Protein 2KJ8 (pdb70)

Solvent-accessible surface area: 7941 Å² total; per-residue (Å²): 102,83,85,97,37,0,0,26,28,0,10,124,71,2,36,72,112,48,73,163,110,66,79,111,40,118,0,71,112,11,10,136,52,0,58,92,3,0,64,86,26,0,0,35,60,45,0,114,101,8,100,56,148,43,3,10,84,0,4,56,96,1,56,126,138,59,17,99,146,144,1,68,81,0,112,167,16,0,22,63,0,0,158,58,0,66,114,67,66,40,5,196,128,26,9,30,80,45,1,47,77,16,70,113,26,55,149,167,160,83,119,70,184,165,110,147,156,247

CATH classification: 1.10.150.130

Sequence (118 aa):
SSNNNSFSAIYKEWYEHKKQVWSVGYATELAKMFDDDILPIIGGLEIQDIEPMQLLEVIRRFEDRGAMERANKARRRCGEVFRYAIVTGRAKYNPAPDLADAMKGYRKKNLEHHHHHHSSNNNSFSAIYKEWYEHKKQVWSVGYATELAKMFDDDILPIIGGLEIQDIEPMQLLEVIRRFEDRGAMERANKARRRCGEVFRYAIVTGRAKYNPAPDLADAMKGYRKKNLEHHHHHHSSNNNSFSAIYKEWYEHKKQVWSVGYATELAKMFDDDILPIIGGLEIQDIEPMQLLEVIRRFEDRGAMERANKARRRCGEVFRYAIVTGRAKYNPAPDLADAMKGYRKKNLEHHHHHHSSNNNSFSAIYKEWYEHKKQVWSVGYATELAKMFDDDILPIIGGLEIQDIEPMQLLEVIRRFEDRGAMERANKARRRCGEVFRYAIVTGRAKYNPAPDLADAMKGYRKKNLEHHHHHHSSNNNSFSAIYKEWYEHKKQVWSVGYATELAKMFDDDILPIIGGLEIQDIEPMQLLEVIRRFEDRGAMERANKARRRCGEVFRYAIVTGRAKYNPAPDLADAMKGYRKKNLEHHHHHHSSNNNSFSAIYKEWYEHKKQVWSVGYATELAKMFDDDILPIIGGLEIQDIEPMQLLEVIRRFEDRGAMERANKARRRCGEVFRYAIVTGRAKYNPAPDLADAMKGYRKKNLEHHHHHHSSNNNSFSAIYKEWYEHKKQVWSVGYATELAKMFDDDILPIIGGLEIQDIEPMQLLEVIRRFEDRGAMERANKARRRCGEVFRYAIVTGRAKYNPAPDLADAMKGYRKKNLEHHHHHHSSNNNSFSAIYKEWYEHKKQVWSVGYATELAKMFDDDILPIIGGLEIQDIEPMQLLEVIRRFEDRGAMERANKARRRCGEVFRYAIVTGRAKYNPAPDLADAMKGYRKKNLEHHHHHHSSNNNSFSAIYKEWYEHKKQVWSVGYATELAKMFDDDILPIIGGLEIQDIEPMQLLEVIRRFEDRGAMERANKARRRCGEVFRYAIVTGRAKYNPAPDLADAMKGYRKKNLEHHHHHHSSNNNSFSAIYKEWYEHKKQVWSVGYATELAKMFDDDILPIIGGLEIQDIEPMQLLEVIRRFEDRGAMERANKARRRCGEVFRYAIVTGRAKYNPAPDLADAMKGYRKKNLEHHHHHHSSNNNSFSAIYKEWYEHKKQVWSVGYATELAKMFDDDILPIIGGLEIQDIEPMQLLEVIRRFEDRGAMERANKARRRCGEVFRYAIVTGRAKYNPAPDLADAMKGYRKKNLEHHHHHHSSNNNSFSAIYKEWYEHKKQVWSVGYATELAKMFDDDILPIIGGLEIQDIEPMQLLEVIRRFEDRGAMERANKARRRCGEVFRYAIVTGRAKYNPAPDLADAMKGYRKKNLEHHHHHHSSNNNSFSAIYKEWYEHKKQVWSVGYATELAKMFDDDILPIIGGLEIQDIEPMQLLEVIRRFEDRGAMERANKARRRCGEVFRYAIVTGRAKYNPAPDLADAMKGYRKKNLEHHHHHHSSNNNSFSAIYKEWYEHKKQVWSVGYATELAKMFDDDILPIIGGLEIQDIEPMQLLEVIRRFEDRGAMERANKARRRCGEVFRYAIVTGRAKYNPAPDLADAMKGYRKKNLEHHHHHHSSNNNSFSAIYKEWYEHKKQVWSVGYATELAKMFDDDILPIIGGLEIQDIEPMQLLEVIRRFEDRGAMERANKARRRCGEVFRYAIVTGRAKYNPAPDLADAMKGYRKKNLEHHHHHHSSNNNSFSAIYKEWYEHKKQVWSVGYATELAKMFDDDILPIIGGLEIQDIEPMQLLEVIRRFEDRGAMERANKARRRCGEVFRYAIVTGRAKYNPAPDLADAMKGYRKKNLEHHHHHHSSNNNSFSAIYKEWYEHKKQVWSVGYATELAKMFDDDILPIIGGLEIQDIEPMQLLEVIRRFEDRGAMERANKARRRCGEVFRYAIVTGRAKYNPAPDLADAMKGYRKKNLEHHHHHHSSNNNSFSAIYKEWYEHKKQVWSVGYATELAKMFDDDILPIIGGLEIQDIEPMQLLEVIRRFEDRGAMERANKARRRCGEVFRYAIVTGRAKYNPAPDLADAMKGYRKKNLEHHHHHHSSNNNSFSAIYKEWYEHKKQVWSVGYATELAKMFDDDILPIIGGLEIQDIEPMQLLEVIRRFEDRGAMERANKARRRCGEVFRYAIVTGRAKYNPAPDLADAMKGYRKKNLEHHHHHHSSNNNSFSAIYKEWYEHKKQVWSVGYATELAKMFDDDILPIIGGLEIQDIEPMQLLEVIRRFEDRGAMERANKARRRCGEVFRYAIVTGRAKYNPAPDLADAMKGYRKKNLEHHHHHH

Foldseek 3Di:
DDQCQALQNLVVVVLVVCPVVDDVVVSVVLVVLCVVQVCVQRRRPGQQRDDLLSLLVSLVSCVVVVNNVVSVVSLVVSVVSSVVCCVVPSHPDHCSVVNVVSNVVCVVDPDDDVDGDD

Radius of gyration: 15.37 Å; Cα contacts (8 Å, |Δi|>4): 117; chains: 1; bounding box: 25×53×34 Å

Organism: Escherichia coli (strain K12) (NCBI:txid83333)

Structure (mmCIF, N/CA/C/O backbone):
data_2KJ8
#
_entry.id   2KJ8
#
loop_
_atom_site.group_PDB
_atom_site.id
_atom_site.type_symbol
_atom_site.label_atom_id
_atom_site.label_alt_id
_atom_site.label_comp_id
_atom_site.label_asym_id
_atom_site.label_entity_id
_atom_site.label_seq_id
_atom_site.pdbx_PDB_ins_code
_atom_site.Cartn_x
_atom_site.Cartn_y
_atom_site.Cartn_z
_atom_site.occupancy
_atom_site.B_iso_or_equiv
_atom_site.auth_seq_id
_atom_site.auth_comp_id
_atom_site.auth_asym_id
_atom_site.auth_atom_id
_atom_site.pdbx_PDB_model_num
ATOM 1 N N . SER A 1 1 ? 7.402 -0.654 13.199 1.00 0.00 1 SER A N 1
ATOM 2 C CA . SER A 1 1 ? 6.079 -1.218 13.538 1.00 0.00 1 SER A CA 1
ATOM 3 C C . SER A 1 1 ? 5.767 -0.983 15.011 1.00 0.00 1 SER A C 1
ATOM 4 O O . SER A 1 1 ? 6.299 -1.670 15.886 1.00 0.00 1 SER A O 1
ATOM 14 N N . SER A 1 2 ? 4.915 -0.008 15.277 1.00 0.00 2 SER A N 1
ATOM 15 C CA . SER A 1 2 ? 4.580 0.372 16.638 1.00 0.00 2 SER A CA 1
ATOM 16 C C . SER A 1 2 ? 3.626 -0.636 17.275 1.00 0.00 2 SER A C 1
ATOM 17 O O . SER A 1 2 ? 3.895 -1.175 18.351 1.00 0.00 2 SER A O 1
ATOM 25 N N . ASN A 1 3 ? 2.527 -0.903 16.588 1.00 0.00 3 ASN A N 1
ATOM 26 C CA . ASN A 1 3 ? 1.482 -1.772 17.112 1.00 0.00 3 ASN A CA 1
ATOM 27 C C . ASN A 1 3 ? 1.231 -2.938 16.165 1.00 0.00 3 ASN A C 1
ATOM 28 O O . ASN A 1 3 ? 1.946 -3.110 15.177 1.00 0.00 3 ASN A O 1
ATOM 39 N N . ASN A 1 4 ? 0.227 -3.747 16.477 1.00 0.00 4 ASN A N 1
ATOM 40 C CA . ASN A 1 4 ? -0.175 -4.845 15.602 1.00 0.00 4 ASN A CA 1
ATOM 41 C C . ASN A 1 4 ? -0.987 -4.298 14.430 1.00 0.00 4 ASN A C 1
ATOM 42 O O . ASN A 1 4 ? -1.177 -4.964 13.413 1.00 0.00 4 ASN A O 1
ATOM 53 N N . ASN A 1 5 ? -1.442 -3.057 14.578 1.00 0.00 5 ASN A N 1
ATOM 54 C CA . ASN A 1 5 ? -2.197 -2.376 13.530 1.00 0.00 5 ASN A CA 1
ATOM 55 C C . ASN A 1 5 ? -1.272 -1.623 12.577 1.00 0.00 5 ASN A C 1
ATOM 56 O O . ASN A 1 5 ? -1.735 -0.872 11.719 1.00 0.00 5 ASN A O 1
ATOM 67 N N . SER A 1 6 ? 0.033 -1.820 12.729 1.00 0.00 6 SER A N 1
ATOM 68 C CA . SER A 1 6 ? 1.004 -1.191 11.844 1.00 0.00 6 SER A CA 1
ATOM 69 C C . SER A 1 6 ? 0.919 -1.792 10.445 1.00 0.00 6 SER A C 1
ATOM 70 O O . SER A 1 6 ? 0.679 -2.993 10.291 1.00 0.00 6 SER A O 1
ATOM 78 N N . PHE A 1 7 ? 1.116 -0.950 9.436 1.00 0.00 7 PHE A N 1
ATOM 79 C CA . PHE A 1 7 ? 0.924 -1.348 8.049 1.00 0.00 7 PHE A CA 1
ATOM 80 C C . PHE A 1 7 ? 1.818 -2.529 7.678 1.00 0.00 7 PHE A C 1
ATOM 81 O O . PHE A 1 7 ? 1.342 -3.506 7.102 1.00 0.00 7 PHE A O 1
ATOM 98 N N . SER A 1 8 ? 3.106 -2.443 8.015 1.00 0.00 8 SER A N 1
ATOM 99 C CA . SER A 1 8 ? 4.057 -3.515 7.713 1.00 0.00 8 SER A CA 1
ATOM 100 C C . SER A 1 8 ? 3.588 -4.866 8.261 1.00 0.00 8 SER A C 1
ATOM 101 O O . SER A 1 8 ? 3.714 -5.893 7.592 1.00 0.00 8 SER A O 1
ATOM 109 N N . ALA A 1 9 ? 3.033 -4.856 9.469 1.00 0.00 9 ALA A N 1
ATOM 110 C CA . ALA A 1 9 ? 2.574 -6.081 10.113 1.00 0.00 9 ALA A CA 1
ATOM 111 C C . ALA A 1 9 ? 1.458 -6.732 9.304 1.00 0.00 9 ALA A C 1
ATOM 112 O O . ALA A 1 9 ? 1.518 -7.922 8.977 1.00 0.00 9 ALA A O 1
ATOM 119 N N . ILE A 1 10 ? 0.454 -5.936 8.963 1.00 0.00 10 ILE A N 1
ATOM 120 C CA . ILE A 1 10 ? -0.687 -6.421 8.201 1.00 0.00 10 ILE A CA 1
ATOM 121 C C . ILE A 1 10 ? -0.263 -6.771 6.780 1.00 0.00 10 ILE A C 1
ATOM 122 O O . ILE A 1 10 ? -0.740 -7.746 6.196 1.00 0.00 10 ILE A O 1
ATOM 138 N N . TYR A 1 11 ? 0.650 -5.972 6.238 1.00 0.00 11 TYR A N 1
ATOM 139 C CA . TYR A 1 11 ? 1.180 -6.206 4.905 1.00 0.00 11 TYR A CA 1
ATOM 140 C C . TYR A 1 11 ? 1.856 -7.565 4.833 1.00 0.00 11 TYR A C 1
ATOM 141 O O . TYR A 1 11 ? 1.685 -8.285 3.862 1.00 0.00 11 TYR A O 1
ATOM 159 N N . LYS A 1 12 ? 2.619 -7.911 5.864 1.00 0.00 12 LYS A N 1
ATOM 160 C CA . LYS A 1 12 ? 3.315 -9.191 5.893 1.00 0.00 12 LYS A CA 1
ATOM 161 C C . LYS A 1 12 ? 2.323 -10.352 5.879 1.00 0.00 12 LYS A C 1
ATOM 162 O O . LYS A 1 12 ? 2.513 -11.324 5.148 1.00 0.00 12 LYS A O 1
ATOM 181 N N . GLU A 1 13 ? 1.262 -10.238 6.673 1.00 0.00 13 GLU A N 1
ATOM 182 C CA . GLU A 1 13 ? 0.228 -11.272 6.717 1.00 0.00 13 GLU A CA 1
ATOM 183 C C . GLU A 1 13 ? -0.409 -11.446 5.343 1.00 0.00 13 GLU A C 1
ATOM 184 O O . GLU A 1 13 ? -0.546 -12.562 4.837 1.00 0.00 13 GLU A O 1
ATOM 196 N N . TRP A 1 14 ? -0.780 -10.328 4.741 1.00 0.00 14 TRP A N 1
ATOM 197 C CA . TRP A 1 14 ? -1.363 -10.319 3.412 1.00 0.00 14 TRP A CA 1
ATOM 198 C C . TRP A 1 14 ? -0.355 -10.823 2.373 1.00 0.00 14 TRP A C 1
ATOM 199 O O . TRP A 1 14 ? -0.698 -11.611 1.489 1.00 0.00 14 TRP A O 1
ATOM 220 N N . TYR A 1 15 ? 0.887 -10.375 2.505 1.00 0.00 15 TYR A N 1
ATOM 221 C CA . TYR A 1 15 ? 1.967 -10.763 1.601 1.00 0.00 15 TYR A CA 1
ATOM 222 C C . TYR A 1 15 ? 2.196 -12.270 1.616 1.00 0.00 15 TYR A C 1
ATOM 223 O O . TYR A 1 15 ? 2.215 -12.904 0.567 1.00 0.00 15 TYR A O 1
ATOM 241 N N . GLU A 1 16 ? 2.362 -12.843 2.802 1.00 0.00 16 GLU A N 1
ATOM 242 C CA . GLU A 1 16 ? 2.633 -14.270 2.914 1.00 0.00 16 GLU A CA 1
ATOM 243 C C . GLU A 1 16 ? 1.423 -15.094 2.497 1.00 0.00 16 GLU A C 1
ATOM 244 O O . GLU A 1 16 ? 1.553 -16.252 2.102 1.00 0.00 16 GLU A O 1
ATOM 256 N N . HIS A 1 17 ? 0.252 -14.481 2.565 1.00 0.00 17 HIS A N 1
ATOM 257 C CA . HIS A 1 17 ? -0.971 -15.115 2.099 1.00 0.00 17 HIS A CA 1
ATOM 258 C C . HIS A 1 17 ? -0.977 -15.135 0.569 1.00 0.00 17 HIS A C 1
ATOM 259 O O . HIS A 1 17 ? -1.217 -16.168 -0.058 1.00 0.00 17 HIS A O 1
ATOM 274 N N . LYS A 1 18 ? -0.681 -13.982 -0.023 1.00 0.00 18 LYS A N 1
ATOM 275 C CA . LYS A 1 18 ? -0.625 -13.840 -1.477 1.00 0.00 18 LYS A CA 1
ATOM 276 C C . LYS A 1 18 ? 0.589 -14.562 -2.061 1.00 0.00 18 LYS A C 1
ATOM 277 O O . LYS A 1 18 ? 0.642 -14.842 -3.259 1.00 0.00 18 LYS A O 1
ATOM 296 N N . LYS A 1 19 ? 1.559 -14.858 -1.205 1.00 0.00 19 LYS A N 1
ATOM 297 C CA . LYS A 1 19 ? 2.770 -15.570 -1.606 1.00 0.00 19 LYS A CA 1
ATOM 298 C C . LYS A 1 19 ? 2.432 -16.967 -2.126 1.00 0.00 19 LYS A C 1
ATOM 299 O O . LYS A 1 19 ? 3.197 -17.569 -2.880 1.00 0.00 19 LYS A O 1
ATOM 318 N N . GLN A 1 20 ? 1.269 -17.472 -1.737 1.00 0.00 20 GLN A N 1
ATOM 319 C CA . GLN A 1 20 ? 0.830 -18.783 -2.185 1.00 0.00 20 GLN A CA 1
ATOM 320 C C . GLN A 1 20 ? 0.025 -18.669 -3.475 1.00 0.00 20 GLN A C 1
ATOM 321 O O . GLN A 1 20 ? -0.470 -19.665 -4.003 1.00 0.00 20 GLN A O 1
ATOM 335 N N . VAL A 1 21 ? -0.102 -17.448 -3.975 1.00 0.00 21 VAL A N 1
ATOM 336 C CA . VAL A 1 21 ? -0.826 -17.194 -5.211 1.00 0.00 21 VAL A CA 1
ATOM 337 C C . VAL A 1 21 ? 0.142 -16.773 -6.312 1.00 0.00 21 VAL A C 1
ATOM 338 O O . VAL A 1 21 ? 0.127 -17.320 -7.417 1.00 0.00 21 VAL A O 1
ATOM 351 N N . TRP A 1 22 ? 0.994 -15.812 -5.993 1.00 0.00 22 TRP A N 1
ATOM 352 C CA . TRP A 1 22 ? 1.978 -15.316 -6.946 1.00 0.00 22 TRP A CA 1
ATOM 353 C C . TRP A 1 22 ? 3.188 -16.236 -6.998 1.00 0.00 22 TRP A C 1
ATOM 354 O O . TRP A 1 22 ? 3.321 -17.154 -6.188 1.00 0.00 22 TRP A O 1
ATOM 375 N N . SER A 1 23 ? 4.066 -15.981 -7.953 1.00 0.00 23 SER A N 1
ATOM 376 C CA . SER A 1 23 ? 5.334 -16.678 -8.025 1.00 0.00 23 SER A CA 1
ATOM 377 C C . SER A 1 23 ? 6.262 -16.166 -6.930 1.00 0.00 23 SER A C 1
ATOM 378 O O . SER A 1 23 ? 6.254 -14.975 -6.619 1.00 0.00 23 SER A O 1
ATOM 386 N N . VAL A 1 24 ? 7.044 -17.064 -6.343 1.00 0.00 24 VAL A N 1
ATOM 387 C CA . VAL A 1 24 ? 7.913 -16.714 -5.221 1.00 0.00 24 VAL A CA 1
ATOM 388 C C . VAL A 1 24 ? 8.851 -15.547 -5.565 1.00 0.00 24 VAL A C 1
ATOM 389 O O . VAL A 1 24 ? 8.985 -14.610 -4.780 1.00 0.00 24 VAL A O 1
ATOM 402 N N . GLY A 1 25 ? 9.458 -15.585 -6.750 1.00 0.00 25 GLY A N 1
ATOM 403 C CA . GLY A 1 25 ? 10.368 -14.528 -7.150 1.00 0.00 25 GLY A CA 1
ATOM 404 C C . GLY A 1 25 ? 9.651 -13.207 -7.323 1.00 0.00 25 GLY A C 1
ATOM 405 O O . GLY A 1 25 ? 10.164 -12.150 -6.941 1.00 0.00 25 GLY A O 1
ATOM 409 N N . TYR A 1 26 ? 8.454 -13.277 -7.888 1.00 0.00 26 TYR A N 1
ATOM 410 C CA . TYR A 1 26 ? 7.621 -12.101 -8.071 1.00 0.00 26 TYR A CA 1
ATOM 411 C C . TYR A 1 26 ? 7.200 -11.535 -6.721 1.00 0.00 26 TYR A C 1
ATOM 412 O O . TYR A 1 26 ? 7.308 -10.336 -6.487 1.00 0.00 26 TYR A O 1
ATOM 430 N N . ALA A 1 27 ? 6.736 -12.413 -5.838 1.00 0.00 27 ALA A N 1
ATOM 431 C CA . ALA A 1 27 ? 6.261 -12.008 -4.522 1.00 0.00 27 ALA A CA 1
ATOM 432 C C . ALA A 1 27 ? 7.360 -11.319 -3.721 1.00 0.00 27 ALA A C 1
ATOM 433 O O . ALA A 1 27 ? 7.136 -10.257 -3.137 1.00 0.00 27 ALA A O 1
ATOM 440 N N . THR A 1 28 ? 8.548 -11.919 -3.704 1.00 0.00 28 THR A N 1
ATOM 441 C CA . THR A 1 28 ? 9.678 -11.360 -2.974 1.00 0.00 28 THR A CA 1
ATOM 442 C C . THR A 1 28 ? 9.993 -9.935 -3.429 1.00 0.00 28 THR A C 1
ATOM 443 O O . THR A 1 28 ? 10.082 -9.020 -2.608 1.00 0.00 28 THR A O 1
ATOM 454 N N . GLU A 1 29 ? 10.136 -9.740 -4.734 1.00 0.00 29 GLU A N 1
ATOM 455 C CA . GLU A 1 29 ? 10.516 -8.437 -5.256 1.00 0.00 29 GLU A CA 1
ATOM 456 C C . GLU A 1 29 ? 9.332 -7.474 -5.278 1.00 0.00 29 GLU A C 1
ATOM 457 O O . GLU A 1 29 ? 9.520 -6.257 -5.268 1.00 0.00 29 GLU A O 1
ATOM 469 N N . LEU A 1 30 ? 8.116 -8.014 -5.294 1.00 0.00 30 LEU A N 1
ATOM 470 C CA . LEU A 1 30 ? 6.919 -7.195 -5.147 1.00 0.00 30 LEU A CA 1
ATOM 471 C C . LEU A 1 30 ? 6.926 -6.526 -3.783 1.00 0.00 30 LEU A C 1
ATOM 472 O O . LEU A 1 30 ? 6.682 -5.324 -3.663 1.00 0.00 30 LEU A O 1
ATOM 488 N N . ALA A 1 31 ? 7.215 -7.315 -2.758 1.00 0.00 31 ALA A N 1
ATOM 489 C CA . ALA A 1 31 ? 7.333 -6.794 -1.412 1.00 0.00 31 ALA A CA 1
ATOM 490 C C . ALA A 1 31 ? 8.530 -5.856 -1.319 1.00 0.00 31 ALA A C 1
ATOM 491 O O . ALA A 1 31 ? 8.450 -4.801 -0.712 1.00 0.00 31 ALA A O 1
ATOM 498 N N . LYS A 1 32 ? 9.626 -6.238 -1.967 1.00 0.00 32 LYS A N 1
ATOM 499 C CA . LYS A 1 32 ? 10.860 -5.457 -1.938 1.00 0.00 32 LYS A CA 1
ATOM 500 C C . LYS A 1 32 ? 10.650 -4.027 -2.447 1.00 0.00 32 LYS A C 1
ATOM 501 O O . LYS A 1 32 ? 11.121 -3.072 -1.829 1.00 0.00 32 LYS A O 1
ATOM 520 N N . MET A 1 33 ? 9.957 -3.881 -3.574 1.00 0.00 33 MET A N 1
ATOM 521 C CA . MET A 1 33 ? 9.701 -2.555 -4.142 1.00 0.00 33 MET A CA 1
ATOM 522 C C . MET A 1 33 ? 8.667 -1.798 -3.311 1.00 0.00 33 MET A C 1
ATOM 523 O O . MET A 1 33 ? 8.730 -0.574 -3.188 1.00 0.00 33 MET A O 1
ATOM 537 N N . PHE A 1 34 ? 7.735 -2.535 -2.719 1.00 0.00 34 PHE A N 1
ATOM 538 C CA . PHE A 1 34 ? 6.751 -1.945 -1.825 1.00 0.00 34 PHE A CA 1
ATOM 539 C C . PHE A 1 34 ? 7.457 -1.430 -0.571 1.00 0.00 34 PHE A C 1
ATOM 540 O O . PHE A 1 34 ? 7.276 -0.286 -0.177 1.00 0.00 34 PHE A O 1
ATOM 557 N N . ASP A 1 35 ? 8.281 -2.280 0.033 1.00 0.00 35 ASP A N 1
ATOM 558 C CA . ASP A 1 35 ? 9.063 -1.895 1.208 1.00 0.00 35 ASP A CA 1
ATOM 559 C C . ASP A 1 35 ? 9.967 -0.712 0.896 1.00 0.00 35 ASP A C 1
ATOM 560 O O . ASP A 1 35 ? 10.076 0.221 1.685 1.00 0.00 35 ASP A O 1
ATOM 569 N N . ASP A 1 36 ? 10.599 -0.744 -0.267 1.00 0.00 36 ASP A N 1
ATOM 570 C CA . ASP A 1 36 ? 11.590 0.265 -0.630 1.00 0.00 36 ASP A CA 1
ATOM 571 C C . ASP A 1 36 ? 10.984 1.665 -0.692 1.00 0.00 36 ASP A C 1
ATOM 572 O O . ASP A 1 36 ? 11.598 2.632 -0.240 1.00 0.00 36 ASP A O 1
ATOM 581 N N . ASP A 1 37 ? 9.781 1.773 -1.241 1.00 0.00 37 ASP A N 1
ATOM 582 C CA . ASP A 1 37 ? 9.160 3.082 -1.424 1.00 0.00 37 ASP A CA 1
ATOM 583 C C . ASP A 1 37 ? 8.106 3.384 -0.356 1.00 0.00 37 ASP A C 1
ATOM 584 O O . ASP A 1 37 ? 8.025 4.507 0.137 1.00 0.00 37 ASP A O 1
ATOM 593 N N . ILE A 1 38 ? 7.312 2.385 0.016 1.00 0.00 38 ILE A N 1
ATOM 594 C CA . ILE A 1 38 ? 6.213 2.589 0.965 1.00 0.00 38 ILE A CA 1
ATOM 595 C C . ILE A 1 38 ? 6.721 2.752 2.398 1.00 0.00 38 ILE A C 1
ATOM 596 O O . ILE A 1 38 ? 6.234 3.610 3.136 1.00 0.00 38 ILE A O 1
ATOM 612 N N . LEU A 1 39 ? 7.698 1.938 2.788 1.00 0.00 39 LEU A N 1
ATOM 613 C CA . LEU A 1 39 ? 8.188 1.932 4.171 1.00 0.00 39 LEU A CA 1
ATOM 614 C C . LEU A 1 39 ? 8.671 3.310 4.635 1.00 0.00 39 LEU A C 1
ATOM 615 O O . LEU A 1 39 ? 8.274 3.759 5.710 1.00 0.00 39 LEU A O 1
ATOM 631 N N . PRO A 1 40 ? 9.523 4.009 3.850 1.00 0.00 40 PRO A N 1
ATOM 632 C CA . PRO A 1 40 ? 9.964 5.370 4.193 1.00 0.00 40 PRO A CA 1
ATOM 633 C C . PRO A 1 40 ? 8.801 6.353 4.332 1.00 0.00 40 PRO A C 1
ATOM 634 O O . PRO A 1 40 ? 8.943 7.412 4.944 1.00 0.00 40 PRO A O 1
ATOM 645 N N . ILE A 1 41 ? 7.650 6.001 3.770 1.00 0.00 41 ILE A N 1
ATOM 646 C CA . ILE A 1 41 ? 6.501 6.893 3.779 1.00 0.00 41 ILE A CA 1
ATOM 647 C C . ILE A 1 41 ? 5.514 6.533 4.894 1.00 0.00 41 ILE A C 1
ATOM 648 O O . ILE A 1 41 ? 5.252 7.347 5.779 1.00 0.00 41 ILE A O 1
ATOM 664 N N . ILE A 1 42 ? 4.972 5.315 4.856 1.00 0.00 42 ILE A N 1
ATOM 665 C CA . ILE A 1 42 ? 3.910 4.924 5.789 1.00 0.00 42 ILE A CA 1
ATOM 666 C C . ILE A 1 42 ? 4.118 3.533 6.385 1.00 0.00 42 ILE A C 1
ATOM 667 O O . ILE A 1 42 ? 3.238 3.026 7.077 1.00 0.00 42 ILE A O 1
ATOM 683 N N . GLY A 1 43 ? 5.267 2.922 6.127 1.00 0.00 43 GLY A N 1
ATOM 684 C CA . GLY A 1 43 ? 5.467 1.533 6.520 1.00 0.00 43 GLY A CA 1
ATOM 685 C C . GLY A 1 43 ? 5.289 1.296 8.007 1.00 0.00 43 GLY A C 1
ATOM 686 O O . GLY A 1 43 ? 4.545 0.404 8.420 1.00 0.00 43 GLY A O 1
ATOM 690 N N . GLY A 1 44 ? 5.951 2.114 8.813 1.00 0.00 44 GLY A N 1
ATOM 691 C CA . GLY A 1 44 ? 5.921 1.920 10.245 1.00 0.00 44 GLY A CA 1
ATOM 692 C C . GLY A 1 44 ? 4.723 2.574 10.901 1.00 0.00 44 GLY A C 1
ATOM 693 O O . GLY A 1 44 ? 4.615 2.586 12.128 1.00 0.00 44 GLY A O 1
ATOM 697 N N . LEU A 1 45 ? 3.820 3.114 10.093 1.00 0.00 45 LEU A N 1
ATOM 698 C CA . LEU A 1 45 ? 2.634 3.761 10.620 1.00 0.00 45 LEU A CA 1
ATOM 699 C C . LEU A 1 45 ? 1.526 2.740 10.830 1.00 0.00 45 LEU A C 1
ATOM 700 O O . LEU A 1 45 ? 1.604 1.612 10.339 1.00 0.00 45 LEU A O 1
ATOM 716 N N . GLU A 1 46 ? 0.505 3.128 11.572 1.00 0.00 46 GLU A N 1
ATOM 717 C CA . GLU A 1 46 ? -0.656 2.278 11.762 1.00 0.00 46 GLU A CA 1
ATOM 718 C C . GLU A 1 46 ? -1.605 2.442 10.590 1.00 0.00 46 GLU A C 1
ATOM 719 O O . GLU A 1 46 ? -1.843 3.556 10.134 1.00 0.00 46 GLU A O 1
ATOM 731 N N . ILE A 1 47 ? -2.150 1.334 10.113 1.00 0.00 47 ILE A N 1
ATOM 732 C CA . ILE A 1 47 ? -2.984 1.337 8.918 1.00 0.00 47 ILE A CA 1
ATOM 733 C C . ILE A 1 47 ? -4.232 2.206 9.112 1.00 0.00 47 ILE A C 1
ATOM 734 O O . ILE A 1 47 ? -4.817 2.702 8.150 1.00 0.00 47 ILE A O 1
ATOM 750 N N . GLN A 1 48 ? -4.620 2.399 10.364 1.00 0.00 48 GLN A N 1
ATOM 751 C CA . GLN A 1 48 ? -5.778 3.217 10.689 1.00 0.00 48 GLN A CA 1
ATOM 752 C C . GLN A 1 48 ? -5.359 4.668 10.926 1.00 0.00 48 GLN A C 1
ATOM 753 O O . GLN A 1 48 ? -6.192 5.575 10.950 1.00 0.00 48 GLN A O 1
ATOM 767 N N . ASP A 1 49 ? -4.056 4.880 11.061 1.00 0.00 49 ASP A N 1
ATOM 768 C CA . ASP A 1 49 ? -3.522 6.168 11.486 1.00 0.00 49 ASP A CA 1
ATOM 769 C C . ASP A 1 49 ? -2.697 6.806 10.367 1.00 0.00 49 ASP A C 1
ATOM 770 O O . ASP A 1 49 ? -1.886 7.703 10.603 1.00 0.00 49 ASP A O 1
ATOM 779 N N . ILE A 1 50 ? -2.909 6.332 9.148 1.00 0.00 50 ILE A N 1
ATOM 780 C CA . ILE A 1 50 ? -2.194 6.850 7.989 1.00 0.00 50 ILE A CA 1
ATOM 781 C C . ILE A 1 50 ? -2.895 8.082 7.430 1.00 0.00 50 ILE A C 1
ATOM 782 O O . ILE A 1 50 ? -4.107 8.073 7.207 1.00 0.00 50 ILE A O 1
ATOM 798 N N . GLU A 1 51 ? -2.125 9.138 7.210 1.00 0.00 51 GLU A N 1
ATOM 799 C CA . GLU A 1 51 ? -2.661 10.382 6.684 1.00 0.00 51 GLU A CA 1
ATOM 800 C C . GLU A 1 51 ? -2.970 10.246 5.195 1.00 0.00 51 GLU A C 1
ATOM 801 O O . GLU A 1 51 ? -2.226 9.590 4.462 1.00 0.00 51 GLU A O 1
ATOM 813 N N . PRO A 1 52 ? -4.067 10.871 4.732 1.00 0.00 52 PRO A N 1
ATOM 814 C CA . PRO A 1 52 ? -4.470 10.838 3.323 1.00 0.00 52 PRO A CA 1
ATOM 815 C C . PRO A 1 52 ? -3.352 11.291 2.385 1.00 0.00 52 PRO A C 1
ATOM 816 O O . PRO A 1 52 ? -3.122 10.682 1.339 1.00 0.00 52 PRO A O 1
ATOM 827 N N . MET A 1 53 ? -2.645 12.346 2.776 1.00 0.00 53 MET A N 1
ATOM 828 C CA . MET A 1 53 ? -1.574 12.895 1.949 1.00 0.00 53 MET A CA 1
ATOM 829 C C . MET A 1 53 ? -0.351 11.980 1.947 1.00 0.00 53 MET A C 1
ATOM 830 O O . MET A 1 53 ? 0.437 12.001 1.009 1.00 0.00 53 MET A O 1
ATOM 844 N N . GLN A 1 54 ? -0.210 11.165 2.986 1.00 0.00 54 GLN A N 1
ATOM 845 C CA . GLN A 1 54 ? 0.909 10.233 3.072 1.00 0.00 54 GLN A CA 1
ATOM 846 C C . GLN A 1 54 ? 0.714 9.067 2.122 1.00 0.00 54 GLN A C 1
ATOM 847 O O . GLN A 1 54 ? 1.661 8.601 1.494 1.00 0.00 54 GLN A O 1
ATOM 861 N N . LEU A 1 55 ? -0.518 8.601 2.008 1.00 0.00 55 LEU A N 1
ATOM 862 C CA . LEU A 1 55 ? -0.829 7.551 1.056 1.00 0.00 55 LEU A CA 1
ATOM 863 C C . LEU A 1 55 ? -0.631 8.086 -0.360 1.00 0.00 55 LEU A C 1
ATOM 864 O O . LEU A 1 55 ? -0.165 7.377 -1.254 1.00 0.00 55 LEU A O 1
ATOM 880 N N . LEU A 1 56 ? -0.960 9.361 -0.542 1.00 0.00 56 LEU A N 1
ATOM 881 C CA . LEU A 1 56 ? -0.746 10.039 -1.813 1.00 0.00 56 LEU A CA 1
ATOM 882 C C . LEU A 1 56 ? 0.751 10.246 -2.048 1.00 0.00 56 LEU A C 1
ATOM 883 O O . LEU A 1 56 ? 1.211 10.250 -3.186 1.00 0.00 56 LEU A O 1
ATOM 899 N N . GLU A 1 57 ? 1.507 10.396 -0.968 1.00 0.00 57 GLU A N 1
ATOM 900 C CA . GLU A 1 57 ? 2.954 10.556 -1.059 1.00 0.00 57 GLU A CA 1
ATOM 901 C C . GLU A 1 57 ? 3.597 9.265 -1.568 1.00 0.00 57 GLU A C 1
ATOM 902 O O . GLU A 1 57 ? 4.615 9.298 -2.259 1.00 0.00 57 GLU A O 1
ATOM 914 N N . VAL A 1 58 ? 2.987 8.132 -1.236 1.00 0.00 58 VAL A N 1
ATOM 915 C CA . VAL A 1 58 ? 3.411 6.848 -1.781 1.00 0.00 58 VAL A CA 1
ATOM 916 C C . VAL A 1 58 ? 3.206 6.830 -3.295 1.00 0.00 58 VAL A C 1
ATOM 917 O O . VAL A 1 58 ? 4.111 6.494 -4.062 1.00 0.00 58 VAL A O 1
ATOM 930 N N . ILE A 1 59 ? 2.009 7.216 -3.717 1.00 0.00 59 ILE A N 1
ATOM 931 C CA . ILE A 1 59 ? 1.701 7.328 -5.138 1.00 0.00 59 ILE A CA 1
ATOM 932 C C . ILE A 1 59 ? 2.619 8.368 -5.794 1.00 0.00 59 ILE A C 1
ATOM 933 O O . ILE A 1 59 ? 3.097 8.172 -6.910 1.00 0.00 59 ILE A O 1
ATOM 949 N N . ARG A 1 60 ? 2.874 9.460 -5.072 1.00 0.00 60 ARG A N 1
ATOM 950 C CA . ARG A 1 60 ? 3.786 10.508 -5.523 1.00 0.00 60 ARG A CA 1
ATOM 951 C C . ARG A 1 60 ? 5.160 9.918 -5.811 1.00 0.00 60 ARG A C 1
ATOM 952 O O . ARG A 1 60 ? 5.770 10.196 -6.844 1.00 0.00 60 ARG A O 1
ATOM 973 N N . ARG A 1 61 ? 5.614 9.093 -4.877 1.00 0.00 61 ARG A N 1
ATOM 974 C CA . ARG A 1 61 ? 6.899 8.412 -4.959 1.00 0.00 61 ARG A CA 1
ATOM 975 C C . ARG A 1 61 ? 7.059 7.680 -6.292 1.00 0.00 61 ARG A C 1
ATOM 976 O O . ARG A 1 61 ? 8.075 7.821 -6.972 1.00 0.00 61 ARG A O 1
ATOM 997 N N . PHE A 1 62 ? 6.050 6.903 -6.667 1.00 0.00 62 PHE A N 1
ATOM 998 C CA . PHE A 1 62 ? 6.110 6.137 -7.909 1.00 0.00 62 PHE A CA 1
ATOM 999 C C . PHE A 1 62 ? 5.836 7.010 -9.136 1.00 0.00 62 PHE A C 1
ATOM 1000 O O . PHE A 1 62 ? 6.540 6.905 -10.144 1.00 0.00 62 PHE A O 1
ATOM 1017 N N . GLU A 1 63 ? 4.826 7.876 -9.049 1.00 0.00 63 GLU A N 1
ATOM 1018 C CA . GLU A 1 63 ? 4.407 8.678 -10.199 1.00 0.00 63 GLU A CA 1
ATOM 1019 C C . GLU A 1 63 ? 5.518 9.606 -10.673 1.00 0.00 63 GLU A C 1
ATOM 1020 O O . GLU A 1 63 ? 5.729 9.765 -11.875 1.00 0.00 63 GLU A O 1
ATOM 1032 N N . ASP A 1 64 ? 6.241 10.200 -9.729 1.00 0.00 64 ASP A N 1
ATOM 1033 C CA . ASP A 1 64 ? 7.279 11.171 -10.067 1.00 0.00 64 ASP A CA 1
ATOM 1034 C C . ASP A 1 64 ? 8.416 10.514 -10.844 1.00 0.00 64 ASP A C 1
ATOM 1035 O O . ASP A 1 64 ? 9.131 11.177 -11.597 1.00 0.00 64 ASP A O 1
ATOM 1044 N N . ARG A 1 65 ? 8.567 9.204 -10.681 1.00 0.00 65 ARG A N 1
ATOM 1045 C CA . ARG A 1 65 ? 9.588 8.466 -11.415 1.00 0.00 65 ARG A CA 1
ATOM 1046 C C . ARG A 1 65 ? 9.070 8.063 -12.794 1.00 0.00 65 ARG A C 1
ATOM 1047 O O . ARG A 1 65 ? 9.830 7.585 -13.637 1.00 0.00 65 ARG A O 1
ATOM 1068 N N . GLY A 1 66 ? 7.777 8.264 -13.023 1.00 0.00 66 GLY A N 1
ATOM 1069 C CA . GLY A 1 66 ? 7.193 7.926 -14.304 1.00 0.00 66 GLY A CA 1
ATOM 1070 C C . GLY A 1 66 ? 6.483 6.593 -14.265 1.00 0.00 66 GLY A C 1
ATOM 1071 O O . GLY A 1 66 ? 5.845 6.186 -15.240 1.00 0.00 66 GLY A O 1
ATOM 1075 N N . ALA A 1 67 ? 6.580 5.918 -13.130 1.00 0.00 67 ALA A N 1
ATOM 1076 C CA . ALA A 1 67 ? 5.957 4.621 -12.959 1.00 0.00 67 ALA A CA 1
ATOM 1077 C C . ALA A 1 67 ? 4.467 4.779 -12.693 1.00 0.00 67 ALA A C 1
ATOM 1078 O O . ALA A 1 67 ? 4.018 4.748 -11.547 1.00 0.00 67 ALA A O 1
ATOM 1085 N N . MET A 1 68 ? 3.706 4.963 -13.761 1.00 0.00 68 MET A N 1
ATOM 1086 C CA . MET A 1 68 ? 2.275 5.214 -13.651 1.00 0.00 68 MET A CA 1
ATOM 1087 C C . MET A 1 68 ? 1.544 3.957 -13.201 1.00 0.00 68 MET A C 1
ATOM 1088 O O . MET A 1 68 ? 0.710 4.000 -12.295 1.00 0.00 68 MET A O 1
ATOM 1102 N N . GLU A 1 69 ? 1.880 2.838 -13.827 1.00 0.00 69 GLU A N 1
ATOM 1103 C CA . GLU A 1 69 ? 1.271 1.558 -13.495 1.00 0.00 69 GLU A CA 1
ATOM 1104 C C . GLU A 1 69 ? 1.593 1.180 -12.058 1.00 0.00 69 GLU A C 1
ATOM 1105 O O . GLU A 1 69 ? 0.736 0.690 -11.328 1.00 0.00 69 GLU A O 1
ATOM 1117 N N . ARG A 1 70 ? 2.835 1.423 -11.660 1.00 0.00 70 ARG A N 1
ATOM 1118 C CA . ARG A 1 70 ? 3.303 1.065 -10.329 1.00 0.00 70 ARG A CA 1
ATOM 1119 C C . ARG A 1 70 ? 2.714 1.992 -9.270 1.00 0.00 70 ARG A C 1
ATOM 1120 O O . ARG A 1 70 ? 2.444 1.564 -8.151 1.00 0.00 70 ARG A O 1
ATOM 1141 N N . ALA A 1 71 ? 2.502 3.257 -9.628 1.00 0.00 71 ALA A N 1
ATOM 1142 C CA . ALA A 1 71 ? 1.847 4.204 -8.730 1.00 0.00 71 ALA A CA 1
ATOM 1143 C C . ALA A 1 71 ? 0.419 3.760 -8.453 1.00 0.00 71 ALA A C 1
ATOM 1144 O O . ALA A 1 71 ? -0.034 3.746 -7.306 1.00 0.00 71 ALA A O 1
ATOM 1151 N N . ASN A 1 72 ? -0.280 3.379 -9.514 1.00 0.00 72 ASN A N 1
ATOM 1152 C CA . ASN A 1 72 ? -1.638 2.867 -9.391 1.00 0.00 72 ASN A CA 1
ATOM 1153 C C . ASN A 1 72 ? -1.633 1.515 -8.693 1.00 0.00 72 ASN A C 1
ATOM 1154 O O . ASN A 1 72 ? -2.552 1.189 -7.945 1.00 0.00 72 ASN A O 1
ATOM 1165 N N . LYS A 1 73 ? -0.579 0.739 -8.926 1.00 0.00 73 LYS A N 1
ATOM 1166 C CA . LYS A 1 73 ? -0.442 -0.572 -8.310 1.00 0.00 73 LYS A CA 1
ATOM 1167 C C . LYS A 1 73 ? -0.211 -0.422 -6.812 1.00 0.00 73 LYS A C 1
ATOM 1168 O O . LYS A 1 73 ? -0.659 -1.253 -6.021 1.00 0.00 73 LYS A O 1
ATOM 1187 N N . ALA A 1 74 ? 0.487 0.644 -6.428 1.00 0.00 74 ALA A N 1
ATOM 1188 C CA . ALA A 1 74 ? 0.671 0.966 -5.024 1.00 0.00 74 ALA A CA 1
ATOM 1189 C C . ALA A 1 74 ? -0.683 1.227 -4.380 1.00 0.00 74 ALA A C 1
ATOM 1190 O O . ALA A 1 74 ? -1.043 0.577 -3.403 1.00 0.00 74 ALA A O 1
ATOM 1197 N N . ARG A 1 75 ? -1.443 2.153 -4.968 1.00 0.00 75 ARG A N 1
ATOM 1198 C CA . ARG A 1 75 ? -2.797 2.449 -4.508 1.00 0.00 75 ARG A CA 1
ATOM 1199 C C . ARG A 1 75 ? -3.640 1.172 -4.441 1.00 0.00 75 ARG A C 1
ATOM 1200 O O . ARG A 1 75 ? -4.369 0.951 -3.472 1.00 0.00 75 ARG A O 1
ATOM 1221 N N . ARG A 1 76 ? -3.528 0.339 -5.476 1.00 0.00 76 ARG A N 1
ATOM 1222 C CA . ARG A 1 76 ? -4.245 -0.932 -5.527 1.00 0.00 76 ARG A CA 1
ATOM 1223 C C . ARG A 1 76 ? -3.932 -1.794 -4.314 1.00 0.00 76 ARG A C 1
ATOM 1224 O O . ARG A 1 76 ? -4.828 -2.170 -3.562 1.00 0.00 76 ARG A O 1
ATOM 1245 N N . ARG A 1 77 ? -2.654 -2.092 -4.119 1.00 0.00 77 ARG A N 1
ATOM 1246 C CA . ARG A 1 77 ? -2.245 -3.020 -3.078 1.00 0.00 77 ARG A CA 1
ATOM 1247 C C . ARG A 1 77 ? -2.437 -2.419 -1.692 1.00 0.00 77 ARG A C 1
ATOM 1248 O O . ARG A 1 77 ? -2.751 -3.134 -0.747 1.00 0.00 77 ARG A O 1
ATOM 1269 N N . CYS A 1 78 ? -2.259 -1.111 -1.570 1.00 0.00 78 CYS A N 1
ATOM 1270 C CA . CYS A 1 78 ? -2.528 -0.437 -0.311 1.00 0.00 78 CYS A CA 1
ATOM 1271 C C . CYS A 1 78 ? -3.996 -0.597 0.063 1.00 0.00 78 CYS A C 1
ATOM 1272 O O . CYS A 1 78 ? -4.315 -1.011 1.175 1.00 0.00 78 CYS A O 1
ATOM 1280 N N . GLY A 1 79 ? -4.887 -0.297 -0.881 1.00 0.00 79 GLY A N 1
ATOM 1281 C CA . GLY A 1 79 ? -6.310 -0.484 -0.654 1.00 0.00 79 GLY A CA 1
ATOM 1282 C C . GLY A 1 79 ? -6.654 -1.938 -0.395 1.00 0.00 79 GLY A C 1
ATOM 1283 O O . GLY A 1 79 ? -7.563 -2.247 0.377 1.00 0.00 79 GLY A O 1
ATOM 1287 N N . GLU A 1 80 ? -5.918 -2.825 -1.047 1.00 0.00 80 GLU A N 1
ATOM 1288 C CA . GLU A 1 80 ? -6.052 -4.261 -0.845 1.00 0.00 80 GLU A CA 1
ATOM 1289 C C . GLU A 1 80 ? -5.688 -4.644 0.595 1.00 0.00 80 GLU A C 1
ATOM 1290 O O . GLU A 1 80 ? -6.367 -5.462 1.219 1.00 0.00 80 GLU A O 1
ATOM 1302 N N . VAL A 1 81 ? -4.625 -4.037 1.122 1.00 0.00 81 VAL A N 1
ATOM 1303 C CA . VAL A 1 81 ? -4.223 -4.260 2.510 1.00 0.00 81 VAL A CA 1
ATOM 1304 C C . VAL A 1 81 ? -5.224 -3.609 3.467 1.00 0.00 81 VAL A C 1
ATOM 1305 O O . VAL A 1 81 ? -5.568 -4.182 4.501 1.00 0.00 81 VAL A O 1
ATOM 1318 N N . PHE A 1 82 ? -5.699 -2.415 3.112 1.00 0.00 82 PHE A N 1
ATOM 1319 C CA . PHE A 1 82 ? -6.749 -1.751 3.882 1.00 0.00 82 PHE A CA 1
ATOM 1320 C C . PHE A 1 82 ? -7.971 -2.653 3.993 1.00 0.00 82 PHE A C 1
ATOM 1321 O O . PHE A 1 82 ? -8.556 -2.797 5.065 1.00 0.00 82 PHE A O 1
ATOM 1338 N N . ARG A 1 83 ? -8.339 -3.271 2.874 1.00 0.00 83 ARG A N 1
ATOM 1339 C CA . ARG A 1 83 ? -9.452 -4.209 2.838 1.00 0.00 83 ARG A CA 1
ATOM 1340 C C . ARG A 1 83 ? -9.195 -5.375 3.786 1.00 0.00 83 ARG A C 1
ATOM 1341 O O . ARG A 1 83 ? -10.077 -5.782 4.542 1.00 0.00 83 ARG A O 1
ATOM 1362 N N . TYR A 1 84 ? -7.972 -5.889 3.747 1.00 0.00 84 TYR A N 1
ATOM 1363 C CA . TYR A 1 84 ? -7.579 -7.026 4.571 1.00 0.00 84 TYR A CA 1
ATOM 1364 C C . TYR A 1 84 ? -7.688 -6.671 6.055 1.00 0.00 84 TYR A C 1
ATOM 1365 O O . TYR A 1 84 ? -8.117 -7.487 6.872 1.00 0.00 84 TYR A O 1
ATOM 1383 N N . ALA A 1 85 ? -7.322 -5.436 6.388 1.00 0.00 85 ALA A N 1
ATOM 1384 C CA . ALA A 1 85 ? -7.384 -4.956 7.763 1.00 0.00 85 ALA A CA 1
ATOM 1385 C C . ALA A 1 85 ? -8.826 -4.829 8.246 1.00 0.00 85 ALA A C 1
ATOM 1386 O O . ALA A 1 85 ? -9.111 -5.024 9.428 1.00 0.00 85 ALA A O 1
ATOM 1393 N N . ILE A 1 86 ? -9.729 -4.499 7.332 1.00 0.00 86 ILE A N 1
ATOM 1394 C CA . ILE A 1 86 ? -11.146 -4.399 7.663 1.00 0.00 86 ILE A CA 1
ATOM 1395 C C . ILE A 1 86 ? -11.737 -5.789 7.897 1.00 0.00 86 ILE A C 1
ATOM 1396 O O . ILE A 1 86 ? -12.593 -5.977 8.763 1.00 0.00 86 ILE A O 1
ATOM 1412 N N . VAL A 1 87 ? -11.253 -6.762 7.135 1.00 0.00 87 VAL A N 1
ATOM 1413 C CA . VAL A 1 87 ? -11.722 -8.138 7.257 1.00 0.00 87 VAL A CA 1
ATOM 1414 C C . VAL A 1 87 ? -11.240 -8.771 8.561 1.00 0.00 87 VAL A C 1
ATOM 1415 O O . VAL A 1 87 ? -11.988 -9.484 9.230 1.00 0.00 87 VAL A O 1
ATOM 1428 N N . THR A 1 88 ? -9.996 -8.497 8.927 1.00 0.00 88 THR A N 1
ATOM 1429 C CA . THR A 1 88 ? -9.425 -9.054 10.145 1.00 0.00 88 THR A CA 1
ATOM 1430 C C . THR A 1 88 ? -9.901 -8.277 11.378 1.00 0.00 88 THR A C 1
ATOM 1431 O O . THR A 1 88 ? -9.649 -8.681 12.512 1.00 0.00 88 THR A O 1
ATOM 1442 N N . GLY A 1 89 ? -10.594 -7.166 11.148 1.00 0.00 89 GLY A N 1
ATOM 1443 C CA . GLY A 1 89 ? -11.140 -6.389 12.246 1.00 0.00 89 GLY A CA 1
ATOM 1444 C C . GLY A 1 89 ? -10.104 -5.517 12.931 1.00 0.00 89 GLY A C 1
ATOM 1445 O O . GLY A 1 89 ? -10.078 -5.417 14.157 1.00 0.00 89 GLY A O 1
ATOM 1449 N N . ARG A 1 90 ? -9.234 -4.901 12.145 1.00 0.00 90 ARG A N 1
ATOM 1450 C CA . ARG A 1 90 ? -8.248 -3.971 12.683 1.00 0.00 90 ARG A CA 1
ATOM 1451 C C . ARG A 1 90 ? -8.668 -2.536 12.404 1.00 0.00 90 ARG A C 1
ATOM 1452 O O . ARG A 1 90 ? -8.485 -1.647 13.234 1.00 0.00 90 ARG A O 1
ATOM 1473 N N . ALA A 1 91 ? -9.234 -2.321 11.228 1.00 0.00 91 ALA A N 1
ATOM 1474 C CA . ALA A 1 91 ? -9.685 -1.000 10.825 1.00 0.00 91 ALA A CA 1
ATOM 1475 C C . ALA A 1 91 ? -11.148 -1.049 10.410 1.00 0.00 91 ALA A C 1
ATOM 1476 O O . ALA A 1 91 ? -11.572 -1.978 9.726 1.00 0.00 91 ALA A O 1
ATOM 1483 N N . LYS A 1 92 ? -11.914 -0.062 10.844 1.00 0.00 92 LYS A N 1
ATOM 1484 C CA . LYS A 1 92 ? -13.314 0.036 10.463 1.00 0.00 92 LYS A CA 1
ATOM 1485 C C . LYS A 1 92 ? -13.442 0.958 9.258 1.00 0.00 92 LYS A C 1
ATOM 1486 O O . LYS A 1 92 ? -14.266 0.739 8.367 1.00 0.00 92 LYS A O 1
ATOM 1505 N N . TYR A 1 93 ? -12.602 1.985 9.240 1.00 0.00 93 TYR A N 1
ATOM 1506 C CA . TYR A 1 93 ? -12.567 2.939 8.146 1.00 0.00 93 TYR A CA 1
ATOM 1507 C C . TYR A 1 93 ? -11.157 3.036 7.583 1.00 0.00 93 TYR A C 1
ATOM 1508 O O . TYR A 1 93 ? -10.177 3.081 8.332 1.00 0.00 93 TYR A O 1
ATOM 1526 N N . ASN A 1 94 ? -11.064 3.060 6.266 1.00 0.00 94 ASN A N 1
ATOM 1527 C CA . ASN A 1 94 ? -9.787 3.196 5.587 1.00 0.00 94 ASN A CA 1
ATOM 1528 C C . ASN A 1 94 ? -9.776 4.468 4.744 1.00 0.00 94 ASN A C 1
ATOM 1529 O O . ASN A 1 94 ? -10.759 4.784 4.076 1.00 0.00 94 ASN A O 1
ATOM 1540 N N . PRO A 1 95 ? -8.670 5.223 4.770 1.00 0.00 95 PRO A N 1
ATOM 1541 C CA . PRO A 1 95 ? -8.549 6.485 4.029 1.00 0.00 95 PRO A CA 1
ATOM 1542 C C . PRO A 1 95 ? -8.336 6.281 2.526 1.00 0.00 95 PRO A C 1
ATOM 1543 O O . PRO A 1 95 ? -7.675 7.083 1.865 1.00 0.00 95 PRO A O 1
ATOM 1554 N N . ALA A 1 96 ? -8.921 5.218 1.986 1.00 0.00 96 ALA A N 1
ATOM 1555 C CA . ALA A 1 96 ? -8.832 4.933 0.557 1.00 0.00 96 ALA A CA 1
ATOM 1556 C C . ALA A 1 96 ? -9.545 6.011 -0.279 1.00 0.00 96 ALA A C 1
ATOM 1557 O O . ALA A 1 96 ? -8.993 6.475 -1.277 1.00 0.00 96 ALA A O 1
ATOM 1564 N N . PRO A 1 97 ? -10.782 6.422 0.095 1.00 0.00 97 PRO A N 1
ATOM 1565 C CA . PRO A 1 97 ? -11.460 7.549 -0.564 1.00 0.00 97 PRO A CA 1
ATOM 1566 C C . PRO A 1 97 ? -10.694 8.861 -0.392 1.00 0.00 97 PRO A C 1
ATOM 1567 O O . PRO A 1 97 ? -10.683 9.711 -1.284 1.00 0.00 97 PRO A O 1
ATOM 1578 N N . ASP A 1 98 ? -10.037 9.009 0.757 1.00 0.00 98 ASP A N 1
ATOM 1579 C CA . ASP A 1 98 ? -9.259 10.210 1.050 1.00 0.00 98 ASP A CA 1
ATOM 1580 C C . ASP A 1 98 ? -8.061 10.306 0.118 1.00 0.00 98 ASP A C 1
ATOM 1581 O O . ASP A 1 98 ? -7.641 11.398 -0.258 1.00 0.00 98 ASP A O 1
ATOM 1590 N N . LEU A 1 99 ? -7.521 9.150 -0.249 1.00 0.00 99 LEU A N 1
ATOM 1591 C CA . LEU A 1 99 ? -6.436 9.074 -1.221 1.00 0.00 99 LEU A CA 1
ATOM 1592 C C . LEU A 1 99 ? -6.857 9.753 -2.522 1.00 0.00 99 LEU A C 1
ATOM 1593 O O . LEU A 1 99 ? -6.110 10.552 -3.091 1.00 0.00 99 LEU A O 1
ATOM 1609 N N . ALA A 1 100 ? -8.063 9.437 -2.977 1.00 0.00 100 ALA A N 1
ATOM 1610 C CA . ALA A 1 100 ? -8.588 10.004 -4.209 1.00 0.00 100 ALA A CA 1
ATOM 1611 C C . ALA A 1 100 ? -8.786 11.506 -4.067 1.00 0.00 100 ALA A C 1
ATOM 1612 O O . ALA A 1 100 ? -8.476 12.275 -4.979 1.00 0.00 100 ALA A O 1
ATOM 1619 N N . ASP A 1 101 ? -9.283 11.921 -2.910 1.00 0.00 101 ASP A N 1
ATOM 1620 C CA . ASP A 1 101 ? -9.528 13.334 -2.645 1.00 0.00 101 ASP A CA 1
ATOM 1621 C C . ASP A 1 101 ? -8.217 14.110 -2.583 1.00 0.00 101 ASP A C 1
ATOM 1622 O O . ASP A 1 101 ? -8.120 15.227 -3.094 1.00 0.00 101 ASP A O 1
ATOM 1631 N N . ALA A 1 102 ? -7.211 13.510 -1.965 1.00 0.00 102 ALA A N 1
ATOM 1632 C CA . ALA A 1 102 ? -5.895 14.130 -1.851 1.00 0.00 102 ALA A CA 1
ATOM 1633 C C . ALA A 1 102 ? -5.227 14.246 -3.215 1.00 0.00 102 ALA A C 1
ATOM 1634 O O . ALA A 1 102 ? -4.627 15.270 -3.535 1.00 0.00 102 ALA A O 1
ATOM 1641 N N . MET A 1 103 ? -5.346 13.201 -4.024 1.00 0.00 103 MET A N 1
ATOM 1642 C CA . MET A 1 103 ? -4.773 13.201 -5.368 1.00 0.00 103 MET A CA 1
ATOM 1643 C C . MET A 1 103 ? -5.462 14.252 -6.240 1.00 0.00 103 MET A C 1
ATOM 1644 O O . MET A 1 103 ? -4.826 14.913 -7.062 1.00 0.00 103 MET A O 1
ATOM 1658 N N . LYS A 1 104 ? -6.763 14.395 -6.041 1.00 0.00 104 LYS A N 1
ATOM 1659 C CA . LYS A 1 104 ? -7.564 15.384 -6.753 1.00 0.00 104 LYS A CA 1
ATOM 1660 C C . LYS A 1 104 ? -7.223 16.801 -6.299 1.00 0.00 104 LYS A C 1
ATOM 1661 O O . LYS A 1 104 ? -7.045 17.711 -7.114 1.00 0.00 104 LYS A O 1
ATOM 1680 N N . GLY A 1 105 ? -7.133 16.978 -4.990 1.00 0.00 105 GLY A N 1
ATOM 1681 C CA . GLY A 1 105 ? -6.885 18.290 -4.423 1.00 0.00 105 GLY A CA 1
ATOM 1682 C C . GLY A 1 105 ? -5.440 18.726 -4.556 1.00 0.00 105 GLY A C 1
ATOM 1683 O O . GLY A 1 105 ? -5.120 19.897 -4.360 1.00 0.00 105 GLY A O 1
ATOM 1687 N N . TYR A 1 106 ? -4.567 17.786 -4.904 1.00 0.00 106 TYR A N 1
ATOM 1688 C CA . TYR A 1 106 ? -3.147 18.075 -5.057 1.00 0.00 106 TYR A CA 1
ATOM 1689 C C . TYR A 1 106 ? -2.909 19.052 -6.211 1.00 0.00 106 TYR A C 1
ATOM 1690 O O . TYR A 1 106 ? -1.890 19.746 -6.253 1.00 0.00 106 TYR A O 1
ATOM 1708 N N . ARG A 1 107 ? -3.868 19.130 -7.131 1.00 0.00 107 ARG A N 1
ATOM 1709 C CA . ARG A 1 107 ? -3.767 20.041 -8.267 1.00 0.00 107 ARG A CA 1
ATOM 1710 C C . ARG A 1 107 ? -3.942 21.497 -7.834 1.00 0.00 107 ARG A C 1
ATOM 1711 O O . ARG A 1 107 ? -3.884 22.409 -8.655 1.00 0.00 107 ARG A O 1
ATOM 1732 N N . LYS A 1 108 ? -4.163 21.709 -6.542 1.00 0.00 108 LYS A N 1
ATOM 1733 C CA . LYS A 1 108 ? -4.221 23.055 -5.994 1.00 0.00 108 LYS A CA 1
ATOM 1734 C C . LYS A 1 108 ? -2.846 23.480 -5.486 1.00 0.00 108 LYS A C 1
ATOM 1735 O O . LYS A 1 108 ? -2.637 24.636 -5.116 1.00 0.00 108 LYS A O 1
ATOM 1754 N N . LYS A 1 109 ? -1.913 22.534 -5.466 1.00 0.00 109 LYS A N 1
ATOM 1755 C CA . LYS A 1 109 ? -0.525 22.834 -5.152 1.00 0.00 109 LYS A CA 1
ATOM 1756 C C . LYS A 1 109 ? 0.276 22.901 -6.445 1.00 0.00 109 LYS A C 1
ATOM 1757 O O . LYS A 1 109 ? 1.005 23.862 -6.692 1.00 0.00 109 LYS A O 1
ATOM 1776 N N . ASN A 1 110 ? 0.136 21.869 -7.266 1.00 0.00 110 ASN A N 1
ATOM 1777 C CA . ASN A 1 110 ? 0.721 21.873 -8.600 1.00 0.00 110 ASN A CA 1
ATOM 1778 C C . ASN A 1 110 ? -0.214 22.597 -9.551 1.00 0.00 110 ASN A C 1
ATOM 1779 O O . ASN A 1 110 ? -1.097 21.987 -10.156 1.00 0.00 110 ASN A O 1
ATOM 1790 N N . LEU A 1 111 ? -0.030 23.905 -9.644 1.00 0.00 111 LEU A N 1
ATOM 1791 C CA . LEU A 1 111 ? -0.944 24.763 -10.383 1.00 0.00 111 LEU A CA 1
ATOM 1792 C C . LEU A 1 111 ? -0.851 24.550 -11.886 1.00 0.00 111 LEU A C 1
ATOM 1793 O O . LEU A 1 111 ? 0.099 23.951 -12.394 1.00 0.00 111 LEU A O 1
ATOM 1809 N N . GLU A 1 112 ? -1.853 25.056 -12.585 1.00 0.00 112 GLU A N 1
ATOM 1810 C CA . GLU A 1 112 ? -1.905 24.993 -14.035 1.00 0.00 112 GLU A CA 1
ATOM 1811 C C . GLU A 1 112 ? -1.219 26.224 -14.623 1.00 0.00 112 GLU A C 1
ATOM 1812 O O . GLU A 1 112 ? -0.628 27.018 -13.891 1.00 0.00 112 GLU A O 1
ATOM 1824 N N . HIS A 1 113 ? -1.303 26.388 -15.932 1.00 0.00 113 HIS A N 1
ATOM 1825 C CA . HIS A 1 113 ? -0.757 27.570 -16.588 1.00 0.00 113 HIS A CA 1
ATOM 1826 C C . HIS A 1 113 ? -1.894 28.501 -16.982 1.00 0.00 113 HIS A C 1
ATOM 1827 O O . HIS A 1 113 ? -1.706 29.703 -17.182 1.00 0.00 113 HIS A O 1
ATOM 1842 N N . HIS A 1 114 ? -3.074 27.914 -17.101 1.00 0.00 114 HIS A N 1
ATOM 1843 C CA . HIS A 1 114 ? -4.318 28.649 -17.265 1.00 0.00 114 HIS A CA 1
ATOM 1844 C C . HIS A 1 114 ? -5.393 27.950 -16.457 1.00 0.00 114 HIS A C 1
ATOM 1845 O O . HIS A 1 114 ? -5.362 26.730 -16.316 1.00 0.00 114 HIS A O 1
ATOM 1860 N N . HIS A 1 115 ? -6.332 28.705 -15.923 1.00 0.00 115 HIS A N 1
ATOM 1861 C CA . HIS A 1 115 ? -7.348 28.123 -15.064 1.00 0.00 115 HIS A CA 1
ATOM 1862 C C . HIS A 1 115 ? -8.687 28.025 -15.773 1.00 0.00 115 HIS A C 1
ATOM 1863 O O . HIS A 1 115 ? -8.851 28.487 -16.901 1.00 0.00 115 HIS A O 1
ATOM 1878 N N . HIS A 1 116 ? -9.646 27.428 -15.086 1.00 0.00 116 HIS A N 1
ATOM 1879 C CA . HIS A 1 116 ? -10.959 27.175 -15.656 1.00 0.00 116 HIS A CA 1
ATOM 1880 C C . HIS A 1 116 ? -11.920 28.281 -15.243 1.00 0.00 116 HIS A C 1
ATOM 1881 O O . HIS A 1 116 ? -13.083 28.297 -15.647 1.00 0.00 116 HIS A O 1
ATOM 1896 N N . HIS A 1 117 ? -11.417 29.201 -14.427 1.00 0.00 117 HIS A N 1
ATOM 1897 C CA . HIS A 1 117 ? -12.193 30.350 -13.969 1.00 0.00 117 HIS A CA 1
ATOM 1898 C C . HIS A 1 117 ? -11.489 31.638 -14.373 1.00 0.00 117 HIS A C 1
ATOM 1899 O O . HIS A 1 117 ? -10.344 31.606 -14.827 1.00 0.00 117 HIS A O 1
ATOM 1914 N N . HIS A 1 118 ? -12.172 32.761 -14.214 1.00 0.00 118 HIS A N 1
ATOM 1915 C CA . HIS A 1 118 ? -11.594 34.065 -14.518 1.00 0.00 118 HIS A CA 1
ATOM 1916 C C . HIS A 1 118 ? -11.808 35.018 -13.354 1.00 0.00 118 HIS A C 1
ATOM 1917 O O . HIS A 1 118 ? -10.858 35.232 -12.570 1.00 0.00 118 HIS A O 1
ATOM 1933 N N . SER A 1 1 ? 0.969 -4.406 24.360 1.00 0.00 1 SER A N 2
ATOM 1934 C CA . SER A 1 1 ? 0.931 -3.935 22.962 1.00 0.00 1 SER A CA 2
ATOM 1935 C C . SER A 1 1 ? 1.168 -5.082 21.988 1.00 0.00 1 SER A C 2
ATOM 1936 O O . SER A 1 1 ? 2.163 -5.798 22.088 1.00 0.00 1 SER A O 2
ATOM 1946 N N . SER A 1 2 ? 0.238 -5.269 21.064 1.00 0.00 2 SER A N 2
ATOM 1947 C CA . SER A 1 2 ? 0.414 -6.228 19.988 1.00 0.00 2 SER A CA 2
ATOM 1948 C C . SER A 1 2 ? 0.832 -5.494 18.717 1.00 0.00 2 SER A C 2
ATOM 1949 O O . SER A 1 2 ? 1.624 -6.003 17.926 1.00 0.00 2 SER A O 2
ATOM 1957 N N . ASN A 1 3 ? 0.281 -4.288 18.542 1.00 0.00 3 ASN A N 2
ATOM 1958 C CA . ASN A 1 3 ? 0.655 -3.396 17.437 1.00 0.00 3 ASN A CA 2
ATOM 1959 C C . ASN A 1 3 ? 0.303 -4.004 16.080 1.00 0.00 3 ASN A C 2
ATOM 1960 O O . ASN A 1 3 ? 0.902 -3.660 15.059 1.00 0.00 3 ASN A O 2
ATOM 1971 N N . ASN A 1 4 ? -0.703 -4.870 16.063 1.00 0.00 4 ASN A N 2
ATOM 1972 C CA . ASN A 1 4 ? -1.121 -5.536 14.831 1.00 0.00 4 ASN A CA 2
ATOM 1973 C C . ASN A 1 4 ? -2.070 -4.652 14.020 1.00 0.00 4 ASN A C 2
ATOM 1974 O O . ASN A 1 4 ? -2.660 -5.097 13.038 1.00 0.00 4 ASN A O 2
ATOM 1985 N N . ASN A 1 5 ? -2.211 -3.398 14.438 1.00 0.00 5 ASN A N 2
ATOM 1986 C CA . ASN A 1 5 ? -3.003 -2.421 13.692 1.00 0.00 5 ASN A CA 2
ATOM 1987 C C . ASN A 1 5 ? -2.084 -1.593 12.802 1.00 0.00 5 ASN A C 2
ATOM 1988 O O . ASN A 1 5 ? -2.537 -0.749 12.027 1.00 0.00 5 ASN A O 2
ATOM 1999 N N . SER A 1 6 ? -0.786 -1.839 12.930 1.00 0.00 6 SER A N 2
ATOM 2000 C CA . SER A 1 6 ? 0.216 -1.118 12.162 1.00 0.00 6 SER A CA 2
ATOM 2001 C C . SER A 1 6 ? 0.245 -1.619 10.722 1.00 0.00 6 SER A C 2
ATOM 2002 O O . SER A 1 6 ? 0.077 -2.816 10.471 1.00 0.00 6 SER A O 2
ATOM 2010 N N . PHE A 1 7 ? 0.466 -0.709 9.780 1.00 0.00 7 PHE A N 2
ATOM 2011 C CA . PHE A 1 7 ? 0.452 -1.061 8.368 1.00 0.00 7 PHE A CA 2
ATOM 2012 C C . PHE A 1 7 ? 1.569 -2.049 8.050 1.00 0.00 7 PHE A C 2
ATOM 2013 O O . PHE A 1 7 ? 1.352 -3.020 7.329 1.00 0.00 7 PHE A O 2
ATOM 2030 N N . SER A 1 8 ? 2.755 -1.800 8.598 1.00 0.00 8 SER A N 2
ATOM 2031 C CA . SER A 1 8 ? 3.897 -2.687 8.407 1.00 0.00 8 SER A CA 2
ATOM 2032 C C . SER A 1 8 ? 3.556 -4.130 8.783 1.00 0.00 8 SER A C 2
ATOM 2033 O O . SER A 1 8 ? 3.833 -5.066 8.023 1.00 0.00 8 SER A O 2
ATOM 2041 N N . ALA A 1 9 ? 2.938 -4.296 9.947 1.00 0.00 9 ALA A N 2
ATOM 2042 C CA . ALA A 1 9 ? 2.585 -5.616 10.456 1.00 0.00 9 ALA A CA 2
ATOM 2043 C C . ALA A 1 9 ? 1.568 -6.309 9.553 1.00 0.00 9 ALA A C 2
ATOM 2044 O O . ALA A 1 9 ? 1.756 -7.465 9.162 1.00 0.00 9 ALA A O 2
ATOM 2051 N N . ILE A 1 10 ? 0.499 -5.594 9.217 1.00 0.00 10 ILE A N 2
ATOM 2052 C CA . ILE A 1 10 ? -0.566 -6.152 8.391 1.00 0.00 10 ILE A CA 2
ATOM 2053 C C . ILE A 1 10 ? -0.060 -6.446 6.982 1.00 0.00 10 ILE A C 2
ATOM 2054 O O . ILE A 1 10 ? -0.391 -7.477 6.398 1.00 0.00 10 ILE A O 2
ATOM 2070 N N . TYR A 1 11 ? 0.758 -5.543 6.453 1.00 0.00 11 TYR A N 2
ATOM 2071 C CA . TYR A 1 11 ? 1.359 -5.722 5.137 1.00 0.00 11 TYR A CA 2
ATOM 2072 C C . TYR A 1 11 ? 2.191 -7.001 5.081 1.00 0.00 11 TYR A C 2
ATOM 2073 O O . TYR A 1 11 ? 2.050 -7.798 4.153 1.00 0.00 11 TYR A O 2
ATOM 2091 N N . LYS A 1 12 ? 3.054 -7.196 6.074 1.00 0.00 12 LYS A N 2
ATOM 2092 C CA . LYS A 1 12 ? 3.927 -8.363 6.094 1.00 0.00 12 LYS A CA 2
ATOM 2093 C C . LYS A 1 12 ? 3.108 -9.648 6.154 1.00 0.00 12 LYS A C 2
ATOM 2094 O O . LYS A 1 12 ? 3.441 -10.636 5.497 1.00 0.00 12 LYS A O 2
ATOM 2113 N N . GLU A 1 13 ? 2.031 -9.628 6.928 1.00 0.00 13 GLU A N 2
ATOM 2114 C CA . GLU A 1 13 ? 1.163 -10.790 7.036 1.00 0.00 13 GLU A CA 2
ATOM 2115 C C . GLU A 1 13 ? 0.445 -11.029 5.713 1.00 0.00 13 GLU A C 2
ATOM 2116 O O . GLU A 1 13 ? 0.453 -12.142 5.184 1.00 0.00 13 GLU A O 2
ATOM 2128 N N . TRP A 1 14 ? -0.160 -9.970 5.183 1.00 0.00 14 TRP A N 2
ATOM 2129 C CA . TRP A 1 14 ? -0.854 -10.027 3.902 1.00 0.00 14 TRP A CA 2
ATOM 2130 C C . TRP A 1 14 ? 0.046 -10.622 2.824 1.00 0.00 14 TRP A C 2
ATOM 2131 O O . TRP A 1 14 ? -0.362 -11.525 2.087 1.00 0.00 14 TRP A O 2
ATOM 2152 N N . TYR A 1 15 ? 1.276 -10.126 2.759 1.00 0.00 15 TYR A N 2
ATOM 2153 C CA . TYR A 1 15 ? 2.251 -10.611 1.798 1.00 0.00 15 TYR A CA 2
ATOM 2154 C C . TYR A 1 15 ? 2.486 -12.109 1.958 1.00 0.00 15 TYR A C 2
ATOM 2155 O O . TYR A 1 15 ? 2.429 -12.848 0.986 1.00 0.00 15 TYR A O 2
ATOM 2173 N N . GLU A 1 16 ? 2.727 -12.552 3.186 1.00 0.00 16 GLU A N 2
ATOM 2174 C CA . GLU A 1 16 ? 3.044 -13.953 3.446 1.00 0.00 16 GLU A CA 2
ATOM 2175 C C . GLU A 1 16 ? 1.862 -14.874 3.144 1.00 0.00 16 GLU A C 2
ATOM 2176 O O . GLU A 1 16 ? 2.054 -16.047 2.821 1.00 0.00 16 GLU A O 2
ATOM 2188 N N . HIS A 1 17 ? 0.647 -14.347 3.237 1.00 0.00 17 HIS A N 2
ATOM 2189 C CA . HIS A 1 17 ? -0.538 -15.122 2.880 1.00 0.00 17 HIS A CA 2
ATOM 2190 C C . HIS A 1 17 ? -0.663 -15.237 1.364 1.00 0.00 17 HIS A C 2
ATOM 2191 O O . HIS A 1 17 ? -0.732 -16.339 0.814 1.00 0.00 17 HIS A O 2
ATOM 2206 N N . LYS A 1 18 ? -0.652 -14.093 0.688 1.00 0.00 18 LYS A N 2
ATOM 2207 C CA . LYS A 1 18 ? -0.831 -14.055 -0.760 1.00 0.00 18 LYS A CA 2
ATOM 2208 C C . LYS A 1 18 ? 0.432 -14.558 -1.462 1.00 0.00 18 LYS A C 2
ATOM 2209 O O . LYS A 1 18 ? 0.442 -14.784 -2.674 1.00 0.00 18 LYS A O 2
ATOM 2228 N N . LYS A 1 19 ? 1.487 -14.735 -0.670 1.00 0.00 19 LYS A N 2
ATOM 2229 C CA . LYS A 1 19 ? 2.770 -15.260 -1.134 1.00 0.00 19 LYS A CA 2
ATOM 2230 C C . LYS A 1 19 ? 2.591 -16.633 -1.771 1.00 0.00 19 LYS A C 2
ATOM 2231 O O . LYS A 1 19 ? 3.354 -17.030 -2.649 1.00 0.00 19 LYS A O 2
ATOM 2250 N N . GLN A 1 20 ? 1.575 -17.354 -1.313 1.00 0.00 20 GLN A N 2
ATOM 2251 C CA . GLN A 1 20 ? 1.305 -18.698 -1.800 1.00 0.00 20 GLN A CA 2
ATOM 2252 C C . GLN A 1 20 ? 0.625 -18.660 -3.167 1.00 0.00 20 GLN A C 2
ATOM 2253 O O . GLN A 1 20 ? 0.613 -19.651 -3.896 1.00 0.00 20 GLN A O 2
ATOM 2267 N N . VAL A 1 21 ? 0.068 -17.509 -3.513 1.00 0.00 21 VAL A N 2
ATOM 2268 C CA . VAL A 1 21 ? -0.648 -17.361 -4.768 1.00 0.00 21 VAL A CA 2
ATOM 2269 C C . VAL A 1 21 ? 0.295 -16.922 -5.879 1.00 0.00 21 VAL A C 2
ATOM 2270 O O . VAL A 1 21 ? 0.303 -17.502 -6.967 1.00 0.00 21 VAL A O 2
ATOM 2283 N N . TRP A 1 22 ? 1.095 -15.910 -5.595 1.00 0.00 22 TRP A N 2
ATOM 2284 C CA . TRP A 1 22 ? 2.017 -15.369 -6.582 1.00 0.00 22 TRP A CA 2
ATOM 2285 C C . TRP A 1 22 ? 3.278 -16.214 -6.643 1.00 0.00 22 TRP A C 2
ATOM 2286 O O . TRP A 1 22 ? 3.628 -16.883 -5.672 1.00 0.00 22 TRP A O 2
ATOM 2307 N N . SER A 1 23 ? 3.945 -16.194 -7.785 1.00 0.00 23 SER A N 2
ATOM 2308 C CA . SER A 1 23 ? 5.224 -16.864 -7.924 1.00 0.00 23 SER A CA 2
ATOM 2309 C C . SER A 1 23 ? 6.251 -16.186 -7.023 1.00 0.00 23 SER A C 2
ATOM 2310 O O . SER A 1 23 ? 6.277 -14.956 -6.935 1.00 0.00 23 SER A O 2
ATOM 2318 N N . VAL A 1 24 ? 7.083 -16.982 -6.351 1.00 0.00 24 VAL A N 2
ATOM 2319 C CA . VAL A 1 24 ? 8.019 -16.456 -5.360 1.00 0.00 24 VAL A CA 2
ATOM 2320 C C . VAL A 1 24 ? 8.894 -15.345 -5.942 1.00 0.00 24 VAL A C 2
ATOM 2321 O O . VAL A 1 24 ? 9.158 -14.351 -5.271 1.00 0.00 24 VAL A O 2
ATOM 2334 N N . GLY A 1 25 ? 9.303 -15.497 -7.198 1.00 0.00 25 GLY A N 2
ATOM 2335 C CA . GLY A 1 25 ? 10.137 -14.491 -7.830 1.00 0.00 25 GLY A CA 2
ATOM 2336 C C . GLY A 1 25 ? 9.449 -13.142 -7.902 1.00 0.00 25 GLY A C 2
ATOM 2337 O O . GLY A 1 25 ? 10.022 -12.113 -7.526 1.00 0.00 25 GLY A O 2
ATOM 2341 N N . TYR A 1 26 ? 8.210 -13.150 -8.371 1.00 0.00 26 TYR A N 2
ATOM 2342 C CA . TYR A 1 26 ? 7.431 -11.928 -8.485 1.00 0.00 26 TYR A CA 2
ATOM 2343 C C . TYR A 1 26 ? 6.991 -11.442 -7.110 1.00 0.00 26 TYR A C 2
ATOM 2344 O O . TYR A 1 26 ? 6.950 -10.240 -6.856 1.00 0.00 26 TYR A O 2
ATOM 2362 N N . ALA A 1 27 ? 6.672 -12.380 -6.227 1.00 0.00 27 ALA A N 2
ATOM 2363 C CA . ALA A 1 27 ? 6.256 -12.048 -4.872 1.00 0.00 27 ALA A CA 2
ATOM 2364 C C . ALA A 1 27 ? 7.343 -11.262 -4.152 1.00 0.00 27 ALA A C 2
ATOM 2365 O O . ALA A 1 27 ? 7.067 -10.236 -3.532 1.00 0.00 27 ALA A O 2
ATOM 2372 N N . THR A 1 28 ? 8.582 -11.739 -4.242 1.00 0.00 28 THR A N 2
ATOM 2373 C CA . THR A 1 28 ? 9.714 -11.042 -3.648 1.00 0.00 28 THR A CA 2
ATOM 2374 C C . THR A 1 28 ? 9.854 -9.639 -4.238 1.00 0.00 28 THR A C 2
ATOM 2375 O O . THR A 1 28 ? 10.045 -8.664 -3.511 1.00 0.00 28 THR A O 2
ATOM 2386 N N . GLU A 1 29 ? 9.732 -9.544 -5.557 1.00 0.00 29 GLU A N 2
ATOM 2387 C CA . GLU A 1 29 ? 9.883 -8.270 -6.250 1.00 0.00 29 GLU A CA 2
ATOM 2388 C C . GLU A 1 29 ? 8.764 -7.297 -5.879 1.00 0.00 29 GLU A C 2
ATOM 2389 O O . GLU A 1 29 ? 9.027 -6.139 -5.555 1.00 0.00 29 GLU A O 2
ATOM 2401 N N . LEU A 1 30 ? 7.525 -7.777 -5.917 1.00 0.00 30 LEU A N 2
ATOM 2402 C CA . LEU A 1 30 ? 6.368 -6.958 -5.567 1.00 0.00 30 LEU A CA 2
ATOM 2403 C C . LEU A 1 30 ? 6.507 -6.441 -4.142 1.00 0.00 30 LEU A C 2
ATOM 2404 O O . LEU A 1 30 ? 6.257 -5.263 -3.869 1.00 0.00 30 LEU A O 2
ATOM 2420 N N . ALA A 1 31 ? 6.916 -7.328 -3.245 1.00 0.00 31 ALA A N 2
ATOM 2421 C CA . ALA A 1 31 ? 7.095 -6.976 -1.847 1.00 0.00 31 ALA A CA 2
ATOM 2422 C C . ALA A 1 31 ? 8.230 -5.981 -1.675 1.00 0.00 31 ALA A C 2
ATOM 2423 O O . ALA A 1 31 ? 8.076 -4.968 -1.006 1.00 0.00 31 ALA A O 2
ATOM 2430 N N . LYS A 1 32 ? 9.367 -6.260 -2.293 1.00 0.00 32 LYS A N 2
ATOM 2431 C CA . LYS A 1 32 ? 10.530 -5.402 -2.143 1.00 0.00 32 LYS A CA 2
ATOM 2432 C C . LYS A 1 32 ? 10.268 -4.022 -2.739 1.00 0.00 32 LYS A C 2
ATOM 2433 O O . LYS A 1 32 ? 10.713 -3.017 -2.197 1.00 0.00 32 LYS A O 2
ATOM 2452 N N . MET A 1 33 ? 9.536 -3.974 -3.847 1.00 0.00 33 MET A N 2
ATOM 2453 C CA . MET A 1 33 ? 9.155 -2.698 -4.442 1.00 0.00 33 MET A CA 2
ATOM 2454 C C . MET A 1 33 ? 8.258 -1.926 -3.480 1.00 0.00 33 MET A C 2
ATOM 2455 O O . MET A 1 33 ? 8.432 -0.723 -3.266 1.00 0.00 33 MET A O 2
ATOM 2469 N N . PHE A 1 34 ? 7.308 -2.641 -2.889 1.00 0.00 34 PHE A N 2
ATOM 2470 C CA . PHE A 1 34 ? 6.400 -2.061 -1.913 1.00 0.00 34 PHE A CA 2
ATOM 2471 C C . PHE A 1 34 ? 7.193 -1.571 -0.703 1.00 0.00 34 PHE A C 2
ATOM 2472 O O . PHE A 1 34 ? 7.049 -0.437 -0.275 1.00 0.00 34 PHE A O 2
ATOM 2489 N N . ASP A 1 35 ? 8.050 -2.428 -0.181 1.00 0.00 35 ASP A N 2
ATOM 2490 C CA . ASP A 1 35 ? 8.817 -2.112 1.015 1.00 0.00 35 ASP A CA 2
ATOM 2491 C C . ASP A 1 35 ? 9.816 -0.978 0.764 1.00 0.00 35 ASP A C 2
ATOM 2492 O O . ASP A 1 35 ? 9.805 0.025 1.466 1.00 0.00 35 ASP A O 2
ATOM 2501 N N . ASP A 1 36 ? 10.647 -1.116 -0.259 1.00 0.00 36 ASP A N 2
ATOM 2502 C CA . ASP A 1 36 ? 11.714 -0.142 -0.513 1.00 0.00 36 ASP A CA 2
ATOM 2503 C C . ASP A 1 36 ? 11.180 1.266 -0.779 1.00 0.00 36 ASP A C 2
ATOM 2504 O O . ASP A 1 36 ? 11.847 2.252 -0.455 1.00 0.00 36 ASP A O 2
ATOM 2513 N N . ASP A 1 37 ? 9.993 1.377 -1.368 1.00 0.00 37 ASP A N 2
ATOM 2514 C CA . ASP A 1 37 ? 9.437 2.694 -1.677 1.00 0.00 37 ASP A CA 2
ATOM 2515 C C . ASP A 1 37 ? 8.351 3.123 -0.688 1.00 0.00 37 ASP A C 2
ATOM 2516 O O . ASP A 1 37 ? 8.332 4.267 -0.245 1.00 0.00 37 ASP A O 2
ATOM 2525 N N . ILE A 1 38 ? 7.460 2.206 -0.336 1.00 0.00 38 ILE A N 2
ATOM 2526 C CA . ILE A 1 38 ? 6.261 2.549 0.428 1.00 0.00 38 ILE A CA 2
ATOM 2527 C C . ILE A 1 38 ? 6.488 2.454 1.938 1.00 0.00 38 ILE A C 2
ATOM 2528 O O . ILE A 1 38 ? 5.929 3.241 2.710 1.00 0.00 38 ILE A O 2
ATOM 2544 N N . LEU A 1 39 ? 7.318 1.506 2.357 1.00 0.00 39 LEU A N 2
ATOM 2545 C CA . LEU A 1 39 ? 7.542 1.253 3.782 1.00 0.00 39 LEU A CA 2
ATOM 2546 C C . LEU A 1 39 ? 8.131 2.486 4.496 1.00 0.00 39 LEU A C 2
ATOM 2547 O O . LEU A 1 39 ? 7.642 2.862 5.557 1.00 0.00 39 LEU A O 2
ATOM 2563 N N . PRO A 1 40 ? 9.170 3.154 3.937 1.00 0.00 40 PRO A N 2
ATOM 2564 C CA . PRO A 1 40 ? 9.738 4.364 4.552 1.00 0.00 40 PRO A CA 2
ATOM 2565 C C . PRO A 1 40 ? 8.776 5.556 4.528 1.00 0.00 40 PRO A C 2
ATOM 2566 O O . PRO A 1 40 ? 9.076 6.616 5.082 1.00 0.00 40 PRO A O 2
ATOM 2577 N N . ILE A 1 41 ? 7.629 5.388 3.883 1.00 0.00 41 ILE A N 2
ATOM 2578 C CA . ILE A 1 41 ? 6.640 6.453 3.797 1.00 0.00 41 ILE A CA 2
ATOM 2579 C C . ILE A 1 41 ? 5.522 6.246 4.814 1.00 0.00 41 ILE A C 2
ATOM 2580 O O . ILE A 1 41 ? 5.283 7.104 5.665 1.00 0.00 41 ILE A O 2
ATOM 2596 N N . ILE A 1 42 ? 4.838 5.108 4.732 1.00 0.00 42 ILE A N 2
ATOM 2597 C CA . ILE A 1 42 ? 3.692 4.857 5.603 1.00 0.00 42 ILE A CA 2
ATOM 2598 C C . ILE A 1 42 ? 3.823 3.548 6.371 1.00 0.00 42 ILE A C 2
ATOM 2599 O O . ILE A 1 42 ? 2.880 3.124 7.038 1.00 0.00 42 ILE A O 2
ATOM 2615 N N . GLY A 1 43 ? 4.985 2.917 6.289 1.00 0.00 43 GLY A N 2
ATOM 2616 C CA . GLY A 1 43 ? 5.170 1.623 6.921 1.00 0.00 43 GLY A CA 2
ATOM 2617 C C . GLY A 1 43 ? 4.985 1.681 8.421 1.00 0.00 43 GLY A C 2
ATOM 2618 O O . GLY A 1 43 ? 4.353 0.804 9.015 1.00 0.00 43 GLY A O 2
ATOM 2622 N N . GLY A 1 44 ? 5.521 2.729 9.029 1.00 0.00 44 GLY A N 2
ATOM 2623 C CA . GLY A 1 44 ? 5.422 2.890 10.463 1.00 0.00 44 GLY A CA 2
ATOM 2624 C C . GLY A 1 44 ? 4.097 3.480 10.901 1.00 0.00 44 GLY A C 2
ATOM 2625 O O . GLY A 1 44 ? 3.882 3.706 12.094 1.00 0.00 44 GLY A O 2
ATOM 2629 N N . LEU A 1 45 ? 3.204 3.728 9.952 1.00 0.00 45 LEU A N 2
ATOM 2630 C CA . LEU A 1 45 ? 1.908 4.294 10.272 1.00 0.00 45 LEU A CA 2
ATOM 2631 C C . LEU A 1 45 ? 0.909 3.182 10.556 1.00 0.00 45 LEU A C 2
ATOM 2632 O O . LEU A 1 45 ? 1.039 2.069 10.041 1.00 0.00 45 LEU A O 2
ATOM 2648 N N . GLU A 1 46 ? -0.078 3.471 11.384 1.00 0.00 46 GLU A N 2
ATOM 2649 C CA . GLU A 1 46 ? -1.118 2.504 11.673 1.00 0.00 46 GLU A CA 2
ATOM 2650 C C . GLU A 1 46 ? -2.170 2.565 10.585 1.00 0.00 46 GLU A C 2
ATOM 2651 O O . GLU A 1 46 ? -2.463 3.637 10.063 1.00 0.00 46 GLU A O 2
ATOM 2663 N N . ILE A 1 47 ? -2.742 1.422 10.252 1.00 0.00 47 ILE A N 2
ATOM 2664 C CA . ILE A 1 47 ? -3.649 1.322 9.117 1.00 0.00 47 ILE A CA 2
ATOM 2665 C C . ILE A 1 47 ? -4.918 2.148 9.343 1.00 0.00 47 ILE A C 2
ATOM 2666 O O . ILE A 1 47 ? -5.635 2.484 8.403 1.00 0.00 47 ILE A O 2
ATOM 2682 N N . GLN A 1 48 ? -5.169 2.492 10.598 1.00 0.00 48 GLN A N 2
ATOM 2683 C CA . GLN A 1 48 ? -6.323 3.302 10.959 1.00 0.00 48 GLN A CA 2
ATOM 2684 C C . GLN A 1 48 ? -5.915 4.758 11.169 1.00 0.00 48 GLN A C 2
ATOM 2685 O O . GLN A 1 48 ? -6.732 5.584 11.568 1.00 0.00 48 GLN A O 2
ATOM 2699 N N . ASP A 1 49 ? -4.652 5.068 10.898 1.00 0.00 49 ASP A N 2
ATOM 2700 C CA . ASP A 1 49 ? -4.097 6.369 11.259 1.00 0.00 49 ASP A CA 2
ATOM 2701 C C . ASP A 1 49 ? -3.234 6.951 10.132 1.00 0.00 49 ASP A C 2
ATOM 2702 O O . ASP A 1 49 ? -2.604 7.994 10.293 1.00 0.00 49 ASP A O 2
ATOM 2711 N N . ILE A 1 50 ? -3.220 6.284 8.984 1.00 0.00 50 ILE A N 2
ATOM 2712 C CA . ILE A 1 50 ? -2.383 6.712 7.865 1.00 0.00 50 ILE A CA 2
ATOM 2713 C C . ILE A 1 50 ? -2.845 8.050 7.299 1.00 0.00 50 ILE A C 2
ATOM 2714 O O . ILE A 1 50 ? -4.023 8.243 6.999 1.00 0.00 50 ILE A O 2
ATOM 2730 N N . GLU A 1 51 ? -1.894 8.964 7.166 1.00 0.00 51 GLU A N 2
ATOM 2731 C CA . GLU A 1 51 ? -2.159 10.305 6.670 1.00 0.00 51 GLU A CA 2
ATOM 2732 C C . GLU A 1 51 ? -2.382 10.267 5.154 1.00 0.00 51 GLU A C 2
ATOM 2733 O O . GLU A 1 51 ? -1.557 9.728 4.412 1.00 0.00 51 GLU A O 2
ATOM 2745 N N . PRO A 1 52 ? -3.518 10.822 4.687 1.00 0.00 52 PRO A N 2
ATOM 2746 C CA . PRO A 1 52 ? -3.903 10.822 3.266 1.00 0.00 52 PRO A CA 2
ATOM 2747 C C . PRO A 1 52 ? -2.794 11.282 2.316 1.00 0.00 52 PRO A C 2
ATOM 2748 O O . PRO A 1 52 ? -2.535 10.633 1.302 1.00 0.00 52 PRO A O 2
ATOM 2759 N N . MET A 1 53 ? -2.131 12.386 2.641 1.00 0.00 53 MET A N 2
ATOM 2760 C CA . MET A 1 53 ? -1.104 12.936 1.760 1.00 0.00 53 MET A CA 2
ATOM 2761 C C . MET A 1 53 ? 0.182 12.122 1.839 1.00 0.00 53 MET A C 2
ATOM 2762 O O . MET A 1 53 ? 1.019 12.189 0.941 1.00 0.00 53 MET A O 2
ATOM 2776 N N . GLN A 1 54 ? 0.342 11.356 2.909 1.00 0.00 54 GLN A N 2
ATOM 2777 C CA . GLN A 1 54 ? 1.455 10.424 3.010 1.00 0.00 54 GLN A CA 2
ATOM 2778 C C . GLN A 1 54 ? 1.190 9.193 2.159 1.00 0.00 54 GLN A C 2
ATOM 2779 O O . GLN A 1 54 ? 2.100 8.645 1.543 1.00 0.00 54 GLN A O 2
ATOM 2793 N N . LEU A 1 55 ? -0.064 8.771 2.108 1.00 0.00 55 LEU A N 2
ATOM 2794 C CA . LEU A 1 55 ? -0.455 7.678 1.230 1.00 0.00 55 LEU A CA 2
ATOM 2795 C C . LEU A 1 55 ? -0.332 8.132 -0.225 1.00 0.00 55 LEU A C 2
ATOM 2796 O O . LEU A 1 55 ? 0.026 7.355 -1.109 1.00 0.00 55 LEU A O 2
ATOM 2812 N N . LEU A 1 56 ? -0.605 9.414 -0.456 1.00 0.00 56 LEU A N 2
ATOM 2813 C CA . LEU A 1 56 ? -0.437 10.010 -1.774 1.00 0.00 56 LEU A CA 2
ATOM 2814 C C . LEU A 1 56 ? 1.053 10.200 -2.070 1.00 0.00 56 LEU A C 2
ATOM 2815 O O . LEU A 1 56 ? 1.480 10.144 -3.221 1.00 0.00 56 LEU A O 2
ATOM 2831 N N . GLU A 1 57 ? 1.842 10.404 -1.020 1.00 0.00 57 GLU A N 2
ATOM 2832 C CA . GLU A 1 57 ? 3.290 10.523 -1.155 1.00 0.00 57 GLU A CA 2
ATOM 2833 C C . GLU A 1 57 ? 3.874 9.205 -1.650 1.00 0.00 57 GLU A C 2
ATOM 2834 O O . GLU A 1 57 ? 4.903 9.182 -2.320 1.00 0.00 57 GLU A O 2
ATOM 2846 N N . VAL A 1 58 ? 3.201 8.113 -1.307 1.00 0.00 58 VAL A N 2
ATOM 2847 C CA . VAL A 1 58 ? 3.530 6.798 -1.838 1.00 0.00 58 VAL A CA 2
ATOM 2848 C C . VAL A 1 58 ? 3.214 6.741 -3.330 1.00 0.00 58 VAL A C 2
ATOM 2849 O O . VAL A 1 58 ? 4.036 6.316 -4.150 1.00 0.00 58 VAL A O 2
ATOM 2862 N N . ILE A 1 59 ? 2.018 7.185 -3.670 1.00 0.00 59 ILE A N 2
ATOM 2863 C CA . ILE A 1 59 ? 1.594 7.264 -5.058 1.00 0.00 59 ILE A CA 2
ATOM 2864 C C . ILE A 1 59 ? 2.599 8.082 -5.869 1.00 0.00 59 ILE A C 2
ATOM 2865 O O . ILE A 1 59 ? 3.072 7.646 -6.919 1.00 0.00 59 ILE A O 2
ATOM 2881 N N . ARG A 1 60 ? 2.958 9.254 -5.349 1.00 0.00 60 ARG A N 2
ATOM 2882 C CA . ARG A 1 60 ? 3.911 10.124 -6.026 1.00 0.00 60 ARG A CA 2
ATOM 2883 C C . ARG A 1 60 ? 5.347 9.658 -5.827 1.00 0.00 60 ARG A C 2
ATOM 2884 O O . ARG A 1 60 ? 6.268 10.192 -6.441 1.00 0.00 60 ARG A O 2
ATOM 2905 N N . ARG A 1 61 ? 5.537 8.662 -4.977 1.00 0.00 61 ARG A N 2
ATOM 2906 C CA . ARG A 1 61 ? 6.831 8.009 -4.854 1.00 0.00 61 ARG A CA 2
ATOM 2907 C C . ARG A 1 61 ? 7.102 7.245 -6.138 1.00 0.00 61 ARG A C 2
ATOM 2908 O O . ARG A 1 61 ? 8.233 7.173 -6.614 1.00 0.00 61 ARG A O 2
ATOM 2929 N N . PHE A 1 62 ? 6.041 6.685 -6.702 1.00 0.00 62 PHE A N 2
ATOM 2930 C CA . PHE A 1 62 ? 6.135 6.018 -7.992 1.00 0.00 62 PHE A CA 2
ATOM 2931 C C . PHE A 1 62 ? 6.013 7.016 -9.147 1.00 0.00 62 PHE A C 2
ATOM 2932 O O . PHE A 1 62 ? 6.613 6.817 -10.207 1.00 0.00 62 PHE A O 2
ATOM 2949 N N . GLU A 1 63 ? 5.249 8.094 -8.948 1.00 0.00 63 GLU A N 2
ATOM 2950 C CA . GLU A 1 63 ? 5.160 9.150 -9.962 1.00 0.00 63 GLU A CA 2
ATOM 2951 C C . GLU A 1 63 ? 6.506 9.840 -10.132 1.00 0.00 63 GLU A C 2
ATOM 2952 O O . GLU A 1 63 ? 6.793 10.410 -11.185 1.00 0.00 63 GLU A O 2
ATOM 2964 N N . ASP A 1 64 ? 7.316 9.789 -9.082 1.00 0.00 64 ASP A N 2
ATOM 2965 C CA . ASP A 1 64 ? 8.680 10.305 -9.120 1.00 0.00 64 ASP A CA 2
ATOM 2966 C C . ASP A 1 64 ? 9.451 9.713 -10.293 1.00 0.00 64 ASP A C 2
ATOM 2967 O O . ASP A 1 64 ? 10.154 10.424 -11.011 1.00 0.00 64 ASP A O 2
ATOM 2976 N N . ARG A 1 65 ? 9.285 8.416 -10.506 1.00 0.00 65 ARG A N 2
ATOM 2977 C CA . ARG A 1 65 ? 10.001 7.724 -11.565 1.00 0.00 65 ARG A CA 2
ATOM 2978 C C . ARG A 1 65 ? 9.147 7.613 -12.824 1.00 0.00 65 ARG A C 2
ATOM 2979 O O . ARG A 1 65 ? 9.549 6.987 -13.806 1.00 0.00 65 ARG A O 2
ATOM 3000 N N . GLY A 1 66 ? 7.969 8.231 -12.791 1.00 0.00 66 GLY A N 2
ATOM 3001 C CA . GLY A 1 66 ? 7.110 8.267 -13.960 1.00 0.00 66 GLY A CA 2
ATOM 3002 C C . GLY A 1 66 ? 6.330 6.984 -14.154 1.00 0.00 66 GLY A C 2
ATOM 3003 O O . GLY A 1 66 ? 5.822 6.714 -15.242 1.00 0.00 66 GLY A O 2
ATOM 3007 N N . ALA A 1 67 ? 6.223 6.193 -13.100 1.00 0.00 67 ALA A N 2
ATOM 3008 C CA . ALA A 1 67 ? 5.520 4.927 -13.179 1.00 0.00 67 ALA A CA 2
ATOM 3009 C C . ALA A 1 67 ? 4.052 5.105 -12.818 1.00 0.00 67 ALA A C 2
ATOM 3010 O O . ALA A 1 67 ? 3.665 4.941 -11.663 1.00 0.00 67 ALA A O 2
ATOM 3017 N N . MET A 1 68 ? 3.245 5.458 -13.812 1.00 0.00 68 MET A N 2
ATOM 3018 C CA . MET A 1 68 ? 1.814 5.671 -13.610 1.00 0.00 68 MET A CA 2
ATOM 3019 C C . MET A 1 68 ? 1.135 4.378 -13.181 1.00 0.00 68 MET A C 2
ATOM 3020 O O . MET A 1 68 ? 0.263 4.377 -12.307 1.00 0.00 68 MET A O 2
ATOM 3034 N N . GLU A 1 69 ? 1.552 3.278 -13.793 1.00 0.00 69 GLU A N 2
ATOM 3035 C CA . GLU A 1 69 ? 0.979 1.978 -13.494 1.00 0.00 69 GLU A CA 2
ATOM 3036 C C . GLU A 1 69 ? 1.355 1.542 -12.086 1.00 0.00 69 GLU A C 2
ATOM 3037 O O . GLU A 1 69 ? 0.508 1.082 -11.324 1.00 0.00 69 GLU A O 2
ATOM 3049 N N . ARG A 1 70 ? 2.623 1.719 -11.730 1.00 0.00 70 ARG A N 2
ATOM 3050 C CA . ARG A 1 70 ? 3.103 1.304 -10.419 1.00 0.00 70 ARG A CA 2
ATOM 3051 C C . ARG A 1 70 ? 2.611 2.259 -9.333 1.00 0.00 70 ARG A C 2
ATOM 3052 O O . ARG A 1 70 ? 2.537 1.889 -8.160 1.00 0.00 70 ARG A O 2
ATOM 3073 N N . ALA A 1 71 ? 2.267 3.482 -9.728 1.00 0.00 71 ALA A N 2
ATOM 3074 C CA . ALA A 1 71 ? 1.650 4.432 -8.810 1.00 0.00 71 ALA A CA 2
ATOM 3075 C C . ALA A 1 71 ? 0.273 3.930 -8.397 1.00 0.00 71 ALA A C 2
ATOM 3076 O O . ALA A 1 71 ? -0.056 3.877 -7.213 1.00 0.00 71 ALA A O 2
ATOM 3083 N N . ASN A 1 72 ? -0.521 3.533 -9.382 1.00 0.00 72 ASN A N 2
ATOM 3084 C CA . ASN A 1 72 ? -1.830 2.955 -9.112 1.00 0.00 72 ASN A CA 2
ATOM 3085 C C . ASN A 1 72 ? -1.679 1.568 -8.501 1.00 0.00 72 ASN A C 2
ATOM 3086 O O . ASN A 1 72 ? -2.550 1.103 -7.765 1.00 0.00 72 ASN A O 2
ATOM 3097 N N . LYS A 1 73 ? -0.562 0.915 -8.807 1.00 0.00 73 LYS A N 2
ATOM 3098 C CA . LYS A 1 73 ? -0.227 -0.364 -8.203 1.00 0.00 73 LYS A CA 2
ATOM 3099 C C . LYS A 1 73 ? -0.056 -0.189 -6.696 1.00 0.00 73 LYS A C 2
ATOM 3100 O O . LYS A 1 73 ? -0.483 -1.031 -5.911 1.00 0.00 73 LYS A O 2
ATOM 3119 N N . ALA A 1 74 ? 0.578 0.912 -6.299 1.00 0.00 74 ALA A N 2
ATOM 3120 C CA . ALA A 1 74 ? 0.689 1.266 -4.890 1.00 0.00 74 ALA A CA 2
ATOM 3121 C C . ALA A 1 74 ? -0.696 1.481 -4.297 1.00 0.00 74 ALA A C 2
ATOM 3122 O O . ALA A 1 74 ? -1.023 0.942 -3.242 1.00 0.00 74 ALA A O 2
ATOM 3129 N N . ARG A 1 75 ? -1.504 2.252 -5.015 1.00 0.00 75 ARG A N 2
ATOM 3130 C CA . ARG A 1 75 ? -2.860 2.591 -4.594 1.00 0.00 75 ARG A CA 2
ATOM 3131 C C . ARG A 1 75 ? -3.699 1.339 -4.334 1.00 0.00 75 ARG A C 2
ATOM 3132 O O . ARG A 1 75 ? -4.259 1.170 -3.249 1.00 0.00 75 ARG A O 2
ATOM 3153 N N . ARG A 1 76 ? -3.772 0.460 -5.326 1.00 0.00 76 ARG A N 2
ATOM 3154 C CA . ARG A 1 76 ? -4.607 -0.732 -5.229 1.00 0.00 76 ARG A CA 2
ATOM 3155 C C . ARG A 1 76 ? -4.093 -1.705 -4.174 1.00 0.00 76 ARG A C 2
ATOM 3156 O O . ARG A 1 76 ? -4.882 -2.288 -3.435 1.00 0.00 76 ARG A O 2
ATOM 3177 N N . ARG A 1 77 ? -2.777 -1.875 -4.093 1.00 0.00 77 ARG A N 2
ATOM 3178 C CA . ARG A 1 77 ? -2.197 -2.797 -3.120 1.00 0.00 77 ARG A CA 2
ATOM 3179 C C . ARG A 1 77 ? -2.431 -2.308 -1.697 1.00 0.00 77 ARG A C 2
ATOM 3180 O O . ARG A 1 77 ? -2.719 -3.103 -0.804 1.00 0.00 77 ARG A O 2
ATOM 3201 N N . CYS A 1 78 ? -2.318 -1.001 -1.484 1.00 0.00 78 CYS A N 2
ATOM 3202 C CA . CYS A 1 78 ? -2.619 -0.426 -0.181 1.00 0.00 78 CYS A CA 2
ATOM 3203 C C . CYS A 1 78 ? -4.091 -0.639 0.150 1.00 0.00 78 CYS A C 2
ATOM 3204 O O . CYS A 1 78 ? -4.433 -1.018 1.267 1.00 0.00 78 CYS A O 2
ATOM 3212 N N . GLY A 1 79 ? -4.956 -0.411 -0.838 1.00 0.00 79 GLY A N 2
ATOM 3213 C CA . GLY A 1 79 ? -6.374 -0.674 -0.670 1.00 0.00 79 GLY A CA 2
ATOM 3214 C C . GLY A 1 79 ? -6.651 -2.126 -0.337 1.00 0.00 79 GLY A C 2
ATOM 3215 O O . GLY A 1 79 ? -7.560 -2.431 0.434 1.00 0.00 79 GLY A O 2
ATOM 3219 N N . GLU A 1 80 ? -5.857 -3.019 -0.914 1.00 0.00 80 GLU A N 2
ATOM 3220 C CA . GLU A 1 80 ? -5.976 -4.446 -0.650 1.00 0.00 80 GLU A CA 2
ATOM 3221 C C . GLU A 1 80 ? -5.574 -4.760 0.789 1.00 0.00 80 GLU A C 2
ATOM 3222 O O . GLU A 1 80 ? -6.249 -5.529 1.476 1.00 0.00 80 GLU A O 2
ATOM 3234 N N . VAL A 1 81 ? -4.477 -4.158 1.242 1.00 0.00 81 VAL A N 2
ATOM 3235 C CA . VAL A 1 81 ? -4.051 -4.291 2.630 1.00 0.00 81 VAL A CA 2
ATOM 3236 C C . VAL A 1 81 ? -5.129 -3.736 3.558 1.00 0.00 81 VAL A C 2
ATOM 3237 O O . VAL A 1 81 ? -5.455 -4.340 4.582 1.00 0.00 81 VAL A O 2
ATOM 3250 N N . PHE A 1 82 ? -5.688 -2.588 3.177 1.00 0.00 82 PHE A N 2
ATOM 3251 C CA . PHE A 1 82 ? -6.795 -1.989 3.912 1.00 0.00 82 PHE A CA 2
ATOM 3252 C C . PHE A 1 82 ? -7.961 -2.967 3.999 1.00 0.00 82 PHE A C 2
ATOM 3253 O O . PHE A 1 82 ? -8.477 -3.234 5.081 1.00 0.00 82 PHE A O 2
ATOM 3270 N N . ARG A 1 83 ? -8.356 -3.504 2.849 1.00 0.00 83 ARG A N 2
ATOM 3271 C CA . ARG A 1 83 ? -9.460 -4.454 2.775 1.00 0.00 83 ARG A CA 2
ATOM 3272 C C . ARG A 1 83 ? -9.202 -5.649 3.683 1.00 0.00 83 ARG A C 2
ATOM 3273 O O . ARG A 1 83 ? -10.050 -6.015 4.496 1.00 0.00 83 ARG A O 2
ATOM 3294 N N . TYR A 1 84 ? -8.018 -6.236 3.546 1.00 0.00 84 TYR A N 2
ATOM 3295 C CA . TYR A 1 84 ? -7.623 -7.396 4.336 1.00 0.00 84 TYR A CA 2
ATOM 3296 C C . TYR A 1 84 ? -7.753 -7.107 5.829 1.00 0.00 84 TYR A C 2
ATOM 3297 O O . TYR A 1 84 ? -8.286 -7.920 6.587 1.00 0.00 84 TYR A O 2
ATOM 3315 N N . ALA A 1 85 ? -7.285 -5.934 6.239 1.00 0.00 85 ALA A N 2
ATOM 3316 C CA . ALA A 1 85 ? -7.340 -5.537 7.637 1.00 0.00 85 ALA A CA 2
ATOM 3317 C C . ALA A 1 85 ? -8.770 -5.270 8.088 1.00 0.00 85 ALA A C 2
ATOM 3318 O O . ALA A 1 85 ? -9.129 -5.568 9.224 1.00 0.00 85 ALA A O 2
ATOM 3325 N N . ILE A 1 86 ? -9.585 -4.707 7.207 1.00 0.00 86 ILE A N 2
ATOM 3326 C CA . ILE A 1 86 ? -10.987 -4.463 7.526 1.00 0.00 86 ILE A CA 2
ATOM 3327 C C . ILE A 1 86 ? -11.720 -5.782 7.762 1.00 0.00 86 ILE A C 2
ATOM 3328 O O . ILE A 1 86 ? -12.490 -5.912 8.714 1.00 0.00 86 ILE A O 2
ATOM 3344 N N . VAL A 1 87 ? -11.451 -6.768 6.914 1.00 0.00 87 VAL A N 2
ATOM 3345 C CA . VAL A 1 87 ? -12.096 -8.075 7.021 1.00 0.00 87 VAL A CA 2
ATOM 3346 C C . VAL A 1 87 ? -11.731 -8.772 8.334 1.00 0.00 87 VAL A C 2
ATOM 3347 O O . VAL A 1 87 ? -12.579 -9.400 8.971 1.00 0.00 87 VAL A O 2
ATOM 3360 N N . THR A 1 88 ? -10.473 -8.659 8.743 1.00 0.00 88 THR A N 2
ATOM 3361 C CA . THR A 1 88 ? -10.028 -9.274 9.989 1.00 0.00 88 THR A CA 2
ATOM 3362 C C . THR A 1 88 ? -10.378 -8.390 11.192 1.00 0.00 88 THR A C 2
ATOM 3363 O O . THR A 1 88 ? -10.271 -8.813 12.340 1.00 0.00 88 THR A O 2
ATOM 3374 N N . GLY A 1 89 ? -10.810 -7.164 10.918 1.00 0.00 89 GLY A N 2
ATOM 3375 C CA . GLY A 1 89 ? -11.233 -6.270 11.981 1.00 0.00 89 GLY A CA 2
ATOM 3376 C C . GLY A 1 89 ? -10.084 -5.510 12.616 1.00 0.00 89 GLY A C 2
ATOM 3377 O O . GLY A 1 89 ? -10.178 -5.078 13.764 1.00 0.00 89 GLY A O 2
ATOM 3381 N N . ARG A 1 90 ? -8.997 -5.345 11.876 1.00 0.00 90 ARG A N 2
ATOM 3382 C CA . ARG A 1 90 ? -7.854 -4.576 12.358 1.00 0.00 90 ARG A CA 2
ATOM 3383 C C . ARG A 1 90 ? -7.901 -3.163 11.790 1.00 0.00 90 ARG A C 2
ATOM 3384 O O . ARG A 1 90 ? -7.113 -2.296 12.162 1.00 0.00 90 ARG A O 2
ATOM 3405 N N . ALA A 1 91 ? -8.837 -2.954 10.879 1.00 0.00 91 ALA A N 2
ATOM 3406 C CA . ALA A 1 91 ? -9.111 -1.641 10.327 1.00 0.00 91 ALA A CA 2
ATOM 3407 C C . ALA A 1 91 ? -10.614 -1.422 10.310 1.00 0.00 91 ALA A C 2
ATOM 3408 O O . ALA A 1 91 ? -11.367 -2.343 9.996 1.00 0.00 91 ALA A O 2
ATOM 3415 N N . LYS A 1 92 ? -11.052 -0.223 10.659 1.00 0.00 92 LYS A N 2
ATOM 3416 C CA . LYS A 1 92 ? -12.478 0.055 10.752 1.00 0.00 92 LYS A CA 2
ATOM 3417 C C . LYS A 1 92 ? -12.978 0.625 9.434 1.00 0.00 92 LYS A C 2
ATOM 3418 O O . LYS A 1 92 ? -14.018 0.219 8.917 1.00 0.00 92 LYS A O 2
ATOM 3437 N N . TYR A 1 93 ? -12.223 1.572 8.899 1.00 0.00 93 TYR A N 2
ATOM 3438 C CA . TYR A 1 93 ? -12.500 2.130 7.590 1.00 0.00 93 TYR A CA 2
ATOM 3439 C C . TYR A 1 93 ? -11.180 2.504 6.928 1.00 0.00 93 TYR A C 2
ATOM 3440 O O . TYR A 1 93 ? -10.211 2.833 7.615 1.00 0.00 93 TYR A O 2
ATOM 3458 N N . ASN A 1 94 ? -11.130 2.438 5.610 1.00 0.00 94 ASN A N 2
ATOM 3459 C CA . ASN A 1 94 ? -9.893 2.712 4.896 1.00 0.00 94 ASN A CA 2
ATOM 3460 C C . ASN A 1 94 ? -9.952 4.064 4.191 1.00 0.00 94 ASN A C 2
ATOM 3461 O O . ASN A 1 94 ? -10.959 4.417 3.581 1.00 0.00 94 ASN A O 2
ATOM 3472 N N . PRO A 1 95 ? -8.859 4.841 4.277 1.00 0.00 95 PRO A N 2
ATOM 3473 C CA . PRO A 1 95 ? -8.766 6.180 3.681 1.00 0.00 95 PRO A CA 2
ATOM 3474 C C . PRO A 1 95 ? -8.553 6.141 2.165 1.00 0.00 95 PRO A C 2
ATOM 3475 O O . PRO A 1 95 ? -7.888 7.008 1.598 1.00 0.00 95 PRO A O 2
ATOM 3486 N N . ALA A 1 96 ? -9.141 5.146 1.512 1.00 0.00 96 ALA A N 2
ATOM 3487 C CA . ALA A 1 96 ? -9.039 5.010 0.064 1.00 0.00 96 ALA A CA 2
ATOM 3488 C C . ALA A 1 96 ? -9.771 6.148 -0.660 1.00 0.00 96 ALA A C 2
ATOM 3489 O O . ALA A 1 96 ? -9.227 6.715 -1.609 1.00 0.00 96 ALA A O 2
ATOM 3496 N N . PRO A 1 97 ? -11.011 6.509 -0.247 1.00 0.00 97 PRO A N 2
ATOM 3497 C CA . PRO A 1 97 ? -11.701 7.682 -0.802 1.00 0.00 97 PRO A CA 2
ATOM 3498 C C . PRO A 1 97 ? -10.898 8.963 -0.582 1.00 0.00 97 PRO A C 2
ATOM 3499 O O . PRO A 1 97 ? -10.799 9.812 -1.472 1.00 0.00 97 PRO A O 2
ATOM 3510 N N . ASP A 1 98 ? -10.314 9.081 0.609 1.00 0.00 98 ASP A N 2
ATOM 3511 C CA . ASP A 1 98 ? -9.474 10.224 0.954 1.00 0.00 98 ASP A CA 2
ATOM 3512 C C . ASP A 1 98 ? -8.277 10.309 0.019 1.00 0.00 98 ASP A C 2
ATOM 3513 O O . ASP A 1 98 ? -7.901 11.393 -0.414 1.00 0.00 98 ASP A O 2
ATOM 3522 N N . LEU A 1 99 ? -7.690 9.156 -0.287 1.00 0.00 99 LEU A N 2
ATOM 3523 C CA . LEU A 1 99 ? -6.542 9.078 -1.186 1.00 0.00 99 LEU A CA 2
ATOM 3524 C C . LEU A 1 99 ? -6.860 9.749 -2.522 1.00 0.00 99 LEU A C 2
ATOM 3525 O O . LEU A 1 99 ? -6.088 10.572 -3.017 1.00 0.00 99 LEU A O 2
ATOM 3541 N N . ALA A 1 100 ? -8.010 9.405 -3.087 1.00 0.00 100 ALA A N 2
ATOM 3542 C CA . ALA A 1 100 ? -8.415 9.932 -4.383 1.00 0.00 100 ALA A CA 2
ATOM 3543 C C . ALA A 1 100 ? -8.706 11.427 -4.306 1.00 0.00 100 ALA A C 2
ATOM 3544 O O . ALA A 1 100 ? -8.317 12.194 -5.187 1.00 0.00 100 ALA A O 2
ATOM 3551 N N . ASP A 1 101 ? -9.381 11.839 -3.242 1.00 0.00 101 ASP A N 2
ATOM 3552 C CA . ASP A 1 101 ? -9.765 13.237 -3.080 1.00 0.00 101 ASP A CA 2
ATOM 3553 C C . ASP A 1 101 ? -8.535 14.099 -2.805 1.00 0.00 101 ASP A C 2
ATOM 3554 O O . ASP A 1 101 ? -8.415 15.217 -3.312 1.00 0.00 101 ASP A O 2
ATOM 3563 N N . ALA A 1 102 ? -7.612 13.559 -2.018 1.00 0.00 102 ALA A N 2
ATOM 3564 C CA . ALA A 1 102 ? -6.362 14.245 -1.711 1.00 0.00 102 ALA A CA 2
ATOM 3565 C C . ALA A 1 102 ? -5.504 14.389 -2.962 1.00 0.00 102 ALA A C 2
ATOM 3566 O O . ALA A 1 102 ? -4.811 15.389 -3.134 1.00 0.00 102 ALA A O 2
ATOM 3573 N N . MET A 1 103 ? -5.553 13.381 -3.829 1.00 0.00 103 MET A N 2
ATOM 3574 C CA . MET A 1 103 ? -4.856 13.430 -5.112 1.00 0.00 103 MET A CA 2
ATOM 3575 C C . MET A 1 103 ? -5.328 14.631 -5.927 1.00 0.00 103 MET A C 2
ATOM 3576 O O . MET A 1 103 ? -4.524 15.357 -6.515 1.00 0.00 103 MET A O 2
ATOM 3590 N N . LYS A 1 104 ? -6.637 14.847 -5.934 1.00 0.00 104 LYS A N 2
ATOM 3591 C CA . LYS A 1 104 ? -7.223 15.987 -6.630 1.00 0.00 104 LYS A CA 2
ATOM 3592 C C . LYS A 1 104 ? -6.800 17.290 -5.965 1.00 0.00 104 LYS A C 2
ATOM 3593 O O . LYS A 1 104 ? -6.404 18.246 -6.634 1.00 0.00 104 LYS A O 2
ATOM 3612 N N . GLY A 1 105 ? -6.877 17.311 -4.641 1.00 0.00 105 GLY A N 2
ATOM 3613 C CA . GLY A 1 105 ? -6.511 18.494 -3.884 1.00 0.00 105 GLY A CA 2
ATOM 3614 C C . GLY A 1 105 ? -5.041 18.836 -4.024 1.00 0.00 105 GLY A C 2
ATOM 3615 O O . GLY A 1 105 ? -4.656 20.002 -3.952 1.00 0.00 105 GLY A O 2
ATOM 3619 N N . TYR A 1 106 ? -4.219 17.816 -4.229 1.00 0.00 106 TYR A N 2
ATOM 3620 C CA . TYR A 1 106 ? -2.785 18.008 -4.393 1.00 0.00 106 TYR A CA 2
ATOM 3621 C C . TYR A 1 106 ? -2.496 18.726 -5.708 1.00 0.00 106 TYR A C 2
ATOM 3622 O O . TYR A 1 106 ? -1.668 19.631 -5.765 1.00 0.00 106 TYR A O 2
ATOM 3640 N N . ARG A 1 107 ? -3.201 18.326 -6.761 1.00 0.00 107 ARG A N 2
ATOM 3641 C CA . ARG A 1 107 ? -3.009 18.922 -8.079 1.00 0.00 107 ARG A CA 2
ATOM 3642 C C . ARG A 1 107 ? -3.689 20.292 -8.140 1.00 0.00 107 ARG A C 2
ATOM 3643 O O . ARG A 1 107 ? -3.399 21.106 -9.015 1.00 0.00 107 ARG A O 2
ATOM 3664 N N . LYS A 1 108 ? -4.571 20.544 -7.180 1.00 0.00 108 LYS A N 2
ATOM 3665 C CA . LYS A 1 108 ? -5.289 21.815 -7.085 1.00 0.00 108 LYS A CA 2
ATOM 3666 C C . LYS A 1 108 ? -4.333 22.952 -6.707 1.00 0.00 108 LYS A C 2
ATOM 3667 O O . LYS A 1 108 ? -4.659 24.132 -6.845 1.00 0.00 108 LYS A O 2
ATOM 3686 N N . LYS A 1 109 ? -3.150 22.585 -6.237 1.00 0.00 109 LYS A N 2
ATOM 3687 C CA . LYS A 1 109 ? -2.145 23.555 -5.828 1.00 0.00 109 LYS A CA 2
ATOM 3688 C C . LYS A 1 109 ? -0.843 23.322 -6.593 1.00 0.00 109 LYS A C 2
ATOM 3689 O O . LYS A 1 109 ? -0.272 22.232 -6.545 1.00 0.00 109 LYS A O 2
ATOM 3708 N N . ASN A 1 110 ? -0.391 24.339 -7.319 1.00 0.00 110 ASN A N 2
ATOM 3709 C CA . ASN A 1 110 ? 0.813 24.217 -8.140 1.00 0.00 110 ASN A CA 2
ATOM 3710 C C . ASN A 1 110 ? 2.052 24.616 -7.348 1.00 0.00 110 ASN A C 2
ATOM 3711 O O . ASN A 1 110 ? 2.039 25.610 -6.619 1.00 0.00 110 ASN A O 2
ATOM 3722 N N . LEU A 1 111 ? 3.116 23.842 -7.499 1.00 0.00 111 LEU A N 2
ATOM 3723 C CA . LEU A 1 111 ? 4.360 24.097 -6.787 1.00 0.00 111 LEU A CA 2
ATOM 3724 C C . LEU A 1 111 ? 5.115 25.263 -7.413 1.00 0.00 111 LEU A C 2
ATOM 3725 O O . LEU A 1 111 ? 5.280 25.330 -8.632 1.00 0.00 111 LEU A O 2
ATOM 3741 N N . GLU A 1 112 ? 5.568 26.176 -6.569 1.00 0.00 112 GLU A N 2
ATOM 3742 C CA . GLU A 1 112 ? 6.304 27.349 -7.020 1.00 0.00 112 GLU A CA 2
ATOM 3743 C C . GLU A 1 112 ? 7.780 27.012 -7.209 1.00 0.00 112 GLU A C 2
ATOM 3744 O O . GLU A 1 112 ? 8.339 26.199 -6.469 1.00 0.00 112 GLU A O 2
ATOM 3756 N N . HIS A 1 113 ? 8.406 27.624 -8.206 1.00 0.00 113 HIS A N 2
ATOM 3757 C CA . HIS A 1 113 ? 9.836 27.453 -8.416 1.00 0.00 113 HIS A CA 2
ATOM 3758 C C . HIS A 1 113 ? 10.587 28.672 -7.903 1.00 0.00 113 HIS A C 2
ATOM 3759 O O . HIS A 1 113 ? 10.017 29.760 -7.783 1.00 0.00 113 HIS A O 2
ATOM 3774 N N . HIS A 1 114 ? 11.864 28.487 -7.605 1.00 0.00 114 HIS A N 2
ATOM 3775 C CA . HIS A 1 114 ? 12.682 29.559 -7.052 1.00 0.00 114 HIS A CA 2
ATOM 3776 C C . HIS A 1 114 ? 12.909 30.643 -8.094 1.00 0.00 114 HIS A C 2
ATOM 3777 O O . HIS A 1 114 ? 12.902 31.833 -7.776 1.00 0.00 114 HIS A O 2
ATOM 3792 N N . HIS A 1 115 ? 13.086 30.225 -9.344 1.00 0.00 115 HIS A N 2
ATOM 3793 C CA . HIS A 1 115 ? 13.270 31.161 -10.445 1.00 0.00 115 HIS A CA 2
ATOM 3794 C C . HIS A 1 115 ? 11.930 31.783 -10.824 1.00 0.00 115 HIS A C 2
ATOM 3795 O O . HIS A 1 115 ? 11.323 31.429 -11.834 1.00 0.00 115 HIS A O 2
ATOM 3810 N N . HIS A 1 116 ? 11.463 32.683 -9.974 1.00 0.00 116 HIS A N 2
ATOM 3811 C CA . HIS A 1 116 ? 10.175 33.335 -10.156 1.00 0.00 116 HIS A CA 2
ATOM 3812 C C . HIS A 1 116 ? 10.076 34.557 -9.243 1.00 0.00 116 HIS A C 2
ATOM 3813 O O . HIS A 1 116 ? 9.075 35.270 -9.238 1.00 0.00 116 HIS A O 2
ATOM 3828 N N . HIS A 1 117 ? 11.139 34.807 -8.485 1.00 0.00 117 HIS A N 2
ATOM 3829 C CA . HIS A 1 117 ? 11.161 35.908 -7.526 1.00 0.00 117 HIS A CA 2
ATOM 3830 C C . HIS A 1 117 ? 12.112 36.995 -7.997 1.00 0.00 117 HIS A C 2
ATOM 3831 O O . HIS A 1 117 ? 12.651 37.746 -7.186 1.00 0.00 117 HIS A O 2
ATOM 3846 N N . HIS A 1 118 ? 12.288 37.079 -9.314 1.00 0.00 118 HIS A N 2
ATOM 3847 C CA . HIS A 1 118 ? 13.247 37.993 -9.926 1.00 0.00 118 HIS A CA 2
ATOM 3848 C C . HIS A 1 118 ? 14.660 37.596 -9.513 1.00 0.00 118 HIS A C 2
ATOM 3849 O O . HIS A 1 118 ? 15.193 36.643 -10.113 1.00 0.00 118 HIS A O 2
ATOM 3865 N N . SER A 1 1 ? 5.030 -5.598 18.275 1.00 0.00 1 SER A N 3
ATOM 3866 C CA . SER A 1 1 ? 4.561 -5.522 16.873 1.00 0.00 1 SER A CA 3
ATOM 3867 C C . SER A 1 1 ? 3.665 -6.710 16.515 1.00 0.00 1 SER A C 3
ATOM 3868 O O . SER A 1 1 ? 3.274 -6.877 15.358 1.00 0.00 1 SER A O 3
ATOM 3878 N N . SER A 1 2 ? 3.317 -7.523 17.505 1.00 0.00 2 SER A N 3
ATOM 3879 C CA . SER A 1 2 ? 2.525 -8.720 17.260 1.00 0.00 2 SER A CA 3
ATOM 3880 C C . SER A 1 2 ? 1.043 -8.373 17.116 1.00 0.00 2 SER A C 3
ATOM 3881 O O . SER A 1 2 ? 0.406 -7.933 18.071 1.00 0.00 2 SER A O 3
ATOM 3889 N N . ASN A 1 3 ? 0.525 -8.553 15.898 1.00 0.00 3 ASN A N 3
ATOM 3890 C CA . ASN A 1 3 ? -0.882 -8.285 15.576 1.00 0.00 3 ASN A CA 3
ATOM 3891 C C . ASN A 1 3 ? -1.208 -6.802 15.767 1.00 0.00 3 ASN A C 3
ATOM 3892 O O . ASN A 1 3 ? -2.358 -6.424 15.991 1.00 0.00 3 ASN A O 3
ATOM 3903 N N . ASN A 1 4 ? -0.185 -5.963 15.667 1.00 0.00 4 ASN A N 3
ATOM 3904 C CA . ASN A 1 4 ? -0.368 -4.520 15.769 1.00 0.00 4 ASN A CA 3
ATOM 3905 C C . ASN A 1 4 ? -1.103 -3.993 14.549 1.00 0.00 4 ASN A C 3
ATOM 3906 O O . ASN A 1 4 ? -1.212 -4.680 13.531 1.00 0.00 4 ASN A O 3
ATOM 3917 N N . ASN A 1 5 ? -1.599 -2.770 14.642 1.00 0.00 5 ASN A N 3
ATOM 3918 C CA . ASN A 1 5 ? -2.318 -2.166 13.531 1.00 0.00 5 ASN A CA 3
ATOM 3919 C C . ASN A 1 5 ? -1.357 -1.424 12.615 1.00 0.00 5 ASN A C 3
ATOM 3920 O O . ASN A 1 5 ? -1.779 -0.738 11.688 1.00 0.00 5 ASN A O 3
ATOM 3931 N N . SER A 1 6 ? -0.065 -1.563 12.884 1.00 0.00 6 SER A N 3
ATOM 3932 C CA . SER A 1 6 ? 0.966 -0.970 12.044 1.00 0.00 6 SER A CA 3
ATOM 3933 C C . SER A 1 6 ? 0.909 -1.556 10.633 1.00 0.00 6 SER A C 3
ATOM 3934 O O . SER A 1 6 ? 0.704 -2.761 10.459 1.00 0.00 6 SER A O 3
ATOM 3942 N N . PHE A 1 7 ? 1.088 -0.700 9.636 1.00 0.00 7 PHE A N 3
ATOM 3943 C CA . PHE A 1 7 ? 0.955 -1.097 8.241 1.00 0.00 7 PHE A CA 3
ATOM 3944 C C . PHE A 1 7 ? 1.942 -2.206 7.885 1.00 0.00 7 PHE A C 3
ATOM 3945 O O . PHE A 1 7 ? 1.565 -3.191 7.253 1.00 0.00 7 PHE A O 3
ATOM 3962 N N . SER A 1 8 ? 3.198 -2.050 8.295 1.00 0.00 8 SER A N 3
ATOM 3963 C CA . SER A 1 8 ? 4.229 -3.035 7.982 1.00 0.00 8 SER A CA 3
ATOM 3964 C C . SER A 1 8 ? 3.898 -4.401 8.587 1.00 0.00 8 SER A C 3
ATOM 3965 O O . SER A 1 8 ? 4.171 -5.435 7.977 1.00 0.00 8 SER A O 3
ATOM 3973 N N . ALA A 1 9 ? 3.311 -4.397 9.779 1.00 0.00 9 ALA A N 3
ATOM 3974 C CA . ALA A 1 9 ? 2.929 -5.633 10.449 1.00 0.00 9 ALA A CA 3
ATOM 3975 C C . ALA A 1 9 ? 1.870 -6.375 9.644 1.00 0.00 9 ALA A C 3
ATOM 3976 O O . ALA A 1 9 ? 1.999 -7.572 9.374 1.00 0.00 9 ALA A O 3
ATOM 3983 N N . ILE A 1 10 ? 0.832 -5.652 9.245 1.00 0.00 10 ILE A N 3
ATOM 3984 C CA . ILE A 1 10 ? -0.240 -6.235 8.458 1.00 0.00 10 ILE A CA 3
ATOM 3985 C C . ILE A 1 10 ? 0.267 -6.612 7.070 1.00 0.00 10 ILE A C 3
ATOM 3986 O O . ILE A 1 10 ? -0.111 -7.646 6.522 1.00 0.00 10 ILE A O 3
ATOM 4002 N N . TYR A 1 11 ? 1.143 -5.772 6.519 1.00 0.00 11 TYR A N 3
ATOM 4003 C CA . TYR A 1 11 ? 1.795 -6.055 5.242 1.00 0.00 11 TYR A CA 3
ATOM 4004 C C . TYR A 1 11 ? 2.530 -7.391 5.289 1.00 0.00 11 TYR A C 3
ATOM 4005 O O . TYR A 1 11 ? 2.457 -8.175 4.347 1.00 0.00 11 TYR A O 3
ATOM 4023 N N . LYS A 1 12 ? 3.237 -7.642 6.386 1.00 0.00 12 LYS A N 3
ATOM 4024 C CA . LYS A 1 12 ? 3.992 -8.880 6.541 1.00 0.00 12 LYS A CA 3
ATOM 4025 C C . LYS A 1 12 ? 3.062 -10.089 6.466 1.00 0.00 12 LYS A C 3
ATOM 4026 O O . LYS A 1 12 ? 3.337 -11.051 5.745 1.00 0.00 12 LYS A O 3
ATOM 4045 N N . GLU A 1 13 ? 1.957 -10.029 7.206 1.00 0.00 13 GLU A N 3
ATOM 4046 C CA . GLU A 1 13 ? 0.981 -11.113 7.208 1.00 0.00 13 GLU A CA 3
ATOM 4047 C C . GLU A 1 13 ? 0.307 -11.230 5.837 1.00 0.00 13 GLU A C 3
ATOM 4048 O O . GLU A 1 13 ? 0.172 -12.327 5.292 1.00 0.00 13 GLU A O 3
ATOM 4060 N N . TRP A 1 14 ? -0.094 -10.087 5.288 1.00 0.00 14 TRP A N 3
ATOM 4061 C CA . TRP A 1 14 ? -0.735 -10.023 3.974 1.00 0.00 14 TRP A CA 3
ATOM 4062 C C . TRP A 1 14 ? 0.164 -10.625 2.899 1.00 0.00 14 TRP A C 3
ATOM 4063 O O . TRP A 1 14 ? -0.249 -11.529 2.171 1.00 0.00 14 TRP A O 3
ATOM 4084 N N . TYR A 1 15 ? 1.393 -10.123 2.813 1.00 0.00 15 TYR A N 3
ATOM 4085 C CA . TYR A 1 15 ? 2.334 -10.574 1.798 1.00 0.00 15 TYR A CA 3
ATOM 4086 C C . TYR A 1 15 ? 2.567 -12.074 1.879 1.00 0.00 15 TYR A C 3
ATOM 4087 O O . TYR A 1 15 ? 2.408 -12.776 0.889 1.00 0.00 15 TYR A O 3
ATOM 4105 N N . GLU A 1 16 ? 2.929 -12.560 3.057 1.00 0.00 16 GLU A N 3
ATOM 4106 C CA . GLU A 1 16 ? 3.282 -13.965 3.223 1.00 0.00 16 GLU A CA 3
ATOM 4107 C C . GLU A 1 16 ? 2.111 -14.872 2.854 1.00 0.00 16 GLU A C 3
ATOM 4108 O O . GLU A 1 16 ? 2.303 -15.978 2.343 1.00 0.00 16 GLU A O 3
ATOM 4120 N N . HIS A 1 17 ? 0.900 -14.394 3.093 1.00 0.00 17 HIS A N 3
ATOM 4121 C CA . HIS A 1 17 ? -0.294 -15.156 2.772 1.00 0.00 17 HIS A CA 3
ATOM 4122 C C . HIS A 1 17 ? -0.601 -15.079 1.278 1.00 0.00 17 HIS A C 3
ATOM 4123 O O . HIS A 1 17 ? -0.934 -16.081 0.650 1.00 0.00 17 HIS A O 3
ATOM 4138 N N . LYS A 1 18 ? -0.483 -13.888 0.710 1.00 0.00 18 LYS A N 3
ATOM 4139 C CA . LYS A 1 18 ? -0.806 -13.680 -0.696 1.00 0.00 18 LYS A CA 3
ATOM 4140 C C . LYS A 1 18 ? 0.324 -14.206 -1.583 1.00 0.00 18 LYS A C 3
ATOM 4141 O O . LYS A 1 18 ? 0.147 -14.423 -2.784 1.00 0.00 18 LYS A O 3
ATOM 4160 N N . LYS A 1 19 ? 1.481 -14.428 -0.968 1.00 0.00 19 LYS A N 3
ATOM 4161 C CA . LYS A 1 19 ? 2.636 -15.012 -1.642 1.00 0.00 19 LYS A CA 3
ATOM 4162 C C . LYS A 1 19 ? 2.352 -16.459 -2.035 1.00 0.00 19 LYS A C 3
ATOM 4163 O O . LYS A 1 19 ? 3.032 -17.032 -2.886 1.00 0.00 19 LYS A O 3
ATOM 4182 N N . GLN A 1 20 ? 1.335 -17.042 -1.415 1.00 0.00 20 GLN A N 3
ATOM 4183 C CA . GLN A 1 20 ? 0.918 -18.399 -1.736 1.00 0.00 20 GLN A CA 3
ATOM 4184 C C . GLN A 1 20 ? 0.159 -18.422 -3.061 1.00 0.00 20 GLN A C 3
ATOM 4185 O O . GLN A 1 20 ? -0.106 -19.485 -3.620 1.00 0.00 20 GLN A O 3
ATOM 4199 N N . VAL A 1 21 ? -0.180 -17.238 -3.558 1.00 0.00 21 VAL A N 3
ATOM 4200 C CA . VAL A 1 21 ? -0.900 -17.110 -4.818 1.00 0.00 21 VAL A CA 3
ATOM 4201 C C . VAL A 1 21 ? 0.058 -16.760 -5.955 1.00 0.00 21 VAL A C 3
ATOM 4202 O O . VAL A 1 21 ? -0.057 -17.284 -7.064 1.00 0.00 21 VAL A O 3
ATOM 4215 N N . TRP A 1 22 ? 1.005 -15.877 -5.669 1.00 0.00 22 TRP A N 3
ATOM 4216 C CA . TRP A 1 22 ? 1.961 -15.425 -6.677 1.00 0.00 22 TRP A CA 3
ATOM 4217 C C . TRP A 1 22 ? 3.213 -16.296 -6.673 1.00 0.00 22 TRP A C 3
ATOM 4218 O O . TRP A 1 22 ? 3.471 -17.027 -5.717 1.00 0.00 22 TRP A O 3
ATOM 4239 N N . SER A 1 23 ? 3.985 -16.217 -7.745 1.00 0.00 23 SER A N 3
ATOM 4240 C CA . SER A 1 23 ? 5.258 -16.914 -7.817 1.00 0.00 23 SER A CA 3
ATOM 4241 C C . SER A 1 23 ? 6.306 -16.154 -7.009 1.00 0.00 23 SER A C 3
ATOM 4242 O O . SER A 1 23 ? 6.189 -14.941 -6.833 1.00 0.00 23 SER A O 3
ATOM 4250 N N . VAL A 1 24 ? 7.322 -16.865 -6.525 1.00 0.00 24 VAL A N 3
ATOM 4251 C CA . VAL A 1 24 ? 8.333 -16.274 -5.650 1.00 0.00 24 VAL A CA 3
ATOM 4252 C C . VAL A 1 24 ? 8.994 -15.043 -6.282 1.00 0.00 24 VAL A C 3
ATOM 4253 O O . VAL A 1 24 ? 9.255 -14.055 -5.593 1.00 0.00 24 VAL A O 3
ATOM 4266 N N . GLY A 1 25 ? 9.243 -15.096 -7.589 1.00 0.00 25 GLY A N 3
ATOM 4267 C CA . GLY A 1 25 ? 9.871 -13.978 -8.271 1.00 0.00 25 GLY A CA 3
ATOM 4268 C C . GLY A 1 25 ? 9.032 -12.718 -8.200 1.00 0.00 25 GLY A C 3
ATOM 4269 O O . GLY A 1 25 ? 9.460 -11.707 -7.634 1.00 0.00 25 GLY A O 3
ATOM 4273 N N . TYR A 1 26 ? 7.829 -12.785 -8.757 1.00 0.00 26 TYR A N 3
ATOM 4274 C CA . TYR A 1 26 ? 6.907 -11.659 -8.752 1.00 0.00 26 TYR A CA 3
ATOM 4275 C C . TYR A 1 26 ? 6.585 -11.224 -7.324 1.00 0.00 26 TYR A C 3
ATOM 4276 O O . TYR A 1 26 ? 6.494 -10.030 -7.037 1.00 0.00 26 TYR A O 3
ATOM 4294 N N . ALA A 1 27 ? 6.434 -12.197 -6.429 1.00 0.00 27 ALA A N 3
ATOM 4295 C CA . ALA A 1 27 ? 6.115 -11.910 -5.038 1.00 0.00 27 ALA A CA 3
ATOM 4296 C C . ALA A 1 27 ? 7.219 -11.091 -4.384 1.00 0.00 27 ALA A C 3
ATOM 4297 O O . ALA A 1 27 ? 6.944 -10.134 -3.667 1.00 0.00 27 ALA A O 3
ATOM 4304 N N . THR A 1 28 ? 8.466 -11.457 -4.650 1.00 0.00 28 THR A N 3
ATOM 4305 C CA . THR A 1 28 ? 9.608 -10.753 -4.086 1.00 0.00 28 THR A CA 3
ATOM 4306 C C . THR A 1 28 ? 9.661 -9.304 -4.570 1.00 0.00 28 THR A C 3
ATOM 4307 O O . THR A 1 28 ? 9.832 -8.380 -3.773 1.00 0.00 28 THR A O 3
ATOM 4318 N N . GLU A 1 29 ? 9.489 -9.110 -5.872 1.00 0.00 29 GLU A N 3
ATOM 4319 C CA . GLU A 1 29 ? 9.550 -7.775 -6.452 1.00 0.00 29 GLU A CA 3
ATOM 4320 C C . GLU A 1 29 ? 8.383 -6.914 -5.978 1.00 0.00 29 GLU A C 3
ATOM 4321 O O . GLU A 1 29 ? 8.556 -5.728 -5.695 1.00 0.00 29 GLU A O 3
ATOM 4333 N N . LEU A 1 30 ? 7.203 -7.513 -5.870 1.00 0.00 30 LEU A N 3
ATOM 4334 C CA . LEU A 1 30 ? 6.032 -6.802 -5.367 1.00 0.00 30 LEU A CA 3
ATOM 4335 C C . LEU A 1 30 ? 6.226 -6.461 -3.891 1.00 0.00 30 LEU A C 3
ATOM 4336 O O . LEU A 1 30 ? 5.917 -5.351 -3.452 1.00 0.00 30 LEU A O 3
ATOM 4352 N N . ALA A 1 31 ? 6.754 -7.417 -3.138 1.00 0.00 31 ALA A N 3
ATOM 4353 C CA . ALA A 1 31 ? 7.014 -7.218 -1.721 1.00 0.00 31 ALA A CA 3
ATOM 4354 C C . ALA A 1 31 ? 7.996 -6.081 -1.504 1.00 0.00 31 ALA A C 3
ATOM 4355 O O . ALA A 1 31 ? 7.752 -5.188 -0.694 1.00 0.00 31 ALA A O 3
ATOM 4362 N N . LYS A 1 32 ? 9.101 -6.094 -2.240 1.00 0.00 32 LYS A N 3
ATOM 4363 C CA . LYS A 1 32 ? 10.108 -5.074 -2.047 1.00 0.00 32 LYS A CA 3
ATOM 4364 C C . LYS A 1 32 ? 9.641 -3.738 -2.615 1.00 0.00 32 LYS A C 3
ATOM 4365 O O . LYS A 1 32 ? 10.170 -2.688 -2.260 1.00 0.00 32 LYS A O 3
ATOM 4384 N N . MET A 1 33 ? 8.641 -3.773 -3.485 1.00 0.00 33 MET A N 3
ATOM 4385 C CA . MET A 1 33 ? 8.021 -2.545 -3.957 1.00 0.00 33 MET A CA 3
ATOM 4386 C C . MET A 1 33 ? 7.382 -1.831 -2.770 1.00 0.00 33 MET A C 3
ATOM 4387 O O . MET A 1 33 ? 7.524 -0.620 -2.602 1.00 0.00 33 MET A O 3
ATOM 4401 N N . PHE A 1 34 ? 6.706 -2.605 -1.928 1.00 0.00 34 PHE A N 3
ATOM 4402 C CA . PHE A 1 34 ? 6.154 -2.079 -0.690 1.00 0.00 34 PHE A CA 3
ATOM 4403 C C . PHE A 1 34 ? 7.264 -1.731 0.290 1.00 0.00 34 PHE A C 3
ATOM 4404 O O . PHE A 1 34 ? 7.188 -0.737 0.997 1.00 0.00 34 PHE A O 3
ATOM 4421 N N . ASP A 1 35 ? 8.296 -2.554 0.324 1.00 0.00 35 ASP A N 3
ATOM 4422 C CA . ASP A 1 35 ? 9.442 -2.307 1.191 1.00 0.00 35 ASP A CA 3
ATOM 4423 C C . ASP A 1 35 ? 10.109 -0.976 0.860 1.00 0.00 35 ASP A C 3
ATOM 4424 O O . ASP A 1 35 ? 10.043 -0.027 1.641 1.00 0.00 35 ASP A O 3
ATOM 4433 N N . ASP A 1 36 ? 10.695 -0.904 -0.328 1.00 0.00 36 ASP A N 3
ATOM 4434 C CA . ASP A 1 36 ? 11.586 0.193 -0.695 1.00 0.00 36 ASP A CA 3
ATOM 4435 C C . ASP A 1 36 ? 10.836 1.506 -0.921 1.00 0.00 36 ASP A C 3
ATOM 4436 O O . ASP A 1 36 ? 11.394 2.584 -0.714 1.00 0.00 36 ASP A O 3
ATOM 4445 N N . ASP A 1 37 ? 9.577 1.428 -1.340 1.00 0.00 37 ASP A N 3
ATOM 4446 C CA . ASP A 1 37 ? 8.820 2.642 -1.648 1.00 0.00 37 ASP A CA 3
ATOM 4447 C C . ASP A 1 37 ? 7.750 2.940 -0.599 1.00 0.00 37 ASP A C 3
ATOM 4448 O O . ASP A 1 37 ? 7.598 4.084 -0.177 1.00 0.00 37 ASP A O 3
ATOM 4457 N N . ILE A 1 38 ? 7.018 1.920 -0.168 1.00 0.00 38 ILE A N 3
ATOM 4458 C CA . ILE A 1 38 ? 5.912 2.116 0.767 1.00 0.00 38 ILE A CA 3
ATOM 4459 C C . ILE A 1 38 ? 6.404 2.266 2.213 1.00 0.00 38 ILE A C 3
ATOM 4460 O O . ILE A 1 38 ? 5.939 3.151 2.939 1.00 0.00 38 ILE A O 3
ATOM 4476 N N . LEU A 1 39 ? 7.360 1.432 2.629 1.00 0.00 39 LEU A N 3
ATOM 4477 C CA . LEU A 1 39 ? 7.752 1.380 4.037 1.00 0.00 39 LEU A CA 3
ATOM 4478 C C . LEU A 1 39 ? 8.415 2.672 4.535 1.00 0.00 39 LEU A C 3
ATOM 4479 O O . LEU A 1 39 ? 8.107 3.117 5.639 1.00 0.00 39 LEU A O 3
ATOM 4495 N N . PRO A 1 40 ? 9.329 3.306 3.767 1.00 0.00 40 PRO A N 3
ATOM 4496 C CA . PRO A 1 40 ? 9.951 4.569 4.187 1.00 0.00 40 PRO A CA 3
ATOM 4497 C C . PRO A 1 40 ? 8.937 5.707 4.308 1.00 0.00 40 PRO A C 3
ATOM 4498 O O . PRO A 1 40 ? 9.237 6.760 4.874 1.00 0.00 40 PRO A O 3
ATOM 4509 N N . ILE A 1 41 ? 7.739 5.492 3.779 1.00 0.00 41 ILE A N 3
ATOM 4510 C CA . ILE A 1 41 ? 6.689 6.498 3.838 1.00 0.00 41 ILE A CA 3
ATOM 4511 C C . ILE A 1 41 ? 5.719 6.192 4.979 1.00 0.00 41 ILE A C 3
ATOM 4512 O O . ILE A 1 41 ? 5.680 6.911 5.977 1.00 0.00 41 ILE A O 3
ATOM 4528 N N . ILE A 1 42 ? 4.965 5.106 4.847 1.00 0.00 42 ILE A N 3
ATOM 4529 C CA . ILE A 1 42 ? 3.920 4.786 5.818 1.00 0.00 42 ILE A CA 3
ATOM 4530 C C . ILE A 1 42 ? 4.144 3.428 6.472 1.00 0.00 42 ILE A C 3
ATOM 4531 O O . ILE A 1 42 ? 3.266 2.923 7.172 1.00 0.00 42 ILE A O 3
ATOM 4547 N N . GLY A 1 43 ? 5.313 2.847 6.257 1.00 0.00 43 GLY A N 3
ATOM 4548 C CA . GLY A 1 43 ? 5.584 1.517 6.773 1.00 0.00 43 GLY A CA 3
ATOM 4549 C C . GLY A 1 43 ? 5.496 1.449 8.281 1.00 0.00 43 GLY A C 3
ATOM 4550 O O . GLY A 1 43 ? 5.022 0.457 8.841 1.00 0.00 43 GLY A O 3
ATOM 4554 N N . GLY A 1 44 ? 5.931 2.515 8.938 1.00 0.00 44 GLY A N 3
ATOM 4555 C CA . GLY A 1 44 ? 5.916 2.551 10.382 1.00 0.00 44 GLY A CA 3
ATOM 4556 C C . GLY A 1 44 ? 4.708 3.279 10.934 1.00 0.00 44 GLY A C 3
ATOM 4557 O O . GLY A 1 44 ? 4.722 3.735 12.076 1.00 0.00 44 GLY A O 3
ATOM 4561 N N . LEU A 1 45 ? 3.663 3.409 10.121 1.00 0.00 45 LEU A N 3
ATOM 4562 C CA . LEU A 1 45 ? 2.438 4.049 10.571 1.00 0.00 45 LEU A CA 3
ATOM 4563 C C . LEU A 1 45 ? 1.348 3.007 10.775 1.00 0.00 45 LEU A C 3
ATOM 4564 O O . LEU A 1 45 ? 1.422 1.908 10.222 1.00 0.00 45 LEU A O 3
ATOM 4580 N N . GLU A 1 46 ? 0.348 3.343 11.574 1.00 0.00 46 GLU A N 3
ATOM 4581 C CA . GLU A 1 46 ? -0.775 2.448 11.794 1.00 0.00 46 GLU A CA 3
ATOM 4582 C C . GLU A 1 46 ? -1.752 2.552 10.639 1.00 0.00 46 GLU A C 3
ATOM 4583 O O . GLU A 1 46 ? -2.011 3.641 10.137 1.00 0.00 46 GLU A O 3
ATOM 4595 N N . ILE A 1 47 ? -2.297 1.418 10.235 1.00 0.00 47 ILE A N 3
ATOM 4596 C CA . ILE A 1 47 ? -3.181 1.342 9.079 1.00 0.00 47 ILE A CA 3
ATOM 4597 C C . ILE A 1 47 ? -4.466 2.149 9.307 1.00 0.00 47 ILE A C 3
ATOM 4598 O O . ILE A 1 47 ? -5.142 2.545 8.361 1.00 0.00 47 ILE A O 3
ATOM 4614 N N . GLN A 1 48 ? -4.779 2.401 10.573 1.00 0.00 48 GLN A N 3
ATOM 4615 C CA . GLN A 1 48 ? -5.944 3.202 10.937 1.00 0.00 48 GLN A CA 3
ATOM 4616 C C . GLN A 1 48 ? -5.583 4.682 11.015 1.00 0.00 48 GLN A C 3
ATOM 4617 O O . GLN A 1 48 ? -6.459 5.546 11.066 1.00 0.00 48 GLN A O 3
ATOM 4631 N N . ASP A 1 49 ? -4.288 4.968 11.015 1.00 0.00 49 ASP A N 3
ATOM 4632 C CA . ASP A 1 49 ? -3.804 6.310 11.303 1.00 0.00 49 ASP A CA 3
ATOM 4633 C C . ASP A 1 49 ? -2.800 6.769 10.248 1.00 0.00 49 ASP A C 3
ATOM 4634 O O . ASP A 1 49 ? -1.695 7.218 10.562 1.00 0.00 49 ASP A O 3
ATOM 4643 N N . ILE A 1 50 ? -3.191 6.650 8.993 1.00 0.00 50 ILE A N 3
ATOM 4644 C CA . ILE A 1 50 ? -2.363 7.118 7.894 1.00 0.00 50 ILE A CA 3
ATOM 4645 C C . ILE A 1 50 ? -2.979 8.359 7.274 1.00 0.00 50 ILE A C 3
ATOM 4646 O O . ILE A 1 50 ? -4.164 8.371 6.943 1.00 0.00 50 ILE A O 3
ATOM 4662 N N . GLU A 1 51 ? -2.173 9.401 7.127 1.00 0.00 51 GLU A N 3
ATOM 4663 C CA . GLU A 1 51 ? -2.651 10.639 6.539 1.00 0.00 51 GLU A CA 3
ATOM 4664 C C . GLU A 1 51 ? -2.820 10.472 5.039 1.00 0.00 51 GLU A C 3
ATOM 4665 O O . GLU A 1 51 ? -2.026 9.783 4.394 1.00 0.00 51 GLU A O 3
ATOM 4677 N N . PRO A 1 52 ? -3.854 11.099 4.463 1.00 0.00 52 PRO A N 3
ATOM 4678 C CA . PRO A 1 52 ? -4.082 11.076 3.019 1.00 0.00 52 PRO A CA 3
ATOM 4679 C C . PRO A 1 52 ? -2.865 11.581 2.258 1.00 0.00 52 PRO A C 3
ATOM 4680 O O . PRO A 1 52 ? -2.542 11.082 1.187 1.00 0.00 52 PRO A O 3
ATOM 4691 N N . MET A 1 53 ? -2.174 12.552 2.849 1.00 0.00 53 MET A N 3
ATOM 4692 C CA . MET A 1 53 ? -0.975 13.122 2.244 1.00 0.00 53 MET A CA 3
ATOM 4693 C C . MET A 1 53 ? 0.143 12.090 2.166 1.00 0.00 53 MET A C 3
ATOM 4694 O O . MET A 1 53 ? 0.940 12.103 1.233 1.00 0.00 53 MET A O 3
ATOM 4708 N N . GLN A 1 54 ? 0.189 11.195 3.145 1.00 0.00 54 GLN A N 3
ATOM 4709 C CA . GLN A 1 54 ? 1.241 10.188 3.216 1.00 0.00 54 GLN A CA 3
ATOM 4710 C C . GLN A 1 54 ? 0.961 9.030 2.274 1.00 0.00 54 GLN A C 3
ATOM 4711 O O . GLN A 1 54 ? 1.855 8.566 1.571 1.00 0.00 54 GLN A O 3
ATOM 4725 N N . LEU A 1 55 ? -0.280 8.573 2.249 1.00 0.00 55 LEU A N 3
ATOM 4726 C CA . LEU A 1 55 ? -0.669 7.523 1.321 1.00 0.00 55 LEU A CA 3
ATOM 4727 C C . LEU A 1 55 ? -0.527 8.039 -0.109 1.00 0.00 55 LEU A C 3
ATOM 4728 O O . LEU A 1 55 ? -0.113 7.315 -1.018 1.00 0.00 55 LEU A O 3
ATOM 4744 N N . LEU A 1 56 ? -0.843 9.312 -0.287 1.00 0.00 56 LEU A N 3
ATOM 4745 C CA . LEU A 1 56 ? -0.696 9.973 -1.573 1.00 0.00 56 LEU A CA 3
ATOM 4746 C C . LEU A 1 56 ? 0.787 10.192 -1.884 1.00 0.00 56 LEU A C 3
ATOM 4747 O O . LEU A 1 56 ? 1.187 10.215 -3.048 1.00 0.00 56 LEU A O 3
ATOM 4763 N N . GLU A 1 57 ? 1.603 10.337 -0.842 1.00 0.00 57 GLU A N 3
ATOM 4764 C CA . GLU A 1 57 ? 3.039 10.496 -1.026 1.00 0.00 57 GLU A CA 3
ATOM 4765 C C . GLU A 1 57 ? 3.648 9.186 -1.500 1.00 0.00 57 GLU A C 3
ATOM 4766 O O . GLU A 1 57 ? 4.603 9.189 -2.263 1.00 0.00 57 GLU A O 3
ATOM 4778 N N . VAL A 1 58 ? 3.087 8.076 -1.045 1.00 0.00 58 VAL A N 3
ATOM 4779 C CA . VAL A 1 58 ? 3.475 6.761 -1.542 1.00 0.00 58 VAL A CA 3
ATOM 4780 C C . VAL A 1 58 ? 3.245 6.682 -3.052 1.00 0.00 58 VAL A C 3
ATOM 4781 O O . VAL A 1 58 ? 4.137 6.318 -3.823 1.00 0.00 58 VAL A O 3
ATOM 4794 N N . ILE A 1 59 ? 2.047 7.053 -3.464 1.00 0.00 59 ILE A N 3
ATOM 4795 C CA . ILE A 1 59 ? 1.696 7.077 -4.876 1.00 0.00 59 ILE A CA 3
ATOM 4796 C C . ILE A 1 59 ? 2.599 8.055 -5.644 1.00 0.00 59 ILE A C 3
ATOM 4797 O O . ILE A 1 59 ? 3.063 7.756 -6.745 1.00 0.00 59 ILE A O 3
ATOM 4813 N N . ARG A 1 60 ? 2.876 9.208 -5.039 1.00 0.00 60 ARG A N 3
ATOM 4814 C CA . ARG A 1 60 ? 3.756 10.203 -5.650 1.00 0.00 60 ARG A CA 3
ATOM 4815 C C . ARG A 1 60 ? 5.220 9.764 -5.577 1.00 0.00 60 ARG A C 3
ATOM 4816 O O . ARG A 1 60 ? 6.068 10.283 -6.295 1.00 0.00 60 ARG A O 3
ATOM 4837 N N . ARG A 1 61 ? 5.502 8.810 -4.701 1.00 0.00 61 ARG A N 3
ATOM 4838 C CA . ARG A 1 61 ? 6.823 8.199 -4.612 1.00 0.00 61 ARG A CA 3
ATOM 4839 C C . ARG A 1 61 ? 7.124 7.453 -5.904 1.00 0.00 61 ARG A C 3
ATOM 4840 O O . ARG A 1 61 ? 8.240 7.503 -6.426 1.00 0.00 61 ARG A O 3
ATOM 4861 N N . PHE A 1 62 ? 6.114 6.767 -6.420 1.00 0.00 62 PHE A N 3
ATOM 4862 C CA . PHE A 1 62 ? 6.225 6.122 -7.724 1.00 0.00 62 PHE A CA 3
ATOM 4863 C C . PHE A 1 62 ? 6.220 7.165 -8.838 1.00 0.00 62 PHE A C 3
ATOM 4864 O O . PHE A 1 62 ? 6.858 6.986 -9.878 1.00 0.00 62 PHE A O 3
ATOM 4881 N N . GLU A 1 63 ? 5.513 8.263 -8.600 1.00 0.00 63 GLU A N 3
ATOM 4882 C CA . GLU A 1 63 ? 5.414 9.349 -9.567 1.00 0.00 63 GLU A CA 3
ATOM 4883 C C . GLU A 1 63 ? 6.774 10.014 -9.787 1.00 0.00 63 GLU A C 3
ATOM 4884 O O . GLU A 1 63 ? 7.063 10.497 -10.879 1.00 0.00 63 GLU A O 3
ATOM 4896 N N . ASP A 1 64 ? 7.609 10.024 -8.746 1.00 0.00 64 ASP A N 3
ATOM 4897 C CA . ASP A 1 64 ? 8.970 10.560 -8.853 1.00 0.00 64 ASP A CA 3
ATOM 4898 C C . ASP A 1 64 ? 9.749 9.867 -9.968 1.00 0.00 64 ASP A C 3
ATOM 4899 O O . ASP A 1 64 ? 10.658 10.450 -10.554 1.00 0.00 64 ASP A O 3
ATOM 4908 N N . ARG A 1 65 ? 9.395 8.621 -10.252 1.00 0.00 65 ARG A N 3
ATOM 4909 C CA . ARG A 1 65 ? 10.073 7.857 -11.290 1.00 0.00 65 ARG A CA 3
ATOM 4910 C C . ARG A 1 65 ? 9.201 7.743 -12.536 1.00 0.00 65 ARG A C 3
ATOM 4911 O O . ARG A 1 65 ? 9.522 7.003 -13.465 1.00 0.00 65 ARG A O 3
ATOM 4932 N N . GLY A 1 66 ? 8.102 8.487 -12.553 1.00 0.00 66 GLY A N 3
ATOM 4933 C CA . GLY A 1 66 ? 7.204 8.473 -13.692 1.00 0.00 66 GLY A CA 3
ATOM 4934 C C . GLY A 1 66 ? 6.426 7.178 -13.809 1.00 0.00 66 GLY A C 3
ATOM 4935 O O . GLY A 1 66 ? 5.999 6.801 -14.898 1.00 0.00 66 GLY A O 3
ATOM 4939 N N . ALA A 1 67 ? 6.238 6.496 -12.688 1.00 0.00 67 ALA A N 3
ATOM 4940 C CA . ALA A 1 67 ? 5.532 5.222 -12.683 1.00 0.00 67 ALA A CA 3
ATOM 4941 C C . ALA A 1 67 ? 4.040 5.425 -12.442 1.00 0.00 67 ALA A C 3
ATOM 4942 O O . ALA A 1 67 ? 3.600 5.579 -11.305 1.00 0.00 67 ALA A O 3
ATOM 4949 N N . MET A 1 68 ? 3.270 5.426 -13.522 1.00 0.00 68 MET A N 3
ATOM 4950 C CA . MET A 1 68 ? 1.836 5.686 -13.447 1.00 0.00 68 MET A CA 3
ATOM 4951 C C . MET A 1 68 ? 1.070 4.445 -13.006 1.00 0.00 68 MET A C 3
ATOM 4952 O O . MET A 1 68 ? 0.307 4.487 -12.037 1.00 0.00 68 MET A O 3
ATOM 4966 N N . GLU A 1 69 ? 1.267 3.340 -13.719 1.00 0.00 69 GLU A N 3
ATOM 4967 C CA . GLU A 1 69 ? 0.593 2.094 -13.378 1.00 0.00 69 GLU A CA 3
ATOM 4968 C C . GLU A 1 69 ? 1.037 1.606 -12.010 1.00 0.00 69 GLU A C 3
ATOM 4969 O O . GLU A 1 69 ? 0.240 1.065 -11.254 1.00 0.00 69 GLU A O 3
ATOM 4981 N N . ARG A 1 70 ? 2.306 1.817 -11.691 1.00 0.00 70 ARG A N 3
ATOM 4982 C CA . ARG A 1 70 ? 2.853 1.371 -10.417 1.00 0.00 70 ARG A CA 3
ATOM 4983 C C . ARG A 1 70 ? 2.284 2.199 -9.268 1.00 0.00 70 ARG A C 3
ATOM 4984 O O . ARG A 1 70 ? 2.136 1.707 -8.151 1.00 0.00 70 ARG A O 3
ATOM 5005 N N . ALA A 1 71 ? 1.951 3.452 -9.555 1.00 0.00 71 ALA A N 3
ATOM 5006 C CA . ALA A 1 71 ? 1.329 4.320 -8.568 1.00 0.00 71 ALA A CA 3
ATOM 5007 C C . ALA A 1 71 ? -0.065 3.811 -8.232 1.00 0.00 71 ALA A C 3
ATOM 5008 O O . ALA A 1 71 ? -0.439 3.701 -7.065 1.00 0.00 71 ALA A O 3
ATOM 5015 N N . ASN A 1 72 ? -0.823 3.474 -9.266 1.00 0.00 72 ASN A N 3
ATOM 5016 C CA . ASN A 1 72 ? -2.163 2.933 -9.082 1.00 0.00 72 ASN A CA 3
ATOM 5017 C C . ASN A 1 72 ? -2.091 1.481 -8.629 1.00 0.00 72 ASN A C 3
ATOM 5018 O O . ASN A 1 72 ? -3.049 0.941 -8.075 1.00 0.00 72 ASN A O 3
ATOM 5029 N N . LYS A 1 73 ? -0.945 0.860 -8.875 1.00 0.00 73 LYS A N 3
ATOM 5030 C CA . LYS A 1 73 ? -0.669 -0.484 -8.393 1.00 0.00 73 LYS A CA 3
ATOM 5031 C C . LYS A 1 73 ? -0.595 -0.458 -6.874 1.00 0.00 73 LYS A C 3
ATOM 5032 O O . LYS A 1 73 ? -1.288 -1.216 -6.194 1.00 0.00 73 LYS A O 3
ATOM 5051 N N . ALA A 1 74 ? 0.240 0.441 -6.353 1.00 0.00 74 ALA A N 3
ATOM 5052 C CA . ALA A 1 74 ? 0.340 0.660 -4.916 1.00 0.00 74 ALA A CA 3
ATOM 5053 C C . ALA A 1 74 ? -1.016 1.060 -4.361 1.00 0.00 74 ALA A C 3
ATOM 5054 O O . ALA A 1 74 ? -1.486 0.492 -3.385 1.00 0.00 74 ALA A O 3
ATOM 5061 N N . ARG A 1 75 ? -1.641 2.019 -5.029 1.00 0.00 75 ARG A N 3
ATOM 5062 C CA . ARG A 1 75 ? -2.970 2.505 -4.667 1.00 0.00 75 ARG A CA 3
ATOM 5063 C C . ARG A 1 75 ? -3.954 1.355 -4.431 1.00 0.00 75 ARG A C 3
ATOM 5064 O O . ARG A 1 75 ? -4.634 1.307 -3.406 1.00 0.00 75 ARG A O 3
ATOM 5085 N N . ARG A 1 76 ? -4.012 0.424 -5.372 1.00 0.00 76 ARG A N 3
ATOM 5086 C CA . ARG A 1 76 ? -4.999 -0.646 -5.315 1.00 0.00 76 ARG A CA 3
ATOM 5087 C C . ARG A 1 76 ? -4.547 -1.773 -4.387 1.00 0.00 76 ARG A C 3
ATOM 5088 O O . ARG A 1 76 ? -5.373 -2.446 -3.768 1.00 0.00 76 ARG A O 3
ATOM 5109 N N . ARG A 1 77 ? -3.240 -1.980 -4.284 1.00 0.00 77 ARG A N 3
ATOM 5110 C CA . ARG A 1 77 ? -2.709 -3.015 -3.405 1.00 0.00 77 ARG A CA 3
ATOM 5111 C C . ARG A 1 77 ? -2.762 -2.573 -1.947 1.00 0.00 77 ARG A C 3
ATOM 5112 O O . ARG A 1 77 ? -3.054 -3.376 -1.065 1.00 0.00 77 ARG A O 3
ATOM 5133 N N . CYS A 1 78 ? -2.490 -1.296 -1.691 1.00 0.00 78 CYS A N 3
ATOM 5134 C CA . CYS A 1 78 ? -2.637 -0.753 -0.348 1.00 0.00 78 CYS A CA 3
ATOM 5135 C C . CYS A 1 78 ? -4.100 -0.811 0.071 1.00 0.00 78 CYS A C 3
ATOM 5136 O O . CYS A 1 78 ? -4.410 -1.190 1.198 1.00 0.00 78 CYS A O 3
ATOM 5144 N N . GLY A 1 79 ? -4.994 -0.450 -0.854 1.00 0.00 79 GLY A N 3
ATOM 5145 C CA . GLY A 1 79 ? -6.419 -0.590 -0.612 1.00 0.00 79 GLY A CA 3
ATOM 5146 C C . GLY A 1 79 ? -6.792 -2.010 -0.237 1.00 0.00 79 GLY A C 3
ATOM 5147 O O . GLY A 1 79 ? -7.678 -2.231 0.591 1.00 0.00 79 GLY A O 3
ATOM 5151 N N . GLU A 1 80 ? -6.104 -2.974 -0.841 1.00 0.00 80 GLU A N 3
ATOM 5152 C CA . GLU A 1 80 ? -6.309 -4.378 -0.521 1.00 0.00 80 GLU A CA 3
ATOM 5153 C C . GLU A 1 80 ? -5.866 -4.665 0.910 1.00 0.00 80 GLU A C 3
ATOM 5154 O O . GLU A 1 80 ? -6.540 -5.383 1.640 1.00 0.00 80 GLU A O 3
ATOM 5166 N N . VAL A 1 81 ? -4.735 -4.089 1.303 1.00 0.00 81 VAL A N 3
ATOM 5167 C CA . VAL A 1 81 ? -4.236 -4.234 2.667 1.00 0.00 81 VAL A CA 3
ATOM 5168 C C . VAL A 1 81 ? -5.218 -3.625 3.668 1.00 0.00 81 VAL A C 3
ATOM 5169 O O . VAL A 1 81 ? -5.499 -4.215 4.713 1.00 0.00 81 VAL A O 3
ATOM 5182 N N . PHE A 1 82 ? -5.748 -2.450 3.334 1.00 0.00 82 PHE A N 3
ATOM 5183 C CA . PHE A 1 82 ? -6.777 -1.817 4.155 1.00 0.00 82 PHE A CA 3
ATOM 5184 C C . PHE A 1 82 ? -7.991 -2.731 4.279 1.00 0.00 82 PHE A C 3
ATOM 5185 O O . PHE A 1 82 ? -8.509 -2.950 5.371 1.00 0.00 82 PHE A O 3
ATOM 5202 N N . ARG A 1 83 ? -8.422 -3.274 3.145 1.00 0.00 83 ARG A N 3
ATOM 5203 C CA . ARG A 1 83 ? -9.566 -4.178 3.102 1.00 0.00 83 ARG A CA 3
ATOM 5204 C C . ARG A 1 83 ? -9.270 -5.450 3.896 1.00 0.00 83 ARG A C 3
ATOM 5205 O O . ARG A 1 83 ? -10.134 -5.973 4.600 1.00 0.00 83 ARG A O 3
ATOM 5226 N N . TYR A 1 84 ? -8.038 -5.928 3.779 1.00 0.00 84 TYR A N 3
ATOM 5227 C CA . TYR A 1 84 ? -7.573 -7.090 4.524 1.00 0.00 84 TYR A CA 3
ATOM 5228 C C . TYR A 1 84 ? -7.717 -6.839 6.019 1.00 0.00 84 TYR A C 3
ATOM 5229 O O . TYR A 1 84 ? -8.167 -7.709 6.763 1.00 0.00 84 TYR A O 3
ATOM 5247 N N . ALA A 1 85 ? -7.348 -5.639 6.447 1.00 0.00 85 ALA A N 3
ATOM 5248 C CA . ALA A 1 85 ? -7.449 -5.256 7.847 1.00 0.00 85 ALA A CA 3
ATOM 5249 C C . ALA A 1 85 ? -8.907 -5.192 8.294 1.00 0.00 85 ALA A C 3
ATOM 5250 O O . ALA A 1 85 ? -9.228 -5.512 9.434 1.00 0.00 85 ALA A O 3
ATOM 5257 N N . ILE A 1 86 ? -9.785 -4.787 7.388 1.00 0.00 86 ILE A N 3
ATOM 5258 C CA . ILE A 1 86 ? -11.216 -4.742 7.673 1.00 0.00 86 ILE A CA 3
ATOM 5259 C C . ILE A 1 86 ? -11.755 -6.152 7.917 1.00 0.00 86 ILE A C 3
ATOM 5260 O O . ILE A 1 86 ? -12.549 -6.383 8.831 1.00 0.00 86 ILE A O 3
ATOM 5276 N N . VAL A 1 87 ? -11.298 -7.097 7.105 1.00 0.00 87 VAL A N 3
ATOM 5277 C CA . VAL A 1 87 ? -11.729 -8.485 7.222 1.00 0.00 87 VAL A CA 3
ATOM 5278 C C . VAL A 1 87 ? -11.089 -9.156 8.437 1.00 0.00 87 VAL A C 3
ATOM 5279 O O . VAL A 1 87 ? -11.689 -10.020 9.070 1.00 0.00 87 VAL A O 3
ATOM 5292 N N . THR A 1 88 ? -9.876 -8.742 8.772 1.00 0.00 88 THR A N 3
ATOM 5293 C CA . THR A 1 88 ? -9.159 -9.329 9.897 1.00 0.00 88 THR A CA 3
ATOM 5294 C C . THR A 1 88 ? -9.494 -8.617 11.208 1.00 0.00 88 THR A C 3
ATOM 5295 O O . THR A 1 88 ? -8.951 -8.950 12.263 1.00 0.00 88 THR A O 3
ATOM 5306 N N . GLY A 1 89 ? -10.397 -7.644 11.135 1.00 0.00 89 GLY A N 3
ATOM 5307 C CA . GLY A 1 89 ? -10.824 -6.928 12.325 1.00 0.00 89 GLY A CA 3
ATOM 5308 C C . GLY A 1 89 ? -9.717 -6.085 12.929 1.00 0.00 89 GLY A C 3
ATOM 5309 O O . GLY A 1 89 ? -9.582 -6.000 14.149 1.00 0.00 89 GLY A O 3
ATOM 5313 N N . ARG A 1 90 ? -8.916 -5.480 12.070 1.00 0.00 90 ARG A N 3
ATOM 5314 C CA . ARG A 1 90 ? -7.836 -4.608 12.507 1.00 0.00 90 ARG A CA 3
ATOM 5315 C C . ARG A 1 90 ? -8.123 -3.166 12.112 1.00 0.00 90 ARG A C 3
ATOM 5316 O O . ARG A 1 90 ? -7.502 -2.236 12.624 1.00 0.00 90 ARG A O 3
ATOM 5337 N N . ALA A 1 91 ? -9.071 -2.994 11.200 1.00 0.00 91 ALA A N 3
ATOM 5338 C CA . ALA A 1 91 ? -9.451 -1.680 10.710 1.00 0.00 91 ALA A CA 3
ATOM 5339 C C . ALA A 1 91 ? -10.876 -1.714 10.178 1.00 0.00 91 ALA A C 3
ATOM 5340 O O . ALA A 1 91 ? -11.461 -2.788 10.029 1.00 0.00 91 ALA A O 3
ATOM 5347 N N . LYS A 1 92 ? -11.427 -0.544 9.904 1.00 0.00 92 LYS A N 3
ATOM 5348 C CA . LYS A 1 92 ? -12.758 -0.435 9.327 1.00 0.00 92 LYS A CA 3
ATOM 5349 C C . LYS A 1 92 ? -12.763 0.605 8.215 1.00 0.00 92 LYS A C 3
ATOM 5350 O O . LYS A 1 92 ? -12.985 0.281 7.051 1.00 0.00 92 LYS A O 3
ATOM 5369 N N . TYR A 1 93 ? -12.521 1.854 8.581 1.00 0.00 93 TYR A N 3
ATOM 5370 C CA . TYR A 1 93 ? -12.473 2.925 7.606 1.00 0.00 93 TYR A CA 3
ATOM 5371 C C . TYR A 1 93 ? -11.058 3.090 7.080 1.00 0.00 93 TYR A C 3
ATOM 5372 O O . TYR A 1 93 ? -10.096 3.114 7.848 1.00 0.00 93 TYR A O 3
ATOM 5390 N N . ASN A 1 94 ? -10.942 3.194 5.770 1.00 0.00 94 ASN A N 3
ATOM 5391 C CA . ASN A 1 94 ? -9.656 3.381 5.130 1.00 0.00 94 ASN A CA 3
ATOM 5392 C C . ASN A 1 94 ? -9.595 4.746 4.459 1.00 0.00 94 ASN A C 3
ATOM 5393 O O . ASN A 1 94 ? -10.615 5.274 4.020 1.00 0.00 94 ASN A O 3
ATOM 5404 N N . PRO A 1 95 ? -8.402 5.353 4.391 1.00 0.00 95 PRO A N 3
ATOM 5405 C CA . PRO A 1 95 ? -8.197 6.638 3.721 1.00 0.00 95 PRO A CA 3
ATOM 5406 C C . PRO A 1 95 ? -8.138 6.495 2.200 1.00 0.00 95 PRO A C 3
ATOM 5407 O O . PRO A 1 95 ? -7.503 7.295 1.521 1.00 0.00 95 PRO A O 3
ATOM 5418 N N . ALA A 1 96 ? -8.818 5.484 1.668 1.00 0.00 96 ALA A N 3
ATOM 5419 C CA . ALA A 1 96 ? -8.824 5.240 0.229 1.00 0.00 96 ALA A CA 3
ATOM 5420 C C . ALA A 1 96 ? -9.607 6.325 -0.526 1.00 0.00 96 ALA A C 3
ATOM 5421 O O . ALA A 1 96 ? -9.111 6.856 -1.521 1.00 0.00 96 ALA A O 3
ATOM 5428 N N . PRO A 1 97 ? -10.838 6.687 -0.083 1.00 0.00 97 PRO A N 3
ATOM 5429 C CA . PRO A 1 97 ? -11.575 7.807 -0.681 1.00 0.00 97 PRO A CA 3
ATOM 5430 C C . PRO A 1 97 ? -10.810 9.122 -0.538 1.00 0.00 97 PRO A C 3
ATOM 5431 O O . PRO A 1 97 ? -10.871 9.994 -1.409 1.00 0.00 97 PRO A O 3
ATOM 5442 N N . ASP A 1 98 ? -10.074 9.245 0.561 1.00 0.00 98 ASP A N 3
ATOM 5443 C CA . ASP A 1 98 ? -9.251 10.423 0.810 1.00 0.00 98 ASP A CA 3
ATOM 5444 C C . ASP A 1 98 ? -8.041 10.426 -0.117 1.00 0.00 98 ASP A C 3
ATOM 5445 O O . ASP A 1 98 ? -7.607 11.475 -0.584 1.00 0.00 98 ASP A O 3
ATOM 5454 N N . LEU A 1 99 ? -7.507 9.238 -0.374 1.00 0.00 99 LEU A N 3
ATOM 5455 C CA . LEU A 1 99 ? -6.390 9.060 -1.299 1.00 0.00 99 LEU A CA 3
ATOM 5456 C C . LEU A 1 99 ? -6.774 9.570 -2.685 1.00 0.00 99 LEU A C 3
ATOM 5457 O O . LEU A 1 99 ? -6.004 10.273 -3.333 1.00 0.00 99 LEU A O 3
ATOM 5473 N N . ALA A 1 100 ? -7.974 9.218 -3.126 1.00 0.00 100 ALA A N 3
ATOM 5474 C CA . ALA A 1 100 ? -8.460 9.644 -4.431 1.00 0.00 100 ALA A CA 3
ATOM 5475 C C . ALA A 1 100 ? -8.608 11.161 -4.483 1.00 0.00 100 ALA A C 3
ATOM 5476 O O . ALA A 1 100 ? -8.248 11.798 -5.478 1.00 0.00 100 ALA A O 3
ATOM 5483 N N . ASP A 1 101 ? -9.117 11.740 -3.400 1.00 0.00 101 ASP A N 3
ATOM 5484 C CA . ASP A 1 101 ? -9.298 13.185 -3.319 1.00 0.00 101 ASP A CA 3
ATOM 5485 C C . ASP A 1 101 ? -7.951 13.893 -3.266 1.00 0.00 101 ASP A C 3
ATOM 5486 O O . ASP A 1 101 ? -7.747 14.905 -3.926 1.00 0.00 101 ASP A O 3
ATOM 5495 N N . ALA A 1 102 ? -7.025 13.334 -2.500 1.00 0.00 102 ALA A N 3
ATOM 5496 C CA . ALA A 1 102 ? -5.687 13.902 -2.369 1.00 0.00 102 ALA A CA 3
ATOM 5497 C C . ALA A 1 102 ? -4.886 13.722 -3.654 1.00 0.00 102 ALA A C 3
ATOM 5498 O O . ALA A 1 102 ? -3.876 14.389 -3.870 1.00 0.00 102 ALA A O 3
ATOM 5505 N N . MET A 1 103 ? -5.333 12.809 -4.503 1.00 0.00 103 MET A N 3
ATOM 5506 C CA . MET A 1 103 ? -4.695 12.586 -5.791 1.00 0.00 103 MET A CA 3
ATOM 5507 C C . MET A 1 103 ? -5.151 13.629 -6.802 1.00 0.00 103 MET A C 3
ATOM 5508 O O . MET A 1 103 ? -4.332 14.276 -7.458 1.00 0.00 103 MET A O 3
ATOM 5522 N N . LYS A 1 104 ? -6.456 13.802 -6.909 1.00 0.00 104 LYS A N 3
ATOM 5523 C CA . LYS A 1 104 ? -7.028 14.711 -7.894 1.00 0.00 104 LYS A CA 3
ATOM 5524 C C . LYS A 1 104 ? -7.015 16.156 -7.396 1.00 0.00 104 LYS A C 3
ATOM 5525 O O . LYS A 1 104 ? -6.789 17.090 -8.169 1.00 0.00 104 LYS A O 3
ATOM 5544 N N . GLY A 1 105 ? -7.238 16.335 -6.104 1.00 0.00 105 GLY A N 3
ATOM 5545 C CA . GLY A 1 105 ? -7.268 17.666 -5.523 1.00 0.00 105 GLY A CA 3
ATOM 5546 C C . GLY A 1 105 ? -5.883 18.266 -5.390 1.00 0.00 105 GLY A C 3
ATOM 5547 O O . GLY A 1 105 ? -5.734 19.464 -5.164 1.00 0.00 105 GLY A O 3
ATOM 5551 N N . TYR A 1 106 ? -4.864 17.430 -5.539 1.00 0.00 106 TYR A N 3
ATOM 5552 C CA . TYR A 1 106 ? -3.483 17.888 -5.471 1.00 0.00 106 TYR A CA 3
ATOM 5553 C C . TYR A 1 106 ? -3.083 18.551 -6.786 1.00 0.00 106 TYR A C 3
ATOM 5554 O O . TYR A 1 106 ? -2.057 19.227 -6.866 1.00 0.00 106 TYR A O 3
ATOM 5572 N N . ARG A 1 107 ? -3.915 18.376 -7.809 1.00 0.00 107 ARG A N 3
ATOM 5573 C CA . ARG A 1 107 ? -3.616 18.901 -9.135 1.00 0.00 107 ARG A CA 3
ATOM 5574 C C . ARG A 1 107 ? -3.686 20.427 -9.148 1.00 0.00 107 ARG A C 3
ATOM 5575 O O . ARG A 1 107 ? -3.259 21.071 -10.106 1.00 0.00 107 ARG A O 3
ATOM 5596 N N . LYS A 1 108 ? -4.230 20.997 -8.076 1.00 0.00 108 LYS A N 3
ATOM 5597 C CA . LYS A 1 108 ? -4.226 22.444 -7.893 1.00 0.00 108 LYS A CA 3
ATOM 5598 C C . LYS A 1 108 ? -2.791 22.959 -7.893 1.00 0.00 108 LYS A C 3
ATOM 5599 O O . LYS A 1 108 ? -2.515 24.067 -8.359 1.00 0.00 108 LYS A O 3
ATOM 5618 N N . LYS A 1 109 ? -1.889 22.117 -7.383 1.00 0.00 109 LYS A N 3
ATOM 5619 C CA . LYS A 1 109 ? -0.474 22.442 -7.260 1.00 0.00 109 LYS A CA 3
ATOM 5620 C C . LYS A 1 109 ? -0.285 23.686 -6.397 1.00 0.00 109 LYS A C 3
ATOM 5621 O O . LYS A 1 109 ? -0.147 24.803 -6.900 1.00 0.00 109 LYS A O 3
ATOM 5640 N N . ASN A 1 110 ? -0.304 23.474 -5.087 1.00 0.00 110 ASN A N 3
ATOM 5641 C CA . ASN A 1 110 ? -0.205 24.563 -4.124 1.00 0.00 110 ASN A CA 3
ATOM 5642 C C . ASN A 1 110 ? 1.123 25.292 -4.267 1.00 0.00 110 ASN A C 3
ATOM 5643 O O . ASN A 1 110 ? 2.152 24.679 -4.558 1.00 0.00 110 ASN A O 3
ATOM 5654 N N . LEU A 1 111 ? 1.086 26.601 -4.074 1.00 0.00 111 LEU A N 3
ATOM 5655 C CA . LEU A 1 111 ? 2.248 27.449 -4.305 1.00 0.00 111 LEU A CA 3
ATOM 5656 C C . LEU A 1 111 ? 3.315 27.235 -3.240 1.00 0.00 111 LEU A C 3
ATOM 5657 O O . LEU A 1 111 ? 4.506 27.148 -3.548 1.00 0.00 111 LEU A O 3
ATOM 5673 N N . GLU A 1 112 ? 2.891 27.146 -1.989 1.00 0.00 112 GLU A N 3
ATOM 5674 C CA . GLU A 1 112 ? 3.828 27.010 -0.888 1.00 0.00 112 GLU A CA 3
ATOM 5675 C C . GLU A 1 112 ? 4.058 25.544 -0.539 1.00 0.00 112 GLU A C 3
ATOM 5676 O O . GLU A 1 112 ? 3.124 24.813 -0.195 1.00 0.00 112 GLU A O 3
ATOM 5688 N N . HIS A 1 113 ? 5.311 25.124 -0.635 1.00 0.00 113 HIS A N 3
ATOM 5689 C CA . HIS A 1 113 ? 5.695 23.762 -0.297 1.00 0.00 113 HIS A CA 3
ATOM 5690 C C . HIS A 1 113 ? 6.125 23.697 1.164 1.00 0.00 113 HIS A C 3
ATOM 5691 O O . HIS A 1 113 ? 7.046 24.398 1.583 1.00 0.00 113 HIS A O 3
ATOM 5706 N N . HIS A 1 114 ? 5.441 22.870 1.935 1.00 0.00 114 HIS A N 3
ATOM 5707 C CA . HIS A 1 114 ? 5.735 22.723 3.355 1.00 0.00 114 HIS A CA 3
ATOM 5708 C C . HIS A 1 114 ? 6.637 21.521 3.592 1.00 0.00 114 HIS A C 3
ATOM 5709 O O . HIS A 1 114 ? 7.000 20.821 2.649 1.00 0.00 114 HIS A O 3
ATOM 5724 N N . HIS A 1 115 ? 7.002 21.278 4.845 1.00 0.00 115 HIS A N 3
ATOM 5725 C CA . HIS A 1 115 ? 7.931 20.196 5.155 1.00 0.00 115 HIS A CA 3
ATOM 5726 C C . HIS A 1 115 ? 7.221 19.025 5.829 1.00 0.00 115 HIS A C 3
ATOM 5727 O O . HIS A 1 115 ? 7.831 17.986 6.080 1.00 0.00 115 HIS A O 3
ATOM 5742 N N . HIS A 1 116 ? 5.937 19.201 6.141 1.00 0.00 116 HIS A N 3
ATOM 5743 C CA . HIS A 1 116 ? 5.121 18.087 6.623 1.00 0.00 116 HIS A CA 3
ATOM 5744 C C . HIS A 1 116 ? 5.015 17.054 5.513 1.00 0.00 116 HIS A C 3
ATOM 5745 O O . HIS A 1 116 ? 5.122 15.850 5.746 1.00 0.00 116 HIS A O 3
ATOM 5760 N N . HIS A 1 117 ? 4.794 17.546 4.306 1.00 0.00 117 HIS A N 3
ATOM 5761 C CA . HIS A 1 117 ? 4.882 16.728 3.115 1.00 0.00 117 HIS A CA 3
ATOM 5762 C C . HIS A 1 117 ? 6.013 17.251 2.253 1.00 0.00 117 HIS A C 3
ATOM 5763 O O . HIS A 1 117 ? 5.888 18.305 1.630 1.00 0.00 117 HIS A O 3
ATOM 5778 N N . HIS A 1 118 ? 7.108 16.518 2.225 1.00 0.00 118 HIS A N 3
ATOM 5779 C CA . HIS A 1 118 ? 8.283 16.927 1.466 1.00 0.00 118 HIS A CA 3
ATOM 5780 C C . HIS A 1 118 ? 8.114 16.613 -0.019 1.00 0.00 118 HIS A C 3
ATOM 5781 O O . HIS A 1 118 ? 7.098 17.049 -0.605 1.00 0.00 118 HIS A O 3
ATOM 5797 N N . SER A 1 1 ? -5.472 -4.254 20.662 1.00 0.00 1 SER A N 4
ATOM 5798 C CA . SER A 1 1 ? -4.560 -3.240 21.225 1.00 0.00 1 SER A CA 4
ATOM 5799 C C . SER A 1 1 ? -3.131 -3.769 21.267 1.00 0.00 1 SER A C 4
ATOM 5800 O O . SER A 1 1 ? -2.726 -4.422 22.232 1.00 0.00 1 SER A O 4
ATOM 5810 N N . SER A 1 2 ? -2.378 -3.486 20.214 1.00 0.00 2 SER A N 4
ATOM 5811 C CA . SER A 1 2 ? -1.020 -3.987 20.071 1.00 0.00 2 SER A CA 4
ATOM 5812 C C . SER A 1 2 ? -0.331 -3.311 18.888 1.00 0.00 2 SER A C 4
ATOM 5813 O O . SER A 1 2 ? -0.989 -2.678 18.063 1.00 0.00 2 SER A O 4
ATOM 5821 N N . ASN A 1 3 ? 0.989 -3.461 18.799 1.00 0.00 3 ASN A N 4
ATOM 5822 C CA . ASN A 1 3 ? 1.778 -2.769 17.778 1.00 0.00 3 ASN A CA 4
ATOM 5823 C C . ASN A 1 3 ? 1.699 -3.475 16.424 1.00 0.00 3 ASN A C 4
ATOM 5824 O O . ASN A 1 3 ? 2.488 -3.197 15.519 1.00 0.00 3 ASN A O 4
ATOM 5835 N N . ASN A 1 4 ? 0.735 -4.370 16.280 1.00 0.00 4 ASN A N 4
ATOM 5836 C CA . ASN A 1 4 ? 0.540 -5.098 15.032 1.00 0.00 4 ASN A CA 4
ATOM 5837 C C . ASN A 1 4 ? -0.438 -4.352 14.131 1.00 0.00 4 ASN A C 4
ATOM 5838 O O . ASN A 1 4 ? -0.802 -4.832 13.057 1.00 0.00 4 ASN A O 4
ATOM 5849 N N . ASN A 1 5 ? -0.868 -3.176 14.579 1.00 0.00 5 ASN A N 4
ATOM 5850 C CA . ASN A 1 5 ? -1.768 -2.343 13.789 1.00 0.00 5 ASN A CA 4
ATOM 5851 C C . ASN A 1 5 ? -0.979 -1.504 12.796 1.00 0.00 5 ASN A C 4
ATOM 5852 O O . ASN A 1 5 ? -1.552 -0.881 11.901 1.00 0.00 5 ASN A O 4
ATOM 5863 N N . SER A 1 6 ? 0.337 -1.481 12.969 1.00 0.00 6 SER A N 4
ATOM 5864 C CA . SER A 1 6 ? 1.220 -0.780 12.052 1.00 0.00 6 SER A CA 4
ATOM 5865 C C . SER A 1 6 ? 1.127 -1.398 10.659 1.00 0.00 6 SER A C 4
ATOM 5866 O O . SER A 1 6 ? 1.017 -2.624 10.518 1.00 0.00 6 SER A O 4
ATOM 5874 N N . PHE A 1 7 ? 1.165 -0.550 9.638 1.00 0.00 7 PHE A N 4
ATOM 5875 C CA . PHE A 1 7 ? 0.979 -0.993 8.264 1.00 0.00 7 PHE A CA 4
ATOM 5876 C C . PHE A 1 7 ? 1.991 -2.074 7.893 1.00 0.00 7 PHE A C 4
ATOM 5877 O O . PHE A 1 7 ? 1.625 -3.085 7.304 1.00 0.00 7 PHE A O 4
ATOM 5894 N N . SER A 1 8 ? 3.256 -1.864 8.260 1.00 0.00 8 SER A N 4
ATOM 5895 C CA . SER A 1 8 ? 4.320 -2.821 7.952 1.00 0.00 8 SER A CA 4
ATOM 5896 C C . SER A 1 8 ? 4.024 -4.214 8.517 1.00 0.00 8 SER A C 4
ATOM 5897 O O . SER A 1 8 ? 4.357 -5.225 7.897 1.00 0.00 8 SER A O 4
ATOM 5905 N N . ALA A 1 9 ? 3.388 -4.264 9.681 1.00 0.00 9 ALA A N 4
ATOM 5906 C CA . ALA A 1 9 ? 3.084 -5.535 10.327 1.00 0.00 9 ALA A CA 4
ATOM 5907 C C . ALA A 1 9 ? 2.055 -6.316 9.519 1.00 0.00 9 ALA A C 4
ATOM 5908 O O . ALA A 1 9 ? 2.290 -7.464 9.124 1.00 0.00 9 ALA A O 4
ATOM 5915 N N . ILE A 1 10 ? 0.923 -5.674 9.254 1.00 0.00 10 ILE A N 4
ATOM 5916 C CA . ILE A 1 10 ? -0.145 -6.300 8.486 1.00 0.00 10 ILE A CA 4
ATOM 5917 C C . ILE A 1 10 ? 0.308 -6.540 7.049 1.00 0.00 10 ILE A C 4
ATOM 5918 O O . ILE A 1 10 ? -0.100 -7.512 6.413 1.00 0.00 10 ILE A O 4
ATOM 5934 N N . TYR A 1 11 ? 1.169 -5.654 6.557 1.00 0.00 11 TYR A N 4
ATOM 5935 C CA . TYR A 1 11 ? 1.763 -5.795 5.233 1.00 0.00 11 TYR A CA 4
ATOM 5936 C C . TYR A 1 11 ? 2.482 -7.132 5.092 1.00 0.00 11 TYR A C 4
ATOM 5937 O O . TYR A 1 11 ? 2.281 -7.841 4.110 1.00 0.00 11 TYR A O 4
ATOM 5955 N N . LYS A 1 12 ? 3.309 -7.482 6.072 1.00 0.00 12 LYS A N 4
ATOM 5956 C CA . LYS A 1 12 ? 4.052 -8.736 6.008 1.00 0.00 12 LYS A CA 4
ATOM 5957 C C . LYS A 1 12 ? 3.097 -9.923 6.018 1.00 0.00 12 LYS A C 4
ATOM 5958 O O . LYS A 1 12 ? 3.287 -10.888 5.277 1.00 0.00 12 LYS A O 4
ATOM 5977 N N . GLU A 1 13 ? 2.067 -9.842 6.853 1.00 0.00 13 GLU A N 4
ATOM 5978 C CA . GLU A 1 13 ? 1.069 -10.902 6.931 1.00 0.00 13 GLU A CA 4
ATOM 5979 C C . GLU A 1 13 ? 0.339 -11.036 5.596 1.00 0.00 13 GLU A C 4
ATOM 5980 O O . GLU A 1 13 ? 0.219 -12.134 5.046 1.00 0.00 13 GLU A O 4
ATOM 5992 N N . TRP A 1 14 ? -0.125 -9.905 5.074 1.00 0.00 14 TRP A N 4
ATOM 5993 C CA . TRP A 1 14 ? -0.786 -9.851 3.773 1.00 0.00 14 TRP A CA 4
ATOM 5994 C C . TRP A 1 14 ? 0.132 -10.397 2.682 1.00 0.00 14 TRP A C 4
ATOM 5995 O O . TRP A 1 14 ? -0.276 -11.241 1.881 1.00 0.00 14 TRP A O 4
ATOM 6016 N N . TYR A 1 15 ? 1.375 -9.926 2.679 1.00 0.00 15 TYR A N 4
ATOM 6017 C CA . TYR A 1 15 ? 2.379 -10.370 1.721 1.00 0.00 15 TYR A CA 4
ATOM 6018 C C . TYR A 1 15 ? 2.548 -11.882 1.761 1.00 0.00 15 TYR A C 4
ATOM 6019 O O . TYR A 1 15 ? 2.457 -12.544 0.731 1.00 0.00 15 TYR A O 4
ATOM 6037 N N . GLU A 1 16 ? 2.778 -12.426 2.949 1.00 0.00 16 GLU A N 4
ATOM 6038 C CA . GLU A 1 16 ? 3.038 -13.851 3.093 1.00 0.00 16 GLU A CA 4
ATOM 6039 C C . GLU A 1 16 ? 1.838 -14.668 2.619 1.00 0.00 16 GLU A C 4
ATOM 6040 O O . GLU A 1 16 ? 1.992 -15.749 2.053 1.00 0.00 16 GLU A O 4
ATOM 6052 N N . HIS A 1 17 ? 0.644 -14.133 2.847 1.00 0.00 17 HIS A N 4
ATOM 6053 C CA . HIS A 1 17 ? -0.589 -14.798 2.434 1.00 0.00 17 HIS A CA 4
ATOM 6054 C C . HIS A 1 17 ? -0.740 -14.761 0.916 1.00 0.00 17 HIS A C 4
ATOM 6055 O O . HIS A 1 17 ? -1.011 -15.784 0.282 1.00 0.00 17 HIS A O 4
ATOM 6070 N N . LYS A 1 18 ? -0.540 -13.586 0.330 1.00 0.00 18 LYS A N 4
ATOM 6071 C CA . LYS A 1 18 ? -0.693 -13.414 -1.112 1.00 0.00 18 LYS A CA 4
ATOM 6072 C C . LYS A 1 18 ? 0.494 -14.010 -1.866 1.00 0.00 18 LYS A C 4
ATOM 6073 O O . LYS A 1 18 ? 0.432 -14.213 -3.078 1.00 0.00 18 LYS A O 4
ATOM 6092 N N . LYS A 1 19 ? 1.564 -14.304 -1.136 1.00 0.00 19 LYS A N 4
ATOM 6093 C CA . LYS A 1 19 ? 2.755 -14.923 -1.712 1.00 0.00 19 LYS A CA 4
ATOM 6094 C C . LYS A 1 19 ? 2.446 -16.349 -2.166 1.00 0.00 19 LYS A C 4
ATOM 6095 O O . LYS A 1 19 ? 3.184 -16.948 -2.951 1.00 0.00 19 LYS A O 4
ATOM 6114 N N . GLN A 1 20 ? 1.349 -16.892 -1.657 1.00 0.00 20 GLN A N 4
ATOM 6115 C CA . GLN A 1 20 ? 0.898 -18.218 -2.047 1.00 0.00 20 GLN A CA 4
ATOM 6116 C C . GLN A 1 20 ? -0.011 -18.131 -3.271 1.00 0.00 20 GLN A C 4
ATOM 6117 O O . GLN A 1 20 ? -0.342 -19.142 -3.891 1.00 0.00 20 GLN A O 4
ATOM 6131 N N . VAL A 1 21 ? -0.395 -16.910 -3.621 1.00 0.00 21 VAL A N 4
ATOM 6132 C CA . VAL A 1 21 ? -1.297 -16.675 -4.741 1.00 0.00 21 VAL A CA 4
ATOM 6133 C C . VAL A 1 21 ? -0.519 -16.239 -5.979 1.00 0.00 21 VAL A C 4
ATOM 6134 O O . VAL A 1 21 ? -0.805 -16.674 -7.097 1.00 0.00 21 VAL A O 4
ATOM 6147 N N . TRP A 1 22 ? 0.470 -15.384 -5.776 1.00 0.00 22 TRP A N 4
ATOM 6148 C CA . TRP A 1 22 ? 1.289 -14.897 -6.876 1.00 0.00 22 TRP A CA 4
ATOM 6149 C C . TRP A 1 22 ? 2.521 -15.770 -7.049 1.00 0.00 22 TRP A C 4
ATOM 6150 O O . TRP A 1 22 ? 2.856 -16.563 -6.169 1.00 0.00 22 TRP A O 4
ATOM 6171 N N . SER A 1 23 ? 3.187 -15.625 -8.182 1.00 0.00 23 SER A N 4
ATOM 6172 C CA . SER A 1 23 ? 4.451 -16.301 -8.403 1.00 0.00 23 SER A CA 4
ATOM 6173 C C . SER A 1 23 ? 5.511 -15.707 -7.482 1.00 0.00 23 SER A C 4
ATOM 6174 O O . SER A 1 23 ? 5.580 -14.490 -7.318 1.00 0.00 23 SER A O 4
ATOM 6182 N N . VAL A 1 24 ? 6.317 -16.566 -6.872 1.00 0.00 24 VAL A N 4
ATOM 6183 C CA . VAL A 1 24 ? 7.321 -16.134 -5.901 1.00 0.00 24 VAL A CA 4
ATOM 6184 C C . VAL A 1 24 ? 8.266 -15.086 -6.486 1.00 0.00 24 VAL A C 4
ATOM 6185 O O . VAL A 1 24 ? 8.641 -14.132 -5.798 1.00 0.00 24 VAL A O 4
ATOM 6198 N N . GLY A 1 25 ? 8.634 -15.255 -7.750 1.00 0.00 25 GLY A N 4
ATOM 6199 C CA . GLY A 1 25 ? 9.489 -14.283 -8.408 1.00 0.00 25 GLY A CA 4
ATOM 6200 C C . GLY A 1 25 ? 8.866 -12.901 -8.415 1.00 0.00 25 GLY A C 4
ATOM 6201 O O . GLY A 1 25 ? 9.497 -11.921 -8.010 1.00 0.00 25 GLY A O 4
ATOM 6205 N N . TYR A 1 26 ? 7.613 -12.829 -8.845 1.00 0.00 26 TYR A N 4
ATOM 6206 C CA . TYR A 1 26 ? 6.893 -11.567 -8.891 1.00 0.00 26 TYR A CA 4
ATOM 6207 C C . TYR A 1 26 ? 6.572 -11.074 -7.483 1.00 0.00 26 TYR A C 4
ATOM 6208 O O . TYR A 1 26 ? 6.669 -9.881 -7.202 1.00 0.00 26 TYR A O 4
ATOM 6226 N N . ALA A 1 27 ? 6.209 -12.000 -6.597 1.00 0.00 27 ALA A N 4
ATOM 6227 C CA . ALA A 1 27 ? 5.855 -11.649 -5.227 1.00 0.00 27 ALA A CA 4
ATOM 6228 C C . ALA A 1 27 ? 7.027 -10.990 -4.511 1.00 0.00 27 ALA A C 4
ATOM 6229 O O . ALA A 1 27 ? 6.850 -10.029 -3.766 1.00 0.00 27 ALA A O 4
ATOM 6236 N N . THR A 1 28 ? 8.226 -11.503 -4.750 1.00 0.00 28 THR A N 4
ATOM 6237 C CA . THR A 1 28 ? 9.425 -10.965 -4.129 1.00 0.00 28 THR A CA 4
ATOM 6238 C C . THR A 1 28 ? 9.730 -9.558 -4.650 1.00 0.00 28 THR A C 4
ATOM 6239 O O . THR A 1 28 ? 10.026 -8.651 -3.869 1.00 0.00 28 THR A O 4
ATOM 6250 N N . GLU A 1 29 ? 9.635 -9.372 -5.965 1.00 0.00 29 GLU A N 4
ATOM 6251 C CA . GLU A 1 29 ? 9.858 -8.057 -6.560 1.00 0.00 29 GLU A CA 4
ATOM 6252 C C . GLU A 1 29 ? 8.784 -7.073 -6.112 1.00 0.00 29 GLU A C 4
ATOM 6253 O O . GLU A 1 29 ? 9.087 -5.935 -5.752 1.00 0.00 29 GLU A O 4
ATOM 6265 N N . LEU A 1 30 ? 7.533 -7.523 -6.128 1.00 0.00 30 LEU A N 4
ATOM 6266 C CA . LEU A 1 30 ? 6.411 -6.708 -5.680 1.00 0.00 30 LEU A CA 4
ATOM 6267 C C . LEU A 1 30 ? 6.623 -6.263 -4.238 1.00 0.00 30 LEU A C 4
ATOM 6268 O O . LEU A 1 30 ? 6.345 -5.114 -3.885 1.00 0.00 30 LEU A O 4
ATOM 6284 N N . ALA A 1 31 ? 7.126 -7.179 -3.417 1.00 0.00 31 ALA A N 4
ATOM 6285 C CA . ALA A 1 31 ? 7.376 -6.895 -2.014 1.00 0.00 31 ALA A CA 4
ATOM 6286 C C . ALA A 1 31 ? 8.477 -5.859 -1.844 1.00 0.00 31 ALA A C 4
ATOM 6287 O O . ALA A 1 31 ? 8.260 -4.826 -1.231 1.00 0.00 31 ALA A O 4
ATOM 6294 N N . LYS A 1 32 ? 9.650 -6.116 -2.412 1.00 0.00 32 LYS A N 4
ATOM 6295 C CA . LYS A 1 32 ? 10.784 -5.216 -2.217 1.00 0.00 32 LYS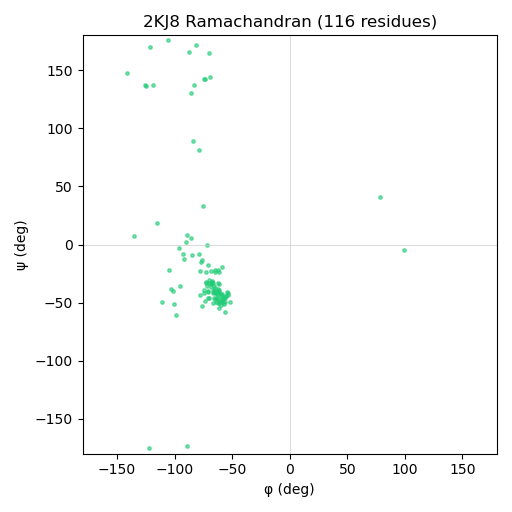 A CA 4
ATOM 6296 C C . LYS A 1 32 ? 10.501 -3.842 -2.829 1.00 0.00 32 LYS A C 4
ATOM 6297 O O . LYS A 1 32 ? 11.023 -2.823 -2.368 1.00 0.00 32 LYS A O 4
ATOM 6316 N N . MET A 1 33 ? 9.668 -3.817 -3.863 1.00 0.00 33 MET A N 4
ATOM 6317 C CA . MET A 1 33 ? 9.230 -2.564 -4.458 1.00 0.00 33 MET A CA 4
ATOM 6318 C C . MET A 1 33 ? 8.336 -1.809 -3.475 1.00 0.00 33 MET A C 4
ATOM 6319 O O . MET A 1 33 ? 8.506 -0.609 -3.253 1.00 0.00 33 MET A O 4
ATOM 6333 N N . PHE A 1 34 ? 7.404 -2.536 -2.868 1.00 0.00 34 PHE A N 4
ATOM 6334 C CA . PHE A 1 34 ? 6.539 -1.989 -1.826 1.00 0.00 34 PHE A CA 4
ATOM 6335 C C . PHE A 1 34 ? 7.402 -1.527 -0.650 1.00 0.00 34 PHE A C 4
ATOM 6336 O O . PHE A 1 34 ? 7.206 -0.447 -0.097 1.00 0.00 34 PHE A O 4
ATOM 6353 N N . ASP A 1 35 ? 8.363 -2.370 -0.297 1.00 0.00 35 ASP A N 4
ATOM 6354 C CA . ASP A 1 35 ? 9.312 -2.102 0.777 1.00 0.00 35 ASP A CA 4
ATOM 6355 C C . ASP A 1 35 ? 9.977 -0.738 0.634 1.00 0.00 35 ASP A C 4
ATOM 6356 O O . ASP A 1 35 ? 9.749 0.164 1.438 1.00 0.00 35 ASP A O 4
ATOM 6365 N N . ASP A 1 36 ? 10.785 -0.591 -0.406 1.00 0.00 36 ASP A N 4
ATOM 6366 C CA . ASP A 1 36 ? 11.679 0.558 -0.529 1.00 0.00 36 ASP A CA 4
ATOM 6367 C C . ASP A 1 36 ? 10.940 1.851 -0.874 1.00 0.00 36 ASP A C 4
ATOM 6368 O O . ASP A 1 36 ? 11.407 2.938 -0.547 1.00 0.00 36 ASP A O 4
ATOM 6377 N N . ASP A 1 37 ? 9.788 1.743 -1.514 1.00 0.00 37 ASP A N 4
ATOM 6378 C CA . ASP A 1 37 ? 9.063 2.935 -1.952 1.00 0.00 37 ASP A CA 4
ATOM 6379 C C . ASP A 1 37 ? 7.924 3.303 -1.006 1.00 0.00 37 ASP A C 4
ATOM 6380 O O . ASP A 1 37 ? 7.694 4.481 -0.735 1.00 0.00 37 ASP A O 4
ATOM 6389 N N . ILE A 1 38 ? 7.224 2.307 -0.485 1.00 0.00 38 ILE A N 4
ATOM 6390 C CA . ILE A 1 38 ? 6.007 2.560 0.278 1.00 0.00 38 ILE A CA 4
ATOM 6391 C C . ILE A 1 38 ? 6.258 2.570 1.787 1.00 0.00 38 ILE A C 4
ATOM 6392 O O . ILE A 1 38 ? 5.695 3.401 2.509 1.00 0.00 38 ILE A O 4
ATOM 6408 N N . LEU A 1 39 ? 7.112 1.671 2.266 1.00 0.00 39 LEU A N 4
ATOM 6409 C CA . LEU A 1 39 ? 7.337 1.532 3.707 1.00 0.00 39 LEU A CA 4
ATOM 6410 C C . LEU A 1 39 ? 7.945 2.790 4.352 1.00 0.00 39 LEU A C 4
ATOM 6411 O O . LEU A 1 39 ? 7.534 3.160 5.450 1.00 0.00 39 LEU A O 4
ATOM 6427 N N . PRO A 1 40 ? 8.924 3.479 3.717 1.00 0.00 40 PRO A N 4
ATOM 6428 C CA . PRO A 1 40 ? 9.479 4.724 4.275 1.00 0.00 40 PRO A CA 4
ATOM 6429 C C . PRO A 1 40 ? 8.449 5.852 4.332 1.00 0.00 40 PRO A C 4
ATOM 6430 O O . PRO A 1 40 ? 8.695 6.903 4.923 1.00 0.00 40 PRO A O 4
ATOM 6441 N N . ILE A 1 41 ? 7.297 5.631 3.713 1.00 0.00 41 ILE A N 4
ATOM 6442 C CA . ILE A 1 41 ? 6.255 6.641 3.666 1.00 0.00 41 ILE A CA 4
ATOM 6443 C C . ILE A 1 41 ? 5.170 6.364 4.703 1.00 0.00 41 ILE A C 4
ATOM 6444 O O . ILE A 1 41 ? 4.943 7.177 5.597 1.00 0.00 41 ILE A O 4
ATOM 6460 N N . ILE A 1 42 ? 4.507 5.216 4.596 1.00 0.00 42 ILE A N 4
ATOM 6461 C CA . ILE A 1 42 ? 3.399 4.905 5.499 1.00 0.00 42 ILE A CA 4
ATOM 6462 C C . ILE A 1 42 ? 3.646 3.630 6.296 1.00 0.00 42 ILE A C 4
ATOM 6463 O O . ILE A 1 42 ? 2.761 3.158 7.009 1.00 0.00 42 ILE A O 4
ATOM 6479 N N . GLY A 1 43 ? 4.846 3.084 6.192 1.00 0.00 43 GLY A N 4
ATOM 6480 C CA . GLY A 1 43 ? 5.146 1.826 6.852 1.00 0.00 43 GLY A CA 4
ATOM 6481 C C . GLY A 1 43 ? 5.040 1.921 8.361 1.00 0.00 43 GLY A C 4
ATOM 6482 O O . GLY A 1 43 ? 4.645 0.957 9.026 1.00 0.00 43 GLY A O 4
ATOM 6486 N N . GLY A 1 44 ? 5.376 3.086 8.898 1.00 0.00 44 GLY A N 4
ATOM 6487 C CA . GLY A 1 44 ? 5.334 3.282 10.332 1.00 0.00 44 GLY A CA 4
ATOM 6488 C C . GLY A 1 44 ? 4.017 3.866 10.798 1.00 0.00 44 GLY A C 4
ATOM 6489 O O . GLY A 1 44 ? 3.880 4.253 11.961 1.00 0.00 44 GLY A O 4
ATOM 6493 N N . LEU A 1 45 ? 3.048 3.940 9.894 1.00 0.00 45 LEU A N 4
ATOM 6494 C CA . LEU A 1 45 ? 1.735 4.453 10.238 1.00 0.00 45 LEU A CA 4
ATOM 6495 C C . LEU A 1 45 ? 0.791 3.300 10.546 1.00 0.00 45 LEU A C 4
ATOM 6496 O O . LEU A 1 45 ? 0.838 2.259 9.888 1.00 0.00 45 LEU A O 4
ATOM 6512 N N . GLU A 1 46 ? -0.037 3.471 11.563 1.00 0.00 46 GLU A N 4
ATOM 6513 C CA . GLU A 1 46 ? -1.062 2.489 11.876 1.00 0.00 46 GLU A CA 4
ATOM 6514 C C . GLU A 1 46 ? -2.091 2.471 10.765 1.00 0.00 46 GLU A C 4
ATOM 6515 O O . GLU A 1 46 ? -2.559 3.519 10.335 1.00 0.00 46 GLU A O 4
ATOM 6527 N N . ILE A 1 47 ? -2.450 1.278 10.323 1.00 0.00 47 ILE A N 4
ATOM 6528 C CA . ILE A 1 47 ? -3.296 1.102 9.149 1.00 0.00 47 ILE A CA 4
ATOM 6529 C C . ILE A 1 47 ? -4.658 1.794 9.303 1.00 0.00 47 ILE A C 4
ATOM 6530 O O . ILE A 1 47 ? -5.308 2.138 8.315 1.00 0.00 47 ILE A O 4
ATOM 6546 N N . GLN A 1 48 ? -5.070 2.013 10.541 1.00 0.00 48 GLN A N 4
ATOM 6547 C CA . GLN A 1 48 ? -6.360 2.627 10.818 1.00 0.00 48 GLN A CA 4
ATOM 6548 C C . GLN A 1 48 ? -6.233 4.148 10.928 1.00 0.00 48 GLN A C 4
ATOM 6549 O O . GLN A 1 48 ? -7.221 4.881 10.816 1.00 0.00 48 GLN A O 4
ATOM 6563 N N . ASP A 1 49 ? -5.009 4.618 11.120 1.00 0.00 49 ASP A N 4
ATOM 6564 C CA . ASP A 1 49 ? -4.748 6.044 11.290 1.00 0.00 49 ASP A CA 4
ATOM 6565 C C . ASP A 1 49 ? -3.614 6.487 10.379 1.00 0.00 49 ASP A C 4
ATOM 6566 O O . ASP A 1 49 ? -2.476 6.669 10.820 1.00 0.00 49 ASP A O 4
ATOM 6575 N N . ILE A 1 50 ? -3.922 6.638 9.101 1.00 0.00 50 ILE A N 4
ATOM 6576 C CA . ILE A 1 50 ? -2.930 7.031 8.115 1.00 0.00 50 ILE A CA 4
ATOM 6577 C C . ILE A 1 50 ? -3.285 8.373 7.492 1.00 0.00 50 ILE A C 4
ATOM 6578 O O . ILE A 1 50 ? -4.442 8.635 7.168 1.00 0.00 50 ILE A O 4
ATOM 6594 N N . GLU A 1 51 ? -2.274 9.218 7.350 1.00 0.00 51 GLU A N 4
ATOM 6595 C CA . GLU A 1 51 ? -2.417 10.515 6.709 1.00 0.00 51 GLU A CA 4
ATOM 6596 C C . GLU A 1 51 ? -2.742 10.340 5.222 1.00 0.00 51 GLU A C 4
ATOM 6597 O O . GLU A 1 51 ? -1.966 9.743 4.474 1.00 0.00 51 GLU A O 4
ATOM 6609 N N . PRO A 1 52 ? -3.917 10.830 4.785 1.00 0.00 52 PRO A N 4
ATOM 6610 C CA . PRO A 1 52 ? -4.374 10.714 3.396 1.00 0.00 52 PRO A CA 4
ATOM 6611 C C . PRO A 1 52 ? -3.356 11.242 2.381 1.00 0.00 52 PRO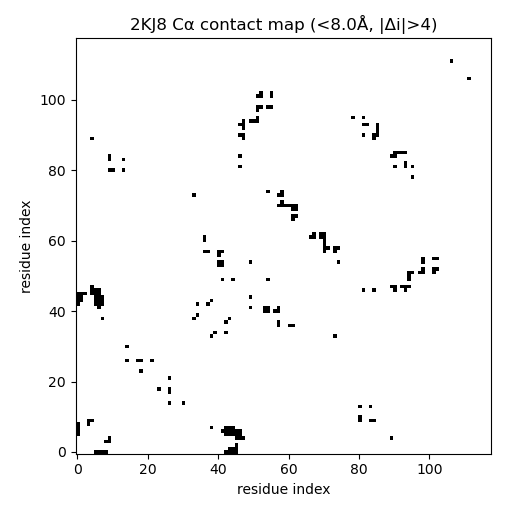 A C 4
ATOM 6612 O O . PRO A 1 52 ? -3.135 10.626 1.339 1.00 0.00 52 PRO A O 4
ATOM 6623 N N . MET A 1 53 ? -2.721 12.368 2.697 1.00 0.00 53 MET A N 4
ATOM 6624 C CA . MET A 1 53 ? -1.742 12.959 1.784 1.00 0.00 53 MET A CA 4
ATOM 6625 C C . MET A 1 53 ? -0.434 12.177 1.820 1.00 0.00 53 MET A C 4
ATOM 6626 O O . MET A 1 53 ? 0.408 12.306 0.930 1.00 0.00 53 MET A O 4
ATOM 6640 N N . GLN A 1 54 ? -0.285 11.347 2.843 1.00 0.00 54 GLN A N 4
ATOM 6641 C CA . GLN A 1 54 ? 0.900 10.518 2.994 1.00 0.00 54 GLN A CA 4
ATOM 6642 C C . GLN A 1 54 ? 0.766 9.296 2.099 1.00 0.00 54 GLN A C 4
ATOM 6643 O O . GLN A 1 54 ? 1.731 8.834 1.494 1.00 0.00 54 GLN A O 4
ATOM 6657 N N . LEU A 1 55 ? -0.455 8.787 2.005 1.00 0.00 55 LEU A N 4
ATOM 6658 C CA . LEU A 1 55 ? -0.750 7.679 1.113 1.00 0.00 55 LEU A CA 4
ATOM 6659 C C . LEU A 1 55 ? -0.570 8.129 -0.335 1.00 0.00 55 LEU A C 4
ATOM 6660 O O . LEU A 1 55 ? -0.104 7.372 -1.186 1.00 0.00 55 LEU A O 4
ATOM 6676 N N . LEU A 1 56 ? -0.920 9.386 -0.598 1.00 0.00 56 LEU A N 4
ATOM 6677 C CA . LEU A 1 56 ? -0.705 9.981 -1.910 1.00 0.00 56 LEU A CA 4
ATOM 6678 C C . LEU A 1 56 ? 0.793 10.127 -2.168 1.00 0.00 56 LEU A C 4
ATOM 6679 O O . LEU A 1 56 ? 1.251 10.015 -3.303 1.00 0.00 56 LEU A O 4
ATOM 6695 N N . GLU A 1 57 ? 1.553 10.348 -1.103 1.00 0.00 57 GLU A N 4
ATOM 6696 C CA . GLU A 1 57 ? 3.002 10.452 -1.208 1.00 0.00 57 GLU A CA 4
ATOM 6697 C C . GLU A 1 57 ? 3.597 9.110 -1.634 1.00 0.00 57 GLU A C 4
ATOM 6698 O O . GLU A 1 57 ? 4.651 9.065 -2.260 1.00 0.00 57 GLU A O 4
ATOM 6710 N N . VAL A 1 58 ? 2.909 8.021 -1.302 1.00 0.00 58 VAL A N 4
ATOM 6711 C CA . VAL A 1 58 ? 3.271 6.699 -1.812 1.00 0.00 58 VAL A CA 4
ATOM 6712 C C . VAL A 1 58 ? 3.072 6.642 -3.329 1.00 0.00 58 VAL A C 4
ATOM 6713 O O . VAL A 1 58 ? 3.981 6.275 -4.082 1.00 0.00 58 VAL A O 4
ATOM 6726 N N . ILE A 1 59 ? 1.879 7.017 -3.771 1.00 0.00 59 ILE A N 4
ATOM 6727 C CA . ILE A 1 59 ? 1.576 7.074 -5.196 1.00 0.00 59 ILE A CA 4
ATOM 6728 C C . ILE A 1 59 ? 2.579 7.983 -5.911 1.00 0.00 59 ILE A C 4
ATOM 6729 O O . ILE A 1 59 ? 3.075 7.656 -6.992 1.00 0.00 59 ILE A O 4
ATOM 6745 N N . ARG A 1 60 ? 2.901 9.108 -5.282 1.00 0.00 60 ARG A N 4
ATOM 6746 C CA . ARG A 1 60 ? 3.818 10.072 -5.871 1.00 0.00 60 ARG A CA 4
ATOM 6747 C C . ARG A 1 60 ? 5.266 9.595 -5.746 1.00 0.00 60 ARG A C 4
ATOM 6748 O O . ARG A 1 60 ? 6.140 10.047 -6.483 1.00 0.00 60 ARG A O 4
ATOM 6769 N N . ARG A 1 61 ? 5.508 8.679 -4.813 1.00 0.00 61 ARG A N 4
ATOM 6770 C CA . ARG A 1 61 ? 6.805 8.022 -4.695 1.00 0.00 61 ARG A CA 4
ATOM 6771 C C . ARG A 1 61 ? 7.130 7.322 -6.006 1.00 0.00 61 ARG A C 4
ATOM 6772 O O . ARG A 1 61 ? 8.248 7.406 -6.517 1.00 0.00 61 ARG A O 4
ATOM 6793 N N . PHE A 1 62 ? 6.129 6.648 -6.553 1.00 0.00 62 PHE A N 4
ATOM 6794 C CA . PHE A 1 62 ? 6.279 5.972 -7.833 1.00 0.00 62 PHE A CA 4
ATOM 6795 C C . PHE A 1 62 ? 6.210 6.956 -8.996 1.00 0.00 62 PHE A C 4
ATOM 6796 O O . PHE A 1 62 ? 6.661 6.648 -10.101 1.00 0.00 62 PHE A O 4
ATOM 6813 N N . GLU A 1 63 ? 5.657 8.137 -8.750 1.00 0.00 63 GLU A N 4
ATOM 6814 C CA . GLU A 1 63 ? 5.601 9.173 -9.773 1.00 0.00 63 GLU A CA 4
ATOM 6815 C C . GLU A 1 63 ? 7.005 9.706 -10.044 1.00 0.00 63 GLU A C 4
ATOM 6816 O O . GLU A 1 63 ? 7.373 9.947 -11.193 1.00 0.00 63 GLU A O 4
ATOM 6828 N N . ASP A 1 64 ? 7.798 9.852 -8.979 1.00 0.00 64 ASP A N 4
ATOM 6829 C CA . ASP A 1 64 ? 9.208 10.231 -9.119 1.00 0.00 64 ASP A CA 4
ATOM 6830 C C . ASP A 1 64 ? 9.940 9.225 -9.995 1.00 0.00 64 ASP A C 4
ATOM 6831 O O . ASP A 1 64 ? 10.845 9.578 -10.751 1.00 0.00 64 ASP A O 4
ATOM 6840 N N . ARG A 1 65 ? 9.532 7.967 -9.889 1.00 0.00 65 ARG A N 4
ATOM 6841 C CA . ARG A 1 65 ? 10.186 6.880 -10.608 1.00 0.00 65 ARG A CA 4
ATOM 6842 C C . ARG A 1 65 ? 9.611 6.727 -12.012 1.00 0.00 65 ARG A C 4
ATOM 6843 O O . ARG A 1 65 ? 10.053 5.875 -12.784 1.00 0.00 65 ARG A O 4
ATOM 6864 N N . GLY A 1 66 ? 8.629 7.562 -12.337 1.00 0.00 66 GLY A N 4
ATOM 6865 C CA . GLY A 1 66 ? 7.990 7.495 -13.634 1.00 0.00 66 GLY A CA 4
ATOM 6866 C C . GLY A 1 66 ? 7.251 6.191 -13.837 1.00 0.00 66 GLY A C 4
ATOM 6867 O O . GLY A 1 66 ? 7.306 5.599 -14.914 1.00 0.00 66 GLY A O 4
ATOM 6871 N N . ALA A 1 67 ? 6.573 5.732 -12.795 1.00 0.00 67 ALA A N 4
ATOM 6872 C CA . ALA A 1 67 ? 5.819 4.496 -12.867 1.00 0.00 67 ALA A CA 4
ATOM 6873 C C . ALA A 1 67 ? 4.386 4.705 -12.401 1.00 0.00 67 ALA A C 4
ATOM 6874 O O . ALA A 1 67 ? 4.079 4.551 -11.220 1.00 0.00 67 ALA A O 4
ATOM 6881 N N . MET A 1 68 ? 3.511 5.063 -13.332 1.00 0.00 68 MET A N 4
ATOM 6882 C CA . MET A 1 68 ? 2.104 5.270 -13.010 1.00 0.00 68 MET A CA 4
ATOM 6883 C C . MET A 1 68 ? 1.425 3.933 -12.773 1.00 0.00 68 MET A C 4
ATOM 6884 O O . MET A 1 68 ? 0.532 3.814 -11.936 1.00 0.00 68 MET A O 4
ATOM 6898 N N . GLU A 1 69 ? 1.874 2.925 -13.510 1.00 0.00 69 GLU A N 4
ATOM 6899 C CA . GLU A 1 69 ? 1.367 1.570 -13.352 1.00 0.00 69 GLU A CA 4
ATOM 6900 C C . GLU A 1 69 ? 1.623 1.075 -11.934 1.00 0.00 69 GLU A C 4
ATOM 6901 O O . GLU A 1 69 ? 0.714 0.604 -11.251 1.00 0.00 69 GLU A O 4
ATOM 6913 N N . ARG A 1 70 ? 2.867 1.211 -11.488 1.00 0.00 70 ARG A N 4
ATOM 6914 C CA . ARG A 1 70 ? 3.252 0.771 -10.153 1.00 0.00 70 ARG A CA 4
ATOM 6915 C C . ARG A 1 70 ? 2.606 1.652 -9.091 1.00 0.00 70 ARG A C 4
ATOM 6916 O O . ARG A 1 70 ? 2.379 1.210 -7.966 1.00 0.00 70 ARG A O 4
ATOM 6937 N N . ALA A 1 71 ? 2.305 2.894 -9.457 1.00 0.00 71 ALA A N 4
ATOM 6938 C CA . ALA A 1 71 ? 1.612 3.808 -8.559 1.00 0.00 71 ALA A CA 4
ATOM 6939 C C . ALA A 1 71 ? 0.172 3.352 -8.352 1.00 0.00 71 ALA A C 4
ATOM 6940 O O . ALA A 1 71 ? -0.351 3.381 -7.236 1.00 0.00 71 ALA A O 4
ATOM 6947 N N . ASN A 1 72 ? -0.460 2.918 -9.437 1.00 0.00 72 ASN A N 4
ATOM 6948 C CA . ASN A 1 72 ? -1.802 2.354 -9.365 1.00 0.00 72 ASN A CA 4
ATOM 6949 C C . ASN A 1 72 ? -1.789 1.072 -8.543 1.00 0.00 72 ASN A C 4
ATOM 6950 O O . ASN A 1 72 ? -2.671 0.848 -7.710 1.00 0.00 72 ASN A O 4
ATOM 6961 N N . LYS A 1 73 ? -0.776 0.238 -8.773 1.00 0.00 73 LYS A N 4
ATOM 6962 C CA . LYS A 1 73 ? -0.605 -0.986 -7.997 1.00 0.00 73 LYS A CA 4
ATOM 6963 C C . LYS A 1 73 ? -0.328 -0.662 -6.532 1.00 0.00 73 LYS A C 4
ATOM 6964 O O . LYS A 1 73 ? -0.724 -1.410 -5.642 1.00 0.00 73 LYS A O 4
ATOM 6983 N N . ALA A 1 74 ? 0.367 0.445 -6.283 1.00 0.00 74 ALA A N 4
ATOM 6984 C CA . ALA A 1 74 ? 0.603 0.906 -4.919 1.00 0.00 74 ALA A CA 4
ATOM 6985 C C . ALA A 1 74 ? -0.718 1.191 -4.223 1.00 0.00 74 ALA A C 4
ATOM 6986 O O . ALA A 1 74 ? -0.985 0.655 -3.146 1.00 0.00 74 ALA A O 4
ATOM 6993 N N . ARG A 1 75 ? -1.542 2.021 -4.857 1.00 0.00 75 ARG A N 4
ATOM 6994 C CA . ARG A 1 75 ? -2.872 2.338 -4.342 1.00 0.00 75 ARG A CA 4
ATOM 6995 C C . ARG A 1 75 ? -3.675 1.063 -4.094 1.00 0.00 75 ARG A C 4
ATOM 6996 O O . ARG A 1 75 ? -4.284 0.894 -3.036 1.00 0.00 75 ARG A O 4
ATOM 7017 N N . ARG A 1 76 ? -3.664 0.168 -5.080 1.00 0.00 76 ARG A N 4
ATOM 7018 C CA . ARG A 1 76 ? -4.404 -1.087 -4.989 1.00 0.00 76 ARG A CA 4
ATOM 7019 C C . ARG A 1 76 ? -3.948 -1.917 -3.793 1.00 0.00 76 ARG A C 4
ATOM 7020 O O . ARG A 1 76 ? -4.763 -2.319 -2.968 1.00 0.00 76 ARG A O 4
ATOM 7041 N N . ARG A 1 77 ? -2.645 -2.163 -3.707 1.00 0.00 77 ARG A N 4
ATOM 7042 C CA . ARG A 1 77 ? -2.087 -2.994 -2.647 1.00 0.00 77 ARG A CA 4
ATOM 7043 C C . ARG A 1 77 ? -2.404 -2.425 -1.274 1.00 0.00 77 ARG A C 4
ATOM 7044 O O . ARG A 1 77 ? -2.711 -3.170 -0.347 1.00 0.00 77 ARG A O 4
ATOM 7065 N N . CYS A 1 78 ? -2.342 -1.105 -1.147 1.00 0.00 78 CYS A N 4
ATOM 7066 C CA . CYS A 1 78 ? -2.716 -0.457 0.099 1.00 0.00 78 CYS A CA 4
ATOM 7067 C C . CYS A 1 78 ? -4.173 -0.768 0.422 1.00 0.00 78 CYS A C 4
ATOM 7068 O O . CYS A 1 78 ? -4.489 -1.193 1.532 1.00 0.00 78 CYS A O 4
ATOM 7076 N N . GLY A 1 79 ? -5.050 -0.585 -0.567 1.00 0.00 79 GLY A N 4
ATOM 7077 C CA . GLY A 1 79 ? -6.458 -0.907 -0.396 1.00 0.00 79 GLY A CA 4
ATOM 7078 C C . GLY A 1 79 ? -6.680 -2.366 -0.034 1.00 0.00 79 GLY A C 4
ATOM 7079 O O . GLY A 1 79 ? -7.565 -2.681 0.764 1.00 0.00 79 GLY A O 4
ATOM 7083 N N . GLU A 1 80 ? -5.882 -3.257 -0.622 1.00 0.00 80 GLU A N 4
ATOM 7084 C CA . GLU A 1 80 ? -5.940 -4.676 -0.288 1.00 0.00 80 GLU A CA 4
ATOM 7085 C C . GLU A 1 80 ? -5.605 -4.892 1.183 1.00 0.00 80 GLU A C 4
ATOM 7086 O O . GLU A 1 80 ? -6.348 -5.560 1.902 1.00 0.00 80 GLU A O 4
ATOM 7098 N N . VAL A 1 81 ? -4.492 -4.313 1.625 1.00 0.00 81 VAL A N 4
ATOM 7099 C CA . VAL A 1 81 ? -4.071 -4.424 3.018 1.00 0.00 81 VAL A CA 4
ATOM 7100 C C . VAL A 1 81 ? -5.123 -3.811 3.944 1.00 0.00 81 VAL A C 4
ATOM 7101 O O . VAL A 1 81 ? -5.461 -4.391 4.979 1.00 0.00 81 VAL A O 4
ATOM 7114 N N . PHE A 1 82 ? -5.644 -2.647 3.556 1.00 0.00 82 PHE A N 4
ATOM 7115 C CA . PHE A 1 82 ? -6.711 -1.992 4.311 1.00 0.00 82 PHE A CA 4
ATOM 7116 C C . PHE A 1 82 ? -7.906 -2.925 4.480 1.00 0.00 82 PHE A C 4
ATOM 7117 O O . PHE A 1 82 ? -8.368 -3.159 5.595 1.00 0.00 82 PHE A O 4
ATOM 7134 N N . ARG A 1 83 ? -8.387 -3.467 3.366 1.00 0.00 83 ARG A N 4
ATOM 7135 C CA . ARG A 1 83 ? -9.547 -4.351 3.378 1.00 0.00 83 ARG A CA 4
ATOM 7136 C C . ARG A 1 83 ? -9.257 -5.609 4.191 1.00 0.00 83 ARG A C 4
ATOM 7137 O O . ARG A 1 83 ? -10.102 -6.069 4.959 1.00 0.00 83 ARG A O 4
ATOM 7158 N N . TYR A 1 84 ? -8.054 -6.146 4.024 1.00 0.00 84 TYR A N 4
ATOM 7159 C CA . TYR A 1 84 ? -7.616 -7.318 4.772 1.00 0.00 84 TYR A CA 4
ATOM 7160 C C . TYR A 1 84 ? -7.698 -7.048 6.272 1.00 0.00 84 TYR A C 4
ATOM 7161 O O . TYR A 1 84 ? -8.185 -7.879 7.040 1.00 0.00 84 TYR A O 4
ATOM 7179 N N . ALA A 1 85 ? -7.246 -5.867 6.674 1.00 0.00 85 ALA A N 4
ATOM 7180 C CA . ALA A 1 85 ? -7.278 -5.470 8.072 1.00 0.00 85 ALA A CA 4
ATOM 7181 C C . ALA A 1 85 ? -8.707 -5.237 8.548 1.00 0.00 85 ALA A C 4
ATOM 7182 O O . ALA A 1 85 ? -9.026 -5.494 9.705 1.00 0.00 85 ALA A O 4
ATOM 7189 N N . ILE A 1 86 ? -9.564 -4.749 7.660 1.00 0.00 86 ILE A N 4
ATOM 7190 C CA . ILE A 1 86 ? -10.968 -4.539 7.995 1.00 0.00 86 ILE A CA 4
ATOM 7191 C C . ILE A 1 86 ? -11.640 -5.866 8.342 1.00 0.00 86 ILE A C 4
ATOM 7192 O O . ILE A 1 86 ? -12.347 -5.971 9.345 1.00 0.00 86 ILE A O 4
ATOM 7208 N N . VAL A 1 87 ? -11.382 -6.883 7.528 1.00 0.00 87 VAL A N 4
ATOM 7209 C CA . VAL A 1 87 ? -11.981 -8.199 7.729 1.00 0.00 87 VAL A CA 4
ATOM 7210 C C . VAL A 1 87 ? -11.517 -8.826 9.042 1.00 0.00 87 VAL A C 4
ATOM 7211 O O . VAL A 1 87 ? -12.313 -9.413 9.773 1.00 0.00 87 VAL A O 4
ATOM 7224 N N . THR A 1 88 ? -10.233 -8.682 9.348 1.00 0.00 88 THR A N 4
ATOM 7225 C CA . THR A 1 88 ? -9.671 -9.257 10.566 1.00 0.00 88 THR A CA 4
ATOM 7226 C C . THR A 1 88 ? -9.956 -8.367 11.787 1.00 0.00 88 THR A C 4
ATOM 7227 O O . THR A 1 88 ? -9.726 -8.767 12.930 1.00 0.00 88 THR A O 4
ATOM 7238 N N . GLY A 1 89 ? -10.467 -7.165 11.541 1.00 0.00 89 GLY A N 4
ATOM 7239 C CA . GLY A 1 89 ? -10.863 -6.289 12.634 1.00 0.00 89 GLY A CA 4
ATOM 7240 C C . GLY A 1 89 ? -9.728 -5.425 13.158 1.00 0.00 89 GLY A C 4
ATOM 7241 O O . GLY A 1 89 ? -9.754 -4.987 14.310 1.00 0.00 89 GLY A O 4
ATOM 7245 N N . ARG A 1 90 ? -8.734 -5.173 12.319 1.00 0.00 90 ARG A N 4
ATOM 7246 C CA . ARG A 1 90 ? -7.616 -4.313 12.697 1.00 0.00 90 ARG A CA 4
ATOM 7247 C C . ARG A 1 90 ? -7.781 -2.939 12.058 1.00 0.00 90 ARG A C 4
ATOM 7248 O O . ARG A 1 90 ? -7.012 -2.016 12.316 1.00 0.00 90 ARG A O 4
ATOM 7269 N N . ALA A 1 91 ? -8.798 -2.828 11.216 1.00 0.00 91 ALA A N 4
ATOM 7270 C CA . ALA A 1 91 ? -9.169 -1.571 10.587 1.00 0.00 91 ALA A CA 4
ATOM 7271 C C . ALA A 1 91 ? -10.666 -1.578 10.326 1.00 0.00 91 ALA A C 4
ATOM 7272 O O . ALA A 1 91 ? -11.294 -2.638 10.381 1.00 0.00 91 ALA A O 4
ATOM 7279 N N . LYS A 1 92 ? -11.247 -0.416 10.062 1.00 0.00 92 LYS A N 4
ATOM 7280 C CA . LYS A 1 92 ? -12.686 -0.328 9.837 1.00 0.00 92 LYS A CA 4
ATOM 7281 C C . LYS A 1 92 ? -12.997 0.571 8.644 1.00 0.00 92 LYS A C 4
ATOM 7282 O O . LYS A 1 92 ? -13.813 0.225 7.792 1.00 0.00 92 LYS A O 4
ATOM 7301 N N . TYR A 1 93 ? -12.347 1.722 8.587 1.00 0.00 93 TYR A N 4
ATOM 7302 C CA . TYR A 1 93 ? -12.485 2.617 7.446 1.00 0.00 93 TYR A CA 4
ATOM 7303 C C . TYR A 1 93 ? -11.142 2.788 6.753 1.00 0.00 93 TYR A C 4
ATOM 7304 O O . TYR A 1 93 ? -10.140 3.100 7.396 1.00 0.00 93 TYR A O 4
ATOM 7322 N N . ASN A 1 94 ? -11.119 2.566 5.446 1.00 0.00 94 ASN A N 4
ATOM 7323 C CA . ASN A 1 94 ? -9.895 2.725 4.677 1.00 0.00 94 ASN A CA 4
ATOM 7324 C C . ASN A 1 94 ? -9.881 4.060 3.937 1.00 0.00 94 ASN A C 4
ATOM 7325 O O . ASN A 1 94 ? -10.878 4.456 3.332 1.00 0.00 94 ASN A O 4
ATOM 7336 N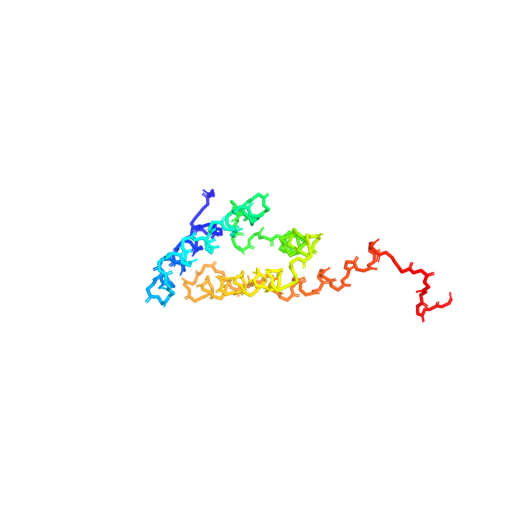 N . PRO A 1 95 ? -8.750 4.780 3.993 1.00 0.00 95 PRO A N 4
ATOM 7337 C CA . PRO A 1 95 ? -8.590 6.089 3.344 1.00 0.00 95 PRO A CA 4
ATOM 7338 C C . PRO A 1 95 ? -8.422 5.985 1.825 1.00 0.00 95 PRO A C 4
ATOM 7339 O O . PRO A 1 95 ? -7.684 6.759 1.218 1.00 0.00 95 PRO A O 4
ATOM 7350 N N . ALA A 1 96 ? -9.127 5.043 1.215 1.00 0.00 96 ALA A N 4
ATOM 7351 C CA . ALA A 1 96 ? -9.067 4.856 -0.231 1.00 0.00 96 ALA A CA 4
ATOM 7352 C C . ALA A 1 96 ? -9.718 6.031 -0.976 1.00 0.00 96 ALA A C 4
ATOM 7353 O O . ALA A 1 96 ? -9.116 6.581 -1.898 1.00 0.00 96 ALA A O 4
ATOM 7360 N N . PRO A 1 97 ? -10.954 6.446 -0.604 1.00 0.00 97 PRO A N 4
ATOM 7361 C CA . PRO A 1 97 ? -11.579 7.634 -1.195 1.00 0.00 97 PRO A CA 4
ATOM 7362 C C . PRO A 1 97 ? -10.828 8.910 -0.824 1.00 0.00 97 PRO A C 4
ATOM 7363 O O . PRO A 1 97 ? -10.810 9.881 -1.585 1.00 0.00 97 PRO A O 4
ATOM 7374 N N . ASP A 1 98 ? -10.204 8.895 0.348 1.00 0.00 98 ASP A N 4
ATOM 7375 C CA . ASP A 1 98 ? -9.399 10.018 0.815 1.00 0.00 98 ASP A CA 4
ATOM 7376 C C . ASP A 1 98 ? -8.166 10.168 -0.058 1.00 0.00 98 ASP A C 4
ATOM 7377 O O . ASP A 1 98 ? -7.758 11.279 -0.387 1.00 0.00 98 ASP A O 4
ATOM 7386 N N . LEU A 1 99 ? -7.581 9.034 -0.426 1.00 0.00 99 LEU A N 4
ATOM 7387 C CA . LEU A 1 99 ? -6.455 8.995 -1.351 1.00 0.00 99 LEU A CA 4
ATOM 7388 C C . LEU A 1 99 ? -6.820 9.721 -2.643 1.00 0.00 99 LEU A C 4
ATOM 7389 O O . LEU A 1 99 ? -6.054 10.545 -3.145 1.00 0.00 99 LEU A O 4
ATOM 7405 N N . ALA A 1 100 ? -8.007 9.425 -3.158 1.00 0.00 100 ALA A N 4
ATOM 7406 C CA . ALA A 1 100 ? -8.476 10.024 -4.398 1.00 0.00 100 ALA A CA 4
ATOM 7407 C C . ALA A 1 100 ? -8.676 11.529 -4.249 1.00 0.00 100 ALA A C 4
ATOM 7408 O O . ALA A 1 100 ? -8.282 12.299 -5.121 1.00 0.00 100 ALA A O 4
ATOM 7415 N N . ASP A 1 101 ? -9.271 11.950 -3.136 1.00 0.00 101 ASP A N 4
ATOM 7416 C CA . ASP A 1 101 ? -9.547 13.369 -2.920 1.00 0.00 101 ASP A CA 4
ATOM 7417 C C . ASP A 1 101 ? -8.255 14.135 -2.662 1.00 0.00 101 ASP A C 4
ATOM 7418 O O . ASP A 1 101 ? -8.091 15.271 -3.115 1.00 0.00 101 ASP A O 4
ATOM 7427 N N . ALA A 1 102 ? -7.336 13.500 -1.944 1.00 0.00 102 ALA A N 4
ATOM 7428 C CA . ALA A 1 102 ? -6.029 14.086 -1.682 1.00 0.00 102 ALA A CA 4
ATOM 7429 C C . ALA A 1 102 ? -5.255 14.253 -2.982 1.00 0.00 102 ALA A C 4
ATOM 7430 O O . ALA A 1 102 ? -4.615 15.277 -3.202 1.00 0.00 102 ALA A O 4
ATOM 7437 N N . MET A 1 103 ? -5.332 13.240 -3.841 1.00 0.00 103 MET A N 4
ATOM 7438 C CA . MET A 1 103 ? -4.698 13.286 -5.154 1.00 0.00 103 MET A CA 4
ATOM 7439 C C . MET A 1 103 ? -5.242 14.460 -5.969 1.00 0.00 103 MET A C 4
ATOM 7440 O O . MET A 1 103 ? -4.502 15.119 -6.697 1.00 0.00 103 MET A O 4
ATOM 7454 N N . LYS A 1 104 ? -6.537 14.718 -5.824 1.00 0.00 104 LYS A N 4
ATOM 7455 C CA . LYS A 1 104 ? -7.186 15.842 -6.493 1.00 0.00 104 LYS A CA 4
ATOM 7456 C C . LYS A 1 104 ? -6.667 17.171 -5.959 1.00 0.00 104 LYS A C 4
ATOM 7457 O O . LYS A 1 104 ? -6.164 18.009 -6.711 1.00 0.00 104 LYS A O 4
ATOM 7476 N N . GLY A 1 105 ? -6.788 17.349 -4.651 1.00 0.00 105 GLY A N 4
ATOM 7477 C CA . GLY A 1 105 ? -6.402 18.600 -4.019 1.00 0.00 105 GLY A CA 4
ATOM 7478 C C . GLY A 1 105 ? -4.919 18.891 -4.150 1.00 0.00 105 GLY A C 4
ATOM 7479 O O . GLY A 1 105 ? -4.508 20.049 -4.235 1.00 0.00 105 GLY A O 4
ATOM 7483 N N . TYR A 1 106 ? -4.122 17.834 -4.181 1.00 0.00 106 TYR A N 4
ATOM 7484 C CA . TYR A 1 106 ? -2.674 17.955 -4.305 1.00 0.00 106 TYR A CA 4
ATOM 7485 C C . TYR A 1 106 ? -2.306 18.580 -5.648 1.00 0.00 106 TYR A C 4
ATOM 7486 O O . TYR A 1 106 ? -1.309 19.293 -5.763 1.00 0.00 106 TYR A O 4
ATOM 7504 N N . ARG A 1 107 ? -3.132 18.324 -6.656 1.00 0.00 107 ARG A N 4
ATOM 7505 C CA . ARG A 1 107 ? -2.857 18.800 -8.003 1.00 0.00 107 ARG A CA 4
ATOM 7506 C C . ARG A 1 107 ? -3.543 20.136 -8.267 1.00 0.00 107 ARG A C 4
ATOM 7507 O O . ARG A 1 107 ? -3.434 20.702 -9.357 1.00 0.00 107 ARG A O 4
ATOM 7528 N N . LYS A 1 108 ? -4.260 20.636 -7.269 1.00 0.00 108 LYS A N 4
ATOM 7529 C CA . LYS A 1 108 ? -4.817 21.980 -7.329 1.00 0.00 108 LYS A CA 4
ATOM 7530 C C . LYS A 1 108 ? -3.763 22.976 -6.867 1.00 0.00 108 LYS A C 4
ATOM 7531 O O . LYS A 1 108 ? -3.853 24.178 -7.136 1.00 0.00 108 LYS A O 4
ATOM 7550 N N . LYS A 1 109 ? -2.763 22.432 -6.179 1.00 0.00 109 LYS A N 4
ATOM 7551 C CA . LYS A 1 109 ? -1.635 23.192 -5.657 1.00 0.00 109 LYS A CA 4
ATOM 7552 C C . LYS A 1 109 ? -2.087 24.353 -4.777 1.00 0.00 109 LYS A C 4
ATOM 7553 O O . LYS A 1 109 ? -2.008 25.521 -5.163 1.00 0.00 109 LYS A O 4
ATOM 7572 N N . ASN A 1 110 ? -2.602 24.015 -3.607 1.00 0.00 110 ASN A N 4
ATOM 7573 C CA . ASN A 1 110 ? -2.832 25.001 -2.564 1.00 0.00 110 ASN A CA 4
ATOM 7574 C C . ASN A 1 110 ? -1.652 24.968 -1.610 1.00 0.00 110 ASN A C 4
ATOM 7575 O O . ASN A 1 110 ? -0.964 25.975 -1.422 1.00 0.00 110 ASN A O 4
ATOM 7586 N N . LEU A 1 111 ? -1.413 23.778 -1.044 1.00 0.00 111 LEU A N 4
ATOM 7587 C CA . LEU A 1 111 ? -0.261 23.510 -0.177 1.00 0.00 111 LEU A CA 4
ATOM 7588 C C . LEU A 1 111 ? -0.386 24.232 1.160 1.00 0.00 111 LEU A C 4
ATOM 7589 O O . LEU A 1 111 ? -0.589 23.607 2.200 1.00 0.00 111 LEU A O 4
ATOM 7605 N N . GLU A 1 112 ? -0.284 25.547 1.120 1.00 0.00 112 GLU A N 4
ATOM 7606 C CA . GLU A 1 112 ? -0.333 26.356 2.318 1.00 0.00 112 GLU A CA 4
ATOM 7607 C C . GLU A 1 112 ? -1.660 27.106 2.346 1.00 0.00 112 GLU A C 4
ATOM 7608 O O . GLU A 1 112 ? -2.223 27.415 1.298 1.00 0.00 112 GLU A O 4
ATOM 7620 N N . HIS A 1 113 ? -2.155 27.400 3.536 1.00 0.00 113 HIS A N 4
ATOM 7621 C CA . HIS A 1 113 ? -3.507 27.925 3.692 1.00 0.00 113 HIS A CA 4
ATOM 7622 C C . HIS A 1 113 ? -3.577 29.407 3.343 1.00 0.00 113 HIS A C 4
ATOM 7623 O O . HIS A 1 113 ? -4.658 29.942 3.102 1.00 0.00 113 HIS A O 4
ATOM 7638 N N . HIS A 1 114 ? -2.426 30.068 3.311 1.00 0.00 114 HIS A N 4
ATOM 7639 C CA . HIS A 1 114 ? -2.359 31.441 2.814 1.00 0.00 114 HIS A CA 4
ATOM 7640 C C . HIS A 1 114 ? -2.499 31.456 1.296 1.00 0.00 114 HIS A C 4
ATOM 7641 O O . HIS A 1 114 ? -2.811 32.486 0.695 1.00 0.00 114 HIS A O 4
ATOM 7656 N N . HIS A 1 115 ? -2.274 30.300 0.682 1.00 0.00 115 HIS A N 4
ATOM 7657 C CA . HIS A 1 115 ? -2.366 30.169 -0.763 1.00 0.00 115 HIS A CA 4
ATOM 7658 C C . HIS A 1 115 ? -3.627 29.398 -1.141 1.00 0.00 115 HIS A C 4
ATOM 7659 O O . HIS A 1 115 ? -3.568 28.246 -1.569 1.00 0.00 115 HIS A O 4
ATOM 7674 N N . HIS A 1 116 ? -4.769 30.030 -0.945 1.00 0.00 116 HIS A N 4
ATOM 7675 C CA . HIS A 1 116 ? -6.035 29.451 -1.354 1.00 0.00 116 HIS A CA 4
ATOM 7676 C C . HIS A 1 116 ? -6.269 29.784 -2.822 1.00 0.00 116 HIS A C 4
ATOM 7677 O O . HIS A 1 116 ? -6.428 30.954 -3.170 1.00 0.00 116 HIS A O 4
ATOM 7692 N N . HIS A 1 117 ? -6.257 28.748 -3.664 1.00 0.00 117 HIS A N 4
ATOM 7693 C CA . HIS A 1 117 ? -6.299 28.900 -5.125 1.00 0.00 117 HIS A CA 4
ATOM 7694 C C . HIS A 1 117 ? -7.323 29.945 -5.565 1.00 0.00 117 HIS A C 4
ATOM 7695 O O . HIS A 1 117 ? -6.983 30.896 -6.267 1.00 0.00 117 HIS A O 4
ATOM 7710 N N . HIS A 1 118 ? -8.567 29.760 -5.166 1.00 0.00 118 HIS A N 4
ATOM 7711 C CA . HIS A 1 118 ? -9.613 30.719 -5.476 1.00 0.00 118 HIS A CA 4
ATOM 7712 C C . HIS A 1 118 ? -10.548 30.858 -4.284 1.00 0.00 118 HIS A C 4
ATOM 7713 O O . HIS A 1 118 ? -10.341 31.782 -3.478 1.00 0.00 118 HIS A O 4
ATOM 7729 N N . SER A 1 1 ? 8.014 1.844 19.811 1.00 0.00 1 SER A N 5
ATOM 7730 C CA . SER A 1 1 ? 7.482 0.469 19.733 1.00 0.00 1 SER A CA 5
ATOM 7731 C C . SER A 1 1 ? 6.483 0.356 18.589 1.00 0.00 1 SER A C 5
ATOM 7732 O O . SER A 1 1 ? 5.969 1.364 18.103 1.00 0.00 1 SER A O 5
ATOM 7742 N N . SER A 1 2 ? 6.214 -0.867 18.160 1.00 0.00 2 SER A N 5
ATOM 7743 C CA . SER A 1 2 ? 5.318 -1.105 17.043 1.00 0.00 2 SER A CA 5
ATOM 7744 C C . SER A 1 2 ? 3.947 -1.548 17.538 1.00 0.00 2 SER A C 5
ATOM 7745 O O . SER A 1 2 ? 3.813 -2.029 18.664 1.00 0.00 2 SER A O 5
ATOM 7753 N N . ASN A 1 3 ? 2.934 -1.370 16.704 1.00 0.00 3 ASN A N 5
ATOM 7754 C CA . ASN A 1 3 ? 1.594 -1.854 17.006 1.00 0.00 3 ASN A CA 5
ATOM 7755 C C . ASN A 1 3 ? 1.344 -3.120 16.195 1.00 0.00 3 ASN A C 5
ATOM 7756 O O . ASN A 1 3 ? 1.828 -3.243 15.068 1.00 0.00 3 ASN A O 5
ATOM 7767 N N . ASN A 1 4 ? 0.595 -4.057 16.763 1.00 0.00 4 ASN A N 5
ATOM 7768 C CA . ASN A 1 4 ? 0.237 -5.287 16.063 1.00 0.00 4 ASN A CA 5
ATOM 7769 C C . ASN A 1 4 ? -0.568 -4.972 14.805 1.00 0.00 4 ASN A C 5
ATOM 7770 O O . ASN A 1 4 ? -0.666 -5.790 13.891 1.00 0.00 4 ASN A O 5
ATOM 7781 N N . ASN A 1 5 ? -1.144 -3.774 14.768 1.00 0.00 5 ASN A N 5
ATOM 7782 C CA . ASN A 1 5 ? -1.966 -3.350 13.641 1.00 0.00 5 ASN A CA 5
ATOM 7783 C C . ASN A 1 5 ? -1.283 -2.244 12.837 1.00 0.00 5 ASN A C 5
ATOM 7784 O O . ASN A 1 5 ? -1.942 -1.484 12.123 1.00 0.00 5 ASN A O 5
ATOM 7795 N N . SER A 1 6 ? 0.039 -2.152 12.944 1.00 0.00 6 SER A N 5
ATOM 7796 C CA . SER A 1 6 ? 0.800 -1.227 12.112 1.00 0.00 6 SER A CA 5
ATOM 7797 C C . SER A 1 6 ? 0.824 -1.725 10.670 1.00 0.00 6 SER A C 5
ATOM 7798 O O . SER A 1 6 ? 0.653 -2.921 10.421 1.00 0.00 6 SER A O 5
ATOM 7806 N N . PHE A 1 7 ? 1.037 -0.812 9.728 1.00 0.00 7 PHE A N 5
ATOM 7807 C CA . PHE A 1 7 ? 0.928 -1.138 8.310 1.00 0.00 7 PHE A CA 5
ATOM 7808 C C . PHE A 1 7 ? 1.894 -2.248 7.909 1.00 0.00 7 PHE A C 5
ATOM 7809 O O . PHE A 1 7 ? 1.479 -3.222 7.293 1.00 0.00 7 PHE A O 5
ATOM 7826 N N . SER A 1 8 ? 3.170 -2.110 8.267 1.00 0.00 8 SER A N 5
ATOM 7827 C CA . SER A 1 8 ? 4.177 -3.118 7.919 1.00 0.00 8 SER A CA 5
ATOM 7828 C C . SER A 1 8 ? 3.779 -4.514 8.405 1.00 0.00 8 SER A C 5
ATOM 7829 O O . SER A 1 8 ? 3.966 -5.500 7.694 1.00 0.00 8 SER A O 5
ATOM 7837 N N . ALA A 1 9 ? 3.215 -4.587 9.607 1.00 0.00 9 ALA A N 5
ATOM 7838 C CA . ALA A 1 9 ? 2.835 -5.865 10.196 1.00 0.00 9 ALA A CA 5
ATOM 7839 C C . ALA A 1 9 ? 1.715 -6.523 9.398 1.00 0.00 9 ALA A C 5
ATOM 7840 O O . ALA A 1 9 ? 1.814 -7.688 9.007 1.00 0.00 9 ALA A O 5
ATOM 7847 N N . ILE A 1 10 ? 0.664 -5.760 9.139 1.00 0.00 10 ILE A N 5
ATOM 7848 C CA . ILE A 1 10 ? -0.486 -6.267 8.401 1.00 0.00 10 ILE A CA 5
ATOM 7849 C C . ILE A 1 10 ? -0.128 -6.494 6.938 1.00 0.00 10 ILE A C 5
ATOM 7850 O O . ILE A 1 10 ? -0.565 -7.470 6.326 1.00 0.00 10 ILE A O 5
ATOM 7866 N N . TYR A 1 11 ? 0.682 -5.595 6.389 1.00 0.00 11 TYR A N 5
ATOM 7867 C CA . TYR A 1 11 ? 1.187 -5.742 5.031 1.00 0.00 11 TYR A CA 5
ATOM 7868 C C . TYR A 1 11 ? 1.924 -7.063 4.880 1.00 0.00 11 TYR A C 5
ATOM 7869 O O . TYR A 1 11 ? 1.755 -7.759 3.889 1.00 0.00 11 TYR A O 5
ATOM 7887 N N . LYS A 1 12 ? 2.742 -7.404 5.865 1.00 0.00 12 LYS A N 5
ATOM 7888 C CA . LYS A 1 12 ? 3.529 -8.622 5.795 1.00 0.00 12 LYS A CA 5
ATOM 7889 C C . LYS A 1 12 ? 2.636 -9.852 5.927 1.00 0.00 12 LYS A C 5
ATOM 7890 O O . LYS A 1 12 ? 2.873 -10.864 5.269 1.00 0.00 12 LYS A O 5
ATOM 7909 N N . GLU A 1 13 ? 1.603 -9.759 6.762 1.00 0.00 13 GLU A N 5
ATOM 7910 C CA . GLU A 1 13 ? 0.639 -10.847 6.897 1.00 0.00 13 GLU A CA 5
ATOM 7911 C C . GLU A 1 13 ? -0.098 -11.044 5.571 1.00 0.00 13 GLU A C 5
ATOM 7912 O O . GLU A 1 13 ? -0.301 -12.173 5.116 1.00 0.00 13 GLU A O 5
ATOM 7924 N N . TRP A 1 14 ? -0.478 -9.931 4.955 1.00 0.00 14 TRP A N 5
ATOM 7925 C CA . TRP A 1 14 ? -1.109 -9.941 3.641 1.00 0.00 14 TRP A CA 5
ATOM 7926 C C . TRP A 1 14 ? -0.137 -10.462 2.577 1.00 0.00 14 TRP A C 5
ATOM 7927 O O . TRP A 1 14 ? -0.478 -11.352 1.796 1.00 0.00 14 TRP A O 5
ATOM 7948 N N . TYR A 1 15 ? 1.072 -9.908 2.571 1.00 0.00 15 TYR A N 5
ATOM 7949 C CA . TYR A 1 15 ? 2.127 -10.313 1.642 1.00 0.00 15 TYR A CA 5
ATOM 7950 C C . TYR A 1 15 ? 2.406 -11.809 1.740 1.00 0.00 15 TYR A C 5
ATOM 7951 O O . TYR A 1 15 ? 2.465 -12.505 0.730 1.00 0.00 15 TYR A O 5
ATOM 7969 N N . GLU A 1 16 ? 2.569 -12.296 2.961 1.00 0.00 16 GLU A N 5
ATOM 7970 C CA . GLU A 1 16 ? 2.901 -13.691 3.196 1.00 0.00 16 GLU A CA 5
ATOM 7971 C C . GLU A 1 16 ? 1.758 -14.599 2.745 1.00 0.00 16 GLU A C 5
ATOM 7972 O O . GLU A 1 16 ? 1.983 -15.703 2.249 1.00 0.00 16 GLU A O 5
ATOM 7984 N N . HIS A 1 17 ? 0.536 -14.104 2.893 1.00 0.00 17 HIS A N 5
ATOM 7985 C CA . HIS A 1 17 ? -0.650 -14.844 2.482 1.00 0.00 17 HIS A CA 5
ATOM 7986 C C . HIS A 1 17 ? -0.783 -14.836 0.959 1.00 0.00 17 HIS A C 5
ATOM 7987 O O . HIS A 1 17 ? -1.137 -15.845 0.349 1.00 0.00 17 HIS A O 5
ATOM 8002 N N . LYS A 1 18 ? -0.494 -13.694 0.353 1.00 0.00 18 LYS A N 5
ATOM 8003 C CA . LYS A 1 18 ? -0.538 -13.568 -1.098 1.00 0.00 18 LYS A CA 5
ATOM 8004 C C . LYS A 1 18 ? 0.623 -14.307 -1.749 1.00 0.00 18 LYS A C 5
ATOM 8005 O O . LYS A 1 18 ? 0.510 -14.785 -2.877 1.00 0.00 18 LYS A O 5
ATOM 8024 N N . LYS A 1 19 ? 1.734 -14.419 -1.031 1.00 0.00 19 LYS A N 5
ATOM 8025 C CA . LYS A 1 19 ? 2.890 -15.161 -1.518 1.00 0.00 19 LYS A CA 5
ATOM 8026 C C . LYS A 1 19 ? 2.571 -16.655 -1.605 1.00 0.00 19 LYS A C 5
ATOM 8027 O O . LYS A 1 19 ? 3.277 -17.418 -2.261 1.00 0.00 19 LYS A O 5
ATOM 8046 N N . GLN A 1 20 ? 1.485 -17.059 -0.957 1.00 0.00 20 GLN A N 5
ATOM 8047 C CA . GLN A 1 20 ? 1.020 -18.437 -1.034 1.00 0.00 20 GLN A CA 5
ATOM 8048 C C . GLN A 1 20 ? 0.282 -18.665 -2.354 1.00 0.00 20 GLN A C 5
ATOM 8049 O O . GLN A 1 20 ? -0.061 -19.794 -2.705 1.00 0.00 20 GLN A O 5
ATOM 8063 N N . VAL A 1 21 ? 0.042 -17.577 -3.079 1.00 0.00 21 VAL A N 5
ATOM 8064 C CA . VAL A 1 21 ? -0.643 -17.636 -4.367 1.00 0.00 21 VAL A CA 5
ATOM 8065 C C . VAL A 1 21 ? 0.300 -17.235 -5.498 1.00 0.00 21 VAL A C 5
ATOM 8066 O O . VAL A 1 21 ? 0.317 -17.858 -6.562 1.00 0.00 21 VAL A O 5
ATOM 8079 N N . TRP A 1 22 ? 1.086 -16.197 -5.258 1.00 0.00 22 TRP A N 5
ATOM 8080 C CA . TRP A 1 22 ? 2.023 -15.696 -6.255 1.00 0.00 22 TRP A CA 5
ATOM 8081 C C . TRP A 1 22 ? 3.276 -16.562 -6.321 1.00 0.00 22 TRP A C 5
ATOM 8082 O O . TRP A 1 22 ? 3.507 -17.420 -5.463 1.00 0.00 22 TRP A O 5
ATOM 8103 N N . SER A 1 23 ? 4.076 -16.335 -7.350 1.00 0.00 23 SER A N 5
ATOM 8104 C CA . SER A 1 23 ? 5.385 -16.953 -7.449 1.00 0.00 23 SER A CA 5
ATOM 8105 C C . SER A 1 23 ? 6.353 -16.224 -6.520 1.00 0.00 23 SER A C 5
ATOM 8106 O O . SER A 1 23 ? 6.179 -15.031 -6.256 1.00 0.00 23 SER A O 5
ATOM 8114 N N . VAL A 1 24 ? 7.362 -16.931 -6.029 1.00 0.00 24 VAL A N 5
ATOM 8115 C CA . VAL A 1 24 ? 8.295 -16.361 -5.062 1.00 0.00 24 VAL A CA 5
ATOM 8116 C C . VAL A 1 24 ? 9.016 -15.145 -5.641 1.00 0.00 24 VAL A C 5
ATOM 8117 O O . VAL A 1 24 ? 9.238 -14.156 -4.940 1.00 0.00 24 VAL A O 5
ATOM 8130 N N . GLY A 1 25 ? 9.344 -15.205 -6.927 1.00 0.00 25 GLY A N 5
ATOM 8131 C CA . GLY A 1 25 ? 10.017 -14.100 -7.575 1.00 0.00 25 GLY A CA 5
ATOM 8132 C C . GLY A 1 25 ? 9.130 -12.877 -7.665 1.00 0.00 25 GLY A C 5
ATOM 8133 O O . GLY A 1 25 ? 9.560 -11.764 -7.362 1.00 0.00 25 GLY A O 5
ATOM 8137 N N . TYR A 1 26 ? 7.877 -13.092 -8.056 1.00 0.00 26 TYR A N 5
ATOM 8138 C CA . TYR A 1 26 ? 6.917 -12.005 -8.177 1.00 0.00 26 TYR A CA 5
ATOM 8139 C C . TYR A 1 26 ? 6.592 -11.424 -6.805 1.00 0.00 26 TYR A C 5
ATOM 8140 O O . TYR A 1 26 ? 6.514 -10.207 -6.642 1.00 0.00 26 TYR A O 5
ATOM 8158 N N . ALA A 1 27 ? 6.427 -12.298 -5.821 1.00 0.00 27 ALA A N 5
ATOM 8159 C CA . ALA A 1 27 ? 6.099 -11.868 -4.469 1.00 0.00 27 ALA A CA 5
ATOM 8160 C C . ALA A 1 27 ? 7.235 -11.046 -3.872 1.00 0.00 27 ALA A C 5
ATOM 8161 O O . ALA A 1 27 ? 7.004 -10.004 -3.259 1.00 0.00 27 ALA A O 5
ATOM 8168 N N . THR A 1 28 ? 8.460 -11.514 -4.065 1.00 0.00 28 THR A N 5
ATOM 8169 C CA . THR A 1 28 ? 9.630 -10.814 -3.560 1.00 0.00 28 THR A CA 5
ATOM 8170 C C . THR A 1 28 ? 9.814 -9.478 -4.275 1.00 0.00 28 THR A C 5
ATOM 8171 O O . THR A 1 28 ? 10.033 -8.455 -3.633 1.00 0.00 28 THR A O 5
ATOM 8182 N N . GLU A 1 29 ? 9.694 -9.488 -5.597 1.00 0.00 29 GLU A N 5
ATOM 8183 C CA . GLU A 1 29 ? 9.865 -8.279 -6.395 1.00 0.00 29 GLU A CA 5
ATOM 8184 C C . GLU A 1 29 ? 8.798 -7.245 -6.037 1.00 0.00 29 GLU A C 5
ATOM 8185 O O . GLU A 1 29 ? 9.061 -6.038 -6.026 1.00 0.00 29 GLU A O 5
ATOM 8197 N N . LEU A 1 30 ? 7.601 -7.726 -5.738 1.00 0.00 30 LEU A N 5
ATOM 8198 C CA . LEU A 1 30 ? 6.501 -6.865 -5.329 1.00 0.00 30 LEU A CA 5
ATOM 8199 C C . LEU A 1 30 ? 6.788 -6.255 -3.963 1.00 0.00 30 LEU A C 5
ATOM 8200 O O . LEU A 1 30 ? 6.704 -5.040 -3.788 1.00 0.00 30 LEU A O 5
ATOM 8216 N N . ALA A 1 31 ? 7.135 -7.107 -3.003 1.00 0.00 31 ALA A N 5
ATOM 8217 C CA . ALA A 1 31 ? 7.427 -6.656 -1.650 1.00 0.00 31 ALA A CA 5
ATOM 8218 C C . ALA A 1 31 ? 8.643 -5.737 -1.643 1.00 0.00 31 ALA A C 5
ATOM 8219 O O . ALA A 1 31 ? 8.718 -4.802 -0.856 1.00 0.00 31 ALA A O 5
ATOM 8226 N N . LYS A 1 32 ? 9.584 -6.017 -2.532 1.00 0.00 32 LYS A N 5
ATOM 8227 C CA . LYS A 1 32 ? 10.756 -5.172 -2.723 1.00 0.00 32 LYS A CA 5
ATOM 8228 C C . LYS A 1 32 ? 10.337 -3.781 -3.195 1.00 0.00 32 LYS A C 5
ATOM 8229 O O . LYS A 1 32 ? 10.721 -2.769 -2.607 1.00 0.00 32 LYS A O 5
ATOM 8248 N N . MET A 1 33 ? 9.529 -3.749 -4.250 1.00 0.00 33 MET A N 5
ATOM 8249 C CA . MET A 1 33 ? 8.999 -2.501 -4.792 1.00 0.00 33 MET A CA 5
ATOM 8250 C C . MET A 1 33 ? 8.253 -1.719 -3.716 1.00 0.00 33 MET A C 5
ATOM 8251 O O . MET A 1 33 ? 8.505 -0.529 -3.501 1.00 0.00 33 MET A O 5
ATOM 8265 N N . PHE A 1 34 ? 7.351 -2.414 -3.040 1.00 0.00 34 PHE A N 5
ATOM 8266 C CA . PHE A 1 34 ? 6.529 -1.831 -1.989 1.00 0.00 34 PHE A CA 5
ATOM 8267 C C . PHE A 1 34 ? 7.410 -1.289 -0.863 1.00 0.00 34 PHE A C 5
ATOM 8268 O O . PHE A 1 34 ? 7.220 -0.175 -0.392 1.00 0.00 34 PHE A O 5
ATOM 8285 N N . ASP A 1 35 ? 8.385 -2.079 -0.449 1.00 0.00 35 ASP A N 5
ATOM 8286 C CA . ASP A 1 35 ? 9.260 -1.697 0.653 1.00 0.00 35 ASP A CA 5
ATOM 8287 C C . ASP A 1 35 ? 10.098 -0.464 0.311 1.00 0.00 35 ASP A C 5
ATOM 8288 O O . ASP A 1 35 ? 10.115 0.503 1.065 1.00 0.00 35 ASP A O 5
ATOM 8297 N N . ASP A 1 36 ? 10.760 -0.485 -0.837 1.00 0.00 36 ASP A N 5
ATOM 8298 C CA . ASP A 1 36 ? 11.690 0.588 -1.197 1.00 0.00 36 ASP A CA 5
ATOM 8299 C C . ASP A 1 36 ? 11.010 1.948 -1.337 1.00 0.00 36 ASP A C 5
ATOM 8300 O O . ASP A 1 36 ? 11.577 2.968 -0.939 1.00 0.00 36 ASP A O 5
ATOM 8309 N N . ASP A 1 37 ? 9.809 1.978 -1.902 1.00 0.00 37 ASP A N 5
ATOM 8310 C CA . ASP A 1 37 ? 9.162 3.255 -2.208 1.00 0.00 37 ASP A CA 5
ATOM 8311 C C . ASP A 1 37 ? 8.000 3.582 -1.271 1.00 0.00 37 ASP A C 5
ATOM 8312 O O . ASP A 1 37 ? 7.595 4.737 -1.174 1.00 0.00 37 ASP A O 5
ATOM 8321 N N . ILE A 1 38 ? 7.466 2.587 -0.576 1.00 0.00 38 ILE A N 5
ATOM 8322 C CA . ILE A 1 38 ? 6.274 2.801 0.247 1.00 0.00 38 ILE A CA 5
ATOM 8323 C C . ILE A 1 38 ? 6.590 2.720 1.743 1.00 0.00 38 ILE A C 5
ATOM 8324 O O . ILE A 1 38 ? 6.044 3.485 2.545 1.00 0.00 38 ILE A O 5
ATOM 8340 N N . LEU A 1 39 ? 7.484 1.809 2.113 1.00 0.00 39 LEU A N 5
ATOM 8341 C CA . LEU A 1 39 ? 7.780 1.542 3.522 1.00 0.00 39 LEU A CA 5
ATOM 8342 C C . LEU A 1 39 ? 8.296 2.790 4.260 1.00 0.00 39 LEU A C 5
ATOM 8343 O O . LEU A 1 39 ? 7.801 3.100 5.341 1.00 0.00 39 LEU A O 5
ATOM 8359 N N . PRO A 1 40 ? 9.275 3.543 3.704 1.00 0.00 40 PRO A N 5
ATOM 8360 C CA . PRO A 1 40 ? 9.793 4.757 4.359 1.00 0.00 40 PRO A CA 5
ATOM 8361 C C . PRO A 1 40 ? 8.746 5.867 4.488 1.00 0.00 40 PRO A C 5
ATOM 8362 O O . PRO A 1 40 ? 8.983 6.880 5.150 1.00 0.00 40 PRO A O 5
ATOM 8373 N N . ILE A 1 41 ? 7.591 5.674 3.860 1.00 0.00 41 ILE A N 5
ATOM 8374 C CA . ILE A 1 41 ? 6.549 6.692 3.864 1.00 0.00 41 ILE A CA 5
ATOM 8375 C C . ILE A 1 41 ? 5.444 6.361 4.864 1.00 0.00 41 ILE A C 5
ATOM 8376 O O . ILE A 1 41 ? 5.132 7.173 5.736 1.00 0.00 41 ILE A O 5
ATOM 8392 N N . ILE A 1 42 ? 4.848 5.177 4.754 1.00 0.00 42 ILE A N 5
ATOM 8393 C CA . ILE A 1 42 ? 3.744 4.816 5.643 1.00 0.00 42 ILE A CA 5
ATOM 8394 C C . ILE A 1 42 ? 3.966 3.475 6.332 1.00 0.00 42 ILE A C 5
ATOM 8395 O O . ILE A 1 42 ? 3.102 3.004 7.070 1.00 0.00 42 ILE A O 5
ATOM 8411 N N . GLY A 1 43 ? 5.117 2.864 6.099 1.00 0.00 43 GLY A N 5
ATOM 8412 C CA . GLY A 1 43 ? 5.376 1.545 6.647 1.00 0.00 43 GLY A CA 5
ATOM 8413 C C . GLY A 1 43 ? 5.312 1.525 8.158 1.00 0.00 43 GLY A C 5
ATOM 8414 O O . GLY A 1 43 ? 4.753 0.600 8.755 1.00 0.00 43 GLY A O 5
ATOM 8418 N N . GLY A 1 44 ? 5.871 2.555 8.775 1.00 0.00 44 GLY A N 5
ATOM 8419 C CA . GLY A 1 44 ? 5.882 2.637 10.219 1.00 0.00 44 GLY A CA 5
ATOM 8420 C C . GLY A 1 44 ? 4.614 3.244 10.790 1.00 0.00 44 GLY A C 5
ATOM 8421 O O . GLY A 1 44 ? 4.542 3.506 11.990 1.00 0.00 44 GLY A O 5
ATOM 8425 N N . LEU A 1 45 ? 3.611 3.469 9.947 1.00 0.00 45 LEU A N 5
ATOM 8426 C CA . LEU A 1 45 ? 2.360 4.041 10.416 1.00 0.00 45 LEU A CA 5
ATOM 8427 C C . LEU A 1 45 ? 1.370 2.937 10.759 1.00 0.00 45 LEU A C 5
ATOM 8428 O O . LEU A 1 45 ? 1.600 1.763 10.455 1.00 0.00 45 LEU A O 5
ATOM 8444 N N . GLU A 1 46 ? 0.279 3.309 11.405 1.00 0.00 46 GLU A N 5
ATOM 8445 C CA . GLU A 1 46 ? -0.767 2.361 11.744 1.00 0.00 46 GLU A CA 5
ATOM 8446 C C . GLU A 1 46 ? -1.799 2.336 10.634 1.00 0.00 46 GLU A C 5
ATOM 8447 O O . GLU A 1 46 ? -2.117 3.372 10.061 1.00 0.00 46 GLU A O 5
ATOM 8459 N N . ILE A 1 47 ? -2.328 1.160 10.337 1.00 0.00 47 ILE A N 5
ATOM 8460 C CA . ILE A 1 47 ? -3.269 1.018 9.231 1.00 0.00 47 ILE A CA 5
ATOM 8461 C C . ILE A 1 47 ? -4.597 1.709 9.556 1.00 0.00 47 ILE A C 5
ATOM 8462 O O . ILE A 1 47 ? -5.420 1.954 8.676 1.00 0.00 47 ILE A O 5
ATOM 8478 N N . GLN A 1 48 ? -4.789 2.026 10.832 1.00 0.00 48 GLN A N 5
ATOM 8479 C CA . GLN A 1 48 ? -5.985 2.731 11.274 1.00 0.00 48 GLN A CA 5
ATOM 8480 C C . GLN A 1 48 ? -5.730 4.234 11.283 1.00 0.00 48 GLN A C 5
ATOM 8481 O O . GLN A 1 48 ? -6.649 5.031 11.471 1.00 0.00 48 GLN A O 5
ATOM 8495 N N . ASP A 1 49 ? -4.477 4.619 11.082 1.00 0.00 49 ASP A N 5
ATOM 8496 C CA . ASP A 1 49 ? -4.088 6.014 11.198 1.00 0.00 49 ASP A CA 5
ATOM 8497 C C . ASP A 1 49 ? -3.124 6.401 10.085 1.00 0.00 49 ASP A C 5
ATOM 8498 O O . ASP A 1 49 ? -1.908 6.441 10.279 1.00 0.00 49 ASP A O 5
ATOM 8507 N N . ILE A 1 50 ? -3.675 6.641 8.904 1.00 0.00 50 ILE A N 5
ATOM 8508 C CA . ILE A 1 50 ? -2.889 7.099 7.775 1.00 0.00 50 ILE A CA 5
ATOM 8509 C C . ILE A 1 50 ? -3.562 8.292 7.123 1.00 0.00 50 ILE A C 5
ATOM 8510 O O . ILE A 1 50 ? -4.690 8.204 6.636 1.00 0.00 50 ILE A O 5
ATOM 8526 N N . GLU A 1 51 ? -2.866 9.408 7.136 1.00 0.00 51 GLU A N 5
ATOM 8527 C CA . GLU A 1 51 ? -3.372 10.637 6.556 1.00 0.00 51 GLU A CA 5
ATOM 8528 C C . GLU A 1 51 ? -3.298 10.576 5.032 1.00 0.00 51 GLU A C 5
ATOM 8529 O O . GLU A 1 51 ? -2.333 10.049 4.472 1.00 0.00 51 GLU A O 5
ATOM 8541 N N . PRO A 1 52 ? -4.330 11.099 4.348 1.00 0.00 52 PRO A N 5
ATOM 8542 C CA . PRO A 1 52 ? -4.437 11.041 2.887 1.00 0.00 52 PRO A CA 5
ATOM 8543 C C . PRO A 1 52 ? -3.190 11.566 2.174 1.00 0.00 52 PRO A C 5
ATOM 8544 O O . PRO A 1 52 ? -2.748 10.987 1.182 1.00 0.00 52 PRO A O 5
ATOM 8555 N N . MET A 1 53 ? -2.620 12.648 2.693 1.00 0.00 53 MET A N 5
ATOM 8556 C CA . MET A 1 53 ? -1.430 13.250 2.096 1.00 0.00 53 MET A CA 5
ATOM 8557 C C . MET A 1 53 ? -0.240 12.301 2.156 1.00 0.00 53 MET A C 5
ATOM 8558 O O . MET A 1 53 ? 0.609 12.302 1.268 1.00 0.00 53 MET A O 5
ATOM 8572 N N . GLN A 1 54 ? -0.189 11.484 3.197 1.00 0.00 54 GLN A N 5
ATOM 8573 C CA . GLN A 1 54 ? 0.917 10.557 3.387 1.00 0.00 54 GLN A CA 5
ATOM 8574 C C . GLN A 1 54 ? 0.746 9.356 2.460 1.00 0.00 54 GLN A C 5
ATOM 8575 O O . GLN A 1 54 ? 1.708 8.856 1.872 1.00 0.00 54 GLN A O 5
ATOM 8589 N N . LEU A 1 55 ? -0.495 8.911 2.318 1.00 0.00 55 LEU A N 5
ATOM 8590 C CA . LEU A 1 55 ? -0.809 7.792 1.442 1.00 0.00 55 LEU A CA 5
ATOM 8591 C C . LEU A 1 55 ? -0.614 8.199 -0.019 1.00 0.00 55 LEU A C 5
ATOM 8592 O O . LEU A 1 55 ? -0.119 7.420 -0.834 1.00 0.00 55 LEU A O 5
ATOM 8608 N N . LEU A 1 56 ? -0.986 9.433 -0.341 1.00 0.00 56 LEU A N 5
ATOM 8609 C CA . LEU A 1 56 ? -0.765 9.961 -1.678 1.00 0.00 56 LEU A CA 5
ATOM 8610 C C . LEU A 1 56 ? 0.723 10.207 -1.896 1.00 0.00 56 LEU A C 5
ATOM 8611 O O . LEU A 1 56 ? 1.210 10.129 -3.017 1.00 0.00 56 LEU A O 5
ATOM 8627 N N . GLU A 1 57 ? 1.445 10.482 -0.817 1.00 0.00 57 GLU A N 5
ATOM 8628 C CA . GLU A 1 57 ? 2.887 10.660 -0.903 1.00 0.00 57 GLU A CA 5
ATOM 8629 C C . GLU A 1 57 ? 3.522 9.393 -1.467 1.00 0.00 57 GLU A C 5
ATOM 8630 O O . GLU A 1 57 ? 4.445 9.458 -2.271 1.00 0.00 57 GLU A O 5
ATOM 8642 N N . VAL A 1 58 ? 3.000 8.245 -1.041 1.00 0.00 58 VAL A N 5
ATOM 8643 C CA . VAL A 1 58 ? 3.398 6.954 -1.602 1.00 0.00 58 VAL A CA 5
ATOM 8644 C C . VAL A 1 58 ? 3.103 6.890 -3.102 1.00 0.00 58 VAL A C 5
ATOM 8645 O O . VAL A 1 58 ? 3.987 6.620 -3.923 1.00 0.00 58 VAL A O 5
ATOM 8658 N N . ILE A 1 59 ? 1.850 7.140 -3.446 1.00 0.00 59 ILE A N 5
ATOM 8659 C CA . ILE A 1 59 ? 1.402 7.075 -4.832 1.00 0.00 59 ILE A CA 5
ATOM 8660 C C . ILE A 1 59 ? 2.205 8.031 -5.709 1.00 0.00 59 ILE A C 5
ATOM 8661 O O . ILE A 1 59 ? 2.710 7.654 -6.767 1.00 0.00 59 ILE A O 5
ATOM 8677 N N . ARG A 1 60 ? 2.337 9.263 -5.238 1.00 0.00 60 ARG A N 5
ATOM 8678 C CA . ARG A 1 60 ? 3.046 10.301 -5.966 1.00 0.00 60 ARG A CA 5
ATOM 8679 C C . ARG A 1 60 ? 4.535 9.989 -6.027 1.00 0.00 60 ARG A C 5
ATOM 8680 O O . ARG A 1 60 ? 5.218 10.378 -6.965 1.00 0.00 60 ARG A O 5
ATOM 8701 N N . ARG A 1 61 ? 5.028 9.284 -5.014 1.00 0.00 61 ARG A N 5
ATOM 8702 C CA . ARG A 1 61 ? 6.404 8.802 -5.003 1.00 0.00 61 ARG A CA 5
ATOM 8703 C C . ARG A 1 61 ? 6.688 8.016 -6.277 1.00 0.00 61 ARG A C 5
ATOM 8704 O O . ARG A 1 61 ? 7.716 8.212 -6.921 1.00 0.00 61 ARG A O 5
ATOM 8725 N N . PHE A 1 62 ? 5.764 7.138 -6.643 1.00 0.00 62 PHE A N 5
ATOM 8726 C CA . PHE A 1 62 ? 5.896 6.378 -7.882 1.00 0.00 62 PHE A CA 5
ATOM 8727 C C . PHE A 1 62 ? 5.741 7.278 -9.108 1.00 0.00 62 PHE A C 5
ATOM 8728 O O . PHE A 1 62 ? 6.376 7.046 -10.140 1.00 0.00 62 PHE A O 5
ATOM 8745 N N . GLU A 1 63 ? 4.907 8.307 -8.992 1.00 0.00 63 GLU A N 5
ATOM 8746 C CA . GLU A 1 63 ? 4.695 9.252 -10.087 1.00 0.00 63 GLU A CA 5
ATOM 8747 C C . GLU A 1 63 ? 5.942 10.096 -10.328 1.00 0.00 63 GLU A C 5
ATOM 8748 O O . GLU A 1 63 ? 6.297 10.372 -11.471 1.00 0.00 63 GLU A O 5
ATOM 8760 N N . ASP A 1 64 ? 6.606 10.491 -9.243 1.00 0.00 64 ASP A N 5
ATOM 8761 C CA . ASP A 1 64 ? 7.886 11.196 -9.333 1.00 0.00 64 ASP A CA 5
ATOM 8762 C C . ASP A 1 64 ? 8.914 10.343 -10.060 1.00 0.00 64 ASP A C 5
ATOM 8763 O O . ASP A 1 64 ? 9.803 10.861 -10.735 1.00 0.00 64 ASP A O 5
ATOM 8772 N N . ARG A 1 65 ? 8.782 9.029 -9.912 1.00 0.00 65 ARG A N 5
ATOM 8773 C CA . ARG A 1 65 ? 9.670 8.087 -10.578 1.00 0.00 65 ARG A CA 5
ATOM 8774 C C . ARG A 1 65 ? 9.311 7.973 -12.055 1.00 0.00 65 ARG A C 5
ATOM 8775 O O . ARG A 1 65 ? 10.153 7.627 -12.882 1.00 0.00 65 ARG A O 5
ATOM 8796 N N . GLY A 1 66 ? 8.054 8.259 -12.378 1.00 0.00 66 GLY A N 5
ATOM 8797 C CA . GLY A 1 66 ? 7.574 8.071 -13.730 1.00 0.00 66 GLY A CA 5
ATOM 8798 C C . GLY A 1 66 ? 6.993 6.689 -13.911 1.00 0.00 66 GLY A C 5
ATOM 8799 O O . GLY A 1 66 ? 6.667 6.275 -15.023 1.00 0.00 66 GLY A O 5
ATOM 8803 N N . ALA A 1 67 ? 6.864 5.975 -12.803 1.00 0.00 67 ALA A N 5
ATOM 8804 C CA . ALA A 1 67 ? 6.337 4.626 -12.819 1.00 0.00 67 ALA A CA 5
ATOM 8805 C C . ALA A 1 67 ? 4.827 4.648 -12.643 1.00 0.00 67 ALA A C 5
ATOM 8806 O O . ALA A 1 67 ? 4.315 4.482 -11.534 1.00 0.00 67 ALA A O 5
ATOM 8813 N N . MET A 1 68 ? 4.119 4.869 -13.742 1.00 0.00 68 MET A N 5
ATOM 8814 C CA . MET A 1 68 ? 2.675 5.042 -13.698 1.00 0.00 68 MET A CA 5
ATOM 8815 C C . MET A 1 68 ? 1.985 3.730 -13.352 1.00 0.00 68 MET A C 5
ATOM 8816 O O . MET A 1 68 ? 0.945 3.720 -12.688 1.00 0.00 68 MET A O 5
ATOM 8830 N N . GLU A 1 69 ? 2.574 2.623 -13.796 1.00 0.00 69 GLU A N 5
ATOM 8831 C CA . GLU A 1 69 ? 2.048 1.301 -13.484 1.00 0.00 69 GLU A CA 5
ATOM 8832 C C . GLU A 1 69 ? 2.110 1.063 -11.985 1.00 0.00 69 GLU A C 5
ATOM 8833 O O . GLU A 1 69 ? 1.131 0.654 -11.364 1.00 0.00 69 GLU A O 5
ATOM 8845 N N . ARG A 1 70 ? 3.269 1.349 -11.411 1.00 0.00 70 ARG A N 5
ATOM 8846 C CA . ARG A 1 70 ? 3.522 1.082 -10.002 1.00 0.00 70 ARG A CA 5
ATOM 8847 C C . ARG A 1 70 ? 2.721 2.033 -9.121 1.00 0.00 70 ARG A C 5
ATOM 8848 O O . ARG A 1 70 ? 2.298 1.662 -8.029 1.00 0.00 70 ARG A O 5
ATOM 8869 N N . ALA A 1 71 ? 2.504 3.252 -9.607 1.00 0.00 71 ALA A N 5
ATOM 8870 C CA . ALA A 1 71 ? 1.685 4.223 -8.892 1.00 0.00 71 ALA A CA 5
ATOM 8871 C C . ALA A 1 71 ? 0.256 3.711 -8.742 1.00 0.00 71 ALA A C 5
ATOM 8872 O O . ALA A 1 71 ? -0.340 3.794 -7.667 1.00 0.00 71 ALA A O 5
ATOM 8879 N N . ASN A 1 72 ? -0.284 3.169 -9.825 1.00 0.00 72 ASN A N 5
ATOM 8880 C CA . ASN A 1 72 ? -1.631 2.607 -9.808 1.00 0.00 72 ASN A CA 5
ATOM 8881 C C . ASN A 1 72 ? -1.659 1.293 -9.036 1.00 0.00 72 ASN A C 5
ATOM 8882 O O . ASN A 1 72 ? -2.609 1.018 -8.301 1.00 0.00 72 ASN A O 5
ATOM 8893 N N . LYS A 1 73 ? -0.611 0.487 -9.202 1.00 0.00 73 LYS A N 5
ATOM 8894 C CA . LYS A 1 73 ? -0.492 -0.774 -8.474 1.00 0.00 73 LYS A CA 5
ATOM 8895 C C . LYS A 1 73 ? -0.470 -0.530 -6.971 1.00 0.00 73 LYS A C 5
ATOM 8896 O O . LYS A 1 73 ? -1.092 -1.274 -6.205 1.00 0.00 73 LYS A O 5
ATOM 8915 N N . ALA A 1 74 ? 0.242 0.515 -6.556 1.00 0.00 74 ALA A N 5
ATOM 8916 C CA . ALA A 1 74 ? 0.287 0.901 -5.155 1.00 0.00 74 ALA A CA 5
ATOM 8917 C C . ALA A 1 74 ? -1.117 1.186 -4.646 1.00 0.00 74 ALA A C 5
ATOM 8918 O O . ALA A 1 74 ? -1.547 0.619 -3.648 1.00 0.00 74 ALA A O 5
ATOM 8925 N N . ARG A 1 75 ? -1.834 2.036 -5.373 1.00 0.00 75 ARG A N 5
ATOM 8926 C CA . ARG A 1 75 ? -3.185 2.437 -4.993 1.00 0.00 75 ARG A CA 5
ATOM 8927 C C . ARG A 1 75 ? -4.092 1.221 -4.833 1.00 0.00 75 ARG A C 5
ATOM 8928 O O . ARG A 1 75 ? -4.781 1.077 -3.823 1.00 0.00 75 ARG A O 5
ATOM 8949 N N . ARG A 1 76 ? -4.072 0.348 -5.836 1.00 0.00 76 ARG A N 5
ATOM 8950 C CA . ARG A 1 76 ? -4.940 -0.823 -5.854 1.00 0.00 76 ARG A CA 5
ATOM 8951 C C . ARG A 1 76 ? -4.666 -1.746 -4.669 1.00 0.00 76 ARG A C 5
ATOM 8952 O O . ARG A 1 76 ? -5.581 -2.109 -3.928 1.00 0.00 76 ARG A O 5
ATOM 8973 N N . ARG A 1 77 ? -3.405 -2.113 -4.480 1.00 0.00 77 ARG A N 5
ATOM 8974 C CA . ARG A 1 77 ? -3.072 -3.129 -3.494 1.00 0.00 77 ARG A CA 5
ATOM 8975 C C . ARG A 1 77 ? -2.939 -2.563 -2.085 1.00 0.00 77 ARG A C 5
ATOM 8976 O O . ARG A 1 77 ? -3.059 -3.307 -1.117 1.00 0.00 77 ARG A O 5
ATOM 8997 N N . CYS A 1 78 ? -2.722 -1.259 -1.951 1.00 0.00 78 CYS A N 5
ATOM 8998 C CA . CYS A 1 78 ? -2.800 -0.638 -0.633 1.00 0.00 78 CYS A CA 5
ATOM 8999 C C . CYS A 1 78 ? -4.238 -0.697 -0.140 1.00 0.00 78 CYS A C 5
ATOM 9000 O O . CYS A 1 78 ? -4.499 -1.062 1.008 1.00 0.00 78 CYS A O 5
ATOM 9008 N N . GLY A 1 79 ? -5.172 -0.371 -1.032 1.00 0.00 79 GLY A N 5
ATOM 9009 C CA . GLY A 1 79 ? -6.579 -0.482 -0.714 1.00 0.00 79 GLY A CA 5
ATOM 9010 C C . GLY A 1 79 ? -6.973 -1.903 -0.359 1.00 0.00 79 GLY A C 5
ATOM 9011 O O . GLY A 1 79 ? -7.853 -2.119 0.476 1.00 0.00 79 GLY A O 5
ATOM 9015 N N . GLU A 1 80 ? -6.313 -2.874 -0.987 1.00 0.00 80 GLU A N 5
ATOM 9016 C CA . GLU A 1 80 ? -6.563 -4.274 -0.681 1.00 0.00 80 GLU A CA 5
ATOM 9017 C C . GLU A 1 80 ? -6.058 -4.612 0.720 1.00 0.00 80 GLU A C 5
ATOM 9018 O O . GLU A 1 80 ? -6.721 -5.334 1.460 1.00 0.00 80 GLU A O 5
ATOM 9030 N N . VAL A 1 81 ? -4.888 -4.084 1.080 1.00 0.00 81 VAL A N 5
ATOM 9031 C CA . VAL A 1 81 ? -4.341 -4.271 2.423 1.00 0.00 81 VAL A CA 5
ATOM 9032 C C . VAL A 1 81 ? -5.295 -3.691 3.465 1.00 0.00 81 VAL A C 5
ATOM 9033 O O . VAL A 1 81 ? -5.594 -4.330 4.475 1.00 0.00 81 VAL A O 5
ATOM 9046 N N . PHE A 1 82 ? -5.783 -2.481 3.202 1.00 0.00 82 PHE A N 5
ATOM 9047 C CA . PHE A 1 82 ? -6.759 -1.843 4.076 1.00 0.00 82 PHE A CA 5
ATOM 9048 C C . PHE A 1 82 ? -8.006 -2.712 4.220 1.00 0.00 82 PHE A C 5
ATOM 9049 O O . PHE A 1 82 ? -8.513 -2.911 5.323 1.00 0.00 82 PHE A O 5
ATOM 9066 N N . ARG A 1 83 ? -8.486 -3.236 3.098 1.00 0.00 83 ARG A N 5
ATOM 9067 C CA . ARG A 1 83 ? -9.676 -4.079 3.094 1.00 0.00 83 ARG A CA 5
ATOM 9068 C C . ARG A 1 83 ? -9.397 -5.406 3.794 1.00 0.00 83 ARG A C 5
ATOM 9069 O O . ARG A 1 83 ? -10.240 -5.917 4.533 1.00 0.00 83 ARG A O 5
ATOM 9090 N N . TYR A 1 84 ? -8.207 -5.952 3.561 1.00 0.00 84 TYR A N 5
ATOM 9091 C CA . TYR A 1 84 ? -7.769 -7.167 4.236 1.00 0.00 84 TYR A CA 5
ATOM 9092 C C . TYR A 1 84 ? -7.831 -6.973 5.739 1.00 0.00 84 TYR A C 5
ATOM 9093 O O . TYR A 1 84 ? -8.315 -7.836 6.468 1.00 0.00 84 TYR A O 5
ATOM 9111 N N . ALA A 1 85 ? -7.346 -5.826 6.192 1.00 0.00 85 ALA A N 5
ATOM 9112 C CA . ALA A 1 85 ? -7.351 -5.494 7.604 1.00 0.00 85 ALA A CA 5
ATOM 9113 C C . ALA A 1 85 ? -8.774 -5.401 8.141 1.00 0.00 85 ALA A C 5
ATOM 9114 O O . ALA A 1 85 ? -9.045 -5.829 9.254 1.00 0.00 85 ALA A O 5
ATOM 9121 N N . ILE A 1 86 ? -9.684 -4.853 7.351 1.00 0.00 86 ILE A N 5
ATOM 9122 C CA . ILE A 1 86 ? -11.083 -4.768 7.760 1.00 0.00 86 ILE A CA 5
ATOM 9123 C C . ILE A 1 86 ? -11.670 -6.169 7.959 1.00 0.00 86 ILE A C 5
ATOM 9124 O O . ILE A 1 86 ? -12.348 -6.438 8.955 1.00 0.00 86 ILE A O 5
ATOM 9140 N N . VAL A 1 87 ? -11.372 -7.066 7.024 1.00 0.00 87 VAL A N 5
ATOM 9141 C CA . VAL A 1 87 ? -11.854 -8.444 7.089 1.00 0.00 87 VAL A CA 5
ATOM 9142 C C . VAL A 1 87 ? -11.188 -9.212 8.236 1.00 0.00 87 VAL A C 5
ATOM 9143 O O . VAL A 1 87 ? -11.800 -10.084 8.854 1.00 0.00 87 VAL A O 5
ATOM 9156 N N . THR A 1 88 ? -9.937 -8.880 8.524 1.00 0.00 88 THR A N 5
ATOM 9157 C CA . THR A 1 88 ? -9.197 -9.545 9.590 1.00 0.00 88 THR A CA 5
ATOM 9158 C C . THR A 1 88 ? -9.447 -8.875 10.939 1.00 0.00 88 THR A C 5
ATOM 9159 O O . THR A 1 88 ? -8.871 -9.259 11.956 1.00 0.00 88 THR A O 5
ATOM 9170 N N . GLY A 1 89 ? -10.321 -7.872 10.938 1.00 0.00 89 GLY A N 5
ATOM 9171 C CA . GLY A 1 89 ? -10.669 -7.180 12.163 1.00 0.00 89 GLY A CA 5
ATOM 9172 C C . GLY A 1 89 ? -9.520 -6.365 12.715 1.00 0.00 89 GLY A C 5
ATOM 9173 O O . GLY A 1 89 ? -9.384 -6.202 13.928 1.00 0.00 89 GLY A O 5
ATOM 9177 N N . ARG A 1 90 ? -8.689 -5.861 11.820 1.00 0.00 90 ARG A N 5
ATOM 9178 C CA . ARG A 1 90 ? -7.538 -5.058 12.196 1.00 0.00 90 ARG A CA 5
ATOM 9179 C C . ARG A 1 90 ? -7.791 -3.578 11.917 1.00 0.00 90 ARG A C 5
ATOM 9180 O O . ARG A 1 90 ? -7.178 -2.707 12.533 1.00 0.00 90 ARG A O 5
ATOM 9201 N N . ALA A 1 91 ? -8.696 -3.292 10.991 1.00 0.00 91 ALA A N 5
ATOM 9202 C CA . ALA A 1 91 ? -8.985 -1.914 10.616 1.00 0.00 91 ALA A CA 5
ATOM 9203 C C . ALA A 1 91 ? -10.483 -1.664 10.569 1.00 0.00 91 ALA A C 5
ATOM 9204 O O . ALA A 1 91 ? -11.273 -2.589 10.386 1.00 0.00 91 ALA A O 5
ATOM 9211 N N . LYS A 1 92 ? -10.859 -0.405 10.737 1.00 0.00 92 LYS A N 5
ATOM 9212 C CA . LYS A 1 92 ? -12.262 -0.010 10.732 1.00 0.00 92 LYS A CA 5
ATOM 9213 C C . LYS A 1 92 ? -12.572 0.783 9.467 1.00 0.00 92 LYS A C 5
ATOM 9214 O O . LYS A 1 92 ? -13.345 0.348 8.612 1.00 0.00 92 LYS A O 5
ATOM 9233 N N . TYR A 1 93 ? -11.947 1.944 9.359 1.00 0.00 93 TYR A N 5
ATOM 9234 C CA . TYR A 1 93 ? -12.134 2.823 8.220 1.00 0.00 93 TYR A CA 5
ATOM 9235 C C . TYR A 1 93 ? -10.830 2.932 7.446 1.00 0.00 93 TYR A C 5
ATOM 9236 O O . TYR A 1 93 ? -9.775 3.165 8.031 1.00 0.00 93 TYR A O 5
ATOM 9254 N N . ASN A 1 94 ? -10.900 2.743 6.141 1.00 0.00 94 ASN A N 5
ATOM 9255 C CA . ASN A 1 94 ? -9.722 2.845 5.299 1.00 0.00 94 ASN A CA 5
ATOM 9256 C C . ASN A 1 94 ? -9.717 4.176 4.555 1.00 0.00 94 ASN A C 5
ATOM 9257 O O . ASN A 1 94 ? -10.721 4.568 3.960 1.00 0.00 94 ASN A O 5
ATOM 9268 N N . PRO A 1 95 ? -8.582 4.894 4.586 1.00 0.00 95 PRO A N 5
ATOM 9269 C CA . PRO A 1 95 ? -8.448 6.217 3.965 1.00 0.00 95 PRO A CA 5
ATOM 9270 C C . PRO A 1 95 ? -8.365 6.160 2.439 1.00 0.00 95 PRO A C 5
ATOM 9271 O O . PRO A 1 95 ? -7.768 7.033 1.810 1.00 0.00 95 PRO A O 5
ATOM 9282 N N . ALA A 1 96 ? -8.984 5.150 1.847 1.00 0.00 96 ALA A N 5
ATOM 9283 C CA . ALA A 1 96 ? -9.001 5.006 0.398 1.00 0.00 96 ALA A CA 5
ATOM 9284 C C . ALA A 1 96 ? -9.731 6.180 -0.274 1.00 0.00 96 ALA A C 5
ATOM 9285 O O . ALA A 1 96 ? -9.208 6.762 -1.226 1.00 0.00 96 ALA A O 5
ATOM 9292 N N . PRO A 1 97 ? -10.944 6.559 0.201 1.00 0.00 97 PRO A N 5
ATOM 9293 C CA . PRO A 1 97 ? -11.646 7.742 -0.317 1.00 0.00 97 PRO A CA 5
ATOM 9294 C C . PRO A 1 97 ? -10.819 9.020 -0.167 1.00 0.00 97 PRO A C 5
ATOM 9295 O O . PRO A 1 97 ? -10.808 9.876 -1.055 1.00 0.00 97 PRO A O 5
ATOM 9306 N N . ASP A 1 98 ? -10.123 9.140 0.960 1.00 0.00 98 ASP A N 5
ATOM 9307 C CA . ASP A 1 98 ? -9.266 10.294 1.213 1.00 0.00 98 ASP A CA 5
ATOM 9308 C C . ASP A 1 98 ? -8.091 10.310 0.254 1.00 0.00 98 ASP A C 5
ATOM 9309 O O . ASP A 1 98 ? -7.708 11.364 -0.248 1.00 0.00 98 ASP A O 5
ATOM 9318 N N . LEU A 1 99 ? -7.533 9.133 -0.000 1.00 0.00 99 LEU A N 5
ATOM 9319 C CA . LEU A 1 99 ? -6.440 8.978 -0.952 1.00 0.00 99 LEU A CA 5
ATOM 9320 C C . LEU A 1 99 ? -6.839 9.555 -2.309 1.00 0.00 99 LEU A C 5
ATOM 9321 O O . LEU A 1 99 ? -6.103 10.350 -2.895 1.00 0.00 99 LEU A O 5
ATOM 9337 N N . ALA A 1 100 ? -8.015 9.168 -2.785 1.00 0.00 100 ALA A N 5
ATOM 9338 C CA . ALA A 1 100 ? -8.503 9.617 -4.080 1.00 0.00 100 ALA A CA 5
ATOM 9339 C C . ALA A 1 100 ? -8.733 11.124 -4.092 1.00 0.00 100 ALA A C 5
ATOM 9340 O O . ALA A 1 100 ? -8.364 11.811 -5.048 1.00 0.00 100 ALA A O 5
ATOM 9347 N N . ASP A 1 101 ? -9.318 11.639 -3.017 1.00 0.00 101 ASP A N 5
ATOM 9348 C CA . ASP A 1 101 ? -9.678 13.051 -2.953 1.00 0.00 101 ASP A CA 5
ATOM 9349 C C . ASP A 1 101 ? -8.439 13.929 -2.831 1.00 0.00 101 ASP A C 5
ATOM 9350 O O . ASP A 1 101 ? -8.305 14.934 -3.533 1.00 0.00 101 ASP A O 5
ATOM 9359 N N . ALA A 1 102 ? -7.530 13.534 -1.949 1.00 0.00 102 ALA A N 5
ATOM 9360 C CA . ALA A 1 102 ? -6.296 14.280 -1.732 1.00 0.00 102 ALA A CA 5
ATOM 9361 C C . ALA A 1 102 ? -5.444 14.287 -2.993 1.00 0.00 102 ALA A C 5
ATOM 9362 O O . ALA A 1 102 ? -4.821 15.292 -3.325 1.00 0.00 102 ALA A O 5
ATOM 9369 N N . MET A 1 103 ? -5.432 13.160 -3.694 1.00 0.00 103 MET A N 5
ATOM 9370 C CA . MET A 1 103 ? -4.700 13.042 -4.949 1.00 0.00 103 MET A CA 5
ATOM 9371 C C . MET A 1 103 ? -5.196 14.075 -5.953 1.00 0.00 103 MET A C 5
ATOM 9372 O O . MET A 1 103 ? -4.409 14.726 -6.639 1.00 0.00 103 MET A O 5
ATOM 9386 N N . LYS A 1 104 ? -6.511 14.221 -6.021 1.00 0.00 104 LYS A N 5
ATOM 9387 C CA . LYS A 1 104 ? -7.141 15.155 -6.942 1.00 0.00 104 LYS A CA 5
ATOM 9388 C C . LYS A 1 104 ? -6.871 16.597 -6.521 1.00 0.00 104 LYS A C 5
ATOM 9389 O O . LYS A 1 104 ? -6.563 17.451 -7.353 1.00 0.00 104 LYS A O 5
ATOM 9408 N N . GLY A 1 105 ? -6.972 16.849 -5.223 1.00 0.00 105 GLY A N 5
ATOM 9409 C CA . GLY A 1 105 ? -6.818 18.195 -4.705 1.00 0.00 105 GLY A CA 5
ATOM 9410 C C . GLY A 1 105 ? -5.383 18.684 -4.734 1.00 0.00 105 GLY A C 5
ATOM 9411 O O . GLY A 1 105 ? -5.125 19.849 -5.043 1.00 0.00 105 GLY A O 5
ATOM 9415 N N . TYR A 1 106 ? -4.450 17.793 -4.423 1.00 0.00 106 TYR A N 5
ATOM 9416 C CA . TYR A 1 106 ? -3.036 18.142 -4.346 1.00 0.00 106 TYR A CA 5
ATOM 9417 C C . TYR A 1 106 ? -2.522 18.726 -5.659 1.00 0.00 106 TYR A C 5
ATOM 9418 O O . TYR A 1 106 ? -1.763 19.698 -5.664 1.00 0.00 106 TYR A O 5
ATOM 9436 N N . ARG A 1 107 ? -2.953 18.143 -6.772 1.00 0.00 107 ARG A N 5
ATOM 9437 C CA . ARG A 1 107 ? -2.429 18.519 -8.083 1.00 0.00 107 ARG A CA 5
ATOM 9438 C C . ARG A 1 107 ? -2.848 19.935 -8.474 1.00 0.00 107 ARG A C 5
ATOM 9439 O O . ARG A 1 107 ? -2.286 20.514 -9.402 1.00 0.00 107 ARG A O 5
ATOM 9460 N N . LYS A 1 108 ? -3.818 20.498 -7.759 1.00 0.00 108 LYS A N 5
ATOM 9461 C CA . LYS A 1 108 ? -4.311 21.833 -8.076 1.00 0.00 108 LYS A CA 5
ATOM 9462 C C . LYS A 1 108 ? -3.330 22.903 -7.610 1.00 0.00 108 LYS A C 5
ATOM 9463 O O . LYS A 1 108 ? -3.396 24.050 -8.045 1.00 0.00 108 LYS A O 5
ATOM 9482 N N . LYS A 1 109 ? -2.420 22.528 -6.717 1.00 0.00 109 LYS A N 5
ATOM 9483 C CA . LYS A 1 109 ? -1.432 23.472 -6.210 1.00 0.00 109 LYS A CA 5
ATOM 9484 C C . LYS A 1 109 ? -0.213 23.506 -7.129 1.00 0.00 109 LYS A C 5
ATOM 9485 O O . LYS A 1 109 ? 0.743 24.248 -6.900 1.00 0.00 109 LYS A O 5
ATOM 9504 N N . ASN A 1 110 ? -0.251 22.697 -8.174 1.00 0.00 110 ASN A N 5
ATOM 9505 C CA . ASN A 1 110 ? 0.793 22.717 -9.182 1.00 0.00 110 ASN A CA 5
ATOM 9506 C C . ASN A 1 110 ? 0.228 23.272 -10.482 1.00 0.00 110 ASN A C 5
ATOM 9507 O O . ASN A 1 110 ? -0.551 22.608 -11.167 1.00 0.00 110 ASN A O 5
ATOM 9518 N N . LEU A 1 111 ? 0.595 24.501 -10.796 1.00 0.00 111 LEU A N 5
ATOM 9519 C CA . LEU A 1 111 ? 0.070 25.178 -11.974 1.00 0.00 111 LEU A CA 5
ATOM 9520 C C . LEU A 1 111 ? 0.697 24.624 -13.247 1.00 0.00 111 LEU A C 5
ATOM 9521 O O . LEU A 1 111 ? -0.005 24.293 -14.205 1.00 0.00 111 LEU A O 5
ATOM 9537 N N . GLU A 1 112 ? 2.014 24.519 -13.248 1.00 0.00 112 GLU A N 5
ATOM 9538 C CA . GLU A 1 112 ? 2.738 24.055 -14.418 1.00 0.00 112 GLU A CA 5
ATOM 9539 C C . GLU A 1 112 ? 3.161 22.604 -14.221 1.00 0.00 112 GLU A C 5
ATOM 9540 O O . GLU A 1 112 ? 3.776 22.265 -13.213 1.00 0.00 112 GLU A O 5
ATOM 9552 N N . HIS A 1 113 ? 2.830 21.750 -15.186 1.00 0.00 113 HIS A N 5
ATOM 9553 C CA . HIS A 1 113 ? 3.108 20.317 -15.071 1.00 0.00 113 HIS A CA 5
ATOM 9554 C C . HIS A 1 113 ? 4.607 20.070 -15.028 1.00 0.00 113 HIS A C 5
ATOM 9555 O O . HIS A 1 113 ? 5.074 19.084 -14.460 1.00 0.00 113 HIS A O 5
ATOM 9570 N N . HIS A 1 114 ? 5.356 20.971 -15.638 1.00 0.00 114 HIS A N 5
ATOM 9571 C CA . HIS A 1 114 ? 6.798 20.991 -15.484 1.00 0.00 114 HIS A CA 5
ATOM 9572 C C . HIS A 1 114 ? 7.179 22.192 -14.646 1.00 0.00 114 HIS A C 5
ATOM 9573 O O . HIS A 1 114 ? 7.213 23.319 -15.136 1.00 0.00 114 HIS A O 5
ATOM 9588 N N . HIS A 1 115 ? 7.426 21.940 -13.370 1.00 0.00 115 HIS A N 5
ATOM 9589 C CA . HIS A 1 115 ? 7.729 22.996 -12.419 1.00 0.00 115 HIS A CA 5
ATOM 9590 C C . HIS A 1 115 ? 9.009 23.709 -12.836 1.00 0.00 115 HIS A C 5
ATOM 9591 O O . HIS A 1 115 ? 9.134 24.926 -12.698 1.00 0.00 115 HIS A O 5
ATOM 9606 N N . HIS A 1 116 ? 9.955 22.939 -13.353 1.00 0.00 116 HIS A N 5
ATOM 9607 C CA . HIS A 1 116 ? 11.171 23.502 -13.904 1.00 0.00 116 HIS A CA 5
ATOM 9608 C C . HIS A 1 116 ? 10.908 23.986 -15.324 1.00 0.00 116 HIS A C 5
ATOM 9609 O O . HIS A 1 116 ? 10.373 23.249 -16.153 1.00 0.00 116 HIS A O 5
ATOM 9624 N N . HIS A 1 117 ? 11.290 25.221 -15.601 1.00 0.00 117 HIS A N 5
ATOM 9625 C CA . HIS A 1 117 ? 11.033 25.825 -16.899 1.00 0.00 117 HIS A CA 5
ATOM 9626 C C . HIS A 1 117 ? 12.081 25.396 -17.914 1.00 0.00 117 HIS A C 5
ATOM 9627 O O . HIS A 1 117 ? 13.209 25.052 -17.556 1.00 0.00 117 HIS A O 5
ATOM 9642 N N . HIS A 1 118 ? 11.701 25.409 -19.178 1.00 0.00 118 HIS A N 5
ATOM 9643 C CA . HIS A 1 118 ? 12.585 24.963 -20.242 1.00 0.00 118 HIS A CA 5
ATOM 9644 C C . HIS A 1 118 ? 13.349 26.147 -20.808 1.00 0.00 118 HIS A C 5
ATOM 9645 O O . HIS A 1 118 ? 14.431 26.461 -20.278 1.00 0.00 118 HIS A O 5
ATOM 9661 N N . SER A 1 1 ? 0.478 -14.674 10.797 1.00 0.00 1 SER A N 6
ATOM 9662 C CA . SER A 1 1 ? -0.186 -14.195 12.023 1.00 0.00 1 SER A CA 6
ATOM 9663 C C . SER A 1 1 ? 0.321 -12.805 12.408 1.00 0.00 1 SER A C 6
ATOM 9664 O O . SER A 1 1 ? 1.413 -12.656 12.960 1.00 0.00 1 SER A O 6
ATOM 9674 N N . SER A 1 2 ? -0.465 -11.787 12.083 1.00 0.00 2 SER A N 6
ATOM 9675 C CA . SER A 1 2 ? -0.129 -10.416 12.432 1.00 0.00 2 SER A CA 6
ATOM 9676 C C . SER A 1 2 ? -0.828 -10.014 13.727 1.00 0.00 2 SER A C 6
ATOM 9677 O O . SER A 1 2 ? -2.059 -10.000 13.799 1.00 0.00 2 SER A O 6
ATOM 9685 N N . ASN A 1 3 ? -0.045 -9.701 14.748 1.00 0.00 3 ASN A N 6
ATOM 9686 C CA . ASN A 1 3 ? -0.596 -9.318 16.043 1.00 0.00 3 ASN A CA 6
ATOM 9687 C C . ASN A 1 3 ? -0.443 -7.818 16.269 1.00 0.00 3 ASN A C 6
ATOM 9688 O O . ASN A 1 3 ? -0.975 -7.265 17.228 1.00 0.00 3 ASN A O 6
ATOM 9699 N N . ASN A 1 4 ? 0.291 -7.164 15.375 1.00 0.00 4 ASN A N 6
ATOM 9700 C CA . ASN A 1 4 ? 0.458 -5.714 15.432 1.00 0.00 4 ASN A CA 6
ATOM 9701 C C . ASN A 1 4 ? -0.622 -5.028 14.606 1.00 0.00 4 ASN A C 6
ATOM 9702 O O . ASN A 1 4 ? -1.302 -5.668 13.803 1.00 0.00 4 ASN A O 6
ATOM 9713 N N . ASN A 1 5 ? -0.783 -3.725 14.802 1.00 0.00 5 ASN A N 6
ATOM 9714 C CA . ASN A 1 5 ? -1.749 -2.951 14.026 1.00 0.00 5 ASN A CA 6
ATOM 9715 C C . ASN A 1 5 ? -1.022 -2.034 13.049 1.00 0.00 5 ASN A C 6
ATOM 9716 O O . ASN A 1 5 ? -1.634 -1.192 12.388 1.00 0.00 5 ASN A O 6
ATOM 9727 N N . SER A 1 6 ? 0.288 -2.207 12.966 1.00 0.00 6 SER A N 6
ATOM 9728 C CA . SER A 1 6 ? 1.119 -1.399 12.088 1.00 0.00 6 SER A CA 6
ATOM 9729 C C . SER A 1 6 ? 0.973 -1.865 10.640 1.00 0.00 6 SER A C 6
ATOM 9730 O O . SER A 1 6 ? 0.663 -3.034 10.383 1.00 0.00 6 SER A O 6
ATOM 9738 N N . PHE A 1 7 ? 1.197 -0.951 9.702 1.00 0.00 7 PHE A N 6
ATOM 9739 C CA . PHE A 1 7 ? 1.007 -1.237 8.287 1.00 0.00 7 PHE A CA 6
ATOM 9740 C C . PHE A 1 7 ? 1.911 -2.379 7.829 1.00 0.00 7 PHE A C 6
ATOM 9741 O O . PHE A 1 7 ? 1.451 -3.304 7.165 1.00 0.00 7 PHE A O 6
ATOM 9758 N N . SER A 1 8 ? 3.187 -2.320 8.204 1.00 0.00 8 SER A N 6
ATOM 9759 C CA . SER A 1 8 ? 4.156 -3.337 7.796 1.00 0.00 8 SER A CA 6
ATOM 9760 C C . SER A 1 8 ? 3.752 -4.728 8.285 1.00 0.00 8 SER A C 6
ATOM 9761 O O . SER A 1 8 ? 3.975 -5.719 7.596 1.00 0.00 8 SER A O 6
ATOM 9769 N N . ALA A 1 9 ? 3.153 -4.794 9.467 1.00 0.00 9 ALA A N 6
ATOM 9770 C CA . ALA A 1 9 ? 2.729 -6.065 10.041 1.00 0.00 9 ALA A CA 6
ATOM 9771 C C . ALA A 1 9 ? 1.648 -6.714 9.190 1.00 0.00 9 ALA A C 6
ATOM 9772 O O . ALA A 1 9 ? 1.753 -7.882 8.820 1.00 0.00 9 ALA A O 6
ATOM 9779 N N . ILE A 1 10 ? 0.618 -5.943 8.867 1.00 0.00 10 ILE A N 6
ATOM 9780 C CA . ILE A 1 10 ? -0.487 -6.452 8.070 1.00 0.00 10 ILE A CA 6
ATOM 9781 C C . ILE A 1 10 ? -0.059 -6.625 6.614 1.00 0.00 10 ILE A C 6
ATOM 9782 O O . ILE A 1 10 ? -0.529 -7.525 5.921 1.00 0.00 10 ILE A O 6
ATOM 9798 N N . TYR A 1 11 ? 0.856 -5.771 6.167 1.00 0.00 11 TYR A N 6
ATOM 9799 C CA . TYR A 1 11 ? 1.462 -5.904 4.844 1.00 0.00 11 TYR A CA 6
ATOM 9800 C C . TYR A 1 11 ? 2.228 -7.221 4.748 1.00 0.00 11 TYR A C 6
ATOM 9801 O O . TYR A 1 11 ? 2.192 -7.900 3.724 1.00 0.00 11 TYR A O 6
ATOM 9819 N N . LYS A 1 12 ? 2.904 -7.578 5.831 1.00 0.00 12 LYS A N 6
ATOM 9820 C CA . LYS A 1 12 ? 3.660 -8.818 5.895 1.00 0.00 12 LYS A CA 6
ATOM 9821 C C . LYS A 1 12 ? 2.708 -10.012 5.917 1.00 0.00 12 LYS A C 6
ATOM 9822 O O . LYS A 1 12 ? 2.941 -11.015 5.246 1.00 0.00 12 LYS A O 6
ATOM 9841 N N . GLU A 1 13 ? 1.633 -9.884 6.688 1.00 0.00 13 GLU A N 6
ATOM 9842 C CA . GLU A 1 13 ? 0.583 -10.898 6.736 1.00 0.00 13 GLU A CA 6
ATOM 9843 C C . GLU A 1 13 ? -0.019 -11.094 5.343 1.00 0.00 13 GLU A C 6
ATOM 9844 O O . GLU A 1 13 ? -0.208 -12.223 4.876 1.00 0.00 13 GLU A O 6
ATOM 9856 N N . TRP A 1 14 ? -0.308 -9.974 4.695 1.00 0.00 14 TRP A N 6
ATOM 9857 C CA . TRP A 1 14 ? -0.834 -9.958 3.339 1.00 0.00 14 TRP A CA 6
ATOM 9858 C C . TRP A 1 14 ? 0.148 -10.621 2.376 1.00 0.00 14 TRP A C 6
ATOM 9859 O O . TRP A 1 14 ? -0.212 -11.564 1.673 1.00 0.00 14 TRP A O 6
ATOM 9880 N N . TYR A 1 15 ? 1.390 -10.144 2.379 1.00 0.00 15 TYR A N 6
ATOM 9881 C CA . TYR A 1 15 ? 2.440 -10.690 1.524 1.00 0.00 15 TYR A CA 6
ATOM 9882 C C . TYR A 1 15 ? 2.611 -12.191 1.745 1.00 0.00 15 TYR A C 6
ATOM 9883 O O . TYR A 1 15 ? 2.673 -12.959 0.787 1.00 0.00 15 TYR A O 6
ATOM 9901 N N . GLU A 1 16 ? 2.672 -12.596 3.009 1.00 0.00 16 GLU A N 6
ATOM 9902 C CA . GLU A 1 16 ? 2.896 -13.992 3.376 1.00 0.00 16 GLU A CA 6
ATOM 9903 C C . GLU A 1 16 ? 1.878 -14.901 2.689 1.00 0.00 16 GLU A C 6
ATOM 9904 O O . GLU A 1 16 ? 2.235 -15.914 2.086 1.00 0.00 16 GLU A O 6
ATOM 9916 N N . HIS A 1 17 ? 0.615 -14.520 2.763 1.00 0.00 17 HIS A N 6
ATOM 9917 C CA . HIS A 1 17 ? -0.456 -15.353 2.236 1.00 0.00 17 HIS A CA 6
ATOM 9918 C C . HIS A 1 17 ? -0.628 -15.142 0.733 1.00 0.00 17 HIS A C 6
ATOM 9919 O O . HIS A 1 17 ? -0.849 -16.092 -0.015 1.00 0.00 17 HIS A O 6
ATOM 9934 N N . LYS A 1 18 ? -0.497 -13.898 0.292 1.00 0.00 18 LYS A N 6
ATOM 9935 C CA . LYS A 1 18 ? -0.740 -13.546 -1.104 1.00 0.00 18 LYS A CA 6
ATOM 9936 C C . LYS A 1 18 ? 0.372 -14.074 -2.011 1.00 0.00 18 LYS A C 6
ATOM 9937 O O . LYS A 1 18 ? 0.171 -14.250 -3.216 1.00 0.00 18 LYS A O 6
ATOM 9956 N N . LYS A 1 19 ? 1.539 -14.340 -1.428 1.00 0.00 19 LYS A N 6
ATOM 9957 C CA . LYS A 1 19 ? 2.686 -14.834 -2.189 1.00 0.00 19 LYS A CA 6
ATOM 9958 C C . LYS A 1 19 ? 2.435 -16.260 -2.680 1.00 0.00 19 LYS A C 6
ATOM 9959 O O . LYS A 1 19 ? 3.176 -16.778 -3.513 1.00 0.00 19 LYS A O 6
ATOM 9978 N N . GLN A 1 20 ? 1.391 -16.890 -2.152 1.00 0.00 20 GLN A N 6
ATOM 9979 C CA . GLN A 1 20 ? 1.005 -18.226 -2.584 1.00 0.00 20 GLN A CA 6
ATOM 9980 C C . GLN A 1 20 ? 0.260 -18.157 -3.911 1.00 0.00 20 GLN A C 6
ATOM 9981 O O . GLN A 1 20 ? 0.263 -19.109 -4.688 1.00 0.00 20 GLN A O 6
ATOM 9995 N N . VAL A 1 21 ? -0.366 -17.015 -4.166 1.00 0.00 21 VAL A N 6
ATOM 9996 C CA . VAL A 1 21 ? -1.096 -16.804 -5.407 1.00 0.00 21 VAL A CA 6
ATOM 9997 C C . VAL A 1 21 ? -0.152 -16.282 -6.486 1.00 0.00 21 VAL A C 6
ATOM 9998 O O . VAL A 1 21 ? -0.345 -16.522 -7.678 1.00 0.00 21 VAL A O 6
ATOM 10011 N N . TRP A 1 22 ? 0.875 -15.567 -6.056 1.00 0.00 22 TRP A N 6
ATOM 10012 C CA . TRP A 1 22 ? 1.882 -15.059 -6.970 1.00 0.00 22 TRP A CA 6
ATOM 10013 C C . TRP A 1 22 ? 3.064 -16.015 -7.042 1.00 0.00 22 TRP A C 6
ATOM 10014 O O . TRP A 1 22 ? 3.088 -17.047 -6.369 1.00 0.00 22 TRP A O 6
ATOM 10035 N N . SER A 1 23 ? 4.032 -15.672 -7.868 1.00 0.00 23 SER A N 6
ATOM 10036 C CA . SER A 1 23 ? 5.299 -16.371 -7.880 1.00 0.00 23 SER A CA 6
ATOM 10037 C C . SER A 1 23 ? 6.224 -15.719 -6.861 1.00 0.00 23 SER A C 6
ATOM 10038 O O . SER A 1 23 ? 6.194 -14.500 -6.692 1.00 0.00 23 SER A O 6
ATOM 10046 N N . VAL A 1 24 ? 7.040 -16.524 -6.192 1.00 0.00 24 VAL A N 6
ATOM 10047 C CA . VAL A 1 24 ? 7.863 -16.040 -5.086 1.00 0.00 24 VAL A CA 6
ATOM 10048 C C . VAL A 1 24 ? 8.793 -14.908 -5.532 1.00 0.00 24 VAL A C 6
ATOM 10049 O O . VAL A 1 24 ? 9.063 -13.980 -4.766 1.00 0.00 24 VAL A O 6
ATOM 10062 N N . GLY A 1 25 ? 9.254 -14.974 -6.776 1.00 0.00 25 GLY A N 6
ATOM 10063 C CA . GLY A 1 25 ? 10.112 -13.932 -7.305 1.00 0.00 25 GLY A CA 6
ATOM 10064 C C . GLY A 1 25 ? 9.415 -12.587 -7.342 1.00 0.00 25 GLY A C 6
ATOM 10065 O O . GLY A 1 25 ? 9.900 -11.613 -6.759 1.00 0.00 25 GLY A O 6
ATOM 10069 N N . TYR A 1 26 ? 8.262 -12.538 -8.001 1.00 0.00 26 TYR A N 6
ATOM 10070 C CA . TYR A 1 26 ? 7.498 -11.301 -8.103 1.00 0.00 26 TYR A CA 6
ATOM 10071 C C . TYR A 1 26 ? 6.922 -10.904 -6.749 1.00 0.00 26 TYR A C 6
ATOM 10072 O O . TYR A 1 26 ? 6.806 -9.722 -6.443 1.00 0.00 26 TYR A O 6
ATOM 10090 N N . ALA A 1 27 ? 6.560 -11.894 -5.944 1.00 0.00 27 ALA A N 6
ATOM 10091 C CA . ALA A 1 27 ? 6.035 -11.634 -4.612 1.00 0.00 27 ALA A CA 6
ATOM 10092 C C . ALA A 1 27 ? 7.045 -10.852 -3.783 1.00 0.00 27 ALA A C 6
ATOM 10093 O O . ALA A 1 27 ? 6.713 -9.830 -3.184 1.00 0.00 27 ALA A O 6
ATOM 10100 N N . THR A 1 28 ? 8.282 -11.327 -3.770 1.00 0.00 28 THR A N 6
ATOM 10101 C CA . THR A 1 28 ? 9.342 -10.660 -3.032 1.00 0.00 28 THR A CA 6
ATOM 10102 C C . THR A 1 28 ? 9.725 -9.343 -3.707 1.00 0.00 28 THR A C 6
ATOM 10103 O O . THR A 1 28 ? 10.107 -8.383 -3.041 1.00 0.00 28 THR A O 6
ATOM 10114 N N . GLU A 1 29 ? 9.596 -9.298 -5.029 1.00 0.00 29 GLU A N 6
ATOM 10115 C CA . GLU A 1 29 ? 9.862 -8.082 -5.786 1.00 0.00 29 GLU A CA 6
ATOM 10116 C C . GLU A 1 29 ? 8.847 -7.003 -5.425 1.00 0.00 29 GLU A C 6
ATOM 10117 O O . GLU A 1 29 ? 9.206 -5.857 -5.157 1.00 0.00 29 GLU A O 6
ATOM 10129 N N . LEU A 1 30 ? 7.578 -7.390 -5.404 1.00 0.00 30 LEU A N 6
ATOM 10130 C CA . LEU A 1 30 ? 6.502 -6.494 -5.011 1.00 0.00 30 LEU A CA 6
ATOM 10131 C C . LEU A 1 30 ? 6.672 -6.096 -3.549 1.00 0.00 30 LEU A C 6
ATOM 10132 O O . LEU A 1 30 ? 6.430 -4.947 -3.175 1.00 0.00 30 LEU A O 6
ATOM 10148 N N . ALA A 1 31 ? 7.109 -7.049 -2.734 1.00 0.00 31 ALA A N 6
ATOM 10149 C CA . ALA A 1 31 ? 7.382 -6.789 -1.330 1.00 0.00 31 ALA A CA 6
ATOM 10150 C C . ALA A 1 31 ? 8.503 -5.767 -1.181 1.00 0.00 31 ALA A C 6
ATOM 10151 O O . ALA A 1 31 ? 8.404 -4.845 -0.377 1.00 0.00 31 ALA A O 6
ATOM 10158 N N . LYS A 1 32 ? 9.561 -5.932 -1.968 1.00 0.00 32 LYS A N 6
ATOM 10159 C CA . LYS A 1 32 ? 10.693 -5.014 -1.942 1.00 0.00 32 LYS A CA 6
ATOM 10160 C C . LYS A 1 32 ? 10.288 -3.646 -2.489 1.00 0.00 32 LYS A C 6
ATOM 10161 O O . LYS A 1 32 ? 10.820 -2.615 -2.071 1.00 0.00 32 LYS A O 6
ATOM 10180 N N . MET A 1 33 ? 9.348 -3.646 -3.424 1.00 0.00 33 MET A N 6
ATOM 10181 C CA . MET A 1 33 ? 8.788 -2.410 -3.956 1.00 0.00 33 MET A CA 6
ATOM 10182 C C . MET A 1 33 ? 8.042 -1.657 -2.856 1.00 0.00 33 MET A C 6
ATOM 10183 O O . MET A 1 33 ? 8.318 -0.479 -2.599 1.00 0.00 33 MET A O 6
ATOM 10197 N N . PHE A 1 34 ? 7.124 -2.356 -2.188 1.00 0.00 34 PHE A N 6
ATOM 10198 C CA . PHE A 1 34 ? 6.427 -1.807 -1.026 1.00 0.00 34 PHE A CA 6
ATOM 10199 C C . PHE A 1 34 ? 7.432 -1.374 0.034 1.00 0.00 34 PHE A C 6
ATOM 10200 O O . PHE A 1 34 ? 7.272 -0.342 0.678 1.00 0.00 34 PHE A O 6
ATOM 10217 N N . ASP A 1 35 ? 8.467 -2.184 0.196 1.00 0.00 35 ASP A N 6
ATOM 10218 C CA . ASP A 1 35 ? 9.514 -1.933 1.175 1.00 0.00 35 ASP A CA 6
ATOM 10219 C C . ASP A 1 35 ? 10.217 -0.608 0.909 1.00 0.00 35 ASP A C 6
ATOM 10220 O O . ASP A 1 35 ? 10.071 0.350 1.668 1.00 0.00 35 ASP A O 6
ATOM 10229 N N . ASP A 1 36 ? 10.932 -0.554 -0.205 1.00 0.00 36 ASP A N 6
ATOM 10230 C CA . ASP A 1 36 ? 11.870 0.528 -0.473 1.00 0.00 36 ASP A CA 6
ATOM 10231 C C . ASP A 1 36 ? 11.184 1.885 -0.567 1.00 0.00 36 ASP A C 6
ATOM 10232 O O . ASP A 1 36 ? 11.735 2.896 -0.127 1.00 0.00 36 ASP A O 6
ATOM 10241 N N . ASP A 1 37 ? 9.984 1.915 -1.125 1.00 0.00 37 ASP A N 6
ATOM 10242 C CA . ASP A 1 37 ? 9.295 3.181 -1.343 1.00 0.00 37 ASP A CA 6
ATOM 10243 C C . ASP A 1 37 ? 8.234 3.441 -0.283 1.00 0.00 37 ASP A C 6
ATOM 10244 O O . ASP A 1 37 ? 8.234 4.488 0.360 1.00 0.00 37 ASP A O 6
ATOM 10253 N N . ILE A 1 38 ? 7.350 2.479 -0.086 1.00 0.00 38 ILE A N 6
ATOM 10254 C CA . ILE A 1 38 ? 6.161 2.687 0.728 1.00 0.00 38 ILE A CA 6
ATOM 10255 C C . ILE A 1 38 ? 6.459 2.625 2.229 1.00 0.00 38 ILE A C 6
ATOM 10256 O O . ILE A 1 38 ? 5.858 3.367 3.013 1.00 0.00 38 ILE A O 6
ATOM 10272 N N . LEU A 1 39 ? 7.392 1.768 2.636 1.00 0.00 39 LEU A N 6
ATOM 10273 C CA . LEU A 1 39 ? 7.641 1.559 4.062 1.00 0.00 39 LEU A CA 6
ATOM 10274 C C . LEU A 1 39 ? 8.180 2.810 4.767 1.00 0.00 39 LEU A C 6
ATOM 10275 O O . LEU A 1 39 ? 7.677 3.164 5.833 1.00 0.00 39 LEU A O 6
ATOM 10291 N N . PRO A 1 40 ? 9.194 3.513 4.211 1.00 0.00 40 PRO A N 6
ATOM 10292 C CA . PRO A 1 40 ? 9.694 4.754 4.818 1.00 0.00 40 PRO A CA 6
ATOM 10293 C C . PRO A 1 40 ? 8.636 5.860 4.849 1.00 0.00 40 PRO A C 6
ATOM 10294 O O . PRO A 1 40 ? 8.775 6.845 5.576 1.00 0.00 40 PRO A O 6
ATOM 10305 N N . ILE A 1 41 ? 7.573 5.686 4.072 1.00 0.00 41 ILE A N 6
ATOM 10306 C CA . ILE A 1 41 ? 6.511 6.680 4.006 1.00 0.00 41 ILE A CA 6
ATOM 10307 C C . ILE A 1 41 ? 5.423 6.385 5.036 1.00 0.00 41 ILE A C 6
ATOM 10308 O O . ILE A 1 41 ? 5.185 7.192 5.936 1.00 0.00 41 ILE A O 6
ATOM 10324 N N . ILE A 1 42 ? 4.776 5.225 4.921 1.00 0.00 42 ILE A N 6
ATOM 10325 C CA . ILE A 1 42 ? 3.678 4.884 5.827 1.00 0.00 42 ILE A CA 6
ATOM 10326 C C . ILE A 1 42 ? 3.823 3.491 6.429 1.00 0.00 42 ILE A C 6
ATOM 10327 O O . ILE A 1 42 ? 3.003 3.085 7.250 1.00 0.00 42 ILE A O 6
ATOM 10343 N N . GLY A 1 43 ? 4.851 2.758 6.026 1.00 0.00 43 GLY A N 6
ATOM 10344 C CA . GLY A 1 43 ? 5.010 1.393 6.499 1.00 0.00 43 GLY A CA 6
ATOM 10345 C C . GLY A 1 43 ? 5.156 1.314 8.002 1.00 0.00 43 GLY A C 6
ATOM 10346 O O . GLY A 1 43 ? 4.679 0.369 8.635 1.00 0.00 43 GLY A O 6
ATOM 10350 N N . GLY A 1 44 ? 5.808 2.313 8.573 1.00 0.00 44 GLY A N 6
ATOM 10351 C CA . GLY A 1 44 ? 6.002 2.343 10.005 1.00 0.00 44 GLY A CA 6
ATOM 10352 C C . GLY A 1 44 ? 4.827 2.954 10.739 1.00 0.00 44 GLY A C 6
ATOM 10353 O O . GLY A 1 44 ? 4.876 3.131 11.958 1.00 0.00 44 GLY A O 6
ATOM 10357 N N . LEU A 1 45 ? 3.767 3.282 10.011 1.00 0.00 45 LEU A N 6
ATOM 10358 C CA . LEU A 1 45 ? 2.594 3.874 10.622 1.00 0.00 45 LEU A CA 6
ATOM 10359 C C . LEU A 1 45 ? 1.564 2.801 10.945 1.00 0.00 45 LEU A C 6
ATOM 10360 O O . LEU A 1 45 ? 1.697 1.645 10.528 1.00 0.00 45 LEU A O 6
ATOM 10376 N N . GLU A 1 46 ? 0.550 3.183 11.698 1.00 0.00 46 GLU A N 6
ATOM 10377 C CA . GLU A 1 46 ? -0.529 2.279 12.045 1.00 0.00 46 GLU A CA 6
ATOM 10378 C C . GLU A 1 46 ? -1.591 2.322 10.956 1.00 0.00 46 GLU A C 6
ATOM 10379 O O . GLU A 1 46 ? -1.927 3.394 10.462 1.00 0.00 46 GLU A O 6
ATOM 10391 N N . ILE A 1 47 ? -2.121 1.161 10.595 1.00 0.00 47 ILE A N 6
ATOM 10392 C CA . ILE A 1 47 ? -3.048 1.054 9.473 1.00 0.00 47 ILE A CA 6
ATOM 10393 C C . ILE A 1 47 ? -4.344 1.832 9.741 1.00 0.00 47 ILE A C 6
ATOM 10394 O O . ILE A 1 47 ? -5.068 2.199 8.817 1.00 0.00 47 ILE A O 6
ATOM 10410 N N . GLN A 1 48 ? -4.617 2.090 11.013 1.00 0.00 48 GLN A N 6
ATOM 10411 C CA . GLN A 1 48 ? -5.808 2.830 11.411 1.00 0.00 48 GLN A CA 6
ATOM 10412 C C . GLN A 1 48 ? -5.568 4.340 11.363 1.00 0.00 48 GLN A C 6
ATOM 10413 O O . GLN A 1 48 ? -6.520 5.124 11.375 1.00 0.00 48 GLN A O 6
ATOM 10427 N N . ASP A 1 49 ? -4.303 4.747 11.308 1.00 0.00 49 ASP A N 6
ATOM 10428 C CA . ASP A 1 49 ? -3.962 6.166 11.362 1.00 0.00 49 ASP A CA 6
ATOM 10429 C C . ASP A 1 49 ? -2.899 6.510 10.327 1.00 0.00 49 ASP A C 6
ATOM 10430 O O . ASP A 1 49 ? -1.701 6.508 10.619 1.00 0.00 49 ASP A O 6
ATOM 10439 N N . ILE A 1 50 ? -3.345 6.759 9.109 1.00 0.00 50 ILE A N 6
ATOM 10440 C CA . ILE A 1 50 ? -2.460 7.178 8.033 1.00 0.00 50 ILE A CA 6
ATOM 10441 C C . ILE A 1 50 ? -3.037 8.405 7.341 1.00 0.00 50 ILE A C 6
ATOM 10442 O O . ILE A 1 50 ? -4.226 8.440 7.023 1.00 0.00 50 ILE A O 6
ATOM 10458 N N . GLU A 1 51 ? -2.204 9.416 7.129 1.00 0.00 51 GLU A N 6
ATOM 10459 C CA . GLU A 1 51 ? -2.654 10.642 6.484 1.00 0.00 51 GLU A CA 6
ATOM 10460 C C . GLU A 1 51 ? -2.918 10.402 5.004 1.00 0.00 51 GLU A C 6
ATOM 10461 O O . GLU A 1 51 ? -2.159 9.693 4.340 1.00 0.00 51 GLU A O 6
ATOM 10473 N N . PRO A 1 52 ? -3.992 10.996 4.463 1.00 0.00 52 PRO A N 6
ATOM 10474 C CA . PRO A 1 52 ? -4.284 10.938 3.028 1.00 0.00 52 PRO A CA 6
ATOM 10475 C C . PRO A 1 52 ? -3.124 11.491 2.207 1.00 0.00 52 PRO A C 6
ATOM 10476 O O . PRO A 1 52 ? -2.826 11.003 1.119 1.00 0.00 52 PRO A O 6
ATOM 10487 N N . MET A 1 53 ? -2.462 12.503 2.759 1.00 0.00 53 MET A N 6
ATOM 10488 C CA . MET A 1 53 ? -1.310 13.118 2.113 1.00 0.00 53 MET A CA 6
ATOM 10489 C C . MET A 1 53 ? -0.148 12.135 2.039 1.00 0.00 53 MET A C 6
ATOM 10490 O O . MET A 1 53 ? 0.592 12.113 1.065 1.00 0.00 53 MET A O 6
ATOM 10504 N N . GLN A 1 54 ? -0.008 11.313 3.071 1.00 0.00 54 GLN A N 6
ATOM 10505 C CA . GLN A 1 54 ? 1.079 10.345 3.131 1.00 0.00 54 GLN A CA 6
ATOM 10506 C C . GLN A 1 54 ? 0.819 9.169 2.205 1.00 0.00 54 GLN A C 6
ATOM 10507 O O . GLN A 1 54 ? 1.735 8.668 1.556 1.00 0.00 54 GLN A O 6
ATOM 10521 N N . LEU A 1 55 ? -0.426 8.727 2.138 1.00 0.00 55 LEU A N 6
ATOM 10522 C CA . LEU A 1 55 ? -0.785 7.657 1.221 1.00 0.00 55 LEU A CA 6
ATOM 10523 C C . LEU A 1 55 ? -0.631 8.151 -0.214 1.00 0.00 55 LEU A C 6
ATOM 10524 O O . LEU A 1 55 ? -0.248 7.397 -1.110 1.00 0.00 55 LEU A O 6
ATOM 10540 N N . LEU A 1 56 ? -0.912 9.435 -0.418 1.00 0.00 56 LEU A N 6
ATOM 10541 C CA . LEU A 1 56 ? -0.702 10.068 -1.711 1.00 0.00 56 LEU A CA 6
ATOM 10542 C C . LEU A 1 56 ? 0.792 10.207 -1.981 1.00 0.00 56 LEU A C 6
ATOM 10543 O O . LEU A 1 56 ? 1.237 10.050 -3.113 1.00 0.00 56 LEU A O 6
ATOM 10559 N N . GLU A 1 57 ? 1.561 10.479 -0.933 1.00 0.00 57 GLU A N 6
ATOM 10560 C CA . GLU A 1 57 ? 3.007 10.590 -1.057 1.00 0.00 57 GLU A CA 6
ATOM 10561 C C . GLU A 1 57 ? 3.591 9.266 -1.538 1.00 0.00 57 GLU A C 6
ATOM 10562 O O . GLU A 1 57 ? 4.563 9.240 -2.284 1.00 0.00 57 GLU A O 6
ATOM 10574 N N . VAL A 1 58 ? 2.979 8.167 -1.108 1.00 0.00 58 VAL A N 6
ATOM 10575 C CA . VAL A 1 58 ? 3.344 6.840 -1.591 1.00 0.00 58 VAL A CA 6
ATOM 10576 C C . VAL A 1 58 ? 3.134 6.748 -3.102 1.00 0.00 58 VAL A C 6
ATOM 10577 O O . VAL A 1 58 ? 4.055 6.435 -3.864 1.00 0.00 58 VAL A O 6
ATOM 10590 N N . ILE A 1 59 ? 1.917 7.048 -3.525 1.00 0.00 59 ILE A N 6
ATOM 10591 C CA . ILE A 1 59 ? 1.563 7.031 -4.942 1.00 0.00 59 ILE A CA 6
ATOM 10592 C C . ILE A 1 59 ? 2.465 7.983 -5.732 1.00 0.00 59 ILE A C 6
ATOM 10593 O O . ILE A 1 59 ? 3.007 7.622 -6.778 1.00 0.00 59 ILE A O 6
ATOM 10609 N N . ARG A 1 60 ? 2.656 9.181 -5.193 1.00 0.00 60 ARG A N 6
ATOM 10610 C CA . ARG A 1 60 ? 3.452 10.206 -5.850 1.00 0.00 60 ARG A CA 6
ATOM 10611 C C . ARG A 1 60 ? 4.932 9.827 -5.847 1.00 0.00 60 ARG A C 6
ATOM 10612 O O . ARG A 1 60 ? 5.699 10.272 -6.703 1.00 0.00 60 ARG A O 6
ATOM 10633 N N . ARG A 1 61 ? 5.321 9.001 -4.882 1.00 0.00 61 ARG A N 6
ATOM 10634 C CA . ARG A 1 61 ? 6.676 8.466 -4.814 1.00 0.00 61 ARG A CA 6
ATOM 10635 C C . ARG A 1 61 ? 6.971 7.660 -6.072 1.00 0.00 61 ARG A C 6
ATOM 10636 O O . ARG A 1 61 ? 8.048 7.770 -6.661 1.00 0.00 61 ARG A O 6
ATOM 10657 N N . PHE A 1 62 ? 5.999 6.860 -6.486 1.00 0.00 62 PHE A N 6
ATOM 10658 C CA . PHE A 1 62 ? 6.126 6.094 -7.720 1.00 0.00 62 PHE A CA 6
ATOM 10659 C C . PHE A 1 62 ? 5.984 6.998 -8.942 1.00 0.00 62 PHE A C 6
ATOM 10660 O O . PHE A 1 62 ? 6.613 6.761 -9.978 1.00 0.00 62 PHE A O 6
ATOM 10677 N N . GLU A 1 63 ? 5.173 8.043 -8.815 1.00 0.00 63 GLU A N 6
ATOM 10678 C CA . GLU A 1 63 ? 4.966 8.992 -9.907 1.00 0.00 63 GLU A CA 6
ATOM 10679 C C . GLU A 1 63 ? 6.221 9.818 -10.173 1.00 0.00 63 GLU A C 6
ATOM 10680 O O . GLU A 1 63 ? 6.378 10.389 -11.252 1.00 0.00 63 GLU A O 6
ATOM 10692 N N . ASP A 1 64 ? 7.108 9.890 -9.187 1.00 0.00 64 ASP A N 6
ATOM 10693 C CA . ASP A 1 64 ? 8.378 10.593 -9.354 1.00 0.00 64 ASP A CA 6
ATOM 10694 C C . ASP A 1 64 ? 9.226 9.916 -10.419 1.00 0.00 64 ASP A C 6
ATOM 10695 O O . ASP A 1 64 ? 9.859 10.576 -11.243 1.00 0.00 64 ASP A O 6
ATOM 10704 N N . ARG A 1 65 ? 9.226 8.591 -10.402 1.00 0.00 65 ARG A N 6
ATOM 10705 C CA . ARG A 1 65 ? 9.981 7.823 -11.377 1.00 0.00 65 ARG A CA 6
ATOM 10706 C C . ARG A 1 65 ? 9.141 7.586 -12.628 1.00 0.00 65 ARG A C 6
ATOM 10707 O O . ARG A 1 65 ? 9.665 7.235 -13.685 1.00 0.00 65 ARG A O 6
ATOM 10728 N N . GLY A 1 66 ? 7.837 7.797 -12.503 1.00 0.00 66 GLY A N 6
ATOM 10729 C CA . GLY A 1 66 ? 6.946 7.662 -13.641 1.00 0.00 66 GLY A CA 6
ATOM 10730 C C . GLY A 1 66 ? 6.349 6.276 -13.748 1.00 0.00 66 GLY A C 6
ATOM 10731 O O . GLY A 1 66 ? 5.869 5.879 -14.810 1.00 0.00 66 GLY A O 6
ATOM 10735 N N . ALA A 1 67 ? 6.367 5.539 -12.645 1.00 0.00 67 ALA A N 6
ATOM 10736 C CA . ALA A 1 67 ? 5.829 4.188 -12.627 1.00 0.00 67 ALA A CA 6
ATOM 10737 C C . ALA A 1 67 ? 4.320 4.216 -12.432 1.00 0.00 67 ALA A C 6
ATOM 10738 O O . ALA A 1 67 ? 3.821 3.975 -11.335 1.00 0.00 67 ALA A O 6
ATOM 10745 N N . MET A 1 68 ? 3.601 4.530 -13.502 1.00 0.00 68 MET A N 6
ATOM 10746 C CA . MET A 1 68 ? 2.147 4.654 -13.456 1.00 0.00 68 MET A CA 6
ATOM 10747 C C . MET A 1 68 ? 1.492 3.348 -13.029 1.00 0.00 68 MET A C 6
ATOM 10748 O O . MET A 1 68 ? 0.566 3.343 -12.215 1.00 0.00 68 MET A O 6
ATOM 10762 N N . GLU A 1 69 ? 1.994 2.245 -13.564 1.00 0.00 69 GLU A N 6
ATOM 10763 C CA . GLU A 1 69 ? 1.435 0.931 -13.279 1.00 0.00 69 GLU A CA 6
ATOM 10764 C C . GLU A 1 69 ? 1.585 0.600 -11.802 1.00 0.00 69 GLU A C 6
ATOM 10765 O O . GLU A 1 69 ? 0.639 0.157 -11.153 1.00 0.00 69 GLU A O 6
ATOM 10777 N N . ARG A 1 70 ? 2.777 0.840 -11.274 1.00 0.00 70 ARG A N 6
ATOM 10778 C CA . ARG A 1 70 ? 3.075 0.500 -9.893 1.00 0.00 70 ARG A CA 6
ATOM 10779 C C . ARG A 1 70 ? 2.469 1.515 -8.930 1.00 0.00 70 ARG A C 6
ATOM 10780 O O . ARG A 1 70 ? 2.171 1.182 -7.789 1.00 0.00 70 ARG A O 6
ATOM 10801 N N . ALA A 1 71 ? 2.274 2.745 -9.393 1.00 0.00 71 ALA A N 6
ATOM 10802 C CA . ALA A 1 71 ? 1.629 3.769 -8.577 1.00 0.00 71 ALA A CA 6
ATOM 10803 C C . ALA A 1 71 ? 0.166 3.416 -8.342 1.00 0.00 71 ALA A C 6
ATOM 10804 O O . ALA A 1 71 ? -0.324 3.456 -7.212 1.00 0.00 71 ALA A O 6
ATOM 10811 N N . ASN A 1 72 ? -0.523 3.052 -9.415 1.00 0.00 72 ASN A N 6
ATOM 10812 C CA . ASN A 1 72 ? -1.922 2.660 -9.322 1.00 0.00 72 ASN A CA 6
ATOM 10813 C C . ASN A 1 72 ? -2.059 1.326 -8.602 1.00 0.00 72 ASN A C 6
ATOM 10814 O O . ASN A 1 72 ? -3.050 1.079 -7.913 1.00 0.00 72 ASN A O 6
ATOM 10825 N N . LYS A 1 73 ? -1.052 0.469 -8.748 1.00 0.00 73 LYS A N 6
ATOM 10826 C CA . LYS A 1 73 ? -1.065 -0.820 -8.078 1.00 0.00 73 LYS A CA 6
ATOM 10827 C C . LYS A 1 73 ? -0.768 -0.642 -6.595 1.00 0.00 73 LYS A C 6
ATOM 10828 O O . LYS A 1 73 ? -1.293 -1.381 -5.762 1.00 0.00 73 LYS A O 6
ATOM 10847 N N . ALA A 1 74 ? 0.064 0.346 -6.269 1.00 0.00 74 ALA A N 6
ATOM 10848 C CA . ALA A 1 74 ? 0.325 0.691 -4.879 1.00 0.00 74 ALA A CA 6
ATOM 10849 C C . ALA A 1 74 ? -0.974 1.084 -4.197 1.00 0.00 74 ALA A C 6
ATOM 10850 O O . ALA A 1 74 ? -1.290 0.586 -3.121 1.00 0.00 74 ALA A O 6
ATOM 10857 N N . ARG A 1 75 ? -1.734 1.960 -4.854 1.00 0.00 75 ARG A N 6
ATOM 10858 C CA . ARG A 1 75 ? -3.045 2.370 -4.361 1.00 0.00 75 ARG A CA 6
ATOM 10859 C C . ARG A 1 75 ? -3.935 1.155 -4.115 1.00 0.00 75 ARG A C 6
ATOM 10860 O O . ARG A 1 75 ? -4.508 1.000 -3.033 1.00 0.00 75 ARG A O 6
ATOM 10881 N N . ARG A 1 76 ? -4.041 0.297 -5.125 1.00 0.00 76 ARG A N 6
ATOM 10882 C CA . ARG A 1 76 ? -4.875 -0.896 -5.033 1.00 0.00 76 ARG A CA 6
ATOM 10883 C C . ARG A 1 76 ? -4.437 -1.809 -3.896 1.00 0.00 76 ARG A C 6
ATOM 10884 O O . ARG A 1 76 ? -5.241 -2.170 -3.037 1.00 0.00 76 ARG A O 6
ATOM 10905 N N . ARG A 1 77 ? -3.164 -2.174 -3.890 1.00 0.00 77 ARG A N 6
ATOM 10906 C CA . ARG A 1 77 ? -2.667 -3.170 -2.952 1.00 0.00 77 ARG A CA 6
ATOM 10907 C C . ARG A 1 77 ? -2.603 -2.629 -1.530 1.00 0.00 77 ARG A C 6
ATOM 10908 O O . ARG A 1 77 ? -2.817 -3.374 -0.580 1.00 0.00 77 ARG A O 6
ATOM 10929 N N . CYS A 1 78 ? -2.333 -1.337 -1.373 1.00 0.00 78 CYS A N 6
ATOM 10930 C CA . CYS A 1 78 ? -2.421 -0.723 -0.056 1.00 0.00 78 CYS A CA 6
ATOM 10931 C C . CYS A 1 78 ? -3.861 -0.784 0.430 1.00 0.00 78 CYS A C 6
ATOM 10932 O O . CYS A 1 78 ? -4.127 -1.174 1.566 1.00 0.00 78 CYS A O 6
ATOM 10940 N N . GLY A 1 79 ? -4.791 -0.420 -0.450 1.00 0.00 79 GLY A N 6
ATOM 10941 C CA . GLY A 1 79 ? -6.200 -0.528 -0.132 1.00 0.00 79 GLY A CA 6
ATOM 10942 C C . GLY A 1 79 ? -6.605 -1.959 0.155 1.00 0.00 79 GLY A C 6
ATOM 10943 O O . GLY A 1 79 ? -7.551 -2.204 0.898 1.00 0.00 79 GLY A O 6
ATOM 10947 N N . GLU A 1 80 ? -5.883 -2.905 -0.436 1.00 0.00 80 GLU A N 6
ATOM 10948 C CA . GLU A 1 80 ? -6.127 -4.319 -0.199 1.00 0.00 80 GLU A CA 6
ATOM 10949 C C . GLU A 1 80 ? -5.625 -4.716 1.184 1.00 0.00 80 GLU A C 6
ATOM 10950 O O . GLU A 1 80 ? -6.257 -5.513 1.873 1.00 0.00 80 GLU A O 6
ATOM 10962 N N . VAL A 1 81 ? -4.495 -4.143 1.591 1.00 0.00 81 VAL A N 6
ATOM 10963 C CA . VAL A 1 81 ? -3.994 -4.322 2.948 1.00 0.00 81 VAL A CA 6
ATOM 10964 C C . VAL A 1 81 ? -5.006 -3.759 3.946 1.00 0.00 81 VAL A C 6
ATOM 10965 O O . VAL A 1 81 ? -5.335 -4.401 4.946 1.00 0.00 81 VAL A O 6
ATOM 10978 N N . PHE A 1 82 ? -5.510 -2.562 3.651 1.00 0.00 82 PHE A N 6
ATOM 10979 C CA . PHE A 1 82 ? -6.571 -1.959 4.451 1.00 0.00 82 PHE A CA 6
ATOM 10980 C C . PHE A 1 82 ? -7.797 -2.869 4.482 1.00 0.00 82 PHE A C 6
ATOM 10981 O O . PHE A 1 82 ? -8.331 -3.167 5.547 1.00 0.00 82 PHE A O 6
ATOM 10998 N N . ARG A 1 83 ? -8.224 -3.312 3.301 1.00 0.00 83 ARG A N 6
ATOM 10999 C CA . ARG A 1 83 ? -9.378 -4.200 3.167 1.00 0.00 83 ARG A CA 6
ATOM 11000 C C . ARG A 1 83 ? -9.177 -5.492 3.955 1.00 0.00 83 ARG A C 6
ATOM 11001 O O . ARG A 1 83 ? -10.099 -5.971 4.615 1.00 0.00 83 ARG A O 6
ATOM 11022 N N . TYR A 1 84 ? -7.971 -6.040 3.902 1.00 0.00 84 TYR A N 6
ATOM 11023 C CA . TYR A 1 84 ? -7.647 -7.259 4.633 1.00 0.00 84 TYR A CA 6
ATOM 11024 C C . TYR A 1 84 ? -7.812 -7.032 6.135 1.00 0.00 84 TYR A C 6
ATOM 11025 O O . TYR A 1 84 ? -8.329 -7.889 6.856 1.00 0.00 84 TYR A O 6
ATOM 11043 N N . ALA A 1 85 ? -7.389 -5.860 6.593 1.00 0.00 85 ALA A N 6
ATOM 11044 C CA . ALA A 1 85 ? -7.515 -5.495 7.996 1.00 0.00 85 ALA A CA 6
ATOM 11045 C C . ALA A 1 85 ? -8.973 -5.222 8.360 1.00 0.00 85 ALA A C 6
ATOM 11046 O O . ALA A 1 85 ? -9.386 -5.422 9.504 1.00 0.00 85 ALA A O 6
ATOM 11053 N N . ILE A 1 86 ? -9.748 -4.758 7.388 1.00 0.00 86 ILE A N 6
ATOM 11054 C CA . ILE A 1 86 ? -11.182 -4.573 7.578 1.00 0.00 86 ILE A CA 6
ATOM 11055 C C . ILE A 1 86 ? -11.863 -5.928 7.758 1.00 0.00 86 ILE A C 6
ATOM 11056 O O . ILE A 1 86 ? -12.716 -6.099 8.630 1.00 0.00 86 ILE A O 6
ATOM 11072 N N . VAL A 1 87 ? -11.465 -6.890 6.933 1.00 0.00 87 VAL A N 6
ATOM 11073 C CA . VAL A 1 87 ? -12.013 -8.241 6.999 1.00 0.00 87 VAL A CA 6
ATOM 11074 C C . VAL A 1 87 ? -11.680 -8.903 8.332 1.00 0.00 87 VAL A C 6
ATOM 11075 O O . VAL A 1 87 ? -12.533 -9.539 8.947 1.00 0.00 87 VAL A O 6
ATOM 11088 N N . THR A 1 88 ? -10.443 -8.736 8.781 1.00 0.00 88 THR A N 6
ATOM 11089 C CA . THR A 1 88 ? -10.011 -9.322 10.041 1.00 0.00 88 THR A CA 6
ATOM 11090 C C . THR A 1 88 ? -10.624 -8.559 11.226 1.00 0.00 88 THR A C 6
ATOM 11091 O O . THR A 1 88 ? -10.624 -9.040 12.361 1.00 0.00 88 THR A O 6
ATOM 11102 N N . GLY A 1 89 ? -11.160 -7.373 10.945 1.00 0.00 89 GLY A N 6
ATOM 11103 C CA . GLY A 1 89 ? -11.864 -6.610 11.962 1.00 0.00 89 GLY A CA 6
ATOM 11104 C C . GLY A 1 89 ? -10.950 -5.738 12.800 1.00 0.00 89 GLY A C 6
ATOM 11105 O O . GLY A 1 89 ? -11.255 -5.445 13.957 1.00 0.00 89 GLY A O 6
ATOM 11109 N N . ARG A 1 90 ? -9.830 -5.319 12.229 1.00 0.00 90 ARG A N 6
ATOM 11110 C CA . ARG A 1 90 ? -8.895 -4.459 12.942 1.00 0.00 90 ARG A CA 6
ATOM 11111 C C . ARG A 1 90 ? -8.690 -3.141 12.207 1.00 0.00 90 ARG A C 6
ATOM 11112 O O . ARG A 1 90 ? -7.830 -2.341 12.569 1.00 0.00 90 ARG A O 6
ATOM 11133 N N . ALA A 1 91 ? -9.486 -2.924 11.173 1.00 0.00 91 ALA A N 6
ATOM 11134 C CA . ALA A 1 91 ? -9.545 -1.637 10.501 1.00 0.00 91 ALA A CA 6
ATOM 11135 C C . ALA A 1 91 ? -10.988 -1.324 10.145 1.00 0.00 91 ALA A C 6
ATOM 11136 O O . ALA A 1 91 ? -11.715 -2.193 9.667 1.00 0.00 91 ALA A O 6
ATOM 11143 N N . LYS A 1 92 ? -11.410 -0.096 10.405 1.00 0.00 92 LYS A N 6
ATOM 11144 C CA . LYS A 1 92 ? -12.800 0.287 10.197 1.00 0.00 92 LYS A CA 6
ATOM 11145 C C . LYS A 1 92 ? -13.017 0.848 8.799 1.00 0.00 92 LYS A C 6
ATOM 11146 O O . LYS A 1 92 ? -13.958 0.459 8.104 1.00 0.00 92 LYS A O 6
ATOM 11165 N N . TYR A 1 93 ? -12.146 1.753 8.385 1.00 0.00 93 TYR A N 6
ATOM 11166 C CA . TYR A 1 93 ? -12.268 2.369 7.076 1.00 0.00 93 TYR A CA 6
ATOM 11167 C C . TYR A 1 93 ? -10.898 2.491 6.430 1.00 0.00 93 TYR A C 6
ATOM 11168 O O . TYR A 1 93 ? -9.873 2.394 7.107 1.00 0.00 93 TYR A O 6
ATOM 11186 N N . ASN A 1 94 ? -10.885 2.697 5.126 1.00 0.00 94 ASN A N 6
ATOM 11187 C CA . ASN A 1 94 ? -9.645 2.890 4.400 1.00 0.00 94 ASN A CA 6
ATOM 11188 C C . ASN A 1 94 ? -9.640 4.261 3.736 1.00 0.00 94 ASN A C 6
ATOM 11189 O O . ASN A 1 94 ? -10.637 4.679 3.151 1.00 0.00 94 ASN A O 6
ATOM 11200 N N . PRO A 1 95 ? -8.519 4.989 3.825 1.00 0.00 95 PRO A N 6
ATOM 11201 C CA . PRO A 1 95 ? -8.403 6.343 3.266 1.00 0.00 95 PRO A CA 6
ATOM 11202 C C . PRO A 1 95 ? -8.245 6.352 1.744 1.00 0.00 95 PRO A C 6
ATOM 11203 O O . PRO A 1 95 ? -7.595 7.232 1.185 1.00 0.00 95 PRO A O 6
ATOM 11214 N N . ALA A 1 96 ? -8.868 5.388 1.079 1.00 0.00 96 ALA A N 6
ATOM 11215 C CA . ALA A 1 96 ? -8.810 5.292 -0.376 1.00 0.00 96 ALA A CA 6
ATOM 11216 C C . ALA A 1 96 ? -9.524 6.469 -1.056 1.00 0.00 96 ALA A C 6
ATOM 11217 O O . ALA A 1 96 ? -8.995 7.029 -2.019 1.00 0.00 96 ALA A O 6
ATOM 11224 N N . PRO A 1 97 ? -10.738 6.865 -0.597 1.00 0.00 97 PRO A N 6
ATOM 11225 C CA . PRO A 1 97 ? -11.421 8.053 -1.124 1.00 0.00 97 PRO A CA 6
ATOM 11226 C C . PRO A 1 97 ? -10.583 9.320 -0.959 1.00 0.00 97 PRO A C 6
ATOM 11227 O O . PRO A 1 97 ? -10.481 10.128 -1.880 1.00 0.00 97 PRO A O 6
ATOM 11238 N N . ASP A 1 98 ? -9.974 9.478 0.212 1.00 0.00 98 ASP A N 6
ATOM 11239 C CA . ASP A 1 98 ? -9.125 10.637 0.483 1.00 0.00 98 ASP A CA 6
ATOM 11240 C C . ASP A 1 98 ? -7.836 10.572 -0.321 1.00 0.00 98 ASP A C 6
ATOM 11241 O O . ASP A 1 98 ? -7.287 11.601 -0.702 1.00 0.00 98 ASP A O 6
ATOM 11250 N N . LEU A 1 99 ? -7.353 9.359 -0.565 1.00 0.00 99 LEU A N 6
ATOM 11251 C CA . LEU A 1 99 ? -6.210 9.148 -1.444 1.00 0.00 99 LEU A CA 6
ATOM 11252 C C . LEU A 1 99 ? -6.525 9.719 -2.822 1.00 0.00 99 LEU A C 6
ATOM 11253 O O . LEU A 1 99 ? -5.751 10.497 -3.381 1.00 0.00 99 LEU A O 6
ATOM 11269 N N . ALA A 1 100 ? -7.677 9.332 -3.352 1.00 0.00 100 ALA A N 6
ATOM 11270 C CA . ALA A 1 100 ? -8.118 9.811 -4.650 1.00 0.00 100 ALA A CA 6
ATOM 11271 C C . ALA A 1 100 ? -8.345 11.315 -4.620 1.00 0.00 100 ALA A C 6
ATOM 11272 O O . ALA A 1 100 ? -7.951 12.027 -5.537 1.00 0.00 100 ALA A O 6
ATOM 11279 N N . ASP A 1 101 ? -8.963 11.791 -3.548 1.00 0.00 101 ASP A N 6
ATOM 11280 C CA . ASP A 1 101 ? -9.276 13.209 -3.409 1.00 0.00 101 ASP A CA 6
ATOM 11281 C C . ASP A 1 101 ? -8.003 14.040 -3.329 1.00 0.00 101 ASP A C 6
ATOM 11282 O O . ASP A 1 101 ? -7.919 15.119 -3.912 1.00 0.00 101 ASP A O 6
ATOM 11291 N N . ALA A 1 102 ? -7.015 13.530 -2.609 1.00 0.00 102 ALA A N 6
ATOM 11292 C CA . ALA A 1 102 ? -5.727 14.201 -2.490 1.00 0.00 102 ALA A CA 6
ATOM 11293 C C . ALA A 1 102 ? -5.020 14.237 -3.838 1.00 0.00 102 ALA A C 6
ATOM 11294 O O . ALA A 1 102 ? -4.376 15.219 -4.185 1.00 0.00 102 ALA A O 6
ATOM 11301 N N . MET A 1 103 ? -5.165 13.164 -4.598 1.00 0.00 103 MET A N 6
ATOM 11302 C CA . MET A 1 103 ? -4.588 13.079 -5.933 1.00 0.00 103 MET A CA 6
ATOM 11303 C C . MET A 1 103 ? -5.221 14.126 -6.856 1.00 0.00 103 MET A C 6
ATOM 11304 O O . MET A 1 103 ? -4.544 14.741 -7.681 1.00 0.00 103 MET A O 6
ATOM 11318 N N . LYS A 1 104 ? -6.524 14.337 -6.690 1.00 0.00 104 LYS A N 6
ATOM 11319 C CA . LYS A 1 104 ? -7.259 15.321 -7.487 1.00 0.00 104 LYS A CA 6
ATOM 11320 C C . LYS A 1 104 ? -7.022 16.734 -6.958 1.00 0.00 104 LYS A C 6
ATOM 11321 O O . LYS A 1 104 ? -7.121 17.714 -7.697 1.00 0.00 104 LYS A O 6
ATOM 11340 N N . GLY A 1 105 ? -6.726 16.831 -5.672 1.00 0.00 105 GLY A N 6
ATOM 11341 C CA . GLY A 1 105 ? -6.597 18.124 -5.037 1.00 0.00 105 GLY A CA 6
ATOM 11342 C C . GLY A 1 105 ? -5.171 18.626 -5.003 1.00 0.00 105 GLY A C 6
ATOM 11343 O O . GLY A 1 105 ? -4.936 19.812 -4.784 1.00 0.00 105 GLY A O 6
ATOM 11347 N N . TYR A 1 106 ? -4.215 17.739 -5.228 1.00 0.00 106 TYR A N 6
ATOM 11348 C CA . TYR A 1 106 ? -2.814 18.131 -5.188 1.00 0.00 106 TYR A CA 6
ATOM 11349 C C . TYR A 1 106 ? -2.474 18.998 -6.394 1.00 0.00 106 TYR A C 6
ATOM 11350 O O . TYR A 1 106 ? -1.517 19.768 -6.366 1.00 0.00 106 TYR A O 6
ATOM 11368 N N . ARG A 1 107 ? -3.272 18.885 -7.450 1.00 0.00 107 ARG A N 6
ATOM 11369 C CA . ARG A 1 107 ? -3.092 19.733 -8.620 1.00 0.00 107 ARG A CA 6
ATOM 11370 C C . ARG A 1 107 ? -3.708 21.109 -8.368 1.00 0.00 107 ARG A C 6
ATOM 11371 O O . ARG A 1 107 ? -3.412 22.075 -9.073 1.00 0.00 107 ARG A O 6
ATOM 11392 N N . LYS A 1 108 ? -4.563 21.192 -7.350 1.00 0.00 108 LYS A N 6
ATOM 11393 C CA . LYS A 1 108 ? -5.079 22.474 -6.882 1.00 0.00 108 LYS A CA 6
ATOM 11394 C C . LYS A 1 108 ? -4.021 23.127 -6.012 1.00 0.00 108 LYS A C 6
ATOM 11395 O O . LYS A 1 108 ? -3.810 24.339 -6.063 1.00 0.00 108 LYS A O 6
ATOM 11414 N N . LYS A 1 109 ? -3.362 22.275 -5.228 1.00 0.00 109 LYS A N 6
ATOM 11415 C CA . LYS A 1 109 ? -2.388 22.688 -4.225 1.00 0.00 109 LYS A CA 6
ATOM 11416 C C . LYS A 1 109 ? -3.054 23.500 -3.127 1.00 0.00 109 LYS A C 6
ATOM 11417 O O . LYS A 1 109 ? -2.995 24.731 -3.113 1.00 0.00 109 LYS A O 6
ATOM 11436 N N . ASN A 1 110 ? -3.727 22.796 -2.228 1.00 0.00 110 ASN A N 6
ATOM 11437 C CA . ASN A 1 110 ? -4.335 23.422 -1.066 1.00 0.00 110 ASN A CA 6
ATOM 11438 C C . ASN A 1 110 ? -3.240 23.832 -0.101 1.00 0.00 110 ASN A C 6
ATOM 11439 O O . ASN A 1 110 ? -3.184 24.982 0.335 1.00 0.00 110 ASN A O 6
ATOM 11450 N N . LEU A 1 111 ? -2.358 22.874 0.200 1.00 0.00 111 LEU A N 6
ATOM 11451 C CA . LEU A 1 111 ? -1.174 23.121 1.021 1.00 0.00 111 LEU A CA 6
ATOM 11452 C C . LEU A 1 111 ? -1.559 23.738 2.362 1.00 0.00 111 LEU A C 6
ATOM 11453 O O . LEU A 1 111 ? -0.924 24.676 2.836 1.00 0.00 111 LEU A O 6
ATOM 11469 N N . GLU A 1 112 ? -2.580 23.167 2.984 1.00 0.00 112 GLU A N 6
ATOM 11470 C CA . GLU A 1 112 ? -3.142 23.704 4.218 1.00 0.00 112 GLU A CA 6
ATOM 11471 C C . GLU A 1 112 ? -2.204 23.467 5.400 1.00 0.00 112 GLU A C 6
ATOM 11472 O O . GLU A 1 112 ? -2.380 24.040 6.475 1.00 0.00 112 GLU A O 6
ATOM 11484 N N . HIS A 1 113 ? -1.205 22.617 5.189 1.00 0.00 113 HIS A N 6
ATOM 11485 C CA . HIS A 1 113 ? -0.176 22.377 6.194 1.00 0.00 113 HIS A CA 6
ATOM 11486 C C . HIS A 1 113 ? 0.910 23.449 6.110 1.00 0.00 113 HIS A C 6
ATOM 11487 O O . HIS A 1 113 ? 1.926 23.377 6.798 1.00 0.00 113 HIS A O 6
ATOM 11502 N N . HIS A 1 114 ? 0.688 24.428 5.241 1.00 0.00 114 HIS A N 6
ATOM 11503 C CA . HIS A 1 114 ? 1.561 25.590 5.130 1.00 0.00 114 HIS A CA 6
ATOM 11504 C C . HIS A 1 114 ? 0.734 26.839 4.881 1.00 0.00 114 HIS A C 6
ATOM 11505 O O . HIS A 1 114 ? 0.184 27.020 3.797 1.00 0.00 114 HIS A O 6
ATOM 11520 N N . HIS A 1 115 ? 0.640 27.698 5.881 1.00 0.00 115 HIS A N 6
ATOM 11521 C CA . HIS A 1 115 ? -0.150 28.912 5.756 1.00 0.00 115 HIS A CA 6
ATOM 11522 C C . HIS A 1 115 ? 0.574 29.917 4.880 1.00 0.00 115 HIS A C 6
ATOM 11523 O O . HIS A 1 115 ? 1.572 30.513 5.284 1.00 0.00 115 HIS A O 6
ATOM 11538 N N . HIS A 1 116 ? 0.063 30.098 3.676 1.00 0.00 116 HIS A N 6
ATOM 11539 C CA . HIS A 1 116 ? 0.741 30.896 2.674 1.00 0.00 116 HIS A CA 6
ATOM 11540 C C . HIS A 1 116 ? 0.327 32.355 2.779 1.00 0.00 116 HIS A C 6
ATOM 11541 O O . HIS A 1 116 ? -0.860 32.671 2.860 1.00 0.00 116 HIS A O 6
ATOM 11556 N N . HIS A 1 117 ? 1.314 33.233 2.797 1.00 0.00 117 HIS A N 6
ATOM 11557 C CA . HIS A 1 117 ? 1.077 34.667 2.858 1.00 0.00 117 HIS A CA 6
ATOM 11558 C C . HIS A 1 117 ? 1.928 35.377 1.821 1.00 0.00 117 HIS A C 6
ATOM 11559 O O . HIS A 1 117 ? 2.928 34.832 1.355 1.00 0.00 117 HIS A O 6
ATOM 11574 N N . HIS A 1 118 ? 1.527 36.581 1.453 1.00 0.00 118 HIS A N 6
ATOM 11575 C CA . HIS A 1 118 ? 2.313 37.396 0.539 1.00 0.00 118 HIS A CA 6
ATOM 11576 C C . HIS A 1 118 ? 2.976 38.525 1.309 1.00 0.00 118 HIS A C 6
ATOM 11577 O O . HIS A 1 118 ? 4.154 38.375 1.686 1.00 0.00 118 HIS A O 6
ATOM 11593 N N . SER A 1 1 ? 3.540 -13.572 20.507 1.00 0.00 1 SER A N 7
ATOM 11594 C CA . SER A 1 1 ? 2.410 -13.332 19.586 1.00 0.00 1 SER A CA 7
ATOM 11595 C C . SER A 1 1 ? 2.151 -11.836 19.448 1.00 0.00 1 SER A C 7
ATOM 11596 O O . SER A 1 1 ? 1.166 -11.308 19.968 1.00 0.00 1 SER A O 7
ATOM 11606 N N . SER A 1 2 ? 3.061 -11.156 18.765 1.00 0.00 2 SER A N 7
ATOM 11607 C CA . SER A 1 2 ? 2.965 -9.722 18.570 1.00 0.00 2 SER A CA 7
ATOM 11608 C C . SER A 1 2 ? 1.937 -9.396 17.494 1.00 0.00 2 SER A C 7
ATOM 11609 O O . SER A 1 2 ? 2.190 -9.587 16.303 1.00 0.00 2 SER A O 7
ATOM 11617 N N . ASN A 1 3 ? 0.776 -8.924 17.916 1.00 0.00 3 ASN A N 7
ATOM 11618 C CA . ASN A 1 3 ? -0.279 -8.564 16.982 1.00 0.00 3 ASN A CA 7
ATOM 11619 C C . ASN A 1 3 ? -0.455 -7.057 16.959 1.00 0.00 3 ASN A C 7
ATOM 11620 O O . ASN A 1 3 ? -1.265 -6.499 17.700 1.00 0.00 3 ASN A O 7
ATOM 11631 N N . ASN A 1 4 ? 0.335 -6.403 16.124 1.00 0.00 4 ASN A N 7
ATOM 11632 C CA . ASN A 1 4 ? 0.333 -4.950 16.039 1.00 0.00 4 ASN A CA 7
ATOM 11633 C C . ASN A 1 4 ? -0.567 -4.477 14.908 1.00 0.00 4 ASN A C 7
ATOM 11634 O O . ASN A 1 4 ? -0.980 -5.265 14.056 1.00 0.00 4 ASN A O 7
ATOM 11645 N N . ASN A 1 5 ? -0.870 -3.187 14.902 1.00 0.00 5 ASN A N 7
ATOM 11646 C CA . ASN A 1 5 ? -1.745 -2.615 13.888 1.00 0.00 5 ASN A CA 7
ATOM 11647 C C . ASN A 1 5 ? -0.951 -1.748 12.920 1.00 0.00 5 ASN A C 7
ATOM 11648 O O . ASN A 1 5 ? -1.521 -0.939 12.183 1.00 0.00 5 ASN A O 7
ATOM 11659 N N . SER A 1 6 ? 0.361 -1.926 12.919 1.00 0.00 6 SER A N 7
ATOM 11660 C CA . SER A 1 6 ? 1.228 -1.201 12.007 1.00 0.00 6 SER A CA 7
ATOM 11661 C C . SER A 1 6 ? 1.030 -1.707 10.581 1.00 0.00 6 SER A C 7
ATOM 11662 O O . SER A 1 6 ? 0.735 -2.886 10.364 1.00 0.00 6 SER A O 7
ATOM 11670 N N . PHE A 1 7 ? 1.176 -0.811 9.615 1.00 0.00 7 PHE A N 7
ATOM 11671 C CA . PHE A 1 7 ? 0.921 -1.144 8.224 1.00 0.00 7 PHE A CA 7
ATOM 11672 C C . PHE A 1 7 ? 1.905 -2.200 7.735 1.00 0.00 7 PHE A C 7
ATOM 11673 O O . PHE A 1 7 ? 1.523 -3.121 7.018 1.00 0.00 7 PHE A O 7
ATOM 11690 N N . SER A 1 8 ? 3.165 -2.065 8.138 1.00 0.00 8 SER A N 7
ATOM 11691 C CA . SER A 1 8 ? 4.201 -3.018 7.758 1.00 0.00 8 SER A CA 7
ATOM 11692 C C . SER A 1 8 ? 3.838 -4.437 8.196 1.00 0.00 8 SER A C 7
ATOM 11693 O O . SER A 1 8 ? 3.953 -5.385 7.416 1.00 0.00 8 SER A O 7
ATOM 11701 N N . ALA A 1 9 ? 3.379 -4.568 9.437 1.00 0.00 9 ALA A N 7
ATOM 11702 C CA . ALA A 1 9 ? 3.032 -5.869 10.002 1.00 0.00 9 ALA A CA 7
ATOM 11703 C C . ALA A 1 9 ? 1.879 -6.517 9.244 1.00 0.00 9 ALA A C 7
ATOM 11704 O O . ALA A 1 9 ? 1.962 -7.676 8.836 1.00 0.00 9 ALA A O 7
ATOM 11711 N N . ILE A 1 10 ? 0.806 -5.761 9.048 1.00 0.00 10 ILE A N 7
ATOM 11712 C CA . ILE A 1 10 ? -0.377 -6.282 8.376 1.00 0.00 10 ILE A CA 7
ATOM 11713 C C . ILE A 1 10 ? -0.090 -6.548 6.900 1.00 0.00 10 ILE A C 7
ATOM 11714 O O . ILE A 1 10 ? -0.567 -7.538 6.336 1.00 0.00 10 ILE A O 7
ATOM 11730 N N . TYR A 1 11 ? 0.707 -5.679 6.283 1.00 0.00 11 TYR A N 7
ATOM 11731 C CA . TYR A 1 11 ? 1.145 -5.892 4.908 1.00 0.00 11 TYR A CA 7
ATOM 11732 C C . TYR A 1 11 ? 1.900 -7.208 4.796 1.00 0.00 11 TYR A C 7
ATOM 11733 O O . TYR A 1 11 ? 1.747 -7.930 3.821 1.00 0.00 11 TYR A O 7
ATOM 11751 N N . LYS A 1 12 ? 2.704 -7.520 5.806 1.00 0.00 12 LYS A N 7
ATOM 11752 C CA . LYS A 1 12 ? 3.501 -8.738 5.792 1.00 0.00 12 LYS A CA 7
ATOM 11753 C C . LYS A 1 12 ? 2.609 -9.972 5.878 1.00 0.00 12 LYS A C 7
ATOM 11754 O O . LYS A 1 12 ? 2.850 -10.966 5.196 1.00 0.00 12 LYS A O 7
ATOM 11773 N N . GLU A 1 13 ? 1.573 -9.904 6.708 1.00 0.00 13 GLU A N 7
ATOM 11774 C CA . GLU A 1 13 ? 0.623 -11.004 6.820 1.00 0.00 13 GLU A CA 7
ATOM 11775 C C . GLU A 1 13 ? -0.105 -11.194 5.495 1.00 0.00 13 GLU A C 7
ATOM 11776 O O . GLU A 1 13 ? -0.165 -12.300 4.955 1.00 0.00 13 GLU A O 7
ATOM 11788 N N . TRP A 1 14 ? -0.636 -10.097 4.973 1.00 0.00 14 TRP A N 7
ATOM 11789 C CA . TRP A 1 14 ? -1.306 -10.095 3.680 1.00 0.00 14 TRP A CA 7
ATOM 11790 C C . TRP A 1 14 ? -0.360 -10.604 2.592 1.00 0.00 14 TRP A C 7
ATOM 11791 O O . TRP A 1 14 ? -0.739 -11.431 1.762 1.00 0.00 14 TRP A O 7
ATOM 11812 N N . TYR A 1 15 ? 0.878 -10.123 2.631 1.00 0.00 15 TYR A N 7
ATOM 11813 C CA . TYR A 1 15 ? 1.905 -10.540 1.686 1.00 0.00 15 TYR A CA 7
ATOM 11814 C C . TYR A 1 15 ? 2.188 -12.032 1.793 1.00 0.00 15 TYR A C 7
ATOM 11815 O O . TYR A 1 15 ? 2.258 -12.715 0.782 1.00 0.00 15 TYR A O 7
ATOM 11833 N N . GLU A 1 16 ? 2.357 -12.530 3.014 1.00 0.00 16 GLU A N 7
ATOM 11834 C CA . GLU A 1 16 ? 2.698 -13.933 3.220 1.00 0.00 16 GLU A CA 7
ATOM 11835 C C . GLU A 1 16 ? 1.622 -14.841 2.630 1.00 0.00 16 GLU A C 7
ATOM 11836 O O . GLU A 1 16 ? 1.927 -15.850 1.996 1.00 0.00 16 GLU A O 7
ATOM 11848 N N . HIS A 1 17 ? 0.365 -14.462 2.826 1.00 0.00 17 HIS A N 7
ATOM 11849 C CA . HIS A 1 17 ? -0.749 -15.222 2.273 1.00 0.00 17 HIS A CA 7
ATOM 11850 C C . HIS A 1 17 ? -0.759 -15.129 0.747 1.00 0.00 17 HIS A C 7
ATOM 11851 O O . HIS A 1 17 ? -0.973 -16.124 0.056 1.00 0.00 17 HIS A O 7
ATOM 11866 N N . LYS A 1 18 ? -0.510 -13.933 0.225 1.00 0.00 18 LYS A N 7
ATOM 11867 C CA . LYS A 1 18 ? -0.456 -13.720 -1.219 1.00 0.00 18 LYS A CA 7
ATOM 11868 C C . LYS A 1 18 ? 0.767 -14.397 -1.828 1.00 0.00 18 LYS A C 7
ATOM 11869 O O . LYS A 1 18 ? 0.760 -14.782 -2.994 1.00 0.00 18 LYS A O 7
ATOM 11888 N N . LYS A 1 19 ? 1.810 -14.544 -1.025 1.00 0.00 19 LYS A N 7
ATOM 11889 C CA . LYS A 1 19 ? 3.042 -15.193 -1.452 1.00 0.00 19 LYS A CA 7
ATOM 11890 C C . LYS A 1 19 ? 2.790 -16.665 -1.759 1.00 0.00 19 LYS A C 7
ATOM 11891 O O . LYS A 1 19 ? 3.522 -17.288 -2.525 1.00 0.00 19 LYS A O 7
ATOM 11910 N N . GLN A 1 20 ? 1.738 -17.208 -1.166 1.00 0.00 20 GLN A N 7
ATOM 11911 C CA . GLN A 1 20 ? 1.359 -18.591 -1.406 1.00 0.00 20 GLN A CA 7
ATOM 11912 C C . GLN A 1 20 ? 0.583 -18.702 -2.713 1.00 0.00 20 GLN A C 7
ATOM 11913 O O . GLN A 1 20 ? 0.448 -19.787 -3.282 1.00 0.00 20 GLN A O 7
ATOM 11927 N N . VAL A 1 21 ? 0.088 -17.563 -3.185 1.00 0.00 21 VAL A N 7
ATOM 11928 C CA . VAL A 1 21 ? -0.690 -17.504 -4.412 1.00 0.00 21 VAL A CA 7
ATOM 11929 C C . VAL A 1 21 ? 0.205 -17.179 -5.601 1.00 0.00 21 VAL A C 7
ATOM 11930 O O . VAL A 1 21 ? 0.191 -17.873 -6.617 1.00 0.00 21 VAL A O 7
ATOM 11943 N N . TRP A 1 22 ? 0.985 -16.121 -5.463 1.00 0.00 22 TRP A N 7
ATOM 11944 C CA . TRP A 1 22 ? 1.861 -15.675 -6.536 1.00 0.00 22 TRP A CA 7
ATOM 11945 C C . TRP A 1 22 ? 3.148 -16.488 -6.549 1.00 0.00 22 TRP A C 7
ATOM 11946 O O . TRP A 1 22 ? 3.407 -17.279 -5.642 1.00 0.00 22 TRP A O 7
ATOM 11967 N N . SER A 1 23 ? 3.947 -16.289 -7.584 1.00 0.00 23 SER A N 7
ATOM 11968 C CA . SER A 1 23 ? 5.269 -16.887 -7.653 1.00 0.00 23 SER A CA 7
ATOM 11969 C C . SER A 1 23 ? 6.224 -16.125 -6.735 1.00 0.00 23 SER A C 7
ATOM 11970 O O . SER A 1 23 ? 6.127 -14.903 -6.619 1.00 0.00 23 SER A O 7
ATOM 11978 N N . VAL A 1 24 ? 7.135 -16.842 -6.081 1.00 0.00 24 VAL A N 7
ATOM 11979 C CA . VAL A 1 24 ? 8.042 -16.232 -5.111 1.00 0.00 24 VAL A CA 7
ATOM 11980 C C . VAL A 1 24 ? 8.862 -15.096 -5.736 1.00 0.00 24 VAL A C 7
ATOM 11981 O O . VAL A 1 24 ? 9.103 -14.074 -5.093 1.00 0.00 24 VAL A O 7
ATOM 11994 N N . GLY A 1 25 ? 9.257 -15.261 -6.995 1.00 0.00 25 GLY A N 7
ATOM 11995 C CA . GLY A 1 25 ? 10.017 -14.230 -7.676 1.00 0.00 25 GLY A CA 7
ATOM 11996 C C . GLY A 1 25 ? 9.217 -12.953 -7.846 1.00 0.00 25 GLY A C 7
ATOM 11997 O O . GLY A 1 25 ? 9.724 -11.851 -7.618 1.00 0.00 25 GLY A O 7
ATOM 12001 N N . TYR A 1 26 ? 7.957 -13.105 -8.231 1.00 0.00 26 TYR A N 7
ATOM 12002 C CA . TYR A 1 26 ? 7.068 -11.966 -8.406 1.00 0.00 26 TYR A CA 7
ATOM 12003 C C . TYR A 1 26 ? 6.706 -11.375 -7.049 1.00 0.00 26 TYR A C 7
ATOM 12004 O O . TYR A 1 26 ? 6.656 -10.156 -6.881 1.00 0.00 26 TYR A O 7
ATOM 12022 N N . ALA A 1 27 ? 6.472 -12.253 -6.081 1.00 0.00 27 ALA A N 7
ATOM 12023 C CA . ALA A 1 27 ? 6.116 -11.838 -4.733 1.00 0.00 27 ALA A CA 7
ATOM 12024 C C . ALA A 1 27 ? 7.218 -10.986 -4.109 1.00 0.00 27 ALA A C 7
ATOM 12025 O O . ALA A 1 27 ? 6.942 -9.931 -3.535 1.00 0.00 27 ALA A O 7
ATOM 12032 N N . THR A 1 28 ? 8.461 -11.439 -4.227 1.00 0.00 28 THR A N 7
ATOM 12033 C CA . THR A 1 28 ? 9.599 -10.697 -3.702 1.00 0.00 28 THR A CA 7
ATOM 12034 C C . THR A 1 28 ? 9.701 -9.314 -4.346 1.00 0.00 28 THR A C 7
ATOM 12035 O O . THR A 1 28 ? 9.895 -8.315 -3.652 1.00 0.00 28 THR A O 7
ATOM 12046 N N . GLU A 1 29 ? 9.541 -9.256 -5.665 1.00 0.00 29 GLU A N 7
ATOM 12047 C CA . GLU A 1 29 ? 9.626 -7.989 -6.387 1.00 0.00 29 GLU A CA 7
ATOM 12048 C C . GLU A 1 29 ? 8.534 -7.033 -5.920 1.00 0.00 29 GLU A C 7
ATOM 12049 O O . GLU A 1 29 ? 8.789 -5.851 -5.676 1.00 0.00 29 GLU A O 7
ATOM 12061 N N . LEU A 1 30 ? 7.324 -7.561 -5.791 1.00 0.00 30 LEU A N 7
ATOM 12062 C CA . LEU A 1 30 ? 6.174 -6.773 -5.372 1.00 0.00 30 LEU A CA 7
ATOM 12063 C C . LEU A 1 30 ? 6.374 -6.237 -3.956 1.00 0.00 30 LEU A C 7
ATOM 12064 O O . LEU A 1 30 ? 6.127 -5.056 -3.688 1.00 0.00 30 LEU A O 7
ATOM 12080 N N . ALA A 1 31 ? 6.837 -7.104 -3.064 1.00 0.00 31 ALA A N 7
ATOM 12081 C CA . ALA A 1 31 ? 7.044 -6.732 -1.671 1.00 0.00 31 ALA A CA 7
ATOM 12082 C C . ALA A 1 31 ? 8.200 -5.747 -1.526 1.00 0.00 31 ALA A C 7
ATOM 12083 O O . ALA A 1 31 ? 8.065 -4.728 -0.856 1.00 0.00 31 ALA A O 7
ATOM 12090 N N . LYS A 1 32 ? 9.325 -6.043 -2.169 1.00 0.00 32 LYS A N 7
ATOM 12091 C CA . LYS A 1 32 ? 10.499 -5.176 -2.091 1.00 0.00 32 LYS A CA 7
ATOM 12092 C C . LYS A 1 32 ? 10.178 -3.783 -2.624 1.00 0.00 32 LYS A C 7
ATOM 12093 O O . LYS A 1 32 ? 10.618 -2.780 -2.072 1.00 0.00 32 LYS A O 7
ATOM 12112 N N . MET A 1 33 ? 9.399 -3.735 -3.698 1.00 0.00 33 MET A N 7
ATOM 12113 C CA . MET A 1 33 ? 8.956 -2.470 -4.274 1.00 0.00 33 MET A CA 7
ATOM 12114 C C . MET A 1 33 ? 8.148 -1.678 -3.251 1.00 0.00 33 MET A C 7
ATOM 12115 O O . MET A 1 33 ? 8.277 -0.458 -3.142 1.00 0.00 33 MET A O 7
ATOM 12129 N N . PHE A 1 34 ? 7.325 -2.389 -2.491 1.00 0.00 34 PHE A N 7
ATOM 12130 C CA . PHE A 1 34 ? 6.522 -1.774 -1.448 1.00 0.00 34 PHE A CA 7
ATOM 12131 C C . PHE A 1 34 ? 7.430 -1.263 -0.337 1.00 0.00 34 PHE A C 7
ATOM 12132 O O . PHE A 1 34 ? 7.290 -0.133 0.123 1.00 0.00 34 PHE A O 7
ATOM 12149 N N . ASP A 1 35 ? 8.366 -2.102 0.082 1.00 0.00 35 ASP A N 7
ATOM 12150 C CA . ASP A 1 35 ? 9.337 -1.719 1.098 1.00 0.00 35 ASP A CA 7
ATOM 12151 C C . ASP A 1 35 ? 10.118 -0.486 0.668 1.00 0.00 35 ASP A C 7
ATOM 12152 O O . ASP A 1 35 ? 10.167 0.510 1.386 1.00 0.00 35 ASP A O 7
ATOM 12161 N N . ASP A 1 36 ? 10.719 -0.558 -0.512 1.00 0.00 36 ASP A N 7
ATOM 12162 C CA . ASP A 1 36 ? 11.613 0.493 -0.990 1.00 0.00 36 ASP A CA 7
ATOM 12163 C C . ASP A 1 36 ? 10.964 1.871 -0.963 1.00 0.00 36 ASP A C 7
ATOM 12164 O O . ASP A 1 36 ? 11.442 2.768 -0.271 1.00 0.00 36 ASP A O 7
ATOM 12173 N N . ASP A 1 37 ? 9.873 2.038 -1.692 1.00 0.00 37 ASP A N 7
ATOM 12174 C CA . ASP A 1 37 ? 9.277 3.362 -1.847 1.00 0.00 37 ASP A CA 7
ATOM 12175 C C . ASP A 1 37 ? 8.246 3.654 -0.767 1.00 0.00 37 ASP A C 7
ATOM 12176 O O . ASP A 1 37 ? 8.192 4.759 -0.235 1.00 0.00 37 ASP A O 7
ATOM 12185 N N . ILE A 1 38 ? 7.444 2.659 -0.431 1.00 0.00 38 ILE A N 7
ATOM 12186 C CA . ILE A 1 38 ? 6.255 2.884 0.377 1.00 0.00 38 ILE A CA 7
ATOM 12187 C C . ILE A 1 38 ? 6.539 2.803 1.877 1.00 0.00 38 ILE A C 7
ATOM 12188 O O . ILE A 1 38 ? 5.906 3.508 2.668 1.00 0.00 38 ILE A O 7
ATOM 12204 N N . LEU A 1 39 ? 7.493 1.966 2.273 1.00 0.00 39 LEU A N 7
ATOM 12205 C CA . LEU A 1 39 ? 7.761 1.749 3.695 1.00 0.00 39 LEU A CA 7
ATOM 12206 C C . LEU A 1 39 ? 8.183 3.049 4.401 1.00 0.00 39 LEU A C 7
ATOM 12207 O O . LEU A 1 39 ? 7.620 3.384 5.441 1.00 0.00 39 LEU A O 7
ATOM 12223 N N . PRO A 1 40 ? 9.154 3.818 3.857 1.00 0.00 40 PRO A N 7
ATOM 12224 C CA . PRO A 1 40 ? 9.571 5.088 4.470 1.00 0.00 40 PRO A CA 7
ATOM 12225 C C . PRO A 1 40 ? 8.489 6.169 4.396 1.00 0.00 40 PRO A C 7
ATOM 12226 O O . PRO A 1 40 ? 8.675 7.281 4.889 1.00 0.00 40 PRO A O 7
ATOM 12237 N N . ILE A 1 41 ? 7.359 5.843 3.782 1.00 0.00 41 ILE A N 7
ATOM 12238 C CA . ILE A 1 41 ? 6.261 6.790 3.671 1.00 0.00 41 ILE A CA 7
ATOM 12239 C C . ILE A 1 41 ? 5.164 6.470 4.683 1.00 0.00 41 ILE A C 7
ATOM 12240 O O . ILE A 1 41 ? 4.839 7.299 5.533 1.00 0.00 41 ILE A O 7
ATOM 12256 N N . ILE A 1 42 ? 4.595 5.270 4.595 1.00 0.00 42 ILE A N 7
ATOM 12257 C CA . ILE A 1 42 ? 3.506 4.879 5.492 1.00 0.00 42 ILE A CA 7
ATOM 12258 C C . ILE A 1 42 ? 3.768 3.532 6.158 1.00 0.00 42 ILE A C 7
ATOM 12259 O O . ILE A 1 42 ? 2.960 3.070 6.959 1.00 0.00 42 ILE A O 7
ATOM 12275 N N . GLY A 1 43 ? 4.890 2.909 5.830 1.00 0.00 43 GLY A N 7
ATOM 12276 C CA . GLY A 1 43 ? 5.164 1.569 6.319 1.00 0.00 43 GLY A CA 7
ATOM 12277 C C . GLY A 1 43 ? 5.251 1.504 7.829 1.00 0.00 43 GLY A C 7
ATOM 12278 O O . GLY A 1 43 ? 4.831 0.520 8.441 1.00 0.00 43 GLY A O 7
ATOM 12282 N N . GLY A 1 44 ? 5.785 2.559 8.425 1.00 0.00 44 GLY A N 7
ATOM 12283 C CA . GLY A 1 44 ? 5.925 2.602 9.865 1.00 0.00 44 GLY A CA 7
ATOM 12284 C C . GLY A 1 44 ? 4.696 3.158 10.556 1.00 0.00 44 GLY A C 7
ATOM 12285 O O . GLY A 1 44 ? 4.659 3.244 11.783 1.00 0.00 44 GLY A O 7
ATOM 12289 N N . LEU A 1 45 ? 3.687 3.528 9.777 1.00 0.00 45 LEU A N 7
ATOM 12290 C CA . LEU A 1 45 ? 2.468 4.084 10.340 1.00 0.00 45 LEU A CA 7
ATOM 12291 C C . LEU A 1 45 ? 1.496 2.962 10.672 1.00 0.00 45 LEU A C 7
ATOM 12292 O O . LEU A 1 45 ? 1.668 1.827 10.220 1.00 0.00 45 LEU A O 7
ATOM 12308 N N . GLU A 1 46 ? 0.487 3.269 11.468 1.00 0.00 46 GLU A N 7
ATOM 12309 C CA . GLU A 1 46 ? -0.526 2.285 11.794 1.00 0.00 46 GLU A CA 7
ATOM 12310 C C . GLU A 1 46 ? -1.641 2.341 10.767 1.00 0.00 46 GLU A C 7
ATOM 12311 O O . GLU A 1 46 ? -2.047 3.420 10.341 1.00 0.00 46 GLU A O 7
ATOM 12323 N N . ILE A 1 47 ? -2.140 1.177 10.388 1.00 0.00 47 ILE A N 7
ATOM 12324 C CA . ILE A 1 47 ? -3.112 1.062 9.306 1.00 0.00 47 ILE A CA 7
ATOM 12325 C C . ILE A 1 47 ? -4.427 1.764 9.656 1.00 0.00 47 ILE A C 7
ATOM 12326 O O . ILE A 1 47 ? -5.231 2.085 8.782 1.00 0.00 47 ILE A O 7
ATOM 12342 N N . GLN A 1 48 ? -4.628 2.015 10.941 1.00 0.00 48 GLN A N 7
ATOM 12343 C CA . GLN A 1 48 ? -5.850 2.646 11.412 1.00 0.00 48 GLN A CA 7
ATOM 12344 C C . GLN A 1 48 ? -5.742 4.163 11.335 1.00 0.00 48 GLN A C 7
ATOM 12345 O O . GLN A 1 48 ? -6.753 4.866 11.295 1.00 0.00 48 GLN A O 7
ATOM 12359 N N . ASP A 1 49 ? -4.515 4.661 11.289 1.00 0.00 49 ASP A N 7
ATOM 12360 C CA . ASP A 1 49 ? -4.280 6.094 11.325 1.00 0.00 49 ASP A CA 7
ATOM 12361 C C . ASP A 1 49 ? -3.289 6.502 10.244 1.00 0.00 49 ASP A C 7
ATOM 12362 O O . ASP A 1 49 ? -2.082 6.583 10.483 1.00 0.00 49 ASP A O 7
ATOM 12371 N N . ILE A 1 50 ? -3.802 6.701 9.043 1.00 0.00 50 ILE A N 7
ATOM 12372 C CA . ILE A 1 50 ? -2.997 7.181 7.935 1.00 0.00 50 ILE A CA 7
ATOM 12373 C C . ILE A 1 50 ? -3.709 8.325 7.235 1.00 0.00 50 ILE A C 7
ATOM 12374 O O . ILE A 1 50 ? -4.860 8.191 6.810 1.00 0.00 50 ILE A O 7
ATOM 12390 N N . GLU A 1 51 ? -3.029 9.454 7.141 1.00 0.00 51 GLU A N 7
ATOM 12391 C CA . GLU A 1 51 ? -3.568 10.614 6.455 1.00 0.00 51 GLU A CA 7
ATOM 12392 C C . GLU A 1 51 ? -3.541 10.393 4.944 1.00 0.00 51 GLU A C 7
ATOM 12393 O O . GLU A 1 51 ? -2.574 9.847 4.404 1.00 0.00 51 GLU A O 7
ATOM 12405 N N . PRO A 1 52 ? -4.613 10.804 4.246 1.00 0.00 52 PRO A N 7
ATOM 12406 C CA . PRO A 1 52 ? -4.755 10.595 2.800 1.00 0.00 52 PRO A CA 7
ATOM 12407 C C . PRO A 1 52 ? -3.589 11.163 1.998 1.00 0.00 52 PRO A C 7
ATOM 12408 O O . PRO A 1 52 ? -3.178 10.584 0.996 1.00 0.00 52 PRO A O 7
ATOM 12419 N N . MET A 1 53 ? -3.046 12.285 2.454 1.00 0.00 53 MET A N 7
ATOM 12420 C CA . MET A 1 53 ? -1.955 12.946 1.748 1.00 0.00 53 MET A CA 7
ATOM 12421 C C . MET A 1 53 ? -0.661 12.147 1.870 1.00 0.00 53 MET A C 7
ATOM 12422 O O . MET A 1 53 ? 0.190 12.192 0.984 1.00 0.00 53 MET A O 7
ATOM 12436 N N . GLN A 1 54 ? -0.532 11.393 2.954 1.00 0.00 54 GLN A N 7
ATOM 12437 C CA . GLN A 1 54 ? 0.639 10.550 3.166 1.00 0.00 54 GLN A CA 7
ATOM 12438 C C . GLN A 1 54 ? 0.550 9.320 2.268 1.00 0.00 54 GLN A C 7
ATOM 12439 O O . GLN A 1 54 ? 1.536 8.901 1.661 1.00 0.00 54 GLN A O 7
ATOM 12453 N N . LEU A 1 55 ? -0.647 8.753 2.180 1.00 0.00 55 LEU A N 7
ATOM 12454 C CA . LEU A 1 55 ? -0.896 7.633 1.281 1.00 0.00 55 LEU A CA 7
ATOM 12455 C C . LEU A 1 55 ? -0.720 8.093 -0.165 1.00 0.00 55 LEU A C 7
ATOM 12456 O O . LEU A 1 55 ? -0.209 7.361 -1.016 1.00 0.00 55 LEU A O 7
ATOM 12472 N N . LEU A 1 56 ? -1.129 9.328 -0.424 1.00 0.00 56 LEU A N 7
ATOM 12473 C CA . LEU A 1 56 ? -0.970 9.933 -1.735 1.00 0.00 56 LEU A CA 7
ATOM 12474 C C . LEU A 1 56 ? 0.510 10.165 -2.034 1.00 0.00 56 LEU A C 7
ATOM 12475 O O . LEU A 1 56 ? 0.938 10.081 -3.187 1.00 0.00 56 LEU A O 7
ATOM 12491 N N . GLU A 1 57 ? 1.291 10.444 -0.994 1.00 0.00 57 GLU A N 7
ATOM 12492 C CA . GLU A 1 57 ? 2.725 10.617 -1.158 1.00 0.00 57 GLU A CA 7
ATOM 12493 C C . GLU A 1 57 ? 3.356 9.307 -1.620 1.00 0.00 57 GLU A C 7
ATOM 12494 O O . GLU A 1 57 ? 4.335 9.312 -2.359 1.00 0.00 57 GLU A O 7
ATOM 12506 N N . VAL A 1 58 ? 2.780 8.186 -1.188 1.00 0.00 58 VAL A N 7
ATOM 12507 C CA . VAL A 1 58 ? 3.172 6.874 -1.700 1.00 0.00 58 VAL A CA 7
ATOM 12508 C C . VAL A 1 58 ? 2.972 6.816 -3.213 1.00 0.00 58 VAL A C 7
ATOM 12509 O O . VAL A 1 58 ? 3.899 6.508 -3.970 1.00 0.00 58 VAL A O 7
ATOM 12522 N N . ILE A 1 59 ? 1.755 7.129 -3.643 1.00 0.00 59 ILE A N 7
ATOM 12523 C CA . ILE A 1 59 ? 1.418 7.146 -5.062 1.00 0.00 59 ILE A CA 7
ATOM 12524 C C . ILE A 1 59 ? 2.368 8.061 -5.837 1.00 0.00 59 ILE A C 7
ATOM 12525 O O . ILE A 1 59 ? 2.885 7.686 -6.890 1.00 0.00 59 ILE A O 7
ATOM 12541 N N . ARG A 1 60 ? 2.626 9.247 -5.299 1.00 0.00 60 ARG A N 7
ATOM 12542 C CA . ARG A 1 60 ? 3.480 10.205 -5.982 1.00 0.00 60 ARG A CA 7
ATOM 12543 C C . ARG A 1 60 ? 4.957 9.902 -5.779 1.00 0.00 60 ARG A C 7
ATOM 12544 O O . ARG A 1 60 ? 5.809 10.501 -6.433 1.00 0.00 60 ARG A O 7
ATOM 12565 N N . ARG A 1 61 ? 5.260 8.975 -4.883 1.00 0.00 61 ARG A N 7
ATOM 12566 C CA . ARG A 1 61 ? 6.621 8.485 -4.739 1.00 0.00 61 ARG A CA 7
ATOM 12567 C C . ARG A 1 61 ? 6.979 7.671 -5.971 1.00 0.00 61 ARG A C 7
ATOM 12568 O O . ARG A 1 61 ? 8.090 7.754 -6.491 1.00 0.00 61 ARG A O 7
ATOM 12589 N N . PHE A 1 62 ? 6.016 6.896 -6.447 1.00 0.00 62 PHE A N 7
ATOM 12590 C CA . PHE A 1 62 ? 6.173 6.189 -7.709 1.00 0.00 62 PHE A CA 7
ATOM 12591 C C . PHE A 1 62 ? 6.112 7.169 -8.874 1.00 0.00 62 PHE A C 7
ATOM 12592 O O . PHE A 1 62 ? 6.785 6.984 -9.888 1.00 0.00 62 PHE A O 7
ATOM 12609 N N . GLU A 1 63 ? 5.310 8.217 -8.713 1.00 0.00 63 GLU A N 7
ATOM 12610 C CA . GLU A 1 63 ? 5.185 9.261 -9.726 1.00 0.00 63 GLU A CA 7
ATOM 12611 C C . GLU A 1 63 ? 6.541 9.907 -10.007 1.00 0.00 63 GLU A C 7
ATOM 12612 O O . GLU A 1 63 ? 6.982 9.960 -11.155 1.00 0.00 63 GLU A O 7
ATOM 12624 N N . ASP A 1 64 ? 7.210 10.382 -8.954 1.00 0.00 64 ASP A N 7
ATOM 12625 C CA . ASP A 1 64 ? 8.518 11.021 -9.117 1.00 0.00 64 ASP A CA 7
ATOM 12626 C C . ASP A 1 64 ? 9.582 9.996 -9.510 1.00 0.00 64 ASP A C 7
ATOM 12627 O O . ASP A 1 64 ? 10.628 10.355 -10.050 1.00 0.00 64 ASP A O 7
ATOM 12636 N N . ARG A 1 65 ? 9.310 8.724 -9.240 1.00 0.00 65 ARG A N 7
ATOM 12637 C CA . ARG A 1 65 ? 10.210 7.648 -9.647 1.00 0.00 65 ARG A CA 7
ATOM 12638 C C . ARG A 1 65 ? 10.053 7.372 -11.143 1.00 0.00 65 ARG A C 7
ATOM 12639 O O . ARG A 1 65 ? 10.953 6.834 -11.791 1.00 0.00 65 ARG A O 7
ATOM 12660 N N . GLY A 1 66 ? 8.904 7.756 -11.683 1.00 0.00 66 GLY A N 7
ATOM 12661 C CA . GLY A 1 66 ? 8.653 7.594 -13.099 1.00 0.00 66 GLY A CA 7
ATOM 12662 C C . GLY A 1 66 ? 7.709 6.445 -13.395 1.00 0.00 66 GLY A C 7
ATOM 12663 O O . GLY A 1 66 ? 7.262 6.278 -14.531 1.00 0.00 66 GLY A O 7
ATOM 12667 N N . ALA A 1 67 ? 7.391 5.668 -12.368 1.00 0.00 67 ALA A N 7
ATOM 12668 C CA . ALA A 1 67 ? 6.554 4.488 -12.530 1.00 0.00 67 ALA A CA 7
ATOM 12669 C C . ALA A 1 67 ? 5.080 4.840 -12.372 1.00 0.00 67 ALA A C 7
ATOM 12670 O O . ALA A 1 67 ? 4.611 5.110 -11.269 1.00 0.00 67 ALA A O 7
ATOM 12677 N N . MET A 1 68 ? 4.354 4.839 -13.483 1.00 0.00 68 MET A N 7
ATOM 12678 C CA . MET A 1 68 ? 2.941 5.200 -13.476 1.00 0.00 68 MET A CA 7
ATOM 12679 C C . MET A 1 68 ? 2.075 3.992 -13.139 1.00 0.00 68 MET A C 7
ATOM 12680 O O . MET A 1 68 ? 1.190 4.066 -12.286 1.00 0.00 68 MET A O 7
ATOM 12694 N N . GLU A 1 69 ? 2.347 2.876 -13.804 1.00 0.00 69 GLU A N 7
ATOM 12695 C CA . GLU A 1 69 ? 1.587 1.651 -13.582 1.00 0.00 69 GLU A CA 7
ATOM 12696 C C . GLU A 1 69 ? 1.755 1.174 -12.147 1.00 0.00 69 GLU A C 7
ATOM 12697 O O . GLU A 1 69 ? 0.786 0.813 -11.477 1.00 0.00 69 GLU A O 7
ATOM 12709 N N . ARG A 1 70 ? 2.993 1.187 -11.676 1.00 0.00 70 ARG A N 7
ATOM 12710 C CA . ARG A 1 70 ? 3.296 0.709 -10.339 1.00 0.00 70 ARG A CA 7
ATOM 12711 C C . ARG A 1 70 ? 2.824 1.699 -9.279 1.00 0.00 70 ARG A C 7
ATOM 12712 O O . ARG A 1 70 ? 2.721 1.355 -8.101 1.00 0.00 70 ARG A O 7
ATOM 12733 N N . ALA A 1 71 ? 2.508 2.920 -9.706 1.00 0.00 71 ALA A N 7
ATOM 12734 C CA . ALA A 1 71 ? 1.886 3.896 -8.821 1.00 0.00 71 ALA A CA 7
ATOM 12735 C C . ALA A 1 71 ? 0.455 3.470 -8.523 1.00 0.00 71 ALA A C 7
ATOM 12736 O O . ALA A 1 71 ? -0.006 3.533 -7.381 1.00 0.00 71 ALA A O 7
ATOM 12743 N N . ASN A 1 72 ? -0.244 3.021 -9.563 1.00 0.00 72 ASN A N 7
ATOM 12744 C CA . ASN A 1 72 ? -1.586 2.470 -9.396 1.00 0.00 72 ASN A CA 7
ATOM 12745 C C . ASN A 1 72 ? -1.519 1.171 -8.602 1.00 0.00 72 ASN A C 7
ATOM 12746 O O . ASN A 1 72 ? -2.396 0.881 -7.788 1.00 0.00 72 ASN A O 7
ATOM 12757 N N . LYS A 1 73 ? -0.459 0.397 -8.832 1.00 0.00 73 LYS A N 7
ATOM 12758 C CA . LYS A 1 73 ? -0.231 -0.834 -8.080 1.00 0.00 73 LYS A CA 7
ATOM 12759 C C . LYS A 1 73 ? -0.113 -0.554 -6.584 1.00 0.00 73 LYS A C 7
ATOM 12760 O O . LYS A 1 73 ? -0.565 -1.351 -5.765 1.00 0.00 73 LYS A O 7
ATOM 12779 N N . ALA A 1 74 ? 0.508 0.563 -6.231 1.00 0.00 74 ALA A N 7
ATOM 12780 C CA . ALA A 1 74 ? 0.609 0.968 -4.836 1.00 0.00 74 ALA A CA 7
ATOM 12781 C C . ALA A 1 74 ? -0.779 1.234 -4.269 1.00 0.00 74 ALA A C 7
ATOM 12782 O O . ALA A 1 74 ? -1.189 0.620 -3.285 1.00 0.00 74 ALA A O 7
ATOM 12789 N N . ARG A 1 75 ? -1.495 2.127 -4.939 1.00 0.00 75 ARG A N 7
ATOM 12790 C CA . ARG A 1 75 ? -2.856 2.505 -4.568 1.00 0.00 75 ARG A CA 7
ATOM 12791 C C . ARG A 1 75 ? -3.747 1.276 -4.373 1.00 0.00 75 ARG A C 7
ATOM 12792 O O . ARG A 1 75 ? -4.416 1.132 -3.347 1.00 0.00 75 ARG A O 7
ATOM 12813 N N . ARG A 1 76 ? -3.738 0.395 -5.364 1.00 0.00 76 ARG A N 7
ATOM 12814 C CA . ARG A 1 76 ? -4.573 -0.801 -5.352 1.00 0.00 76 ARG A CA 7
ATOM 12815 C C . ARG A 1 76 ? -4.209 -1.738 -4.200 1.00 0.00 76 ARG A C 7
ATOM 12816 O O . ARG A 1 76 ? -5.085 -2.186 -3.460 1.00 0.00 76 ARG A O 7
ATOM 12837 N N . ARG A 1 77 ? -2.919 -2.027 -4.045 1.00 0.00 77 ARG A N 7
ATOM 12838 C CA . ARG A 1 77 ? -2.469 -2.952 -3.006 1.00 0.00 77 ARG A CA 7
ATOM 12839 C C . ARG A 1 77 ? -2.779 -2.420 -1.619 1.00 0.00 77 ARG A C 7
ATOM 12840 O O . ARG A 1 77 ? -3.337 -3.140 -0.795 1.00 0.00 77 ARG A O 7
ATOM 12861 N N . CYS A 1 78 ? -2.423 -1.163 -1.363 1.00 0.00 78 CYS A N 7
ATOM 12862 C CA . CYS A 1 78 ? -2.690 -0.548 -0.070 1.00 0.00 78 CYS A CA 7
ATOM 12863 C C . CYS A 1 78 ? -4.175 -0.634 0.258 1.00 0.00 78 CYS A C 7
ATOM 12864 O O . CYS A 1 78 ? -4.553 -0.963 1.382 1.00 0.00 78 CYS A O 7
ATOM 12872 N N . GLY A 1 79 ? -5.010 -0.369 -0.745 1.00 0.00 79 GLY A N 7
ATOM 12873 C CA . GLY A 1 79 ? -6.445 -0.467 -0.578 1.00 0.00 79 GLY A CA 7
ATOM 12874 C C . GLY A 1 79 ? -6.887 -1.849 -0.136 1.00 0.00 79 GLY A C 7
ATOM 12875 O O . GLY A 1 79 ? -7.774 -1.978 0.710 1.00 0.00 79 GLY A O 7
ATOM 12879 N N . GLU A 1 80 ? -6.267 -2.885 -0.691 1.00 0.00 80 GLU A N 7
ATOM 12880 C CA . GLU A 1 80 ? -6.615 -4.249 -0.322 1.00 0.00 80 GLU A CA 7
ATOM 12881 C C . GLU A 1 80 ? -6.021 -4.609 1.036 1.00 0.00 80 GLU A C 7
ATOM 12882 O O . GLU A 1 80 ? -6.596 -5.401 1.774 1.00 0.00 80 GLU A O 7
ATOM 12894 N N . VAL A 1 81 ? -4.874 -4.027 1.368 1.00 0.00 81 VAL A N 7
ATOM 12895 C CA . VAL A 1 81 ? -4.297 -4.203 2.699 1.00 0.00 81 VAL A CA 7
ATOM 12896 C C . VAL A 1 81 ? -5.247 -3.633 3.750 1.00 0.00 81 VAL A C 7
ATOM 12897 O O . VAL A 1 81 ? -5.499 -4.258 4.784 1.00 0.00 81 VAL A O 7
ATOM 12910 N N . PHE A 1 82 ? -5.785 -2.449 3.464 1.00 0.00 82 PHE A N 7
ATOM 12911 C CA . PHE A 1 82 ? -6.824 -1.854 4.298 1.00 0.00 82 PHE A CA 7
ATOM 12912 C C . PHE A 1 82 ? -8.033 -2.784 4.366 1.00 0.00 82 PHE A C 7
ATOM 12913 O O . PHE A 1 82 ? -8.550 -3.069 5.444 1.00 0.00 82 PHE A O 7
ATOM 12930 N N . ARG A 1 83 ? -8.457 -3.259 3.199 1.00 0.00 83 ARG A N 7
ATOM 12931 C CA . ARG A 1 83 ? -9.567 -4.201 3.084 1.00 0.00 83 ARG A CA 7
ATOM 12932 C C . ARG A 1 83 ? -9.328 -5.434 3.957 1.00 0.00 83 ARG A C 7
ATOM 12933 O O . ARG A 1 83 ? -10.178 -5.814 4.762 1.00 0.00 83 ARG A O 7
ATOM 12954 N N . TYR A 1 84 ? -8.154 -6.035 3.798 1.00 0.00 84 TYR A N 7
ATOM 12955 C CA . TYR A 1 84 ? -7.753 -7.209 4.565 1.00 0.00 84 TYR A CA 7
ATOM 12956 C C . TYR A 1 84 ? -7.863 -6.932 6.060 1.00 0.00 84 TYR A C 7
ATOM 12957 O O . TYR A 1 84 ? -8.367 -7.759 6.822 1.00 0.00 84 TYR A O 7
ATOM 12975 N N . ALA A 1 85 ? -7.405 -5.758 6.470 1.00 0.00 85 ALA A N 7
ATOM 12976 C CA . ALA A 1 85 ? -7.453 -5.360 7.869 1.00 0.00 85 ALA A CA 7
ATOM 12977 C C . ALA A 1 85 ? -8.892 -5.179 8.346 1.00 0.00 85 ALA A C 7
ATOM 12978 O O . ALA A 1 85 ? -9.226 -5.561 9.462 1.00 0.00 85 ALA A O 7
ATOM 12985 N N . ILE A 1 86 ? -9.740 -4.606 7.500 1.00 0.00 86 ILE A N 7
ATOM 12986 C CA . ILE A 1 86 ? -11.146 -4.412 7.847 1.00 0.00 86 ILE A CA 7
ATOM 12987 C C . ILE A 1 86 ? -11.840 -5.757 8.045 1.00 0.00 86 ILE A C 7
ATOM 12988 O O . ILE A 1 86 ? -12.647 -5.928 8.958 1.00 0.00 86 ILE A O 7
ATOM 13004 N N . VAL A 1 87 ? -11.506 -6.714 7.190 1.00 0.00 87 VAL A N 7
ATOM 13005 C CA . VAL A 1 87 ? -12.070 -8.056 7.277 1.00 0.00 87 VAL A CA 7
ATOM 13006 C C . VAL A 1 87 ? -11.542 -8.795 8.504 1.00 0.00 87 VAL A C 7
ATOM 13007 O O . VAL A 1 87 ? -12.271 -9.538 9.160 1.00 0.00 87 VAL A O 7
ATOM 13020 N N . THR A 1 88 ? -10.274 -8.574 8.822 1.00 0.00 88 THR A N 7
ATOM 13021 C CA . THR A 1 88 ? -9.646 -9.252 9.948 1.00 0.00 88 THR A CA 7
ATOM 13022 C C . THR A 1 88 ? -9.937 -8.535 11.269 1.00 0.00 88 THR A C 7
ATOM 13023 O O . THR A 1 88 ? -9.611 -9.038 12.345 1.00 0.00 88 THR A O 7
ATOM 13034 N N . GLY A 1 89 ? -10.564 -7.366 11.183 1.00 0.00 89 GLY A N 7
ATOM 13035 C CA . GLY A 1 89 ? -10.951 -6.639 12.382 1.00 0.00 89 GLY A CA 7
ATOM 13036 C C . GLY A 1 89 ? -9.840 -5.767 12.942 1.00 0.00 89 GLY A C 7
ATOM 13037 O O . GLY A 1 89 ? -9.821 -5.455 14.136 1.00 0.00 89 GLY A O 7
ATOM 13041 N N . ARG A 1 90 ? -8.913 -5.373 12.085 1.00 0.00 90 ARG A N 7
ATOM 13042 C CA . ARG A 1 90 ? -7.814 -4.510 12.491 1.00 0.00 90 ARG A CA 7
ATOM 13043 C C . ARG A 1 90 ? -7.979 -3.112 11.904 1.00 0.00 90 ARG A C 7
ATOM 13044 O O . ARG A 1 90 ? -7.198 -2.209 12.192 1.00 0.00 90 ARG A O 7
ATOM 13065 N N . ALA A 1 91 ? -9.006 -2.952 11.080 1.00 0.00 91 ALA A N 7
ATOM 13066 C CA . ALA A 1 91 ? -9.370 -1.655 10.527 1.00 0.00 91 ALA A CA 7
ATOM 13067 C C . ALA A 1 91 ? -10.873 -1.617 10.299 1.00 0.00 91 ALA A C 7
ATOM 13068 O O . ALA A 1 91 ? -11.525 -2.661 10.330 1.00 0.00 91 ALA A O 7
ATOM 13075 N N . LYS A 1 92 ? -11.429 -0.431 10.089 1.00 0.00 92 LYS A N 7
ATOM 13076 C CA . LYS A 1 92 ? -12.872 -0.304 9.905 1.00 0.00 92 LYS A CA 7
ATOM 13077 C C . LYS A 1 92 ? -13.233 0.557 8.695 1.00 0.00 92 LYS A C 7
ATOM 13078 O O . LYS A 1 92 ? -14.390 0.569 8.268 1.00 0.00 92 LYS A O 7
ATOM 13097 N N . TYR A 1 93 ? -12.268 1.275 8.139 1.00 0.00 93 TYR A N 7
ATOM 13098 C CA . TYR A 1 93 ? -12.535 2.101 6.966 1.00 0.00 93 TYR A CA 7
ATOM 13099 C C . TYR A 1 93 ? -11.316 2.145 6.055 1.00 0.00 93 TYR A C 7
ATOM 13100 O O . TYR A 1 93 ? -10.211 1.799 6.470 1.00 0.00 93 TYR A O 7
ATOM 13118 N N . ASN A 1 94 ? -11.519 2.565 4.815 1.00 0.00 94 ASN A N 7
ATOM 13119 C CA . ASN A 1 94 ? -10.414 2.739 3.884 1.00 0.00 94 ASN A CA 7
ATOM 13120 C C . ASN A 1 94 ? -10.174 4.222 3.653 1.00 0.00 94 ASN A C 7
ATOM 13121 O O . ASN A 1 94 ? -11.120 4.984 3.458 1.00 0.00 94 ASN A O 7
ATOM 13132 N N . PRO A 1 95 ? -8.914 4.661 3.686 1.00 0.00 95 PRO A N 7
ATOM 13133 C CA . PRO A 1 95 ? -8.537 6.011 3.270 1.00 0.00 95 PRO A CA 7
ATOM 13134 C C . PRO A 1 95 ? -8.497 6.134 1.747 1.00 0.00 95 PRO A C 7
ATOM 13135 O O . PRO A 1 95 ? -8.004 7.119 1.206 1.00 0.00 95 PRO A O 7
ATOM 13146 N N . ALA A 1 96 ? -9.032 5.120 1.066 1.00 0.00 96 ALA A N 7
ATOM 13147 C CA . ALA A 1 96 ? -9.046 5.071 -0.394 1.00 0.00 96 ALA A CA 7
ATOM 13148 C C . ALA A 1 96 ? -9.839 6.234 -1.014 1.00 0.00 96 ALA A C 7
ATOM 13149 O O . ALA A 1 96 ? -9.355 6.863 -1.958 1.00 0.00 96 ALA A O 7
ATOM 13156 N N . PRO A 1 97 ? -11.069 6.533 -0.526 1.00 0.00 97 PRO A N 7
ATOM 13157 C CA . PRO A 1 97 ? -11.836 7.694 -0.993 1.00 0.00 97 PRO A CA 7
ATOM 13158 C C . PRO A 1 97 ? -11.033 8.986 -0.883 1.00 0.00 97 PRO A C 7
ATOM 13159 O O . PRO A 1 97 ? -10.924 9.757 -1.841 1.00 0.00 97 PRO A O 7
ATOM 13170 N N . ASP A 1 98 ? -10.451 9.198 0.290 1.00 0.00 98 ASP A N 7
ATOM 13171 C CA . ASP A 1 98 ? -9.663 10.393 0.561 1.00 0.00 98 ASP A CA 7
ATOM 13172 C C . ASP A 1 98 ? -8.373 10.389 -0.243 1.00 0.00 98 ASP A C 7
ATOM 13173 O O . ASP A 1 98 ? -7.844 11.442 -0.572 1.00 0.00 98 ASP A O 7
ATOM 13182 N N . LEU A 1 99 ? -7.872 9.201 -0.554 1.00 0.00 99 LEU A N 7
ATOM 13183 C CA . LEU A 1 99 ? -6.685 9.053 -1.393 1.00 0.00 99 LEU A CA 7
ATOM 13184 C C . LEU A 1 99 ? -6.925 9.707 -2.753 1.00 0.00 99 LEU A C 7
ATOM 13185 O O . LEU A 1 99 ? -6.085 10.458 -3.253 1.00 0.00 99 LEU A O 7
ATOM 13201 N N . ALA A 1 100 ? -8.087 9.430 -3.330 1.00 0.00 100 ALA A N 7
ATOM 13202 C CA . ALA A 1 100 ? -8.452 9.991 -4.622 1.00 0.00 100 ALA A CA 7
ATOM 13203 C C . ALA A 1 100 ? -8.625 11.503 -4.524 1.00 0.00 100 ALA A C 7
ATOM 13204 O O . ALA A 1 100 ? -8.229 12.248 -5.426 1.00 0.00 100 ALA A O 7
ATOM 13211 N N . ASP A 1 101 ? -9.207 11.952 -3.417 1.00 0.00 101 ASP A N 7
ATOM 13212 C CA . ASP A 1 101 ? -9.414 13.378 -3.191 1.00 0.00 101 ASP A CA 7
ATOM 13213 C C . ASP A 1 101 ? -8.088 14.086 -2.959 1.00 0.00 101 ASP A C 7
ATOM 13214 O O . ASP A 1 101 ? -7.863 15.178 -3.470 1.00 0.00 101 ASP A O 7
ATOM 13223 N N . ALA A 1 102 ? -7.209 13.447 -2.200 1.00 0.00 102 ALA A N 7
ATOM 13224 C CA . ALA A 1 102 ? -5.887 13.992 -1.918 1.00 0.00 102 ALA A CA 7
ATOM 13225 C C . ALA A 1 102 ? -5.057 14.075 -3.192 1.00 0.00 102 ALA A C 7
ATOM 13226 O O . ALA A 1 102 ? -4.267 14.998 -3.366 1.00 0.00 102 ALA A O 7
ATOM 13233 N N . MET A 1 103 ? -5.237 13.103 -4.078 1.00 0.00 103 MET A N 7
ATOM 13234 C CA . MET A 1 103 ? -4.569 13.119 -5.375 1.00 0.00 103 MET A CA 7
ATOM 13235 C C . MET A 1 103 ? -4.986 14.361 -6.155 1.00 0.00 103 MET A C 7
ATOM 13236 O O . MET A 1 103 ? -4.171 14.998 -6.827 1.00 0.00 103 MET A O 7
ATOM 13250 N N . LYS A 1 104 ? -6.262 14.698 -6.032 1.00 0.00 104 LYS A N 7
ATOM 13251 C CA . LYS A 1 104 ? -6.828 15.884 -6.657 1.00 0.00 104 LYS A CA 7
ATOM 13252 C C . LYS A 1 104 ? -6.368 17.153 -5.936 1.00 0.00 104 LYS A C 7
ATOM 13253 O O . LYS A 1 104 ? -5.928 18.114 -6.565 1.00 0.00 104 LYS A O 7
ATOM 13272 N N . GLY A 1 105 ? -6.459 17.134 -4.616 1.00 0.00 105 GLY A N 7
ATOM 13273 C CA . GLY A 1 105 ? -6.113 18.295 -3.813 1.00 0.00 105 GLY A CA 7
ATOM 13274 C C . GLY A 1 105 ? -4.634 18.629 -3.852 1.00 0.00 105 GLY A C 7
ATOM 13275 O O . GLY A 1 105 ? -4.251 19.790 -3.732 1.00 0.00 105 GLY A O 7
ATOM 13279 N N . TYR A 1 106 ? -3.798 17.614 -4.030 1.00 0.00 106 TYR A N 7
ATOM 13280 C CA . TYR A 1 106 ? -2.354 17.815 -4.079 1.00 0.00 106 TYR A CA 7
ATOM 13281 C C . TYR A 1 106 ? -1.961 18.547 -5.361 1.00 0.00 106 TYR A C 7
ATOM 13282 O O . TYR A 1 106 ? -0.863 19.088 -5.470 1.00 0.00 106 TYR A O 7
ATOM 13300 N N . ARG A 1 107 ? -2.878 18.572 -6.324 1.00 0.00 107 ARG A N 7
ATOM 13301 C CA . ARG A 1 107 ? -2.649 19.247 -7.597 1.00 0.00 107 ARG A CA 7
ATOM 13302 C C . ARG A 1 107 ? -2.745 20.767 -7.424 1.00 0.00 107 ARG A C 7
ATOM 13303 O O . ARG A 1 107 ? -2.402 21.534 -8.325 1.00 0.00 107 ARG A O 7
ATOM 13324 N N . LYS A 1 108 ? -3.213 21.194 -6.255 1.00 0.00 108 LYS A N 7
ATOM 13325 C CA . LYS A 1 108 ? -3.287 22.615 -5.930 1.00 0.00 108 LYS A CA 7
ATOM 13326 C C . LYS A 1 108 ? -1.889 23.169 -5.684 1.00 0.00 108 LYS A C 7
ATOM 13327 O O . LYS A 1 108 ? -1.650 24.370 -5.813 1.00 0.00 108 LYS A O 7
ATOM 13346 N N . LYS A 1 109 ? -0.967 22.280 -5.347 1.00 0.00 109 LYS A N 7
ATOM 13347 C CA . LYS A 1 109 ? 0.408 22.666 -5.079 1.00 0.00 109 LYS A CA 7
ATOM 13348 C C . LYS A 1 109 ? 1.213 22.712 -6.372 1.00 0.00 109 LYS A C 7
ATOM 13349 O O . LYS A 1 109 ? 1.042 21.868 -7.254 1.00 0.00 109 LYS A O 7
ATOM 13368 N N . ASN A 1 110 ? 2.076 23.703 -6.485 1.00 0.00 110 ASN A N 7
ATOM 13369 C CA . ASN A 1 110 ? 2.972 23.804 -7.623 1.00 0.00 110 ASN A CA 7
ATOM 13370 C C . ASN A 1 110 ? 4.406 23.629 -7.155 1.00 0.00 110 ASN A C 7
ATOM 13371 O O . ASN A 1 110 ? 4.851 24.310 -6.232 1.00 0.00 110 ASN A O 7
ATOM 13382 N N . LEU A 1 111 ? 5.117 22.706 -7.785 1.00 0.00 111 LEU A N 7
ATOM 13383 C CA . LEU A 1 111 ? 6.494 22.405 -7.415 1.00 0.00 111 LEU A CA 7
ATOM 13384 C C . LEU A 1 111 ? 7.391 23.616 -7.635 1.00 0.00 111 LEU A C 7
ATOM 13385 O O . LEU A 1 111 ? 8.223 23.953 -6.790 1.00 0.00 111 LEU A O 7
ATOM 13401 N N . GLU A 1 112 ? 7.217 24.275 -8.771 1.00 0.00 112 GLU A N 7
ATOM 13402 C CA . GLU A 1 112 ? 8.024 25.434 -9.096 1.00 0.00 112 GLU A CA 7
ATOM 13403 C C . GLU A 1 112 ? 7.516 26.672 -8.374 1.00 0.00 112 GLU A C 7
ATOM 13404 O O . GLU A 1 112 ? 6.615 27.367 -8.853 1.00 0.00 112 GLU A O 7
ATOM 13416 N N . HIS A 1 113 ? 8.074 26.928 -7.203 1.00 0.00 113 HIS A N 7
ATOM 13417 C CA . HIS A 1 113 ? 7.772 28.145 -6.471 1.00 0.00 113 HIS A CA 7
ATOM 13418 C C . HIS A 1 113 ? 8.647 29.271 -6.996 1.00 0.00 113 HIS A C 7
ATOM 13419 O O . HIS A 1 113 ? 9.827 29.059 -7.280 1.00 0.00 113 HIS A O 7
ATOM 13434 N N . HIS A 1 114 ? 8.058 30.457 -7.121 1.00 0.00 114 HIS A N 7
ATOM 13435 C CA . HIS A 1 114 ? 8.711 31.602 -7.760 1.00 0.00 114 HIS A CA 7
ATOM 13436 C C . HIS A 1 114 ? 8.964 31.307 -9.233 1.00 0.00 114 HIS A C 7
ATOM 13437 O O . HIS A 1 114 ? 10.108 31.171 -9.667 1.00 0.00 114 HIS A O 7
ATOM 13452 N N . HIS A 1 115 ? 7.880 31.177 -9.992 1.00 0.00 115 HIS A N 7
ATOM 13453 C CA . HIS A 1 115 ? 7.974 30.894 -11.420 1.00 0.00 115 HIS A CA 7
ATOM 13454 C C . HIS A 1 115 ? 8.612 32.056 -12.165 1.00 0.00 115 HIS A C 7
ATOM 13455 O O . HIS A 1 115 ? 9.432 31.856 -13.057 1.00 0.00 115 HIS A O 7
ATOM 13470 N N . HIS A 1 116 ? 8.218 33.266 -11.802 1.00 0.00 116 HIS A N 7
ATOM 13471 C CA . HIS A 1 116 ? 8.757 34.463 -12.428 1.00 0.00 116 HIS A CA 7
ATOM 13472 C C . HIS A 1 116 ? 9.481 35.309 -11.396 1.00 0.00 116 HIS A C 7
ATOM 13473 O O . HIS A 1 116 ? 9.321 35.100 -10.190 1.00 0.00 116 HIS A O 7
ATOM 13488 N N . HIS A 1 117 ? 10.274 36.261 -11.862 1.00 0.00 117 HIS A N 7
ATOM 13489 C CA . HIS A 1 117 ? 10.947 37.189 -10.964 1.00 0.00 117 HIS A CA 7
ATOM 13490 C C . HIS A 1 117 ? 9.964 38.254 -10.512 1.00 0.00 117 HIS A C 7
ATOM 13491 O O . HIS A 1 117 ? 9.917 38.623 -9.339 1.00 0.00 117 HIS A O 7
ATOM 13506 N N . HIS A 1 118 ? 9.162 38.721 -11.452 1.00 0.00 118 HIS A N 7
ATOM 13507 C CA . HIS A 1 118 ? 8.097 39.662 -11.164 1.00 0.00 118 HIS A CA 7
ATOM 13508 C C . HIS A 1 118 ? 6.777 39.091 -11.660 1.00 0.00 118 HIS A C 7
ATOM 13509 O O . HIS A 1 118 ? 6.472 39.257 -12.859 1.00 0.00 118 HIS A O 7
ATOM 13525 N N . SER A 1 1 ? 2.100 -7.504 20.312 1.00 0.00 1 SER A N 8
ATOM 13526 C CA . SER A 1 1 ? 3.380 -6.789 20.132 1.00 0.00 1 SER A CA 8
ATOM 13527 C C . SER A 1 1 ? 3.144 -5.283 20.132 1.00 0.00 1 SER A C 8
ATOM 13528 O O . SER A 1 1 ? 1.998 -4.830 20.100 1.00 0.00 1 SER A O 8
ATOM 13538 N N . SER A 1 2 ? 4.225 -4.514 20.164 1.00 0.00 2 SER A N 8
ATOM 13539 C CA . SER A 1 2 ? 4.132 -3.063 20.155 1.00 0.00 2 SER A CA 8
ATOM 13540 C C . SER A 1 2 ? 3.585 -2.579 18.815 1.00 0.00 2 SER A C 8
ATOM 13541 O O . SER A 1 2 ? 4.240 -2.731 17.781 1.00 0.00 2 SER A O 8
ATOM 13549 N N . ASN A 1 3 ? 2.375 -2.018 18.852 1.00 0.00 3 ASN A N 8
ATOM 13550 C CA . ASN A 1 3 ? 1.709 -1.494 17.658 1.00 0.00 3 ASN A CA 8
ATOM 13551 C C . ASN A 1 3 ? 1.424 -2.616 16.665 1.00 0.00 3 ASN A C 8
ATOM 13552 O O . ASN A 1 3 ? 2.246 -2.934 15.808 1.00 0.00 3 ASN A O 8
ATOM 13563 N N . ASN A 1 4 ? 0.260 -3.232 16.794 1.00 0.00 4 ASN A N 8
ATOM 13564 C CA . ASN A 1 4 ? -0.096 -4.358 15.942 1.00 0.00 4 ASN A CA 8
ATOM 13565 C C . ASN A 1 4 ? -0.985 -3.926 14.786 1.00 0.00 4 ASN A C 8
ATOM 13566 O O . ASN A 1 4 ? -1.335 -4.731 13.929 1.00 0.00 4 ASN A O 8
ATOM 13577 N N . ASN A 1 5 ? -1.330 -2.645 14.754 1.00 0.00 5 ASN A N 8
ATOM 13578 C CA . ASN A 1 5 ? -2.118 -2.101 13.655 1.00 0.00 5 ASN A CA 8
ATOM 13579 C C . ASN A 1 5 ? -1.220 -1.368 12.671 1.00 0.00 5 ASN A C 8
ATOM 13580 O O . ASN A 1 5 ? -1.700 -0.669 11.779 1.00 0.00 5 ASN A O 8
ATOM 13591 N N . SER A 1 6 ? 0.086 -1.534 12.840 1.00 0.00 6 SER A N 8
ATOM 13592 C CA . SER A 1 6 ? 1.064 -0.935 11.944 1.00 0.00 6 SER A CA 8
ATOM 13593 C C . SER A 1 6 ? 0.882 -1.462 10.525 1.00 0.00 6 SER A C 8
ATOM 13594 O O . SER A 1 6 ? 0.598 -2.648 10.330 1.00 0.00 6 SER A O 8
ATOM 13602 N N . PHE A 1 7 ? 1.034 -0.583 9.540 1.00 0.00 7 PHE A N 8
ATOM 13603 C CA . PHE A 1 7 ? 0.905 -0.978 8.146 1.00 0.00 7 PHE A CA 8
ATOM 13604 C C . PHE A 1 7 ? 1.908 -2.077 7.828 1.00 0.00 7 PHE A C 8
ATOM 13605 O O . PHE A 1 7 ? 1.556 -3.080 7.221 1.00 0.00 7 PHE A O 8
ATOM 13622 N N . SER A 1 8 ? 3.150 -1.888 8.266 1.00 0.00 8 SER A N 8
ATOM 13623 C CA . SER A 1 8 ? 4.195 -2.892 8.086 1.00 0.00 8 SER A CA 8
ATOM 13624 C C . SER A 1 8 ? 3.777 -4.247 8.658 1.00 0.00 8 SER A C 8
ATOM 13625 O O . SER A 1 8 ? 4.024 -5.288 8.050 1.00 0.00 8 SER A O 8
ATOM 13633 N N . ALA A 1 9 ? 3.128 -4.225 9.817 1.00 0.00 9 ALA A N 8
ATOM 13634 C CA . ALA A 1 9 ? 2.691 -5.449 10.478 1.00 0.00 9 ALA A CA 8
ATOM 13635 C C . ALA A 1 9 ? 1.635 -6.175 9.648 1.00 0.00 9 ALA A C 8
ATOM 13636 O O . ALA A 1 9 ? 1.771 -7.365 9.359 1.00 0.00 9 ALA A O 8
ATOM 13643 N N . ILE A 1 10 ? 0.589 -5.454 9.254 1.00 0.00 10 ILE A N 8
ATOM 13644 C CA . ILE A 1 10 ? -0.479 -6.043 8.461 1.00 0.00 10 ILE A CA 8
ATOM 13645 C C . ILE A 1 10 ? 0.028 -6.402 7.066 1.00 0.00 10 ILE A C 8
ATOM 13646 O O . ILE A 1 10 ? -0.347 -7.429 6.504 1.00 0.00 10 ILE A O 8
ATOM 13662 N N . TYR A 1 11 ? 0.904 -5.561 6.527 1.00 0.00 11 TYR A N 8
ATOM 13663 C CA . TYR A 1 11 ? 1.528 -5.823 5.238 1.00 0.00 11 TYR A CA 8
ATOM 13664 C C . TYR A 1 11 ? 2.348 -7.110 5.284 1.00 0.00 11 TYR A C 8
ATOM 13665 O O . TYR A 1 11 ? 2.291 -7.914 4.361 1.00 0.00 11 TYR A O 8
ATOM 13683 N N . LYS A 1 12 ? 3.110 -7.301 6.357 1.00 0.00 12 LYS A N 8
ATOM 13684 C CA . LYS A 1 12 ? 3.911 -8.509 6.523 1.00 0.00 12 LYS A CA 8
ATOM 13685 C C . LYS A 1 12 ? 3.018 -9.745 6.489 1.00 0.00 12 LYS A C 8
ATOM 13686 O O . LYS A 1 12 ? 3.332 -10.740 5.828 1.00 0.00 12 LYS A O 8
ATOM 13705 N N . GLU A 1 13 ? 1.899 -9.666 7.197 1.00 0.00 13 GLU A N 8
ATOM 13706 C CA . GLU A 1 13 ? 0.928 -10.751 7.233 1.00 0.00 13 GLU A CA 8
ATOM 13707 C C . GLU A 1 13 ? 0.327 -10.969 5.848 1.00 0.00 13 GLU A C 8
ATOM 13708 O O . GLU A 1 13 ? 0.311 -12.087 5.333 1.00 0.00 13 GLU A O 8
ATOM 13720 N N . TRP A 1 14 ? -0.142 -9.882 5.250 1.00 0.00 14 TRP A N 8
ATOM 13721 C CA . TRP A 1 14 ? -0.740 -9.916 3.920 1.00 0.00 14 TRP A CA 8
ATOM 13722 C C . TRP A 1 14 ? 0.246 -10.458 2.884 1.00 0.00 14 TRP A C 8
ATOM 13723 O O . TRP A 1 14 ? -0.116 -11.293 2.050 1.00 0.00 14 TRP A O 8
ATOM 13744 N N . TYR A 1 15 ? 1.491 -9.995 2.956 1.00 0.00 15 TYR A N 8
ATOM 13745 C CA . TYR A 1 15 ? 2.533 -10.416 2.029 1.00 0.00 15 TYR A CA 8
ATOM 13746 C C . TYR A 1 15 ? 2.704 -11.929 2.036 1.00 0.00 15 TYR A C 8
ATOM 13747 O O . TYR A 1 15 ? 2.516 -12.574 1.011 1.00 0.00 15 TYR A O 8
ATOM 13765 N N . GLU A 1 16 ? 3.047 -12.494 3.189 1.00 0.00 16 GLU A N 8
ATOM 13766 C CA . GLU A 1 16 ? 3.338 -13.922 3.272 1.00 0.00 16 GLU A CA 8
ATOM 13767 C C . GLU A 1 16 ? 2.090 -14.759 2.996 1.00 0.00 16 GLU A C 8
ATOM 13768 O O . GLU A 1 16 ? 2.190 -15.902 2.553 1.00 0.00 16 GLU A O 8
ATOM 13780 N N . HIS A 1 17 ? 0.922 -14.176 3.242 1.00 0.00 17 HIS A N 8
ATOM 13781 C CA . HIS A 1 17 ? -0.342 -14.836 2.932 1.00 0.00 17 HIS A CA 8
ATOM 13782 C C . HIS A 1 17 ? -0.542 -14.912 1.417 1.00 0.00 17 HIS A C 8
ATOM 13783 O O . HIS A 1 17 ? -0.822 -15.977 0.870 1.00 0.00 17 HIS A O 8
ATOM 13798 N N . LYS A 1 18 ? -0.379 -13.781 0.737 1.00 0.00 18 LYS A N 8
ATOM 13799 C CA . LYS A 1 18 ? -0.549 -13.733 -0.714 1.00 0.00 18 LYS A CA 8
ATOM 13800 C C . LYS A 1 18 ? 0.636 -14.387 -1.418 1.00 0.00 18 LYS A C 8
ATOM 13801 O O . LYS A 1 18 ? 0.534 -14.802 -2.570 1.00 0.00 18 LYS A O 8
ATOM 13820 N N . LYS A 1 19 ? 1.755 -14.474 -0.712 1.00 0.00 19 LYS A N 8
ATOM 13821 C CA . LYS A 1 19 ? 2.953 -15.133 -1.219 1.00 0.00 19 LYS A CA 8
ATOM 13822 C C . LYS A 1 19 ? 2.706 -16.631 -1.406 1.00 0.00 19 LYS A C 8
ATOM 13823 O O . LYS A 1 19 ? 3.389 -17.295 -2.186 1.00 0.00 19 LYS A O 8
ATOM 13842 N N . GLN A 1 20 ? 1.714 -17.152 -0.695 1.00 0.00 20 GLN A N 8
ATOM 13843 C CA . GLN A 1 20 ? 1.339 -18.554 -0.820 1.00 0.00 20 GLN A CA 8
ATOM 13844 C C . GLN A 1 20 ? 0.302 -18.724 -1.927 1.00 0.00 20 GLN A C 8
ATOM 13845 O O . GLN A 1 20 ? -0.236 -19.813 -2.140 1.00 0.00 20 GLN A O 8
ATOM 13859 N N . VAL A 1 21 ? 0.025 -17.627 -2.621 1.00 0.00 21 VAL A N 8
ATOM 13860 C CA . VAL A 1 21 ? -0.906 -17.626 -3.741 1.00 0.00 21 VAL A CA 8
ATOM 13861 C C . VAL A 1 21 ? -0.175 -17.247 -5.025 1.00 0.00 21 VAL A C 8
ATOM 13862 O O . VAL A 1 21 ? -0.395 -17.842 -6.082 1.00 0.00 21 VAL A O 8
ATOM 13875 N N . TRP A 1 22 ? 0.705 -16.259 -4.920 1.00 0.00 22 TRP A N 8
ATOM 13876 C CA . TRP A 1 22 ? 1.501 -15.804 -6.053 1.00 0.00 22 TRP A CA 8
ATOM 13877 C C . TRP A 1 22 ? 2.724 -16.694 -6.247 1.00 0.00 22 TRP A C 8
ATOM 13878 O O . TRP A 1 22 ? 2.870 -17.726 -5.592 1.00 0.00 22 TRP A O 8
ATOM 13899 N N . SER A 1 23 ? 3.591 -16.291 -7.162 1.00 0.00 23 SER A N 8
ATOM 13900 C CA . SER A 1 23 ? 4.862 -16.964 -7.364 1.00 0.00 23 SER A CA 8
ATOM 13901 C C . SER A 1 23 ? 5.948 -16.221 -6.588 1.00 0.00 23 SER A C 8
ATOM 13902 O O . SER A 1 23 ? 5.778 -15.043 -6.262 1.00 0.00 23 SER A O 8
ATOM 13910 N N . VAL A 1 24 ? 7.059 -16.892 -6.303 1.00 0.00 24 VAL A N 8
ATOM 13911 C CA . VAL A 1 24 ? 8.082 -16.330 -5.426 1.00 0.00 24 VAL A CA 8
ATOM 13912 C C . VAL A 1 24 ? 8.708 -15.061 -6.016 1.00 0.00 24 VAL A C 8
ATOM 13913 O O . VAL A 1 24 ? 8.849 -14.058 -5.316 1.00 0.00 24 VAL A O 8
ATOM 13926 N N . GLY A 1 25 ? 9.057 -15.092 -7.301 1.00 0.00 25 GLY A N 8
ATOM 13927 C CA . GLY A 1 25 ? 9.672 -13.936 -7.932 1.00 0.00 25 GLY A CA 8
ATOM 13928 C C . GLY A 1 25 ? 8.739 -12.747 -7.972 1.00 0.00 25 GLY A C 8
ATOM 13929 O O . GLY A 1 25 ? 9.111 -11.638 -7.581 1.00 0.00 25 GLY A O 8
ATOM 13933 N N . TYR A 1 26 ? 7.518 -12.989 -8.430 1.00 0.00 26 TYR A N 8
ATOM 13934 C CA . TYR A 1 26 ? 6.490 -11.959 -8.495 1.00 0.00 26 TYR A CA 8
ATOM 13935 C C . TYR A 1 26 ? 6.242 -11.355 -7.115 1.00 0.00 26 TYR A C 8
ATOM 13936 O O . TYR A 1 26 ? 6.154 -10.134 -6.967 1.00 0.00 26 TYR A O 8
ATOM 13954 N N . ALA A 1 27 ? 6.144 -12.212 -6.105 1.00 0.00 27 ALA A N 8
ATOM 13955 C CA . ALA A 1 27 ? 5.898 -11.760 -4.743 1.00 0.00 27 ALA A CA 8
ATOM 13956 C C . ALA A 1 27 ? 7.069 -10.933 -4.225 1.00 0.00 27 ALA A C 8
ATOM 13957 O O . ALA A 1 27 ? 6.874 -9.900 -3.588 1.00 0.00 27 ALA A O 8
ATOM 13964 N N . THR A 1 28 ? 8.283 -11.383 -4.517 1.00 0.00 28 THR A N 8
ATOM 13965 C CA . THR A 1 28 ? 9.484 -10.690 -4.074 1.00 0.00 28 THR A CA 8
ATOM 13966 C C . THR A 1 28 ? 9.586 -9.303 -4.713 1.00 0.00 28 THR A C 8
ATOM 13967 O O . THR A 1 28 ? 9.891 -8.320 -4.034 1.00 0.00 28 THR A O 8
ATOM 13978 N N . GLU A 1 29 ? 9.311 -9.223 -6.014 1.00 0.00 29 GLU A N 8
ATOM 13979 C CA . GLU A 1 29 ? 9.357 -7.950 -6.726 1.00 0.00 29 GLU A CA 8
ATOM 13980 C C . GLU A 1 29 ? 8.322 -6.979 -6.175 1.00 0.00 29 GLU A C 8
ATOM 13981 O O . GLU A 1 29 ? 8.626 -5.811 -5.922 1.00 0.00 29 GLU A O 8
ATOM 13993 N N . LEU A 1 30 ? 7.105 -7.473 -5.980 1.00 0.00 30 LEU A N 8
ATOM 13994 C CA . LEU A 1 30 ? 6.022 -6.661 -5.438 1.00 0.00 30 LEU A CA 8
ATOM 13995 C C . LEU A 1 30 ? 6.364 -6.191 -4.027 1.00 0.00 30 LEU A C 8
ATOM 13996 O O . LEU A 1 30 ? 6.110 -5.042 -3.663 1.00 0.00 30 LEU A O 8
ATOM 14012 N N . ALA A 1 31 ? 6.954 -7.087 -3.246 1.00 0.00 31 ALA A N 8
ATOM 14013 C CA . ALA A 1 31 ? 7.315 -6.782 -1.872 1.00 0.00 31 ALA A CA 8
ATOM 14014 C C . ALA A 1 31 ? 8.364 -5.682 -1.799 1.00 0.00 31 ALA A C 8
ATOM 14015 O O . ALA A 1 31 ? 8.223 -4.734 -1.025 1.00 0.00 31 ALA A O 8
ATOM 14022 N N . LYS A 1 32 ? 9.408 -5.797 -2.608 1.00 0.00 32 LYS A N 8
ATOM 14023 C CA . LYS A 1 32 ? 10.474 -4.807 -2.604 1.00 0.00 32 LYS A CA 8
ATOM 14024 C C . LYS A 1 32 ? 9.967 -3.465 -3.122 1.00 0.00 32 LYS A C 8
ATOM 14025 O O . LYS A 1 32 ? 10.450 -2.409 -2.715 1.00 0.00 32 LYS A O 8
ATOM 14044 N N . MET A 1 33 ? 8.981 -3.514 -4.011 1.00 0.00 33 MET A N 8
ATOM 14045 C CA . MET A 1 33 ? 8.328 -2.306 -4.493 1.00 0.00 33 MET A CA 8
ATOM 14046 C C . MET A 1 33 ? 7.712 -1.550 -3.318 1.00 0.00 33 MET A C 8
ATOM 14047 O O . MET A 1 33 ? 7.855 -0.330 -3.201 1.00 0.00 33 MET A O 8
ATOM 14061 N N . PHE A 1 34 ? 7.051 -2.292 -2.438 1.00 0.00 34 PHE A N 8
ATOM 14062 C CA . PHE A 1 34 ? 6.482 -1.719 -1.229 1.00 0.00 34 PHE A CA 8
ATOM 14063 C C . PHE A 1 34 ? 7.579 -1.247 -0.282 1.00 0.00 34 PHE A C 8
ATOM 14064 O O . PHE A 1 34 ? 7.444 -0.207 0.353 1.00 0.00 34 PHE A O 8
ATOM 14081 N N . ASP A 1 35 ? 8.666 -2.007 -0.190 1.00 0.00 35 ASP A N 8
ATOM 14082 C CA . ASP A 1 35 ? 9.783 -1.623 0.671 1.00 0.00 35 ASP A CA 8
ATOM 14083 C C . ASP A 1 35 ? 10.367 -0.281 0.247 1.00 0.00 35 ASP A C 8
ATOM 14084 O O . ASP A 1 35 ? 10.296 0.695 0.986 1.00 0.00 35 ASP A O 8
ATOM 14093 N N . ASP A 1 36 ? 10.911 -0.233 -0.960 1.00 0.00 36 ASP A N 8
ATOM 14094 C CA . ASP A 1 36 ? 11.670 0.926 -1.424 1.00 0.00 36 ASP A CA 8
ATOM 14095 C C . ASP A 1 36 ? 10.841 2.206 -1.473 1.00 0.00 36 ASP A C 8
ATOM 14096 O O . ASP A 1 36 ? 11.259 3.236 -0.944 1.00 0.00 36 ASP A O 8
ATOM 14105 N N . ASP A 1 37 ? 9.674 2.155 -2.096 1.00 0.00 37 ASP A N 8
ATOM 14106 C CA . ASP A 1 37 ? 8.910 3.377 -2.345 1.00 0.00 37 ASP A CA 8
ATOM 14107 C C . ASP A 1 37 ? 7.892 3.667 -1.248 1.00 0.00 37 ASP A C 8
ATOM 14108 O O . ASP A 1 37 ? 7.559 4.824 -0.999 1.00 0.00 37 ASP A O 8
ATOM 14117 N N . ILE A 1 38 ? 7.405 2.630 -0.582 1.00 0.00 38 ILE A N 8
ATOM 14118 C CA . ILE A 1 38 ? 6.265 2.782 0.315 1.00 0.00 38 ILE A CA 8
ATOM 14119 C C . ILE A 1 38 ? 6.662 2.716 1.792 1.00 0.00 38 ILE A C 8
ATOM 14120 O O . ILE A 1 38 ? 6.125 3.459 2.621 1.00 0.00 38 ILE A O 8
ATOM 14136 N N . LEU A 1 39 ? 7.612 1.846 2.120 1.00 0.00 39 LEU A N 8
ATOM 14137 C CA . LEU A 1 39 ? 7.967 1.583 3.514 1.00 0.00 39 LEU A CA 8
ATOM 14138 C C . LEU A 1 39 ? 8.518 2.834 4.225 1.00 0.00 39 LEU A C 8
ATOM 14139 O O . LEU A 1 39 ? 8.078 3.144 5.331 1.00 0.00 39 LEU A O 8
ATOM 14155 N N . PRO A 1 40 ? 9.473 3.585 3.627 1.00 0.00 40 PRO A N 8
ATOM 14156 C CA . PRO A 1 40 ? 10.016 4.795 4.262 1.00 0.00 40 PRO A CA 8
ATOM 14157 C C . PRO A 1 40 ? 8.984 5.920 4.366 1.00 0.00 40 PRO A C 8
ATOM 14158 O O . PRO A 1 40 ? 9.238 6.950 4.995 1.00 0.00 40 PRO A O 8
ATOM 14169 N N . ILE A 1 41 ? 7.828 5.716 3.749 1.00 0.00 41 ILE A N 8
ATOM 14170 C CA . ILE A 1 41 ? 6.764 6.708 3.770 1.00 0.00 41 ILE A CA 8
ATOM 14171 C C . ILE A 1 41 ? 5.739 6.377 4.855 1.00 0.00 41 ILE A C 8
ATOM 14172 O O . ILE A 1 41 ? 5.622 7.095 5.848 1.00 0.00 41 ILE A O 8
ATOM 14188 N N . ILE A 1 42 ? 5.020 5.269 4.683 1.00 0.00 42 ILE A N 8
ATOM 14189 C CA . ILE A 1 42 ? 3.935 4.920 5.601 1.00 0.00 42 ILE A CA 8
ATOM 14190 C C . ILE A 1 42 ? 4.181 3.596 6.318 1.00 0.00 42 ILE A C 8
ATOM 14191 O O . ILE A 1 42 ? 3.328 3.133 7.073 1.00 0.00 42 ILE A O 8
ATOM 14207 N N . GLY A 1 43 ? 5.340 2.994 6.086 1.00 0.00 43 GLY A N 8
ATOM 14208 C CA . GLY A 1 43 ? 5.620 1.680 6.643 1.00 0.00 43 GLY A CA 8
ATOM 14209 C C . GLY A 1 43 ? 5.503 1.640 8.154 1.00 0.00 43 GLY A C 8
ATOM 14210 O O . GLY A 1 43 ? 4.997 0.666 8.720 1.00 0.00 43 GLY A O 8
ATOM 14214 N N . GLY A 1 44 ? 5.944 2.709 8.803 1.00 0.00 44 GLY A N 8
ATOM 14215 C CA . GLY A 1 44 ? 5.925 2.758 10.249 1.00 0.00 44 GLY A CA 8
ATOM 14216 C C . GLY A 1 44 ? 4.658 3.384 10.797 1.00 0.00 44 GLY A C 8
ATOM 14217 O O . GLY A 1 44 ? 4.569 3.669 11.992 1.00 0.00 44 GLY A O 8
ATOM 14221 N N . LEU A 1 45 ? 3.676 3.598 9.933 1.00 0.00 45 LEU A N 8
ATOM 14222 C CA . LEU A 1 45 ? 2.415 4.184 10.350 1.00 0.00 45 LEU A CA 8
ATOM 14223 C C . LEU A 1 45 ? 1.382 3.095 10.574 1.00 0.00 45 LEU A C 8
ATOM 14224 O O . LEU A 1 45 ? 1.441 2.040 9.945 1.00 0.00 45 LEU A O 8
ATOM 14240 N N . GLU A 1 46 ? 0.450 3.340 11.475 1.00 0.00 46 GLU A N 8
ATOM 14241 C CA . GLU A 1 46 ? -0.613 2.386 11.722 1.00 0.00 46 GLU A CA 8
ATOM 14242 C C . GLU A 1 46 ? -1.763 2.610 10.755 1.00 0.00 46 GLU A C 8
ATOM 14243 O O . GLU A 1 46 ? -2.066 3.741 10.382 1.00 0.00 46 GLU A O 8
ATOM 14255 N N . ILE A 1 47 ? -2.396 1.516 10.368 1.00 0.00 47 ILE A N 8
ATOM 14256 C CA . ILE A 1 47 ? -3.344 1.496 9.262 1.00 0.00 47 ILE A CA 8
ATOM 14257 C C . ILE A 1 47 ? -4.541 2.430 9.491 1.00 0.00 47 ILE A C 8
ATOM 14258 O O . ILE A 1 47 ? -5.174 2.882 8.539 1.00 0.00 47 ILE A O 8
ATOM 14274 N N . GLN A 1 48 ? -4.838 2.732 10.750 1.00 0.00 48 GLN A N 8
ATOM 14275 C CA . GLN A 1 48 ? -5.942 3.635 11.073 1.00 0.00 48 GLN A CA 8
ATOM 14276 C C . GLN A 1 48 ? -5.466 5.085 11.103 1.00 0.00 48 GLN A C 8
ATOM 14277 O O . GLN A 1 48 ? -6.266 6.016 11.007 1.00 0.00 48 GLN A O 8
ATOM 14291 N N . ASP A 1 49 ? -4.158 5.265 11.222 1.00 0.00 49 ASP A N 8
ATOM 14292 C CA . ASP A 1 49 ? -3.582 6.575 11.509 1.00 0.00 49 ASP A CA 8
ATOM 14293 C C . ASP A 1 49 ? -3.026 7.237 10.250 1.00 0.00 49 ASP A C 8
ATOM 14294 O O . ASP A 1 49 ? -2.841 8.454 10.215 1.00 0.00 49 ASP A O 8
ATOM 14303 N N . ILE A 1 50 ? -2.779 6.433 9.221 1.00 0.00 50 ILE A N 8
ATOM 14304 C CA . ILE A 1 50 ? -2.197 6.921 7.970 1.00 0.00 50 ILE A CA 8
ATOM 14305 C C . ILE A 1 50 ? -3.031 8.049 7.360 1.00 0.00 50 ILE A C 8
ATOM 14306 O O . ILE A 1 50 ? -4.252 7.936 7.224 1.00 0.00 50 ILE A O 8
ATOM 14322 N N . GLU A 1 51 ? -2.358 9.134 7.005 1.00 0.00 51 GLU A N 8
ATOM 14323 C CA . GLU A 1 51 ? -3.010 10.281 6.391 1.00 0.00 51 GLU A CA 8
ATOM 14324 C C . GLU A 1 51 ? -3.104 10.102 4.882 1.00 0.00 51 GLU A C 8
ATOM 14325 O O . GLU A 1 51 ? -2.268 9.423 4.277 1.00 0.00 51 GLU A O 8
ATOM 14337 N N . PRO A 1 52 ? -4.113 10.720 4.245 1.00 0.00 52 PRO A N 8
ATOM 14338 C CA . PRO A 1 52 ? -4.260 10.694 2.789 1.00 0.00 52 PRO A CA 8
ATOM 14339 C C . PRO A 1 52 ? -3.047 11.306 2.095 1.00 0.00 52 PRO A C 8
ATOM 14340 O O . PRO A 1 52 ? -2.664 10.884 1.005 1.00 0.00 52 PRO A O 8
ATOM 14351 N N . MET A 1 53 ? -2.433 12.290 2.751 1.00 0.00 53 MET A N 8
ATOM 14352 C CA . MET A 1 53 ? -1.239 12.943 2.223 1.00 0.00 53 MET A CA 8
ATOM 14353 C C . MET A 1 53 ? -0.094 11.950 2.087 1.00 0.00 53 MET A C 8
ATOM 14354 O O . MET A 1 53 ? 0.624 11.955 1.094 1.00 0.00 53 MET A O 8
ATOM 14368 N N . GLN A 1 54 ? 0.051 11.091 3.086 1.00 0.00 54 GLN A N 8
ATOM 14369 C CA . GLN A 1 54 ? 1.145 10.129 3.124 1.00 0.00 54 GLN A CA 8
ATOM 14370 C C . GLN A 1 54 ? 0.923 9.000 2.133 1.00 0.00 54 GLN A C 8
ATOM 14371 O O . GLN A 1 54 ? 1.856 8.548 1.476 1.00 0.00 54 GLN A O 8
ATOM 14385 N N . LEU A 1 55 ? -0.314 8.550 2.019 1.00 0.00 55 LEU A N 8
ATOM 14386 C CA . LEU A 1 55 ? -0.637 7.488 1.082 1.00 0.00 55 LEU A CA 8
ATOM 14387 C C . LEU A 1 55 ? -0.463 7.991 -0.352 1.00 0.00 55 LEU A C 8
ATOM 14388 O O . LEU A 1 55 ? -0.025 7.256 -1.237 1.00 0.00 55 LEU A O 8
ATOM 14404 N N . LEU A 1 56 ? -0.781 9.263 -0.567 1.00 0.00 56 LEU A N 8
ATOM 14405 C CA . LEU A 1 56 ? -0.595 9.888 -1.870 1.00 0.00 56 LEU A CA 8
ATOM 14406 C C . LEU A 1 56 ? 0.888 10.179 -2.091 1.00 0.00 56 LEU A C 8
ATOM 14407 O O . LEU A 1 56 ? 1.384 10.119 -3.214 1.00 0.00 56 LEU A O 8
ATOM 14423 N N . GLU A 1 57 ? 1.585 10.483 -1.004 1.00 0.00 57 GLU A N 8
ATOM 14424 C CA . GLU A 1 57 ? 3.032 10.664 -1.029 1.00 0.00 57 GLU A CA 8
ATOM 14425 C C . GLU A 1 57 ? 3.703 9.396 -1.544 1.00 0.00 57 GLU A C 8
ATOM 14426 O O . GLU A 1 57 ? 4.658 9.452 -2.317 1.00 0.00 57 GLU A O 8
ATOM 14438 N N . VAL A 1 58 ? 3.175 8.257 -1.114 1.00 0.00 58 VAL A N 8
ATOM 14439 C CA . VAL A 1 58 ? 3.601 6.959 -1.615 1.00 0.00 58 VAL A CA 8
ATOM 14440 C C . VAL A 1 58 ? 3.447 6.889 -3.134 1.00 0.00 58 VAL A C 8
ATOM 14441 O O . VAL A 1 58 ? 4.402 6.601 -3.860 1.00 0.00 58 VAL A O 8
ATOM 14454 N N . ILE A 1 59 ? 2.241 7.171 -3.610 1.00 0.00 59 ILE A N 8
ATOM 14455 C CA . ILE A 1 59 ? 1.958 7.149 -5.044 1.00 0.00 59 ILE A CA 8
ATOM 14456 C C . ILE A 1 59 ? 2.854 8.145 -5.795 1.00 0.00 59 ILE A C 8
ATOM 14457 O O . ILE A 1 59 ? 3.358 7.841 -6.877 1.00 0.00 59 ILE A O 8
ATOM 14473 N N . ARG A 1 60 ? 3.081 9.319 -5.205 1.00 0.00 60 ARG A N 8
ATOM 14474 C CA . ARG A 1 60 ? 3.972 10.310 -5.808 1.00 0.00 60 ARG A CA 8
ATOM 14475 C C . ARG A 1 60 ? 5.411 9.831 -5.813 1.00 0.00 60 ARG A C 8
ATOM 14476 O O . ARG A 1 60 ? 6.186 10.207 -6.687 1.00 0.00 60 ARG A O 8
ATOM 14497 N N . ARG A 1 61 ? 5.772 9.011 -4.835 1.00 0.00 61 ARG A N 8
ATOM 14498 C CA . ARG A 1 61 ? 7.108 8.439 -4.787 1.00 0.00 61 ARG A CA 8
ATOM 14499 C C . ARG A 1 61 ? 7.349 7.614 -6.046 1.00 0.00 61 ARG A C 8
ATOM 14500 O O . ARG A 1 61 ? 8.444 7.627 -6.616 1.00 0.00 61 ARG A O 8
ATOM 14521 N N . PHE A 1 62 ? 6.305 6.922 -6.489 1.00 0.00 62 PHE A N 8
ATOM 14522 C CA . PHE A 1 62 ? 6.352 6.202 -7.756 1.00 0.00 62 PHE A CA 8
ATOM 14523 C C . PHE A 1 62 ? 6.426 7.176 -8.931 1.00 0.00 62 PHE A C 8
ATOM 14524 O O . PHE A 1 62 ? 7.153 6.936 -9.897 1.00 0.00 62 PHE A O 8
ATOM 14541 N N . GLU A 1 63 ? 5.677 8.274 -8.841 1.00 0.00 63 GLU A N 8
ATOM 14542 C CA . GLU A 1 63 ? 5.682 9.295 -9.888 1.00 0.00 63 GLU A CA 8
ATOM 14543 C C . GLU A 1 63 ? 7.061 9.924 -10.032 1.00 0.00 63 GLU A C 8
ATOM 14544 O O . GLU A 1 63 ? 7.532 10.149 -11.146 1.00 0.00 63 GLU A O 8
ATOM 14556 N N . ASP A 1 64 ? 7.689 10.220 -8.895 1.00 0.00 64 ASP A N 8
ATOM 14557 C CA . ASP A 1 64 ? 9.069 10.711 -8.871 1.00 0.00 64 ASP A CA 8
ATOM 14558 C C . ASP A 1 64 ? 9.979 9.857 -9.744 1.00 0.00 64 ASP A C 8
ATOM 14559 O O . ASP A 1 64 ? 10.816 10.381 -10.479 1.00 0.00 64 ASP A O 8
ATOM 14568 N N . ARG A 1 65 ? 9.812 8.543 -9.663 1.00 0.00 65 ARG A N 8
ATOM 14569 C CA . ARG A 1 65 ? 10.625 7.629 -10.454 1.00 0.00 65 ARG A CA 8
ATOM 14570 C C . ARG A 1 65 ? 10.096 7.507 -11.878 1.00 0.00 65 ARG A C 8
ATOM 14571 O O . ARG A 1 65 ? 10.862 7.261 -12.810 1.00 0.00 65 ARG A O 8
ATOM 14592 N N . GLY A 1 66 ? 8.789 7.683 -12.040 1.00 0.00 66 GLY A N 8
ATOM 14593 C CA . GLY A 1 66 ? 8.188 7.621 -13.359 1.00 0.00 66 GLY A CA 8
ATOM 14594 C C . GLY A 1 66 ? 7.363 6.367 -13.569 1.00 0.00 66 GLY A C 8
ATOM 14595 O O . GLY A 1 66 ? 7.124 5.956 -14.703 1.00 0.00 66 GLY A O 8
ATOM 14599 N N . ALA A 1 67 ? 6.923 5.752 -12.481 1.00 0.00 67 ALA A N 8
ATOM 14600 C CA . ALA A 1 67 ? 6.106 4.551 -12.564 1.00 0.00 67 ALA A CA 8
ATOM 14601 C C . ALA A 1 67 ? 4.630 4.902 -12.443 1.00 0.00 67 ALA A C 8
ATOM 14602 O O . ALA A 1 67 ? 4.135 5.143 -11.346 1.00 0.00 67 ALA A O 8
ATOM 14609 N N . MET A 1 68 ? 3.933 4.946 -13.572 1.00 0.00 68 MET A N 8
ATOM 14610 C CA . MET A 1 68 ? 2.522 5.320 -13.582 1.00 0.00 68 MET A CA 8
ATOM 14611 C C . MET A 1 68 ? 1.633 4.146 -13.201 1.00 0.00 68 MET A C 8
ATOM 14612 O O . MET A 1 68 ? 0.863 4.228 -12.245 1.00 0.00 68 MET A O 8
ATOM 14626 N N . GLU A 1 69 ? 1.745 3.057 -13.946 1.00 0.00 69 GLU A N 8
ATOM 14627 C CA . GLU A 1 69 ? 0.919 1.884 -13.707 1.00 0.00 69 GLU A CA 8
ATOM 14628 C C . GLU A 1 69 ? 1.153 1.330 -12.306 1.00 0.00 69 GLU A C 8
ATOM 14629 O O . GLU A 1 69 ? 0.206 0.963 -11.608 1.00 0.00 69 GLU A O 8
ATOM 14641 N N . ARG A 1 70 ? 2.414 1.281 -11.889 1.00 0.00 70 ARG A N 8
ATOM 14642 C CA . ARG A 1 70 ? 2.743 0.745 -10.577 1.00 0.00 70 ARG A CA 8
ATOM 14643 C C . ARG A 1 70 ? 2.379 1.717 -9.460 1.00 0.00 70 ARG A C 8
ATOM 14644 O O . ARG A 1 70 ? 2.302 1.323 -8.298 1.00 0.00 70 ARG A O 8
ATOM 14665 N N . ALA A 1 71 ? 2.140 2.978 -9.807 1.00 0.00 71 ALA A N 8
ATOM 14666 C CA . ALA A 1 71 ? 1.618 3.930 -8.838 1.00 0.00 71 ALA A CA 8
ATOM 14667 C C . ALA A 1 71 ? 0.172 3.585 -8.520 1.00 0.00 71 ALA A C 8
ATOM 14668 O O . ALA A 1 71 ? -0.262 3.644 -7.368 1.00 0.00 71 ALA A O 8
ATOM 14675 N N . ASN A 1 72 ? -0.566 3.193 -9.552 1.00 0.00 72 ASN A N 8
ATOM 14676 C CA . ASN A 1 72 ? -1.947 2.756 -9.381 1.00 0.00 72 ASN A CA 8
ATOM 14677 C C . ASN A 1 72 ? -1.978 1.376 -8.726 1.00 0.00 72 ASN A C 8
ATOM 14678 O O . ASN A 1 72 ? -2.838 1.093 -7.893 1.00 0.00 72 ASN A O 8
ATOM 14689 N N . LYS A 1 73 ? -1.023 0.522 -9.100 1.00 0.00 73 LYS A N 8
ATOM 14690 C CA . LYS A 1 73 ? -0.879 -0.787 -8.465 1.00 0.00 73 LYS A CA 8
ATOM 14691 C C . LYS A 1 73 ? -0.646 -0.636 -6.968 1.00 0.00 73 LYS A C 8
ATOM 14692 O O . LYS A 1 73 ? -1.193 -1.402 -6.176 1.00 0.00 73 LYS A O 8
ATOM 14711 N N . ALA A 1 74 ? 0.170 0.346 -6.585 1.00 0.00 74 ALA A N 8
ATOM 14712 C CA . ALA A 1 74 ? 0.415 0.626 -5.175 1.00 0.00 74 ALA A CA 8
ATOM 14713 C C . ALA A 1 74 ? -0.896 0.905 -4.460 1.00 0.00 74 ALA A C 8
ATOM 14714 O O . ALA A 1 74 ? -1.217 0.257 -3.468 1.00 0.00 74 ALA A O 8
ATOM 14721 N N . ARG A 1 75 ? -1.655 1.859 -4.990 1.00 0.00 75 ARG A N 8
ATOM 14722 C CA . ARG A 1 75 ? -2.971 2.193 -4.454 1.00 0.00 75 ARG A CA 8
ATOM 14723 C C . ARG A 1 75 ? -3.863 0.953 -4.370 1.00 0.00 75 ARG A C 8
ATOM 14724 O O . ARG A 1 75 ? -4.470 0.682 -3.335 1.00 0.00 75 ARG A O 8
ATOM 14745 N N . ARG A 1 76 ? -3.919 0.207 -5.466 1.00 0.00 76 ARG A N 8
ATOM 14746 C CA . ARG A 1 76 ? -4.780 -0.967 -5.571 1.00 0.00 76 ARG A CA 8
ATOM 14747 C C . ARG A 1 76 ? -4.412 -2.023 -4.529 1.00 0.00 76 ARG A C 8
ATOM 14748 O O . ARG A 1 76 ? -5.277 -2.548 -3.828 1.00 0.00 76 ARG A O 8
ATOM 14769 N N . ARG A 1 77 ? -3.123 -2.325 -4.428 1.00 0.00 77 ARG A N 8
ATOM 14770 C CA . ARG A 1 77 ? -2.646 -3.337 -3.492 1.00 0.00 77 ARG A CA 8
ATOM 14771 C C . ARG A 1 77 ? -2.802 -2.864 -2.050 1.00 0.00 77 ARG A C 8
ATOM 14772 O O . ARG A 1 77 ? -3.149 -3.651 -1.173 1.00 0.00 77 ARG A O 8
ATOM 14793 N N . CYS A 1 78 ? -2.550 -1.579 -1.804 1.00 0.00 78 CYS A N 8
ATOM 14794 C CA . CYS A 1 78 ? -2.743 -1.011 -0.473 1.00 0.00 78 CYS A CA 8
ATOM 14795 C C . CYS A 1 78 ? -4.215 -1.071 -0.090 1.00 0.00 78 CYS A C 8
ATOM 14796 O O . CYS A 1 78 ? -4.555 -1.375 1.053 1.00 0.00 78 CYS A O 8
ATOM 14804 N N . GLY A 1 79 ? -5.084 -0.791 -1.058 1.00 0.00 79 GLY A N 8
ATOM 14805 C CA . GLY A 1 79 ? -6.512 -0.917 -0.845 1.00 0.00 79 GLY A CA 8
ATOM 14806 C C . GLY A 1 79 ? -6.897 -2.321 -0.423 1.00 0.00 79 GLY A C 8
ATOM 14807 O O . GLY A 1 79 ? -7.814 -2.505 0.378 1.00 0.00 79 GLY A O 8
ATOM 14811 N N . GLU A 1 80 ? -6.184 -3.311 -0.952 1.00 0.00 80 GLU A N 8
ATOM 14812 C CA . GLU A 1 80 ? -6.404 -4.698 -0.574 1.00 0.00 80 GLU A CA 8
ATOM 14813 C C . GLU A 1 80 ? -5.921 -4.934 0.853 1.00 0.00 80 GLU A C 8
ATOM 14814 O O . GLU A 1 80 ? -6.546 -5.669 1.609 1.00 0.00 80 GLU A O 8
ATOM 14826 N N . VAL A 1 81 ? -4.808 -4.301 1.214 1.00 0.00 81 VAL A N 8
ATOM 14827 C CA . VAL A 1 81 ? -4.300 -4.366 2.581 1.00 0.00 81 VAL A CA 8
ATOM 14828 C C . VAL A 1 81 ? -5.329 -3.786 3.547 1.00 0.00 81 VAL A C 8
ATOM 14829 O O . VAL A 1 81 ? -5.623 -4.376 4.588 1.00 0.00 81 VAL A O 8
ATOM 14842 N N . PHE A 1 82 ? -5.889 -2.634 3.182 1.00 0.00 82 PHE A N 8
ATOM 14843 C CA . PHE A 1 82 ? -6.968 -2.028 3.955 1.00 0.00 82 PHE A CA 8
ATOM 14844 C C . PHE A 1 82 ? -8.164 -2.972 4.018 1.00 0.00 82 PHE A C 8
ATOM 14845 O O . PHE A 1 82 ? -8.746 -3.181 5.078 1.00 0.00 82 PHE A O 8
ATOM 14862 N N . ARG A 1 83 ? -8.512 -3.544 2.871 1.00 0.00 83 ARG A N 8
ATOM 14863 C CA . ARG A 1 83 ? -9.616 -4.495 2.774 1.00 0.00 83 ARG A CA 8
ATOM 14864 C C . ARG A 1 83 ? -9.369 -5.707 3.671 1.00 0.00 83 ARG A C 8
ATOM 14865 O O . ARG A 1 83 ? -10.261 -6.149 4.392 1.00 0.00 83 ARG A O 8
ATOM 14886 N N . TYR A 1 84 ? -8.148 -6.227 3.622 1.00 0.00 84 TYR A N 8
ATOM 14887 C CA . TYR A 1 84 ? -7.745 -7.357 4.452 1.00 0.00 84 TYR A CA 8
ATOM 14888 C C . TYR A 1 84 ? -7.913 -7.004 5.923 1.00 0.00 84 TYR A C 8
ATOM 14889 O O . TYR A 1 84 ? -8.342 -7.828 6.731 1.00 0.00 84 TYR A O 8
ATOM 14907 N N . ALA A 1 85 ? -7.587 -5.763 6.259 1.00 0.00 85 ALA A N 8
ATOM 14908 C CA . ALA A 1 85 ? -7.729 -5.273 7.619 1.00 0.00 85 ALA A CA 8
ATOM 14909 C C . ALA A 1 85 ? -9.200 -5.132 7.999 1.00 0.00 85 ALA A C 8
ATOM 14910 O O . ALA A 1 85 ? -9.569 -5.345 9.148 1.00 0.00 85 ALA A O 8
ATOM 14917 N N . ILE A 1 86 ? -10.036 -4.768 7.037 1.00 0.00 86 ILE A N 8
ATOM 14918 C CA . ILE A 1 86 ? -11.476 -4.693 7.267 1.00 0.00 86 ILE A CA 8
ATOM 14919 C C . ILE A 1 86 ? -12.038 -6.092 7.522 1.00 0.00 86 ILE A C 8
ATOM 14920 O O . ILE A 1 86 ? -12.833 -6.298 8.440 1.00 0.00 86 ILE A O 8
ATOM 14936 N N . VAL A 1 87 ? -11.593 -7.049 6.713 1.00 0.00 87 VAL A N 8
ATOM 14937 C CA . VAL A 1 87 ? -11.996 -8.445 6.864 1.00 0.00 87 VAL A CA 8
ATOM 14938 C C . VAL A 1 87 ? -11.552 -8.990 8.217 1.00 0.00 87 VAL A C 8
ATOM 14939 O O . VAL A 1 87 ? -12.344 -9.586 8.948 1.00 0.00 87 VAL A O 8
ATOM 14952 N N . THR A 1 88 ? -10.287 -8.768 8.551 1.00 0.00 88 THR A N 8
ATOM 14953 C CA . THR A 1 88 ? -9.738 -9.229 9.818 1.00 0.00 88 THR A CA 8
ATOM 14954 C C . THR A 1 88 ? -10.330 -8.449 10.992 1.00 0.00 88 THR A C 8
ATOM 14955 O O . THR A 1 88 ? -10.305 -8.909 12.132 1.00 0.00 88 THR A O 8
ATOM 14966 N N . GLY A 1 89 ? -10.872 -7.271 10.705 1.00 0.00 89 GLY A N 8
ATOM 14967 C CA . GLY A 1 89 ? -11.524 -6.479 11.732 1.00 0.00 89 GLY A CA 8
ATOM 14968 C C . GLY A 1 89 ? -10.573 -5.544 12.454 1.00 0.00 89 GLY A C 8
ATOM 14969 O O . GLY A 1 89 ? -10.801 -5.189 13.607 1.00 0.00 89 GLY A O 8
ATOM 14973 N N . ARG A 1 90 ? -9.510 -5.143 11.778 1.00 0.00 90 ARG A N 8
ATOM 14974 C CA . ARG A 1 90 ? -8.531 -4.232 12.361 1.00 0.00 90 ARG A CA 8
ATOM 14975 C C . ARG A 1 90 ? -8.787 -2.802 11.900 1.00 0.00 90 ARG A C 8
ATOM 14976 O O . ARG A 1 90 ? -8.488 -1.842 12.611 1.00 0.00 90 ARG A O 8
ATOM 14997 N N . ALA A 1 91 ? -9.352 -2.661 10.714 1.00 0.00 91 ALA A N 8
ATOM 14998 C CA . ALA A 1 91 ? -9.651 -1.348 10.167 1.00 0.00 91 ALA A CA 8
ATOM 14999 C C . ALA A 1 91 ? -11.141 -1.210 9.903 1.00 0.00 91 ALA A C 8
ATOM 15000 O O . ALA A 1 91 ? -11.704 -1.929 9.080 1.00 0.00 91 ALA A O 8
ATOM 15007 N N . LYS A 1 92 ? -11.776 -0.295 10.618 1.00 0.00 92 LYS A N 8
ATOM 15008 C CA . LYS A 1 92 ? -13.206 -0.065 10.468 1.00 0.00 92 LYS A CA 8
ATOM 15009 C C . LYS A 1 92 ? -13.461 0.874 9.294 1.00 0.00 92 LYS A C 8
ATOM 15010 O O . LYS A 1 92 ? -14.550 0.899 8.722 1.00 0.00 92 LYS A O 8
ATOM 15029 N N . TYR A 1 93 ? -12.436 1.635 8.940 1.00 0.00 93 TYR A N 8
ATOM 15030 C CA . TYR A 1 93 ? -12.508 2.572 7.833 1.00 0.00 93 TYR A CA 8
ATOM 15031 C C . TYR A 1 93 ? -11.147 2.670 7.159 1.00 0.00 93 TYR A C 8
ATOM 15032 O O . TYR A 1 93 ? -10.114 2.618 7.828 1.00 0.00 93 TYR A O 8
ATOM 15050 N N . ASN A 1 94 ? -11.150 2.789 5.842 1.00 0.00 94 ASN A N 8
ATOM 15051 C CA . ASN A 1 94 ? -9.918 2.932 5.088 1.00 0.00 94 ASN A CA 8
ATOM 15052 C C . ASN A 1 94 ? -9.925 4.245 4.313 1.00 0.00 94 ASN A C 8
ATOM 15053 O O . ASN A 1 94 ? -10.905 4.582 3.653 1.00 0.00 94 ASN A O 8
ATOM 15064 N N . PRO A 1 95 ? -8.827 5.011 4.390 1.00 0.00 95 PRO A N 8
ATOM 15065 C CA . PRO A 1 95 ? -8.710 6.305 3.707 1.00 0.00 95 PRO A CA 8
ATOM 15066 C C . PRO A 1 95 ? -8.447 6.162 2.205 1.00 0.00 95 PRO A C 8
ATOM 15067 O O . PRO A 1 95 ? -7.772 6.992 1.601 1.00 0.00 95 PRO A O 8
ATOM 15078 N N . ALA A 1 96 ? -9.006 5.118 1.606 1.00 0.00 96 ALA A N 8
ATOM 15079 C CA . ALA A 1 96 ? -8.842 4.867 0.178 1.00 0.00 96 ALA A CA 8
ATOM 15080 C C . ALA A 1 96 ? -9.542 5.938 -0.674 1.00 0.00 96 ALA A C 8
ATOM 15081 O O . ALA A 1 96 ? -8.947 6.455 -1.623 1.00 0.00 96 ALA A O 8
ATOM 15088 N N . PRO A 1 97 ? -10.815 6.293 -0.372 1.00 0.00 97 PRO A N 8
ATOM 15089 C CA . PRO A 1 97 ? -11.501 7.388 -1.070 1.00 0.00 97 PRO A CA 8
ATOM 15090 C C . PRO A 1 97 ? -10.825 8.735 -0.817 1.00 0.00 97 PRO A C 8
ATOM 15091 O O . PRO A 1 97 ? -10.794 9.601 -1.691 1.00 0.00 97 PRO A O 8
ATOM 15102 N N . ASP A 1 98 ? -10.271 8.892 0.378 1.00 0.00 98 ASP A N 8
ATOM 15103 C CA . ASP A 1 98 ? -9.562 10.113 0.751 1.00 0.00 98 ASP A CA 8
ATOM 15104 C C . ASP A 1 98 ? -8.271 10.227 -0.045 1.00 0.00 98 ASP A C 8
ATOM 15105 O O . ASP A 1 98 ? -7.882 11.315 -0.478 1.00 0.00 98 ASP A O 8
ATOM 15114 N N . LEU A 1 99 ? -7.614 9.086 -0.230 1.00 0.00 99 LEU A N 8
ATOM 15115 C CA . LEU A 1 99 ? -6.445 8.988 -1.093 1.00 0.00 99 LEU A CA 8
ATOM 15116 C C . LEU A 1 99 ? -6.812 9.434 -2.503 1.00 0.00 99 LEU A C 8
ATOM 15117 O O . LEU A 1 99 ? -6.073 10.181 -3.146 1.00 0.00 99 LEU A O 8
ATOM 15133 N N . ALA A 1 100 ? -7.964 8.974 -2.971 1.00 0.00 100 ALA A N 8
ATOM 15134 C CA . ALA A 1 100 ? -8.451 9.343 -4.289 1.00 0.00 100 ALA A CA 8
ATOM 15135 C C . ALA A 1 100 ? -8.613 10.853 -4.400 1.00 0.00 100 ALA A C 8
ATOM 15136 O O . ALA A 1 100 ? -8.210 11.453 -5.391 1.00 0.00 100 ALA A O 8
ATOM 15143 N N . ASP A 1 101 ? -9.189 11.461 -3.369 1.00 0.00 101 ASP A N 8
ATOM 15144 C CA . ASP A 1 101 ? -9.402 12.906 -3.345 1.00 0.00 101 ASP A CA 8
ATOM 15145 C C . ASP A 1 101 ? -8.085 13.671 -3.350 1.00 0.00 101 ASP A C 8
ATOM 15146 O O . ASP A 1 101 ? -7.993 14.759 -3.923 1.00 0.00 101 ASP A O 8
ATOM 15155 N N . ALA A 1 102 ? -7.068 13.102 -2.722 1.00 0.00 102 ALA A N 8
ATOM 15156 C CA . ALA A 1 102 ? -5.744 13.709 -2.725 1.00 0.00 102 ALA A CA 8
ATOM 15157 C C . ALA A 1 102 ? -5.131 13.634 -4.120 1.00 0.00 102 ALA A C 8
ATOM 15158 O O . ALA A 1 102 ? -4.359 14.498 -4.523 1.00 0.00 102 ALA A O 8
ATOM 15165 N N . MET A 1 103 ? -5.498 12.594 -4.853 1.00 0.00 103 MET A N 8
ATOM 15166 C CA . MET A 1 103 ? -5.038 12.414 -6.223 1.00 0.00 103 MET A CA 8
ATOM 15167 C C . MET A 1 103 ? -5.826 13.320 -7.174 1.00 0.00 103 MET A C 8
ATOM 15168 O O . MET A 1 103 ? -5.357 13.654 -8.259 1.00 0.00 103 MET A O 8
ATOM 15182 N N . LYS A 1 104 ? -7.024 13.712 -6.755 1.00 0.00 104 LYS A N 8
ATOM 15183 C CA . LYS A 1 104 ? -7.856 14.619 -7.541 1.00 0.00 104 LYS A CA 8
ATOM 15184 C C . LYS A 1 104 ? -7.365 16.052 -7.390 1.00 0.00 104 LYS A C 8
ATOM 15185 O O . LYS A 1 104 ? -7.191 16.775 -8.370 1.00 0.00 104 LYS A O 8
ATOM 15204 N N . GLY A 1 105 ? -7.158 16.453 -6.150 1.00 0.00 105 GLY A N 8
ATOM 15205 C CA . GLY A 1 105 ? -6.693 17.791 -5.864 1.00 0.00 105 GLY A CA 8
ATOM 15206 C C . GLY A 1 105 ? -5.501 17.779 -4.940 1.00 0.00 105 GLY A C 8
ATOM 15207 O O . GLY A 1 105 ? -5.639 18.044 -3.746 1.00 0.00 105 GLY A O 8
ATOM 15211 N N . TYR A 1 106 ? -4.336 17.463 -5.505 1.00 0.00 106 TYR A N 8
ATOM 15212 C CA . TYR A 1 106 ? -3.090 17.343 -4.744 1.00 0.00 106 TYR A CA 8
ATOM 15213 C C . TYR A 1 106 ? -2.847 18.558 -3.852 1.00 0.00 106 TYR A C 8
ATOM 15214 O O . TYR A 1 106 ? -2.971 18.490 -2.631 1.00 0.00 106 TYR A O 8
ATOM 15232 N N . ARG A 1 107 ? -2.501 19.674 -4.478 1.00 0.00 107 ARG A N 8
ATOM 15233 C CA . ARG A 1 107 ? -2.139 20.879 -3.745 1.00 0.00 107 ARG A CA 8
ATOM 15234 C C . ARG A 1 107 ? -3.251 21.913 -3.831 1.00 0.00 107 ARG A C 8
ATOM 15235 O O . ARG A 1 107 ? -3.031 23.101 -3.597 1.00 0.00 107 ARG A O 8
ATOM 15256 N N . LYS A 1 108 ? -4.450 21.451 -4.154 1.00 0.00 108 LYS A N 8
ATOM 15257 C CA . LYS A 1 108 ? -5.598 22.338 -4.274 1.00 0.00 108 LYS A CA 8
ATOM 15258 C C . LYS A 1 108 ? -6.228 22.579 -2.911 1.00 0.00 108 LYS A C 8
ATOM 15259 O O . LYS A 1 108 ? -6.983 23.532 -2.725 1.00 0.00 108 LYS A O 8
ATOM 15278 N N . LYS A 1 109 ? -5.909 21.715 -1.959 1.00 0.00 109 LYS A N 8
ATOM 15279 C CA . LYS A 1 109 ? -6.482 21.814 -0.630 1.00 0.00 109 LYS A CA 8
ATOM 15280 C C . LYS A 1 109 ? -5.384 21.959 0.414 1.00 0.00 109 LYS A C 8
ATOM 15281 O O . LYS A 1 109 ? -4.423 21.191 0.427 1.00 0.00 109 LYS A O 8
ATOM 15300 N N . ASN A 1 110 ? -5.531 22.947 1.279 1.00 0.00 110 ASN A N 8
ATOM 15301 C CA . ASN A 1 110 ? -4.613 23.133 2.390 1.00 0.00 110 ASN A CA 8
ATOM 15302 C C . ASN A 1 110 ? -5.144 22.382 3.598 1.00 0.00 110 ASN A C 8
ATOM 15303 O O . ASN A 1 110 ? -6.039 22.861 4.295 1.00 0.00 110 ASN A O 8
ATOM 15314 N N . LEU A 1 111 ? -4.602 21.193 3.825 1.00 0.00 111 LEU A N 8
ATOM 15315 C CA . LEU A 1 111 ? -5.133 20.280 4.832 1.00 0.00 111 LEU A CA 8
ATOM 15316 C C . LEU A 1 111 ? -4.671 20.644 6.241 1.00 0.00 111 LEU A C 8
ATOM 15317 O O . LEU A 1 111 ? -4.092 19.826 6.953 1.00 0.00 111 LEU A O 8
ATOM 15333 N N . GLU A 1 112 ? -4.951 21.885 6.615 1.00 0.00 112 GLU A N 8
ATOM 15334 C CA . GLU A 1 112 ? -4.743 22.397 7.970 1.00 0.00 112 GLU A CA 8
ATOM 15335 C C . GLU A 1 112 ? -3.269 22.429 8.381 1.00 0.00 112 GLU A C 8
ATOM 15336 O O . GLU A 1 112 ? -2.577 23.420 8.144 1.00 0.00 112 GLU A O 8
ATOM 15348 N N . HIS A 1 113 ? -2.789 21.354 8.991 1.00 0.00 113 HIS A N 8
ATOM 15349 C CA . HIS A 1 113 ? -1.450 21.337 9.563 1.00 0.00 113 HIS A CA 8
ATOM 15350 C C . HIS A 1 113 ? -0.473 20.596 8.656 1.00 0.00 113 HIS A C 8
ATOM 15351 O O . HIS A 1 113 ? -0.765 19.512 8.157 1.00 0.00 113 HIS A O 8
ATOM 15366 N N . HIS A 1 114 ? 0.696 21.186 8.465 1.00 0.00 114 HIS A N 8
ATOM 15367 C CA . HIS A 1 114 ? 1.723 20.606 7.611 1.00 0.00 114 HIS A CA 8
ATOM 15368 C C . HIS A 1 114 ? 2.527 19.554 8.369 1.00 0.00 114 HIS A C 8
ATOM 15369 O O . HIS A 1 114 ? 3.420 19.887 9.146 1.00 0.00 114 HIS A O 8
ATOM 15384 N N . HIS A 1 115 ? 2.195 18.290 8.164 1.00 0.00 115 HIS A N 8
ATOM 15385 C CA . HIS A 1 115 ? 2.978 17.205 8.743 1.00 0.00 115 HIS A CA 8
ATOM 15386 C C . HIS A 1 115 ? 4.225 16.969 7.906 1.00 0.00 115 HIS A C 8
ATOM 15387 O O . HIS A 1 115 ? 4.145 16.775 6.694 1.00 0.00 115 HIS A O 8
ATOM 15402 N N . HIS A 1 116 ? 5.377 17.006 8.552 1.00 0.00 116 HIS A N 8
ATOM 15403 C CA . HIS A 1 116 ? 6.647 16.923 7.851 1.00 0.00 116 HIS A CA 8
ATOM 15404 C C . HIS A 1 116 ? 7.362 15.614 8.162 1.00 0.00 116 HIS A C 8
ATOM 15405 O O . HIS A 1 116 ? 7.209 15.049 9.243 1.00 0.00 116 HIS A O 8
ATOM 15420 N N . HIS A 1 117 ? 8.141 15.136 7.197 1.00 0.00 117 HIS A N 8
ATOM 15421 C CA . HIS A 1 117 ? 9.084 14.046 7.440 1.00 0.00 117 HIS A CA 8
ATOM 15422 C C . HIS A 1 117 ? 10.435 14.649 7.806 1.00 0.00 117 HIS A C 8
ATOM 15423 O O . HIS A 1 117 ? 11.432 13.949 7.981 1.00 0.00 117 HIS A O 8
ATOM 15438 N N . HIS A 1 118 ? 10.433 15.967 7.911 1.00 0.00 118 HIS A N 8
ATOM 15439 C CA . HIS A 1 118 ? 11.616 16.743 8.229 1.00 0.00 118 HIS A CA 8
ATOM 15440 C C . HIS A 1 118 ? 11.281 17.693 9.369 1.00 0.00 118 HIS A C 8
ATOM 15441 O O . HIS A 1 118 ? 10.689 18.751 9.095 1.00 0.00 118 HIS A O 8
ATOM 15457 N N . SER A 1 1 ? 0.549 -10.924 14.254 1.00 0.00 1 SER A N 9
ATOM 15458 C CA . SER A 1 1 ? 0.492 -9.563 13.686 1.00 0.00 1 SER A CA 9
ATOM 15459 C C . SER A 1 1 ? 0.633 -8.523 14.792 1.00 0.00 1 SER A C 9
ATOM 15460 O O . SER A 1 1 ? 0.089 -8.692 15.882 1.00 0.00 1 SER A O 9
ATOM 15470 N N . SER A 1 2 ? 1.385 -7.462 14.509 1.00 0.00 2 SER A N 9
ATOM 15471 C CA . SER A 1 2 ? 1.601 -6.392 15.476 1.00 0.00 2 SER A CA 9
ATOM 15472 C C . SER A 1 2 ? 0.277 -5.759 15.907 1.00 0.00 2 SER A C 9
ATOM 15473 O O . SER A 1 2 ? -0.583 -5.456 15.077 1.00 0.00 2 SER A O 9
ATOM 15481 N N . ASN A 1 3 ? 0.137 -5.553 17.209 1.00 0.00 3 ASN A N 9
ATOM 15482 C CA . ASN A 1 3 ? -1.113 -5.085 17.797 1.00 0.00 3 ASN A CA 9
ATOM 15483 C C . ASN A 1 3 ? -1.314 -3.596 17.555 1.00 0.00 3 ASN A C 9
ATOM 15484 O O . ASN A 1 3 ? -2.425 -3.080 17.695 1.00 0.00 3 ASN A O 9
ATOM 15495 N N . ASN A 1 4 ? -0.239 -2.906 17.196 1.00 0.00 4 ASN A N 9
ATOM 15496 C CA . ASN A 1 4 ? -0.309 -1.476 16.897 1.00 0.00 4 ASN A CA 9
ATOM 15497 C C . ASN A 1 4 ? -1.019 -1.223 15.574 1.00 0.00 4 ASN A C 9
ATOM 15498 O O . ASN A 1 4 ? -1.264 -0.076 15.209 1.00 0.00 4 ASN A O 9
ATOM 15509 N N . ASN A 1 5 ? -1.349 -2.303 14.864 1.00 0.00 5 ASN A N 9
ATOM 15510 C CA . ASN A 1 5 ? -2.048 -2.213 13.580 1.00 0.00 5 ASN A CA 9
ATOM 15511 C C . ASN A 1 5 ? -1.184 -1.482 12.562 1.00 0.00 5 ASN A C 9
ATOM 15512 O O . ASN A 1 5 ? -1.689 -0.843 11.640 1.00 0.00 5 ASN A O 9
ATOM 15523 N N . SER A 1 6 ? 0.124 -1.589 12.742 1.00 0.00 6 SER A N 9
ATOM 15524 C CA . SER A 1 6 ? 1.086 -0.977 11.844 1.00 0.00 6 SER A CA 9
ATOM 15525 C C . SER A 1 6 ? 0.889 -1.490 10.422 1.00 0.00 6 SER A C 9
ATOM 15526 O O . SER A 1 6 ? 0.616 -2.679 10.220 1.00 0.00 6 SER A O 9
ATOM 15534 N N . PHE A 1 7 ? 1.019 -0.598 9.447 1.00 0.00 7 PHE A N 9
ATOM 15535 C CA . PHE A 1 7 ? 0.833 -0.960 8.048 1.00 0.00 7 PHE A CA 9
ATOM 15536 C C . PHE A 1 7 ? 1.711 -2.152 7.678 1.00 0.00 7 PHE A C 9
ATOM 15537 O O . PHE A 1 7 ? 1.226 -3.124 7.108 1.00 0.00 7 PHE A O 9
ATOM 15554 N N . SER A 1 8 ? 2.993 -2.081 8.035 1.00 0.00 8 SER A N 9
ATOM 15555 C CA . SER A 1 8 ? 3.943 -3.151 7.725 1.00 0.00 8 SER A CA 9
ATOM 15556 C C . SER A 1 8 ? 3.497 -4.498 8.296 1.00 0.00 8 SER A C 9
ATOM 15557 O O . SER A 1 8 ? 3.748 -5.539 7.699 1.00 0.00 8 SER A O 9
ATOM 15565 N N . ALA A 1 9 ? 2.822 -4.472 9.438 1.00 0.00 9 ALA A N 9
ATOM 15566 C CA . ALA A 1 9 ? 2.408 -5.699 10.107 1.00 0.00 9 ALA A CA 9
ATOM 15567 C C . ALA A 1 9 ? 1.316 -6.414 9.322 1.00 0.00 9 ALA A C 9
ATOM 15568 O O . ALA A 1 9 ? 1.408 -7.611 9.041 1.00 0.00 9 ALA A O 9
ATOM 15575 N N . ILE A 1 10 ? 0.286 -5.667 8.964 1.00 0.00 10 ILE A N 9
ATOM 15576 C CA . ILE A 1 10 ? -0.843 -6.219 8.232 1.00 0.00 10 ILE A CA 9
ATOM 15577 C C . ILE A 1 10 ? -0.457 -6.465 6.777 1.00 0.00 10 ILE A C 9
ATOM 15578 O O . ILE A 1 10 ? -0.881 -7.446 6.167 1.00 0.00 10 ILE A O 9
ATOM 15594 N N . TYR A 1 11 ? 0.375 -5.579 6.241 1.00 0.00 11 TYR A N 9
ATOM 15595 C CA . TYR A 1 11 ? 0.959 -5.771 4.919 1.00 0.00 11 TYR A CA 9
ATOM 15596 C C . TYR A 1 11 ? 1.761 -7.070 4.877 1.00 0.00 11 TYR A C 9
ATOM 15597 O O . TYR A 1 11 ? 1.686 -7.819 3.909 1.00 0.00 11 TYR A O 9
ATOM 15615 N N . LYS A 1 12 ? 2.522 -7.327 5.937 1.00 0.00 12 LYS A N 9
ATOM 15616 C CA . LYS A 1 12 ? 3.289 -8.565 6.061 1.00 0.00 12 LYS A CA 9
ATOM 15617 C C . LYS A 1 12 ? 2.374 -9.776 5.920 1.00 0.00 12 LYS A C 9
ATOM 15618 O O . LYS A 1 12 ? 2.663 -10.700 5.161 1.00 0.00 12 LYS A O 9
ATOM 15637 N N . GLU A 1 13 ? 1.260 -9.745 6.638 1.00 0.00 13 GLU A N 9
ATOM 15638 C CA . GLU A 1 13 ? 0.317 -10.854 6.641 1.00 0.00 13 GLU A CA 9
ATOM 15639 C C . GLU A 1 13 ? -0.335 -11.005 5.266 1.00 0.00 13 GLU A C 9
ATOM 15640 O O . GLU A 1 13 ? -0.489 -12.115 4.752 1.00 0.00 13 GLU A O 9
ATOM 15652 N N . TRP A 1 14 ? -0.704 -9.873 4.679 1.00 0.00 14 TRP A N 9
ATOM 15653 C CA . TRP A 1 14 ? -1.291 -9.837 3.347 1.00 0.00 14 TRP A CA 9
ATOM 15654 C C . TRP A 1 14 ? -0.297 -10.353 2.304 1.00 0.00 14 TRP A C 9
ATOM 15655 O O . TRP A 1 14 ? -0.638 -11.205 1.480 1.00 0.00 14 TRP A O 9
ATOM 15676 N N . TYR A 1 15 ? 0.937 -9.854 2.361 1.00 0.00 15 TYR A N 9
ATOM 15677 C CA . TYR A 1 15 ? 1.986 -10.289 1.446 1.00 0.00 15 TYR A CA 9
ATOM 15678 C C . TYR A 1 15 ? 2.261 -11.777 1.598 1.00 0.00 15 TYR A C 9
ATOM 15679 O O . TYR A 1 15 ? 2.330 -12.500 0.613 1.00 0.00 15 TYR A O 9
ATOM 15697 N N . GLU A 1 16 ? 2.412 -12.226 2.837 1.00 0.00 16 GLU A N 9
ATOM 15698 C CA . GLU A 1 16 ? 2.762 -13.613 3.113 1.00 0.00 16 GLU A CA 9
ATOM 15699 C C . GLU A 1 16 ? 1.690 -14.564 2.577 1.00 0.00 16 GLU A C 9
ATOM 15700 O O . GLU A 1 16 ? 1.983 -15.701 2.209 1.00 0.00 16 GLU A O 9
ATOM 15712 N N . HIS A 1 17 ? 0.451 -14.087 2.516 1.00 0.00 17 HIS A N 9
ATOM 15713 C CA . HIS A 1 17 ? -0.636 -14.872 1.944 1.00 0.00 17 HIS A CA 9
ATOM 15714 C C . HIS A 1 17 ? -0.588 -14.813 0.418 1.00 0.00 17 HIS A C 9
ATOM 15715 O O . HIS A 1 17 ? -0.715 -15.832 -0.256 1.00 0.00 17 HIS A O 9
ATOM 15730 N N . LYS A 1 18 ? -0.401 -13.614 -0.118 1.00 0.00 18 LYS A N 9
ATOM 15731 C CA . LYS A 1 18 ? -0.338 -13.416 -1.564 1.00 0.00 18 LYS A CA 9
ATOM 15732 C C . LYS A 1 18 ? 0.897 -14.080 -2.162 1.00 0.00 18 LYS A C 9
ATOM 15733 O O . LYS A 1 18 ? 0.911 -14.445 -3.337 1.00 0.00 18 LYS A O 9
ATOM 15752 N N . LYS A 1 19 ? 1.921 -14.235 -1.338 1.00 0.00 19 LYS A N 9
ATOM 15753 C CA . LYS A 1 19 ? 3.169 -14.873 -1.742 1.00 0.00 19 LYS A CA 9
ATOM 15754 C C . LYS A 1 19 ? 2.926 -16.316 -2.188 1.00 0.00 19 LYS A C 9
ATOM 15755 O O . LYS A 1 19 ? 3.697 -16.877 -2.967 1.00 0.00 19 LYS A O 9
ATOM 15774 N N . GLN A 1 20 ? 1.845 -16.908 -1.693 1.00 0.00 20 GLN A N 9
ATOM 15775 C CA . GLN A 1 20 ? 1.478 -18.269 -2.063 1.00 0.00 20 GLN A CA 9
ATOM 15776 C C . GLN A 1 20 ? 0.921 -18.309 -3.483 1.00 0.00 20 GLN A C 9
ATOM 15777 O O . GLN A 1 20 ? 0.973 -19.342 -4.152 1.00 0.00 20 GLN A O 9
ATOM 15791 N N . VAL A 1 21 ? 0.399 -17.178 -3.940 1.00 0.00 21 VAL A N 9
ATOM 15792 C CA . VAL A 1 21 ? -0.251 -17.106 -5.241 1.00 0.00 21 VAL A CA 9
ATOM 15793 C C . VAL A 1 21 ? 0.690 -16.530 -6.294 1.00 0.00 21 VAL A C 9
ATOM 15794 O O . VAL A 1 21 ? 0.752 -17.020 -7.422 1.00 0.00 21 VAL A O 9
ATOM 15807 N N . TRP A 1 22 ? 1.424 -15.495 -5.918 1.00 0.00 22 TRP A N 9
ATOM 15808 C CA . TRP A 1 22 ? 2.322 -14.819 -6.847 1.00 0.00 22 TRP A CA 9
ATOM 15809 C C . TRP A 1 22 ? 3.583 -15.635 -7.084 1.00 0.00 22 TRP A C 9
ATOM 15810 O O . TRP A 1 22 ? 3.969 -16.461 -6.255 1.00 0.00 22 TRP A O 9
ATOM 15831 N N . SER A 1 23 ? 4.215 -15.406 -8.225 1.00 0.00 23 SER A N 9
ATOM 15832 C CA . SER A 1 23 ? 5.512 -15.992 -8.512 1.00 0.00 23 SER A CA 9
ATOM 15833 C C . SER A 1 23 ? 6.559 -15.348 -7.606 1.00 0.00 23 SER A C 9
ATOM 15834 O O . SER A 1 23 ? 6.455 -14.166 -7.292 1.00 0.00 23 SER A O 9
ATOM 15842 N N . VAL A 1 24 ? 7.557 -16.118 -7.193 1.00 0.00 24 VAL A N 9
ATOM 15843 C CA . VAL A 1 24 ? 8.527 -15.662 -6.195 1.00 0.00 24 VAL A CA 9
ATOM 15844 C C . VAL A 1 24 ? 9.238 -14.383 -6.625 1.00 0.00 24 VAL A C 9
ATOM 15845 O O . VAL A 1 24 ? 9.376 -13.451 -5.827 1.00 0.00 24 VAL A O 9
ATOM 15858 N N . GLY A 1 25 ? 9.684 -14.339 -7.874 1.00 0.00 25 GLY A N 9
ATOM 15859 C CA . GLY A 1 25 ? 10.333 -13.148 -8.386 1.00 0.00 25 GLY A CA 9
ATOM 15860 C C . GLY A 1 25 ? 9.431 -11.931 -8.309 1.00 0.00 25 GLY A C 9
ATOM 15861 O O . GLY A 1 25 ? 9.829 -10.883 -7.794 1.00 0.00 25 GLY A O 9
ATOM 15865 N N . TYR A 1 26 ? 8.213 -12.083 -8.811 1.00 0.00 26 TYR A N 9
ATOM 15866 C CA . TYR A 1 26 ? 7.215 -11.021 -8.773 1.00 0.00 26 TYR A CA 9
ATOM 15867 C C . TYR A 1 26 ? 6.850 -10.661 -7.333 1.00 0.00 26 TYR A C 9
ATOM 15868 O O . TYR A 1 26 ? 6.744 -9.483 -6.991 1.00 0.00 26 TYR A O 9
ATOM 15886 N N . ALA A 1 27 ? 6.675 -11.676 -6.489 1.00 0.00 27 ALA A N 9
ATOM 15887 C CA . ALA A 1 27 ? 6.264 -11.456 -5.109 1.00 0.00 27 ALA A CA 9
ATOM 15888 C C . ALA A 1 27 ? 7.312 -10.655 -4.347 1.00 0.00 27 ALA A C 9
ATOM 15889 O O . ALA A 1 27 ? 6.993 -9.670 -3.685 1.00 0.00 27 ALA A O 9
ATOM 15896 N N . THR A 1 28 ? 8.563 -11.072 -4.457 1.00 0.00 28 THR A N 9
ATOM 15897 C CA . THR A 1 28 ? 9.650 -10.416 -3.748 1.00 0.00 28 THR A CA 9
ATOM 15898 C C . THR A 1 28 ? 9.862 -8.993 -4.271 1.00 0.00 28 THR A C 9
ATOM 15899 O O . THR A 1 28 ? 10.143 -8.074 -3.502 1.00 0.00 28 THR A O 9
ATOM 15910 N N . GLU A 1 29 ? 9.689 -8.812 -5.575 1.00 0.00 29 GLU A N 9
ATOM 15911 C CA . GLU A 1 29 ? 9.849 -7.501 -6.190 1.00 0.00 29 GLU A CA 9
ATOM 15912 C C . GLU A 1 29 ? 8.729 -6.565 -5.750 1.00 0.00 29 GLU A C 9
ATOM 15913 O O . GLU A 1 29 ? 8.976 -5.420 -5.366 1.00 0.00 29 GLU A O 9
ATOM 15925 N N . LEU A 1 30 ? 7.500 -7.063 -5.800 1.00 0.00 30 LEU A N 9
ATOM 15926 C CA . LEU A 1 30 ? 6.345 -6.293 -5.362 1.00 0.00 30 LEU A CA 9
ATOM 15927 C C . LEU A 1 30 ? 6.505 -5.918 -3.894 1.00 0.00 30 LEU A C 9
ATOM 15928 O O . LEU A 1 30 ? 6.229 -4.790 -3.492 1.00 0.00 30 LEU A O 9
ATOM 15944 N N . ALA A 1 31 ? 6.982 -6.865 -3.105 1.00 0.00 31 ALA A N 9
ATOM 15945 C CA . ALA A 1 31 ? 7.171 -6.638 -1.685 1.00 0.00 31 ALA A CA 9
ATOM 15946 C C . ALA A 1 31 ? 8.266 -5.609 -1.423 1.00 0.00 31 ALA A C 9
ATOM 15947 O O . ALA A 1 31 ? 8.164 -4.811 -0.493 1.00 0.00 31 ALA A O 9
ATOM 15954 N N . LYS A 1 32 ? 9.308 -5.602 -2.241 1.00 0.00 32 LYS A N 9
ATOM 15955 C CA . LYS A 1 32 ? 10.413 -4.701 -1.984 1.00 0.00 32 LYS A CA 9
ATOM 15956 C C . LYS A 1 32 ? 10.174 -3.319 -2.587 1.00 0.00 32 LYS A C 9
ATOM 15957 O O . LYS A 1 32 ? 10.870 -2.361 -2.246 1.00 0.00 32 LYS A O 9
ATOM 15976 N N . MET A 1 33 ? 9.198 -3.196 -3.479 1.00 0.00 33 MET A N 9
ATOM 15977 C CA . MET A 1 33 ? 8.803 -1.873 -3.940 1.00 0.00 33 MET A CA 9
ATOM 15978 C C . MET A 1 33 ? 7.969 -1.214 -2.847 1.00 0.00 33 MET A C 9
ATOM 15979 O O . MET A 1 33 ? 8.011 -0.000 -2.658 1.00 0.00 33 MET A O 9
ATOM 15993 N N . PHE A 1 34 ? 7.239 -2.040 -2.099 1.00 0.00 34 PHE A N 9
ATOM 15994 C CA . PHE A 1 34 ? 6.586 -1.587 -0.880 1.00 0.00 34 PHE A CA 9
ATOM 15995 C C . PHE A 1 34 ? 7.644 -1.225 0.152 1.00 0.00 34 PHE A C 9
ATOM 15996 O O . PHE A 1 34 ? 7.532 -0.227 0.853 1.00 0.00 34 PHE A O 9
ATOM 16013 N N . ASP A 1 35 ? 8.674 -2.056 0.223 1.00 0.00 35 ASP A N 9
ATOM 16014 C CA . ASP A 1 35 ? 9.796 -1.832 1.125 1.00 0.00 35 ASP A CA 9
ATOM 16015 C C . ASP A 1 35 ? 10.468 -0.486 0.852 1.00 0.00 35 ASP A C 9
ATOM 16016 O O . ASP A 1 35 ? 10.286 0.467 1.608 1.00 0.00 35 ASP A O 9
ATOM 16025 N N . ASP A 1 36 ? 11.190 -0.407 -0.260 1.00 0.00 36 ASP A N 9
ATOM 16026 C CA . ASP A 1 36 ? 12.036 0.752 -0.562 1.00 0.00 36 ASP A CA 9
ATOM 16027 C C . ASP A 1 36 ? 11.250 2.048 -0.732 1.00 0.00 36 ASP A C 9
ATOM 16028 O O . ASP A 1 36 ? 11.757 3.123 -0.413 1.00 0.00 36 ASP A O 9
ATOM 16037 N N . ASP A 1 37 ? 10.029 1.961 -1.238 1.00 0.00 37 ASP A N 9
ATOM 16038 C CA . ASP A 1 37 ? 9.275 3.167 -1.568 1.00 0.00 37 ASP A CA 9
ATOM 16039 C C . ASP A 1 37 ? 8.217 3.490 -0.520 1.00 0.00 37 ASP A C 9
ATOM 16040 O O . ASP A 1 37 ? 8.088 4.637 -0.101 1.00 0.00 37 ASP A O 9
ATOM 16049 N N . ILE A 1 38 ? 7.475 2.484 -0.081 1.00 0.00 38 ILE A N 9
ATOM 16050 C CA . ILE A 1 38 ? 6.304 2.714 0.761 1.00 0.00 38 ILE A CA 9
ATOM 16051 C C . ILE A 1 38 ? 6.643 2.721 2.252 1.00 0.00 38 ILE A C 9
ATOM 16052 O O . ILE A 1 38 ? 6.049 3.483 3.019 1.00 0.00 38 ILE A O 9
ATOM 16068 N N . LEU A 1 39 ? 7.602 1.899 2.670 1.00 0.00 39 LEU A N 9
ATOM 16069 C CA . LEU A 1 39 ? 7.912 1.775 4.094 1.00 0.00 39 LEU A CA 9
ATOM 16070 C C . LEU A 1 39 ? 8.465 3.075 4.694 1.00 0.00 39 LEU A C 9
ATOM 16071 O O . LEU A 1 39 ? 8.043 3.470 5.780 1.00 0.00 39 LEU A O 9
ATOM 16087 N N . PRO A 1 40 ? 9.407 3.773 4.018 1.00 0.00 40 PRO A N 9
ATOM 16088 C CA . PRO A 1 40 ? 9.894 5.080 4.487 1.00 0.00 40 PRO A CA 9
ATOM 16089 C C . PRO A 1 40 ? 8.787 6.136 4.532 1.00 0.00 40 PRO A C 9
ATOM 16090 O O . PRO A 1 40 ? 8.949 7.189 5.148 1.00 0.00 40 PRO A O 9
ATOM 16101 N N . ILE A 1 41 ? 7.665 5.848 3.883 1.00 0.00 41 ILE A N 9
ATOM 16102 C CA . ILE A 1 41 ? 6.557 6.791 3.817 1.00 0.00 41 ILE A CA 9
ATOM 16103 C C . ILE A 1 41 ? 5.525 6.513 4.909 1.00 0.00 41 ILE A C 9
ATOM 16104 O O . ILE A 1 41 ? 5.332 7.334 5.807 1.00 0.00 41 ILE A O 9
ATOM 16120 N N . ILE A 1 42 ? 4.868 5.358 4.839 1.00 0.00 42 ILE A N 9
ATOM 16121 C CA . ILE A 1 42 ? 3.801 5.031 5.786 1.00 0.00 42 ILE A CA 9
ATOM 16122 C C . ILE A 1 42 ? 4.009 3.662 6.419 1.00 0.00 42 ILE A C 9
ATOM 16123 O O . ILE A 1 42 ? 3.129 3.159 7.116 1.00 0.00 42 ILE A O 9
ATOM 16139 N N . GLY A 1 43 ? 5.173 3.070 6.189 1.00 0.00 43 GLY A N 9
ATOM 16140 C CA . GLY A 1 43 ? 5.422 1.717 6.651 1.00 0.00 43 GLY A CA 9
ATOM 16141 C C . GLY A 1 43 ? 5.253 1.569 8.149 1.00 0.00 43 GLY A C 9
ATOM 16142 O O . GLY A 1 43 ? 4.705 0.570 8.629 1.00 0.00 43 GLY A O 9
ATOM 16146 N N . GLY A 1 44 ? 5.697 2.572 8.889 1.00 0.00 44 GLY A N 9
ATOM 16147 C CA . GLY A 1 44 ? 5.638 2.503 10.331 1.00 0.00 44 GLY A CA 9
ATOM 16148 C C . GLY A 1 44 ? 4.436 3.226 10.904 1.00 0.00 44 GLY A C 9
ATOM 16149 O O . GLY A 1 44 ? 4.399 3.521 12.099 1.00 0.00 44 GLY A O 9
ATOM 16153 N N . LEU A 1 45 ? 3.455 3.520 10.061 1.00 0.00 45 LEU A N 9
ATOM 16154 C CA . LEU A 1 45 ? 2.247 4.189 10.515 1.00 0.00 45 LEU A CA 9
ATOM 16155 C C . LEU A 1 45 ? 1.143 3.176 10.795 1.00 0.00 45 LEU A C 9
ATOM 16156 O O . LEU A 1 45 ? 1.098 2.105 10.182 1.00 0.00 45 LEU A O 9
ATOM 16172 N N . GLU A 1 46 ? 0.278 3.508 11.741 1.00 0.00 46 GLU A N 9
ATOM 16173 C CA . GLU A 1 46 ? -0.855 2.662 12.083 1.00 0.00 46 GLU A CA 9
ATOM 16174 C C . GLU A 1 46 ? -1.907 2.741 10.987 1.00 0.00 46 GLU A C 9
ATOM 16175 O O . GLU A 1 46 ? -2.319 3.831 10.597 1.00 0.00 46 GLU A O 9
ATOM 16187 N N . ILE A 1 47 ? -2.345 1.585 10.507 1.00 0.00 47 ILE A N 9
ATOM 16188 C CA . ILE A 1 47 ? -3.245 1.502 9.359 1.00 0.00 47 ILE A CA 9
ATOM 16189 C C . ILE A 1 47 ? -4.579 2.214 9.618 1.00 0.00 47 ILE A C 9
ATOM 16190 O O . ILE A 1 47 ? -5.288 2.588 8.686 1.00 0.00 47 ILE A O 9
ATOM 16206 N N . GLN A 1 48 ? -4.904 2.414 10.889 1.00 0.00 48 GLN A N 9
ATOM 16207 C CA . GLN A 1 48 ? -6.152 3.071 11.259 1.00 0.00 48 GLN A CA 9
ATOM 16208 C C . GLN A 1 48 ? -6.025 4.584 11.146 1.00 0.00 48 GLN A C 9
ATOM 16209 O O . GLN A 1 48 ? -7.021 5.288 10.971 1.00 0.00 48 GLN A O 9
ATOM 16223 N N . ASP A 1 49 ? -4.803 5.081 11.257 1.00 0.00 49 ASP A N 9
ATOM 16224 C CA . ASP A 1 49 ? -4.568 6.516 11.262 1.00 0.00 49 ASP A CA 9
ATOM 16225 C C . ASP A 1 49 ? -3.428 6.877 10.323 1.00 0.00 49 ASP A C 9
ATOM 16226 O O . ASP A 1 49 ? -2.289 7.089 10.744 1.00 0.00 49 ASP A O 9
ATOM 16235 N N . ILE A 1 50 ? -3.740 6.896 9.040 1.00 0.00 50 ILE A N 9
ATOM 16236 C CA . ILE A 1 50 ? -2.791 7.293 8.019 1.00 0.00 50 ILE A CA 9
ATOM 16237 C C . ILE A 1 50 ? -3.333 8.503 7.276 1.00 0.00 50 ILE A C 9
ATOM 16238 O O . ILE A 1 50 ? -4.511 8.535 6.913 1.00 0.00 50 ILE A O 9
ATOM 16254 N N . GLU A 1 51 ? -2.485 9.499 7.065 1.00 0.00 51 GLU A N 9
ATOM 16255 C CA . GLU A 1 51 ? -2.890 10.687 6.339 1.00 0.00 51 GLU A CA 9
ATOM 16256 C C . GLU A 1 51 ? -3.185 10.337 4.888 1.00 0.00 51 GLU A C 9
ATOM 16257 O O . GLU A 1 51 ? -2.377 9.695 4.221 1.00 0.00 51 GLU A O 9
ATOM 16269 N N . PRO A 1 52 ? -4.359 10.748 4.385 1.00 0.00 52 PRO A N 9
ATOM 16270 C CA . PRO A 1 52 ? -4.748 10.513 2.989 1.00 0.00 52 PRO A CA 9
ATOM 16271 C C . PRO A 1 52 ? -3.720 11.088 2.025 1.00 0.00 52 PRO A C 9
ATOM 16272 O O . PRO A 1 52 ? -3.485 10.549 0.944 1.00 0.00 52 PRO A O 9
ATOM 16283 N N . MET A 1 53 ? -3.087 12.172 2.447 1.00 0.00 53 MET A N 9
ATOM 16284 C CA . MET A 1 53 ? -2.077 12.836 1.643 1.00 0.00 53 MET A CA 9
ATOM 16285 C C . MET A 1 53 ? -0.744 12.092 1.743 1.00 0.00 53 MET A C 9
ATOM 16286 O O . MET A 1 53 ? 0.081 12.156 0.837 1.00 0.00 53 MET A O 9
ATOM 16300 N N . GLN A 1 54 ? -0.554 11.364 2.841 1.00 0.00 54 GLN A N 9
ATOM 16301 C CA . GLN A 1 54 ? 0.632 10.528 3.008 1.00 0.00 54 GLN A CA 9
ATOM 16302 C C . GLN A 1 54 ? 0.484 9.240 2.212 1.00 0.00 54 GLN A C 9
ATOM 16303 O O . GLN A 1 54 ? 1.457 8.707 1.686 1.00 0.00 54 GLN A O 9
ATOM 16317 N N . LEU A 1 55 ? -0.741 8.745 2.126 1.00 0.00 55 LEU A N 9
ATOM 16318 C CA . LEU A 1 55 ? -1.037 7.608 1.268 1.00 0.00 55 LEU A CA 9
ATOM 16319 C C . LEU A 1 55 ? -0.857 8.030 -0.188 1.00 0.00 55 LEU A C 9
ATOM 16320 O O . LEU A 1 55 ? -0.406 7.255 -1.034 1.00 0.00 55 LEU A O 9
ATOM 16336 N N . LEU A 1 56 ? -1.197 9.286 -0.459 1.00 0.00 56 LEU A N 9
ATOM 16337 C CA . LEU A 1 56 ? -0.970 9.880 -1.765 1.00 0.00 56 LEU A CA 9
ATOM 16338 C C . LEU A 1 56 ? 0.529 10.044 -1.999 1.00 0.00 56 LEU A C 9
ATOM 16339 O O . LEU A 1 56 ? 0.996 9.935 -3.124 1.00 0.00 56 LEU A O 9
ATOM 16355 N N . GLU A 1 57 ? 1.275 10.285 -0.924 1.00 0.00 57 GLU A N 9
ATOM 16356 C CA . GLU A 1 57 ? 2.728 10.404 -1.007 1.00 0.00 57 GLU A CA 9
ATOM 16357 C C . GLU A 1 57 ? 3.340 9.076 -1.452 1.00 0.00 57 GLU A C 9
ATOM 16358 O O . GLU A 1 57 ? 4.334 9.055 -2.174 1.00 0.00 57 GLU A O 9
ATOM 16370 N N . VAL A 1 58 ? 2.727 7.973 -1.030 1.00 0.00 58 VAL A N 9
ATOM 16371 C CA . VAL A 1 58 ? 3.122 6.642 -1.487 1.00 0.00 58 VAL A CA 9
ATOM 16372 C C . VAL A 1 58 ? 2.952 6.523 -3.000 1.00 0.00 58 VAL A C 9
ATOM 16373 O O . VAL A 1 58 ? 3.889 6.176 -3.722 1.00 0.00 58 VAL A O 9
ATOM 16386 N N . ILE A 1 59 ? 1.753 6.827 -3.474 1.00 0.00 59 ILE A N 9
ATOM 16387 C CA . ILE A 1 59 ? 1.466 6.809 -4.903 1.00 0.00 59 ILE A CA 9
ATOM 16388 C C . ILE A 1 59 ? 2.342 7.830 -5.632 1.00 0.00 59 ILE A C 9
ATOM 16389 O O . ILE A 1 59 ? 2.850 7.570 -6.725 1.00 0.00 59 ILE A O 9
ATOM 16405 N N . ARG A 1 60 ? 2.538 8.978 -4.993 1.00 0.00 60 ARG A N 9
ATOM 16406 C CA . ARG A 1 60 ? 3.377 10.039 -5.532 1.00 0.00 60 ARG A CA 9
ATOM 16407 C C . ARG A 1 60 ? 4.802 9.534 -5.703 1.00 0.00 60 ARG A C 9
ATOM 16408 O O . ARG A 1 60 ? 5.465 9.857 -6.676 1.00 0.00 60 ARG A O 9
ATOM 16429 N N . ARG A 1 61 ? 5.249 8.736 -4.738 1.00 0.00 61 ARG A N 9
ATOM 16430 C CA . ARG A 1 61 ? 6.575 8.126 -4.762 1.00 0.00 61 ARG A CA 9
ATOM 16431 C C . ARG A 1 61 ? 6.778 7.302 -6.032 1.00 0.00 61 ARG A C 9
ATOM 16432 O O . ARG A 1 61 ? 7.792 7.443 -6.718 1.00 0.00 61 ARG A O 9
ATOM 16453 N N . PHE A 1 62 ? 5.810 6.451 -6.347 1.00 0.00 62 PHE A N 9
ATOM 16454 C CA . PHE A 1 62 ? 5.889 5.621 -7.545 1.00 0.00 62 PHE A CA 9
ATOM 16455 C C . PHE A 1 62 ? 5.819 6.465 -8.812 1.00 0.00 62 PHE A C 9
ATOM 16456 O O . PHE A 1 62 ? 6.629 6.290 -9.725 1.00 0.00 62 PHE A O 9
ATOM 16473 N N . GLU A 1 63 ? 4.867 7.390 -8.862 1.00 0.00 63 GLU A N 9
ATOM 16474 C CA . GLU A 1 63 ? 4.711 8.263 -10.021 1.00 0.00 63 GLU A CA 9
ATOM 16475 C C . GLU A 1 63 ? 5.915 9.184 -10.188 1.00 0.00 63 GLU A C 9
ATOM 16476 O O . GLU A 1 63 ? 6.251 9.586 -11.302 1.00 0.00 63 GLU A O 9
ATOM 16488 N N . ASP A 1 64 ? 6.556 9.516 -9.077 1.00 0.00 64 ASP A N 9
ATOM 16489 C CA . ASP A 1 64 ? 7.742 10.362 -9.094 1.00 0.00 64 ASP A CA 9
ATOM 16490 C C . ASP A 1 64 ? 8.902 9.626 -9.749 1.00 0.00 64 ASP A C 9
ATOM 16491 O O . ASP A 1 64 ? 9.738 10.231 -10.421 1.00 0.00 64 ASP A O 9
ATOM 16500 N N . ARG A 1 65 ? 8.937 8.312 -9.559 1.00 0.00 65 ARG A N 9
ATOM 16501 C CA . ARG A 1 65 ? 9.947 7.481 -10.195 1.00 0.00 65 ARG A CA 9
ATOM 16502 C C . ARG A 1 65 ? 9.544 7.127 -11.625 1.00 0.00 65 ARG A C 9
ATOM 16503 O O . ARG A 1 65 ? 10.359 6.634 -12.405 1.00 0.00 65 ARG A O 9
ATOM 16524 N N . GLY A 1 66 ? 8.284 7.380 -11.972 1.00 0.00 66 GLY A N 9
ATOM 16525 C CA . GLY A 1 66 ? 7.827 7.119 -13.321 1.00 0.00 66 GLY A CA 9
ATOM 16526 C C . GLY A 1 66 ? 7.137 5.778 -13.442 1.00 0.00 66 GLY A C 9
ATOM 16527 O O . GLY A 1 66 ? 6.781 5.349 -14.540 1.00 0.00 66 GLY A O 9
ATOM 16531 N N . ALA A 1 67 ? 6.957 5.109 -12.315 1.00 0.00 67 ALA A N 9
ATOM 16532 C CA . ALA A 1 67 ? 6.260 3.837 -12.290 1.00 0.00 67 ALA A CA 9
ATOM 16533 C C . ALA A 1 67 ? 4.761 4.080 -12.226 1.00 0.00 67 ALA A C 9
ATOM 16534 O O . ALA A 1 67 ? 4.154 4.035 -11.157 1.00 0.00 67 ALA A O 9
ATOM 16541 N N . MET A 1 68 ? 4.178 4.369 -13.380 1.00 0.00 68 MET A N 9
ATOM 16542 C CA . MET A 1 68 ? 2.776 4.759 -13.455 1.00 0.00 68 MET A CA 9
ATOM 16543 C C . MET A 1 68 ? 1.869 3.565 -13.197 1.00 0.00 68 MET A C 9
ATOM 16544 O O . MET A 1 68 ? 0.844 3.677 -12.524 1.00 0.00 68 MET A O 9
ATOM 16558 N N . GLU A 1 69 ? 2.268 2.418 -13.718 1.00 0.00 69 GLU A N 9
ATOM 16559 C CA . GLU A 1 69 ? 1.495 1.197 -13.562 1.00 0.00 69 GLU A CA 9
ATOM 16560 C C . GLU A 1 69 ? 1.655 0.646 -12.151 1.00 0.00 69 GLU A C 9
ATOM 16561 O O . GLU A 1 69 ? 0.717 0.088 -11.581 1.00 0.00 69 GLU A O 9
ATOM 16573 N N . ARG A 1 70 ? 2.840 0.828 -11.583 1.00 0.00 70 ARG A N 9
ATOM 16574 C CA . ARG A 1 70 ? 3.099 0.404 -10.217 1.00 0.00 70 ARG A CA 9
ATOM 16575 C C . ARG A 1 70 ? 2.466 1.366 -9.216 1.00 0.00 70 ARG A C 9
ATOM 16576 O O . ARG A 1 70 ? 2.223 1.003 -8.066 1.00 0.00 70 ARG A O 9
ATOM 16597 N N . ALA A 1 71 ? 2.197 2.588 -9.658 1.00 0.00 71 ALA A N 9
ATOM 16598 C CA . ALA A 1 71 ? 1.500 3.564 -8.829 1.00 0.00 71 ALA A CA 9
ATOM 16599 C C . ALA A 1 71 ? 0.056 3.133 -8.617 1.00 0.00 71 ALA A C 9
ATOM 16600 O O . ALA A 1 71 ? -0.420 3.049 -7.481 1.00 0.00 71 ALA A O 9
ATOM 16607 N N . ASN A 1 72 ? -0.638 2.854 -9.720 1.00 0.00 72 ASN A N 9
ATOM 16608 C CA . ASN A 1 72 ? -1.991 2.299 -9.652 1.00 0.00 72 ASN A CA 9
ATOM 16609 C C . ASN A 1 72 ? -1.987 0.990 -8.875 1.00 0.00 72 ASN A C 9
ATOM 16610 O O . ASN A 1 72 ? -2.918 0.694 -8.123 1.00 0.00 72 ASN A O 9
ATOM 16621 N N . LYS A 1 73 ? -0.925 0.210 -9.059 1.00 0.00 73 LYS A N 9
ATOM 16622 C CA . LYS A 1 73 ? -0.748 -1.033 -8.323 1.00 0.00 73 LYS A CA 9
ATOM 16623 C C . LYS A 1 73 ? -0.717 -0.765 -6.826 1.00 0.00 73 LYS A C 9
ATOM 16624 O O . LYS A 1 73 ? -1.533 -1.307 -6.089 1.00 0.00 73 LYS A O 9
ATOM 16643 N N . ALA A 1 74 ? 0.216 0.082 -6.391 1.00 0.00 74 ALA A N 9
ATOM 16644 C CA . ALA A 1 74 ? 0.365 0.416 -4.974 1.00 0.00 74 ALA A CA 9
ATOM 16645 C C . ALA A 1 74 ? -0.968 0.834 -4.371 1.00 0.00 74 ALA A C 9
ATOM 16646 O O . ALA A 1 74 ? -1.359 0.350 -3.311 1.00 0.00 74 ALA A O 9
ATOM 16653 N N . ARG A 1 75 ? -1.661 1.712 -5.078 1.00 0.00 75 ARG A N 9
ATOM 16654 C CA . ARG A 1 75 ? -2.962 2.212 -4.656 1.00 0.00 75 ARG A CA 9
ATOM 16655 C C . ARG A 1 75 ? -3.946 1.067 -4.404 1.00 0.00 75 ARG A C 9
ATOM 16656 O O . ARG A 1 75 ? -4.564 0.984 -3.339 1.00 0.00 75 ARG A O 9
ATOM 16677 N N . ARG A 1 76 ? -4.068 0.177 -5.378 1.00 0.00 76 ARG A N 9
ATOM 16678 C CA . ARG A 1 76 ? -5.021 -0.924 -5.291 1.00 0.00 76 ARG A CA 9
ATOM 16679 C C . ARG A 1 76 ? -4.564 -1.970 -4.273 1.00 0.00 76 ARG A C 9
ATOM 16680 O O . ARG A 1 76 ? -5.371 -2.511 -3.518 1.00 0.00 76 ARG A O 9
ATOM 16701 N N . ARG A 1 77 ? -3.264 -2.245 -4.256 1.00 0.00 77 ARG A N 9
ATOM 16702 C CA . ARG A 1 77 ? -2.696 -3.236 -3.345 1.00 0.00 77 ARG A CA 9
ATOM 16703 C C . ARG A 1 77 ? -2.899 -2.810 -1.893 1.00 0.00 77 ARG A C 9
ATOM 16704 O O . ARG A 1 77 ? -3.217 -3.635 -1.039 1.00 0.00 77 ARG A O 9
ATOM 16725 N N . CYS A 1 78 ? -2.716 -1.518 -1.619 1.00 0.00 78 CYS A N 9
ATOM 16726 C CA . CYS A 1 78 ? -2.929 -0.985 -0.279 1.00 0.00 78 CYS A CA 9
ATOM 16727 C C . CYS A 1 78 ? -4.393 -1.116 0.121 1.00 0.00 78 CYS A C 9
ATOM 16728 O O . CYS A 1 78 ? -4.700 -1.386 1.282 1.00 0.00 78 CYS A O 9
ATOM 16736 N N . GLY A 1 79 ? -5.291 -0.927 -0.846 1.00 0.00 79 GLY A N 9
ATOM 16737 C CA . GLY A 1 79 ? -6.706 -1.141 -0.605 1.00 0.00 79 GLY A CA 9
ATOM 16738 C C . GLY A 1 79 ? -6.984 -2.537 -0.079 1.00 0.00 79 GLY A C 9
ATOM 16739 O O . GLY A 1 79 ? -7.817 -2.720 0.810 1.00 0.00 79 GLY A O 9
ATOM 16743 N N . GLU A 1 80 ? -6.272 -3.519 -0.623 1.00 0.00 80 GLU A N 9
ATOM 16744 C CA . GLU A 1 80 ? -6.370 -4.890 -0.138 1.00 0.00 80 GLU A CA 9
ATOM 16745 C C . GLU A 1 80 ? -5.856 -4.999 1.291 1.00 0.00 80 GLU A C 9
ATOM 16746 O O . GLU A 1 80 ? -6.456 -5.678 2.118 1.00 0.00 80 GLU A O 9
ATOM 16758 N N . VAL A 1 81 ? -4.745 -4.326 1.573 1.00 0.00 81 VAL A N 9
ATOM 16759 C CA . VAL A 1 81 ? -4.175 -4.322 2.917 1.00 0.00 81 VAL A CA 9
ATOM 16760 C C . VAL A 1 81 ? -5.173 -3.739 3.912 1.00 0.00 81 VAL A C 9
ATOM 16761 O O . VAL A 1 81 ? -5.368 -4.277 5.003 1.00 0.00 81 VAL A O 9
ATOM 16774 N N . PHE A 1 82 ? -5.814 -2.645 3.514 1.00 0.00 82 PHE A N 9
ATOM 16775 C CA . PHE A 1 82 ? -6.841 -2.016 4.335 1.00 0.00 82 PHE A CA 9
ATOM 16776 C C . PHE A 1 82 ? -7.987 -2.987 4.601 1.00 0.00 82 PHE A C 9
ATOM 16777 O O . PHE A 1 82 ? -8.419 -3.156 5.739 1.00 0.00 82 PHE A O 9
ATOM 16794 N N . ARG A 1 83 ? -8.465 -3.635 3.544 1.00 0.00 83 ARG A N 9
ATOM 16795 C CA . ARG A 1 83 ? -9.554 -4.600 3.663 1.00 0.00 83 ARG A CA 9
ATOM 16796 C C . ARG A 1 83 ? -9.126 -5.801 4.501 1.00 0.00 83 ARG A C 9
ATOM 16797 O O . ARG A 1 83 ? -9.894 -6.298 5.323 1.00 0.00 83 ARG A O 9
ATOM 16818 N N . TYR A 1 84 ? -7.894 -6.250 4.292 1.00 0.00 84 TYR A N 9
ATOM 16819 C CA . TYR A 1 84 ? -7.332 -7.358 5.053 1.00 0.00 84 TYR A CA 9
ATOM 16820 C C . TYR A 1 84 ? -7.373 -7.032 6.543 1.00 0.00 84 TYR A C 9
ATOM 16821 O O . TYR A 1 84 ? -7.678 -7.885 7.376 1.00 0.00 84 TYR A O 9
ATOM 16839 N N . ALA A 1 85 ? -7.077 -5.779 6.862 1.00 0.00 85 ALA A N 9
ATOM 16840 C CA . ALA A 1 85 ? -7.116 -5.296 8.234 1.00 0.00 85 ALA A CA 9
ATOM 16841 C C . ALA A 1 85 ? -8.546 -5.225 8.757 1.00 0.00 85 ALA A C 9
ATOM 16842 O O . ALA A 1 85 ? -8.806 -5.534 9.916 1.00 0.00 85 ALA A O 9
ATOM 16849 N N . ILE A 1 86 ? -9.469 -4.805 7.906 1.00 0.00 86 ILE A N 9
ATOM 16850 C CA . ILE A 1 86 ? -10.875 -4.726 8.286 1.00 0.00 86 ILE A CA 9
ATOM 16851 C C . ILE A 1 86 ? -11.413 -6.114 8.624 1.00 0.00 86 ILE A C 9
ATOM 16852 O O . ILE A 1 86 ? -12.063 -6.305 9.653 1.00 0.00 86 ILE A O 9
ATOM 16868 N N . VAL A 1 87 ? -11.110 -7.084 7.768 1.00 0.00 87 VAL A N 9
ATOM 16869 C CA . VAL A 1 87 ? -11.560 -8.457 7.970 1.00 0.00 87 VAL A CA 9
ATOM 16870 C C . VAL A 1 87 ? -10.970 -9.048 9.249 1.00 0.00 87 VAL A C 9
ATOM 16871 O O . VAL A 1 87 ? -11.655 -9.746 9.996 1.00 0.00 87 VAL A O 9
ATOM 16884 N N . THR A 1 88 ? -9.706 -8.744 9.508 1.00 0.00 88 THR A N 9
ATOM 16885 C CA . THR A 1 88 ? -9.010 -9.286 10.668 1.00 0.00 88 THR A CA 9
ATOM 16886 C C . THR A 1 88 ? -9.344 -8.510 11.942 1.00 0.00 88 THR A C 9
ATOM 16887 O O . THR A 1 88 ? -8.858 -8.838 13.024 1.00 0.00 88 THR A O 9
ATOM 16898 N N . GLY A 1 89 ? -10.182 -7.486 11.809 1.00 0.00 89 GLY A N 9
ATOM 16899 C CA . GLY A 1 89 ? -10.566 -6.684 12.958 1.00 0.00 89 GLY A CA 9
ATOM 16900 C C . GLY A 1 89 ? -9.430 -5.813 13.455 1.00 0.00 89 GLY A C 9
ATOM 16901 O O . GLY A 1 89 ? -9.280 -5.587 14.655 1.00 0.00 89 GLY A O 9
ATOM 16905 N N . ARG A 1 90 ? -8.615 -5.339 12.531 1.00 0.00 90 ARG A N 9
ATOM 16906 C CA . ARG A 1 90 ? -7.482 -4.494 12.867 1.00 0.00 90 ARG A CA 9
ATOM 16907 C C . ARG A 1 90 ? -7.707 -3.065 12.374 1.00 0.00 90 ARG A C 9
ATOM 16908 O O . ARG A 1 90 ? -6.990 -2.147 12.759 1.00 0.00 90 ARG A O 9
ATOM 16929 N N . ALA A 1 91 ? -8.704 -2.882 11.514 1.00 0.00 91 ALA A N 9
ATOM 16930 C CA . ALA A 1 91 ? -9.048 -1.557 11.007 1.00 0.00 91 ALA A CA 9
ATOM 16931 C C . ALA A 1 91 ? -10.550 -1.444 10.787 1.00 0.00 91 ALA A C 9
ATOM 16932 O O . ALA A 1 91 ? -11.227 -2.452 10.589 1.00 0.00 91 ALA A O 9
ATOM 16939 N N . LYS A 1 92 ? -11.068 -0.222 10.831 1.00 0.00 92 LYS A N 9
ATOM 16940 C CA . LYS A 1 92 ? -12.497 0.002 10.647 1.00 0.00 92 LYS A CA 9
ATOM 16941 C C . LYS A 1 92 ? -12.823 0.408 9.212 1.00 0.00 92 LYS A C 9
ATOM 16942 O O . LYS A 1 92 ? -13.864 0.024 8.675 1.00 0.00 92 LYS A O 9
ATOM 16961 N N . TYR A 1 93 ? -11.946 1.189 8.595 1.00 0.00 93 TYR A N 9
ATOM 16962 C CA . TYR A 1 93 ? -12.216 1.732 7.269 1.00 0.00 93 TYR A CA 9
ATOM 16963 C C . TYR A 1 93 ? -10.928 1.867 6.465 1.00 0.00 93 TYR A C 9
ATOM 16964 O O . TYR A 1 93 ? -9.835 1.658 6.991 1.00 0.00 93 TYR A O 9
ATOM 16982 N N . ASN A 1 94 ? -11.064 2.217 5.193 1.00 0.00 94 ASN A N 9
ATOM 16983 C CA . ASN A 1 94 ? -9.914 2.462 4.340 1.00 0.00 94 ASN A CA 9
ATOM 16984 C C . ASN A 1 94 ? -9.949 3.893 3.817 1.00 0.00 94 ASN A C 9
ATOM 16985 O O . ASN A 1 94 ? -10.977 4.354 3.329 1.00 0.00 94 ASN A O 9
ATOM 16996 N N . PRO A 1 95 ? -8.830 4.623 3.928 1.00 0.00 95 PRO A N 9
ATOM 16997 C CA . PRO A 1 95 ? -8.725 6.011 3.456 1.00 0.00 95 PRO A CA 9
ATOM 16998 C C . PRO A 1 95 ? -8.595 6.108 1.935 1.00 0.00 95 PRO A C 9
ATOM 16999 O O . PRO A 1 95 ? -8.055 7.081 1.410 1.00 0.00 95 PRO A O 9
ATOM 17010 N N . ALA A 1 96 ? -9.116 5.107 1.235 1.00 0.00 96 ALA A N 9
ATOM 17011 C CA . ALA A 1 96 ? -9.030 5.047 -0.221 1.00 0.00 96 ALA A CA 9
ATOM 17012 C C . ALA A 1 96 ? -9.806 6.185 -0.903 1.00 0.00 96 ALA A C 9
ATOM 17013 O O . ALA A 1 96 ? -9.285 6.811 -1.826 1.00 0.00 96 ALA A O 9
ATOM 17020 N N . PRO A 1 97 ? -11.063 6.470 -0.486 1.00 0.00 97 PRO A N 9
ATOM 17021 C CA . PRO A 1 97 ? -11.828 7.604 -1.027 1.00 0.00 97 PRO A CA 9
ATOM 17022 C C . PRO A 1 97 ? -11.085 8.931 -0.871 1.00 0.00 97 PRO A C 9
ATOM 17023 O O . PRO A 1 97 ? -11.053 9.750 -1.789 1.00 0.00 97 PRO A O 9
ATOM 17034 N N . ASP A 1 98 ? -10.478 9.129 0.293 1.00 0.00 98 ASP A N 9
ATOM 17035 C CA . ASP A 1 98 ? -9.732 10.352 0.571 1.00 0.00 98 ASP A CA 9
ATOM 17036 C C . ASP A 1 98 ? -8.443 10.383 -0.240 1.00 0.00 98 ASP A C 9
ATOM 17037 O O . ASP A 1 98 ? -7.979 11.446 -0.652 1.00 0.00 98 ASP A O 9
ATOM 17046 N N . LEU A 1 99 ? -7.876 9.204 -0.463 1.00 0.00 99 LEU A N 9
ATOM 17047 C CA . LEU A 1 99 ? -6.683 9.051 -1.286 1.00 0.00 99 LEU A CA 9
ATOM 17048 C C . LEU A 1 99 ? -6.943 9.582 -2.696 1.00 0.00 99 LEU A C 9
ATOM 17049 O O . LEU A 1 99 ? -6.139 10.337 -3.246 1.00 0.00 99 LEU A O 9
ATOM 17065 N N . ALA A 1 100 ? -8.077 9.198 -3.267 1.00 0.00 100 ALA A N 9
ATOM 17066 C CA . ALA A 1 100 ? -8.439 9.639 -4.609 1.00 0.00 100 ALA A CA 9
ATOM 17067 C C . ALA A 1 100 ? -8.743 11.133 -4.625 1.00 0.00 100 ALA A C 9
ATOM 17068 O O . ALA A 1 100 ? -8.464 11.828 -5.605 1.00 0.00 100 ALA A O 9
ATOM 17075 N N . ASP A 1 101 ? -9.302 11.620 -3.525 1.00 0.00 101 ASP A N 9
ATOM 17076 C CA . ASP A 1 101 ? -9.664 13.026 -3.396 1.00 0.00 101 ASP A CA 9
ATOM 17077 C C . ASP A 1 101 ? -8.420 13.905 -3.349 1.00 0.00 101 ASP A C 9
ATOM 17078 O O . ASP A 1 101 ? -8.331 14.911 -4.054 1.00 0.00 101 ASP A O 9
ATOM 17087 N N . ALA A 1 102 ? -7.454 13.500 -2.537 1.00 0.00 102 ALA A N 9
ATOM 17088 C CA . ALA A 1 102 ? -6.194 14.229 -2.415 1.00 0.00 102 ALA A CA 9
ATOM 17089 C C . ALA A 1 102 ? -5.403 14.169 -3.718 1.00 0.00 102 ALA A C 9
ATOM 17090 O O . ALA A 1 102 ? -4.753 15.138 -4.109 1.00 0.00 102 ALA A O 9
ATOM 17097 N N . MET A 1 103 ? -5.476 13.024 -4.388 1.00 0.00 103 MET A N 9
ATOM 17098 C CA . MET A 1 103 ? -4.795 12.826 -5.664 1.00 0.00 103 MET A CA 9
ATOM 17099 C C . MET A 1 103 ? -5.363 13.762 -6.727 1.00 0.00 103 MET A C 9
ATOM 17100 O O . MET A 1 103 ? -4.653 14.206 -7.629 1.00 0.00 103 MET A O 9
ATOM 17114 N N . LYS A 1 104 ? -6.648 14.067 -6.598 1.00 0.00 104 LYS A N 9
ATOM 17115 C CA . LYS A 1 104 ? -7.342 14.901 -7.566 1.00 0.00 104 LYS A CA 9
ATOM 17116 C C . LYS A 1 104 ? -6.955 16.373 -7.403 1.00 0.00 104 LYS A C 9
ATOM 17117 O O . LYS A 1 104 ? -7.117 17.172 -8.325 1.00 0.00 104 LYS A O 9
ATOM 17136 N N . GLY A 1 105 ? -6.419 16.726 -6.241 1.00 0.00 105 GLY A N 9
ATOM 17137 C CA . GLY A 1 105 ? -6.048 18.105 -5.986 1.00 0.00 105 GLY A CA 9
ATOM 17138 C C . GLY A 1 105 ? -4.654 18.229 -5.405 1.00 0.00 105 GLY A C 9
ATOM 17139 O O . GLY A 1 105 ? -4.455 18.894 -4.388 1.00 0.00 105 GLY A O 9
ATOM 17143 N N . TYR A 1 106 ? -3.688 17.597 -6.056 1.00 0.00 106 TYR A N 9
ATOM 17144 C CA . TYR A 1 106 ? -2.313 17.581 -5.566 1.00 0.00 106 TYR A CA 9
ATOM 17145 C C . TYR A 1 106 ? -1.646 18.955 -5.686 1.00 0.00 106 TYR A C 9
ATOM 17146 O O . TYR A 1 106 ? -0.782 19.303 -4.880 1.00 0.00 106 TYR A O 9
ATOM 17164 N N . ARG A 1 107 ? -2.050 19.740 -6.682 1.00 0.00 107 ARG A N 9
ATOM 17165 C CA . ARG A 1 107 ? -1.451 21.056 -6.896 1.00 0.00 107 ARG A CA 9
ATOM 17166 C C . ARG A 1 107 ? -1.973 22.075 -5.892 1.00 0.00 107 ARG A C 9
ATOM 17167 O O . ARG A 1 107 ? -1.352 23.118 -5.677 1.00 0.00 107 ARG A O 9
ATOM 17188 N N . LYS A 1 108 ? -3.117 21.766 -5.281 1.00 0.00 108 LYS A N 9
ATOM 17189 C CA . LYS A 1 108 ? -3.725 22.636 -4.273 1.00 0.00 108 LYS A CA 9
ATOM 17190 C C . LYS A 1 108 ? -4.090 23.989 -4.882 1.00 0.00 108 LYS A C 9
ATOM 17191 O O . LYS A 1 108 ? -4.032 25.022 -4.210 1.00 0.00 108 LYS A O 9
ATOM 17210 N N . LYS A 1 109 ? -4.467 23.983 -6.156 1.00 0.00 109 LYS A N 9
ATOM 17211 C CA . LYS A 1 109 ? -4.819 25.216 -6.846 1.00 0.00 109 LYS A CA 9
ATOM 17212 C C . LYS A 1 109 ? -6.174 25.723 -6.368 1.00 0.00 109 LYS A C 9
ATOM 17213 O O . LYS A 1 109 ? -7.224 25.252 -6.804 1.00 0.00 109 LYS A O 9
ATOM 17232 N N . ASN A 1 110 ? -6.135 26.686 -5.460 1.00 0.00 110 ASN A N 9
ATOM 17233 C CA . ASN A 1 110 ? -7.341 27.250 -4.868 1.00 0.00 110 ASN A CA 9
ATOM 17234 C C . ASN A 1 110 ? -7.856 28.423 -5.695 1.00 0.00 110 ASN A C 9
ATOM 17235 O O . ASN A 1 110 ? -8.689 29.206 -5.236 1.00 0.00 110 ASN A O 9
ATOM 17246 N N . LEU A 1 111 ? -7.364 28.529 -6.919 1.00 0.00 111 LEU A N 9
ATOM 17247 C CA . LEU A 1 111 ? -7.770 29.598 -7.816 1.00 0.00 111 LEU A CA 9
ATOM 17248 C C . LEU A 1 111 ? -9.080 29.243 -8.499 1.00 0.00 111 LEU A C 9
ATOM 17249 O O . LEU A 1 111 ? -9.395 28.063 -8.681 1.00 0.00 111 LEU A O 9
ATOM 17265 N N . GLU A 1 112 ? -9.838 30.263 -8.866 1.00 0.00 112 GLU A N 9
ATOM 17266 C CA . GLU A 1 112 ? -11.109 30.076 -9.549 1.00 0.00 112 GLU A CA 9
ATOM 17267 C C . GLU A 1 112 ? -10.881 29.544 -10.961 1.00 0.00 112 GLU A C 9
ATOM 17268 O O . GLU A 1 112 ? -9.746 29.491 -11.440 1.00 0.00 112 GLU A O 9
ATOM 17280 N N . HIS A 1 113 ? -11.960 29.164 -11.623 1.00 0.00 113 HIS A N 9
ATOM 17281 C CA . HIS A 1 113 ? -11.878 28.668 -12.990 1.00 0.00 113 HIS A CA 9
ATOM 17282 C C . HIS A 1 113 ? -12.141 29.810 -13.959 1.00 0.00 113 HIS A C 9
ATOM 17283 O O . HIS A 1 113 ? -11.447 29.969 -14.963 1.00 0.00 113 HIS A O 9
ATOM 17298 N N . HIS A 1 114 ? -13.154 30.607 -13.643 1.00 0.00 114 HIS A N 9
ATOM 17299 C CA . HIS A 1 114 ? -13.513 31.761 -14.455 1.00 0.00 114 HIS A CA 9
ATOM 17300 C C . HIS A 1 114 ? -13.780 32.959 -13.560 1.00 0.00 114 HIS A C 9
ATOM 17301 O O . HIS A 1 114 ? -14.504 32.855 -12.571 1.00 0.00 114 HIS A O 9
ATOM 17316 N N . HIS A 1 115 ? -13.184 34.088 -13.898 1.00 0.00 115 HIS A N 9
ATOM 17317 C CA . HIS A 1 115 ? -13.367 35.303 -13.120 1.00 0.00 115 HIS A CA 9
ATOM 17318 C C . HIS A 1 115 ? -14.315 36.251 -13.837 1.00 0.00 115 HIS A C 9
ATOM 17319 O O . HIS A 1 115 ? -15.477 36.394 -13.454 1.00 0.00 115 HIS A O 9
ATOM 17334 N N . HIS A 1 116 ? -13.816 36.876 -14.894 1.00 0.00 116 HIS A N 9
ATOM 17335 C CA . HIS A 1 116 ? -14.606 37.796 -15.708 1.00 0.00 116 HIS A CA 9
ATOM 17336 C C . HIS A 1 116 ? -13.784 38.226 -16.908 1.00 0.00 116 HIS A C 9
ATOM 17337 O O . HIS A 1 116 ? -14.192 38.050 -18.055 1.00 0.00 116 HIS A O 9
ATOM 17352 N N . HIS A 1 117 ? -12.619 38.792 -16.629 1.00 0.00 117 HIS A N 9
ATOM 17353 C CA . HIS A 1 117 ? -11.663 39.119 -17.673 1.00 0.00 117 HIS A CA 9
ATOM 17354 C C . HIS A 1 117 ? -10.965 37.839 -18.104 1.00 0.00 117 HIS A C 9
ATOM 17355 O O . HIS A 1 117 ? -10.725 37.609 -19.289 1.00 0.00 117 HIS A O 9
ATOM 17370 N N . HIS A 1 118 ? -10.640 37.015 -17.115 1.00 0.00 118 HIS A N 9
ATOM 17371 C CA . HIS A 1 118 ? -10.125 35.675 -17.348 1.00 0.00 118 HIS A CA 9
ATOM 17372 C C . HIS A 1 118 ? -10.333 34.843 -16.089 1.00 0.00 118 HIS A C 9
ATOM 17373 O O . HIS A 1 118 ? -11.408 34.225 -15.957 1.00 0.00 118 HIS A O 9
ATOM 17389 N N . SER A 1 1 ? 9.844 0.486 15.9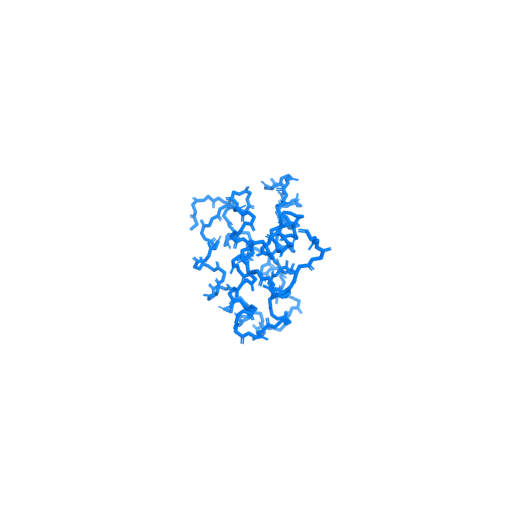81 1.00 0.00 1 SER A N 10
ATOM 17390 C CA . SER A 1 1 ? 8.404 0.713 16.220 1.00 0.00 1 SER A CA 10
ATOM 17391 C C . SER A 1 1 ? 7.552 -0.178 15.320 1.00 0.00 1 SER A C 10
ATOM 17392 O O . SER A 1 1 ? 7.479 0.027 14.108 1.00 0.00 1 SER A O 10
ATOM 17402 N N . SER A 1 2 ? 6.931 -1.182 15.920 1.00 0.00 2 SER A N 10
ATOM 17403 C CA . SER A 1 2 ? 6.011 -2.057 15.214 1.00 0.00 2 SER A CA 10
ATOM 17404 C C . SER A 1 2 ? 4.775 -2.302 16.073 1.00 0.00 2 SER A C 10
ATOM 17405 O O . SER A 1 2 ? 4.802 -3.093 17.016 1.00 0.00 2 SER A O 10
ATOM 17413 N N . ASN A 1 3 ? 3.704 -1.591 15.760 1.00 0.00 3 ASN A N 10
ATOM 17414 C CA . ASN A 1 3 ? 2.476 -1.669 16.540 1.00 0.00 3 ASN A CA 10
ATOM 17415 C C . ASN A 1 3 ? 1.570 -2.769 15.981 1.00 0.00 3 ASN A C 10
ATOM 17416 O O . ASN A 1 3 ? 1.824 -3.290 14.896 1.00 0.00 3 ASN A O 10
ATOM 17427 N N . ASN A 1 4 ? 0.520 -3.114 16.718 1.00 0.00 4 ASN A N 10
ATOM 17428 C CA . ASN A 1 4 ? -0.385 -4.191 16.317 1.00 0.00 4 ASN A CA 10
ATOM 17429 C C . ASN A 1 4 ? -1.157 -3.818 15.055 1.00 0.00 4 ASN A C 10
ATOM 17430 O O . ASN A 1 4 ? -1.384 -4.654 14.182 1.00 0.00 4 ASN A O 10
ATOM 17441 N N . ASN A 1 5 ? -1.554 -2.555 14.958 1.00 0.00 5 ASN A N 10
ATOM 17442 C CA . ASN A 1 5 ? -2.289 -2.079 13.793 1.00 0.00 5 ASN A CA 10
ATOM 17443 C C . ASN A 1 5 ? -1.355 -1.391 12.815 1.00 0.00 5 ASN A C 10
ATOM 17444 O O . ASN A 1 5 ? -1.804 -0.721 11.888 1.00 0.00 5 ASN A O 10
ATOM 17455 N N . SER A 1 6 ? -0.056 -1.561 13.016 1.00 0.00 6 SER A N 10
ATOM 17456 C CA . SER A 1 6 ? 0.924 -0.939 12.149 1.00 0.00 6 SER A CA 10
ATOM 17457 C C . SER A 1 6 ? 0.822 -1.539 10.755 1.00 0.00 6 SER A C 10
ATOM 17458 O O . SER A 1 6 ? 0.631 -2.749 10.600 1.00 0.00 6 SER A O 10
ATOM 17466 N N . PHE A 1 7 ? 0.937 -0.686 9.747 1.00 0.00 7 PHE A N 10
ATOM 17467 C CA . PHE A 1 7 ? 0.786 -1.108 8.364 1.00 0.00 7 PHE A CA 10
ATOM 17468 C C . PHE A 1 7 ? 1.780 -2.216 8.022 1.00 0.00 7 PHE A C 10
ATOM 17469 O O . PHE A 1 7 ? 1.445 -3.151 7.303 1.00 0.00 7 PHE A O 10
ATOM 17486 N N . SER A 1 8 ? 2.989 -2.116 8.563 1.00 0.00 8 SER A N 10
ATOM 17487 C CA . SER A 1 8 ? 4.028 -3.110 8.319 1.00 0.00 8 SER A CA 10
ATOM 17488 C C . SER A 1 8 ? 3.609 -4.492 8.825 1.00 0.00 8 SER A C 10
ATOM 17489 O O . SER A 1 8 ? 3.862 -5.505 8.170 1.00 0.00 8 SER A O 10
ATOM 17497 N N . ALA A 1 9 ? 2.952 -4.518 9.979 1.00 0.00 9 ALA A N 10
ATOM 17498 C CA . ALA A 1 9 ? 2.528 -5.768 10.598 1.00 0.00 9 ALA A CA 10
ATOM 17499 C C . ALA A 1 9 ? 1.483 -6.476 9.742 1.00 0.00 9 ALA A C 10
ATOM 17500 O O . ALA A 1 9 ? 1.628 -7.654 9.409 1.00 0.00 9 ALA A O 10
ATOM 17507 N N . ILE A 1 10 ? 0.444 -5.741 9.370 1.00 0.00 10 ILE A N 10
ATOM 17508 C CA . ILE A 1 10 ? -0.645 -6.297 8.576 1.00 0.00 10 ILE A CA 10
ATOM 17509 C C . ILE A 1 10 ? -0.171 -6.615 7.157 1.00 0.00 10 ILE A C 10
ATOM 17510 O O . ILE A 1 10 ? -0.608 -7.593 6.548 1.00 0.00 10 ILE A O 10
ATOM 17526 N N . TYR A 1 11 ? 0.738 -5.791 6.648 1.00 0.00 11 TYR A N 10
ATOM 17527 C CA . TYR A 1 11 ? 1.357 -6.032 5.348 1.00 0.00 11 TYR A CA 10
ATOM 17528 C C . TYR A 1 11 ? 2.108 -7.360 5.348 1.00 0.00 11 TYR A C 10
ATOM 17529 O O . TYR A 1 11 ? 2.079 -8.098 4.362 1.00 0.00 11 TYR A O 10
ATOM 17547 N N . LYS A 1 12 ? 2.772 -7.661 6.458 1.00 0.00 12 LYS A N 10
ATOM 17548 C CA . LYS A 1 12 ? 3.520 -8.903 6.586 1.00 0.00 12 LYS A CA 10
ATOM 17549 C C . LYS A 1 12 ? 2.580 -10.100 6.483 1.00 0.00 12 LYS A C 10
ATOM 17550 O O . LYS A 1 12 ? 2.860 -11.055 5.756 1.00 0.00 12 LYS A O 10
ATOM 17569 N N . GLU A 1 13 ? 1.462 -10.031 7.201 1.00 0.00 13 GLU A N 10
ATOM 17570 C CA . GLU A 1 13 ? 0.447 -11.082 7.154 1.00 0.00 13 GLU A CA 10
ATOM 17571 C C . GLU A 1 13 ? -0.079 -11.252 5.731 1.00 0.00 13 GLU A C 10
ATOM 17572 O O . GLU A 1 13 ? -0.144 -12.365 5.203 1.00 0.00 13 GLU A O 10
ATOM 17584 N N . TRP A 1 14 ? -0.437 -10.129 5.122 1.00 0.00 14 TRP A N 10
ATOM 17585 C CA . TRP A 1 14 ? -0.966 -10.103 3.765 1.00 0.00 14 TRP A CA 10
ATOM 17586 C C . TRP A 1 14 ? 0.024 -10.710 2.769 1.00 0.00 14 TRP A C 10
ATOM 17587 O O . TRP A 1 14 ? -0.329 -11.616 2.007 1.00 0.00 14 TRP A O 10
ATOM 17608 N N . TYR A 1 15 ? 1.261 -10.223 2.793 1.00 0.00 15 TYR A N 10
ATOM 17609 C CA . TYR A 1 15 ? 2.281 -10.690 1.864 1.00 0.00 15 TYR A CA 10
ATOM 17610 C C . TYR A 1 15 ? 2.597 -12.165 2.074 1.00 0.00 15 TYR A C 10
ATOM 17611 O O . TYR A 1 15 ? 2.575 -12.941 1.123 1.00 0.00 15 TYR A O 10
ATOM 17629 N N . GLU A 1 16 ? 2.882 -12.550 3.314 1.00 0.00 16 GLU A N 10
ATOM 17630 C CA . GLU A 1 16 ? 3.296 -13.918 3.610 1.00 0.00 16 GLU A CA 10
ATOM 17631 C C . GLU A 1 16 ? 2.224 -14.914 3.175 1.00 0.00 16 GLU A C 10
ATOM 17632 O O . GLU A 1 16 ? 2.530 -15.992 2.662 1.00 0.00 16 GLU A O 10
ATOM 17644 N N . HIS A 1 17 ? 0.967 -14.537 3.367 1.00 0.00 17 HIS A N 10
ATOM 17645 C CA . HIS A 1 17 ? -0.158 -15.385 2.998 1.00 0.00 17 HIS A CA 10
ATOM 17646 C C . HIS A 1 17 ? -0.301 -15.489 1.478 1.00 0.00 17 HIS A C 10
ATOM 17647 O O . HIS A 1 17 ? -0.334 -16.587 0.922 1.00 0.00 17 HIS A O 10
ATOM 17662 N N . LYS A 1 18 ? -0.366 -14.349 0.801 1.00 0.00 18 LYS A N 10
ATOM 17663 C CA . LYS A 1 18 ? -0.611 -14.343 -0.638 1.00 0.00 18 LYS A CA 10
ATOM 17664 C C . LYS A 1 18 ? 0.662 -14.638 -1.427 1.00 0.00 18 LYS A C 10
ATOM 17665 O O . LYS A 1 18 ? 0.636 -14.723 -2.656 1.00 0.00 18 LYS A O 10
ATOM 17684 N N . LYS A 1 19 ? 1.765 -14.815 -0.714 1.00 0.00 19 LYS A N 10
ATOM 17685 C CA . LYS A 1 19 ? 3.015 -15.255 -1.318 1.00 0.00 19 LYS A CA 10
ATOM 17686 C C . LYS A 1 19 ? 2.858 -16.671 -1.867 1.00 0.00 19 LYS A C 10
ATOM 17687 O O . LYS A 1 19 ? 3.560 -17.076 -2.795 1.00 0.00 19 LYS A O 10
ATOM 17706 N N . GLN A 1 20 ? 1.912 -17.412 -1.301 1.00 0.00 20 GLN A N 10
ATOM 17707 C CA . GLN A 1 20 ? 1.609 -18.759 -1.768 1.00 0.00 20 GLN A CA 10
ATOM 17708 C C . GLN A 1 20 ? 0.767 -18.698 -3.038 1.00 0.00 20 GLN A C 10
ATOM 17709 O O . GLN A 1 20 ? 0.704 -19.657 -3.806 1.00 0.00 20 GLN A O 10
ATOM 17723 N N . VAL A 1 21 ? 0.122 -17.560 -3.245 1.00 0.00 21 VAL A N 10
ATOM 17724 C CA . VAL A 1 21 ? -0.806 -17.393 -4.353 1.00 0.00 21 VAL A CA 10
ATOM 17725 C C . VAL A 1 21 ? -0.076 -16.931 -5.609 1.00 0.00 21 VAL A C 10
ATOM 17726 O O . VAL A 1 21 ? -0.341 -17.415 -6.712 1.00 0.00 21 VAL A O 10
ATOM 17739 N N . TRP A 1 22 ? 0.848 -16.004 -5.438 1.00 0.00 22 TRP A N 10
ATOM 17740 C CA . TRP A 1 22 ? 1.592 -15.460 -6.564 1.00 0.00 22 TRP A CA 10
ATOM 17741 C C . TRP A 1 22 ? 2.860 -16.265 -6.808 1.00 0.00 22 TRP A C 10
ATOM 17742 O O . TRP A 1 22 ? 3.276 -17.059 -5.964 1.00 0.00 22 TRP A O 10
ATOM 17763 N N . SER A 1 23 ? 3.459 -16.067 -7.971 1.00 0.00 23 SER A N 10
ATOM 17764 C CA . SER A 1 23 ? 4.770 -16.623 -8.256 1.00 0.00 23 SER A CA 10
ATOM 17765 C C . SER A 1 23 ? 5.803 -15.911 -7.390 1.00 0.00 23 SER A C 10
ATOM 17766 O O . SER A 1 23 ? 5.691 -14.703 -7.168 1.00 0.00 23 SER A O 10
ATOM 17774 N N . VAL A 1 24 ? 6.802 -16.639 -6.901 1.00 0.00 24 VAL A N 10
ATOM 17775 C CA . VAL A 1 24 ? 7.757 -16.067 -5.955 1.00 0.00 24 VAL A CA 10
ATOM 17776 C C . VAL A 1 24 ? 8.526 -14.900 -6.578 1.00 0.00 24 VAL A C 10
ATOM 17777 O O . VAL A 1 24 ? 8.892 -13.951 -5.885 1.00 0.00 24 VAL A O 10
ATOM 17790 N N . GLY A 1 25 ? 8.746 -14.958 -7.888 1.00 0.00 25 GLY A N 10
ATOM 17791 C CA . GLY A 1 25 ? 9.398 -13.862 -8.580 1.00 0.00 25 GLY A CA 10
ATOM 17792 C C . GLY A 1 25 ? 8.566 -12.596 -8.531 1.00 0.00 25 GLY A C 10
ATOM 17793 O O . GLY A 1 25 ? 9.069 -11.519 -8.209 1.00 0.00 25 GLY A O 10
ATOM 17797 N N . TYR A 1 26 ? 7.280 -12.736 -8.827 1.00 0.00 26 TYR A N 10
ATOM 17798 C CA . TYR A 1 26 ? 6.355 -11.613 -8.788 1.00 0.00 26 TYR A CA 10
ATOM 17799 C C . TYR A 1 26 ? 6.162 -11.133 -7.353 1.00 0.00 26 TYR A C 10
ATOM 17800 O O . TYR A 1 26 ? 6.174 -9.931 -7.084 1.00 0.00 26 TYR A O 10
ATOM 17818 N N . ALA A 1 27 ? 6.002 -12.084 -6.438 1.00 0.00 27 ALA A N 10
ATOM 17819 C CA . ALA A 1 27 ? 5.776 -11.769 -5.035 1.00 0.00 27 ALA A CA 10
ATOM 17820 C C . ALA A 1 27 ? 6.944 -10.982 -4.452 1.00 0.00 27 ALA A C 10
ATOM 17821 O O . ALA A 1 27 ? 6.747 -9.979 -3.768 1.00 0.00 27 ALA A O 10
ATOM 17828 N N . THR A 1 28 ? 8.159 -11.429 -4.735 1.00 0.00 28 THR A N 10
ATOM 17829 C CA . THR A 1 28 ? 9.345 -10.772 -4.212 1.00 0.00 28 THR A CA 10
ATOM 17830 C C . THR A 1 28 ? 9.543 -9.397 -4.856 1.00 0.00 28 THR A C 10
ATOM 17831 O O . THR A 1 28 ? 9.947 -8.451 -4.182 1.00 0.00 28 THR A O 10
ATOM 17842 N N . GLU A 1 29 ? 9.234 -9.280 -6.147 1.00 0.00 29 GLU A N 10
ATOM 17843 C CA . GLU A 1 29 ? 9.340 -7.994 -6.834 1.00 0.00 29 GLU A CA 10
ATOM 17844 C C . GLU A 1 29 ? 8.343 -7.001 -6.248 1.00 0.00 29 GLU A C 10
ATOM 17845 O O . GLU A 1 29 ? 8.690 -5.857 -5.950 1.00 0.00 29 GLU A O 10
ATOM 17857 N N . LEU A 1 30 ? 7.104 -7.455 -6.080 1.00 0.00 30 LEU A N 10
ATOM 17858 C CA . LEU A 1 30 ? 6.045 -6.623 -5.522 1.00 0.00 30 LEU A CA 10
ATOM 17859 C C . LEU A 1 30 ? 6.409 -6.187 -4.110 1.00 0.00 30 LEU A C 10
ATOM 17860 O O . LEU A 1 30 ? 6.320 -5.007 -3.772 1.00 0.00 30 LEU A O 10
ATOM 17876 N N . ALA A 1 31 ? 6.840 -7.145 -3.301 1.00 0.00 31 ALA A N 10
ATOM 17877 C CA . ALA A 1 31 ? 7.186 -6.877 -1.914 1.00 0.00 31 ALA A CA 10
ATOM 17878 C C . ALA A 1 31 ? 8.400 -5.968 -1.805 1.00 0.00 31 ALA A C 10
ATOM 17879 O O . ALA A 1 31 ? 8.448 -5.093 -0.942 1.00 0.00 31 ALA A O 10
ATOM 17886 N N . LYS A 1 32 ? 9.380 -6.169 -2.681 1.00 0.00 32 LYS A N 10
ATOM 17887 C CA . LYS A 1 32 ? 10.600 -5.380 -2.627 1.00 0.00 32 LYS A CA 10
ATOM 17888 C C . LYS A 1 32 ? 10.308 -3.930 -2.973 1.00 0.00 32 LYS A C 10
ATOM 17889 O O . LYS A 1 32 ? 10.783 -3.017 -2.307 1.00 0.00 32 LYS A O 10
ATOM 17908 N N . MET A 1 33 ? 9.513 -3.732 -4.011 1.00 0.00 33 MET A N 10
ATOM 17909 C CA . MET A 1 33 ? 9.099 -2.396 -4.411 1.00 0.00 33 MET A CA 10
ATOM 17910 C C . MET A 1 33 ? 8.289 -1.747 -3.292 1.00 0.00 33 MET A C 10
ATOM 17911 O O . MET A 1 33 ? 8.443 -0.560 -2.995 1.00 0.00 33 MET A O 10
ATOM 17925 N N . PHE A 1 34 ? 7.441 -2.552 -2.665 1.00 0.00 34 PHE A N 10
ATOM 17926 C CA . PHE A 1 34 ? 6.584 -2.093 -1.587 1.00 0.00 34 PHE A CA 10
ATOM 17927 C C . PHE A 1 34 ? 7.421 -1.606 -0.403 1.00 0.00 34 PHE A C 10
ATOM 17928 O O . PHE A 1 34 ? 7.207 -0.508 0.097 1.00 0.00 34 PHE A O 10
ATOM 17945 N N . ASP A 1 35 ? 8.385 -2.407 0.042 1.00 0.00 35 ASP A N 10
ATOM 17946 C CA . ASP A 1 35 ? 9.183 -2.020 1.203 1.00 0.00 35 ASP A CA 10
ATOM 17947 C C . ASP A 1 35 ? 10.146 -0.893 0.846 1.00 0.00 35 ASP A C 10
ATOM 17948 O O . ASP A 1 35 ? 10.277 0.076 1.594 1.00 0.00 35 ASP A O 10
ATOM 17957 N N . ASP A 1 36 ? 10.765 -0.993 -0.325 1.00 0.00 36 ASP A N 10
ATOM 17958 C CA . ASP A 1 36 ? 11.815 -0.062 -0.733 1.00 0.00 36 ASP A CA 10
ATOM 17959 C C . ASP A 1 36 ? 11.293 1.367 -0.885 1.00 0.00 36 ASP A C 10
ATOM 17960 O O . ASP A 1 36 ? 12.039 2.333 -0.705 1.00 0.00 36 ASP A O 10
ATOM 17969 N N . ASP A 1 37 ? 10.018 1.509 -1.209 1.00 0.00 37 ASP A N 10
ATOM 17970 C CA . ASP A 1 37 ? 9.435 2.836 -1.373 1.00 0.00 37 ASP A CA 10
ATOM 17971 C C . ASP A 1 37 ? 8.385 3.142 -0.311 1.00 0.00 37 ASP A C 10
ATOM 17972 O O . ASP A 1 37 ? 8.417 4.202 0.309 1.00 0.00 37 ASP A O 10
ATOM 17981 N N . ILE A 1 38 ? 7.472 2.210 -0.087 1.00 0.00 38 ILE A N 10
ATOM 17982 C CA . ILE A 1 38 ? 6.299 2.468 0.739 1.00 0.00 38 ILE A CA 10
ATOM 17983 C C . ILE A 1 38 ? 6.602 2.343 2.235 1.00 0.00 38 ILE A C 10
ATOM 17984 O O . ILE A 1 38 ? 5.978 3.025 3.055 1.00 0.00 38 ILE A O 10
ATOM 18000 N N . LEU A 1 39 ? 7.571 1.503 2.600 1.00 0.00 39 LEU A N 10
ATOM 18001 C CA . LEU A 1 39 ? 7.844 1.246 4.015 1.00 0.00 39 LEU A CA 10
ATOM 18002 C C . LEU A 1 39 ? 8.331 2.514 4.735 1.00 0.00 39 LEU A C 10
ATOM 18003 O O . LEU A 1 39 ? 7.799 2.857 5.793 1.00 0.00 39 LEU A O 10
ATOM 18019 N N . PRO A 1 40 ? 9.328 3.246 4.189 1.00 0.00 40 PRO A N 10
ATOM 18020 C CA . PRO A 1 40 ? 9.807 4.491 4.806 1.00 0.00 40 PRO A CA 10
ATOM 18021 C C . PRO A 1 40 ? 8.734 5.581 4.845 1.00 0.00 40 PRO A C 10
ATOM 18022 O O . PRO A 1 40 ? 8.898 6.601 5.518 1.00 0.00 40 PRO A O 10
ATOM 18033 N N . ILE A 1 41 ? 7.634 5.359 4.134 1.00 0.00 41 ILE A N 10
ATOM 18034 C CA . ILE A 1 41 ? 6.570 6.348 4.058 1.00 0.00 41 ILE A CA 10
ATOM 18035 C C . ILE A 1 41 ? 5.505 6.103 5.126 1.00 0.00 41 ILE A C 10
ATOM 18036 O O . ILE A 1 41 ? 5.224 6.984 5.938 1.00 0.00 41 ILE A O 10
ATOM 18052 N N . ILE A 1 42 ? 4.910 4.912 5.127 1.00 0.00 42 ILE A N 10
ATOM 18053 C CA . ILE A 1 42 ? 3.810 4.622 6.045 1.00 0.00 42 ILE A CA 10
ATOM 18054 C C . ILE A 1 42 ? 4.007 3.311 6.801 1.00 0.00 42 ILE A C 10
ATOM 18055 O O . ILE A 1 42 ? 3.124 2.888 7.546 1.00 0.00 42 ILE A O 10
ATOM 18071 N N . GLY A 1 43 ? 5.157 2.679 6.619 1.00 0.00 43 GLY A N 10
ATOM 18072 C CA . GLY A 1 43 ? 5.386 1.365 7.201 1.00 0.00 43 GLY A CA 10
ATOM 18073 C C . GLY A 1 43 ? 5.225 1.343 8.711 1.00 0.00 43 GLY A C 10
ATOM 18074 O O . GLY A 1 43 ? 4.717 0.373 9.273 1.00 0.00 43 GLY A O 10
ATOM 18078 N N . GLY A 1 44 ? 5.639 2.419 9.365 1.00 0.00 44 GLY A N 10
ATOM 18079 C CA . GLY A 1 44 ? 5.568 2.473 10.812 1.00 0.00 44 GLY A CA 10
ATOM 18080 C C . GLY A 1 44 ? 4.329 3.183 11.317 1.00 0.00 44 GLY A C 10
ATOM 18081 O O . GLY A 1 44 ? 4.240 3.516 12.499 1.00 0.00 44 GLY A O 10
ATOM 18085 N N . LEU A 1 45 ? 3.368 3.416 10.434 1.00 0.00 45 LEU A N 10
ATOM 18086 C CA . LEU A 1 45 ? 2.152 4.113 10.820 1.00 0.00 45 LEU A CA 10
ATOM 18087 C C . LEU A 1 45 ? 1.039 3.125 11.136 1.00 0.00 45 LEU A C 10
ATOM 18088 O O . LEU A 1 45 ? 1.065 1.977 10.683 1.00 0.00 45 LEU A O 10
ATOM 18104 N N . GLU A 1 46 ? 0.080 3.575 11.932 1.00 0.00 46 GLU A N 10
ATOM 18105 C CA . GLU A 1 46 ? -1.103 2.787 12.236 1.00 0.00 46 GLU A CA 10
ATOM 18106 C C . GLU A 1 46 ? -2.014 2.753 11.022 1.00 0.00 46 GLU A C 10
ATOM 18107 O O . GLU A 1 46 ? -2.341 3.796 10.462 1.00 0.00 46 GLU A O 10
ATOM 18119 N N . ILE A 1 47 ? -2.428 1.562 10.624 1.00 0.00 47 ILE A N 10
ATOM 18120 C CA . ILE A 1 47 ? -3.270 1.395 9.447 1.00 0.00 47 ILE A CA 10
ATOM 18121 C C . ILE A 1 47 ? -4.638 2.049 9.663 1.00 0.00 47 ILE A C 10
ATOM 18122 O O . ILE A 1 47 ? -5.370 2.326 8.716 1.00 0.00 47 ILE A O 10
ATOM 18138 N N . GLN A 1 48 ? -4.966 2.299 10.926 1.00 0.00 48 GLN A N 10
ATOM 18139 C CA . GLN A 1 48 ? -6.212 2.958 11.282 1.00 0.00 48 GLN A CA 10
ATOM 18140 C C . GLN A 1 48 ? -6.087 4.468 11.130 1.00 0.00 48 GLN A C 10
ATOM 18141 O O . GLN A 1 48 ? -7.089 5.181 11.096 1.00 0.00 48 GLN A O 10
ATOM 18155 N N . ASP A 1 49 ? -4.856 4.956 11.046 1.00 0.00 49 ASP A N 10
ATOM 18156 C CA . ASP A 1 49 ? -4.620 6.387 10.970 1.00 0.00 49 ASP A CA 10
ATOM 18157 C C . ASP A 1 49 ? -3.437 6.704 10.064 1.00 0.00 49 ASP A C 10
ATOM 18158 O O . ASP A 1 49 ? -2.308 6.873 10.524 1.00 0.00 49 ASP A O 10
ATOM 18167 N N . ILE A 1 50 ? -3.702 6.731 8.770 1.00 0.00 50 ILE A N 10
ATOM 18168 C CA . ILE A 1 50 ? -2.704 7.143 7.793 1.00 0.00 50 ILE A CA 10
ATOM 18169 C C . ILE A 1 50 ? -3.206 8.372 7.048 1.00 0.00 50 ILE A C 10
ATOM 18170 O O . ILE A 1 50 ? -4.342 8.391 6.566 1.00 0.00 50 ILE A O 10
ATOM 18186 N N . GLU A 1 51 ? -2.365 9.394 6.965 1.00 0.00 51 GLU A N 10
ATOM 18187 C CA . GLU A 1 51 ? -2.766 10.651 6.351 1.00 0.00 51 GLU A CA 10
ATOM 18188 C C . GLU A 1 51 ? -3.008 10.462 4.858 1.00 0.00 51 GLU A C 10
ATOM 18189 O O . GLU A 1 51 ? -2.312 9.686 4.200 1.00 0.00 51 GLU A O 10
ATOM 18201 N N . PRO A 1 52 ? -4.004 11.169 4.307 1.00 0.00 52 PRO A N 10
ATOM 18202 C CA . PRO A 1 52 ? -4.309 11.105 2.874 1.00 0.00 52 PRO A CA 10
ATOM 18203 C C . PRO A 1 52 ? -3.112 11.524 2.028 1.00 0.00 52 PRO A C 10
ATOM 18204 O O . PRO A 1 52 ? -2.798 10.895 1.022 1.00 0.00 52 PRO A O 10
ATOM 18215 N N . MET A 1 53 ? -2.421 12.572 2.469 1.00 0.00 53 MET A N 10
ATOM 18216 C CA . MET A 1 53 ? -1.253 13.080 1.757 1.00 0.00 53 MET A CA 10
ATOM 18217 C C . MET A 1 53 ? -0.020 12.240 2.077 1.00 0.00 53 MET A C 10
ATOM 18218 O O . MET A 1 53 ? 1.032 12.398 1.459 1.00 0.00 53 MET A O 10
ATOM 18232 N N . GLN A 1 54 ? -0.167 11.341 3.041 1.00 0.00 54 GLN A N 10
ATOM 18233 C CA . GLN A 1 54 ? 0.897 10.421 3.410 1.00 0.00 54 GLN A CA 10
ATOM 18234 C C . GLN A 1 54 ? 0.860 9.222 2.469 1.00 0.00 54 GLN A C 10
ATOM 18235 O O . GLN A 1 54 ? 1.879 8.804 1.916 1.00 0.00 54 GLN A O 10
ATOM 18249 N N . LEU A 1 55 ? -0.338 8.691 2.270 1.00 0.00 55 LEU A N 10
ATOM 18250 C CA . LEU A 1 55 ? -0.541 7.631 1.298 1.00 0.00 55 LEU A CA 10
ATOM 18251 C C . LEU A 1 55 ? -0.309 8.189 -0.103 1.00 0.00 55 LEU A C 10
ATOM 18252 O O . LEU A 1 55 ? 0.142 7.484 -1.002 1.00 0.00 55 LEU A O 10
ATOM 18268 N N . LEU A 1 56 ? -0.610 9.476 -0.269 1.00 0.00 56 LEU A N 10
ATOM 18269 C CA . LEU A 1 56 ? -0.327 10.177 -1.514 1.00 0.00 56 LEU A CA 10
ATOM 18270 C C . LEU A 1 56 ? 1.180 10.292 -1.704 1.00 0.00 56 LEU A C 10
ATOM 18271 O O . LEU A 1 56 ? 1.666 10.250 -2.825 1.00 0.00 56 LEU A O 10
ATOM 18287 N N . GLU A 1 57 ? 1.921 10.412 -0.608 1.00 0.00 57 GLU A N 10
ATOM 18288 C CA . GLU A 1 57 ? 3.374 10.440 -0.689 1.00 0.00 57 GLU A CA 10
ATOM 18289 C C . GLU A 1 57 ? 3.890 9.124 -1.272 1.00 0.00 57 GLU A C 10
ATOM 18290 O O . GLU A 1 57 ? 4.866 9.112 -2.015 1.00 0.00 57 GLU A O 10
ATOM 18302 N N . VAL A 1 58 ? 3.215 8.025 -0.942 1.00 0.00 58 VAL A N 10
ATOM 18303 C CA . VAL A 1 58 ? 3.515 6.728 -1.558 1.00 0.00 58 VAL A CA 10
ATOM 18304 C C . VAL A 1 58 ? 3.287 6.776 -3.075 1.00 0.00 58 VAL A C 10
ATOM 18305 O O . VAL A 1 58 ? 4.194 6.495 -3.866 1.00 0.00 58 VAL A O 10
ATOM 18318 N N . ILE A 1 59 ? 2.074 7.140 -3.470 1.00 0.00 59 ILE A N 10
ATOM 18319 C CA . ILE A 1 59 ? 1.726 7.254 -4.885 1.00 0.00 59 ILE A CA 10
ATOM 18320 C C . ILE A 1 59 ? 2.679 8.224 -5.591 1.00 0.00 59 ILE A C 10
ATOM 18321 O O . ILE A 1 59 ? 3.207 7.930 -6.665 1.00 0.00 59 ILE A O 10
ATOM 18337 N N . ARG A 1 60 ? 2.920 9.358 -4.948 1.00 0.00 60 ARG A N 10
ATOM 18338 C CA . ARG A 1 60 ? 3.791 10.396 -5.479 1.00 0.00 60 ARG A CA 10
ATOM 18339 C C . ARG A 1 60 ? 5.227 9.892 -5.587 1.00 0.00 60 ARG A C 10
ATOM 18340 O O . ARG A 1 60 ? 5.956 10.264 -6.501 1.00 0.00 60 ARG A O 10
ATOM 18361 N N . ARG A 1 61 ? 5.618 9.050 -4.636 1.00 0.00 61 ARG A N 10
ATOM 18362 C CA . ARG A 1 61 ? 6.925 8.398 -4.645 1.00 0.00 61 ARG A CA 10
ATOM 18363 C C . ARG A 1 61 ? 7.158 7.704 -5.983 1.00 0.00 61 ARG A C 10
ATOM 18364 O O . ARG A 1 61 ? 8.241 7.790 -6.566 1.00 0.00 61 ARG A O 10
ATOM 18385 N N . PHE A 1 62 ? 6.127 7.022 -6.472 1.00 0.00 62 PHE A N 10
ATOM 18386 C CA . PHE A 1 62 ? 6.204 6.351 -7.766 1.00 0.00 62 PHE A CA 10
ATOM 18387 C C . PHE A 1 62 ? 6.013 7.338 -8.921 1.00 0.00 62 PHE A C 10
ATOM 18388 O O . PHE A 1 62 ? 6.708 7.251 -9.936 1.00 0.00 62 PHE A O 10
ATOM 18405 N N . GLU A 1 63 ? 5.082 8.279 -8.762 1.00 0.00 63 GLU A N 10
ATOM 18406 C CA . GLU A 1 63 ? 4.811 9.279 -9.799 1.00 0.00 63 GLU A CA 10
ATOM 18407 C C . GLU A 1 63 ? 6.040 10.123 -10.103 1.00 0.00 63 GLU A C 10
ATOM 18408 O O . GLU A 1 63 ? 6.266 10.511 -11.250 1.00 0.00 63 GLU A O 10
ATOM 18420 N N . ASP A 1 64 ? 6.818 10.411 -9.069 1.00 0.00 64 ASP A N 10
ATOM 18421 C CA . ASP A 1 64 ? 8.024 11.220 -9.204 1.00 0.00 64 ASP A CA 10
ATOM 18422 C C . ASP A 1 64 ? 9.014 10.570 -10.165 1.00 0.00 64 ASP A C 10
ATOM 18423 O O . ASP A 1 64 ? 9.791 11.253 -10.833 1.00 0.00 64 ASP A O 10
ATOM 18432 N N . ARG A 1 65 ? 8.968 9.246 -10.246 1.00 0.00 65 ARG A N 10
ATOM 18433 C CA . ARG A 1 65 ? 9.867 8.512 -11.124 1.00 0.00 65 ARG A CA 10
ATOM 18434 C C . ARG A 1 65 ? 9.167 8.123 -12.424 1.00 0.00 65 ARG A C 10
ATOM 18435 O O . ARG A 1 65 ? 9.780 7.537 -13.319 1.00 0.00 65 ARG A O 10
ATOM 18456 N N . GLY A 1 66 ? 7.878 8.440 -12.526 1.00 0.00 66 GLY A N 10
ATOM 18457 C CA . GLY A 1 66 ? 7.163 8.228 -13.769 1.00 0.00 66 GLY A CA 10
ATOM 18458 C C . GLY A 1 66 ? 6.470 6.885 -13.837 1.00 0.00 66 GLY A C 10
ATOM 18459 O O . GLY A 1 66 ? 5.842 6.559 -14.848 1.00 0.00 66 GLY A O 10
ATOM 18463 N N . ALA A 1 67 ? 6.574 6.106 -12.770 1.00 0.00 67 ALA A N 10
ATOM 18464 C CA . ALA A 1 67 ? 5.933 4.801 -12.717 1.00 0.00 67 ALA A CA 10
ATOM 18465 C C . ALA A 1 67 ? 4.444 4.959 -12.439 1.00 0.00 67 ALA A C 10
ATOM 18466 O O . ALA A 1 67 ? 4.004 4.910 -11.291 1.00 0.00 67 ALA A O 10
ATOM 18473 N N . MET A 1 68 ? 3.675 5.161 -13.499 1.00 0.00 68 MET A N 10
ATOM 18474 C CA . MET A 1 68 ? 2.255 5.448 -13.371 1.00 0.00 68 MET A CA 10
ATOM 18475 C C . MET A 1 68 ? 1.493 4.214 -12.910 1.00 0.00 68 MET A C 10
ATOM 18476 O O . MET A 1 68 ? 0.654 4.295 -12.013 1.00 0.00 68 MET A O 10
ATOM 18490 N N . GLU A 1 69 ? 1.800 3.072 -13.517 1.00 0.00 69 GLU A N 10
ATOM 18491 C CA . GLU A 1 69 ? 1.150 1.822 -13.150 1.00 0.00 69 GLU A CA 10
ATOM 18492 C C . GLU A 1 69 ? 1.414 1.494 -11.694 1.00 0.00 69 GLU A C 10
ATOM 18493 O O . GLU A 1 69 ? 0.502 1.169 -10.946 1.00 0.00 69 GLU A O 10
ATOM 18505 N N . ARG A 1 70 ? 2.672 1.601 -11.299 1.00 0.00 70 ARG A N 10
ATOM 18506 C CA . ARG A 1 70 ? 3.092 1.197 -9.968 1.00 0.00 70 ARG A CA 10
ATOM 18507 C C . ARG A 1 70 ? 2.655 2.200 -8.905 1.00 0.00 70 ARG A C 10
ATOM 18508 O O . ARG A 1 70 ? 2.590 1.866 -7.723 1.00 0.00 70 ARG A O 10
ATOM 18529 N N . ALA A 1 71 ? 2.334 3.416 -9.327 1.00 0.00 71 ALA A N 10
ATOM 18530 C CA . ALA A 1 71 ? 1.710 4.380 -8.432 1.00 0.00 71 ALA A CA 10
ATOM 18531 C C . ALA A 1 71 ? 0.284 3.937 -8.126 1.00 0.00 71 ALA A C 10
ATOM 18532 O O . ALA A 1 71 ? -0.167 3.976 -6.979 1.00 0.00 71 ALA A O 10
ATOM 18539 N N . ASN A 1 72 ? -0.410 3.489 -9.166 1.00 0.00 72 ASN A N 10
ATOM 18540 C CA . ASN A 1 72 ? -1.768 2.978 -9.026 1.00 0.00 72 ASN A CA 10
ATOM 18541 C C . ASN A 1 72 ? -1.754 1.629 -8.311 1.00 0.00 72 ASN A C 10
ATOM 18542 O O . ASN A 1 72 ? -2.617 1.346 -7.478 1.00 0.00 72 ASN A O 10
ATOM 18553 N N . LYS A 1 73 ? -0.759 0.804 -8.639 1.00 0.00 73 LYS A N 10
ATOM 18554 C CA . LYS A 1 73 ? -0.567 -0.479 -7.974 1.00 0.00 73 LYS A CA 10
ATOM 18555 C C . LYS A 1 73 ? -0.416 -0.286 -6.475 1.00 0.00 73 LYS A C 10
ATOM 18556 O O . LYS A 1 73 ? -0.971 -1.048 -5.688 1.00 0.00 73 LYS A O 10
ATOM 18575 N N . ALA A 1 74 ? 0.335 0.741 -6.087 1.00 0.00 74 ALA A N 10
ATOM 18576 C CA . ALA A 1 74 ? 0.518 1.054 -4.680 1.00 0.00 74 ALA A CA 10
ATOM 18577 C C . ALA A 1 74 ? -0.826 1.342 -4.024 1.00 0.00 74 ALA A C 10
ATOM 18578 O O . ALA A 1 74 ? -1.144 0.767 -2.988 1.00 0.00 74 ALA A O 10
ATOM 18585 N N . ARG A 1 75 ? -1.621 2.212 -4.644 1.00 0.00 75 ARG A N 10
ATOM 18586 C CA . ARG A 1 75 ? -2.957 2.520 -4.134 1.00 0.00 75 ARG A CA 10
ATOM 18587 C C . ARG A 1 75 ? -3.805 1.249 -4.026 1.00 0.00 75 ARG A C 10
ATOM 18588 O O . ARG A 1 75 ? -4.427 0.990 -2.995 1.00 0.00 75 ARG A O 10
ATOM 18609 N N . ARG A 1 76 ? -3.809 0.457 -5.092 1.00 0.00 76 ARG A N 10
ATOM 18610 C CA . ARG A 1 76 ? -4.616 -0.758 -5.152 1.00 0.00 76 ARG A CA 10
ATOM 18611 C C . ARG A 1 76 ? -4.164 -1.803 -4.134 1.00 0.00 76 ARG A C 10
ATOM 18612 O O . ARG A 1 76 ? -4.988 -2.390 -3.434 1.00 0.00 76 ARG A O 10
ATOM 18633 N N . ARG A 1 77 ? -2.861 -2.034 -4.046 1.00 0.00 77 ARG A N 10
ATOM 18634 C CA . ARG A 1 77 ? -2.332 -3.056 -3.151 1.00 0.00 77 ARG A CA 10
ATOM 18635 C C . ARG A 1 77 ? -2.412 -2.623 -1.695 1.00 0.00 77 ARG A C 10
ATOM 18636 O O . ARG A 1 77 ? -2.732 -3.435 -0.829 1.00 0.00 77 ARG A O 10
ATOM 18657 N N . CYS A 1 78 ? -2.143 -1.352 -1.420 1.00 0.00 78 CYS A N 10
ATOM 18658 C CA . CYS A 1 78 ? -2.307 -0.835 -0.067 1.00 0.00 78 CYS A CA 10
ATOM 18659 C C . CYS A 1 78 ? -3.770 -0.935 0.341 1.00 0.00 78 CYS A C 10
ATOM 18660 O O . CYS A 1 78 ? -4.083 -1.336 1.459 1.00 0.00 78 CYS A O 10
ATOM 18668 N N . GLY A 1 79 ? -4.660 -0.608 -0.592 1.00 0.00 79 GLY A N 10
ATOM 18669 C CA . GLY A 1 79 ? -6.086 -0.725 -0.344 1.00 0.00 79 GLY A CA 10
ATOM 18670 C C . GLY A 1 79 ? -6.508 -2.159 -0.092 1.00 0.00 79 GLY A C 10
ATOM 18671 O O . GLY A 1 79 ? -7.503 -2.412 0.584 1.00 0.00 79 GLY A O 10
ATOM 18675 N N . GLU A 1 80 ? -5.753 -3.102 -0.640 1.00 0.00 80 GLU A N 10
ATOM 18676 C CA . GLU A 1 80 ? -6.015 -4.515 -0.411 1.00 0.00 80 GLU A CA 10
ATOM 18677 C C . GLU A 1 80 ? -5.548 -4.901 0.993 1.00 0.00 80 GLU A C 10
ATOM 18678 O O . GLU A 1 80 ? -6.160 -5.740 1.656 1.00 0.00 80 GLU A O 10
ATOM 18690 N N . VAL A 1 81 ? -4.472 -4.261 1.444 1.00 0.00 81 VAL A N 10
ATOM 18691 C CA . VAL A 1 81 ? -3.995 -4.431 2.812 1.00 0.00 81 VAL A CA 10
ATOM 18692 C C . VAL A 1 81 ? -5.009 -3.849 3.793 1.00 0.00 81 VAL A C 10
ATOM 18693 O O . VAL A 1 81 ? -5.313 -4.458 4.819 1.00 0.00 81 VAL A O 10
ATOM 18706 N N . PHE A 1 82 ? -5.540 -2.671 3.461 1.00 0.00 82 PHE A N 10
ATOM 18707 C CA . PHE A 1 82 ? -6.602 -2.060 4.255 1.00 0.00 82 PHE A CA 10
ATOM 18708 C C . PHE A 1 82 ? -7.815 -2.984 4.315 1.00 0.00 82 PHE A C 10
ATOM 18709 O O . PHE A 1 82 ? -8.414 -3.163 5.375 1.00 0.00 82 PHE A O 10
ATOM 18726 N N . ARG A 1 83 ? -8.164 -3.576 3.175 1.00 0.00 83 ARG A N 10
ATOM 18727 C CA . ARG A 1 83 ? -9.260 -4.539 3.115 1.00 0.00 83 ARG A CA 10
ATOM 18728 C C . ARG A 1 83 ? -8.994 -5.703 4.063 1.00 0.00 83 ARG A C 10
ATOM 18729 O O . ARG A 1 83 ? -9.867 -6.103 4.833 1.00 0.00 83 ARG A O 10
ATOM 18750 N N . TYR A 1 84 ? -7.778 -6.240 4.000 1.00 0.00 84 TYR A N 10
ATOM 18751 C CA . TYR A 1 84 ? -7.376 -7.337 4.870 1.00 0.00 84 TYR A CA 10
ATOM 18752 C C . TYR A 1 84 ? -7.475 -6.915 6.332 1.00 0.00 84 TYR A C 10
ATOM 18753 O O . TYR A 1 84 ? -7.879 -7.700 7.190 1.00 0.00 84 TYR A O 10
ATOM 18771 N N . ALA A 1 85 ? -7.120 -5.667 6.606 1.00 0.00 85 ALA A N 10
ATOM 18772 C CA . ALA A 1 85 ? -7.219 -5.116 7.948 1.00 0.00 85 ALA A CA 10
ATOM 18773 C C . ALA A 1 85 ? -8.672 -5.054 8.407 1.00 0.00 85 ALA A C 10
ATOM 18774 O O . ALA A 1 85 ? -8.966 -5.246 9.585 1.00 0.00 85 ALA A O 10
ATOM 18781 N N . ILE A 1 86 ? -9.578 -4.784 7.480 1.00 0.00 86 ILE A N 10
ATOM 18782 C CA . ILE A 1 86 ? -11.003 -4.795 7.786 1.00 0.00 86 ILE A CA 10
ATOM 18783 C C . ILE A 1 86 ? -11.462 -6.224 8.065 1.00 0.00 86 ILE A C 10
ATOM 18784 O O . ILE A 1 86 ? -12.152 -6.487 9.050 1.00 0.00 86 ILE A O 10
ATOM 18800 N N . VAL A 1 87 ? -11.044 -7.147 7.203 1.00 0.00 87 VAL A N 10
ATOM 18801 C CA . VAL A 1 87 ? -11.407 -8.557 7.332 1.00 0.00 87 VAL A CA 10
ATOM 18802 C C . VAL A 1 87 ? -10.868 -9.153 8.633 1.00 0.00 87 VAL A C 10
ATOM 18803 O O . VAL A 1 87 ? -11.528 -9.977 9.267 1.00 0.00 87 VAL A O 10
ATOM 18816 N N . THR A 1 88 ? -9.678 -8.726 9.040 1.00 0.00 88 THR A N 10
ATOM 18817 C CA . THR A 1 88 ? -9.080 -9.232 10.268 1.00 0.00 88 THR A CA 10
ATOM 18818 C C . THR A 1 88 ? -9.638 -8.486 11.488 1.00 0.00 88 THR A C 10
ATOM 18819 O O . THR A 1 88 ? -9.328 -8.818 12.632 1.00 0.00 88 THR A O 10
ATOM 18830 N N . GLY A 1 89 ? -10.479 -7.488 11.234 1.00 0.00 89 GLY A N 10
ATOM 18831 C CA . GLY A 1 89 ? -11.152 -6.784 12.311 1.00 0.00 89 GLY A CA 10
ATOM 18832 C C . GLY A 1 89 ? -10.277 -5.745 12.985 1.00 0.00 89 GLY A C 10
ATOM 18833 O O . GLY A 1 89 ? -10.267 -5.634 14.210 1.00 0.00 89 GLY A O 10
ATOM 18837 N N . ARG A 1 90 ? -9.534 -4.991 12.187 1.00 0.00 90 ARG A N 10
ATOM 18838 C CA . ARG A 1 90 ? -8.699 -3.917 12.712 1.00 0.00 90 ARG A CA 10
ATOM 18839 C C . ARG A 1 90 ? -9.094 -2.573 12.112 1.00 0.00 90 ARG A C 10
ATOM 18840 O O . ARG A 1 90 ? -9.150 -1.566 12.810 1.00 0.00 90 ARG A O 10
ATOM 18861 N N . ALA A 1 91 ? -9.381 -2.563 10.819 1.00 0.00 91 ALA A N 10
ATOM 18862 C CA . ALA A 1 91 ? -9.753 -1.331 10.134 1.00 0.00 91 ALA A CA 10
ATOM 18863 C C . ALA A 1 91 ? -11.245 -1.309 9.833 1.00 0.00 91 ALA A C 10
ATOM 18864 O O . ALA A 1 91 ? -11.919 -2.337 9.927 1.00 0.00 91 ALA A O 10
ATOM 18871 N N . LYS A 1 92 ? -11.756 -0.137 9.478 1.00 0.00 92 LYS A N 10
ATOM 18872 C CA . LYS A 1 92 ? -13.173 0.021 9.172 1.00 0.00 92 LYS A CA 10
ATOM 18873 C C . LYS A 1 92 ? -13.395 0.238 7.681 1.00 0.00 92 LYS A C 10
ATOM 18874 O O . LYS A 1 92 ? -14.277 -0.374 7.076 1.00 0.00 92 LYS A O 10
ATOM 18893 N N . TYR A 1 93 ? -12.599 1.120 7.094 1.00 0.00 93 TYR A N 10
ATOM 18894 C CA . TYR A 1 93 ? -12.723 1.445 5.682 1.00 0.00 93 TYR A CA 10
ATOM 18895 C C . TYR A 1 93 ? -11.353 1.732 5.091 1.00 0.00 93 TYR A C 10
ATOM 18896 O O . TYR A 1 93 ? -10.382 1.916 5.826 1.00 0.00 93 TYR A O 10
ATOM 18914 N N . ASN A 1 94 ? -11.279 1.772 3.771 1.00 0.00 94 ASN A N 10
ATOM 18915 C CA . ASN A 1 94 ? -10.034 2.087 3.094 1.00 0.00 94 ASN A CA 10
ATOM 18916 C C . ASN A 1 94 ? -10.012 3.571 2.764 1.00 0.00 94 ASN A C 10
ATOM 18917 O O . ASN A 1 94 ? -10.978 4.098 2.219 1.00 0.00 94 ASN A O 10
ATOM 18928 N N . PRO A 1 95 ? -8.917 4.275 3.083 1.00 0.00 95 PRO A N 10
ATOM 18929 C CA . PRO A 1 95 ? -8.778 5.698 2.766 1.00 0.00 95 PRO A CA 10
ATOM 18930 C C . PRO A 1 95 ? -8.457 5.928 1.291 1.00 0.00 95 PRO A C 10
ATOM 18931 O O . PRO A 1 95 ? -8.004 7.000 0.904 1.00 0.00 95 PRO A O 10
ATOM 18942 N N . ALA A 1 96 ? -8.713 4.910 0.476 1.00 0.00 96 ALA A N 10
ATOM 18943 C CA . ALA A 1 96 ? -8.469 4.977 -0.960 1.00 0.00 96 ALA A CA 10
ATOM 18944 C C . ALA A 1 96 ? -9.233 6.134 -1.620 1.00 0.00 96 ALA A C 10
ATOM 18945 O O . ALA A 1 96 ? -8.639 6.894 -2.386 1.00 0.00 96 ALA A O 10
ATOM 18952 N N . PRO A 1 97 ? -10.555 6.291 -1.362 1.00 0.00 97 PRO A N 10
ATOM 18953 C CA . PRO A 1 97 ? -11.327 7.426 -1.888 1.00 0.00 97 PRO A CA 10
ATOM 18954 C C . PRO A 1 97 ? -10.732 8.776 -1.489 1.00 0.00 97 PRO A C 10
ATOM 18955 O O . PRO A 1 97 ? -10.637 9.690 -2.309 1.00 0.00 97 PRO A O 10
ATOM 18966 N N . ASP A 1 98 ? -10.313 8.887 -0.234 1.00 0.00 98 ASP A N 10
ATOM 18967 C CA . ASP A 1 98 ? -9.760 10.137 0.279 1.00 0.00 98 ASP A CA 10
ATOM 18968 C C . ASP A 1 98 ? -8.383 10.384 -0.322 1.00 0.00 98 ASP A C 10
ATOM 18969 O O . ASP A 1 98 ? -7.992 11.522 -0.574 1.00 0.00 98 ASP A O 10
ATOM 18978 N N . LEU A 1 99 ? -7.664 9.296 -0.566 1.00 0.00 99 LEU A N 10
ATOM 18979 C CA . LEU A 1 99 ? -6.389 9.344 -1.266 1.00 0.00 99 LEU A CA 10
ATOM 18980 C C . LEU A 1 99 ? -6.587 9.949 -2.654 1.00 0.00 99 LEU A C 10
ATOM 18981 O O . LEU A 1 99 ? -5.773 10.748 -3.125 1.00 0.00 99 LEU A O 10
ATOM 18997 N N . ALA A 1 100 ? -7.686 9.573 -3.295 1.00 0.00 100 ALA A N 10
ATOM 18998 C CA . ALA A 1 100 ? -8.010 10.079 -4.618 1.00 0.00 100 ALA A CA 10
ATOM 18999 C C . ALA A 1 100 ? -8.287 11.574 -4.567 1.00 0.00 100 ALA A C 10
ATOM 19000 O O . ALA A 1 100 ? -7.963 12.298 -5.500 1.00 0.00 100 ALA A O 10
ATOM 19007 N N . ASP A 1 101 ? -8.880 12.028 -3.467 1.00 0.00 101 ASP A N 10
ATOM 19008 C CA . ASP A 1 101 ? -9.175 13.448 -3.288 1.00 0.00 101 ASP A CA 10
ATOM 19009 C C . ASP A 1 101 ? -7.923 14.240 -2.945 1.00 0.00 101 ASP A C 10
ATOM 19010 O O . ASP A 1 101 ? -7.804 15.408 -3.314 1.00 0.00 101 ASP A O 10
ATOM 19019 N N . ALA A 1 102 ? -6.993 13.613 -2.236 1.00 0.00 102 ALA A N 10
ATOM 19020 C CA . ALA A 1 102 ? -5.709 14.243 -1.952 1.00 0.00 102 ALA A CA 10
ATOM 19021 C C . ALA A 1 102 ? -4.960 14.494 -3.250 1.00 0.00 102 ALA A C 10
ATOM 19022 O O . ALA A 1 102 ? -4.510 15.603 -3.514 1.00 0.00 102 ALA A O 10
ATOM 19029 N N . MET A 1 103 ? -4.843 13.445 -4.055 1.00 0.00 103 MET A N 10
ATOM 19030 C CA . MET A 1 103 ? -4.247 13.533 -5.386 1.00 0.00 103 MET A CA 10
ATOM 19031 C C . MET A 1 103 ? -5.027 14.518 -6.264 1.00 0.00 103 MET A C 10
ATOM 19032 O O . MET A 1 103 ? -4.460 15.210 -7.110 1.00 0.00 103 MET A O 10
ATOM 19046 N N . LYS A 1 104 ? -6.334 14.560 -6.040 1.00 0.00 104 LYS A N 10
ATOM 19047 C CA . LYS A 1 104 ? -7.248 15.422 -6.783 1.00 0.00 104 LYS A CA 10
ATOM 19048 C C . LYS A 1 104 ? -6.965 16.895 -6.496 1.00 0.00 104 LYS A C 10
ATOM 19049 O O . LYS A 1 104 ? -6.677 17.676 -7.402 1.00 0.00 104 LYS A O 10
ATOM 19068 N N . GLY A 1 105 ? -7.035 17.255 -5.224 1.00 0.00 105 GLY A N 10
ATOM 19069 C CA . GLY A 1 105 ? -6.798 18.627 -4.816 1.00 0.00 105 GLY A CA 10
ATOM 19070 C C . GLY A 1 105 ? -5.335 19.010 -4.911 1.00 0.00 105 GLY A C 10
ATOM 19071 O O . GLY A 1 105 ? -4.996 20.192 -4.944 1.00 0.00 105 GLY A O 10
ATOM 19075 N N . TYR A 1 106 ? -4.475 18.000 -4.960 1.00 0.00 106 TYR A N 10
ATOM 19076 C CA . TYR A 1 106 ? -3.039 18.203 -5.102 1.00 0.00 106 TYR A CA 10
ATOM 19077 C C . TYR A 1 106 ? -2.722 19.010 -6.359 1.00 0.00 106 TYR A C 10
ATOM 19078 O O . TYR A 1 106 ? -1.787 19.811 -6.377 1.00 0.00 106 TYR A O 10
ATOM 19096 N N . ARG A 1 107 ? -3.526 18.820 -7.396 1.00 0.00 107 ARG A N 10
ATOM 19097 C CA . ARG A 1 107 ? -3.261 19.428 -8.694 1.00 0.00 107 ARG A CA 10
ATOM 19098 C C . ARG A 1 107 ? -3.668 20.904 -8.721 1.00 0.00 107 ARG A C 10
ATOM 19099 O O . ARG A 1 107 ? -3.746 21.518 -9.788 1.00 0.00 107 ARG A O 10
ATOM 19120 N N . LYS A 1 108 ? -3.933 21.459 -7.545 1.00 0.00 108 LYS A N 10
ATOM 19121 C CA . LYS A 1 108 ? -4.118 22.897 -7.398 1.00 0.00 108 LYS A CA 10
ATOM 19122 C C . LYS A 1 108 ? -2.780 23.541 -7.059 1.00 0.00 108 LYS A C 10
ATOM 19123 O O . LYS A 1 108 ? -2.574 24.736 -7.293 1.00 0.00 108 LYS A O 10
ATOM 19142 N N . LYS A 1 109 ? -1.888 22.718 -6.495 1.00 0.00 109 LYS A N 10
ATOM 19143 C CA . LYS A 1 109 ? -0.548 23.128 -6.056 1.00 0.00 109 LYS A CA 10
ATOM 19144 C C . LYS A 1 109 ? -0.610 23.969 -4.776 1.00 0.00 109 LYS A C 10
ATOM 19145 O O . LYS A 1 109 ? 0.119 23.707 -3.819 1.00 0.00 109 LYS A O 10
ATOM 19164 N N . ASN A 1 110 ? -1.474 24.970 -4.757 1.00 0.00 110 ASN A N 10
ATOM 19165 C CA . ASN A 1 110 ? -1.690 25.761 -3.554 1.00 0.00 110 ASN A CA 10
ATOM 19166 C C . ASN A 1 110 ? -3.027 25.383 -2.934 1.00 0.00 110 ASN A C 10
ATOM 19167 O O . ASN A 1 110 ? -4.042 25.312 -3.627 1.00 0.00 110 ASN A O 10
ATOM 19178 N N . LEU A 1 111 ? -3.022 25.126 -1.636 1.00 0.00 111 LEU A N 10
ATOM 19179 C CA . LEU A 1 111 ? -4.226 24.686 -0.951 1.00 0.00 111 LEU A CA 10
ATOM 19180 C C . LEU A 1 111 ? -5.077 25.867 -0.505 1.00 0.00 111 LEU A C 10
ATOM 19181 O O . LEU A 1 111 ? -4.668 27.027 -0.606 1.00 0.00 111 LEU A O 10
ATOM 19197 N N . GLU A 1 112 ? -6.266 25.551 -0.008 1.00 0.00 112 GLU A N 10
ATOM 19198 C CA . GLU A 1 112 ? -7.220 26.552 0.459 1.00 0.00 112 GLU A CA 10
ATOM 19199 C C . GLU A 1 112 ? -6.714 27.273 1.706 1.00 0.00 112 GLU A C 10
ATOM 19200 O O . GLU A 1 112 ? -7.115 28.399 1.992 1.00 0.00 112 GLU A O 10
ATOM 19212 N N . HIS A 1 113 ? -5.839 26.614 2.446 1.00 0.00 113 HIS A N 10
ATOM 19213 C CA . HIS A 1 113 ? -5.313 27.167 3.685 1.00 0.00 113 HIS A CA 10
ATOM 19214 C C . HIS A 1 113 ? -3.793 27.133 3.692 1.00 0.00 113 HIS A C 10
ATOM 19215 O O . HIS A 1 113 ? -3.188 26.071 3.518 1.00 0.00 113 HIS A O 10
ATOM 19230 N N . HIS A 1 114 ? -3.181 28.295 3.878 1.00 0.00 114 HIS A N 10
ATOM 19231 C CA . HIS A 1 114 ? -1.732 28.383 3.983 1.00 0.00 114 HIS A CA 10
ATOM 19232 C C . HIS A 1 114 ? -1.296 27.935 5.371 1.00 0.00 114 HIS A C 10
ATOM 19233 O O . HIS A 1 114 ? -0.237 27.336 5.540 1.00 0.00 114 HIS A O 10
ATOM 19248 N N . HIS A 1 115 ? -2.116 28.251 6.361 1.00 0.00 115 HIS A N 10
ATOM 19249 C CA . HIS A 1 115 ? -1.936 27.728 7.706 1.00 0.00 115 HIS A CA 10
ATOM 19250 C C . HIS A 1 115 ? -2.933 26.609 7.949 1.00 0.00 115 HIS A C 10
ATOM 19251 O O . HIS A 1 115 ? -4.086 26.706 7.527 1.00 0.00 115 HIS A O 10
ATOM 19266 N N . HIS A 1 116 ? -2.484 25.556 8.625 1.00 0.00 116 HIS A N 10
ATOM 19267 C CA . HIS A 1 116 ? -3.315 24.385 8.905 1.00 0.00 116 HIS A CA 10
ATOM 19268 C C . HIS A 1 116 ? -3.738 23.705 7.602 1.00 0.00 116 HIS A C 10
ATOM 19269 O O . HIS A 1 116 ? -4.825 23.945 7.075 1.00 0.00 116 HIS A O 10
ATOM 19284 N N . HIS A 1 117 ? -2.855 22.864 7.084 1.00 0.00 117 HIS A N 10
ATOM 19285 C CA . HIS A 1 117 ? -3.107 22.146 5.839 1.00 0.00 117 HIS A CA 10
ATOM 19286 C C . HIS A 1 117 ? -3.832 20.846 6.135 1.00 0.00 117 HIS A C 10
ATOM 19287 O O . HIS A 1 117 ? -4.549 20.311 5.292 1.00 0.00 117 HIS A O 10
ATOM 19302 N N . HIS A 1 118 ? -3.628 20.347 7.341 1.00 0.00 118 HIS A N 10
ATOM 19303 C CA . HIS A 1 118 ? -4.215 19.090 7.763 1.00 0.00 118 HIS A CA 10
ATOM 19304 C C . HIS A 1 118 ? -5.271 19.335 8.837 1.00 0.00 118 HIS A C 10
ATOM 19305 O O . HIS A 1 118 ? -4.917 19.326 10.032 1.00 0.00 118 HIS A O 10
ATOM 19321 N N . SER A 1 1 ? 4.782 -1.972 23.782 1.00 0.00 1 SER A N 11
ATOM 19322 C CA . SER A 1 1 ? 3.652 -1.747 22.861 1.00 0.00 1 SER A CA 11
ATOM 19323 C C . SER A 1 1 ? 3.091 -3.078 22.380 1.00 0.00 1 SER A C 11
ATOM 19324 O O . SER A 1 1 ? 3.842 -3.989 22.020 1.00 0.00 1 SER A O 11
ATOM 19334 N N . SER A 1 2 ? 1.773 -3.184 22.367 1.00 0.00 2 SER A N 11
ATOM 19335 C CA . SER A 1 2 ? 1.108 -4.427 22.021 1.00 0.00 2 SER A CA 11
ATOM 19336 C C . SER A 1 2 ? 0.045 -4.180 20.958 1.00 0.00 2 SER A C 11
ATOM 19337 O O . SER A 1 2 ? -0.958 -3.511 21.215 1.00 0.00 2 SER A O 11
ATOM 19345 N N . ASN A 1 3 ? 0.295 -4.714 19.763 1.00 0.00 3 ASN A N 11
ATOM 19346 C CA . ASN A 1 3 ? -0.587 -4.531 18.612 1.00 0.00 3 ASN A CA 11
ATOM 19347 C C . ASN A 1 3 ? -0.697 -3.056 18.250 1.00 0.00 3 ASN A C 11
ATOM 19348 O O . ASN A 1 3 ? -1.597 -2.350 18.705 1.00 0.00 3 ASN A O 11
ATOM 19359 N N . ASN A 1 4 ? 0.250 -2.588 17.448 1.00 0.00 4 ASN A N 11
ATOM 19360 C CA . ASN A 1 4 ? 0.287 -1.185 17.053 1.00 0.00 4 ASN A CA 11
ATOM 19361 C C . ASN A 1 4 ? -0.558 -0.971 15.808 1.00 0.00 4 ASN A C 11
ATOM 19362 O O . ASN A 1 4 ? -0.828 0.164 15.420 1.00 0.00 4 ASN A O 11
ATOM 19373 N N . ASN A 1 5 ? -0.957 -2.084 15.188 1.00 0.00 5 ASN A N 11
ATOM 19374 C CA . ASN A 1 5 ? -1.772 -2.072 13.971 1.00 0.00 5 ASN A CA 11
ATOM 19375 C C . ASN A 1 5 ? -1.018 -1.372 12.844 1.00 0.00 5 ASN A C 11
ATOM 19376 O O . ASN A 1 5 ? -1.611 -0.734 11.970 1.00 0.00 5 ASN A O 11
ATOM 19387 N N . SER A 1 6 ? 0.303 -1.509 12.873 1.00 0.00 6 SER A N 11
ATOM 19388 C CA . SER A 1 6 ? 1.170 -0.886 11.888 1.00 0.00 6 SER A CA 11
ATOM 19389 C C . SER A 1 6 ? 0.938 -1.487 10.507 1.00 0.00 6 SER A C 11
ATOM 19390 O O . SER A 1 6 ? 0.732 -2.700 10.372 1.00 0.00 6 SER A O 11
ATOM 19398 N N . PHE A 1 7 ? 0.981 -0.635 9.495 1.00 0.00 7 PHE A N 11
ATOM 19399 C CA . PHE A 1 7 ? 0.757 -1.054 8.121 1.00 0.00 7 PHE A CA 11
ATOM 19400 C C . PHE A 1 7 ? 1.714 -2.182 7.735 1.00 0.00 7 PHE A C 11
ATOM 19401 O O . PHE A 1 7 ? 1.288 -3.200 7.199 1.00 0.00 7 PHE A O 11
ATOM 19418 N N . SER A 1 8 ? 3.000 -2.002 8.034 1.00 0.00 8 SER A N 11
ATOM 19419 C CA . SER A 1 8 ? 4.019 -2.995 7.697 1.00 0.00 8 SER A CA 11
ATOM 19420 C C . SER A 1 8 ? 3.760 -4.343 8.370 1.00 0.00 8 SER A C 11
ATOM 19421 O O . SER A 1 8 ? 4.090 -5.390 7.816 1.00 0.00 8 SER A O 11
ATOM 19429 N N . ALA A 1 9 ? 3.162 -4.318 9.556 1.00 0.00 9 ALA A N 11
ATOM 19430 C CA . ALA A 1 9 ? 2.878 -5.549 10.283 1.00 0.00 9 ALA A CA 11
ATOM 19431 C C . ALA A 1 9 ? 1.857 -6.386 9.525 1.00 0.00 9 ALA A C 11
ATOM 19432 O O . ALA A 1 9 ? 2.065 -7.579 9.276 1.00 0.00 9 ALA A O 11
ATOM 19439 N N . ILE A 1 10 ? 0.764 -5.745 9.134 1.00 0.00 10 ILE A N 11
ATOM 19440 C CA . ILE A 1 10 ? -0.268 -6.415 8.361 1.00 0.00 10 ILE A CA 11
ATOM 19441 C C . ILE A 1 10 ? 0.233 -6.692 6.948 1.00 0.00 10 ILE A C 11
ATOM 19442 O O . ILE A 1 10 ? -0.094 -7.717 6.358 1.00 0.00 10 ILE A O 11
ATOM 19458 N N . TYR A 1 11 ? 1.048 -5.778 6.429 1.00 0.00 11 TYR A N 11
ATOM 19459 C CA . TYR A 1 11 ? 1.684 -5.943 5.124 1.00 0.00 11 TYR A CA 11
ATOM 19460 C C . TYR A 1 11 ? 2.461 -7.255 5.051 1.00 0.00 11 TYR A C 11
ATOM 19461 O O . TYR A 1 11 ? 2.361 -7.982 4.065 1.00 0.00 11 TYR A O 11
ATOM 19479 N N . LYS A 1 12 ? 3.221 -7.563 6.096 1.00 0.00 12 LYS A N 11
ATOM 19480 C CA . LYS A 1 12 ? 4.000 -8.794 6.117 1.00 0.00 12 LYS A CA 11
ATOM 19481 C C . LYS A 1 12 ? 3.085 -10.013 6.146 1.00 0.00 12 LYS A C 11
ATOM 19482 O O . LYS A 1 12 ? 3.299 -10.976 5.408 1.00 0.00 12 LYS A O 11
ATOM 19501 N N . GLU A 1 13 ? 2.068 -9.969 7.003 1.00 0.00 13 GLU A N 11
ATOM 19502 C CA . GLU A 1 13 ? 1.115 -11.069 7.109 1.00 0.00 13 GLU A CA 11
ATOM 19503 C C . GLU A 1 13 ? 0.402 -11.265 5.773 1.00 0.00 13 GLU A C 11
ATOM 19504 O O . GLU A 1 13 ? 0.254 -12.387 5.288 1.00 0.00 13 GLU A O 11
ATOM 19516 N N . TRP A 1 14 ? -0.018 -10.150 5.191 1.00 0.00 14 TRP A N 11
ATOM 19517 C CA . TRP A 1 14 ? -0.648 -10.131 3.878 1.00 0.00 14 TRP A CA 11
ATOM 19518 C C . TRP A 1 14 ? 0.274 -10.743 2.826 1.00 0.00 14 TRP A C 11
ATOM 19519 O O . TRP A 1 14 ? -0.130 -11.625 2.067 1.00 0.00 14 TRP A O 11
ATOM 19540 N N . TYR A 1 15 ? 1.513 -10.268 2.805 1.00 0.00 15 TYR A N 11
ATOM 19541 C CA . TYR A 1 15 ? 2.525 -10.745 1.872 1.00 0.00 15 TYR A CA 11
ATOM 19542 C C . TYR A 1 15 ? 2.749 -12.250 2.008 1.00 0.00 15 TYR A C 11
ATOM 19543 O O . TYR A 1 15 ? 2.704 -12.977 1.019 1.00 0.00 15 TYR A O 11
ATOM 19561 N N . GLU A 1 16 ? 2.979 -12.711 3.231 1.00 0.00 16 GLU A N 11
ATOM 19562 C CA . GLU A 1 16 ? 3.280 -14.118 3.472 1.00 0.00 16 GLU A CA 11
ATOM 19563 C C . GLU A 1 16 ? 2.078 -15.000 3.135 1.00 0.00 16 GLU A C 11
ATOM 19564 O O . GLU A 1 16 ? 2.231 -16.139 2.690 1.00 0.00 16 GLU A O 11
ATOM 19576 N N . HIS A 1 17 ? 0.883 -14.462 3.331 1.00 0.00 17 HIS A N 11
ATOM 19577 C CA . HIS A 1 17 ? -0.344 -15.193 3.038 1.00 0.00 17 HIS A CA 11
ATOM 19578 C C . HIS A 1 17 ? -0.591 -15.260 1.531 1.00 0.00 17 HIS A C 11
ATOM 19579 O O . HIS A 1 17 ? -0.794 -16.338 0.973 1.00 0.00 17 HIS A O 11
ATOM 19594 N N . LYS A 1 18 ? -0.550 -14.107 0.873 1.00 0.00 18 LYS A N 11
ATOM 19595 C CA . LYS A 1 18 ? -0.832 -14.033 -0.557 1.00 0.00 18 LYS A CA 11
ATOM 19596 C C . LYS A 1 18 ? 0.346 -14.553 -1.381 1.00 0.00 18 LYS A C 11
ATOM 19597 O O . LYS A 1 18 ? 0.245 -14.706 -2.598 1.00 0.00 18 LYS A O 11
ATOM 19616 N N . LYS A 1 19 ? 1.456 -14.829 -0.703 1.00 0.00 19 LYS A N 11
ATOM 19617 C CA . LYS A 1 19 ? 2.623 -15.452 -1.326 1.00 0.00 19 LYS A CA 11
ATOM 19618 C C . LYS A 1 19 ? 2.262 -16.823 -1.896 1.00 0.00 19 LYS A C 11
ATOM 19619 O O . LYS A 1 19 ? 2.865 -17.284 -2.864 1.00 0.00 19 LYS A O 11
ATOM 19638 N N . GLN A 1 20 ? 1.264 -17.459 -1.293 1.00 0.00 20 GLN A N 11
ATOM 19639 C CA . GLN A 1 20 ? 0.807 -18.768 -1.743 1.00 0.00 20 GLN A CA 11
ATOM 19640 C C . GLN A 1 20 ? -0.001 -18.632 -3.030 1.00 0.00 20 GLN A C 11
ATOM 19641 O O . GLN A 1 20 ? -0.171 -19.598 -3.779 1.00 0.00 20 GLN A O 11
ATOM 19655 N N . VAL A 1 21 ? -0.492 -17.428 -3.280 1.00 0.00 21 VAL A N 11
ATOM 19656 C CA . VAL A 1 21 ? -1.342 -17.168 -4.432 1.00 0.00 21 VAL A CA 11
ATOM 19657 C C . VAL A 1 21 ? -0.506 -16.734 -5.630 1.00 0.00 21 VAL A C 11
ATOM 19658 O O . VAL A 1 21 ? -0.756 -17.149 -6.762 1.00 0.00 21 VAL A O 11
ATOM 19671 N N . TRP A 1 22 ? 0.494 -15.908 -5.374 1.00 0.00 22 TRP A N 11
ATOM 19672 C CA . TRP A 1 22 ? 1.355 -15.406 -6.435 1.00 0.00 22 TRP A CA 11
ATOM 19673 C C . TRP A 1 22 ? 2.565 -16.310 -6.624 1.00 0.00 22 TRP A C 11
ATOM 19674 O O . TRP A 1 22 ? 2.716 -17.325 -5.943 1.00 0.00 22 TRP A O 11
ATOM 19695 N N . SER A 1 23 ? 3.416 -15.940 -7.566 1.00 0.00 23 SER A N 11
ATOM 19696 C CA . SER A 1 23 ? 4.685 -16.618 -7.760 1.00 0.00 23 SER A CA 11
ATOM 19697 C C . SER A 1 23 ? 5.732 -15.980 -6.848 1.00 0.00 23 SER A C 11
ATOM 19698 O O . SER A 1 23 ? 5.669 -14.776 -6.586 1.00 0.00 23 SER A O 11
ATOM 19706 N N . VAL A 1 24 ? 6.685 -16.772 -6.368 1.00 0.00 24 VAL A N 11
ATOM 19707 C CA . VAL A 1 24 ? 7.630 -16.300 -5.356 1.00 0.00 24 VAL A CA 11
ATOM 19708 C C . VAL A 1 24 ? 8.457 -15.107 -5.853 1.00 0.00 24 VAL A C 11
ATOM 19709 O O . VAL A 1 24 ? 8.628 -14.126 -5.128 1.00 0.00 24 VAL A O 11
ATOM 19722 N N . GLY A 1 25 ? 8.937 -15.176 -7.091 1.00 0.00 25 GLY A N 11
ATOM 19723 C CA . GLY A 1 25 ? 9.732 -14.092 -7.641 1.00 0.00 25 GLY A CA 11
ATOM 19724 C C . GLY A 1 25 ? 8.916 -12.829 -7.814 1.00 0.00 25 GLY A C 11
ATOM 19725 O O . GLY A 1 25 ? 9.355 -11.738 -7.444 1.00 0.00 25 GLY A O 11
ATOM 19729 N N . TYR A 1 26 ? 7.718 -12.987 -8.364 1.00 0.00 26 TYR A N 11
ATOM 19730 C CA . TYR A 1 26 ? 6.793 -11.875 -8.531 1.00 0.00 26 TYR A CA 11
ATOM 19731 C C . TYR A 1 26 ? 6.479 -11.240 -7.181 1.00 0.00 26 TYR A C 11
ATOM 19732 O O . TYR A 1 26 ? 6.525 -10.018 -7.033 1.00 0.00 26 TYR A O 11
ATOM 19750 N N . ALA A 1 27 ? 6.178 -12.081 -6.197 1.00 0.00 27 ALA A N 11
ATOM 19751 C CA . ALA A 1 27 ? 5.853 -11.612 -4.858 1.00 0.00 27 ALA A CA 11
ATOM 19752 C C . ALA A 1 27 ? 7.036 -10.884 -4.232 1.00 0.00 27 ALA A C 11
ATOM 19753 O O . ALA A 1 27 ? 6.859 -9.893 -3.525 1.00 0.00 27 ALA A O 11
ATOM 19760 N N . THR A 1 28 ? 8.241 -11.369 -4.508 1.00 0.00 28 THR A N 11
ATOM 19761 C CA . THR A 1 28 ? 9.449 -10.749 -3.986 1.00 0.00 28 THR A CA 11
ATOM 19762 C C . THR A 1 28 ? 9.624 -9.335 -4.540 1.00 0.00 28 THR A C 11
ATOM 19763 O O . THR A 1 28 ? 9.840 -8.389 -3.783 1.00 0.00 28 THR A O 11
ATOM 19774 N N . GLU A 1 29 ? 9.508 -9.186 -5.856 1.00 0.00 29 GLU A N 11
ATOM 19775 C CA . GLU A 1 29 ? 9.667 -7.877 -6.479 1.00 0.00 29 GLU A CA 11
ATOM 19776 C C . GLU A 1 29 ? 8.517 -6.952 -6.102 1.00 0.00 29 GLU A C 11
ATOM 19777 O O . GLU A 1 29 ? 8.692 -5.735 -6.014 1.00 0.00 29 GLU A O 11
ATOM 19789 N N . LEU A 1 30 ? 7.343 -7.534 -5.886 1.00 0.00 30 LEU A N 11
ATOM 19790 C CA . LEU A 1 30 ? 6.192 -6.786 -5.397 1.00 0.00 30 LEU A CA 11
ATOM 19791 C C . LEU A 1 30 ? 6.479 -6.241 -4.003 1.00 0.00 30 LEU A C 11
ATOM 19792 O O . LEU A 1 30 ? 6.352 -5.040 -3.751 1.00 0.00 30 LEU A O 11
ATOM 19808 N N . ALA A 1 31 ? 6.879 -7.139 -3.110 1.00 0.00 31 ALA A N 11
ATOM 19809 C CA . ALA A 1 31 ? 7.156 -6.789 -1.726 1.00 0.00 31 ALA A CA 11
ATOM 19810 C C . ALA A 1 31 ? 8.307 -5.799 -1.626 1.00 0.00 31 ALA A C 11
ATOM 19811 O O . ALA A 1 31 ? 8.234 -4.839 -0.862 1.00 0.00 31 ALA A O 11
ATOM 19818 N N . LYS A 1 32 ? 9.361 -6.032 -2.403 1.00 0.00 32 LYS A N 11
ATOM 19819 C CA . LYS A 1 32 ? 10.523 -5.152 -2.399 1.00 0.00 32 LYS A CA 11
ATOM 19820 C C . LYS A 1 32 ? 10.139 -3.738 -2.821 1.00 0.00 32 LYS A C 11
ATOM 19821 O O . LYS A 1 32 ? 10.569 -2.763 -2.208 1.00 0.00 32 LYS A O 11
ATOM 19840 N N . MET A 1 33 ? 9.320 -3.632 -3.860 1.00 0.00 33 MET A N 11
ATOM 19841 C CA . MET A 1 33 ? 8.845 -2.334 -4.326 1.00 0.00 33 MET A CA 11
ATOM 19842 C C . MET A 1 33 ? 8.011 -1.662 -3.241 1.00 0.00 33 MET A C 11
ATOM 19843 O O . MET A 1 33 ? 8.179 -0.482 -2.945 1.00 0.00 33 MET A O 11
ATOM 19857 N N . PHE A 1 34 ? 7.120 -2.440 -2.646 1.00 0.00 34 PHE A N 11
ATOM 19858 C CA . PHE A 1 34 ? 6.262 -1.958 -1.571 1.00 0.00 34 PHE A CA 11
ATOM 19859 C C . PHE A 1 34 ? 7.117 -1.491 -0.387 1.00 0.00 34 PHE A C 11
ATOM 19860 O O . PHE A 1 34 ? 6.769 -0.550 0.317 1.00 0.00 34 PHE A O 11
ATOM 19877 N N . ASP A 1 35 ? 8.249 -2.152 -0.188 1.00 0.00 35 ASP A N 11
ATOM 19878 C CA . ASP A 1 35 ? 9.143 -1.834 0.921 1.00 0.00 35 ASP A CA 11
ATOM 19879 C C . ASP A 1 35 ? 10.001 -0.605 0.613 1.00 0.00 35 ASP A C 11
ATOM 19880 O O . ASP A 1 35 ? 9.921 0.399 1.310 1.00 0.00 35 ASP A O 11
ATOM 19889 N N . ASP A 1 36 ? 10.789 -0.669 -0.453 1.00 0.00 36 ASP A N 11
ATOM 19890 C CA . ASP A 1 36 ? 11.758 0.390 -0.750 1.00 0.00 36 ASP A CA 11
ATOM 19891 C C . ASP A 1 36 ? 11.089 1.708 -1.133 1.00 0.00 36 ASP A C 11
ATOM 19892 O O . ASP A 1 36 ? 11.741 2.755 -1.167 1.00 0.00 36 ASP A O 11
ATOM 19901 N N . ASP A 1 37 ? 9.800 1.668 -1.429 1.00 0.00 37 ASP A N 11
ATOM 19902 C CA . ASP A 1 37 ? 9.076 2.877 -1.805 1.00 0.00 37 ASP A CA 11
ATOM 19903 C C . ASP A 1 37 ? 8.080 3.308 -0.731 1.00 0.00 37 ASP A C 11
ATOM 19904 O O . ASP A 1 37 ? 8.045 4.475 -0.342 1.00 0.00 37 ASP A O 11
ATOM 19913 N N . ILE A 1 38 ? 7.285 2.367 -0.239 1.00 0.00 38 ILE A N 11
ATOM 19914 C CA . ILE A 1 38 ? 6.160 2.692 0.635 1.00 0.00 38 ILE A CA 11
ATOM 19915 C C . ILE A 1 38 ? 6.545 2.667 2.120 1.00 0.00 38 ILE A C 11
ATOM 19916 O O . ILE A 1 38 ? 5.990 3.421 2.925 1.00 0.00 38 ILE A O 11
ATOM 19932 N N . LEU A 1 39 ? 7.505 1.820 2.476 1.00 0.00 39 LEU A N 11
ATOM 19933 C CA . LEU A 1 39 ? 7.914 1.660 3.878 1.00 0.00 39 LEU A CA 11
ATOM 19934 C C . LEU A 1 39 ? 8.403 2.973 4.507 1.00 0.00 39 LEU A C 11
ATOM 19935 O O . LEU A 1 39 ? 7.971 3.317 5.609 1.00 0.00 39 LEU A O 11
ATOM 19951 N N . PRO A 1 40 ? 9.304 3.737 3.843 1.00 0.00 40 PRO A N 11
ATOM 19952 C CA . PRO A 1 40 ? 9.796 5.015 4.382 1.00 0.00 40 PRO A CA 11
ATOM 19953 C C . PRO A 1 40 ? 8.717 6.099 4.416 1.00 0.00 40 PRO A C 11
ATOM 19954 O O . PRO A 1 40 ? 8.992 7.251 4.755 1.00 0.00 40 PRO A O 11
ATOM 19965 N N . ILE A 1 41 ? 7.495 5.734 4.054 1.00 0.00 41 ILE A N 11
ATOM 19966 C CA . ILE A 1 41 ? 6.394 6.679 4.044 1.00 0.00 41 ILE A CA 11
ATOM 19967 C C . ILE A 1 41 ? 5.382 6.362 5.145 1.00 0.00 41 ILE A C 11
ATOM 19968 O O . ILE A 1 41 ? 5.148 7.178 6.034 1.00 0.00 41 ILE A O 11
ATOM 19984 N N . ILE A 1 42 ? 4.789 5.171 5.093 1.00 0.00 42 ILE A N 11
ATOM 19985 C CA . ILE A 1 42 ? 3.714 4.821 6.021 1.00 0.00 42 ILE A CA 11
ATOM 19986 C C . ILE A 1 42 ? 4.000 3.530 6.783 1.00 0.00 42 ILE A C 11
ATOM 19987 O O . ILE A 1 42 ? 3.093 2.953 7.381 1.00 0.00 42 ILE A O 11
ATOM 20003 N N . GLY A 1 43 ? 5.254 3.094 6.775 1.00 0.00 43 GLY A N 11
ATOM 20004 C CA . GLY A 1 43 ? 5.608 1.820 7.386 1.00 0.00 43 GLY A CA 11
ATOM 20005 C C . GLY A 1 43 ? 5.119 1.680 8.819 1.00 0.00 43 GLY A C 11
ATOM 20006 O O . GLY A 1 43 ? 4.423 0.719 9.159 1.00 0.00 43 GLY A O 11
ATOM 20010 N N . GLY A 1 44 ? 5.456 2.653 9.651 1.00 0.00 44 GLY A N 11
ATOM 20011 C CA . GLY A 1 44 ? 5.112 2.577 11.056 1.00 0.00 44 GLY A CA 11
ATOM 20012 C C . GLY A 1 44 ? 3.810 3.276 11.396 1.00 0.00 44 GLY A C 11
ATOM 20013 O O . GLY A 1 44 ? 3.561 3.587 12.562 1.00 0.00 44 GLY A O 11
ATOM 20017 N N . LEU A 1 45 ? 2.972 3.524 10.398 1.00 0.00 45 LEU A N 11
ATOM 20018 C CA . LEU A 1 45 ? 1.693 4.173 10.640 1.00 0.00 45 LEU A CA 11
ATOM 20019 C C . LEU A 1 45 ? 0.608 3.132 10.856 1.00 0.00 45 LEU A C 11
ATOM 20020 O O . LEU A 1 45 ? 0.702 2.015 10.339 1.00 0.00 45 LEU A O 11
ATOM 20036 N N . GLU A 1 46 ? -0.407 3.483 11.638 1.00 0.00 46 GLU A N 11
ATOM 20037 C CA . GLU A 1 46 ? -1.531 2.588 11.860 1.00 0.00 46 GLU A CA 11
ATOM 20038 C C . GLU A 1 46 ? -2.347 2.461 10.592 1.00 0.00 46 GLU A C 11
ATOM 20039 O O . GLU A 1 46 ? -2.702 3.459 9.979 1.00 0.00 46 GLU A O 11
ATOM 20051 N N . ILE A 1 47 ? -2.663 1.236 10.221 1.00 0.00 47 ILE A N 11
ATOM 20052 C CA . ILE A 1 47 ? -3.390 0.972 8.988 1.00 0.00 47 ILE A CA 11
ATOM 20053 C C . ILE A 1 47 ? -4.801 1.571 9.037 1.00 0.00 47 ILE A C 11
ATOM 20054 O O . ILE A 1 47 ? -5.458 1.739 8.011 1.00 0.00 47 ILE A O 11
ATOM 20070 N N . GLN A 1 48 ? -5.248 1.905 10.238 1.00 0.00 48 GLN A N 11
ATOM 20071 C CA . GLN A 1 48 ? -6.573 2.473 10.438 1.00 0.00 48 GLN A CA 11
ATOM 20072 C C . GLN A 1 48 ? -6.491 3.996 10.572 1.00 0.00 48 GLN A C 11
ATOM 20073 O O . GLN A 1 48 ? -7.506 4.693 10.524 1.00 0.00 48 GLN A O 11
ATOM 20087 N N . ASP A 1 49 ? -5.275 4.510 10.711 1.00 0.00 49 ASP A N 11
ATOM 20088 C CA . ASP A 1 49 ? -5.066 5.942 10.887 1.00 0.00 49 ASP A CA 11
ATOM 20089 C C . ASP A 1 49 ? -3.851 6.405 10.096 1.00 0.00 49 ASP A C 11
ATOM 20090 O O . ASP A 1 49 ? -2.734 6.453 10.612 1.00 0.00 49 ASP A O 11
ATOM 20099 N N . ILE A 1 50 ? -4.067 6.700 8.827 1.00 0.00 50 ILE A N 11
ATOM 20100 C CA . ILE A 1 50 ? -3.002 7.193 7.969 1.00 0.00 50 ILE A CA 11
ATOM 20101 C C . ILE A 1 50 ? -3.404 8.524 7.356 1.00 0.00 50 ILE A C 11
ATOM 20102 O O . ILE A 1 50 ? -4.493 8.658 6.800 1.00 0.00 50 ILE A O 11
ATOM 20118 N N . GLU A 1 51 ? -2.522 9.505 7.480 1.00 0.00 51 GLU A N 11
ATOM 20119 C CA . GLU A 1 51 ? -2.767 10.817 6.911 1.00 0.00 51 GLU A CA 11
ATOM 20120 C C . GLU A 1 51 ? -2.781 10.738 5.389 1.00 0.00 51 GLU A C 11
ATOM 20121 O O . GLU A 1 51 ? -1.934 10.074 4.786 1.00 0.00 51 GLU A O 11
ATOM 20133 N N . PRO A 1 52 ? -3.760 11.404 4.754 1.00 0.00 52 PRO A N 11
ATOM 20134 C CA . PRO A 1 52 ? -3.875 11.445 3.291 1.00 0.00 52 PRO A CA 11
ATOM 20135 C C . PRO A 1 52 ? -2.588 11.923 2.636 1.00 0.00 52 PRO A C 11
ATOM 20136 O O . PRO A 1 52 ? -2.234 11.484 1.543 1.00 0.00 52 PRO A O 11
ATOM 20147 N N . MET A 1 53 ? -1.885 12.813 3.327 1.00 0.00 53 MET A N 11
ATOM 20148 C CA . MET A 1 53 ? -0.611 13.341 2.853 1.00 0.00 53 MET A CA 11
ATOM 20149 C C . MET A 1 53 ? 0.392 12.210 2.660 1.00 0.00 53 MET A C 11
ATOM 20150 O O . MET A 1 53 ? 1.102 12.162 1.660 1.00 0.00 53 MET A O 11
ATOM 20164 N N . GLN A 1 54 ? 0.424 11.296 3.620 1.00 0.00 54 GLN A N 11
ATOM 20165 C CA . GLN A 1 54 ? 1.367 10.187 3.601 1.00 0.00 54 GLN A CA 11
ATOM 20166 C C . GLN A 1 54 ? 0.982 9.142 2.561 1.00 0.00 54 GLN A C 11
ATOM 20167 O O . GLN A 1 54 ? 1.833 8.642 1.835 1.00 0.00 54 GLN A O 11
ATOM 20181 N N . LEU A 1 55 ? -0.298 8.815 2.481 1.00 0.00 55 LEU A N 11
ATOM 20182 C CA . LEU A 1 55 ? -0.753 7.823 1.513 1.00 0.00 55 LEU A CA 11
ATOM 20183 C C . LEU A 1 55 ? -0.535 8.348 0.093 1.00 0.00 55 LEU A C 11
ATOM 20184 O O . LEU A 1 55 ? -0.137 7.606 -0.816 1.00 0.00 55 LEU A O 11
ATOM 20200 N N . LEU A 1 56 ? -0.763 9.643 -0.087 1.00 0.00 56 LEU A N 11
ATOM 20201 C CA . LEU A 1 56 ? -0.511 10.280 -1.368 1.00 0.00 56 LEU A CA 11
ATOM 20202 C C . LEU A 1 56 ? 0.986 10.332 -1.624 1.00 0.00 56 LEU A C 11
ATOM 20203 O O . LEU A 1 56 ? 1.429 10.226 -2.761 1.00 0.00 56 LEU A O 11
ATOM 20219 N N . GLU A 1 57 ? 1.759 10.488 -0.553 1.00 0.00 57 GLU A N 11
ATOM 20220 C CA . GLU A 1 57 ? 3.215 10.507 -0.635 1.00 0.00 57 GLU A CA 11
ATOM 20221 C C . GLU A 1 57 ? 3.728 9.167 -1.159 1.00 0.00 57 GLU A C 11
ATOM 20222 O O . GLU A 1 57 ? 4.771 9.101 -1.809 1.00 0.00 57 GLU A O 11
ATOM 20234 N N . VAL A 1 58 ? 2.984 8.101 -0.869 1.00 0.00 58 VAL A N 11
ATOM 20235 C CA . VAL A 1 58 ? 3.278 6.782 -1.414 1.00 0.00 58 VAL A CA 11
ATOM 20236 C C . VAL A 1 58 ? 3.109 6.783 -2.930 1.00 0.00 58 VAL A C 11
ATOM 20237 O O . VAL A 1 58 ? 4.036 6.450 -3.670 1.00 0.00 58 VAL A O 11
ATOM 20250 N N . ILE A 1 59 ? 1.928 7.176 -3.392 1.00 0.00 59 ILE A N 11
ATOM 20251 C CA . ILE A 1 59 ? 1.687 7.271 -4.830 1.00 0.00 59 ILE A CA 11
ATOM 20252 C C . ILE A 1 59 ? 2.671 8.260 -5.459 1.00 0.00 59 ILE A C 11
ATOM 20253 O O . ILE A 1 59 ? 3.213 8.019 -6.539 1.00 0.00 59 ILE A O 11
ATOM 20269 N N . ARG A 1 60 ? 2.930 9.346 -4.742 1.00 0.00 60 ARG A N 11
ATOM 20270 C CA . ARG A 1 60 ? 3.860 10.376 -5.189 1.00 0.00 60 ARG A CA 11
ATOM 20271 C C . ARG A 1 60 ? 5.285 9.828 -5.248 1.00 0.00 60 ARG A C 11
ATOM 20272 O O . ARG A 1 60 ? 6.113 10.309 -6.020 1.00 0.00 60 ARG A O 11
ATOM 20293 N N . ARG A 1 61 ? 5.562 8.826 -4.423 1.00 0.00 61 ARG A N 11
ATOM 20294 C CA . ARG A 1 61 ? 6.849 8.138 -4.428 1.00 0.00 61 ARG A CA 11
ATOM 20295 C C . ARG A 1 61 ? 7.050 7.440 -5.765 1.00 0.00 61 ARG A C 11
ATOM 20296 O O . ARG A 1 61 ? 8.137 7.472 -6.344 1.00 0.00 61 ARG A O 11
ATOM 20317 N N . PHE A 1 62 ? 5.983 6.829 -6.260 1.00 0.00 62 PHE A N 11
ATOM 20318 C CA . PHE A 1 62 ? 6.017 6.173 -7.558 1.00 0.00 62 PHE A CA 11
ATOM 20319 C C . PHE A 1 62 ? 5.972 7.194 -8.693 1.00 0.00 62 PHE A C 11
ATOM 20320 O O . PHE A 1 62 ? 6.553 6.971 -9.756 1.00 0.00 62 PHE A O 11
ATOM 20337 N N . GLU A 1 63 ? 5.291 8.317 -8.467 1.00 0.00 63 GLU A N 11
ATOM 20338 C CA . GLU A 1 63 ? 5.282 9.409 -9.440 1.00 0.00 63 GLU A CA 11
ATOM 20339 C C . GLU A 1 63 ? 6.664 10.045 -9.525 1.00 0.00 63 GLU A C 11
ATOM 20340 O O . GLU A 1 63 ? 7.056 10.572 -10.565 1.00 0.00 63 GLU A O 11
ATOM 20352 N N . ASP A 1 64 ? 7.385 9.995 -8.413 1.00 0.00 64 ASP A N 11
ATOM 20353 C CA . ASP A 1 64 ? 8.781 10.416 -8.363 1.00 0.00 64 ASP A CA 11
ATOM 20354 C C . ASP A 1 64 ? 9.604 9.587 -9.337 1.00 0.00 64 ASP A C 11
ATOM 20355 O O . ASP A 1 64 ? 10.414 10.115 -10.098 1.00 0.00 64 ASP A O 11
ATOM 20364 N N . ARG A 1 65 ? 9.363 8.283 -9.315 1.00 0.00 65 ARG A N 11
ATOM 20365 C CA . ARG A 1 65 ? 10.020 7.357 -10.225 1.00 0.00 65 ARG A CA 11
ATOM 20366 C C . ARG A 1 65 ? 9.518 7.563 -11.651 1.00 0.00 65 ARG A C 11
ATOM 20367 O O . ARG A 1 65 ? 10.247 7.345 -12.619 1.00 0.00 65 ARG A O 11
ATOM 20388 N N . GLY A 1 66 ? 8.269 7.993 -11.767 1.00 0.00 66 GLY A N 11
ATOM 20389 C CA . GLY A 1 66 ? 7.681 8.244 -13.067 1.00 0.00 66 GLY A CA 11
ATOM 20390 C C . GLY A 1 66 ? 6.789 7.110 -13.511 1.00 0.00 66 GLY A C 11
ATOM 20391 O O . GLY A 1 66 ? 6.187 7.163 -14.582 1.00 0.00 66 GLY A O 11
ATOM 20395 N N . ALA A 1 67 ? 6.692 6.089 -12.672 1.00 0.00 67 ALA A N 11
ATOM 20396 C CA . ALA A 1 67 ? 5.907 4.909 -12.990 1.00 0.00 67 ALA A CA 11
ATOM 20397 C C . ALA A 1 67 ? 4.434 5.136 -12.675 1.00 0.00 67 ALA A C 11
ATOM 20398 O O . ALA A 1 67 ? 3.995 4.945 -11.540 1.00 0.00 67 ALA A O 11
ATOM 20405 N N . MET A 1 68 ? 3.682 5.552 -13.682 1.00 0.00 68 MET A N 11
ATOM 20406 C CA . MET A 1 68 ? 2.256 5.816 -13.524 1.00 0.00 68 MET A CA 11
ATOM 20407 C C . MET A 1 68 ? 1.514 4.524 -13.219 1.00 0.00 68 MET A C 11
ATOM 20408 O O . MET A 1 68 ? 0.588 4.501 -12.408 1.00 0.00 68 MET A O 11
ATOM 20422 N N . GLU A 1 69 ? 1.951 3.449 -13.864 1.00 0.00 69 GLU A N 11
ATOM 20423 C CA . GLU A 1 69 ? 1.351 2.138 -13.669 1.00 0.00 69 GLU A CA 11
ATOM 20424 C C . GLU A 1 69 ? 1.501 1.691 -12.222 1.00 0.00 69 GLU A C 11
ATOM 20425 O O . GLU A 1 69 ? 0.543 1.242 -11.595 1.00 0.00 69 GLU A O 11
ATOM 20437 N N . ARG A 1 70 ? 2.708 1.840 -11.694 1.00 0.00 70 ARG A N 11
ATOM 20438 C CA . ARG A 1 70 ? 3.011 1.386 -10.347 1.00 0.00 70 ARG A CA 11
ATOM 20439 C C . ARG A 1 70 ? 2.403 2.311 -9.302 1.00 0.00 70 ARG A C 11
ATOM 20440 O O . ARG A 1 70 ? 2.106 1.880 -8.195 1.00 0.00 70 ARG A O 11
ATOM 20461 N N . ALA A 1 71 ? 2.212 3.575 -9.658 1.00 0.00 71 ALA A N 11
ATOM 20462 C CA . ALA A 1 71 ? 1.566 4.526 -8.762 1.00 0.00 71 ALA A CA 11
ATOM 20463 C C . ALA A 1 71 ? 0.109 4.136 -8.542 1.00 0.00 71 ALA A C 11
ATOM 20464 O O . ALA A 1 71 ? -0.362 4.024 -7.407 1.00 0.00 71 ALA A O 11
ATOM 20471 N N . ASN A 1 72 ? -0.589 3.905 -9.646 1.00 0.00 72 ASN A N 11
ATOM 20472 C CA . ASN A 1 72 ? -1.986 3.488 -9.613 1.00 0.00 72 ASN A CA 11
ATOM 20473 C C . ASN A 1 72 ? -2.103 2.127 -8.928 1.00 0.00 72 ASN A C 11
ATOM 20474 O O . ASN A 1 72 ? -3.001 1.892 -8.113 1.00 0.00 72 ASN A O 11
ATOM 20485 N N . LYS A 1 73 ? -1.167 1.242 -9.245 1.00 0.00 73 LYS A N 11
ATOM 20486 C CA . LYS A 1 73 ? -1.150 -0.099 -8.680 1.00 0.00 73 LYS A CA 11
ATOM 20487 C C . LYS A 1 73 ? -0.852 -0.060 -7.181 1.00 0.00 73 LYS A C 11
ATOM 20488 O O . LYS A 1 73 ? -1.403 -0.855 -6.418 1.00 0.00 73 LYS A O 11
ATOM 20507 N N . ALA A 1 74 ? 0.007 0.869 -6.764 1.00 0.00 74 ALA A N 11
ATOM 20508 C CA . ALA A 1 74 ? 0.326 1.031 -5.350 1.00 0.00 74 ALA A CA 11
ATOM 20509 C C . ALA A 1 74 ? -0.936 1.310 -4.554 1.00 0.00 74 ALA A C 11
ATOM 20510 O O . ALA A 1 74 ? -1.161 0.704 -3.508 1.00 0.00 74 ALA A O 11
ATOM 20517 N N . ARG A 1 75 ? -1.768 2.208 -5.072 1.00 0.00 75 ARG A N 11
ATOM 20518 C CA . ARG A 1 75 ? -3.037 2.531 -4.431 1.00 0.00 75 ARG A CA 11
ATOM 20519 C C . ARG A 1 75 ? -3.902 1.281 -4.286 1.00 0.00 75 ARG A C 11
ATOM 20520 O O . ARG A 1 75 ? -4.439 1.006 -3.214 1.00 0.00 75 ARG A O 11
ATOM 20541 N N . ARG A 1 76 ? -4.021 0.524 -5.371 1.00 0.00 76 ARG A N 11
ATOM 20542 C CA . ARG A 1 76 ? -4.847 -0.679 -5.382 1.00 0.00 76 ARG A CA 11
ATOM 20543 C C . ARG A 1 76 ? -4.298 -1.750 -4.444 1.00 0.00 76 ARG A C 11
ATOM 20544 O O . ARG A 1 76 ? -5.062 -2.493 -3.832 1.00 0.00 76 ARG A O 11
ATOM 20565 N N . ARG A 1 77 ? -2.982 -1.834 -4.328 1.00 0.00 77 ARG A N 11
ATOM 20566 C CA . ARG A 1 77 ? -2.373 -2.842 -3.473 1.00 0.00 77 ARG A CA 11
ATOM 20567 C C . ARG A 1 77 ? -2.395 -2.411 -2.015 1.00 0.00 77 ARG A C 11
ATOM 20568 O O . ARG A 1 77 ? -2.504 -3.248 -1.125 1.00 0.00 77 ARG A O 11
ATOM 20589 N N . CYS A 1 78 ? -2.315 -1.109 -1.768 1.00 0.00 78 CYS A N 11
ATOM 20590 C CA . CYS A 1 78 ? -2.531 -0.593 -0.424 1.00 0.00 78 CYS A CA 11
ATOM 20591 C C . CYS A 1 78 ? -3.979 -0.838 -0.024 1.00 0.00 78 CYS A C 11
ATOM 20592 O O . CYS A 1 78 ? -4.266 -1.237 1.102 1.00 0.00 78 CYS A O 11
ATOM 20600 N N . GLY A 1 79 ? -4.886 -0.615 -0.975 1.00 0.00 79 GLY A N 11
ATOM 20601 C CA . GLY A 1 79 ? -6.288 -0.915 -0.765 1.00 0.00 79 GLY A CA 11
ATOM 20602 C C . GLY A 1 79 ? -6.514 -2.383 -0.470 1.00 0.00 79 GLY A C 11
ATOM 20603 O O . GLY A 1 79 ? -7.359 -2.730 0.348 1.00 0.00 79 GLY A O 11
ATOM 20607 N N . GLU A 1 80 ? -5.753 -3.241 -1.142 1.00 0.00 80 GLU A N 11
ATOM 20608 C CA . GLU A 1 80 ? -5.782 -4.679 -0.894 1.00 0.00 80 GLU A CA 11
ATOM 20609 C C . GLU A 1 80 ? -5.352 -4.982 0.546 1.00 0.00 80 GLU A C 11
ATOM 20610 O O . GLU A 1 80 ? -5.920 -5.855 1.205 1.00 0.00 80 GLU A O 11
ATOM 20622 N N . VAL A 1 81 ? -4.355 -4.247 1.035 1.00 0.00 81 VAL A N 11
ATOM 20623 C CA . VAL A 1 81 ? -3.903 -4.403 2.413 1.00 0.00 81 VAL A CA 11
ATOM 20624 C C . VAL A 1 81 ? -4.978 -3.912 3.383 1.00 0.00 81 VAL A C 11
ATOM 20625 O O . VAL A 1 81 ? -5.280 -4.582 4.373 1.00 0.00 81 VAL A O 11
ATOM 20638 N N . PHE A 1 82 ? -5.558 -2.748 3.091 1.00 0.00 82 PHE A N 11
ATOM 20639 C CA . PHE A 1 82 ? -6.675 -2.227 3.882 1.00 0.00 82 PHE A CA 11
ATOM 20640 C C . PHE A 1 82 ? -7.828 -3.228 3.878 1.00 0.00 82 PHE A C 11
ATOM 20641 O O . PHE A 1 82 ? -8.418 -3.519 4.914 1.00 0.00 82 PHE A O 11
ATOM 20658 N N . ARG A 1 83 ? -8.127 -3.745 2.692 1.00 0.00 83 ARG A N 11
ATOM 20659 C CA . ARG A 1 83 ? -9.154 -4.762 2.499 1.00 0.00 83 ARG A CA 11
ATOM 20660 C C . ARG A 1 83 ? -8.897 -5.964 3.404 1.00 0.00 83 ARG A C 11
ATOM 20661 O O . ARG A 1 83 ? -9.780 -6.404 4.140 1.00 0.00 83 ARG A O 11
ATOM 20682 N N . TYR A 1 84 ? -7.672 -6.473 3.348 1.00 0.00 84 TYR A N 11
ATOM 20683 C CA . TYR A 1 84 ? -7.253 -7.595 4.181 1.00 0.00 84 TYR A CA 11
ATOM 20684 C C . TYR A 1 84 ? -7.410 -7.253 5.660 1.00 0.00 84 TYR A C 11
ATOM 20685 O O . TYR A 1 84 ? -7.892 -8.065 6.450 1.00 0.00 84 TYR A O 11
ATOM 20703 N N . ALA A 1 85 ? -7.012 -6.042 6.023 1.00 0.00 85 ALA A N 11
ATOM 20704 C CA . ALA A 1 85 ? -7.084 -5.587 7.404 1.00 0.00 85 ALA A CA 11
ATOM 20705 C C . ALA A 1 85 ? -8.527 -5.483 7.885 1.00 0.00 85 ALA A C 11
ATOM 20706 O O . ALA A 1 85 ? -8.828 -5.838 9.021 1.00 0.00 85 ALA A O 11
ATOM 20713 N N . ILE A 1 86 ? -9.416 -4.997 7.028 1.00 0.00 86 ILE A N 11
ATOM 20714 C CA . ILE A 1 86 ? -10.831 -4.910 7.375 1.00 0.00 86 ILE A CA 11
ATOM 20715 C C . ILE A 1 86 ? -11.399 -6.302 7.635 1.00 0.00 86 ILE A C 11
ATOM 20716 O O . ILE A 1 86 ? -12.061 -6.533 8.646 1.00 0.00 86 ILE A O 11
ATOM 20732 N N . VAL A 1 87 ? -11.104 -7.228 6.731 1.00 0.00 87 VAL A N 11
ATOM 20733 C CA . VAL A 1 87 ? -11.571 -8.607 6.855 1.00 0.00 87 VAL A CA 11
ATOM 20734 C C . VAL A 1 87 ? -11.007 -9.265 8.115 1.00 0.00 87 VAL A C 11
ATOM 20735 O O . VAL A 1 87 ? -11.665 -10.092 8.747 1.00 0.00 87 VAL A O 11
ATOM 20748 N N . THR A 1 88 ? -9.796 -8.876 8.488 1.00 0.00 88 THR A N 11
ATOM 20749 C CA . THR A 1 88 ? -9.139 -9.438 9.659 1.00 0.00 88 THR A CA 11
ATOM 20750 C C . THR A 1 88 ? -9.434 -8.609 10.914 1.00 0.00 88 THR A C 11
ATOM 20751 O O . THR A 1 88 ? -8.831 -8.821 11.968 1.00 0.00 88 THR A O 11
ATOM 20762 N N . GLY A 1 89 ? -10.367 -7.664 10.786 1.00 0.00 89 GLY A N 11
ATOM 20763 C CA . GLY A 1 89 ? -10.833 -6.896 11.932 1.00 0.00 89 GLY A CA 11
ATOM 20764 C C . GLY A 1 89 ? -9.789 -5.954 12.506 1.00 0.00 89 GLY A C 11
ATOM 20765 O O . GLY A 1 89 ? -9.821 -5.639 13.697 1.00 0.00 89 GLY A O 11
ATOM 20769 N N . ARG A 1 90 ? -8.868 -5.502 11.671 1.00 0.00 90 ARG A N 11
ATOM 20770 C CA . ARG A 1 90 ? -7.821 -4.587 12.114 1.00 0.00 90 ARG A CA 11
ATOM 20771 C C . ARG A 1 90 ? -7.997 -3.200 11.505 1.00 0.00 90 ARG A C 11
ATOM 20772 O O . ARG A 1 90 ? -7.364 -2.240 11.938 1.00 0.00 90 ARG A O 11
ATOM 20793 N N . ALA A 1 91 ? -8.852 -3.094 10.501 1.00 0.00 91 ALA A N 11
ATOM 20794 C CA . ALA A 1 91 ? -9.125 -1.806 9.882 1.00 0.00 91 ALA A CA 11
ATOM 20795 C C . ALA A 1 91 ? -10.607 -1.478 9.955 1.00 0.00 91 ALA A C 11
ATOM 20796 O O . ALA A 1 91 ? -11.432 -2.135 9.322 1.00 0.00 91 ALA A O 11
ATOM 20803 N N . LYS A 1 92 ? -10.937 -0.477 10.754 1.00 0.00 92 LYS A N 11
ATOM 20804 C CA . LYS A 1 92 ? -12.314 -0.023 10.894 1.00 0.00 92 LYS A CA 11
ATOM 20805 C C . LYS A 1 92 ? -12.612 1.075 9.871 1.00 0.00 92 LYS A C 11
ATOM 20806 O O . LYS A 1 92 ? -13.761 1.302 9.496 1.00 0.00 92 LYS A O 11
ATOM 20825 N N . TYR A 1 93 ? -11.558 1.742 9.418 1.00 0.00 93 TYR A N 11
ATOM 20826 C CA . TYR A 1 93 ? -11.673 2.801 8.426 1.00 0.00 93 TYR A CA 11
ATOM 20827 C C . TYR A 1 93 ? -10.433 2.816 7.542 1.00 0.00 93 TYR A C 11
ATOM 20828 O O . TYR A 1 93 ? -9.334 2.517 8.012 1.00 0.00 93 TYR A O 11
ATOM 20846 N N . ASN A 1 94 ? -10.604 3.142 6.265 1.00 0.00 94 ASN A N 11
ATOM 20847 C CA . ASN A 1 94 ? -9.475 3.261 5.359 1.00 0.00 94 ASN A CA 11
ATOM 20848 C C . ASN A 1 94 ? -9.548 4.575 4.585 1.00 0.00 94 ASN A C 11
ATOM 20849 O O . ASN A 1 94 ? -10.632 5.080 4.295 1.00 0.00 94 ASN A O 11
ATOM 20860 N N . PRO A 1 95 ? -8.390 5.170 4.271 1.00 0.00 95 PRO A N 11
ATOM 20861 C CA . PRO A 1 95 ? -8.308 6.402 3.497 1.00 0.00 95 PRO A CA 11
ATOM 20862 C C . PRO A 1 95 ? -8.308 6.133 1.991 1.00 0.00 95 PRO A C 11
ATOM 20863 O O . PRO A 1 95 ? -7.818 6.943 1.208 1.00 0.00 95 PRO A O 11
ATOM 20874 N N . ALA A 1 96 ? -8.883 5.003 1.595 1.00 0.00 96 ALA A N 11
ATOM 20875 C CA . ALA A 1 96 ? -8.867 4.568 0.200 1.00 0.00 96 ALA A CA 11
ATOM 20876 C C . ALA A 1 96 ? -9.574 5.563 -0.738 1.00 0.00 96 ALA A C 11
ATOM 20877 O O . ALA A 1 96 ? -8.980 6.005 -1.725 1.00 0.00 96 ALA A O 11
ATOM 20884 N N . PRO A 1 97 ? -10.847 5.937 -0.469 1.00 0.00 97 PRO A N 11
ATOM 20885 C CA . PRO A 1 97 ? -11.557 6.907 -1.311 1.00 0.00 97 PRO A CA 11
ATOM 20886 C C . PRO A 1 97 ? -11.022 8.324 -1.124 1.00 0.00 97 PRO A C 11
ATOM 20887 O O . PRO A 1 97 ? -11.045 9.142 -2.045 1.00 0.00 97 PRO A O 11
ATOM 20898 N N . ASP A 1 98 ? -10.511 8.594 0.068 1.00 0.00 98 ASP A N 11
ATOM 20899 C CA . ASP A 1 98 ? -10.009 9.918 0.412 1.00 0.00 98 ASP A CA 11
ATOM 20900 C C . ASP A 1 98 ? -8.687 10.189 -0.302 1.00 0.00 98 ASP A C 11
ATOM 20901 O O . ASP A 1 98 ? -8.383 11.326 -0.661 1.00 0.00 98 ASP A O 11
ATOM 20910 N N . LEU A 1 99 ? -7.915 9.129 -0.518 1.00 0.00 99 LEU A N 11
ATOM 20911 C CA . LEU A 1 99 ? -6.673 9.218 -1.282 1.00 0.00 99 LEU A CA 11
ATOM 20912 C C . LEU A 1 99 ? -6.974 9.676 -2.706 1.00 0.00 99 LEU A C 11
ATOM 20913 O O . LEU A 1 99 ? -6.244 10.487 -3.280 1.00 0.00 99 LEU A O 11
ATOM 20929 N N . ALA A 1 100 ? -8.063 9.155 -3.259 1.00 0.00 100 ALA A N 11
ATOM 20930 C CA . ALA A 1 100 ? -8.481 9.507 -4.607 1.00 0.00 100 ALA A CA 11
ATOM 20931 C C . ALA A 1 100 ? -8.847 10.984 -4.686 1.00 0.00 100 ALA A C 11
ATOM 20932 O O . ALA A 1 100 ? -8.515 11.671 -5.652 1.00 0.00 100 ALA A O 11
ATOM 20939 N N . ASP A 1 101 ? -9.517 11.463 -3.647 1.00 0.00 101 ASP A N 11
ATOM 20940 C CA . ASP A 1 101 ? -9.920 12.861 -3.568 1.00 0.00 101 ASP A CA 11
ATOM 20941 C C . ASP A 1 101 ? -8.696 13.758 -3.422 1.00 0.00 101 ASP A C 11
ATOM 20942 O O . ASP A 1 101 ? -8.641 14.854 -3.984 1.00 0.00 101 ASP A O 11
ATOM 20951 N N . ALA A 1 102 ? -7.711 13.277 -2.674 1.00 0.00 102 ALA A N 11
ATOM 20952 C CA . ALA A 1 102 ? -6.462 14.002 -2.485 1.00 0.00 102 ALA A CA 11
ATOM 20953 C C . ALA A 1 102 ? -5.719 14.154 -3.809 1.00 0.00 102 ALA A C 11
ATOM 20954 O O . ALA A 1 102 ? -5.390 15.267 -4.212 1.00 0.00 102 ALA A O 11
ATOM 20961 N N . MET A 1 103 ? -5.454 13.028 -4.475 1.00 0.00 103 MET A N 11
ATOM 20962 C CA . MET A 1 103 ? -4.834 13.029 -5.802 1.00 0.00 103 MET A CA 11
ATOM 20963 C C . MET A 1 103 ? -5.559 13.979 -6.756 1.00 0.00 103 MET A C 11
ATOM 20964 O O . MET A 1 103 ? -4.927 14.727 -7.504 1.00 0.00 103 MET A O 11
ATOM 20978 N N . LYS A 1 104 ? -6.885 13.946 -6.710 1.00 0.00 104 LYS A N 11
ATOM 20979 C CA . LYS A 1 104 ? -7.723 14.796 -7.554 1.00 0.00 104 LYS A CA 11
ATOM 20980 C C . LYS A 1 104 ? -7.402 16.276 -7.350 1.00 0.00 104 LYS A C 11
ATOM 20981 O O . LYS A 1 104 ? -7.206 17.025 -8.310 1.00 0.00 104 LYS A O 11
ATOM 21000 N N . GLY A 1 105 ? -7.339 16.687 -6.096 1.00 0.00 105 GLY A N 11
ATOM 21001 C CA . GLY A 1 105 ? -7.127 18.086 -5.779 1.00 0.00 105 GLY A CA 11
ATOM 21002 C C . GLY A 1 105 ? -5.661 18.448 -5.655 1.00 0.00 105 GLY A C 11
ATOM 21003 O O . GLY A 1 105 ? -5.325 19.578 -5.309 1.00 0.00 105 GLY A O 11
ATOM 21007 N N . TYR A 1 106 ? -4.784 17.496 -5.948 1.00 0.00 106 TYR A N 11
ATOM 21008 C CA . TYR A 1 106 ? -3.351 17.712 -5.805 1.00 0.00 106 TYR A CA 11
ATOM 21009 C C . TYR A 1 106 ? -2.844 18.736 -6.812 1.00 0.00 106 TYR A C 11
ATOM 21010 O O . TYR A 1 106 ? -2.030 19.596 -6.475 1.00 0.00 106 TYR A O 11
ATOM 21028 N N . ARG A 1 107 ? -3.337 18.645 -8.042 1.00 0.00 107 ARG A N 11
ATOM 21029 C CA . ARG A 1 107 ? -2.872 19.513 -9.119 1.00 0.00 107 ARG A CA 11
ATOM 21030 C C . ARG A 1 107 ? -3.209 20.975 -8.841 1.00 0.00 107 ARG A C 11
ATOM 21031 O O . ARG A 1 107 ? -2.435 21.866 -9.188 1.00 0.00 107 ARG A O 11
ATOM 21052 N N . LYS A 1 108 ? -4.360 21.208 -8.210 1.00 0.00 108 LYS A N 11
ATOM 21053 C CA . LYS A 1 108 ? -4.758 22.551 -7.782 1.00 0.00 108 LYS A CA 11
ATOM 21054 C C . LYS A 1 108 ? -4.826 23.508 -8.964 1.00 0.00 108 LYS A C 11
ATOM 21055 O O . LYS A 1 108 ? -4.294 24.620 -8.911 1.00 0.00 108 LYS A O 11
ATOM 21074 N N . LYS A 1 109 ? -5.478 23.068 -10.032 1.00 0.00 109 LYS A N 11
ATOM 21075 C CA . LYS A 1 109 ? -5.665 23.907 -11.202 1.00 0.00 109 LYS A CA 11
ATOM 21076 C C . LYS A 1 109 ? -6.725 24.962 -10.902 1.00 0.00 109 LYS A C 11
ATOM 21077 O O . LYS A 1 109 ? -7.919 24.743 -11.107 1.00 0.00 109 LYS A O 11
ATOM 21096 N N . ASN A 1 110 ? -6.271 26.092 -10.382 1.00 0.00 110 ASN A N 11
ATOM 21097 C CA . ASN A 1 110 ? -7.167 27.129 -9.890 1.00 0.00 110 ASN A CA 11
ATOM 21098 C C . ASN A 1 110 ? -7.654 28.032 -11.012 1.00 0.00 110 ASN A C 11
ATOM 21099 O O . ASN A 1 110 ? -6.875 28.477 -11.859 1.00 0.00 110 ASN A O 11
ATOM 21110 N N . LEU A 1 111 ? -8.951 28.289 -11.011 1.00 0.00 111 LEU A N 11
ATOM 21111 C CA . LEU A 1 111 ? -9.546 29.254 -11.921 1.00 0.00 111 LEU A CA 11
ATOM 21112 C C . LEU A 1 111 ? -9.532 30.627 -11.261 1.00 0.00 111 LEU A C 11
ATOM 21113 O O . LEU A 1 111 ? -8.763 30.861 -10.328 1.00 0.00 111 LEU A O 11
ATOM 21129 N N . GLU A 1 112 ? -10.362 31.537 -11.739 1.00 0.00 112 GLU A N 11
ATOM 21130 C CA . GLU A 1 112 ? -10.480 32.841 -11.108 1.00 0.00 112 GLU A CA 11
ATOM 21131 C C . GLU A 1 112 ? -11.488 32.780 -9.968 1.00 0.00 112 GLU A C 11
ATOM 21132 O O . GLU A 1 112 ? -12.317 31.869 -9.910 1.00 0.00 112 GLU A O 11
ATOM 21144 N N . HIS A 1 113 ? -11.415 33.748 -9.066 1.00 0.00 113 HIS A N 11
ATOM 21145 C CA . HIS A 1 113 ? -12.411 33.879 -8.013 1.00 0.00 113 HIS A CA 11
ATOM 21146 C C . HIS A 1 113 ? -13.526 34.795 -8.507 1.00 0.00 113 HIS A C 11
ATOM 21147 O O . HIS A 1 113 ? -14.400 35.220 -7.752 1.00 0.00 113 HIS A O 11
ATOM 21162 N N . HIS A 1 114 ? -13.472 35.097 -9.794 1.00 0.00 114 HIS A N 11
ATOM 21163 C CA . HIS A 1 114 ? -14.523 35.847 -10.460 1.00 0.00 114 HIS A CA 11
ATOM 21164 C C . HIS A 1 114 ? -15.584 34.874 -10.948 1.00 0.00 114 HIS A C 11
ATOM 21165 O O . HIS A 1 114 ? -15.411 33.659 -10.834 1.00 0.00 114 HIS A O 11
ATOM 21180 N N . HIS A 1 115 ? -16.675 35.389 -11.488 1.00 0.00 115 HIS A N 11
ATOM 21181 C CA . HIS A 1 115 ? -17.665 34.524 -12.107 1.00 0.00 115 HIS A CA 11
ATOM 21182 C C . HIS A 1 115 ? -18.320 35.203 -13.302 1.00 0.00 115 HIS A C 11
ATOM 21183 O O . HIS A 1 115 ? -19.262 34.670 -13.890 1.00 0.00 115 HIS A O 11
ATOM 21198 N N . HIS A 1 116 ? -17.829 36.383 -13.657 1.00 0.00 116 HIS A N 11
ATOM 21199 C CA . HIS A 1 116 ? -18.230 37.015 -14.904 1.00 0.00 116 HIS A CA 11
ATOM 21200 C C . HIS A 1 116 ? -17.502 36.323 -16.052 1.00 0.00 116 HIS A C 11
ATOM 21201 O O . HIS A 1 116 ? -18.012 36.218 -17.168 1.00 0.00 116 HIS A O 11
ATOM 21216 N N . HIS A 1 117 ? -16.297 35.854 -15.758 1.00 0.00 117 HIS A N 11
ATOM 21217 C CA . HIS A 1 117 ? -15.556 35.005 -16.676 1.00 0.00 117 HIS A CA 11
ATOM 21218 C C . HIS A 1 117 ? -15.936 33.551 -16.448 1.00 0.00 117 HIS A C 11
ATOM 21219 O O . HIS A 1 117 ? -16.409 33.196 -15.367 1.00 0.00 117 HIS A O 11
ATOM 21234 N N . HIS A 1 118 ? -15.731 32.732 -17.472 1.00 0.00 118 HIS A N 11
ATOM 21235 C CA . HIS A 1 118 ? -15.937 31.288 -17.381 1.00 0.00 118 HIS A CA 11
ATOM 21236 C C . HIS A 1 118 ? -17.402 30.971 -17.089 1.00 0.00 118 HIS A C 11
ATOM 21237 O O . HIS A 1 118 ? -18.244 31.226 -17.977 1.00 0.00 118 HIS A O 11
ATOM 21253 N N . SER A 1 1 ? 6.683 -6.304 24.099 1.00 0.00 1 SER A N 12
ATOM 21254 C CA . SER A 1 1 ? 5.603 -6.871 23.267 1.00 0.00 1 SER A CA 12
ATOM 21255 C C . SER A 1 1 ? 4.702 -5.756 22.743 1.00 0.00 1 SER A C 12
ATOM 21256 O O . SER A 1 1 ? 4.816 -4.604 23.167 1.00 0.00 1 SER A O 12
ATOM 21266 N N . SER A 1 2 ? 3.829 -6.097 21.802 1.00 0.00 2 SER A N 12
ATOM 21267 C CA . SER A 1 2 ? 2.876 -5.153 21.234 1.00 0.00 2 SER A CA 12
ATOM 21268 C C . SER A 1 2 ? 1.705 -5.912 20.613 1.00 0.00 2 SER A C 12
ATOM 21269 O O . SER A 1 2 ? 1.785 -7.127 20.411 1.00 0.00 2 SER A O 12
ATOM 21277 N N . ASN A 1 3 ? 0.620 -5.202 20.321 1.00 0.00 3 ASN A N 12
ATOM 21278 C CA . ASN A 1 3 ? -0.491 -5.788 19.575 1.00 0.00 3 ASN A CA 12
ATOM 21279 C C . ASN A 1 3 ? -0.187 -5.681 18.090 1.00 0.00 3 ASN A C 12
ATOM 21280 O O . ASN A 1 3 ? -0.525 -6.569 17.305 1.00 0.00 3 ASN A O 12
ATOM 21291 N N . ASN A 1 4 ? 0.452 -4.566 17.739 1.00 0.00 4 ASN A N 12
ATOM 21292 C CA . ASN A 1 4 ? 1.000 -4.331 16.407 1.00 0.00 4 ASN A CA 12
ATOM 21293 C C . ASN A 1 4 ? -0.100 -4.129 15.371 1.00 0.00 4 ASN A C 12
ATOM 21294 O O . ASN A 1 4 ? -0.613 -5.087 14.788 1.00 0.00 4 ASN A O 12
ATOM 21305 N N . ASN A 1 5 ? -0.474 -2.876 15.157 1.00 0.00 5 ASN A N 12
ATOM 21306 C CA . ASN A 1 5 ? -1.444 -2.537 14.121 1.00 0.00 5 ASN A CA 12
ATOM 21307 C C . ASN A 1 5 ? -0.748 -1.767 13.008 1.00 0.00 5 ASN A C 12
ATOM 21308 O O . ASN A 1 5 ? -1.385 -1.082 12.202 1.00 0.00 5 ASN A O 12
ATOM 21319 N N . SER A 1 6 ? 0.572 -1.888 12.976 1.00 0.00 6 SER A N 12
ATOM 21320 C CA . SER A 1 6 ? 1.388 -1.209 11.985 1.00 0.00 6 SER A CA 12
ATOM 21321 C C . SER A 1 6 ? 1.085 -1.739 10.588 1.00 0.00 6 SER A C 12
ATOM 21322 O O . SER A 1 6 ? 0.829 -2.934 10.409 1.00 0.00 6 SER A O 12
ATOM 21330 N N . PHE A 1 7 ? 1.117 -0.846 9.607 1.00 0.00 7 PHE A N 12
ATOM 21331 C CA . PHE A 1 7 ? 0.856 -1.216 8.224 1.00 0.00 7 PHE A CA 12
ATOM 21332 C C . PHE A 1 7 ? 1.824 -2.305 7.772 1.00 0.00 7 PHE A C 12
ATOM 21333 O O . PHE A 1 7 ? 1.425 -3.261 7.113 1.00 0.00 7 PHE A O 12
ATOM 21350 N N . SER A 1 8 ? 3.093 -2.165 8.154 1.00 0.00 8 SER A N 12
ATOM 21351 C CA . SER A 1 8 ? 4.122 -3.135 7.794 1.00 0.00 8 SER A CA 12
ATOM 21352 C C . SER A 1 8 ? 3.787 -4.534 8.318 1.00 0.00 8 SER A C 12
ATOM 21353 O O . SER A 1 8 ? 4.061 -5.531 7.649 1.00 0.00 8 SER A O 12
ATOM 21361 N N . ALA A 1 9 ? 3.189 -4.602 9.501 1.00 0.00 9 ALA A N 12
ATOM 21362 C CA . ALA A 1 9 ? 2.867 -5.882 10.117 1.00 0.00 9 ALA A CA 12
ATOM 21363 C C . ALA A 1 9 ? 1.796 -6.612 9.320 1.00 0.00 9 ALA A C 12
ATOM 21364 O O . ALA A 1 9 ? 1.962 -7.778 8.953 1.00 0.00 9 ALA A O 12
ATOM 21371 N N . ILE A 1 10 ? 0.707 -5.911 9.039 1.00 0.00 10 ILE A N 12
ATOM 21372 C CA . ILE A 1 10 ? -0.386 -6.479 8.264 1.00 0.00 10 ILE A CA 12
ATOM 21373 C C . ILE A 1 10 ? 0.061 -6.723 6.822 1.00 0.00 10 ILE A C 12
ATOM 21374 O O . ILE A 1 10 ? -0.356 -7.689 6.188 1.00 0.00 10 ILE A O 12
ATOM 21390 N N . TYR A 1 11 ? 0.935 -5.853 6.329 1.00 0.00 11 TYR A N 12
ATOM 21391 C CA . TYR A 1 11 ? 1.523 -6.008 5.004 1.00 0.00 11 TYR A CA 12
ATOM 21392 C C . TYR A 1 11 ? 2.280 -7.328 4.889 1.00 0.00 11 TYR A C 12
ATOM 21393 O O . TYR A 1 11 ? 2.100 -8.058 3.922 1.00 0.00 11 TYR A O 12
ATOM 21411 N N . LYS A 1 12 ? 3.112 -7.646 5.875 1.00 0.00 12 LYS A N 12
ATOM 21412 C CA . LYS A 1 12 ? 3.886 -8.881 5.824 1.00 0.00 12 LYS A CA 12
ATOM 21413 C C . LYS A 1 12 ? 2.969 -10.099 5.921 1.00 0.00 12 LYS A C 12
ATOM 21414 O O . LYS A 1 12 ? 3.210 -11.118 5.274 1.00 0.00 12 LYS A O 12
ATOM 21433 N N . GLU A 1 13 ? 1.912 -9.985 6.720 1.00 0.00 13 GLU A N 12
ATOM 21434 C CA . GLU A 1 13 ? 0.899 -11.036 6.791 1.00 0.00 13 GLU A CA 12
ATOM 21435 C C . GLU A 1 13 ? 0.241 -11.216 5.430 1.00 0.00 13 GLU A C 12
ATOM 21436 O O . GLU A 1 13 ? 0.192 -12.323 4.891 1.00 0.00 13 GLU A O 12
ATOM 21448 N N . TRP A 1 14 ? -0.246 -10.110 4.880 1.00 0.00 14 TRP A N 12
ATOM 21449 C CA . TRP A 1 14 ? -0.849 -10.093 3.554 1.00 0.00 14 TRP A CA 12
ATOM 21450 C C . TRP A 1 14 ? 0.114 -10.678 2.526 1.00 0.00 14 TRP A C 12
ATOM 21451 O O . TRP A 1 14 ? -0.268 -11.519 1.709 1.00 0.00 14 TRP A O 12
ATOM 21472 N N . TYR A 1 15 ? 1.363 -10.236 2.596 1.00 0.00 15 TYR A N 12
ATOM 21473 C CA . TYR A 1 15 ? 2.404 -10.714 1.707 1.00 0.00 15 TYR A CA 12
ATOM 21474 C C . TYR A 1 15 ? 2.544 -12.225 1.795 1.00 0.00 15 TYR A C 12
ATOM 21475 O O . TYR A 1 15 ? 2.426 -12.908 0.790 1.00 0.00 15 TYR A O 12
ATOM 21493 N N . GLU A 1 16 ? 2.763 -12.740 3.003 1.00 0.00 16 GLU A N 12
ATOM 21494 C CA . GLU A 1 16 ? 2.994 -14.170 3.203 1.00 0.00 16 GLU A CA 12
ATOM 21495 C C . GLU A 1 16 ? 1.811 -14.998 2.696 1.00 0.00 16 GLU A C 12
ATOM 21496 O O . GLU A 1 16 ? 1.982 -16.129 2.243 1.00 0.00 16 GLU A O 12
ATOM 21508 N N . HIS A 1 17 ? 0.613 -14.427 2.756 1.00 0.00 17 HIS A N 12
ATOM 21509 C CA . HIS A 1 17 ? -0.575 -15.117 2.266 1.00 0.00 17 HIS A CA 12
ATOM 21510 C C . HIS A 1 17 ? -0.566 -15.190 0.741 1.00 0.00 17 HIS A C 12
ATOM 21511 O O . HIS A 1 17 ? -0.689 -16.270 0.161 1.00 0.00 17 HIS A O 12
ATOM 21526 N N . LYS A 1 18 ? -0.388 -14.043 0.093 1.00 0.00 18 LYS A N 12
ATOM 21527 C CA . LYS A 1 18 ? -0.421 -13.974 -1.368 1.00 0.00 18 LYS A CA 12
ATOM 21528 C C . LYS A 1 18 ? 0.888 -14.493 -1.966 1.00 0.00 18 LYS A C 12
ATOM 21529 O O . LYS A 1 18 ? 0.982 -14.750 -3.167 1.00 0.00 18 LYS A O 12
ATOM 21548 N N . LYS A 1 19 ? 1.881 -14.660 -1.105 1.00 0.00 19 LYS A N 12
ATOM 21549 C CA . LYS A 1 19 ? 3.178 -15.221 -1.473 1.00 0.00 19 LYS A CA 12
ATOM 21550 C C . LYS A 1 19 ? 3.033 -16.693 -1.857 1.00 0.00 19 LYS A C 12
ATOM 21551 O O . LYS A 1 19 ? 3.870 -17.256 -2.565 1.00 0.00 19 LYS A O 12
ATOM 21570 N N . GLN A 1 20 ? 1.951 -17.307 -1.404 1.00 0.00 20 GLN A N 12
ATOM 21571 C CA . GLN A 1 20 ? 1.647 -18.681 -1.768 1.00 0.00 20 GLN A CA 12
ATOM 21572 C C . GLN A 1 20 ? 0.849 -18.722 -3.064 1.00 0.00 20 GLN A C 12
ATOM 21573 O O . GLN A 1 20 ? 0.721 -19.768 -3.698 1.00 0.00 20 GLN A O 12
ATOM 21587 N N . VAL A 1 21 ? 0.341 -17.567 -3.464 1.00 0.00 21 VAL A N 12
ATOM 21588 C CA . VAL A 1 21 ? -0.431 -17.451 -4.692 1.00 0.00 21 VAL A CA 12
ATOM 21589 C C . VAL A 1 21 ? 0.489 -17.178 -5.872 1.00 0.00 21 VAL A C 12
ATOM 21590 O O . VAL A 1 21 ? 0.446 -17.873 -6.888 1.00 0.00 21 VAL A O 12
ATOM 21603 N N . TRP A 1 22 ? 1.334 -16.172 -5.720 1.00 0.00 22 TRP A N 12
ATOM 21604 C CA . TRP A 1 22 ? 2.274 -15.797 -6.766 1.00 0.00 22 TRP A CA 12
ATOM 21605 C C . TRP A 1 22 ? 3.543 -16.632 -6.650 1.00 0.00 22 TRP A C 12
ATOM 21606 O O . TRP A 1 22 ? 3.749 -17.322 -5.651 1.00 0.00 22 TRP A O 12
ATOM 21627 N N . SER A 1 23 ? 4.384 -16.575 -7.669 1.00 0.00 23 SER A N 12
ATOM 21628 C CA . SER A 1 23 ? 5.668 -17.250 -7.626 1.00 0.00 23 SER A CA 12
ATOM 21629 C C . SER A 1 23 ? 6.604 -16.488 -6.696 1.00 0.00 23 SER A C 12
ATOM 21630 O O . SER A 1 23 ? 6.509 -15.269 -6.592 1.00 0.00 23 SER A O 12
ATOM 21638 N N . VAL A 1 24 ? 7.497 -17.200 -6.023 1.00 0.00 24 VAL A N 12
ATOM 21639 C CA . VAL A 1 24 ? 8.384 -16.589 -5.034 1.00 0.00 24 VAL A CA 12
ATOM 21640 C C . VAL A 1 24 ? 9.209 -15.454 -5.638 1.00 0.00 24 VAL A C 12
ATOM 21641 O O . VAL A 1 24 ? 9.365 -14.399 -5.023 1.00 0.00 24 VAL A O 12
ATOM 21654 N N . GLY A 1 25 ? 9.718 -15.668 -6.846 1.00 0.00 25 GLY A N 12
ATOM 21655 C CA . GLY A 1 25 ? 10.488 -14.640 -7.525 1.00 0.00 25 GLY A CA 12
ATOM 21656 C C . GLY A 1 25 ? 9.660 -13.402 -7.798 1.00 0.00 25 GLY A C 12
ATOM 21657 O O . GLY A 1 25 ? 10.145 -12.274 -7.690 1.00 0.00 25 GLY A O 12
ATOM 21661 N N . TYR A 1 26 ? 8.397 -13.618 -8.134 1.00 0.00 26 TYR A N 12
ATOM 21662 C CA . TYR A 1 26 ? 7.474 -12.526 -8.391 1.00 0.00 26 TYR A CA 12
ATOM 21663 C C . TYR A 1 26 ? 7.066 -11.866 -7.079 1.00 0.00 26 TYR A C 12
ATOM 21664 O O . TYR A 1 26 ? 7.044 -10.641 -6.973 1.00 0.00 26 TYR A O 12
ATOM 21682 N N . ALA A 1 27 ? 6.766 -12.691 -6.077 1.00 0.00 27 ALA A N 12
ATOM 21683 C CA . ALA A 1 27 ? 6.353 -12.198 -4.773 1.00 0.00 27 ALA A CA 12
ATOM 21684 C C . ALA A 1 27 ? 7.452 -11.355 -4.141 1.00 0.00 27 ALA A C 12
ATOM 21685 O O . ALA A 1 27 ? 7.192 -10.286 -3.596 1.00 0.00 27 ALA A O 12
ATOM 21692 N N . THR A 1 28 ? 8.684 -11.835 -4.234 1.00 0.00 28 THR A N 12
ATOM 21693 C CA . THR A 1 28 ? 9.824 -11.121 -3.679 1.00 0.00 28 THR A CA 12
ATOM 21694 C C . THR A 1 28 ? 10.029 -9.782 -4.389 1.00 0.00 28 THR A C 12
ATOM 21695 O O . THR A 1 28 ? 10.304 -8.772 -3.749 1.00 0.00 28 THR A O 12
ATOM 21706 N N . GLU A 1 29 ? 9.865 -9.775 -5.707 1.00 0.00 29 GLU A N 12
ATOM 21707 C CA . GLU A 1 29 ? 10.030 -8.554 -6.487 1.00 0.00 29 GLU A CA 12
ATOM 21708 C C . GLU A 1 29 ? 8.907 -7.562 -6.186 1.00 0.00 29 GLU A C 12
ATOM 21709 O O . GLU A 1 29 ? 9.146 -6.364 -6.012 1.00 0.00 29 GLU A O 12
ATOM 21721 N N . LEU A 1 30 ? 7.683 -8.071 -6.116 1.00 0.00 30 LEU A N 12
ATOM 21722 C CA . LEU A 1 30 ? 6.526 -7.249 -5.787 1.00 0.00 30 LEU A CA 12
ATOM 21723 C C . LEU A 1 30 ? 6.707 -6.624 -4.408 1.00 0.00 30 LEU A C 12
ATOM 21724 O O . LEU A 1 30 ? 6.417 -5.439 -4.204 1.00 0.00 30 LEU A O 12
ATOM 21740 N N . ALA A 1 31 ? 7.196 -7.429 -3.472 1.00 0.00 31 ALA A N 12
ATOM 21741 C CA . ALA A 1 31 ? 7.451 -6.966 -2.117 1.00 0.00 31 ALA A CA 12
ATOM 21742 C C . ALA A 1 31 ? 8.613 -5.986 -2.088 1.00 0.00 31 ALA A C 12
ATOM 21743 O O . ALA A 1 31 ? 8.592 -5.019 -1.339 1.00 0.00 31 ALA A O 12
ATOM 21750 N N . LYS A 1 32 ? 9.622 -6.231 -2.916 1.00 0.00 32 LYS A N 12
ATOM 21751 C CA . LYS A 1 32 ? 10.791 -5.360 -2.980 1.00 0.00 32 LYS A CA 12
ATOM 21752 C C . LYS A 1 32 ? 10.380 -3.920 -3.285 1.00 0.00 32 LYS A C 12
ATOM 21753 O O . LYS A 1 32 ? 10.860 -2.982 -2.650 1.00 0.00 32 LYS A O 12
ATOM 21772 N N . MET A 1 33 ? 9.483 -3.758 -4.249 1.00 0.00 33 MET A N 12
ATOM 21773 C CA . MET A 1 33 ? 8.979 -2.439 -4.613 1.00 0.00 33 MET A CA 12
ATOM 21774 C C . MET A 1 33 ? 8.111 -1.858 -3.498 1.00 0.00 33 MET A C 12
ATOM 21775 O O . MET A 1 33 ? 8.227 -0.685 -3.156 1.00 0.00 33 MET A O 12
ATOM 21789 N N . PHE A 1 34 ? 7.256 -2.694 -2.924 1.00 0.00 34 PHE A N 12
ATOM 21790 C CA . PHE A 1 34 ? 6.333 -2.243 -1.888 1.00 0.00 34 PHE A CA 12
ATOM 21791 C C . PHE A 1 34 ? 7.105 -1.856 -0.625 1.00 0.00 34 PHE A C 12
ATOM 21792 O O . PHE A 1 34 ? 6.883 -0.790 -0.061 1.00 0.00 34 PHE A O 12
ATOM 21809 N N . ASP A 1 35 ? 8.017 -2.724 -0.204 1.00 0.00 35 ASP A N 12
ATOM 21810 C CA . ASP A 1 35 ? 8.846 -2.477 0.974 1.00 0.00 35 ASP A CA 12
ATOM 21811 C C . ASP A 1 35 ? 9.663 -1.202 0.818 1.00 0.00 35 ASP A C 12
ATOM 21812 O O . ASP A 1 35 ? 9.588 -0.299 1.647 1.00 0.00 35 ASP A O 12
ATOM 21821 N N . ASP A 1 36 ? 10.423 -1.121 -0.264 1.00 0.00 36 ASP A N 12
ATOM 21822 C CA . ASP A 1 36 ? 11.371 -0.024 -0.450 1.00 0.00 36 ASP A CA 12
ATOM 21823 C C . ASP A 1 36 ? 10.661 1.317 -0.621 1.00 0.00 36 ASP A C 12
ATOM 21824 O O . ASP A 1 36 ? 11.235 2.371 -0.342 1.00 0.00 36 ASP A O 12
ATOM 21833 N N . ASP A 1 37 ? 9.409 1.277 -1.063 1.00 0.00 37 ASP A N 12
ATOM 21834 C CA . ASP A 1 37 ? 8.636 2.500 -1.263 1.00 0.00 37 ASP A CA 12
ATOM 21835 C C . ASP A 1 37 ? 7.728 2.816 -0.081 1.00 0.00 37 ASP A C 12
ATOM 21836 O O . ASP A 1 37 ? 7.836 3.877 0.529 1.00 0.00 37 ASP A O 12
ATOM 21845 N N . ILE A 1 38 ? 6.844 1.888 0.247 1.00 0.00 38 ILE A N 12
ATOM 21846 C CA . ILE A 1 38 ? 5.806 2.131 1.242 1.00 0.00 38 ILE A CA 12
ATOM 21847 C C . ILE A 1 38 ? 6.383 2.241 2.656 1.00 0.00 38 ILE A C 12
ATOM 21848 O O . ILE A 1 38 ? 5.951 3.086 3.442 1.00 0.00 38 ILE A O 12
ATOM 21864 N N . LEU A 1 39 ? 7.374 1.415 2.965 1.00 0.00 39 LEU A N 12
ATOM 21865 C CA . LEU A 1 39 ? 7.912 1.337 4.327 1.00 0.00 39 LEU A CA 12
ATOM 21866 C C . LEU A 1 39 ? 8.496 2.668 4.816 1.00 0.00 39 LEU A C 12
ATOM 21867 O O . LEU A 1 39 ? 8.121 3.137 5.892 1.00 0.00 39 LEU A O 12
ATOM 21883 N N . PRO A 1 40 ? 9.410 3.307 4.056 1.00 0.00 40 PRO A N 12
ATOM 21884 C CA . PRO A 1 40 ? 9.972 4.612 4.441 1.00 0.00 40 PRO A CA 12
ATOM 21885 C C . PRO A 1 40 ? 8.900 5.692 4.585 1.00 0.00 40 PRO A C 12
ATOM 21886 O O . PRO A 1 40 ? 9.093 6.684 5.292 1.00 0.00 40 PRO A O 12
ATOM 21897 N N . ILE A 1 41 ? 7.765 5.488 3.928 1.00 0.00 41 ILE A N 12
ATOM 21898 C CA . ILE A 1 41 ? 6.688 6.467 3.955 1.00 0.00 41 ILE A CA 12
ATOM 21899 C C . ILE A 1 41 ? 5.723 6.185 5.106 1.00 0.00 41 ILE A C 12
ATOM 21900 O O . ILE A 1 41 ? 5.653 6.949 6.066 1.00 0.00 41 ILE A O 12
ATOM 21916 N N . ILE A 1 42 ? 5.000 5.073 5.023 1.00 0.00 42 ILE A N 12
ATOM 21917 C CA . ILE A 1 42 ? 3.943 4.775 5.989 1.00 0.00 42 ILE A CA 12
ATOM 21918 C C . ILE A 1 42 ? 4.142 3.420 6.666 1.00 0.00 42 ILE A C 12
ATOM 21919 O O . ILE A 1 42 ? 3.265 2.957 7.392 1.00 0.00 42 ILE A O 12
ATOM 21935 N N . GLY A 1 43 ? 5.290 2.797 6.434 1.00 0.00 43 GLY A N 12
ATOM 21936 C CA . GLY A 1 43 ? 5.530 1.455 6.943 1.00 0.00 43 GLY A CA 12
ATOM 21937 C C . GLY A 1 43 ? 5.400 1.351 8.448 1.00 0.00 43 GLY A C 12
ATOM 21938 O O . GLY A 1 43 ? 4.831 0.384 8.962 1.00 0.00 43 GLY A O 12
ATOM 21942 N N . GLY A 1 44 ? 5.904 2.354 9.148 1.00 0.00 44 GLY A N 12
ATOM 21943 C CA . GLY A 1 44 ? 5.881 2.334 10.594 1.00 0.00 44 GLY A CA 12
ATOM 21944 C C . GLY A 1 44 ? 4.662 3.025 11.163 1.00 0.00 44 GLY A C 12
ATOM 21945 O O . GLY A 1 44 ? 4.611 3.321 12.357 1.00 0.00 44 GLY A O 12
ATOM 21949 N N . LEU A 1 45 ? 3.679 3.292 10.314 1.00 0.00 45 LEU A N 12
ATOM 21950 C CA . LEU A 1 45 ? 2.457 3.937 10.760 1.00 0.00 45 LEU A CA 12
ATOM 21951 C C . LEU A 1 45 ? 1.374 2.895 11.003 1.00 0.00 45 LEU A C 12
ATOM 21952 O O . LEU A 1 45 ? 1.359 1.840 10.363 1.00 0.00 45 LEU A O 12
ATOM 21968 N N . GLU A 1 46 ? 0.481 3.184 11.937 1.00 0.00 46 GLU A N 12
ATOM 21969 C CA . GLU A 1 46 ? -0.612 2.278 12.247 1.00 0.00 46 GLU A CA 12
ATOM 21970 C C . GLU A 1 46 ? -1.692 2.395 11.190 1.00 0.00 46 GLU A C 12
ATOM 21971 O O . GLU A 1 46 ? -2.023 3.495 10.752 1.00 0.00 46 GLU A O 12
ATOM 21983 N N . ILE A 1 47 ? -2.248 1.259 10.805 1.00 0.00 47 ILE A N 12
ATOM 21984 C CA . ILE A 1 47 ? -3.139 1.181 9.654 1.00 0.00 47 ILE A CA 12
ATOM 21985 C C . ILE A 1 47 ? -4.417 2.016 9.838 1.00 0.00 47 ILE A C 12
ATOM 21986 O O . ILE A 1 47 ? -5.070 2.384 8.863 1.00 0.00 47 ILE A O 12
ATOM 22002 N N . GLN A 1 48 ? -4.764 2.319 11.085 1.00 0.00 48 GLN A N 12
ATOM 22003 C CA . GLN A 1 48 ? -5.940 3.139 11.370 1.00 0.00 48 GLN A CA 12
ATOM 22004 C C . GLN A 1 48 ? -5.597 4.626 11.361 1.00 0.00 48 GLN A C 12
ATOM 22005 O O . GLN A 1 48 ? -6.482 5.474 11.248 1.00 0.00 48 GLN A O 12
ATOM 22019 N N . ASP A 1 49 ? -4.319 4.941 11.481 1.00 0.00 49 ASP A N 12
ATOM 22020 C CA . ASP A 1 49 ? -3.890 6.316 11.713 1.00 0.00 49 ASP A CA 12
ATOM 22021 C C . ASP A 1 49 ? -2.886 6.774 10.668 1.00 0.00 49 ASP A C 12
ATOM 22022 O O . ASP A 1 49 ? -2.004 7.588 10.948 1.00 0.00 49 ASP A O 12
ATOM 22031 N N . ILE A 1 50 ? -3.034 6.267 9.455 1.00 0.00 50 ILE A N 12
ATOM 22032 C CA . ILE A 1 50 ? -2.177 6.671 8.354 1.00 0.00 50 ILE A 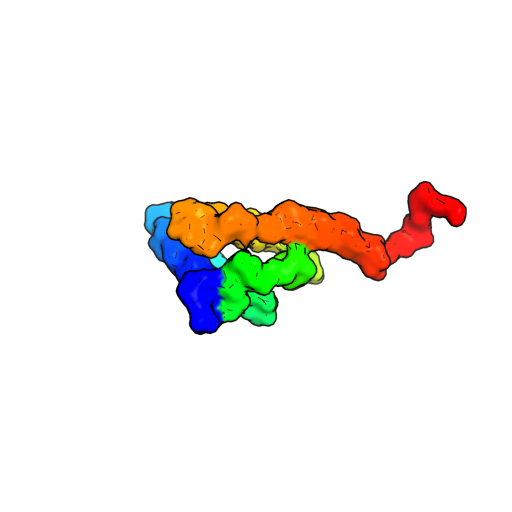CA 12
ATOM 22033 C C . ILE A 1 50 ? -2.688 7.963 7.730 1.00 0.00 50 ILE A C 12
ATOM 22034 O O . ILE A 1 50 ? -3.873 8.091 7.420 1.00 0.00 50 ILE A O 12
ATOM 22050 N N . GLU A 1 51 ? -1.791 8.925 7.574 1.00 0.00 51 GLU A N 12
ATOM 22051 C CA . GLU A 1 51 ? -2.136 10.210 6.984 1.00 0.00 51 GLU A CA 12
ATOM 22052 C C . GLU A 1 51 ? -2.434 10.055 5.496 1.00 0.00 51 GLU A C 12
ATOM 22053 O O . GLU A 1 51 ? -1.626 9.501 4.750 1.00 0.00 51 GLU A O 12
ATOM 22065 N N . PRO A 1 52 ? -3.605 10.537 5.052 1.00 0.00 52 PRO A N 12
ATOM 22066 C CA . PRO A 1 52 ? -4.015 10.469 3.644 1.00 0.00 52 PRO A CA 12
ATOM 22067 C C . PRO A 1 52 ? -2.981 11.081 2.700 1.00 0.00 52 PRO A C 12
ATOM 22068 O O . PRO A 1 52 ? -2.644 10.496 1.671 1.00 0.00 52 PRO A O 12
ATOM 22079 N N . MET A 1 53 ? -2.461 12.247 3.067 1.00 0.00 53 MET A N 12
ATOM 22080 C CA . MET A 1 53 ? -1.482 12.943 2.241 1.00 0.00 53 MET A CA 12
ATOM 22081 C C . MET A 1 53 ? -0.161 12.180 2.212 1.00 0.00 53 MET A C 12
ATOM 22082 O O . MET A 1 53 ? 0.602 12.271 1.252 1.00 0.00 53 MET A O 12
ATOM 22096 N N . GLN A 1 54 ? 0.092 11.403 3.255 1.00 0.00 54 GLN A N 12
ATOM 22097 C CA . GLN A 1 54 ? 1.308 10.611 3.331 1.00 0.00 54 GLN A CA 12
ATOM 22098 C C . GLN A 1 54 ? 1.143 9.337 2.502 1.00 0.00 54 GLN A C 12
ATOM 22099 O O . GLN A 1 54 ? 2.093 8.832 1.903 1.00 0.00 54 GLN A O 12
ATOM 22113 N N . LEU A 1 55 ? -0.082 8.834 2.449 1.00 0.00 55 LEU A N 12
ATOM 22114 C CA . LEU A 1 55 ? -0.404 7.734 1.552 1.00 0.00 55 LEU A CA 12
ATOM 22115 C C . LEU A 1 55 ? -0.287 8.220 0.109 1.00 0.00 55 LEU A C 12
ATOM 22116 O O . LEU A 1 55 ? 0.089 7.470 -0.794 1.00 0.00 55 LEU A O 12
ATOM 22132 N N . LEU A 1 56 ? -0.600 9.499 -0.088 1.00 0.00 56 LEU A N 12
ATOM 22133 C CA . LEU A 1 56 ? -0.417 10.142 -1.380 1.00 0.00 56 LEU A CA 12
ATOM 22134 C C . LEU A 1 56 ? 1.072 10.247 -1.683 1.00 0.00 56 LEU A C 12
ATOM 22135 O O . LEU A 1 56 ? 1.480 10.110 -2.826 1.00 0.00 56 LEU A O 12
ATOM 22151 N N . GLU A 1 57 ? 1.876 10.469 -0.646 1.00 0.00 57 GLU A N 12
ATOM 22152 C CA . GLU A 1 57 ? 3.331 10.515 -0.787 1.00 0.00 57 GLU A CA 12
ATOM 22153 C C . GLU A 1 57 ? 3.843 9.220 -1.419 1.00 0.00 57 GLU A C 12
ATOM 22154 O O . GLU A 1 57 ? 4.757 9.241 -2.235 1.00 0.00 57 GLU A O 12
ATOM 22166 N N . VAL A 1 58 ? 3.245 8.091 -1.037 1.00 0.00 58 VAL A N 12
ATOM 22167 C CA . VAL A 1 58 ? 3.568 6.806 -1.662 1.00 0.00 58 VAL A CA 12
ATOM 22168 C C . VAL A 1 58 ? 3.227 6.821 -3.157 1.00 0.00 58 VAL A C 12
ATOM 22169 O O . VAL A 1 58 ? 4.083 6.566 -4.008 1.00 0.00 58 VAL A O 12
ATOM 22182 N N . ILE A 1 59 ? 1.974 7.132 -3.467 1.00 0.00 59 ILE A N 12
ATOM 22183 C CA . ILE A 1 59 ? 1.514 7.187 -4.858 1.00 0.00 59 ILE A CA 12
ATOM 22184 C C . ILE A 1 59 ? 2.330 8.207 -5.659 1.00 0.00 59 ILE A C 12
ATOM 22185 O O . ILE A 1 59 ? 2.718 7.958 -6.802 1.00 0.00 59 ILE A O 12
ATOM 22201 N N . ARG A 1 60 ? 2.609 9.340 -5.033 1.00 0.00 60 ARG A N 12
ATOM 22202 C CA . ARG A 1 60 ? 3.344 10.420 -5.671 1.00 0.00 60 ARG A CA 12
ATOM 22203 C C . ARG A 1 60 ? 4.832 10.087 -5.755 1.00 0.00 60 ARG A C 12
ATOM 22204 O O . ARG A 1 60 ? 5.553 10.633 -6.592 1.00 0.00 60 ARG A O 12
ATOM 22225 N N . ARG A 1 61 ? 5.284 9.176 -4.896 1.00 0.00 61 ARG A N 12
ATOM 22226 C CA . ARG A 1 61 ? 6.641 8.655 -4.980 1.00 0.00 61 ARG A CA 12
ATOM 22227 C C . ARG A 1 61 ? 6.825 8.005 -6.344 1.00 0.00 61 ARG A C 12
ATOM 22228 O O . ARG A 1 61 ? 7.814 8.239 -7.039 1.00 0.00 61 ARG A O 12
ATOM 22249 N N . PHE A 1 62 ? 5.838 7.198 -6.726 1.00 0.00 62 PHE A N 12
ATOM 22250 C CA . PHE A 1 62 ? 5.821 6.584 -8.047 1.00 0.00 62 PHE A CA 12
ATOM 22251 C C . PHE A 1 62 ? 5.545 7.627 -9.131 1.00 0.00 62 PHE A C 12
ATOM 22252 O O . PHE A 1 62 ? 6.119 7.564 -10.219 1.00 0.00 62 PHE A O 12
ATOM 22269 N N . GLU A 1 63 ? 4.669 8.584 -8.820 1.00 0.00 63 GLU A N 12
ATOM 22270 C CA . GLU A 1 63 ? 4.285 9.641 -9.763 1.00 0.00 63 GLU A CA 12
ATOM 22271 C C . GLU A 1 63 ? 5.504 10.364 -10.324 1.00 0.00 63 GLU A C 12
ATOM 22272 O O . GLU A 1 63 ? 5.604 10.579 -11.534 1.00 0.00 63 GLU A O 12
ATOM 22284 N N . ASP A 1 64 ? 6.427 10.730 -9.440 1.00 0.00 64 ASP A N 12
ATOM 22285 C CA . ASP A 1 64 ? 7.621 11.482 -9.826 1.00 0.00 64 ASP A CA 12
ATOM 22286 C C . ASP A 1 64 ? 8.443 10.730 -10.872 1.00 0.00 64 ASP A C 12
ATOM 22287 O O . ASP A 1 64 ? 9.108 11.335 -11.712 1.00 0.00 64 ASP A O 12
ATOM 22296 N N . ARG A 1 65 ? 8.363 9.410 -10.833 1.00 0.00 65 ARG A N 12
ATOM 22297 C CA . ARG A 1 65 ? 9.120 8.559 -11.746 1.00 0.00 65 ARG A CA 12
ATOM 22298 C C . ARG A 1 65 ? 8.393 8.415 -13.075 1.00 0.00 65 ARG A C 12
ATOM 22299 O O . ARG A 1 65 ? 8.963 7.953 -14.064 1.00 0.00 65 ARG A O 12
ATOM 22320 N N . GLY A 1 66 ? 7.137 8.824 -13.096 1.00 0.00 66 GLY A N 12
ATOM 22321 C CA . GLY A 1 66 ? 6.284 8.538 -14.230 1.00 0.00 66 GLY A CA 12
ATOM 22322 C C . GLY A 1 66 ? 5.695 7.151 -14.109 1.00 0.00 66 GLY A C 12
ATOM 22323 O O . GLY A 1 66 ? 5.070 6.638 -15.033 1.00 0.00 66 GLY A O 12
ATOM 22327 N N . ALA A 1 67 ? 5.885 6.558 -12.936 1.00 0.00 67 ALA A N 12
ATOM 22328 C CA . ALA A 1 67 ? 5.430 5.206 -12.658 1.00 0.00 67 ALA A CA 12
ATOM 22329 C C . ALA A 1 67 ? 3.963 5.214 -12.244 1.00 0.00 67 ALA A C 12
ATOM 22330 O O . ALA A 1 67 ? 3.587 4.626 -11.234 1.00 0.00 67 ALA A O 12
ATOM 22337 N N . MET A 1 68 ? 3.139 5.884 -13.046 1.00 0.00 68 MET A N 12
ATOM 22338 C CA . MET A 1 68 ? 1.711 6.029 -12.762 1.00 0.00 68 MET A CA 12
ATOM 22339 C C . MET A 1 68 ? 1.010 4.675 -12.734 1.00 0.00 68 MET A C 12
ATOM 22340 O O . MET A 1 68 ? 0.090 4.458 -11.943 1.00 0.00 68 MET A O 12
ATOM 22354 N N . GLU A 1 69 ? 1.463 3.766 -13.584 1.00 0.00 69 GLU A N 12
ATOM 22355 C CA . GLU A 1 69 ? 0.890 2.432 -13.660 1.00 0.00 69 GLU A CA 12
ATOM 22356 C C . GLU A 1 69 ? 1.137 1.682 -12.351 1.00 0.00 69 GLU A C 12
ATOM 22357 O O . GLU A 1 69 ? 0.212 1.133 -11.752 1.00 0.00 69 GLU A O 12
ATOM 22369 N N . ARG A 1 70 ? 2.381 1.698 -11.890 1.00 0.00 70 ARG A N 12
ATOM 22370 C CA . ARG A 1 70 ? 2.742 1.033 -10.644 1.00 0.00 70 ARG A CA 12
ATOM 22371 C C . ARG A 1 70 ? 2.244 1.818 -9.433 1.00 0.00 70 ARG A C 12
ATOM 22372 O O . ARG A 1 70 ? 2.147 1.279 -8.328 1.00 0.00 70 ARG A O 12
ATOM 22393 N N . ALA A 1 71 ? 1.914 3.088 -9.645 1.00 0.00 71 ALA A N 12
ATOM 22394 C CA . ALA A 1 71 ? 1.323 3.912 -8.597 1.00 0.00 71 ALA A CA 12
ATOM 22395 C C . ALA A 1 71 ? -0.102 3.458 -8.314 1.00 0.00 71 ALA A C 12
ATOM 22396 O O . ALA A 1 71 ? -0.527 3.393 -7.160 1.00 0.00 71 ALA A O 12
ATOM 22403 N N . ASN A 1 72 ? -0.832 3.138 -9.377 1.00 0.00 72 ASN A N 12
ATOM 22404 C CA . ASN A 1 72 ? -2.173 2.581 -9.240 1.00 0.00 72 ASN A CA 12
ATOM 22405 C C . ASN A 1 72 ? -2.099 1.240 -8.518 1.00 0.00 72 ASN A C 12
ATOM 22406 O O . ASN A 1 72 ? -2.938 0.921 -7.672 1.00 0.00 72 ASN A O 12
ATOM 22417 N N . LYS A 1 73 ? -1.073 0.461 -8.852 1.00 0.00 73 LYS A N 12
ATOM 22418 C CA . LYS A 1 73 ? -0.802 -0.788 -8.152 1.00 0.00 73 LYS A CA 12
ATOM 22419 C C . LYS A 1 73 ? -0.529 -0.524 -6.676 1.00 0.00 73 LYS A C 12
ATOM 22420 O O . LYS A 1 73 ? -0.992 -1.265 -5.813 1.00 0.00 73 LYS A O 12
ATOM 22439 N N . ALA A 1 74 ? 0.225 0.530 -6.390 1.00 0.00 74 ALA A N 12
ATOM 22440 C CA . ALA A 1 74 ? 0.540 0.897 -5.016 1.00 0.00 74 ALA A CA 12
ATOM 22441 C C . ALA A 1 74 ? -0.731 1.184 -4.224 1.00 0.00 74 ALA A C 12
ATOM 22442 O O . ALA A 1 74 ? -0.922 0.639 -3.138 1.00 0.00 74 ALA A O 12
ATOM 22449 N N . ARG A 1 75 ? -1.595 2.025 -4.782 1.00 0.00 75 ARG A N 12
ATOM 22450 C CA . ARG A 1 75 ? -2.857 2.373 -4.134 1.00 0.00 75 ARG A CA 12
ATOM 22451 C C . ARG A 1 75 ? -3.707 1.130 -3.877 1.00 0.00 75 ARG A C 12
ATOM 22452 O O . ARG A 1 75 ? -4.209 0.930 -2.772 1.00 0.00 75 ARG A O 12
ATOM 22473 N N . ARG A 1 76 ? -3.858 0.292 -4.896 1.00 0.00 76 ARG A N 12
ATOM 22474 C CA . ARG A 1 76 ? -4.718 -0.883 -4.793 1.00 0.00 76 ARG A CA 12
ATOM 22475 C C . ARG A 1 76 ? -4.136 -1.945 -3.863 1.00 0.00 76 ARG A C 12
ATOM 22476 O O . ARG A 1 76 ? -4.878 -2.597 -3.130 1.00 0.00 76 ARG A O 12
ATOM 22497 N N . ARG A 1 77 ? -2.819 -2.118 -3.883 1.00 0.00 77 ARG A N 12
ATOM 22498 C CA . ARG A 1 77 ? -2.175 -3.074 -2.987 1.00 0.00 77 ARG A CA 12
ATOM 22499 C C . ARG A 1 77 ? -2.363 -2.645 -1.539 1.00 0.00 77 ARG A C 12
ATOM 22500 O O . ARG A 1 77 ? -2.673 -3.465 -0.677 1.00 0.00 77 ARG A O 12
ATOM 22521 N N . CYS A 1 78 ? -2.191 -1.351 -1.278 1.00 0.00 78 CYS A N 12
ATOM 22522 C CA . CYS A 1 78 ? -2.440 -0.812 0.051 1.00 0.00 78 CYS A CA 12
ATOM 22523 C C . CYS A 1 78 ? -3.914 -0.977 0.404 1.00 0.00 78 CYS A C 12
ATOM 22524 O O . CYS A 1 78 ? -4.253 -1.320 1.535 1.00 0.00 78 CYS A O 12
ATOM 22532 N N . GLY A 1 79 ? -4.779 -0.741 -0.582 1.00 0.00 79 GLY A N 12
ATOM 22533 C CA . GLY A 1 79 ? -6.205 -0.925 -0.395 1.00 0.00 79 GLY A CA 12
ATOM 22534 C C . GLY A 1 79 ? -6.560 -2.338 0.021 1.00 0.00 79 GLY A C 12
ATOM 22535 O O . GLY A 1 79 ? -7.463 -2.538 0.830 1.00 0.00 79 GLY A O 12
ATOM 22539 N N . GLU A 1 80 ? -5.849 -3.318 -0.526 1.00 0.00 80 GLU A N 12
ATOM 22540 C CA . GLU A 1 80 ? -6.083 -4.713 -0.172 1.00 0.00 80 GLU A CA 12
ATOM 22541 C C . GLU A 1 80 ? -5.585 -4.993 1.244 1.00 0.00 80 GLU A C 12
ATOM 22542 O O . GLU A 1 80 ? -6.200 -5.763 1.984 1.00 0.00 80 GLU A O 12
ATOM 22554 N N . VAL A 1 81 ? -4.482 -4.353 1.624 1.00 0.00 81 VAL A N 12
ATOM 22555 C CA . VAL A 1 81 ? -3.990 -4.435 2.995 1.00 0.00 81 VAL A CA 12
ATOM 22556 C C . VAL A 1 81 ? -5.025 -3.843 3.950 1.00 0.00 81 VAL A C 12
ATOM 22557 O O . VAL A 1 81 ? -5.339 -4.431 4.987 1.00 0.00 81 VAL A O 12
ATOM 22570 N N . PHE A 1 82 ? -5.569 -2.684 3.575 1.00 0.00 82 PHE A N 12
ATOM 22571 C CA . PHE A 1 82 ? -6.657 -2.069 4.326 1.00 0.00 82 PHE A CA 12
ATOM 22572 C C . PHE A 1 82 ? -7.859 -3.003 4.370 1.00 0.00 82 PHE A C 12
ATOM 22573 O O . PHE A 1 82 ? -8.488 -3.166 5.411 1.00 0.00 82 PHE A O 12
ATOM 22590 N N . ARG A 1 83 ? -8.165 -3.614 3.228 1.00 0.00 83 ARG A N 12
ATOM 22591 C CA . ARG A 1 83 ? -9.289 -4.536 3.118 1.00 0.00 83 ARG A CA 12
ATOM 22592 C C . ARG A 1 83 ? -9.122 -5.699 4.086 1.00 0.00 83 ARG A C 12
ATOM 22593 O O . ARG A 1 83 ? -10.070 -6.092 4.763 1.00 0.00 83 ARG A O 12
ATOM 22614 N N . TYR A 1 84 ? -7.911 -6.238 4.159 1.00 0.00 84 TYR A N 12
ATOM 22615 C CA . TYR A 1 84 ? -7.622 -7.341 5.063 1.00 0.00 84 TYR A CA 12
ATOM 22616 C C . TYR A 1 84 ? -7.800 -6.889 6.509 1.00 0.00 84 TYR A C 12
ATOM 22617 O O . TYR A 1 84 ? -8.242 -7.655 7.363 1.00 0.00 84 TYR A O 12
ATOM 22635 N N . ALA A 1 85 ? -7.474 -5.630 6.772 1.00 0.00 85 ALA A N 12
ATOM 22636 C CA . ALA A 1 85 ? -7.661 -5.056 8.094 1.00 0.00 85 ALA A CA 12
ATOM 22637 C C . ALA A 1 85 ? -9.142 -4.852 8.387 1.00 0.00 85 ALA A C 12
ATOM 22638 O O . ALA A 1 85 ? -9.565 -4.885 9.539 1.00 0.00 85 ALA A O 12
ATOM 22645 N N . ILE A 1 86 ? -9.926 -4.641 7.343 1.00 0.00 86 ILE A N 12
ATOM 22646 C CA . ILE A 1 86 ? -11.371 -4.543 7.484 1.00 0.00 86 ILE A CA 12
ATOM 22647 C C . ILE A 1 86 ? -11.957 -5.924 7.780 1.00 0.00 86 ILE A C 12
ATOM 22648 O O . ILE A 1 86 ? -12.862 -6.069 8.603 1.00 0.00 86 ILE A O 12
ATOM 22664 N N . VAL A 1 87 ? -11.408 -6.936 7.116 1.00 0.00 87 VAL A N 12
ATOM 22665 C CA . VAL A 1 87 ? -11.823 -8.319 7.322 1.00 0.00 87 VAL A CA 12
ATOM 22666 C C . VAL A 1 87 ? -11.433 -8.802 8.720 1.00 0.00 87 VAL A C 12
ATOM 22667 O O . VAL A 1 87 ? -12.155 -9.581 9.345 1.00 0.00 87 VAL A O 12
ATOM 22680 N N . THR A 1 88 ? -10.295 -8.325 9.213 1.00 0.00 88 THR A N 12
ATOM 22681 C CA . THR A 1 88 ? -9.837 -8.675 10.553 1.00 0.00 88 THR A CA 12
ATOM 22682 C C . THR A 1 88 ? -10.560 -7.847 11.619 1.00 0.00 88 THR A C 12
ATOM 22683 O O . THR A 1 88 ? -10.434 -8.107 12.816 1.00 0.00 88 THR A O 12
ATOM 22694 N N . GLY A 1 89 ? -11.322 -6.853 11.174 1.00 0.00 89 GLY A N 12
ATOM 22695 C CA . GLY A 1 89 ? -12.110 -6.051 12.091 1.00 0.00 89 GLY A CA 12
ATOM 22696 C C . GLY A 1 89 ? -11.313 -4.927 12.721 1.00 0.00 89 GLY A C 12
ATOM 22697 O O . GLY A 1 89 ? -11.721 -4.358 13.734 1.00 0.00 89 GLY A O 12
ATOM 22701 N N . ARG A 1 90 ? -10.176 -4.603 12.120 1.00 0.00 90 ARG A N 12
ATOM 22702 C CA . ARG A 1 90 ? -9.320 -3.539 12.626 1.00 0.00 90 ARG A CA 12
ATOM 22703 C C . ARG A 1 90 ? -9.670 -2.209 11.976 1.00 0.00 90 ARG A C 12
ATOM 22704 O O . ARG A 1 90 ? -10.125 -1.280 12.638 1.00 0.00 90 ARG A O 12
ATOM 22725 N N . ALA A 1 91 ? -9.465 -2.127 10.674 1.00 0.00 91 ALA A N 12
ATOM 22726 C CA . ALA A 1 91 ? -9.706 -0.892 9.948 1.00 0.00 91 ALA A CA 12
ATOM 22727 C C . ALA A 1 91 ? -11.182 -0.754 9.620 1.00 0.00 91 ALA A C 12
ATOM 22728 O O . ALA A 1 91 ? -11.755 -1.585 8.919 1.00 0.00 91 ALA A O 12
ATOM 22735 N N . LYS A 1 92 ? -11.793 0.290 10.148 1.00 0.00 92 LYS A N 12
ATOM 22736 C CA . LYS A 1 92 ? -13.215 0.524 9.952 1.00 0.00 92 LYS A CA 12
ATOM 22737 C C . LYS A 1 92 ? -13.426 1.582 8.877 1.00 0.00 92 LYS A C 12
ATOM 22738 O O . LYS A 1 92 ? -14.531 1.770 8.367 1.00 0.00 92 LYS A O 12
ATOM 22757 N N . TYR A 1 93 ? -12.344 2.276 8.556 1.00 0.00 93 TYR A N 12
ATOM 22758 C CA . TYR A 1 93 ? -12.324 3.241 7.472 1.00 0.00 93 TYR A CA 12
ATOM 22759 C C . TYR A 1 93 ? -10.943 3.251 6.832 1.00 0.00 93 TYR A C 12
ATOM 22760 O O . TYR A 1 93 ? -9.932 3.328 7.530 1.00 0.00 93 TYR A O 12
ATOM 22778 N N . ASN A 1 94 ? -10.903 3.149 5.517 1.00 0.00 94 ASN A N 12
ATOM 22779 C CA . ASN A 1 94 ? -9.651 3.245 4.787 1.00 0.00 94 ASN A CA 12
ATOM 22780 C C . ASN A 1 94 ? -9.642 4.527 3.962 1.00 0.00 94 ASN A C 12
ATOM 22781 O O . ASN A 1 94 ? -10.628 4.859 3.306 1.00 0.00 94 ASN A O 12
ATOM 22792 N N . PRO A 1 95 ? -8.530 5.272 3.988 1.00 0.00 95 PRO A N 12
ATOM 22793 C CA . PRO A 1 95 ? -8.429 6.576 3.320 1.00 0.00 95 PRO A CA 12
ATOM 22794 C C . PRO A 1 95 ? -8.268 6.463 1.805 1.00 0.00 95 PRO A C 12
ATOM 22795 O O . PRO A 1 95 ? -7.684 7.336 1.169 1.00 0.00 95 PRO A O 12
ATOM 22806 N N . ALA A 1 96 ? -8.815 5.400 1.227 1.00 0.00 96 ALA A N 12
ATOM 22807 C CA . ALA A 1 96 ? -8.714 5.170 -0.209 1.00 0.00 96 ALA A CA 12
ATOM 22808 C C . ALA A 1 96 ? -9.513 6.209 -1.019 1.00 0.00 96 ALA A C 12
ATOM 22809 O O . ALA A 1 96 ? -8.984 6.769 -1.981 1.00 0.00 96 ALA A O 12
ATOM 22816 N N . PRO A 1 97 ? -10.794 6.482 -0.670 1.00 0.00 97 PRO A N 12
ATOM 22817 C CA . PRO A 1 97 ? -11.588 7.508 -1.363 1.00 0.00 97 PRO A CA 12
ATOM 22818 C C . PRO A 1 97 ? -10.995 8.907 -1.194 1.00 0.00 97 PRO A C 12
ATOM 22819 O O . PRO A 1 97 ? -10.921 9.687 -2.150 1.00 0.00 97 PRO A O 12
ATOM 22830 N N . ASP A 1 98 ? -10.563 9.219 0.022 1.00 0.00 98 ASP A N 12
ATOM 22831 C CA . ASP A 1 98 ? -9.978 10.525 0.313 1.00 0.00 98 ASP A CA 12
ATOM 22832 C C . ASP A 1 98 ? -8.653 10.692 -0.421 1.00 0.00 98 ASP A C 12
ATOM 22833 O O . ASP A 1 98 ? -8.311 11.787 -0.865 1.00 0.00 98 ASP A O 12
ATOM 22842 N N . LEU A 1 99 ? -7.926 9.586 -0.564 1.00 0.00 99 LEU A N 12
ATOM 22843 C CA . LEU A 1 99 ? -6.669 9.561 -1.310 1.00 0.00 99 LEU A CA 12
ATOM 22844 C C . LEU A 1 99 ? -6.893 10.075 -2.731 1.00 0.00 99 LEU A C 12
ATOM 22845 O O . LEU A 1 99 ? -6.077 10.826 -3.266 1.00 0.00 99 LEU A O 12
ATOM 22861 N N . ALA A 1 100 ? -8.012 9.679 -3.326 1.00 0.00 100 ALA A N 12
ATOM 22862 C CA . ALA A 1 100 ? -8.349 10.098 -4.681 1.00 0.00 100 ALA A CA 12
ATOM 22863 C C . ALA A 1 100 ? -8.611 11.599 -4.736 1.00 0.00 100 ALA A C 12
ATOM 22864 O O . ALA A 1 100 ? -8.094 12.296 -5.609 1.00 0.00 100 ALA A O 12
ATOM 22871 N N . ASP A 1 101 ? -9.402 12.092 -3.786 1.00 0.00 101 ASP A N 12
ATOM 22872 C CA . ASP A 1 101 ? -9.734 13.515 -3.723 1.00 0.00 101 ASP A CA 12
ATOM 22873 C C . ASP A 1 101 ? -8.490 14.354 -3.460 1.00 0.00 101 ASP A C 12
ATOM 22874 O O . ASP A 1 101 ? -8.311 15.427 -4.043 1.00 0.00 101 ASP A O 12
ATOM 22883 N N . ALA A 1 102 ? -7.632 13.853 -2.584 1.00 0.00 102 ALA A N 12
ATOM 22884 C CA . ALA A 1 102 ? -6.376 14.517 -2.277 1.00 0.00 102 ALA A CA 12
ATOM 22885 C C . ALA A 1 102 ? -5.489 14.571 -3.513 1.00 0.00 102 ALA A C 12
ATOM 22886 O O . ALA A 1 102 ? -4.906 15.606 -3.816 1.00 0.00 102 ALA A O 12
ATOM 22893 N N . MET A 1 103 ? -5.411 13.450 -4.226 1.00 0.00 103 MET A N 12
ATOM 22894 C CA . MET A 1 103 ? -4.629 13.349 -5.457 1.00 0.00 103 MET A CA 12
ATOM 22895 C C . MET A 1 103 ? -5.071 14.394 -6.478 1.00 0.00 103 MET A C 12
ATOM 22896 O O . MET A 1 103 ? -4.244 15.082 -7.080 1.00 0.00 103 MET A O 12
ATOM 22910 N N . LYS A 1 104 ? -6.381 14.511 -6.657 1.00 0.00 104 LYS A N 12
ATOM 22911 C CA . LYS A 1 104 ? -6.953 15.441 -7.627 1.00 0.00 104 LYS A CA 12
ATOM 22912 C C . LYS A 1 104 ? -6.550 16.880 -7.322 1.00 0.00 104 LYS A C 12
ATOM 22913 O O . LYS A 1 104 ? -6.099 17.613 -8.204 1.00 0.00 104 LYS A O 12
ATOM 22932 N N . GLY A 1 105 ? -6.696 17.271 -6.068 1.00 0.00 105 GLY A N 12
ATOM 22933 C CA . GLY A 1 105 ? -6.397 18.634 -5.675 1.00 0.00 105 GLY A CA 12
ATOM 22934 C C . GLY A 1 105 ? -4.940 18.834 -5.310 1.00 0.00 105 GLY A C 12
ATOM 22935 O O . GLY A 1 105 ? -4.558 19.897 -4.826 1.00 0.00 105 GLY A O 12
ATOM 22939 N N . TYR A 1 106 ? -4.122 17.818 -5.549 1.00 0.00 106 TYR A N 12
ATOM 22940 C CA . TYR A 1 106 ? -2.713 17.876 -5.184 1.00 0.00 106 TYR A CA 12
ATOM 22941 C C . TYR A 1 106 ? -1.883 18.423 -6.341 1.00 0.00 106 TYR A C 12
ATOM 22942 O O . TYR A 1 106 ? -0.832 19.028 -6.137 1.00 0.00 106 TYR A O 12
ATOM 22960 N N . ARG A 1 107 ? -2.368 18.211 -7.556 1.00 0.00 107 ARG A N 12
ATOM 22961 C CA . ARG A 1 107 ? -1.636 18.624 -8.748 1.00 0.00 107 ARG A CA 12
ATOM 22962 C C . ARG A 1 107 ? -2.106 19.989 -9.233 1.00 0.00 107 ARG A C 12
ATOM 22963 O O . ARG A 1 107 ? -1.746 20.422 -10.324 1.00 0.00 107 ARG A O 12
ATOM 22984 N N . LYS A 1 108 ? -2.905 20.654 -8.401 1.00 0.00 108 LYS A N 12
ATOM 22985 C CA . LYS A 1 108 ? -3.379 22.014 -8.667 1.00 0.00 108 LYS A CA 12
ATOM 22986 C C . LYS A 1 108 ? -4.148 22.106 -9.986 1.00 0.00 108 LYS A C 12
ATOM 22987 O O . LYS A 1 108 ? -3.586 22.432 -11.035 1.00 0.00 108 LYS A O 12
ATOM 23006 N N . LYS A 1 109 ? -5.434 21.789 -9.928 1.00 0.00 109 LYS A N 12
ATOM 23007 C CA . LYS A 1 109 ? -6.319 21.928 -11.076 1.00 0.00 109 LYS A CA 12
ATOM 23008 C C . LYS A 1 109 ? -7.680 22.436 -10.622 1.00 0.00 109 LYS A C 12
ATOM 23009 O O . LYS A 1 109 ? -8.418 21.727 -9.938 1.00 0.00 109 LYS A O 12
ATOM 23028 N N . ASN A 1 110 ? -7.991 23.674 -10.977 1.00 0.00 110 ASN A N 12
ATOM 23029 C CA . ASN A 1 110 ? -9.272 24.269 -10.618 1.00 0.00 110 ASN A CA 12
ATOM 23030 C C . ASN A 1 110 ? -10.352 23.827 -11.594 1.00 0.00 110 ASN A C 12
ATOM 23031 O O . ASN A 1 110 ? -10.102 23.703 -12.796 1.00 0.00 110 ASN A O 12
ATOM 23042 N N . LEU A 1 111 ? -11.548 23.597 -11.076 1.00 0.00 111 LEU A N 12
ATOM 23043 C CA . LEU A 1 111 ? -12.653 23.086 -11.878 1.00 0.00 111 LEU A CA 12
ATOM 23044 C C . LEU A 1 111 ? -13.173 24.149 -12.842 1.00 0.00 111 LEU A C 12
ATOM 23045 O O . LEU A 1 111 ? -13.072 23.997 -14.062 1.00 0.00 111 LEU A O 12
ATOM 23061 N N . GLU A 1 112 ? -13.732 25.219 -12.299 1.00 0.00 112 GLU A N 12
ATOM 23062 C CA . GLU A 1 112 ? -14.294 26.277 -13.122 1.00 0.00 112 GLU A CA 12
ATOM 23063 C C . GLU A 1 112 ? -13.261 27.378 -13.333 1.00 0.00 112 GLU A C 12
ATOM 23064 O O . GLU A 1 112 ? -12.352 27.560 -12.517 1.00 0.00 112 GLU A O 12
ATOM 23076 N N . HIS A 1 113 ? -13.392 28.102 -14.434 1.00 0.00 113 HIS A N 12
ATOM 23077 C CA . HIS A 1 113 ? -12.473 29.182 -14.752 1.00 0.00 113 HIS A CA 12
ATOM 23078 C C . HIS A 1 113 ? -13.045 30.508 -14.275 1.00 0.00 113 HIS A C 12
ATOM 23079 O O . HIS A 1 113 ? -13.945 31.059 -14.904 1.00 0.00 113 HIS A O 12
ATOM 23094 N N . HIS A 1 114 ? -12.532 31.010 -13.158 1.00 0.00 114 HIS A N 12
ATOM 23095 C CA . HIS A 1 114 ? -13.000 32.282 -12.617 1.00 0.00 114 HIS A CA 12
ATOM 23096 C C . HIS A 1 114 ? -12.697 33.413 -13.588 1.00 0.00 114 HIS A C 12
ATOM 23097 O O . HIS A 1 114 ? -13.528 34.289 -13.816 1.00 0.00 114 HIS A O 12
ATOM 23112 N N . HIS A 1 115 ? -11.506 33.383 -14.168 1.00 0.00 115 HIS A N 12
ATOM 23113 C CA . HIS A 1 115 ? -11.194 34.265 -15.275 1.00 0.00 115 HIS A CA 12
ATOM 23114 C C . HIS A 1 115 ? -11.528 33.562 -16.572 1.00 0.00 115 HIS A C 12
ATOM 23115 O O . HIS A 1 115 ? -10.792 32.684 -17.030 1.00 0.00 115 HIS A O 12
ATOM 23130 N N . HIS A 1 116 ? -12.662 33.931 -17.139 1.00 0.00 116 HIS A N 12
ATOM 23131 C CA . HIS A 1 116 ? -13.162 33.288 -18.338 1.00 0.00 116 HIS A CA 12
ATOM 23132 C C . HIS A 1 116 ? -12.323 33.693 -19.540 1.00 0.00 116 HIS A C 12
ATOM 23133 O O . HIS A 1 116 ? -12.322 34.856 -19.948 1.00 0.00 116 HIS A O 12
ATOM 23148 N N . HIS A 1 117 ? -11.591 32.732 -20.084 1.00 0.00 117 HIS A N 12
ATOM 23149 C CA . HIS A 1 117 ? -10.726 32.975 -21.228 1.00 0.00 117 HIS A CA 12
ATOM 23150 C C . HIS A 1 117 ? -11.556 32.984 -22.504 1.00 0.00 117 HIS A C 12
ATOM 23151 O O . HIS A 1 117 ? -12.465 32.165 -22.661 1.00 0.00 117 HIS A O 12
ATOM 23166 N N . HIS A 1 118 ? -11.249 33.907 -23.403 1.00 0.00 118 HIS A N 12
ATOM 23167 C CA . HIS A 1 118 ? -11.991 34.025 -24.648 1.00 0.00 118 HIS A CA 12
ATOM 23168 C C . HIS A 1 118 ? -11.734 32.799 -25.520 1.00 0.00 118 HIS A C 12
ATOM 23169 O O . HIS A 1 118 ? -10.557 32.427 -25.689 1.00 0.00 118 HIS A O 12
ATOM 23185 N N . SER A 1 1 ? 2.032 -10.831 19.956 1.00 0.00 1 SER A N 13
ATOM 23186 C CA . SER A 1 1 ? 2.557 -9.757 19.090 1.00 0.00 1 SER A CA 13
ATOM 23187 C C . SER A 1 1 ? 2.466 -8.411 19.797 1.00 0.00 1 SER A C 13
ATOM 23188 O O . SER A 1 1 ? 1.889 -8.309 20.880 1.00 0.00 1 SER A O 13
ATOM 23198 N N . SER A 1 2 ? 3.040 -7.386 19.188 1.00 0.00 2 SER A N 13
ATOM 23199 C CA . SER A 1 2 ? 2.948 -6.032 19.706 1.00 0.00 2 SER A CA 13
ATOM 23200 C C . SER A 1 2 ? 1.813 -5.303 18.984 1.00 0.00 2 SER A C 13
ATOM 23201 O O . SER A 1 2 ? 0.819 -5.928 18.594 1.00 0.00 2 SER A O 13
ATOM 23209 N N . ASN A 1 3 ? 1.947 -3.993 18.820 1.00 0.00 3 ASN A N 13
ATOM 23210 C CA . ASN A 1 3 ? 0.984 -3.222 18.047 1.00 0.00 3 ASN A CA 13
ATOM 23211 C C . ASN A 1 3 ? 1.108 -3.585 16.570 1.00 0.00 3 ASN A C 13
ATOM 23212 O O . ASN A 1 3 ? 1.905 -2.999 15.833 1.00 0.00 3 ASN A O 13
ATOM 23223 N N . ASN A 1 4 ? 0.332 -4.573 16.153 1.00 0.00 4 ASN A N 13
ATOM 23224 C CA . ASN A 1 4 ? 0.343 -5.028 14.770 1.00 0.00 4 ASN A CA 13
ATOM 23225 C C . ASN A 1 4 ? -0.726 -4.313 13.957 1.00 0.00 4 ASN A C 13
ATOM 23226 O O . ASN A 1 4 ? -1.125 -4.773 12.889 1.00 0.00 4 ASN A O 13
ATOM 23237 N N . ASN A 1 5 ? -1.179 -3.172 14.463 1.00 0.00 5 ASN A N 13
ATOM 23238 C CA . ASN A 1 5 ? -2.114 -2.332 13.727 1.00 0.00 5 ASN A CA 13
ATOM 23239 C C . ASN A 1 5 ? -1.337 -1.415 12.797 1.00 0.00 5 ASN A C 13
ATOM 23240 O O . ASN A 1 5 ? -1.913 -0.635 12.041 1.00 0.00 5 ASN A O 13
ATOM 23251 N N . SER A 1 6 ? -0.015 -1.518 12.876 1.00 0.00 6 SER A N 13
ATOM 23252 C CA . SER A 1 6 ? 0.871 -0.807 11.976 1.00 0.00 6 SER A CA 13
ATOM 23253 C C . SER A 1 6 ? 0.749 -1.386 10.569 1.00 0.00 6 SER A C 13
ATOM 23254 O O . SER A 1 6 ? 0.587 -2.601 10.403 1.00 0.00 6 SER A O 13
ATOM 23262 N N . PHE A 1 7 ? 0.831 -0.523 9.566 1.00 0.00 7 PHE A N 13
ATOM 23263 C CA . PHE A 1 7 ? 0.622 -0.927 8.180 1.00 0.00 7 PHE A CA 13
ATOM 23264 C C . PHE A 1 7 ? 1.608 -2.018 7.757 1.00 0.00 7 PHE A C 13
ATOM 23265 O O . PHE A 1 7 ? 1.222 -2.981 7.097 1.00 0.00 7 PHE A O 13
ATOM 23282 N N . SER A 1 8 ? 2.870 -1.873 8.152 1.00 0.00 8 SER A N 13
ATOM 23283 C CA . SER A 1 8 ? 3.909 -2.835 7.784 1.00 0.00 8 SER A CA 13
ATOM 23284 C C . SER A 1 8 ? 3.604 -4.226 8.345 1.00 0.00 8 SER A C 13
ATOM 23285 O O . SER A 1 8 ? 3.932 -5.243 7.728 1.00 0.00 8 SER A O 13
ATOM 23293 N N . ALA A 1 9 ? 2.956 -4.271 9.504 1.00 0.00 9 ALA A N 13
ATOM 23294 C CA . ALA A 1 9 ? 2.638 -5.539 10.147 1.00 0.00 9 ALA A CA 13
ATOM 23295 C C . ALA A 1 9 ? 1.552 -6.277 9.377 1.00 0.00 9 ALA A C 13
ATOM 23296 O O . ALA A 1 9 ? 1.673 -7.470 9.096 1.00 0.00 9 ALA A O 13
ATOM 23303 N N . ILE A 1 10 ? 0.496 -5.557 9.024 1.00 0.00 10 ILE A N 13
ATOM 23304 C CA . ILE A 1 10 ? -0.600 -6.136 8.258 1.00 0.00 10 ILE A CA 13
ATOM 23305 C C . ILE A 1 10 ? -0.154 -6.425 6.828 1.00 0.00 10 ILE A C 13
ATOM 23306 O O . ILE A 1 10 ? -0.585 -7.406 6.221 1.00 0.00 10 ILE A O 13
ATOM 23322 N N . TYR A 1 11 ? 0.728 -5.577 6.306 1.00 0.00 11 TYR A N 13
ATOM 23323 C CA . TYR A 1 11 ? 1.349 -5.814 5.006 1.00 0.00 11 TYR A CA 13
ATOM 23324 C C . TYR A 1 11 ? 2.057 -7.166 4.992 1.00 0.00 11 TYR A C 13
ATOM 23325 O O . TYR A 1 11 ? 1.986 -7.899 4.009 1.00 0.00 11 TYR A O 13
ATOM 23343 N N . LYS A 1 12 ? 2.727 -7.497 6.089 1.00 0.00 12 LYS A N 13
ATOM 23344 C CA . LYS A 1 12 ? 3.459 -8.752 6.183 1.00 0.00 12 LYS A CA 13
ATOM 23345 C C . LYS A 1 12 ? 2.497 -9.936 6.158 1.00 0.00 12 LYS A C 13
ATOM 23346 O O . LYS A 1 12 ? 2.750 -10.940 5.491 1.00 0.00 12 LYS A O 13
ATOM 23365 N N . GLU A 1 13 ? 1.388 -9.804 6.878 1.00 0.00 13 GLU A N 13
ATOM 23366 C CA . GLU A 1 13 ? 0.350 -10.829 6.885 1.00 0.00 13 GLU A CA 13
ATOM 23367 C C . GLU A 1 13 ? -0.246 -10.970 5.484 1.00 0.00 13 GLU A C 13
ATOM 23368 O O . GLU A 1 13 ? -0.403 -12.078 4.964 1.00 0.00 13 GLU A O 13
ATOM 23380 N N . TRP A 1 14 ? -0.555 -9.828 4.881 1.00 0.00 14 TRP A N 13
ATOM 23381 C CA . TRP A 1 14 ? -1.079 -9.773 3.522 1.00 0.00 14 TRP A CA 13
ATOM 23382 C C . TRP A 1 14 ? -0.112 -10.438 2.544 1.00 0.00 14 TRP A C 13
ATOM 23383 O O . TRP A 1 14 ? -0.506 -11.306 1.756 1.00 0.00 14 TRP A O 13
ATOM 23404 N N . TYR A 1 15 ? 1.153 -10.038 2.614 1.00 0.00 15 TYR A N 13
ATOM 23405 C CA . TYR A 1 15 ? 2.184 -10.572 1.738 1.00 0.00 15 TYR A CA 13
ATOM 23406 C C . TYR A 1 15 ? 2.305 -12.081 1.884 1.00 0.00 15 TYR A C 13
ATOM 23407 O O . TYR A 1 15 ? 2.329 -12.795 0.890 1.00 0.00 15 TYR A O 13
ATOM 23425 N N . GLU A 1 16 ? 2.364 -12.562 3.121 1.00 0.00 16 GLU A N 13
ATOM 23426 C CA . GLU A 1 16 ? 2.571 -13.984 3.382 1.00 0.00 16 GLU A CA 13
ATOM 23427 C C . GLU A 1 16 ? 1.472 -14.835 2.749 1.00 0.00 16 GLU A C 13
ATOM 23428 O O . GLU A 1 16 ? 1.738 -15.915 2.221 1.00 0.00 16 GLU A O 13
ATOM 23440 N N . HIS A 1 17 ? 0.242 -14.340 2.786 1.00 0.00 17 HIS A N 13
ATOM 23441 C CA . HIS A 1 17 ? -0.891 -15.080 2.238 1.00 0.00 17 HIS A CA 13
ATOM 23442 C C . HIS A 1 17 ? -0.867 -15.059 0.717 1.00 0.00 17 HIS A C 13
ATOM 23443 O O . HIS A 1 17 ? -1.017 -16.099 0.072 1.00 0.00 17 HIS A O 13
ATOM 23458 N N . LYS A 1 18 ? -0.655 -13.880 0.144 1.00 0.00 18 LYS A N 13
ATOM 23459 C CA . LYS A 1 18 ? -0.584 -13.736 -1.308 1.00 0.00 18 LYS A CA 13
ATOM 23460 C C . LYS A 1 18 ? 0.667 -14.412 -1.863 1.00 0.00 18 LYS A C 13
ATOM 23461 O O . LYS A 1 18 ? 0.704 -14.815 -3.024 1.00 0.00 18 LYS A O 13
ATOM 23480 N N . LYS A 1 19 ? 1.679 -14.545 -1.015 1.00 0.00 19 LYS A N 13
ATOM 23481 C CA . LYS A 1 19 ? 2.940 -15.171 -1.390 1.00 0.00 19 LYS A CA 13
ATOM 23482 C C . LYS A 1 19 ? 2.736 -16.641 -1.747 1.00 0.00 19 LYS A C 13
ATOM 23483 O O . LYS A 1 19 ? 3.527 -17.227 -2.489 1.00 0.00 19 LYS A O 13
ATOM 23502 N N . GLN A 1 20 ? 1.666 -17.232 -1.228 1.00 0.00 20 GLN A N 13
ATOM 23503 C CA . GLN A 1 20 ? 1.368 -18.635 -1.491 1.00 0.00 20 GLN A CA 13
ATOM 23504 C C . GLN A 1 20 ? 0.505 -18.762 -2.743 1.00 0.00 20 GLN A C 13
ATOM 23505 O O . GLN A 1 20 ? 0.230 -19.865 -3.216 1.00 0.00 20 GLN A O 13
ATOM 23519 N N . VAL A 1 21 ? 0.083 -17.622 -3.272 1.00 0.00 21 VAL A N 13
ATOM 23520 C CA . VAL A 1 21 ? -0.763 -17.589 -4.454 1.00 0.00 21 VAL A CA 13
ATOM 23521 C C . VAL A 1 21 ? 0.050 -17.187 -5.680 1.00 0.00 21 VAL A C 13
ATOM 23522 O O . VAL A 1 21 ? -0.057 -17.799 -6.745 1.00 0.00 21 VAL A O 13
ATOM 23535 N N . TRP A 1 22 ? 0.868 -16.158 -5.517 1.00 0.00 22 TRP A N 13
ATOM 23536 C CA . TRP A 1 22 ? 1.697 -15.661 -6.605 1.00 0.00 22 TRP A CA 13
ATOM 23537 C C . TRP A 1 22 ? 2.949 -16.514 -6.763 1.00 0.00 22 TRP A C 13
ATOM 23538 O O . TRP A 1 22 ? 3.163 -17.476 -6.022 1.00 0.00 22 TRP A O 13
ATOM 23559 N N . SER A 1 23 ? 3.772 -16.156 -7.735 1.00 0.00 23 SER A N 13
ATOM 23560 C CA . SER A 1 23 ? 5.052 -16.810 -7.935 1.00 0.00 23 SER A CA 13
ATOM 23561 C C . SER A 1 23 ? 6.077 -16.218 -6.976 1.00 0.00 23 SER A C 13
ATOM 23562 O O . SER A 1 23 ? 5.986 -15.040 -6.626 1.00 0.00 23 SER A O 13
ATOM 23570 N N . VAL A 1 24 ? 7.039 -17.026 -6.549 1.00 0.00 24 VAL A N 13
ATOM 23571 C CA . VAL A 1 24 ? 8.053 -16.580 -5.596 1.00 0.00 24 VAL A CA 13
ATOM 23572 C C . VAL A 1 24 ? 8.802 -15.342 -6.105 1.00 0.00 24 VAL A C 13
ATOM 23573 O O . VAL A 1 24 ? 9.056 -14.409 -5.341 1.00 0.00 24 VAL A O 13
ATOM 23586 N N . GLY A 1 25 ? 9.124 -15.319 -7.395 1.00 0.00 25 GLY A N 13
ATOM 23587 C CA . GLY A 1 25 ? 9.814 -14.179 -7.964 1.00 0.00 25 GLY A CA 13
ATOM 23588 C C . GLY A 1 25 ? 8.927 -12.955 -8.016 1.00 0.00 25 GLY A C 13
ATOM 23589 O O . GLY A 1 25 ? 9.328 -11.870 -7.596 1.00 0.00 25 GLY A O 13
ATOM 23593 N N . TYR A 1 26 ? 7.711 -13.146 -8.516 1.00 0.00 26 TYR A N 13
ATOM 23594 C CA . TYR A 1 26 ? 6.716 -12.081 -8.587 1.00 0.00 26 TYR A CA 13
ATOM 23595 C C . TYR A 1 26 ? 6.462 -11.497 -7.199 1.00 0.00 26 TYR A C 13
ATOM 23596 O O . TYR A 1 26 ? 6.399 -10.278 -7.028 1.00 0.00 26 TYR A O 13
ATOM 23614 N N . ALA A 1 27 ? 6.340 -12.378 -6.214 1.00 0.00 27 ALA A N 13
ATOM 23615 C CA . ALA A 1 27 ? 6.084 -11.970 -4.841 1.00 0.00 27 ALA A CA 13
ATOM 23616 C C . ALA A 1 27 ? 7.269 -11.205 -4.258 1.00 0.00 27 ALA A C 13
ATOM 23617 O O . ALA A 1 27 ? 7.092 -10.156 -3.646 1.00 0.00 27 ALA A O 13
ATOM 23624 N N . THR A 1 28 ? 8.476 -11.730 -4.450 1.00 0.00 28 THR A N 13
ATOM 23625 C CA . THR A 1 28 ? 9.677 -11.084 -3.927 1.00 0.00 28 THR A CA 13
ATOM 23626 C C . THR A 1 28 ? 9.890 -9.717 -4.581 1.00 0.00 28 THR A C 13
ATOM 23627 O O . THR A 1 28 ? 10.272 -8.750 -3.917 1.00 0.00 28 THR A O 13
ATOM 23638 N N . GLU A 1 29 ? 9.623 -9.643 -5.877 1.00 0.00 29 GLU A N 13
ATOM 23639 C CA . GLU A 1 29 ? 9.749 -8.399 -6.623 1.00 0.00 29 GLU A CA 13
ATOM 23640 C C . GLU A 1 29 ? 8.736 -7.374 -6.121 1.00 0.00 29 GLU A C 13
ATOM 23641 O O . GLU A 1 29 ? 9.077 -6.222 -5.843 1.00 0.00 29 GLU A O 13
ATOM 23653 N N . LEU A 1 30 ? 7.492 -7.818 -5.989 1.00 0.00 30 LEU A N 13
ATOM 23654 C CA . LEU A 1 30 ? 6.407 -6.963 -5.532 1.00 0.00 30 LEU A CA 13
ATOM 23655 C C . LEU A 1 30 ? 6.673 -6.483 -4.108 1.00 0.00 30 LEU A C 13
ATOM 23656 O O . LEU A 1 30 ? 6.517 -5.300 -3.802 1.00 0.00 30 LEU A O 13
ATOM 23672 N N . ALA A 1 31 ? 7.089 -7.407 -3.250 1.00 0.00 31 ALA A N 13
ATOM 23673 C CA . ALA A 1 31 ? 7.349 -7.093 -1.852 1.00 0.00 31 ALA A CA 13
ATOM 23674 C C . ALA A 1 31 ? 8.486 -6.093 -1.704 1.00 0.00 31 ALA A C 13
ATOM 23675 O O . ALA A 1 31 ? 8.463 -5.260 -0.809 1.00 0.00 31 ALA A O 13
ATOM 23682 N N . LYS A 1 32 ? 9.480 -6.170 -2.582 1.00 0.00 32 LYS A N 13
ATOM 23683 C CA . LYS A 1 32 ? 10.600 -5.240 -2.526 1.00 0.00 32 LYS A CA 13
ATOM 23684 C C . LYS A 1 32 ? 10.153 -3.840 -2.932 1.00 0.00 32 LYS A C 13
ATOM 23685 O O . LYS A 1 32 ? 10.575 -2.845 -2.338 1.00 0.00 32 LYS A O 13
ATOM 23704 N N . MET A 1 33 ? 9.296 -3.773 -3.945 1.00 0.00 33 MET A N 13
ATOM 23705 C CA . MET A 1 33 ? 8.732 -2.505 -4.393 1.00 0.00 33 MET A CA 13
ATOM 23706 C C . MET A 1 33 ? 7.907 -1.875 -3.275 1.00 0.00 33 MET A C 13
ATOM 23707 O O . MET A 1 33 ? 8.087 -0.704 -2.938 1.00 0.00 33 MET A O 13
ATOM 23721 N N . PHE A 1 34 ? 7.030 -2.677 -2.681 1.00 0.00 34 PHE A N 13
ATOM 23722 C CA . PHE A 1 34 ? 6.187 -2.219 -1.585 1.00 0.00 34 PHE A CA 13
ATOM 23723 C C . PHE A 1 34 ? 7.055 -1.813 -0.392 1.00 0.00 34 PHE A C 13
ATOM 23724 O O . PHE A 1 34 ? 6.786 -0.824 0.290 1.00 0.00 34 PHE A O 13
ATOM 23741 N N . ASP A 1 35 ? 8.106 -2.585 -0.169 1.00 0.00 35 ASP A N 13
ATOM 23742 C CA . ASP A 1 35 ? 9.027 -2.360 0.939 1.00 0.00 35 ASP A CA 13
ATOM 23743 C C . ASP A 1 35 ? 9.732 -1.014 0.821 1.00 0.00 35 ASP A C 13
ATOM 23744 O O . ASP A 1 35 ? 9.497 -0.108 1.615 1.00 0.00 35 ASP A O 13
ATOM 23753 N N . ASP A 1 36 ? 10.566 -0.887 -0.202 1.00 0.00 36 ASP A N 13
ATOM 23754 C CA . ASP A 1 36 ? 11.481 0.246 -0.321 1.00 0.00 36 ASP A CA 13
ATOM 23755 C C . ASP A 1 36 ? 10.748 1.569 -0.543 1.00 0.00 36 ASP A C 13
ATOM 23756 O O . ASP A 1 36 ? 11.223 2.632 -0.124 1.00 0.00 36 ASP A O 13
ATOM 23765 N N . ASP A 1 37 ? 9.594 1.511 -1.186 1.00 0.00 37 ASP A N 13
ATOM 23766 C CA . ASP A 1 37 ? 8.888 2.729 -1.556 1.00 0.00 37 ASP A CA 13
ATOM 23767 C C . ASP A 1 37 ? 7.778 3.088 -0.577 1.00 0.00 37 ASP A C 13
ATOM 23768 O O . ASP A 1 37 ? 7.648 4.246 -0.183 1.00 0.00 37 ASP A O 13
ATOM 23777 N N . ILE A 1 38 ? 6.998 2.104 -0.164 1.00 0.00 38 ILE A N 13
ATOM 23778 C CA . ILE A 1 38 ? 5.803 2.369 0.626 1.00 0.00 38 ILE A CA 13
ATOM 23779 C C . ILE A 1 38 ? 6.083 2.328 2.130 1.00 0.00 38 ILE A C 13
ATOM 23780 O O . ILE A 1 38 ? 5.581 3.164 2.886 1.00 0.00 38 ILE A O 13
ATOM 23796 N N . LEU A 1 39 ? 6.908 1.381 2.562 1.00 0.00 39 LEU A N 13
ATOM 23797 C CA . LEU A 1 39 ? 7.136 1.163 3.993 1.00 0.00 39 LEU A CA 13
ATOM 23798 C C . LEU A 1 39 ? 7.832 2.345 4.694 1.00 0.00 39 LEU A C 13
ATOM 23799 O O . LEU A 1 39 ? 7.463 2.680 5.818 1.00 0.00 39 LEU A O 13
ATOM 23815 N N . PRO A 1 40 ? 8.847 2.997 4.088 1.00 0.00 40 PRO A N 13
ATOM 23816 C CA . PRO A 1 40 ? 9.485 4.174 4.699 1.00 0.00 40 PRO A CA 13
ATOM 23817 C C . PRO A 1 40 ? 8.551 5.385 4.767 1.00 0.00 40 PRO A C 13
ATOM 23818 O O . PRO A 1 40 ? 8.868 6.389 5.405 1.00 0.00 40 PRO A O 13
ATOM 23829 N N . ILE A 1 41 ? 7.403 5.291 4.105 1.00 0.00 41 ILE A N 13
ATOM 23830 C CA . ILE A 1 41 ? 6.448 6.391 4.081 1.00 0.00 41 ILE A CA 13
ATOM 23831 C C . ILE A 1 41 ? 5.357 6.194 5.132 1.00 0.00 41 ILE A C 13
ATOM 23832 O O . ILE A 1 41 ? 5.124 7.074 5.963 1.00 0.00 41 ILE A O 13
ATOM 23848 N N . ILE A 1 42 ? 4.690 5.042 5.101 1.00 0.00 42 ILE A N 13
ATOM 23849 C CA . ILE A 1 42 ? 3.574 4.795 6.014 1.00 0.00 42 ILE A CA 13
ATOM 23850 C C . ILE A 1 42 ? 3.687 3.446 6.716 1.00 0.00 42 ILE A C 13
ATOM 23851 O O . ILE A 1 42 ? 2.752 3.018 7.394 1.00 0.00 42 ILE A O 13
ATOM 23867 N N . GLY A 1 43 ? 4.827 2.787 6.574 1.00 0.00 43 GLY A N 13
ATOM 23868 C CA . GLY A 1 43 ? 4.986 1.450 7.121 1.00 0.00 43 GLY A CA 13
ATOM 23869 C C . GLY A 1 43 ? 4.832 1.417 8.627 1.00 0.00 43 GLY A C 13
ATOM 23870 O O . GLY A 1 43 ? 4.258 0.479 9.182 1.00 0.00 43 GLY A O 13
ATOM 23874 N N . GLY A 1 44 ? 5.321 2.458 9.284 1.00 0.00 44 GLY A N 13
ATOM 23875 C CA . GLY A 1 44 ? 5.251 2.521 10.727 1.00 0.00 44 GLY A CA 13
ATOM 23876 C C . GLY A 1 44 ? 4.030 3.271 11.216 1.00 0.00 44 GLY A C 13
ATOM 23877 O O . GLY A 1 44 ? 3.939 3.618 12.396 1.00 0.00 44 GLY A O 13
ATOM 23881 N N . LEU A 1 45 ? 3.088 3.529 10.319 1.00 0.00 45 LEU A N 13
ATOM 23882 C CA . LEU A 1 45 ? 1.860 4.209 10.691 1.00 0.00 45 LEU A CA 13
ATOM 23883 C C . LEU A 1 45 ? 0.762 3.195 10.957 1.00 0.00 45 LEU A C 13
ATOM 23884 O O . LEU A 1 45 ? 0.773 2.099 10.393 1.00 0.00 45 LEU A O 13
ATOM 23900 N N . GLU A 1 46 ? -0.175 3.554 11.822 1.00 0.00 46 GLU A N 13
ATOM 23901 C CA . GLU A 1 46 ? -1.292 2.681 12.127 1.00 0.00 46 GLU A CA 13
ATOM 23902 C C . GLU A 1 46 ? -2.259 2.694 10.959 1.00 0.00 46 GLU A C 13
ATOM 23903 O O . GLU A 1 46 ? -2.605 3.757 10.453 1.00 0.00 46 GLU A O 13
ATOM 23915 N N . ILE A 1 47 ? -2.693 1.519 10.539 1.00 0.00 47 ILE A N 13
ATOM 23916 C CA . ILE A 1 47 ? -3.535 1.386 9.357 1.00 0.00 47 ILE A CA 13
ATOM 23917 C C . ILE A 1 47 ? -4.877 2.103 9.540 1.00 0.00 47 ILE A C 13
ATOM 23918 O O . ILE A 1 47 ? -5.577 2.400 8.569 1.00 0.00 47 ILE A O 13
ATOM 23934 N N . GLN A 1 48 ? -5.219 2.398 10.789 1.00 0.00 48 GLN A N 13
ATOM 23935 C CA . GLN A 1 48 ? -6.461 3.093 11.098 1.00 0.00 48 GLN A CA 13
ATOM 23936 C C . GLN A 1 48 ? -6.273 4.602 11.013 1.00 0.00 48 GLN A C 13
ATOM 23937 O O . GLN A 1 48 ? -7.241 5.351 10.867 1.00 0.00 48 GLN A O 13
ATOM 23951 N N . ASP A 1 49 ? -5.030 5.050 11.105 1.00 0.00 49 ASP A N 13
ATOM 23952 C CA . ASP A 1 49 ? -4.744 6.471 11.058 1.00 0.00 49 ASP A CA 13
ATOM 23953 C C . ASP A 1 49 ? -3.493 6.749 10.245 1.00 0.00 49 ASP A C 13
ATOM 23954 O O . ASP A 1 49 ? -2.382 6.805 10.778 1.00 0.00 49 ASP A O 13
ATOM 23963 N N . ILE A 1 50 ? -3.681 6.881 8.948 1.00 0.00 50 ILE A N 13
ATOM 23964 C CA . ILE A 1 50 ? -2.595 7.243 8.058 1.00 0.00 50 ILE A CA 13
ATOM 23965 C C . ILE A 1 50 ? -2.866 8.607 7.435 1.00 0.00 50 ILE A C 13
ATOM 23966 O O . ILE A 1 50 ? -3.995 8.900 7.033 1.00 0.00 50 ILE A O 13
ATOM 23982 N N . GLU A 1 51 ? -1.834 9.436 7.382 1.00 0.00 51 GLU A N 13
ATOM 23983 C CA . GLU A 1 51 ? -1.944 10.776 6.821 1.00 0.00 51 GLU A CA 13
ATOM 23984 C C . GLU A 1 51 ? -2.227 10.691 5.324 1.00 0.00 51 GLU A C 13
ATOM 23985 O O . GLU A 1 51 ? -1.488 10.036 4.583 1.00 0.00 51 GLU A O 13
ATOM 23997 N N . PRO A 1 52 ? -3.313 11.332 4.866 1.00 0.00 52 PRO A N 13
ATOM 23998 C CA . PRO A 1 52 ? -3.703 11.334 3.452 1.00 0.00 52 PRO A CA 13
ATOM 23999 C C . PRO A 1 52 ? -2.571 11.786 2.533 1.00 0.00 52 PRO A C 13
ATOM 24000 O O . PRO A 1 52 ? -2.369 11.223 1.456 1.00 0.00 52 PRO A O 13
ATOM 24011 N N . MET A 1 53 ? -1.812 12.784 2.974 1.00 0.00 53 MET A N 13
ATOM 24012 C CA . MET A 1 53 ? -0.736 13.335 2.166 1.00 0.00 53 MET A CA 13
ATOM 24013 C C . MET A 1 53 ? 0.466 12.397 2.138 1.00 0.00 53 MET A C 13
ATOM 24014 O O . MET A 1 53 ? 1.297 12.474 1.237 1.00 0.00 53 MET A O 13
ATOM 24028 N N . GLN A 1 54 ? 0.546 11.506 3.120 1.00 0.00 54 GLN A N 13
ATOM 24029 C CA . GLN A 1 54 ? 1.624 10.526 3.167 1.00 0.00 54 GLN A CA 13
ATOM 24030 C C . GLN A 1 54 ? 1.303 9.323 2.289 1.00 0.00 54 GLN A C 13
ATOM 24031 O O . GLN A 1 54 ? 2.156 8.850 1.547 1.00 0.00 54 GLN A O 13
ATOM 24045 N N . LEU A 1 55 ? 0.070 8.839 2.364 1.00 0.00 55 LEU A N 13
ATOM 24046 C CA . LEU A 1 55 ? -0.360 7.743 1.499 1.00 0.00 55 LEU A CA 13
ATOM 24047 C C . LEU A 1 55 ? -0.273 8.184 0.040 1.00 0.00 55 LEU A C 13
ATOM 24048 O O . LEU A 1 55 ? 0.165 7.434 -0.839 1.00 0.00 55 LEU A O 13
ATOM 24064 N N . LEU A 1 56 ? -0.663 9.425 -0.201 1.00 0.00 56 LEU A N 13
ATOM 24065 C CA . LEU A 1 56 ? -0.566 10.015 -1.522 1.00 0.00 56 LEU A CA 13
ATOM 24066 C C . LEU A 1 56 ? 0.907 10.211 -1.901 1.00 0.00 56 LEU A C 13
ATOM 24067 O O . LEU A 1 56 ? 1.268 10.106 -3.069 1.00 0.00 56 LEU A O 13
ATOM 24083 N N . GLU A 1 57 ? 1.760 10.455 -0.909 1.00 0.00 57 GLU A N 13
ATOM 24084 C CA . GLU A 1 57 ? 3.190 10.617 -1.158 1.00 0.00 57 GLU A CA 13
ATOM 24085 C C . GLU A 1 57 ? 3.838 9.271 -1.477 1.00 0.00 57 GLU A C 13
ATOM 24086 O O . GLU A 1 57 ? 4.907 9.220 -2.079 1.00 0.00 57 GLU A O 13
ATOM 24098 N N . VAL A 1 58 ? 3.191 8.181 -1.077 1.00 0.00 58 VAL A N 13
ATOM 24099 C CA . VAL A 1 58 ? 3.589 6.855 -1.538 1.00 0.00 58 VAL A CA 13
ATOM 24100 C C . VAL A 1 58 ? 3.387 6.779 -3.046 1.00 0.00 58 VAL A C 13
ATOM 24101 O O . VAL A 1 58 ? 4.316 6.502 -3.816 1.00 0.00 58 VAL A O 13
ATOM 24114 N N . ILE A 1 59 ? 2.166 7.073 -3.457 1.00 0.00 59 ILE A N 13
ATOM 24115 C CA . ILE A 1 59 ? 1.828 7.125 -4.871 1.00 0.00 59 ILE A CA 13
ATOM 24116 C C . ILE A 1 59 ? 2.740 8.113 -5.604 1.00 0.00 59 ILE A C 13
ATOM 24117 O O . ILE A 1 59 ? 3.201 7.843 -6.713 1.00 0.00 59 ILE A O 13
ATOM 24133 N N . ARG A 1 60 ? 3.031 9.244 -4.964 1.00 0.00 60 ARG A N 13
ATOM 24134 C CA . ARG A 1 60 ? 3.883 10.256 -5.572 1.00 0.00 60 ARG A CA 13
ATOM 24135 C C . ARG A 1 60 ? 5.354 9.864 -5.526 1.00 0.00 60 ARG A C 13
ATOM 24136 O O . ARG A 1 60 ? 6.163 10.384 -6.293 1.00 0.00 60 ARG A O 13
ATOM 24157 N N . ARG A 1 61 ? 5.701 8.955 -4.622 1.00 0.00 61 ARG A N 13
ATOM 24158 C CA . ARG A 1 61 ? 7.032 8.360 -4.603 1.00 0.00 61 ARG A CA 13
ATOM 24159 C C . ARG A 1 61 ? 7.284 7.704 -5.950 1.00 0.00 61 ARG A C 13
ATOM 24160 O O . ARG A 1 61 ? 8.375 7.795 -6.515 1.00 0.00 61 ARG A O 13
ATOM 24181 N N . PHE A 1 62 ? 6.245 7.059 -6.466 1.00 0.00 62 PHE A N 13
ATOM 24182 C CA . PHE A 1 62 ? 6.301 6.476 -7.801 1.00 0.00 62 PHE A CA 13
ATOM 24183 C C . PHE A 1 62 ? 6.089 7.541 -8.885 1.00 0.00 62 PHE A C 13
ATOM 24184 O O . PHE A 1 62 ? 6.737 7.502 -9.936 1.00 0.00 62 PHE A O 13
ATOM 24201 N N . GLU A 1 63 ? 5.188 8.489 -8.620 1.00 0.00 63 GLU A N 13
ATOM 24202 C CA . GLU A 1 63 ? 4.832 9.534 -9.589 1.00 0.00 63 GLU A CA 13
ATOM 24203 C C . GLU A 1 63 ? 6.042 10.368 -10.001 1.00 0.00 63 GLU A C 13
ATOM 24204 O O . GLU A 1 63 ? 6.357 10.462 -11.189 1.00 0.00 63 GLU A O 13
ATOM 24216 N N . ASP A 1 64 ? 6.715 10.973 -9.020 1.00 0.00 64 ASP A N 13
ATOM 24217 C CA . ASP A 1 64 ? 7.873 11.826 -9.294 1.00 0.00 64 ASP A CA 13
ATOM 24218 C C . ASP A 1 64 ? 8.966 11.045 -10.007 1.00 0.00 64 ASP A C 13
ATOM 24219 O O . ASP A 1 64 ? 9.739 11.604 -10.787 1.00 0.00 64 ASP A O 13
ATOM 24228 N N . ARG A 1 65 ? 9.012 9.747 -9.744 1.00 0.00 65 ARG A N 13
ATOM 24229 C CA . ARG A 1 65 ? 10.003 8.871 -10.350 1.00 0.00 65 ARG A CA 13
ATOM 24230 C C . ARG A 1 65 ? 9.684 8.615 -11.820 1.00 0.00 65 ARG A C 13
ATOM 24231 O O . ARG A 1 65 ? 10.586 8.458 -12.642 1.00 0.00 65 ARG A O 13
ATOM 24252 N N . GLY A 1 66 ? 8.398 8.587 -12.149 1.00 0.00 66 GLY A N 13
ATOM 24253 C CA . GLY A 1 66 ? 7.991 8.278 -13.505 1.00 0.00 66 GLY A CA 13
ATOM 24254 C C . GLY A 1 66 ? 7.502 6.851 -13.636 1.00 0.00 66 GLY A C 13
ATOM 24255 O O . GLY A 1 66 ? 7.434 6.302 -14.738 1.00 0.00 66 GLY A O 13
ATOM 24259 N N . ALA A 1 67 ? 7.174 6.247 -12.504 1.00 0.00 67 ALA A N 13
ATOM 24260 C CA . ALA A 1 67 ? 6.649 4.894 -12.479 1.00 0.00 67 ALA A CA 13
ATOM 24261 C C . ALA A 1 67 ? 5.150 4.929 -12.219 1.00 0.00 67 ALA A C 13
ATOM 24262 O O . ALA A 1 67 ? 4.702 4.777 -11.085 1.00 0.00 67 ALA A O 13
ATOM 24269 N N . MET A 1 68 ? 4.381 5.140 -13.275 1.00 0.00 68 MET A N 13
ATOM 24270 C CA . MET A 1 68 ? 2.952 5.386 -13.136 1.00 0.00 68 MET A CA 13
ATOM 24271 C C . MET A 1 68 ? 2.187 4.090 -12.917 1.00 0.00 68 MET A C 13
ATOM 24272 O O . MET A 1 68 ? 1.222 4.054 -12.151 1.00 0.00 68 MET A O 13
ATOM 24286 N N . GLU A 1 69 ? 2.618 3.026 -13.581 1.00 0.00 69 GLU A N 13
ATOM 24287 C CA . GLU A 1 69 ? 2.010 1.717 -13.384 1.00 0.00 69 GLU A CA 13
ATOM 24288 C C . GLU A 1 69 ? 2.190 1.269 -11.939 1.00 0.00 69 GLU A C 13
ATOM 24289 O O . GLU A 1 69 ? 1.235 0.855 -11.285 1.00 0.00 69 GLU A O 13
ATOM 24301 N N . ARG A 1 70 ? 3.417 1.384 -11.439 1.00 0.00 70 ARG A N 13
ATOM 24302 C CA . ARG A 1 70 ? 3.721 1.035 -10.056 1.00 0.00 70 ARG A CA 13
ATOM 24303 C C . ARG A 1 70 ? 2.942 1.918 -9.084 1.00 0.00 70 ARG A C 13
ATOM 24304 O O . ARG A 1 70 ? 2.540 1.465 -8.015 1.00 0.00 70 ARG A O 13
ATOM 24325 N N . ALA A 1 71 ? 2.717 3.170 -9.474 1.00 0.00 71 ALA A N 13
ATOM 24326 C CA . ALA A 1 71 ? 1.951 4.102 -8.655 1.00 0.00 71 ALA A CA 13
ATOM 24327 C C . ALA A 1 71 ? 0.510 3.629 -8.498 1.00 0.00 71 ALA A C 13
ATOM 24328 O O . ALA A 1 71 ? -0.087 3.760 -7.427 1.00 0.00 71 ALA A O 13
ATOM 24335 N N . ASN A 1 72 ? -0.048 3.076 -9.567 1.00 0.00 72 ASN A N 13
ATOM 24336 C CA . ASN A 1 72 ? -1.414 2.564 -9.526 1.00 0.00 72 ASN A CA 13
ATOM 24337 C C . ASN A 1 72 ? -1.448 1.207 -8.831 1.00 0.00 72 ASN A C 13
ATOM 24338 O O . ASN A 1 72 ? -2.404 0.887 -8.119 1.00 0.00 72 ASN A O 13
ATOM 24349 N N . LYS A 1 73 ? -0.396 0.412 -9.036 1.00 0.00 73 LYS A N 13
ATOM 24350 C CA . LYS A 1 73 ? -0.243 -0.854 -8.325 1.00 0.00 73 LYS A CA 13
ATOM 24351 C C . LYS A 1 73 ? -0.263 -0.603 -6.824 1.00 0.00 73 LYS A C 13
ATOM 24352 O O . LYS A 1 73 ? -0.970 -1.280 -6.080 1.00 0.00 73 LYS A O 13
ATOM 24371 N N . ALA A 1 74 ? 0.515 0.386 -6.394 1.00 0.00 74 ALA A N 13
ATOM 24372 C CA . ALA A 1 74 ? 0.541 0.796 -5.000 1.00 0.00 74 ALA A CA 13
ATOM 24373 C C . ALA A 1 74 ? -0.844 1.221 -4.545 1.00 0.00 74 ALA A C 13
ATOM 24374 O O . ALA A 1 74 ? -1.344 0.751 -3.527 1.00 0.00 74 ALA A O 13
ATOM 24381 N N . ARG A 1 75 ? -1.458 2.096 -5.333 1.00 0.00 75 ARG A N 13
ATOM 24382 C CA . ARG A 1 75 ? -2.768 2.662 -5.023 1.00 0.00 75 ARG A CA 13
ATOM 24383 C C . ARG A 1 75 ? -3.788 1.585 -4.652 1.00 0.00 75 ARG A C 13
ATOM 24384 O O . ARG A 1 75 ? -4.315 1.572 -3.539 1.00 0.00 75 ARG A O 13
ATOM 24405 N N . ARG A 1 76 ? -4.054 0.673 -5.578 1.00 0.00 76 ARG A N 13
ATOM 24406 C CA . ARG A 1 76 ? -5.129 -0.291 -5.389 1.00 0.00 76 ARG A CA 13
ATOM 24407 C C . ARG A 1 76 ? -4.723 -1.422 -4.450 1.00 0.00 76 ARG A C 13
ATOM 24408 O O . ARG A 1 76 ? -5.568 -1.993 -3.762 1.00 0.00 76 ARG A O 13
ATOM 24429 N N . ARG A 1 77 ? -3.436 -1.745 -4.399 1.00 0.00 77 ARG A N 13
ATOM 24430 C CA . ARG A 1 77 ? -2.981 -2.828 -3.537 1.00 0.00 77 ARG A CA 13
ATOM 24431 C C . ARG A 1 77 ? -2.872 -2.379 -2.086 1.00 0.00 77 ARG A C 13
ATOM 24432 O O . ARG A 1 77 ? -3.029 -3.189 -1.176 1.00 0.00 77 ARG A O 13
ATOM 24453 N N . CYS A 1 78 ? -2.620 -1.093 -1.861 1.00 0.00 78 CYS A N 13
ATOM 24454 C CA . CYS A 1 78 ? -2.726 -0.546 -0.515 1.00 0.00 78 CYS A CA 13
ATOM 24455 C C . CYS A 1 78 ? -4.176 -0.630 -0.066 1.00 0.00 78 CYS A C 13
ATOM 24456 O O . CYS A 1 78 ? -4.467 -1.000 1.072 1.00 0.00 78 CYS A O 13
ATOM 24464 N N . GLY A 1 79 ? -5.083 -0.304 -0.988 1.00 0.00 79 GLY A N 13
ATOM 24465 C CA . GLY A 1 79 ? -6.500 -0.471 -0.739 1.00 0.00 79 GLY A CA 13
ATOM 24466 C C . GLY A 1 79 ? -6.856 -1.904 -0.393 1.00 0.00 79 GLY A C 13
ATOM 24467 O O . GLY A 1 79 ? -7.741 -2.150 0.426 1.00 0.00 79 GLY A O 13
ATOM 24471 N N . GLU A 1 80 ? -6.158 -2.853 -1.013 1.00 0.00 80 GLU A N 13
ATOM 24472 C CA . GLU A 1 80 ? -6.363 -4.267 -0.725 1.00 0.00 80 GLU A CA 13
ATOM 24473 C C . GLU A 1 80 ? -5.916 -4.585 0.701 1.00 0.00 80 GLU A C 13
ATOM 24474 O O . GLU A 1 80 ? -6.587 -5.325 1.417 1.00 0.00 80 GLU A O 13
ATOM 24486 N N . VAL A 1 81 ? -4.787 -4.012 1.113 1.00 0.00 81 VAL A N 13
ATOM 24487 C CA . VAL A 1 81 ? -4.294 -4.184 2.476 1.00 0.00 81 VAL A CA 13
ATOM 24488 C C . VAL A 1 81 ? -5.287 -3.599 3.480 1.00 0.00 81 VAL A C 13
ATOM 24489 O O . VAL A 1 81 ? -5.602 -4.226 4.495 1.00 0.00 81 VAL A O 13
ATOM 24502 N N . PHE A 1 82 ? -5.788 -2.401 3.181 1.00 0.00 82 PHE A N 13
ATOM 24503 C CA . PHE A 1 82 ? -6.816 -1.772 4.007 1.00 0.00 82 PHE A CA 13
ATOM 24504 C C . PHE A 1 82 ? -8.047 -2.668 4.090 1.00 0.00 82 PHE A C 13
ATOM 24505 O O . PHE A 1 82 ? -8.548 -2.959 5.175 1.00 0.00 82 PHE A O 13
ATOM 24522 N N . ARG A 1 83 ? -8.515 -3.106 2.926 1.00 0.00 83 ARG A N 13
ATOM 24523 C CA . ARG A 1 83 ? -9.668 -3.996 2.823 1.00 0.00 83 ARG A CA 13
ATOM 24524 C C . ARG A 1 83 ? -9.452 -5.278 3.624 1.00 0.00 83 ARG A C 13
ATOM 24525 O O . ARG A 1 83 ? -10.370 -5.772 4.284 1.00 0.00 83 ARG A O 13
ATOM 24546 N N . TYR A 1 84 ? -8.234 -5.800 3.580 1.00 0.00 84 TYR A N 13
ATOM 24547 C CA . TYR A 1 84 ? -7.901 -7.007 4.315 1.00 0.00 84 TYR A CA 13
ATOM 24548 C C . TYR A 1 84 ? -8.006 -6.753 5.813 1.00 0.00 84 TYR A C 13
ATOM 24549 O O . TYR A 1 84 ? -8.703 -7.470 6.510 1.00 0.00 84 TYR A O 13
ATOM 24567 N N . ALA A 1 85 ? -7.339 -5.712 6.294 1.00 0.00 85 ALA A N 13
ATOM 24568 C CA . ALA A 1 85 ? -7.392 -5.346 7.707 1.00 0.00 85 ALA A CA 13
ATOM 24569 C C . ALA A 1 85 ? -8.827 -5.143 8.191 1.00 0.00 85 ALA A C 13
ATOM 24570 O O . ALA A 1 85 ? -9.127 -5.353 9.370 1.00 0.00 85 ALA A O 13
ATOM 24577 N N . ILE A 1 86 ? -9.710 -4.733 7.287 1.00 0.00 86 ILE A N 13
ATOM 24578 C CA . ILE A 1 86 ? -11.122 -4.575 7.616 1.00 0.00 86 ILE A CA 13
ATOM 24579 C C . ILE A 1 86 ? -11.758 -5.929 7.931 1.00 0.00 86 ILE A C 13
ATOM 24580 O O . ILE A 1 86 ? -12.390 -6.094 8.974 1.00 0.00 86 ILE A O 13
ATOM 24596 N N . VAL A 1 87 ? -11.569 -6.905 7.046 1.00 0.00 87 VAL A N 13
ATOM 24597 C CA . VAL A 1 87 ? -12.096 -8.248 7.282 1.00 0.00 87 VAL A CA 13
ATOM 24598 C C . VAL A 1 87 ? -11.276 -8.964 8.357 1.00 0.00 87 VAL A C 13
ATOM 24599 O O . VAL A 1 87 ? -11.762 -9.873 9.032 1.00 0.00 87 VAL A O 13
ATOM 24612 N N . THR A 1 88 ? -10.032 -8.529 8.505 1.00 0.00 88 THR A N 13
ATOM 24613 C CA . THR A 1 88 ? -9.149 -8.982 9.570 1.00 0.00 88 THR A CA 13
ATOM 24614 C C . THR A 1 88 ? -9.671 -8.531 10.937 1.00 0.00 88 THR A C 13
ATOM 24615 O O . THR A 1 88 ? -9.499 -9.219 11.943 1.00 0.00 88 THR A O 13
ATOM 24626 N N . GLY A 1 89 ? -10.327 -7.377 10.960 1.00 0.00 89 GLY A N 13
ATOM 24627 C CA . GLY A 1 89 ? -10.880 -6.864 12.196 1.00 0.00 89 GLY A CA 13
ATOM 24628 C C . GLY A 1 89 ? -9.949 -5.884 12.878 1.00 0.00 89 GLY A C 13
ATOM 24629 O O . GLY A 1 89 ? -10.048 -5.656 14.084 1.00 0.00 89 GLY A O 13
ATOM 24633 N N . ARG A 1 90 ? -9.038 -5.306 12.110 1.00 0.00 90 ARG A N 13
ATOM 24634 C CA . ARG A 1 90 ? -8.090 -4.338 12.647 1.00 0.00 90 ARG A CA 13
ATOM 24635 C C . ARG A 1 90 ? -8.263 -2.979 11.981 1.00 0.00 90 ARG A C 13
ATOM 24636 O O . ARG A 1 90 ? -7.535 -2.034 12.278 1.00 0.00 90 ARG A O 13
ATOM 24657 N N . ALA A 1 91 ? -9.233 -2.882 11.085 1.00 0.00 91 ALA A N 13
ATOM 24658 C CA . ALA A 1 91 ? -9.556 -1.619 10.439 1.00 0.00 91 ALA A CA 13
ATOM 24659 C C . ALA A 1 91 ? -11.061 -1.490 10.252 1.00 0.00 91 ALA A C 13
ATOM 24660 O O . ALA A 1 91 ? -11.729 -2.447 9.863 1.00 0.00 91 ALA A O 13
ATOM 24667 N N . LYS A 1 92 ? -11.591 -0.315 10.553 1.00 0.00 92 LYS A N 13
ATOM 24668 C CA . LYS A 1 92 ? -13.013 -0.054 10.383 1.00 0.00 92 LYS A CA 13
ATOM 24669 C C . LYS A 1 92 ? -13.244 0.720 9.090 1.00 0.00 92 LYS A C 13
ATOM 24670 O O . LYS A 1 92 ? -14.177 0.443 8.333 1.00 0.00 92 LYS A O 13
ATOM 24689 N N . TYR A 1 93 ? -12.383 1.694 8.844 1.00 0.00 93 TYR A N 13
ATOM 24690 C CA . TYR A 1 93 ? -12.397 2.433 7.596 1.00 0.00 93 TYR A CA 13
ATOM 24691 C C . TYR A 1 93 ? -10.963 2.665 7.148 1.00 0.00 93 TYR A C 13
ATOM 24692 O O . TYR A 1 93 ? -10.027 2.365 7.889 1.00 0.00 93 TYR A O 13
ATOM 24710 N N . ASN A 1 94 ? -10.788 3.199 5.953 1.00 0.00 94 ASN A N 13
ATOM 24711 C CA . ASN A 1 94 ? -9.457 3.398 5.407 1.00 0.00 94 ASN A CA 13
ATOM 24712 C C . ASN A 1 94 ? -9.297 4.813 4.860 1.00 0.00 94 ASN A C 13
ATOM 24713 O O . ASN A 1 94 ? -10.282 5.486 4.562 1.00 0.00 94 ASN A O 13
ATOM 24724 N N . PRO A 1 95 ? -8.051 5.298 4.748 1.00 0.00 95 PRO A N 13
ATOM 24725 C CA . PRO A 1 95 ? -7.755 6.611 4.175 1.00 0.00 95 PRO A CA 13
ATOM 24726 C C . PRO A 1 95 ? -7.792 6.608 2.645 1.00 0.00 95 PRO A C 13
ATOM 24727 O O . PRO A 1 95 ? -7.240 7.498 2.002 1.00 0.00 95 PRO A O 13
ATOM 24738 N N . ALA A 1 96 ? -8.456 5.612 2.063 1.00 0.00 96 ALA A N 13
ATOM 24739 C CA . ALA A 1 96 ? -8.566 5.508 0.609 1.00 0.00 96 ALA A CA 13
ATOM 24740 C C . ALA A 1 96 ? -9.387 6.666 0.015 1.00 0.00 96 ALA A C 13
ATOM 24741 O O . ALA A 1 96 ? -8.979 7.251 -0.990 1.00 0.00 96 ALA A O 13
ATOM 24748 N N . PRO A 1 97 ? -10.555 7.020 0.604 1.00 0.00 97 PRO A N 13
ATOM 24749 C CA . PRO A 1 97 ? -11.316 8.204 0.182 1.00 0.00 97 PRO A CA 13
ATOM 24750 C C . PRO A 1 97 ? -10.475 9.479 0.235 1.00 0.00 97 PRO A C 13
ATOM 24751 O O . PRO A 1 97 ? -10.624 10.370 -0.603 1.00 0.00 97 PRO A O 13
ATOM 24762 N N . ASP A 1 98 ? -9.587 9.557 1.220 1.00 0.00 98 ASP A N 13
ATOM 24763 C CA . ASP A 1 98 ? -8.714 10.714 1.380 1.00 0.00 98 ASP A CA 13
ATOM 24764 C C . ASP A 1 98 ? -7.564 10.656 0.384 1.00 0.00 98 ASP A C 13
ATOM 24765 O O . ASP A 1 98 ? -7.053 11.690 -0.052 1.00 0.00 98 ASP A O 13
ATOM 24774 N N . LEU A 1 99 ? -7.160 9.439 0.034 1.00 0.00 99 LEU A N 13
ATOM 24775 C CA . LEU A 1 99 ? -6.183 9.219 -1.026 1.00 0.00 99 LEU A CA 13
ATOM 24776 C C . LEU A 1 99 ? -6.728 9.785 -2.333 1.00 0.00 99 LEU A C 13
ATOM 24777 O O . LEU A 1 99 ? -6.057 10.561 -3.013 1.00 0.00 99 LEU A O 13
ATOM 24793 N N . ALA A 1 100 ? -7.959 9.404 -2.660 1.00 0.00 100 ALA A N 13
ATOM 24794 C CA . ALA A 1 100 ? -8.625 9.899 -3.859 1.00 0.00 100 ALA A CA 13
ATOM 24795 C C . ALA A 1 100 ? -8.804 11.411 -3.787 1.00 0.00 100 ALA A C 13
ATOM 24796 O O . ALA A 1 100 ? -8.681 12.109 -4.791 1.00 0.00 100 ALA A O 13
ATOM 24803 N N . ASP A 1 101 ? -9.087 11.902 -2.586 1.00 0.00 101 ASP A N 13
ATOM 24804 C CA . ASP A 1 101 ? -9.243 13.333 -2.345 1.00 0.00 101 ASP A CA 13
ATOM 24805 C C . ASP A 1 101 ? -7.965 14.085 -2.695 1.00 0.00 101 ASP A C 13
ATOM 24806 O O . ASP A 1 101 ? -7.973 15.004 -3.516 1.00 0.00 101 ASP A O 13
ATOM 24815 N N . ALA A 1 102 ? -6.869 13.670 -2.081 1.00 0.00 102 ALA A N 13
ATOM 24816 C CA . ALA A 1 102 ? -5.581 14.321 -2.280 1.00 0.00 102 ALA A CA 13
ATOM 24817 C C . ALA A 1 102 ? -5.114 14.174 -3.723 1.00 0.00 102 ALA A C 13
ATOM 24818 O O . ALA A 1 102 ? -4.618 15.129 -4.325 1.00 0.00 102 ALA A O 13
ATOM 24825 N N . MET A 1 103 ? -5.295 12.980 -4.275 1.00 0.00 103 MET A N 13
ATOM 24826 C CA . MET A 1 103 ? -4.899 12.693 -5.650 1.00 0.00 103 MET A CA 13
ATOM 24827 C C . MET A 1 103 ? -5.699 13.539 -6.637 1.00 0.00 103 MET A C 13
ATOM 24828 O O . MET A 1 103 ? -5.202 13.895 -7.702 1.00 0.00 103 MET A O 13
ATOM 24842 N N . LYS A 1 104 ? -6.934 13.857 -6.272 1.00 0.00 104 LYS A N 13
ATOM 24843 C CA . LYS A 1 104 ? -7.789 14.706 -7.094 1.00 0.00 104 LYS A CA 13
ATOM 24844 C C . LYS A 1 104 ? -7.168 16.090 -7.260 1.00 0.00 104 LYS A C 13
ATOM 24845 O O . LYS A 1 104 ? -7.218 16.679 -8.339 1.00 0.00 104 LYS A O 13
ATOM 24864 N N . GLY A 1 105 ? -6.555 16.584 -6.193 1.00 0.00 105 GLY A N 13
ATOM 24865 C CA . GLY A 1 105 ? -5.891 17.871 -6.245 1.00 0.00 105 GLY A CA 13
ATOM 24866 C C . GLY A 1 105 ? -4.623 17.820 -7.078 1.00 0.00 105 GLY A C 13
ATOM 24867 O O . GLY A 1 105 ? -4.311 18.757 -7.812 1.00 0.00 105 GLY A O 13
ATOM 24871 N N . TYR A 1 106 ? -3.904 16.706 -6.982 1.00 0.00 106 TYR A N 13
ATOM 24872 C CA . TYR A 1 106 ? -2.656 16.530 -7.718 1.00 0.00 106 TYR A CA 13
ATOM 24873 C C . TYR A 1 106 ? -2.910 16.025 -9.136 1.00 0.00 106 TYR A C 13
ATOM 24874 O O . TYR A 1 106 ? -1.970 15.765 -9.885 1.00 0.00 106 TYR A O 13
ATOM 24892 N N . ARG A 1 107 ? -4.176 15.875 -9.501 1.00 0.00 107 ARG A N 13
ATOM 24893 C CA . ARG A 1 107 ? -4.525 15.445 -10.846 1.00 0.00 107 ARG A CA 13
ATOM 24894 C C . ARG A 1 107 ? -4.493 16.644 -11.788 1.00 0.00 107 ARG A C 13
ATOM 24895 O O . ARG A 1 107 ? -4.344 16.501 -13.001 1.00 0.00 107 ARG A O 13
ATOM 24916 N N . LYS A 1 108 ? -4.621 17.829 -11.210 1.00 0.00 108 LYS A N 13
ATOM 24917 C CA . LYS A 1 108 ? -4.574 19.066 -11.966 1.00 0.00 108 LYS A CA 13
ATOM 24918 C C . LYS A 1 108 ? -3.144 19.582 -11.953 1.00 0.00 108 LYS A C 13
ATOM 24919 O O . LYS A 1 108 ? -2.817 20.581 -11.311 1.00 0.00 108 LYS A O 13
ATOM 24938 N N . LYS A 1 109 ? -2.293 18.841 -12.640 1.00 0.00 109 LYS A N 13
ATOM 24939 C CA . LYS A 1 109 ? -0.856 19.094 -12.654 1.00 0.00 109 LYS A CA 13
ATOM 24940 C C . LYS A 1 109 ? -0.501 20.325 -13.482 1.00 0.00 109 LYS A C 13
ATOM 24941 O O . LYS A 1 109 ? 0.603 20.862 -13.362 1.00 0.00 109 LYS A O 13
ATOM 24960 N N . ASN A 1 110 ? -1.419 20.758 -14.336 1.00 0.00 110 ASN A N 13
ATOM 24961 C CA . ASN A 1 110 ? -1.198 21.962 -15.129 1.00 0.00 110 ASN A CA 13
ATOM 24962 C C . ASN A 1 110 ? -1.350 23.206 -14.265 1.00 0.00 110 ASN A C 13
ATOM 24963 O O . ASN A 1 110 ? -0.959 24.303 -14.663 1.00 0.00 110 ASN A O 13
ATOM 24974 N N . LEU A 1 111 ? -1.913 23.025 -13.081 1.00 0.00 111 LEU A N 13
ATOM 24975 C CA . LEU A 1 111 ? -1.986 24.092 -12.102 1.00 0.00 111 LEU A CA 13
ATOM 24976 C C . LEU A 1 111 ? -0.736 24.054 -11.236 1.00 0.00 111 LEU A C 13
ATOM 24977 O O . LEU A 1 111 ? -0.430 23.030 -10.625 1.00 0.00 111 LEU A O 13
ATOM 24993 N N . GLU A 1 112 ? -0.006 25.157 -11.203 1.00 0.00 112 GLU A N 13
ATOM 24994 C CA . GLU A 1 112 ? 1.247 25.221 -10.464 1.00 0.00 112 GLU A CA 13
ATOM 24995 C C . GLU A 1 112 ? 0.985 25.239 -8.961 1.00 0.00 112 GLU A C 13
ATOM 24996 O O . GLU A 1 112 ? 0.575 26.257 -8.400 1.00 0.00 112 GLU A O 13
ATOM 25008 N N . HIS A 1 113 ? 1.209 24.101 -8.319 1.00 0.00 113 HIS A N 13
ATOM 25009 C CA . HIS A 1 113 ? 0.934 23.958 -6.897 1.00 0.00 113 HIS A CA 13
ATOM 25010 C C . HIS A 1 113 ? 2.101 24.457 -6.060 1.00 0.00 113 HIS A C 13
ATOM 25011 O O . HIS A 1 113 ? 3.257 24.130 -6.329 1.00 0.00 113 HIS A O 13
ATOM 25026 N N . HIS A 1 114 ? 1.784 25.254 -5.052 1.00 0.00 114 HIS A N 13
ATOM 25027 C CA . HIS A 1 114 ? 2.781 25.761 -4.123 1.00 0.00 114 HIS A CA 13
ATOM 25028 C C . HIS A 1 114 ? 2.261 25.663 -2.694 1.00 0.00 114 HIS A C 13
ATOM 25029 O O . HIS A 1 114 ? 1.324 26.366 -2.316 1.00 0.00 114 HIS A O 13
ATOM 25044 N N . HIS A 1 115 ? 2.864 24.777 -1.916 1.00 0.00 115 HIS A N 13
ATOM 25045 C CA . HIS A 1 115 ? 2.512 24.620 -0.512 1.00 0.00 115 HIS A CA 13
ATOM 25046 C C . HIS A 1 115 ? 3.077 25.785 0.286 1.00 0.00 115 HIS A C 13
ATOM 25047 O O . HIS A 1 115 ? 4.072 26.387 -0.110 1.00 0.00 115 HIS A O 13
ATOM 25062 N N . HIS A 1 116 ? 2.459 26.099 1.412 1.00 0.00 116 HIS A N 13
ATOM 25063 C CA . HIS A 1 116 ? 2.970 27.159 2.272 1.00 0.00 116 HIS A CA 13
ATOM 25064 C C . HIS A 1 116 ? 4.115 26.620 3.132 1.00 0.00 116 HIS A C 13
ATOM 25065 O O . HIS A 1 116 ? 4.814 27.373 3.809 1.00 0.00 116 HIS A O 13
ATOM 25080 N N . HIS A 1 117 ? 4.291 25.301 3.098 1.00 0.00 117 HIS A N 13
ATOM 25081 C CA . HIS A 1 117 ? 5.399 24.651 3.791 1.00 0.00 117 HIS A CA 13
ATOM 25082 C C . HIS A 1 117 ? 6.468 24.213 2.793 1.00 0.00 117 HIS A C 13
ATOM 25083 O O . HIS A 1 117 ? 7.501 23.665 3.176 1.00 0.00 117 HIS A O 13
ATOM 25098 N N . HIS A 1 118 ? 6.203 24.449 1.512 1.00 0.00 118 HIS A N 13
ATOM 25099 C CA . HIS A 1 118 ? 7.134 24.099 0.445 1.00 0.00 118 HIS A CA 13
ATOM 25100 C C . HIS A 1 118 ? 6.981 25.061 -0.721 1.00 0.00 118 HIS A C 13
ATOM 25101 O O . HIS A 1 118 ? 7.600 26.139 -0.683 1.00 0.00 118 HIS A O 13
ATOM 25117 N N . SER A 1 1 ? 3.469 -4.461 20.884 1.00 0.00 1 SER A N 14
ATOM 25118 C CA . SER A 1 1 ? 2.164 -5.111 21.109 1.00 0.00 1 SER A CA 14
ATOM 25119 C C . SER A 1 1 ? 2.111 -6.441 20.367 1.00 0.00 1 SER A C 14
ATOM 25120 O O . SER A 1 1 ? 2.874 -6.661 19.424 1.00 0.00 1 SER A O 14
ATOM 25130 N N . SER A 1 2 ? 1.224 -7.327 20.802 1.00 0.00 2 SER A N 14
ATOM 25131 C CA . SER A 1 2 ? 1.042 -8.611 20.142 1.00 0.00 2 SER A CA 14
ATOM 25132 C C . SER A 1 2 ? 0.341 -8.411 18.801 1.00 0.00 2 SER A C 14
ATOM 25133 O O . SER A 1 2 ? 0.856 -8.800 17.752 1.00 0.00 2 SER A O 14
ATOM 25141 N N . ASN A 1 3 ? -0.832 -7.789 18.839 1.00 0.00 3 ASN A N 14
ATOM 25142 C CA . ASN A 1 3 ? -1.544 -7.443 17.619 1.00 0.00 3 ASN A CA 14
ATOM 25143 C C . ASN A 1 3 ? -1.143 -6.046 17.168 1.00 0.00 3 ASN A C 14
ATOM 25144 O O . ASN A 1 3 ? -1.800 -5.057 17.496 1.00 0.00 3 ASN A O 14
ATOM 25155 N N . ASN A 1 4 ? -0.034 -5.968 16.450 1.00 0.00 4 ASN A N 14
ATOM 25156 C CA . ASN A 1 4 ? 0.474 -4.694 15.964 1.00 0.00 4 ASN A CA 14
ATOM 25157 C C . ASN A 1 4 ? -0.323 -4.232 14.749 1.00 0.00 4 ASN A C 14
ATOM 25158 O O . ASN A 1 4 ? -0.429 -4.944 13.753 1.00 0.00 4 ASN A O 14
ATOM 25169 N N . ASN A 1 5 ? -0.891 -3.036 14.847 1.00 0.00 5 ASN A N 14
ATOM 25170 C CA . ASN A 1 5 ? -1.748 -2.498 13.794 1.00 0.00 5 ASN A CA 14
ATOM 25171 C C . ASN A 1 5 ? -0.953 -1.633 12.824 1.00 0.00 5 ASN A C 14
ATOM 25172 O O . ASN A 1 5 ? -1.526 -0.977 11.953 1.00 0.00 5 ASN A O 14
ATOM 25183 N N . SER A 1 6 ? 0.363 -1.621 12.982 1.00 0.00 6 SER A N 14
ATOM 25184 C CA . SER A 1 6 ? 1.227 -0.890 12.068 1.00 0.00 6 SER A CA 14
ATOM 25185 C C . SER A 1 6 ? 1.169 -1.512 10.675 1.00 0.00 6 SER A C 14
ATOM 25186 O O . SER A 1 6 ? 1.042 -2.734 10.534 1.00 0.00 6 SER A O 14
ATOM 25194 N N . PHE A 1 7 ? 1.263 -0.665 9.657 1.00 0.00 7 PHE A N 14
ATOM 25195 C CA . PHE A 1 7 ? 1.148 -1.099 8.268 1.00 0.00 7 PHE A CA 14
ATOM 25196 C C . PHE A 1 7 ? 2.166 -2.190 7.950 1.00 0.00 7 PHE A C 14
ATOM 25197 O O . PHE A 1 7 ? 1.837 -3.174 7.295 1.00 0.00 7 PHE A O 14
ATOM 25214 N N . SER A 1 8 ? 3.393 -2.015 8.438 1.00 0.00 8 SER A N 14
ATOM 25215 C CA . SER A 1 8 ? 4.465 -2.988 8.229 1.00 0.00 8 SER A CA 14
ATOM 25216 C C . SER A 1 8 ? 4.045 -4.392 8.667 1.00 0.00 8 SER A C 14
ATOM 25217 O O . SER A 1 8 ? 4.366 -5.381 8.003 1.00 0.00 8 SER A O 14
ATOM 25225 N N . ALA A 1 9 ? 3.310 -4.468 9.771 1.00 0.00 9 ALA A N 14
ATOM 25226 C CA . ALA A 1 9 ? 2.901 -5.745 10.339 1.00 0.00 9 ALA A CA 14
ATOM 25227 C C . ALA A 1 9 ? 1.855 -6.424 9.461 1.00 0.00 9 ALA A C 14
ATOM 25228 O O . ALA A 1 9 ? 1.993 -7.596 9.101 1.00 0.00 9 ALA A O 14
ATOM 25235 N N . ILE A 1 10 ? 0.821 -5.675 9.107 1.00 0.00 10 ILE A N 14
ATOM 25236 C CA . ILE A 1 10 ? -0.267 -6.207 8.295 1.00 0.00 10 ILE A CA 14
ATOM 25237 C C . ILE A 1 10 ? 0.205 -6.469 6.868 1.00 0.00 10 ILE A C 14
ATOM 25238 O O . ILE A 1 10 ? -0.174 -7.467 6.253 1.00 0.00 10 ILE A O 14
ATOM 25254 N N . TYR A 1 11 ? 1.045 -5.577 6.354 1.00 0.00 11 TYR A N 14
ATOM 25255 C CA . TYR A 1 11 ? 1.651 -5.752 5.040 1.00 0.00 11 TYR A CA 14
ATOM 25256 C C . TYR A 1 11 ? 2.418 -7.068 4.968 1.00 0.00 11 TYR A C 14
ATOM 25257 O O . TYR A 1 11 ? 2.342 -7.778 3.970 1.00 0.00 11 TYR A O 14
ATOM 25275 N N . LYS A 1 12 ? 3.148 -7.397 6.029 1.00 0.00 12 LYS A N 14
ATOM 25276 C CA . LYS A 1 12 ? 3.921 -8.630 6.046 1.00 0.00 12 LYS A CA 14
ATOM 25277 C C . LYS A 1 12 ? 3.000 -9.842 6.029 1.00 0.00 12 LYS A C 14
ATOM 25278 O O . LYS A 1 12 ? 3.250 -10.798 5.304 1.00 0.00 12 LYS A O 14
ATOM 25297 N N . GLU A 1 13 ? 1.934 -9.796 6.822 1.00 0.00 13 GLU A N 14
ATOM 25298 C CA . GLU A 1 13 ? 0.969 -10.890 6.858 1.00 0.00 13 GLU A CA 14
ATOM 25299 C C . GLU A 1 13 ? 0.294 -11.044 5.498 1.00 0.00 13 GLU A C 14
ATOM 25300 O O . GLU A 1 13 ? 0.154 -12.155 4.984 1.00 0.00 13 GLU A O 14
ATOM 25312 N N . TRP A 1 14 ? -0.107 -9.919 4.920 1.00 0.00 14 TRP A N 14
ATOM 25313 C CA . TRP A 1 14 ? -0.710 -9.899 3.593 1.00 0.00 14 TRP A CA 14
ATOM 25314 C C . TRP A 1 14 ? 0.260 -10.463 2.555 1.00 0.00 14 TRP A C 14
ATOM 25315 O O . TRP A 1 14 ? -0.099 -11.351 1.777 1.00 0.00 14 TRP A O 14
ATOM 25336 N N . TYR A 1 15 ? 1.489 -9.955 2.562 1.00 0.00 15 TYR A N 14
ATOM 25337 C CA . TYR A 1 15 ? 2.527 -10.425 1.651 1.00 0.00 15 TYR A CA 14
ATOM 25338 C C . TYR A 1 15 ? 2.808 -11.910 1.855 1.00 0.00 15 TYR A C 14
ATOM 25339 O O . TYR A 1 15 ? 2.854 -12.669 0.895 1.00 0.00 15 TYR A O 14
ATOM 25357 N N . GLU A 1 16 ? 2.985 -12.316 3.103 1.00 0.00 16 GLU A N 14
ATOM 25358 C CA . GLU A 1 16 ? 3.332 -13.696 3.425 1.00 0.00 16 GLU A CA 14
ATOM 25359 C C . GLU A 1 16 ? 2.209 -14.642 3.002 1.00 0.00 16 GLU A C 14
ATOM 25360 O O . GLU A 1 16 ? 2.457 -15.759 2.546 1.00 0.00 16 GLU A O 14
ATOM 25372 N N . HIS A 1 17 ? 0.976 -14.175 3.144 1.00 0.00 17 HIS A N 14
ATOM 25373 C CA . HIS A 1 17 ? -0.191 -14.949 2.744 1.00 0.00 17 HIS A CA 14
ATOM 25374 C C . HIS A 1 17 ? -0.288 -15.019 1.219 1.00 0.00 17 HIS A C 14
ATOM 25375 O O . HIS A 1 17 ? -0.535 -16.080 0.649 1.00 0.00 17 HIS A O 14
ATOM 25390 N N . LYS A 1 18 ? -0.075 -13.884 0.562 1.00 0.00 18 LYS A N 14
ATOM 25391 C CA . LYS A 1 18 ? -0.128 -13.820 -0.896 1.00 0.00 18 LYS A CA 14
ATOM 25392 C C . LYS A 1 18 ? 1.098 -14.473 -1.530 1.00 0.00 18 LYS A C 14
ATOM 25393 O O . LYS A 1 18 ? 1.079 -14.843 -2.705 1.00 0.00 18 LYS A O 14
ATOM 25412 N N . LYS A 1 19 ? 2.151 -14.621 -0.742 1.00 0.00 19 LYS A N 14
ATOM 25413 C CA . LYS A 1 19 ? 3.378 -15.271 -1.188 1.00 0.00 19 LYS A CA 14
ATOM 25414 C C . LYS A 1 19 ? 3.112 -16.748 -1.474 1.00 0.00 19 LYS A C 14
ATOM 25415 O O . LYS A 1 19 ? 3.869 -17.407 -2.185 1.00 0.00 19 LYS A O 14
ATOM 25434 N N . GLN A 1 20 ? 2.017 -17.255 -0.919 1.00 0.00 20 GLN A N 14
ATOM 25435 C CA . GLN A 1 20 ? 1.611 -18.635 -1.137 1.00 0.00 20 GLN A CA 14
ATOM 25436 C C . GLN A 1 20 ? 0.737 -18.740 -2.385 1.00 0.00 20 GLN A C 14
ATOM 25437 O O . GLN A 1 20 ? 0.417 -19.836 -2.848 1.00 0.00 20 GLN A O 14
ATOM 25451 N N . VAL A 1 21 ? 0.357 -17.592 -2.927 1.00 0.00 21 VAL A N 14
ATOM 25452 C CA . VAL A 1 21 ? -0.545 -17.543 -4.069 1.00 0.00 21 VAL A CA 14
ATOM 25453 C C . VAL A 1 21 ? 0.216 -17.265 -5.360 1.00 0.00 21 VAL A C 14
ATOM 25454 O O . VAL A 1 21 ? 0.027 -17.951 -6.366 1.00 0.00 21 VAL A O 14
ATOM 25467 N N . TRP A 1 22 ? 1.081 -16.266 -5.326 1.00 0.00 22 TRP A N 14
ATOM 25468 C CA . TRP A 1 22 ? 1.833 -15.866 -6.510 1.00 0.00 22 TRP A CA 14
ATOM 25469 C C . TRP A 1 22 ? 3.105 -16.691 -6.651 1.00 0.00 22 TRP A C 14
ATOM 25470 O O . TRP A 1 22 ? 3.453 -17.470 -5.762 1.00 0.00 22 TRP A O 14
ATOM 25491 N N . SER A 1 23 ? 3.791 -16.521 -7.771 1.00 0.00 23 SER A N 14
ATOM 25492 C CA . SER A 1 23 ? 5.104 -17.113 -7.957 1.00 0.00 23 SER A CA 14
ATOM 25493 C C . SER A 1 23 ? 6.140 -16.279 -7.215 1.00 0.00 23 SER A C 14
ATOM 25494 O O . SER A 1 23 ? 5.950 -15.074 -7.029 1.00 0.00 23 SER A O 14
ATOM 25502 N N . VAL A 1 24 ? 7.235 -16.907 -6.802 1.00 0.00 24 VAL A N 14
ATOM 25503 C CA . VAL A 1 24 ? 8.232 -16.235 -5.976 1.00 0.00 24 VAL A CA 14
ATOM 25504 C C . VAL A 1 24 ? 8.845 -15.033 -6.703 1.00 0.00 24 VAL A C 14
ATOM 25505 O O . VAL A 1 24 ? 9.204 -14.038 -6.075 1.00 0.00 24 VAL A O 14
ATOM 25518 N N . GLY A 1 25 ? 8.933 -15.119 -8.028 1.00 0.00 25 GLY A N 14
ATOM 25519 C CA . GLY A 1 25 ? 9.473 -14.021 -8.812 1.00 0.00 25 GLY A CA 14
ATOM 25520 C C . GLY A 1 25 ? 8.610 -12.781 -8.724 1.00 0.00 25 GLY A C 14
ATOM 25521 O O . GLY A 1 25 ? 9.078 -11.717 -8.309 1.00 0.00 25 GLY A O 14
ATOM 25525 N N . TYR A 1 26 ? 7.345 -12.929 -9.096 1.00 0.00 26 TYR A N 14
ATOM 25526 C CA . TYR A 1 26 ? 6.377 -11.843 -9.005 1.00 0.00 26 TYR A CA 14
ATOM 25527 C C . TYR A 1 26 ? 6.274 -11.335 -7.568 1.00 0.00 26 TYR A C 14
ATOM 25528 O O . TYR A 1 26 ? 6.215 -10.129 -7.329 1.00 0.00 26 TYR A O 14
ATOM 25546 N N . ALA A 1 27 ? 6.266 -12.267 -6.619 1.00 0.00 27 ALA A N 14
ATOM 25547 C CA . ALA A 1 27 ? 6.155 -11.927 -5.207 1.00 0.00 27 ALA A CA 14
ATOM 25548 C C . ALA A 1 27 ? 7.326 -11.060 -4.750 1.00 0.00 27 ALA A C 14
ATOM 25549 O O . ALA A 1 27 ? 7.129 -10.064 -4.059 1.00 0.00 27 ALA A O 14
ATOM 25556 N N . THR A 1 28 ? 8.539 -11.436 -5.146 1.00 0.00 28 THR A N 14
ATOM 25557 C CA . THR A 1 28 ? 9.733 -10.677 -4.786 1.00 0.00 28 THR A CA 14
ATOM 25558 C C . THR A 1 28 ? 9.680 -9.270 -5.382 1.00 0.00 28 THR A C 14
ATOM 25559 O O . THR A 1 28 ? 9.946 -8.282 -4.696 1.00 0.00 28 THR A O 14
ATOM 25570 N N . GLU A 1 29 ? 9.312 -9.197 -6.656 1.00 0.00 29 GLU A N 14
ATOM 25571 C CA . GLU A 1 29 ? 9.221 -7.931 -7.372 1.00 0.00 29 GLU A CA 14
ATOM 25572 C C . GLU A 1 29 ? 8.236 -6.985 -6.684 1.00 0.00 29 GLU A C 14
ATOM 25573 O O . GLU A 1 29 ? 8.571 -5.842 -6.361 1.00 0.00 29 GLU A O 14
ATOM 25585 N N . LEU A 1 30 ? 7.028 -7.483 -6.447 1.00 0.00 30 LEU A N 14
ATOM 25586 C CA . LEU A 1 30 ? 5.973 -6.689 -5.832 1.00 0.00 30 LEU A CA 14
ATOM 25587 C C . LEU A 1 30 ? 6.363 -6.292 -4.413 1.00 0.00 30 LEU A C 14
ATOM 25588 O O . LEU A 1 30 ? 6.178 -5.143 -4.007 1.00 0.00 30 LEU A O 14
ATOM 25604 N N . ALA A 1 31 ? 6.915 -7.244 -3.672 1.00 0.00 31 ALA A N 14
ATOM 25605 C CA . ALA A 1 31 ? 7.276 -7.016 -2.283 1.00 0.00 31 ALA A CA 14
ATOM 25606 C C . ALA A 1 31 ? 8.371 -5.972 -2.149 1.00 0.00 31 ALA A C 14
ATOM 25607 O O . ALA A 1 31 ? 8.302 -5.112 -1.276 1.00 0.00 31 ALA A O 14
ATOM 25614 N N . LYS A 1 32 ? 9.384 -6.041 -3.008 1.00 0.00 32 LYS A N 14
ATOM 25615 C CA . LYS A 1 32 ? 10.504 -5.125 -2.891 1.00 0.00 32 LYS A CA 14
ATOM 25616 C C . LYS A 1 32 ? 10.070 -3.692 -3.145 1.00 0.00 32 LYS A C 14
ATOM 25617 O O . LYS A 1 32 ? 10.311 -2.832 -2.314 1.00 0.00 32 LYS A O 14
ATOM 25636 N N . MET A 1 33 ? 9.415 -3.433 -4.273 1.00 0.00 33 MET A N 14
ATOM 25637 C CA . MET A 1 33 ? 9.019 -2.064 -4.610 1.00 0.00 33 MET A CA 14
ATOM 25638 C C . MET A 1 33 ? 8.121 -1.473 -3.519 1.00 0.00 33 MET A C 14
ATOM 25639 O O . MET A 1 33 ? 8.263 -0.304 -3.145 1.00 0.00 33 MET A O 14
ATOM 25653 N N . PHE A 1 34 ? 7.228 -2.304 -2.989 1.00 0.00 34 PHE A N 14
ATOM 25654 C CA . PHE A 1 34 ? 6.319 -1.888 -1.933 1.00 0.00 34 PHE A CA 14
ATOM 25655 C C . PHE A 1 34 ? 7.092 -1.579 -0.654 1.00 0.00 34 PHE A C 14
ATOM 25656 O O . PHE A 1 34 ? 7.011 -0.478 -0.121 1.00 0.00 34 PHE A O 14
ATOM 25673 N N . ASP A 1 35 ? 7.858 -2.551 -0.178 1.00 0.00 35 ASP A N 14
ATOM 25674 C CA . ASP A 1 35 ? 8.633 -2.393 1.050 1.00 0.00 35 ASP A CA 14
ATOM 25675 C C . ASP A 1 35 ? 9.667 -1.276 0.923 1.00 0.00 35 ASP A C 14
ATOM 25676 O O . ASP A 1 35 ? 9.749 -0.392 1.773 1.00 0.00 35 ASP A O 14
ATOM 25685 N N . ASP A 1 36 ? 10.417 -1.309 -0.168 1.00 0.00 36 ASP A N 14
ATOM 25686 C CA . ASP A 1 36 ? 11.545 -0.403 -0.384 1.00 0.00 36 ASP A CA 14
ATOM 25687 C C . ASP A 1 36 ? 11.120 1.061 -0.312 1.00 0.00 36 ASP A C 14
ATOM 25688 O O . ASP A 1 36 ? 11.804 1.884 0.299 1.00 0.00 36 ASP A O 14
ATOM 25697 N N . ASP A 1 37 ? 9.993 1.387 -0.934 1.00 0.00 37 ASP A N 14
ATOM 25698 C CA . ASP A 1 37 ? 9.551 2.777 -1.009 1.00 0.00 37 ASP A CA 14
ATOM 25699 C C . ASP A 1 37 ? 8.474 3.108 0.021 1.00 0.00 37 ASP A C 14
ATOM 25700 O O . ASP A 1 37 ? 8.542 4.144 0.681 1.00 0.00 37 ASP A O 14
ATOM 25709 N N . ILE A 1 38 ? 7.494 2.229 0.170 1.00 0.00 38 ILE A N 14
ATOM 25710 C CA . ILE A 1 38 ? 6.301 2.532 0.958 1.00 0.00 38 ILE A CA 14
ATOM 25711 C C . ILE A 1 38 ? 6.540 2.397 2.465 1.00 0.00 38 ILE A C 14
ATOM 25712 O O . ILE A 1 38 ? 5.957 3.142 3.257 1.00 0.00 38 ILE A O 14
ATOM 25728 N N . LEU A 1 39 ? 7.401 1.465 2.863 1.00 0.00 39 LEU A N 14
ATOM 25729 C CA . LEU A 1 39 ? 7.671 1.235 4.286 1.00 0.00 39 LEU A CA 14
ATOM 25730 C C . LEU A 1 39 ? 8.224 2.488 4.982 1.00 0.00 39 LEU A C 14
ATOM 25731 O O . LEU A 1 39 ? 7.739 2.855 6.051 1.00 0.00 39 LEU A O 14
ATOM 25747 N N . PRO A 1 40 ? 9.239 3.172 4.411 1.00 0.00 40 PRO A N 14
ATOM 25748 C CA . PRO A 1 40 ? 9.743 4.432 4.979 1.00 0.00 40 PRO A CA 14
ATOM 25749 C C . PRO A 1 40 ? 8.687 5.544 5.010 1.00 0.00 40 PRO A C 14
ATOM 25750 O O . PRO A 1 40 ? 8.845 6.534 5.722 1.00 0.00 40 PRO A O 14
ATOM 25761 N N . ILE A 1 41 ? 7.608 5.375 4.249 1.00 0.00 41 ILE A N 14
ATOM 25762 C CA . ILE A 1 41 ? 6.570 6.400 4.168 1.00 0.00 41 ILE A CA 14
ATOM 25763 C C . ILE A 1 41 ? 5.467 6.168 5.200 1.00 0.00 41 ILE A C 14
ATOM 25764 O O . ILE A 1 41 ? 5.195 7.036 6.030 1.00 0.00 41 ILE A O 14
ATOM 25780 N N . ILE A 1 42 ? 4.820 5.005 5.144 1.00 0.00 42 ILE A N 14
ATOM 25781 C CA . ILE A 1 42 ? 3.716 4.709 6.060 1.00 0.00 42 ILE A CA 14
ATOM 25782 C C . ILE A 1 42 ? 3.902 3.371 6.762 1.00 0.00 42 ILE A C 14
ATOM 25783 O O . ILE A 1 42 ? 3.034 2.937 7.515 1.00 0.00 42 ILE A O 14
ATOM 25799 N N . GLY A 1 43 ? 5.030 2.722 6.516 1.00 0.00 43 GLY A N 14
ATOM 25800 C CA . GLY A 1 43 ? 5.267 1.406 7.082 1.00 0.00 43 GLY A CA 14
ATOM 25801 C C . GLY A 1 43 ? 5.260 1.415 8.595 1.00 0.00 43 GLY A C 14
ATOM 25802 O O . GLY A 1 43 ? 4.794 0.466 9.230 1.00 0.00 43 GLY A O 14
ATOM 25806 N N . GLY A 1 44 ? 5.766 2.496 9.171 1.00 0.00 44 GLY A N 14
ATOM 25807 C CA . GLY A 1 44 ? 5.808 2.619 10.611 1.00 0.00 44 GLY A CA 14
ATOM 25808 C C . GLY A 1 44 ? 4.560 3.266 11.176 1.00 0.00 44 GLY A C 14
ATOM 25809 O O . GLY A 1 44 ? 4.481 3.527 12.378 1.00 0.00 44 GLY A O 14
ATOM 25813 N N . LEU A 1 45 ? 3.578 3.526 10.320 1.00 0.00 45 LEU A N 14
ATOM 25814 C CA . LEU A 1 45 ? 2.342 4.152 10.761 1.00 0.00 45 LEU A CA 14
ATOM 25815 C C . LEU A 1 45 ? 1.291 3.090 11.040 1.00 0.00 45 LEU A C 14
ATOM 25816 O O . LEU A 1 45 ? 1.285 2.030 10.407 1.00 0.00 45 LEU A O 14
ATOM 25832 N N . GLU A 1 46 ? 0.421 3.366 11.996 1.00 0.00 46 GLU A N 14
ATOM 25833 C CA . GLU A 1 46 ? -0.668 2.463 12.306 1.00 0.00 46 GLU A CA 14
ATOM 25834 C C . GLU A 1 46 ? -1.747 2.608 11.251 1.00 0.00 46 GLU A C 14
ATOM 25835 O O . GLU A 1 46 ? -2.167 3.721 10.936 1.00 0.00 46 GLU A O 14
ATOM 25847 N N . ILE A 1 47 ? -2.186 1.481 10.710 1.00 0.00 47 ILE A N 14
ATOM 25848 C CA . ILE A 1 47 ? -3.070 1.465 9.546 1.00 0.00 47 ILE A CA 14
ATOM 25849 C C . ILE A 1 47 ? -4.386 2.203 9.815 1.00 0.00 47 ILE A C 14
ATOM 25850 O O . ILE A 1 47 ? -5.063 2.641 8.886 1.00 0.00 47 ILE A O 14
ATOM 25866 N N . GLN A 1 48 ? -4.727 2.360 11.087 1.00 0.00 48 GLN A N 14
ATOM 25867 C CA . GLN A 1 48 ? -5.954 3.042 11.469 1.00 0.00 48 GLN A CA 14
ATOM 25868 C C . GLN A 1 48 ? -5.796 4.557 11.368 1.00 0.00 48 GLN A C 14
ATOM 25869 O O . GLN A 1 48 ? -6.765 5.273 11.117 1.00 0.00 48 GLN A O 14
ATOM 25883 N N . ASP A 1 49 ? -4.573 5.045 11.551 1.00 0.00 49 ASP A N 14
ATOM 25884 C CA . ASP A 1 49 ? -4.337 6.482 11.659 1.00 0.00 49 ASP A CA 14
ATOM 25885 C C . ASP A 1 49 ? -3.620 7.038 10.439 1.00 0.00 49 ASP A C 14
ATOM 25886 O O . ASP A 1 49 ? -3.180 8.188 10.445 1.00 0.00 49 ASP A O 14
ATOM 25895 N N . ILE A 1 50 ? -3.501 6.234 9.395 1.00 0.00 50 ILE A N 14
ATOM 25896 C CA . ILE A 1 50 ? -2.880 6.696 8.164 1.00 0.00 50 ILE A CA 14
ATOM 25897 C C . ILE A 1 50 ? -3.751 7.759 7.502 1.00 0.00 50 ILE A C 14
ATOM 25898 O O . ILE A 1 50 ? -4.942 7.543 7.266 1.00 0.00 50 ILE A O 14
ATOM 25914 N N . GLU A 1 51 ? -3.154 8.910 7.231 1.00 0.00 51 GLU A N 14
ATOM 25915 C CA . GLU A 1 51 ? -3.879 10.034 6.654 1.00 0.00 51 GLU A CA 14
ATOM 25916 C C . GLU A 1 51 ? -3.894 9.948 5.127 1.00 0.00 51 GLU A C 14
ATOM 25917 O O . GLU A 1 51 ? -3.010 9.332 4.523 1.00 0.00 51 GLU A O 14
ATOM 25929 N N . PRO A 1 52 ? -4.898 10.575 4.487 1.00 0.00 52 PRO A N 14
ATOM 25930 C CA . PRO A 1 52 ? -5.062 10.549 3.028 1.00 0.00 52 PRO A CA 14
ATOM 25931 C C . PRO A 1 52 ? -3.831 11.052 2.274 1.00 0.00 52 PRO A C 14
ATOM 25932 O O . PRO A 1 52 ? -3.420 10.453 1.282 1.00 0.00 52 PRO A O 14
ATOM 25943 N N . MET A 1 53 ? -3.230 12.136 2.754 1.00 0.00 53 MET A N 14
ATOM 25944 C CA . MET A 1 53 ? -2.104 12.747 2.054 1.00 0.00 53 MET A CA 14
ATOM 25945 C C . MET A 1 53 ? -0.807 11.986 2.307 1.00 0.00 53 MET A C 14
ATOM 25946 O O . MET A 1 53 ? 0.175 12.167 1.589 1.00 0.00 53 MET A O 14
ATOM 25960 N N . GLN A 1 54 ? -0.804 11.128 3.320 1.00 0.00 54 GLN A N 14
ATOM 25961 C CA . GLN A 1 54 ? 0.364 10.305 3.601 1.00 0.00 54 GLN A CA 14
ATOM 25962 C C . GLN A 1 54 ? 0.322 9.055 2.734 1.00 0.00 54 GLN A C 14
ATOM 25963 O O . GLN A 1 54 ? 1.346 8.592 2.235 1.00 0.00 54 GLN A O 14
ATOM 25977 N N . LEU A 1 55 ? -0.876 8.520 2.542 1.00 0.00 55 LEU A N 14
ATOM 25978 C CA . LEU A 1 55 ? -1.062 7.424 1.607 1.00 0.00 55 LEU A CA 14
ATOM 25979 C C . LEU A 1 55 ? -0.851 7.949 0.190 1.00 0.00 55 LEU A C 14
ATOM 25980 O O . LEU A 1 55 ? -0.330 7.253 -0.683 1.00 0.00 55 LEU A O 14
ATOM 25996 N N . LEU A 1 56 ? -1.237 9.205 -0.019 1.00 0.00 56 LEU A N 14
ATOM 25997 C CA . LEU A 1 56 ? -0.984 9.876 -1.283 1.00 0.00 56 LEU A CA 14
ATOM 25998 C C . LEU A 1 56 ? 0.506 10.135 -1.447 1.00 0.00 56 LEU A C 14
ATOM 25999 O O . LEU A 1 56 ? 0.995 10.223 -2.562 1.00 0.00 56 LEU A O 14
ATOM 26015 N N . GLU A 1 57 ? 1.219 10.259 -0.332 1.00 0.00 57 GLU A N 14
ATOM 26016 C CA . GLU A 1 57 ? 2.666 10.440 -0.362 1.00 0.00 57 GLU A CA 14
ATOM 26017 C C . GLU A 1 57 ? 3.319 9.195 -0.936 1.00 0.00 57 GLU A C 14
ATOM 26018 O O . GLU A 1 57 ? 4.295 9.276 -1.680 1.00 0.00 57 GLU A O 14
ATOM 26030 N N . VAL A 1 58 ? 2.754 8.045 -0.598 1.00 0.00 58 VAL A N 14
ATOM 26031 C CA . VAL A 1 58 ? 3.170 6.778 -1.183 1.00 0.00 58 VAL A CA 14
ATOM 26032 C C . VAL A 1 58 ? 2.991 6.799 -2.699 1.00 0.00 58 VAL A C 14
ATOM 26033 O O . VAL A 1 58 ? 3.913 6.482 -3.450 1.00 0.00 58 VAL A O 14
ATOM 26046 N N . ILE A 1 59 ? 1.806 7.183 -3.147 1.00 0.00 59 ILE A N 14
ATOM 26047 C CA . ILE A 1 59 ? 1.524 7.224 -4.577 1.00 0.00 59 ILE A CA 14
ATOM 26048 C C . ILE A 1 59 ? 2.333 8.339 -5.248 1.00 0.00 59 ILE A C 14
ATOM 26049 O O . ILE A 1 59 ? 2.822 8.178 -6.364 1.00 0.00 59 ILE A O 14
ATOM 26065 N N . ARG A 1 60 ? 2.472 9.465 -4.550 1.00 0.00 60 ARG A N 14
ATOM 26066 C CA . ARG A 1 60 ? 3.318 10.564 -5.002 1.00 0.00 60 ARG A CA 14
ATOM 26067 C C . ARG A 1 60 ? 4.747 10.077 -5.207 1.00 0.00 60 ARG A C 14
ATOM 26068 O O . ARG A 1 60 ? 5.434 10.508 -6.130 1.00 0.00 60 ARG A O 14
ATOM 26089 N N . ARG A 1 61 ? 5.177 9.169 -4.341 1.00 0.00 61 ARG A N 14
ATOM 26090 C CA . ARG A 1 61 ? 6.486 8.547 -4.460 1.00 0.00 61 ARG A CA 14
ATOM 26091 C C . ARG A 1 61 ? 6.612 7.821 -5.800 1.00 0.00 61 ARG A C 14
ATOM 26092 O O . ARG A 1 61 ? 7.603 7.980 -6.510 1.00 0.00 61 ARG A O 14
ATOM 26113 N N . PHE A 1 62 ? 5.596 7.039 -6.144 1.00 0.00 62 PHE A N 14
ATOM 26114 C CA . PHE A 1 62 ? 5.596 6.307 -7.408 1.00 0.00 62 PHE A CA 14
ATOM 26115 C C . PHE A 1 62 ? 5.433 7.250 -8.598 1.00 0.00 62 PHE A C 14
ATOM 26116 O O . PHE A 1 62 ? 5.978 6.995 -9.675 1.00 0.00 62 PHE A O 14
ATOM 26133 N N . GLU A 1 63 ? 4.692 8.337 -8.408 1.00 0.00 63 GLU A N 14
ATOM 26134 C CA . GLU A 1 63 ? 4.557 9.354 -9.445 1.00 0.00 63 GLU A CA 14
ATOM 26135 C C . GLU A 1 63 ? 5.903 10.019 -9.706 1.00 0.00 63 GLU A C 14
ATOM 26136 O O . GLU A 1 63 ? 6.318 10.185 -10.854 1.00 0.00 63 GLU A O 14
ATOM 26148 N N . ASP A 1 64 ? 6.579 10.382 -8.624 1.00 0.00 64 ASP A N 14
ATOM 26149 C CA . ASP A 1 64 ? 7.892 11.013 -8.694 1.00 0.00 64 ASP A CA 14
ATOM 26150 C C . ASP A 1 64 ? 8.922 10.045 -9.267 1.00 0.00 64 ASP A C 14
ATOM 26151 O O . ASP A 1 64 ? 9.930 10.454 -9.845 1.00 0.00 64 ASP A O 14
ATOM 26160 N N . ARG A 1 65 ? 8.654 8.755 -9.111 1.00 0.00 65 ARG A N 14
ATOM 26161 C CA . ARG A 1 65 ? 9.470 7.713 -9.722 1.00 0.00 65 ARG A CA 14
ATOM 26162 C C . ARG A 1 65 ? 9.389 7.773 -11.243 1.00 0.00 65 ARG A C 14
ATOM 26163 O O . ARG A 1 65 ? 10.376 7.532 -11.939 1.00 0.00 65 ARG A O 14
ATOM 26184 N N . GLY A 1 66 ? 8.206 8.090 -11.749 1.00 0.00 66 GLY A N 14
ATOM 26185 C CA . GLY A 1 66 ? 7.951 7.951 -13.165 1.00 0.00 66 GLY A CA 14
ATOM 26186 C C . GLY A 1 66 ? 7.230 6.648 -13.442 1.00 0.00 66 GLY A C 14
ATOM 26187 O O . GLY A 1 66 ? 6.884 6.334 -14.581 1.00 0.00 66 GLY A O 14
ATOM 26191 N N . ALA A 1 67 ? 7.005 5.890 -12.375 1.00 0.00 67 ALA A N 14
ATOM 26192 C CA . ALA A 1 67 ? 6.293 4.627 -12.455 1.00 0.00 67 ALA A CA 14
ATOM 26193 C C . ALA A 1 67 ? 4.804 4.866 -12.256 1.00 0.00 67 ALA A C 14
ATOM 26194 O O . ALA A 1 67 ? 4.242 4.542 -11.210 1.00 0.00 67 ALA A O 14
ATOM 26201 N N . MET A 1 68 ? 4.175 5.451 -13.264 1.00 0.00 68 MET A N 14
ATOM 26202 C CA . MET A 1 68 ? 2.781 5.861 -13.167 1.00 0.00 68 MET A CA 14
ATOM 26203 C C . MET A 1 68 ? 1.858 4.652 -13.125 1.00 0.00 68 MET A C 14
ATOM 26204 O O . MET A 1 68 ? 0.868 4.632 -12.393 1.00 0.00 68 MET A O 14
ATOM 26218 N N . GLU A 1 69 ? 2.202 3.634 -13.894 1.00 0.00 69 GLU A N 14
ATOM 26219 C CA . GLU A 1 69 ? 1.400 2.421 -13.958 1.00 0.00 69 GLU A CA 14
ATOM 26220 C C . GLU A 1 69 ? 1.456 1.673 -12.630 1.00 0.00 69 GLU A C 14
ATOM 26221 O O . GLU A 1 69 ? 0.448 1.142 -12.159 1.00 0.00 69 GLU A O 14
ATOM 26233 N N . ARG A 1 70 ? 2.633 1.657 -12.011 1.00 0.00 70 ARG A N 14
ATOM 26234 C CA . ARG A 1 70 ? 2.789 1.038 -10.703 1.00 0.00 70 ARG A CA 14
ATOM 26235 C C . ARG A 1 70 ? 2.275 1.957 -9.598 1.00 0.00 70 ARG A C 14
ATOM 26236 O O . ARG A 1 70 ? 2.015 1.507 -8.485 1.00 0.00 70 ARG A O 14
ATOM 26257 N N . ALA A 1 71 ? 2.117 3.242 -9.909 1.00 0.00 71 ALA A N 14
ATOM 26258 C CA . ALA A 1 71 ? 1.524 4.190 -8.968 1.00 0.00 71 ALA A CA 14
ATOM 26259 C C . ALA A 1 71 ? 0.047 3.879 -8.773 1.00 0.00 71 ALA A C 14
ATOM 26260 O O . ALA A 1 71 ? -0.457 3.859 -7.649 1.00 0.00 71 ALA A O 14
ATOM 26267 N N . ASN A 1 72 ? -0.640 3.628 -9.881 1.00 0.00 72 ASN A N 14
ATOM 26268 C CA . ASN A 1 72 ? -2.037 3.217 -9.837 1.00 0.00 72 ASN A CA 14
ATOM 26269 C C . ASN A 1 72 ? -2.158 1.855 -9.167 1.00 0.00 72 ASN A C 14
ATOM 26270 O O . ASN A 1 72 ? -3.110 1.594 -8.426 1.00 0.00 72 ASN A O 14
ATOM 26281 N N . LYS A 1 73 ? -1.177 0.993 -9.417 1.00 0.00 73 LYS A N 14
ATOM 26282 C CA . LYS A 1 73 ? -1.150 -0.330 -8.813 1.00 0.00 73 LYS A CA 14
ATOM 26283 C C . LYS A 1 73 ? -0.925 -0.230 -7.306 1.00 0.00 73 LYS A C 14
ATOM 26284 O O . LYS A 1 73 ? -1.544 -0.964 -6.533 1.00 0.00 73 LYS A O 14
ATOM 26303 N N . ALA A 1 74 ? -0.044 0.684 -6.893 1.00 0.00 74 ALA A N 14
ATOM 26304 C CA . ALA A 1 74 ? 0.200 0.934 -5.475 1.00 0.00 74 ALA A CA 14
ATOM 26305 C C . ALA A 1 74 ? -1.106 1.249 -4.761 1.00 0.00 74 ALA A C 14
ATOM 26306 O O . ALA A 1 74 ? -1.371 0.736 -3.677 1.00 0.00 74 ALA A O 14
ATOM 26313 N N . ARG A 1 75 ? -1.926 2.078 -5.400 1.00 0.00 75 ARG A N 14
ATOM 26314 C CA . ARG A 1 75 ? -3.221 2.466 -4.852 1.00 0.00 75 ARG A CA 14
ATOM 26315 C C . ARG A 1 75 ? -4.092 1.240 -4.589 1.00 0.00 75 ARG A C 14
ATOM 26316 O O . ARG A 1 75 ? -4.613 1.059 -3.486 1.00 0.00 75 ARG A O 14
ATOM 26337 N N . ARG A 1 76 ? -4.235 0.399 -5.609 1.00 0.00 76 ARG A N 14
ATOM 26338 C CA . ARG A 1 76 ? -5.092 -0.780 -5.524 1.00 0.00 76 ARG A CA 14
ATOM 26339 C C . ARG A 1 76 ? -4.578 -1.767 -4.477 1.00 0.00 76 ARG A C 14
ATOM 26340 O O . ARG A 1 76 ? -5.349 -2.285 -3.670 1.00 0.00 76 ARG A O 14
ATOM 26361 N N . ARG A 1 77 ? -3.274 -2.018 -4.489 1.00 0.00 77 ARG A N 14
ATOM 26362 C CA . ARG A 1 77 ? -2.674 -2.978 -3.570 1.00 0.00 77 ARG A CA 14
ATOM 26363 C C . ARG A 1 77 ? -2.785 -2.497 -2.125 1.00 0.00 77 ARG A C 14
ATOM 26364 O O . ARG A 1 77 ? -3.101 -3.282 -1.231 1.00 0.00 77 ARG A O 14
ATOM 26385 N N . CYS A 1 78 ? -2.538 -1.207 -1.897 1.00 0.00 78 CYS A N 14
ATOM 26386 C CA . CYS A 1 78 ? -2.647 -0.640 -0.555 1.00 0.00 78 CYS A CA 14
ATOM 26387 C C . CYS A 1 78 ? -4.077 -0.750 -0.043 1.00 0.00 78 CYS A C 14
ATOM 26388 O O . CYS A 1 78 ? -4.302 -1.164 1.093 1.00 0.00 78 CYS A O 14
ATOM 26396 N N . GLY A 1 79 ? -5.041 -0.402 -0.896 1.00 0.00 79 GLY A N 14
ATOM 26397 C CA . GLY A 1 79 ? -6.443 -0.521 -0.526 1.00 0.00 79 GLY A CA 14
ATOM 26398 C C . GLY A 1 79 ? -6.810 -1.940 -0.144 1.00 0.00 79 GLY A C 14
ATOM 26399 O O . GLY A 1 79 ? -7.635 -2.161 0.744 1.00 0.00 79 GLY A O 14
ATOM 26403 N N . GLU A 1 80 ? -6.183 -2.905 -0.809 1.00 0.00 80 GLU A N 14
ATOM 26404 C CA . GLU A 1 80 ? -6.403 -4.309 -0.495 1.00 0.00 80 GLU A CA 14
ATOM 26405 C C . GLU A 1 80 ? -5.853 -4.629 0.892 1.00 0.00 80 GLU A C 14
ATOM 26406 O O . GLU A 1 80 ? -6.473 -5.368 1.652 1.00 0.00 80 GLU A O 14
ATOM 26418 N N . VAL A 1 81 ? -4.695 -4.058 1.221 1.00 0.00 81 VAL A N 14
ATOM 26419 C CA . VAL A 1 81 ? -4.096 -4.234 2.544 1.00 0.00 81 VAL A CA 14
ATOM 26420 C C . VAL A 1 81 ? -5.002 -3.644 3.624 1.00 0.00 81 VAL A C 14
ATOM 26421 O O . VAL A 1 81 ? -5.234 -4.265 4.662 1.00 0.00 81 VAL A O 14
ATOM 26434 N N . PHE A 1 82 ? -5.518 -2.446 3.366 1.00 0.00 82 PHE A N 14
ATOM 26435 C CA . PHE A 1 82 ? -6.447 -1.799 4.288 1.00 0.00 82 PHE A CA 14
ATOM 26436 C C . PHE A 1 82 ? -7.681 -2.668 4.506 1.00 0.00 82 PHE A C 14
ATOM 26437 O O . PHE A 1 82 ? -8.097 -2.895 5.641 1.00 0.00 82 PHE A O 14
ATOM 26454 N N . ARG A 1 83 ? -8.249 -3.169 3.415 1.00 0.00 83 ARG A N 14
ATOM 26455 C CA . ARG A 1 83 ? -9.433 -4.013 3.495 1.00 0.00 83 ARG A CA 14
ATOM 26456 C C . ARG A 1 83 ? -9.095 -5.352 4.148 1.00 0.00 83 ARG A C 14
ATOM 26457 O O . ARG A 1 83 ? -9.913 -5.926 4.867 1.00 0.00 83 ARG A O 14
ATOM 26478 N N . TYR A 1 84 ? -7.881 -5.836 3.905 1.00 0.00 84 TYR A N 14
ATOM 26479 C CA . TYR A 1 84 ? -7.394 -7.061 4.529 1.00 0.00 84 TYR A CA 14
ATOM 26480 C C . TYR A 1 84 ? -7.405 -6.897 6.043 1.00 0.00 84 TYR A C 14
ATOM 26481 O O . TYR A 1 84 ? -7.790 -7.803 6.781 1.00 0.00 84 TYR A O 14
ATOM 26499 N N . ALA A 1 85 ? -6.993 -5.720 6.491 1.00 0.00 85 ALA A N 14
ATOM 26500 C CA . ALA A 1 85 ? -6.987 -5.391 7.904 1.00 0.00 85 ALA A CA 14
ATOM 26501 C C . ALA A 1 85 ? -8.410 -5.250 8.440 1.00 0.00 85 ALA A C 14
ATOM 26502 O O . ALA A 1 85 ? -8.670 -5.528 9.605 1.00 0.00 85 ALA A O 14
ATOM 26509 N N . ILE A 1 86 ? -9.329 -4.812 7.589 1.00 0.00 86 ILE A N 14
ATOM 26510 C CA . ILE A 1 86 ? -10.734 -4.723 7.972 1.00 0.00 86 ILE A CA 14
ATOM 26511 C C . ILE A 1 86 ? -11.288 -6.118 8.252 1.00 0.00 86 ILE A C 14
ATOM 26512 O O . ILE A 1 86 ? -11.928 -6.355 9.280 1.00 0.00 86 ILE A O 14
ATOM 26528 N N . VAL A 1 87 ? -11.004 -7.044 7.344 1.00 0.00 87 VAL A N 14
ATOM 26529 C CA . VAL A 1 87 ? -11.454 -8.425 7.476 1.00 0.00 87 VAL A CA 14
ATOM 26530 C C . VAL A 1 87 ? -10.799 -9.102 8.680 1.00 0.00 87 VAL A C 14
ATOM 26531 O O . VAL A 1 87 ? -11.422 -9.916 9.364 1.00 0.00 87 VAL A O 14
ATOM 26544 N N . THR A 1 88 ? -9.549 -8.749 8.948 1.00 0.00 88 THR A N 14
ATOM 26545 C CA . THR A 1 88 ? -8.810 -9.337 10.057 1.00 0.00 88 THR A CA 14
ATOM 26546 C C . THR A 1 88 ? -9.122 -8.633 11.380 1.00 0.00 88 THR A C 14
ATOM 26547 O O . THR A 1 88 ? -8.552 -8.968 12.418 1.00 0.00 88 THR A O 14
ATOM 26558 N N . GLY A 1 89 ? -10.034 -7.663 11.337 1.00 0.00 89 GLY A N 14
ATOM 26559 C CA . GLY A 1 89 ? -10.460 -6.979 12.547 1.00 0.00 89 GLY A CA 14
ATOM 26560 C C . GLY A 1 89 ? -9.383 -6.076 13.115 1.00 0.00 89 GLY A C 14
ATOM 26561 O O . GLY A 1 89 ? -9.171 -6.030 14.329 1.00 0.00 89 GLY A O 14
ATOM 26565 N N . ARG A 1 90 ? -8.691 -5.367 12.238 1.00 0.00 90 ARG A N 14
ATOM 26566 C CA . ARG A 1 90 ? -7.621 -4.470 12.653 1.00 0.00 90 ARG A CA 14
ATOM 26567 C C . ARG A 1 90 ? -7.866 -3.056 12.142 1.00 0.00 90 ARG A C 14
ATOM 26568 O O . ARG A 1 90 ? -7.450 -2.083 12.764 1.00 0.00 90 ARG A O 14
ATOM 26589 N N . ALA A 1 91 ? -8.550 -2.940 11.012 1.00 0.00 91 ALA A N 14
ATOM 26590 C CA . ALA A 1 91 ? -8.844 -1.634 10.438 1.00 0.00 91 ALA A CA 14
ATOM 26591 C C . ALA A 1 91 ? -10.343 -1.403 10.363 1.00 0.00 91 ALA A C 14
ATOM 26592 O O . ALA A 1 91 ? -11.104 -2.304 10.010 1.00 0.00 91 ALA A O 14
ATOM 26599 N N . LYS A 1 92 ? -10.759 -0.200 10.718 1.00 0.00 92 LYS A N 14
ATOM 26600 C CA . LYS A 1 92 ? -12.164 0.171 10.668 1.00 0.00 92 LYS A CA 14
ATOM 26601 C C . LYS A 1 92 ? -12.443 1.081 9.476 1.00 0.00 92 LYS A C 14
ATOM 26602 O O . LYS A 1 92 ? -13.487 0.981 8.830 1.00 0.00 92 LYS A O 14
ATOM 26621 N N . TYR A 1 93 ? -11.500 1.962 9.181 1.00 0.00 93 TYR A N 14
ATOM 26622 C CA . TYR A 1 93 ? -11.678 2.940 8.122 1.00 0.00 93 TYR A CA 14
ATOM 26623 C C . TYR A 1 93 ? -10.397 3.101 7.311 1.00 0.00 93 TYR A C 14
ATOM 26624 O O . TYR A 1 93 ? -9.301 3.138 7.869 1.00 0.00 93 TYR A O 14
ATOM 26642 N N . ASN A 1 94 ? -10.542 3.178 5.995 1.00 0.00 94 ASN A N 14
ATOM 26643 C CA . ASN A 1 94 ? -9.414 3.444 5.121 1.00 0.00 94 ASN A CA 14
ATOM 26644 C C . ASN A 1 94 ? -9.592 4.804 4.461 1.00 0.00 94 ASN A C 14
ATOM 26645 O O . ASN A 1 94 ? -10.700 5.164 4.064 1.00 0.00 94 ASN A O 14
ATOM 26656 N N . PRO A 1 95 ? -8.512 5.588 4.353 1.00 0.00 95 PRO A N 14
ATOM 26657 C CA . PRO A 1 95 ? -8.555 6.912 3.733 1.00 0.00 95 PRO A CA 14
ATOM 26658 C C . PRO A 1 95 ? -8.469 6.846 2.208 1.00 0.00 95 PRO A C 14
ATOM 26659 O O . PRO A 1 95 ? -7.995 7.780 1.568 1.00 0.00 95 PRO A O 14
ATOM 26670 N N . ALA A 1 96 ? -8.945 5.745 1.635 1.00 0.00 96 ALA A N 14
ATOM 26671 C CA . ALA A 1 96 ? -8.881 5.531 0.191 1.00 0.00 96 ALA A CA 14
ATOM 26672 C C . ALA A 1 96 ? -9.744 6.533 -0.593 1.00 0.00 96 ALA A C 14
ATOM 26673 O O . ALA A 1 96 ? -9.286 7.068 -1.605 1.00 0.00 96 ALA A O 14
ATOM 26680 N N . PRO A 1 97 ? -11.008 6.796 -0.173 1.00 0.00 97 PRO A N 14
ATOM 26681 C CA . PRO A 1 97 ? -11.844 7.817 -0.811 1.00 0.00 97 PRO A CA 14
ATOM 26682 C C . PRO A 1 97 ? -11.134 9.168 -0.924 1.00 0.00 97 PRO A C 14
ATOM 26683 O O . PRO A 1 97 ? -11.151 9.803 -1.981 1.00 0.00 97 PRO A O 14
ATOM 26694 N N . ASP A 1 98 ? -10.491 9.600 0.159 1.00 0.00 98 ASP A N 14
ATOM 26695 C CA . ASP A 1 98 ? -9.765 10.868 0.150 1.00 0.00 98 ASP A CA 14
ATOM 26696 C C . ASP A 1 98 ? -8.396 10.718 -0.497 1.00 0.00 98 ASP A C 14
ATOM 26697 O O . ASP A 1 98 ? -7.805 11.695 -0.938 1.00 0.00 98 ASP A O 14
ATOM 26706 N N . LEU A 1 99 ? -7.891 9.492 -0.543 1.00 0.00 99 LEU A N 14
ATOM 26707 C CA . LEU A 1 99 ? -6.654 9.193 -1.256 1.00 0.00 99 LEU A CA 14
ATOM 26708 C C . LEU A 1 99 ? -6.821 9.559 -2.725 1.00 0.00 99 LEU A C 14
ATOM 26709 O O . LEU A 1 99 ? -5.997 10.274 -3.301 1.00 0.00 99 LEU A O 14
ATOM 26725 N N . ALA A 1 100 ? -7.904 9.076 -3.318 1.00 0.00 100 ALA A N 14
ATOM 26726 C CA . ALA A 1 100 ? -8.202 9.362 -4.712 1.00 0.00 100 ALA A CA 14
ATOM 26727 C C . ALA A 1 100 ? -8.563 10.830 -4.894 1.00 0.00 100 ALA A C 14
ATOM 26728 O O . ALA A 1 100 ? -8.229 11.439 -5.908 1.00 0.00 100 ALA A O 14
ATOM 26735 N N . ASP A 1 101 ? -9.228 11.394 -3.894 1.00 0.00 101 ASP A N 14
ATOM 26736 C CA . ASP A 1 101 ? -9.663 12.786 -3.945 1.00 0.00 101 ASP A CA 14
ATOM 26737 C C . ASP A 1 101 ? -8.475 13.737 -3.858 1.00 0.00 101 ASP A C 14
ATOM 26738 O O . ASP A 1 101 ? -8.419 14.742 -4.568 1.00 0.00 101 ASP A O 14
ATOM 26747 N N . ALA A 1 102 ? -7.527 13.411 -2.990 1.00 0.00 102 ALA A N 14
ATOM 26748 C CA . ALA A 1 102 ? -6.319 14.208 -2.836 1.00 0.00 102 ALA A CA 14
ATOM 26749 C C . ALA A 1 102 ? -5.472 14.133 -4.100 1.00 0.00 102 ALA A C 14
ATOM 26750 O O . ALA A 1 102 ? -5.013 15.150 -4.602 1.00 0.00 102 ALA A O 14
ATOM 26757 N N . MET A 1 103 ? -5.262 12.914 -4.590 1.00 0.00 103 MET A N 14
ATOM 26758 C CA . MET A 1 103 ? -4.622 12.685 -5.887 1.00 0.00 103 MET A CA 14
ATOM 26759 C C . MET A 1 103 ? -5.284 13.519 -6.982 1.00 0.00 103 MET A C 14
ATOM 26760 O O . MET A 1 103 ? -4.612 14.177 -7.776 1.00 0.00 103 MET A O 14
ATOM 26774 N N . LYS A 1 104 ? -6.608 13.484 -7.005 1.00 0.00 104 LYS A N 14
ATOM 26775 C CA . LYS A 1 104 ? -7.399 14.231 -7.976 1.00 0.00 104 LYS A CA 14
ATOM 26776 C C . LYS A 1 104 ? -7.160 15.737 -7.844 1.00 0.00 104 LYS A C 14
ATOM 26777 O O . LYS A 1 104 ? -7.169 16.472 -8.833 1.00 0.00 104 LYS A O 14
ATOM 26796 N N . GLY A 1 105 ? -6.935 16.190 -6.620 1.00 0.00 105 GLY A N 14
ATOM 26797 C CA . GLY A 1 105 ? -6.684 17.597 -6.385 1.00 0.00 105 GLY A CA 14
ATOM 26798 C C . GLY A 1 105 ? -5.238 17.869 -6.035 1.00 0.00 105 GLY A C 14
ATOM 26799 O O . GLY A 1 105 ? -4.936 18.785 -5.275 1.00 0.00 105 GLY A O 14
ATOM 26803 N N . TYR A 1 106 ? -4.345 17.057 -6.580 1.00 0.00 106 TYR A N 14
ATOM 26804 C CA . TYR A 1 106 ? -2.917 17.212 -6.341 1.00 0.00 106 TYR A CA 14
ATOM 26805 C C . TYR A 1 106 ? -2.265 17.971 -7.494 1.00 0.00 106 TYR A C 14
ATOM 26806 O O . TYR A 1 106 ? -1.128 18.433 -7.399 1.00 0.00 106 TYR A O 14
ATOM 26824 N N . ARG A 1 107 ? -3.015 18.139 -8.568 1.00 0.00 107 ARG A N 14
ATOM 26825 C CA . ARG A 1 107 ? -2.508 18.783 -9.766 1.00 0.00 107 ARG A CA 14
ATOM 26826 C C . ARG A 1 107 ? -3.520 19.828 -10.225 1.00 0.00 107 ARG A C 14
ATOM 26827 O O . ARG A 1 107 ? -4.029 19.790 -11.341 1.00 0.00 107 ARG A O 14
ATOM 26848 N N . LYS A 1 108 ? -3.809 20.746 -9.314 1.00 0.00 108 LYS A N 14
ATOM 26849 C CA . LYS A 1 108 ? -4.832 21.770 -9.516 1.00 0.00 108 LYS A CA 14
ATOM 26850 C C . LYS A 1 108 ? -4.434 22.766 -10.599 1.00 0.00 108 LYS A C 14
ATOM 26851 O O . LYS A 1 108 ? -5.274 23.218 -11.383 1.00 0.00 108 LYS A O 14
ATOM 26870 N N . LYS A 1 109 ? -3.159 23.121 -10.625 1.00 0.00 109 LYS A N 14
ATOM 26871 C CA . LYS A 1 109 ? -2.690 24.202 -11.477 1.00 0.00 109 LYS A CA 14
ATOM 26872 C C . LYS A 1 109 ? -2.439 23.720 -12.900 1.00 0.00 109 LYS A C 14
ATOM 26873 O O . LYS A 1 109 ? -1.533 22.924 -13.155 1.00 0.00 109 LYS A O 14
ATOM 26892 N N . ASN A 1 110 ? -3.257 24.211 -13.820 1.00 0.00 110 ASN A N 14
ATOM 26893 C CA . ASN A 1 110 ? -3.119 23.886 -15.231 1.00 0.00 110 ASN A CA 14
ATOM 26894 C C . ASN A 1 110 ? -2.389 25.027 -15.938 1.00 0.00 110 ASN A C 14
ATOM 26895 O O . ASN A 1 110 ? -2.532 26.193 -15.557 1.00 0.00 110 ASN A O 14
ATOM 26906 N N . LEU A 1 111 ? -1.617 24.691 -16.958 1.00 0.00 111 LEU A N 14
ATOM 26907 C CA . LEU A 1 111 ? -0.789 25.668 -17.651 1.00 0.00 111 LEU A CA 14
ATOM 26908 C C . LEU A 1 111 ? -1.610 26.498 -18.636 1.00 0.00 111 LEU A C 14
ATOM 26909 O O . LEU A 1 111 ? -1.695 27.719 -18.511 1.00 0.00 111 LEU A O 14
ATOM 26925 N N . GLU A 1 112 ? -2.225 25.830 -19.603 1.00 0.00 112 GLU A N 14
ATOM 26926 C CA . GLU A 1 112 ? -2.955 26.525 -20.655 1.00 0.00 112 GLU A CA 14
ATOM 26927 C C . GLU A 1 112 ? -4.426 26.680 -20.282 1.00 0.00 112 GLU A C 14
ATOM 26928 O O . GLU A 1 112 ? -5.043 25.759 -19.749 1.00 0.00 112 GLU A O 14
ATOM 26940 N N . HIS A 1 113 ? -4.972 27.860 -20.545 1.00 0.00 113 HIS A N 14
ATOM 26941 C CA . HIS A 1 113 ? -6.371 28.148 -20.244 1.00 0.00 113 HIS A CA 14
ATOM 26942 C C . HIS A 1 113 ? -7.037 28.768 -21.466 1.00 0.00 113 HIS A C 14
ATOM 26943 O O . HIS A 1 113 ? -6.352 29.242 -22.373 1.00 0.00 113 HIS A O 14
ATOM 26958 N N . HIS A 1 114 ? -8.364 28.759 -21.494 1.00 0.00 114 HIS A N 14
ATOM 26959 C CA . HIS A 1 114 ? -9.105 29.227 -22.661 1.00 0.00 114 HIS A CA 14
ATOM 26960 C C . HIS A 1 114 ? -9.049 30.746 -22.789 1.00 0.00 114 HIS A C 14
ATOM 26961 O O . HIS A 1 114 ? -9.086 31.279 -23.895 1.00 0.00 114 HIS A O 14
ATOM 26976 N N . HIS A 1 115 ? -8.966 31.442 -21.666 1.00 0.00 115 HIS A N 14
ATOM 26977 C CA . HIS A 1 115 ? -8.844 32.894 -21.698 1.00 0.00 115 HIS A CA 14
ATOM 26978 C C . HIS A 1 115 ? -7.388 33.305 -21.838 1.00 0.00 115 HIS A C 14
ATOM 26979 O O . HIS A 1 115 ? -6.642 33.344 -20.859 1.00 0.00 115 HIS A O 14
ATOM 26994 N N . HIS A 1 116 ? -6.987 33.604 -23.065 1.00 0.00 116 HIS A N 14
ATOM 26995 C CA . HIS A 1 116 ? -5.618 34.006 -23.349 1.00 0.00 116 HIS A CA 14
ATOM 26996 C C . HIS A 1 116 ? -5.498 35.517 -23.218 1.00 0.00 116 HIS A C 14
ATOM 26997 O O . HIS A 1 116 ? -5.339 36.235 -24.207 1.00 0.00 116 HIS A O 14
ATOM 27012 N N . HIS A 1 117 ? -5.618 35.992 -21.991 1.00 0.00 117 HIS A N 14
ATOM 27013 C CA . HIS A 1 117 ? -5.579 37.422 -21.710 1.00 0.00 117 HIS A CA 14
ATOM 27014 C C . HIS A 1 117 ? -4.141 37.923 -21.645 1.00 0.00 117 HIS A C 14
ATOM 27015 O O . HIS A 1 117 ? -3.209 37.139 -21.459 1.00 0.00 117 HIS A O 14
ATOM 27030 N N . HIS A 1 118 ? -3.970 39.227 -21.794 1.00 0.00 118 HIS A N 14
ATOM 27031 C CA . HIS A 1 118 ? -2.649 39.832 -21.759 1.00 0.00 118 HIS A CA 14
ATOM 27032 C C . HIS A 1 118 ? -2.492 40.660 -20.490 1.00 0.00 118 HIS A C 14
ATOM 27033 O O . HIS A 1 118 ? -2.773 41.874 -20.531 1.00 0.00 118 HIS A O 14
ATOM 27049 N N . SER A 1 1 ? 4.115 -7.039 19.281 1.00 0.00 1 SER A N 15
ATOM 27050 C CA . SER A 1 1 ? 5.079 -5.921 19.339 1.00 0.00 1 SER A CA 15
ATOM 27051 C C . SER A 1 1 ? 4.380 -4.649 19.800 1.00 0.00 1 SER A C 15
ATOM 27052 O O . SER A 1 1 ? 3.181 -4.660 20.086 1.00 0.00 1 SER A O 15
ATOM 27062 N N . SER A 1 2 ? 5.128 -3.563 19.900 1.00 0.00 2 SER A N 15
ATOM 27063 C CA . SER A 1 2 ? 4.535 -2.257 20.105 1.00 0.00 2 SER A CA 15
ATOM 27064 C C . SER A 1 2 ? 3.977 -1.761 18.778 1.00 0.00 2 SER A C 15
ATOM 27065 O O . SER A 1 2 ? 4.678 -1.789 17.764 1.00 0.00 2 SER A O 15
ATOM 27073 N N . ASN A 1 3 ? 2.717 -1.332 18.793 1.00 0.00 3 ASN A N 15
ATOM 27074 C CA . ASN A 1 3 ? 1.983 -1.006 17.570 1.00 0.00 3 ASN A CA 15
ATOM 27075 C C . ASN A 1 3 ? 1.775 -2.276 16.746 1.00 0.00 3 ASN A C 15
ATOM 27076 O O . ASN A 1 3 ? 2.560 -2.592 15.850 1.00 0.00 3 ASN A O 15
ATOM 27087 N N . ASN A 1 4 ? 0.726 -3.016 17.073 1.00 0.00 4 ASN A N 15
ATOM 27088 C CA . ASN A 1 4 ? 0.448 -4.291 16.415 1.00 0.00 4 ASN A CA 15
ATOM 27089 C C . ASN A 1 4 ? -0.280 -4.077 15.099 1.00 0.00 4 ASN A C 15
ATOM 27090 O O . ASN A 1 4 ? -0.258 -4.932 14.216 1.00 0.00 4 ASN A O 15
ATOM 27101 N N . ASN A 1 5 ? -0.914 -2.922 14.972 1.00 0.00 5 ASN A N 15
ATOM 27102 C CA . ASN A 1 5 ? -1.665 -2.588 13.771 1.00 0.00 5 ASN A CA 15
ATOM 27103 C C . ASN A 1 5 ? -0.814 -1.768 12.815 1.00 0.00 5 ASN A C 15
ATOM 27104 O O . ASN A 1 5 ? -1.335 -1.015 11.989 1.00 0.00 5 ASN A O 15
ATOM 27115 N N . SER A 1 6 ? 0.500 -1.923 12.927 1.00 0.00 6 SER A N 15
ATOM 27116 C CA . SER A 1 6 ? 1.426 -1.271 12.015 1.00 0.00 6 SER A CA 15
ATOM 27117 C C . SER A 1 6 ? 1.199 -1.781 10.597 1.00 0.00 6 SER A C 15
ATOM 27118 O O . SER A 1 6 ? 0.934 -2.970 10.394 1.00 0.00 6 SER A O 15
ATOM 27126 N N . PHE A 1 7 ? 1.296 -0.883 9.625 1.00 0.00 7 PHE A N 15
ATOM 27127 C CA . PHE A 1 7 ? 1.016 -1.229 8.241 1.00 0.00 7 PHE A CA 15
ATOM 27128 C C . PHE A 1 7 ? 1.930 -2.359 7.771 1.00 0.00 7 PHE A C 15
ATOM 27129 O O . PHE A 1 7 ? 1.471 -3.304 7.130 1.00 0.00 7 PHE A O 15
ATOM 27146 N N . SER A 1 8 ? 3.215 -2.265 8.112 1.00 0.00 8 SER A N 15
ATOM 27147 C CA . SER A 1 8 ? 4.187 -3.293 7.742 1.00 0.00 8 SER A CA 15
ATOM 27148 C C . SER A 1 8 ? 3.783 -4.671 8.274 1.00 0.00 8 SER A C 15
ATOM 27149 O O . SER A 1 8 ? 3.934 -5.679 7.581 1.00 0.00 8 SER A O 15
ATOM 27157 N N . ALA A 1 9 ? 3.254 -4.708 9.493 1.00 0.00 9 ALA A N 15
ATOM 27158 C CA . ALA A 1 9 ? 2.885 -5.967 10.131 1.00 0.00 9 ALA A CA 15
ATOM 27159 C C . ALA A 1 9 ? 1.733 -6.638 9.388 1.00 0.00 9 ALA A C 15
ATOM 27160 O O . ALA A 1 9 ? 1.816 -7.810 9.013 1.00 0.00 9 ALA A O 15
ATOM 27167 N N . ILE A 1 10 ? 0.669 -5.879 9.159 1.00 0.00 10 ILE A N 15
ATOM 27168 C CA . ILE A 1 10 ? -0.506 -6.399 8.472 1.00 0.00 10 ILE A CA 15
ATOM 27169 C C . ILE A 1 10 ? -0.171 -6.740 7.023 1.00 0.00 10 ILE A C 15
ATOM 27170 O O . ILE A 1 10 ? -0.679 -7.719 6.471 1.00 0.00 10 ILE A O 15
ATOM 27186 N N . TYR A 1 11 ? 0.705 -5.941 6.420 1.00 0.00 11 TYR A N 15
ATOM 27187 C CA . TYR A 1 11 ? 1.167 -6.206 5.065 1.00 0.00 11 TYR A CA 15
ATOM 27188 C C . TYR A 1 11 ? 1.876 -7.550 4.995 1.00 0.00 11 TYR A C 15
ATOM 27189 O O . TYR A 1 11 ? 1.667 -8.314 4.063 1.00 0.00 11 TYR A O 15
ATOM 27207 N N . LYS A 1 12 ? 2.714 -7.835 5.984 1.00 0.00 12 LYS A N 15
ATOM 27208 C CA . LYS A 1 12 ? 3.496 -9.064 5.984 1.00 0.00 12 LYS A CA 15
ATOM 27209 C C . LYS A 1 12 ? 2.593 -10.293 6.095 1.00 0.00 12 LYS A C 15
ATOM 27210 O O . LYS A 1 12 ? 2.886 -11.343 5.517 1.00 0.00 12 LYS A O 15
ATOM 27229 N N . GLU A 1 13 ? 1.497 -10.159 6.833 1.00 0.00 13 GLU A N 15
ATOM 27230 C CA . GLU A 1 13 ? 0.517 -11.235 6.942 1.00 0.00 13 GLU A CA 15
ATOM 27231 C C . GLU A 1 13 ? -0.157 -11.464 5.589 1.00 0.00 13 GLU A C 15
ATOM 27232 O O . GLU A 1 13 ? -0.204 -12.587 5.081 1.00 0.00 13 GLU A O 15
ATOM 27244 N N . TRP A 1 14 ? -0.650 -10.375 5.009 1.00 0.00 14 TRP A N 15
ATOM 27245 C CA . TRP A 1 14 ? -1.309 -10.405 3.708 1.00 0.00 14 TRP A CA 15
ATOM 27246 C C . TRP A 1 14 ? -0.350 -10.894 2.618 1.00 0.00 14 TRP A C 15
ATOM 27247 O O . TRP A 1 14 ? -0.709 -11.746 1.796 1.00 0.00 14 TRP A O 15
ATOM 27268 N N . TYR A 1 15 ? 0.869 -10.362 2.631 1.00 0.00 15 TYR A N 15
ATOM 27269 C CA . TYR A 1 15 ? 1.893 -10.730 1.659 1.00 0.00 15 TYR A CA 15
ATOM 27270 C C . TYR A 1 15 ? 2.178 -12.222 1.694 1.00 0.00 15 TYR A C 15
ATOM 27271 O O . TYR A 1 15 ? 2.063 -12.897 0.680 1.00 0.00 15 TYR A O 15
ATOM 27289 N N . GLU A 1 16 ? 2.540 -12.734 2.866 1.00 0.00 16 GLU A N 15
ATOM 27290 C CA . GLU A 1 16 ? 2.962 -14.124 2.981 1.00 0.00 16 GLU A CA 15
ATOM 27291 C C . GLU A 1 16 ? 1.813 -15.067 2.630 1.00 0.00 16 GLU A C 15
ATOM 27292 O O . GLU A 1 16 ? 2.033 -16.212 2.236 1.00 0.00 16 GLU A O 15
ATOM 27304 N N . HIS A 1 17 ? 0.589 -14.578 2.772 1.00 0.00 17 HIS A N 15
ATOM 27305 C CA . HIS A 1 17 ? -0.586 -15.338 2.376 1.00 0.00 17 HIS A CA 15
ATOM 27306 C C . HIS A 1 17 ? -0.656 -15.457 0.854 1.00 0.00 17 HIS A C 15
ATOM 27307 O O . HIS A 1 17 ? -0.644 -16.558 0.302 1.00 0.00 17 HIS A O 15
ATOM 27322 N N . LYS A 1 18 ? -0.703 -14.318 0.170 1.00 0.00 18 LYS A N 15
ATOM 27323 C CA . LYS A 1 18 ? -0.836 -14.314 -1.283 1.00 0.00 18 LYS A CA 15
ATOM 27324 C C . LYS A 1 18 ? 0.485 -14.628 -1.972 1.00 0.00 18 LYS A C 15
ATOM 27325 O O . LYS A 1 18 ? 0.541 -14.751 -3.197 1.00 0.00 18 LYS A O 15
ATOM 27344 N N . LYS A 1 19 ? 1.539 -14.774 -1.183 1.00 0.00 19 LYS A N 15
ATOM 27345 C CA . LYS A 1 19 ? 2.839 -15.180 -1.696 1.00 0.00 19 LYS A CA 15
ATOM 27346 C C . LYS A 1 19 ? 2.754 -16.592 -2.266 1.00 0.00 19 LYS A C 15
ATOM 27347 O O . LYS A 1 19 ? 3.569 -16.994 -3.093 1.00 0.00 19 LYS A O 15
ATOM 27366 N N . GLN A 1 20 ? 1.751 -17.338 -1.817 1.00 0.00 20 GLN A N 15
ATOM 27367 C CA . GLN A 1 20 ? 1.526 -18.691 -2.303 1.00 0.00 20 GLN A CA 15
ATOM 27368 C C . GLN A 1 20 ? 0.684 -18.668 -3.575 1.00 0.00 20 GLN A C 15
ATOM 27369 O O . GLN A 1 20 ? 0.612 -19.657 -4.307 1.00 0.00 20 GLN A O 15
ATOM 27383 N N . VAL A 1 21 ? 0.053 -17.530 -3.836 1.00 0.00 21 VAL A N 15
ATOM 27384 C CA . VAL A 1 21 ? -0.810 -17.378 -4.999 1.00 0.00 21 VAL A CA 15
ATOM 27385 C C . VAL A 1 21 ? 0.002 -16.924 -6.206 1.00 0.00 21 VAL A C 15
ATOM 27386 O O . VAL A 1 21 ? -0.025 -17.553 -7.269 1.00 0.00 21 VAL A O 15
ATOM 27399 N N . TRP A 1 22 ? 0.737 -15.841 -6.029 1.00 0.00 22 TRP A N 15
ATOM 27400 C CA . TRP A 1 22 ? 1.560 -15.294 -7.098 1.00 0.00 22 TRP A CA 15
ATOM 27401 C C . TRP A 1 22 ? 2.841 -16.104 -7.239 1.00 0.00 22 TRP A C 15
ATOM 27402 O O . TRP A 1 22 ? 3.127 -16.973 -6.416 1.00 0.00 22 TRP A O 15
ATOM 27423 N N . SER A 1 23 ? 3.604 -15.827 -8.280 1.00 0.00 23 SER A N 15
ATOM 27424 C CA . SER A 1 23 ? 4.888 -16.475 -8.466 1.00 0.00 23 SER A CA 15
ATOM 27425 C C . SER A 1 23 ? 5.898 -15.901 -7.479 1.00 0.00 23 SER A C 15
ATOM 27426 O O . SER A 1 23 ? 5.805 -14.731 -7.103 1.00 0.00 23 SER A O 15
ATOM 27434 N N . VAL A 1 24 ? 6.853 -16.720 -7.057 1.00 0.00 24 VAL A N 15
ATOM 27435 C CA . VAL A 1 24 ? 7.839 -16.301 -6.068 1.00 0.00 24 VAL A CA 15
ATOM 27436 C C . VAL A 1 24 ? 8.637 -15.090 -6.559 1.00 0.00 24 VAL A C 15
ATOM 27437 O O . VAL A 1 24 ? 8.964 -14.193 -5.778 1.00 0.00 24 VAL A O 15
ATOM 27450 N N . GLY A 1 25 ? 8.916 -15.053 -7.858 1.00 0.00 25 GLY A N 15
ATOM 27451 C CA . GLY A 1 25 ? 9.649 -13.942 -8.431 1.00 0.00 25 GLY A CA 15
ATOM 27452 C C . GLY A 1 25 ? 8.849 -12.659 -8.385 1.00 0.00 25 GLY A C 15
ATOM 27453 O O . GLY A 1 25 ? 9.377 -11.598 -8.047 1.00 0.00 25 GLY A O 15
ATOM 27457 N N . TYR A 1 26 ? 7.569 -12.756 -8.712 1.00 0.00 26 TYR A N 15
ATOM 27458 C CA . TYR A 1 26 ? 6.691 -11.598 -8.686 1.00 0.00 26 TYR A CA 15
ATOM 27459 C C . TYR A 1 26 ? 6.426 -11.169 -7.248 1.00 0.00 26 TYR A C 15
ATOM 27460 O O . TYR A 1 26 ? 6.424 -9.980 -6.939 1.00 0.00 26 TYR A O 15
ATOM 27478 N N . ALA A 1 27 ? 6.220 -12.145 -6.371 1.00 0.00 27 ALA A N 15
ATOM 27479 C CA . ALA A 1 27 ? 5.942 -11.876 -4.967 1.00 0.00 27 ALA A CA 15
ATOM 27480 C C . ALA A 1 27 ? 7.115 -11.164 -4.304 1.00 0.00 27 ALA A C 15
ATOM 27481 O O . ALA A 1 27 ? 6.925 -10.212 -3.543 1.00 0.00 27 ALA A O 15
ATOM 27488 N N . THR A 1 28 ? 8.325 -11.622 -4.601 1.00 0.00 28 THR A N 15
ATOM 27489 C CA . THR A 1 28 ? 9.527 -11.005 -4.058 1.00 0.00 28 THR A CA 15
ATOM 27490 C C . THR A 1 28 ? 9.647 -9.553 -4.526 1.00 0.00 28 THR A C 15
ATOM 27491 O O . THR A 1 28 ? 9.930 -8.658 -3.730 1.00 0.00 28 THR A O 15
ATOM 27502 N N . GLU A 1 29 ? 9.399 -9.324 -5.810 1.00 0.00 29 GLU A N 15
ATOM 27503 C CA . GLU A 1 29 ? 9.485 -7.983 -6.373 1.00 0.00 29 GLU A CA 15
ATOM 27504 C C . GLU A 1 29 ? 8.382 -7.091 -5.806 1.00 0.00 29 GLU A C 15
ATOM 27505 O O . GLU A 1 29 ? 8.638 -5.963 -5.390 1.00 0.00 29 GLU A O 15
ATOM 27517 N N . LEU A 1 30 ? 7.160 -7.616 -5.775 1.00 0.00 30 LEU A N 15
ATOM 27518 C CA . LEU A 1 30 ? 6.012 -6.875 -5.260 1.00 0.00 30 LEU A CA 15
ATOM 27519 C C . LEU A 1 30 ? 6.263 -6.428 -3.823 1.00 0.00 30 LEU A C 15
ATOM 27520 O O . LEU A 1 30 ? 6.044 -5.263 -3.478 1.00 0.00 30 LEU A O 15
ATOM 27536 N N . ALA A 1 31 ? 6.733 -7.350 -2.993 1.00 0.00 31 ALA A N 15
ATOM 27537 C CA . ALA A 1 31 ? 7.025 -7.040 -1.605 1.00 0.00 31 ALA A CA 15
ATOM 27538 C C . ALA A 1 31 ? 8.173 -6.045 -1.507 1.00 0.00 31 ALA A C 15
ATOM 27539 O O . ALA A 1 31 ? 8.156 -5.154 -0.659 1.00 0.00 31 ALA A O 15
ATOM 27546 N N . LYS A 1 32 ? 9.159 -6.186 -2.389 1.00 0.00 32 LYS A N 15
ATOM 27547 C CA . LYS A 1 32 ? 10.290 -5.268 -2.419 1.00 0.00 32 LYS A CA 15
ATOM 27548 C C . LYS A 1 32 ? 9.829 -3.857 -2.762 1.00 0.00 32 LYS A C 15
ATOM 27549 O O . LYS A 1 32 ? 10.255 -2.900 -2.126 1.00 0.00 32 LYS A O 15
ATOM 27568 N N . MET A 1 33 ? 8.953 -3.730 -3.758 1.00 0.00 33 MET A N 15
ATOM 27569 C CA . MET A 1 33 ? 8.418 -2.422 -4.140 1.00 0.00 33 MET A CA 15
ATOM 27570 C C . MET A 1 33 ? 7.747 -1.756 -2.946 1.00 0.00 33 MET A C 15
ATOM 27571 O O . MET A 1 33 ? 7.892 -0.553 -2.715 1.00 0.00 33 MET A O 15
ATOM 27585 N N . PHE A 1 34 ? 7.019 -2.560 -2.182 1.00 0.00 34 PHE A N 15
ATOM 27586 C CA . PHE A 1 34 ? 6.272 -2.060 -1.045 1.00 0.00 34 PHE A CA 15
ATOM 27587 C C . PHE A 1 34 ? 7.227 -1.667 0.074 1.00 0.00 34 PHE A C 15
ATOM 27588 O O . PHE A 1 34 ? 7.098 -0.602 0.669 1.00 0.00 34 PHE A O 15
ATOM 27605 N N . ASP A 1 35 ? 8.188 -2.535 0.341 1.00 0.00 35 ASP A N 15
ATOM 27606 C CA . ASP A 1 35 ? 9.225 -2.264 1.327 1.00 0.00 35 ASP A CA 15
ATOM 27607 C C . ASP A 1 35 ? 9.990 -0.997 0.947 1.00 0.00 35 ASP A C 15
ATOM 27608 O O . ASP A 1 35 ? 9.978 -0.001 1.675 1.00 0.00 35 ASP A O 15
ATOM 27617 N N . ASP A 1 36 ? 10.569 -1.042 -0.248 1.00 0.00 36 ASP A N 15
ATOM 27618 C CA . ASP A 1 36 ? 11.504 -0.033 -0.743 1.00 0.00 36 ASP A CA 15
ATOM 27619 C C . ASP A 1 36 ? 10.960 1.392 -0.653 1.00 0.00 36 ASP A C 15
ATOM 27620 O O . ASP A 1 36 ? 11.664 2.304 -0.218 1.00 0.00 36 ASP A O 15
ATOM 27629 N N . ASP A 1 37 ? 9.720 1.595 -1.076 1.00 0.00 37 ASP A N 15
ATOM 27630 C CA . ASP A 1 37 ? 9.183 2.950 -1.177 1.00 0.00 37 ASP A CA 15
ATOM 27631 C C . ASP A 1 37 ? 8.095 3.225 -0.145 1.00 0.00 37 ASP A C 15
ATOM 27632 O O . ASP A 1 37 ? 8.077 4.287 0.471 1.00 0.00 37 ASP A O 15
ATOM 27641 N N . ILE A 1 38 ? 7.198 2.270 0.052 1.00 0.00 38 ILE A N 15
ATOM 27642 C CA . ILE A 1 38 ? 6.053 2.471 0.930 1.00 0.00 38 ILE A CA 15
ATOM 27643 C C . ILE A 1 38 ? 6.483 2.552 2.393 1.00 0.00 38 ILE A C 15
ATOM 27644 O O . ILE A 1 38 ? 5.969 3.381 3.151 1.00 0.00 38 ILE A O 15
ATOM 27660 N N . LEU A 1 39 ? 7.442 1.715 2.792 1.00 0.00 39 LEU A N 15
ATOM 27661 C CA . LEU A 1 39 ? 7.804 1.619 4.203 1.00 0.00 39 LEU A CA 15
ATOM 27662 C C . LEU A 1 39 ? 8.384 2.926 4.758 1.00 0.00 39 LEU A C 15
ATOM 27663 O O . LEU A 1 39 ? 7.961 3.366 5.827 1.00 0.00 39 LEU A O 15
ATOM 27679 N N . PRO A 1 40 ? 9.342 3.579 4.064 1.00 0.00 40 PRO A N 15
ATOM 27680 C CA . PRO A 1 40 ? 9.855 4.886 4.493 1.00 0.00 40 PRO A CA 15
ATOM 27681 C C . PRO A 1 40 ? 8.743 5.923 4.672 1.00 0.00 40 PRO A C 15
ATOM 27682 O O . PRO A 1 40 ? 8.873 6.851 5.471 1.00 0.00 40 PRO A O 15
ATOM 27693 N N . ILE A 1 41 ? 7.643 5.748 3.949 1.00 0.00 41 ILE A N 15
ATOM 27694 C CA . ILE A 1 41 ? 6.551 6.714 3.979 1.00 0.00 41 ILE A CA 15
ATOM 27695 C C . ILE A 1 41 ? 5.552 6.389 5.091 1.00 0.00 41 ILE A C 15
ATOM 27696 O O . ILE A 1 41 ? 5.394 7.163 6.037 1.00 0.00 41 ILE A O 15
ATOM 27712 N N . ILE A 1 42 ? 4.885 5.241 4.991 1.00 0.00 42 ILE A N 15
ATOM 27713 C CA . ILE A 1 42 ? 3.828 4.900 5.945 1.00 0.00 42 ILE A CA 15
ATOM 27714 C C . ILE A 1 42 ? 4.013 3.513 6.551 1.00 0.00 42 ILE A C 15
ATOM 27715 O O . ILE A 1 42 ? 3.131 3.023 7.258 1.00 0.00 42 ILE A O 15
ATOM 27731 N N . GLY A 1 43 ? 5.149 2.885 6.289 1.00 0.00 43 GLY A N 15
ATOM 27732 C CA . GLY A 1 43 ? 5.367 1.528 6.761 1.00 0.00 43 GLY A CA 15
ATOM 27733 C C . GLY A 1 43 ? 5.338 1.419 8.270 1.00 0.00 43 GLY A C 15
ATOM 27734 O O . GLY A 1 43 ? 4.803 0.452 8.826 1.00 0.00 43 GLY A O 15
ATOM 27738 N N . GLY A 1 44 ? 5.900 2.417 8.933 1.00 0.00 44 GLY A N 15
ATOM 27739 C CA . GLY A 1 44 ? 5.952 2.410 10.377 1.00 0.00 44 GLY A CA 15
ATOM 27740 C C . GLY A 1 44 ? 4.734 3.060 10.999 1.00 0.00 44 GLY A C 15
ATOM 27741 O O . GLY A 1 44 ? 4.701 3.295 12.206 1.00 0.00 44 GLY A O 15
ATOM 27745 N N . LEU A 1 45 ? 3.734 3.363 10.181 1.00 0.00 45 LEU A N 15
ATOM 27746 C CA . LEU A 1 45 ? 2.507 3.958 10.680 1.00 0.00 45 LEU A CA 15
ATOM 27747 C C . LEU A 1 45 ? 1.474 2.872 10.944 1.00 0.00 45 LEU A C 15
ATOM 27748 O O . LEU A 1 45 ? 1.555 1.777 10.382 1.00 0.00 45 LEU A O 15
ATOM 27764 N N . GLU A 1 46 ? 0.517 3.165 11.809 1.00 0.00 46 GLU A N 15
ATOM 27765 C CA . GLU A 1 46 ? -0.566 2.237 12.069 1.00 0.00 46 GLU A CA 15
ATOM 27766 C C . GLU A 1 46 ? -1.610 2.366 10.978 1.00 0.00 46 GLU A C 15
ATOM 27767 O O . GLU A 1 46 ? -1.921 3.471 10.539 1.00 0.00 46 GLU A O 15
ATOM 27779 N N . ILE A 1 47 ? -2.165 1.243 10.562 1.00 0.00 47 ILE A N 15
ATOM 27780 C CA . ILE A 1 47 ? -3.133 1.222 9.474 1.00 0.00 47 ILE A CA 15
ATOM 27781 C C . ILE A 1 47 ? -4.421 1.953 9.867 1.00 0.00 47 ILE A C 15
ATOM 27782 O O . ILE A 1 47 ? -5.261 2.268 9.025 1.00 0.00 47 ILE A O 15
ATOM 27798 N N . GLN A 1 48 ? -4.559 2.233 11.156 1.00 0.00 48 GLN A N 15
ATOM 27799 C CA . GLN A 1 48 ? -5.730 2.925 11.668 1.00 0.00 48 GLN A CA 15
ATOM 27800 C C . GLN A 1 48 ? -5.523 4.431 11.646 1.00 0.00 48 GLN A C 15
ATOM 27801 O O . GLN A 1 48 ? -6.477 5.198 11.789 1.00 0.00 48 GLN A O 15
ATOM 27815 N N . ASP A 1 49 ? -4.281 4.855 11.475 1.00 0.00 49 ASP A N 15
ATOM 27816 C CA . ASP A 1 49 ? -3.949 6.269 11.551 1.00 0.00 49 ASP A CA 15
ATOM 27817 C C . ASP A 1 49 ? -2.937 6.640 10.478 1.00 0.00 49 ASP A C 15
ATOM 27818 O O . ASP A 1 49 ? -1.727 6.646 10.717 1.00 0.00 49 ASP A O 15
ATOM 27827 N N . ILE A 1 50 ? -3.443 6.893 9.280 1.00 0.00 50 ILE A N 15
ATOM 27828 C CA . ILE A 1 50 ? -2.611 7.318 8.161 1.00 0.00 50 ILE A CA 15
ATOM 27829 C C . ILE A 1 50 ? -3.265 8.494 7.447 1.00 0.00 50 ILE A C 15
ATOM 27830 O O . ILE A 1 50 ? -4.460 8.453 7.139 1.00 0.00 50 ILE A O 15
ATOM 27846 N N . GLU A 1 51 ? -2.492 9.541 7.205 1.00 0.00 51 GLU A N 15
ATOM 27847 C CA . GLU A 1 51 ? -3.007 10.718 6.525 1.00 0.00 51 GLU A CA 15
ATOM 27848 C C . GLU A 1 51 ? -3.126 10.460 5.028 1.00 0.00 51 GLU A C 15
ATOM 27849 O O . GLU A 1 51 ? -2.251 9.833 4.428 1.00 0.00 51 GLU A O 15
ATOM 27861 N N . PRO A 1 52 ? -4.222 10.931 4.408 1.00 0.00 52 PRO A N 15
ATOM 27862 C CA . PRO A 1 52 ? -4.437 10.795 2.968 1.00 0.00 52 PRO A CA 15
ATOM 27863 C C . PRO A 1 52 ? -3.271 11.349 2.153 1.00 0.00 52 PRO A C 15
ATOM 27864 O O . PRO A 1 52 ? -2.894 10.779 1.130 1.00 0.00 52 PRO A O 15
ATOM 27875 N N . MET A 1 53 ? -2.689 12.452 2.620 1.00 0.00 53 MET A N 15
ATOM 27876 C CA . MET A 1 53 ? -1.556 13.067 1.932 1.00 0.00 53 MET A CA 15
ATOM 27877 C C . MET A 1 53 ? -0.316 12.179 2.005 1.00 0.00 53 MET A C 15
ATOM 27878 O O . MET A 1 53 ? 0.512 12.191 1.101 1.00 0.00 53 MET A O 15
ATOM 27892 N N . GLN A 1 54 ? -0.198 11.404 3.076 1.00 0.00 54 GLN A N 15
ATOM 27893 C CA . GLN A 1 54 ? 0.919 10.474 3.223 1.00 0.00 54 GLN A CA 15
ATOM 27894 C C . GLN A 1 54 ? 0.736 9.275 2.313 1.00 0.00 54 GLN A C 15
ATOM 27895 O O . GLN A 1 54 ? 1.697 8.757 1.748 1.00 0.00 54 GLN A O 15
ATOM 27909 N N . LEU A 1 55 ? -0.504 8.842 2.166 1.00 0.00 55 LEU A N 15
ATOM 27910 C CA . LEU A 1 55 ? -0.815 7.766 1.245 1.00 0.00 55 LEU A CA 15
ATOM 27911 C C . LEU A 1 55 ? -0.573 8.245 -0.185 1.00 0.00 55 LEU A C 15
ATOM 27912 O O . LEU A 1 55 ? -0.093 7.497 -1.038 1.00 0.00 55 LEU A O 15
ATOM 27928 N N . LEU A 1 56 ? -0.883 9.517 -0.426 1.00 0.00 56 LEU A N 15
ATOM 27929 C CA . LEU A 1 56 ? -0.619 10.148 -1.712 1.00 0.00 56 LEU A CA 15
ATOM 27930 C C . LEU A 1 56 ? 0.884 10.322 -1.905 1.00 0.00 56 LEU A C 15
ATOM 27931 O O . LEU A 1 56 ? 1.380 10.194 -3.011 1.00 0.00 56 LEU A O 15
ATOM 27947 N N . GLU A 1 57 ? 1.608 10.585 -0.822 1.00 0.00 57 GLU A N 15
ATOM 27948 C CA . GLU A 1 57 ? 3.062 10.720 -0.888 1.00 0.00 57 GLU A CA 15
ATOM 27949 C C . GLU A 1 57 ? 3.693 9.416 -1.374 1.00 0.00 57 GLU A C 15
ATOM 27950 O O . GLU A 1 57 ? 4.709 9.425 -2.068 1.00 0.00 57 GLU A O 15
ATOM 27962 N N . VAL A 1 58 ? 3.070 8.300 -1.016 1.00 0.00 58 VAL A N 15
ATOM 27963 C CA . VAL A 1 58 ? 3.488 6.990 -1.500 1.00 0.00 58 VAL A CA 15
ATOM 27964 C C . VAL A 1 58 ? 3.298 6.890 -3.015 1.00 0.00 58 VAL A C 15
ATOM 27965 O O . VAL A 1 58 ? 4.235 6.583 -3.762 1.00 0.00 58 VAL A O 15
ATOM 27978 N N . ILE A 1 59 ? 2.080 7.162 -3.460 1.00 0.00 59 ILE A N 15
ATOM 27979 C CA . ILE A 1 59 ? 1.763 7.165 -4.886 1.00 0.00 59 ILE A CA 15
ATOM 27980 C C . ILE A 1 59 ? 2.644 8.179 -5.616 1.00 0.00 59 ILE A C 15
ATOM 27981 O O . ILE A 1 59 ? 3.180 7.908 -6.692 1.00 0.00 59 ILE A O 15
ATOM 27997 N N . ARG A 1 60 ? 2.818 9.332 -4.989 1.00 0.00 60 ARG A N 15
ATOM 27998 C CA . ARG A 1 60 ? 3.616 10.412 -5.542 1.00 0.00 60 ARG A CA 15
ATOM 27999 C C . ARG A 1 60 ? 5.082 10.006 -5.616 1.00 0.00 60 ARG A C 15
ATOM 28000 O O . ARG A 1 60 ? 5.818 10.462 -6.488 1.00 0.00 60 ARG A O 15
ATOM 28021 N N . ARG A 1 61 ? 5.496 9.148 -4.690 1.00 0.00 61 ARG A N 15
ATOM 28022 C CA . ARG A 1 61 ? 6.842 8.598 -4.699 1.00 0.00 61 ARG A CA 15
ATOM 28023 C C . ARG A 1 61 ? 7.080 7.845 -6.007 1.00 0.00 61 ARG A C 15
ATOM 28024 O O . ARG A 1 61 ? 8.132 7.981 -6.636 1.00 0.00 61 ARG A O 15
ATOM 28045 N N . PHE A 1 62 ? 6.085 7.070 -6.423 1.00 0.00 62 PHE A N 15
ATOM 28046 C CA . PHE A 1 62 ? 6.166 6.348 -7.690 1.00 0.00 62 PHE A CA 15
ATOM 28047 C C . PHE A 1 62 ? 6.014 7.290 -8.880 1.00 0.00 62 PHE A C 15
ATOM 28048 O O . PHE A 1 62 ? 6.539 7.018 -9.962 1.00 0.00 62 PHE A O 15
ATOM 28065 N N . GLU A 1 63 ? 5.304 8.393 -8.682 1.00 0.00 63 GLU A N 15
ATOM 28066 C CA . GLU A 1 63 ? 5.176 9.403 -9.725 1.00 0.00 63 GLU A CA 15
ATOM 28067 C C . GLU A 1 63 ? 6.495 10.142 -9.925 1.00 0.00 63 GLU A C 15
ATOM 28068 O O . GLU A 1 63 ? 6.834 10.520 -11.044 1.00 0.00 63 GLU A O 15
ATOM 28080 N N . ASP A 1 64 ? 7.233 10.342 -8.838 1.00 0.00 64 ASP A N 15
ATOM 28081 C CA . ASP A 1 64 ? 8.581 10.906 -8.916 1.00 0.00 64 ASP A CA 15
ATOM 28082 C C . ASP A 1 64 ? 9.480 9.977 -9.717 1.00 0.00 64 ASP A C 15
ATOM 28083 O O . ASP A 1 64 ? 10.289 10.420 -10.533 1.00 0.00 64 ASP A O 15
ATOM 28092 N N . ARG A 1 65 ? 9.315 8.681 -9.479 1.00 0.00 65 ARG A N 15
ATOM 28093 C CA . ARG A 1 65 ? 10.008 7.658 -10.253 1.00 0.00 65 ARG A CA 15
ATOM 28094 C C . ARG A 1 65 ? 9.543 7.684 -11.707 1.00 0.00 65 ARG A C 15
ATOM 28095 O O . ARG A 1 65 ? 10.293 7.334 -12.617 1.00 0.00 65 ARG A O 15
ATOM 28116 N N . GLY A 1 66 ? 8.306 8.107 -11.915 1.00 0.00 66 GLY A N 15
ATOM 28117 C CA . GLY A 1 66 ? 7.770 8.213 -13.255 1.00 0.00 66 GLY A CA 15
ATOM 28118 C C . GLY A 1 66 ? 7.109 6.933 -13.708 1.00 0.00 66 GLY A C 15
ATOM 28119 O O . GLY A 1 66 ? 7.054 6.639 -14.903 1.00 0.00 66 GLY A O 15
ATOM 28123 N N . ALA A 1 67 ? 6.604 6.170 -12.750 1.00 0.00 67 ALA A N 15
ATOM 28124 C CA . ALA A 1 67 ? 5.957 4.903 -13.041 1.00 0.00 67 ALA A CA 15
ATOM 28125 C C . ALA A 1 67 ? 4.461 4.990 -12.758 1.00 0.00 67 ALA A C 15
ATOM 28126 O O . ALA A 1 67 ? 4.024 4.804 -11.624 1.00 0.00 67 ALA A O 15
ATOM 28133 N N . MET A 1 68 ? 3.686 5.292 -13.795 1.00 0.00 68 MET A N 15
ATOM 28134 C CA . MET A 1 68 ? 2.239 5.462 -13.661 1.00 0.00 68 MET A CA 15
ATOM 28135 C C . MET A 1 68 ? 1.564 4.165 -13.247 1.00 0.00 68 MET A C 15
ATOM 28136 O O . MET A 1 68 ? 0.794 4.132 -12.284 1.00 0.00 68 MET A O 15
ATOM 28150 N N . GLU A 1 69 ? 1.863 3.101 -13.982 1.00 0.00 69 GLU A N 15
ATOM 28151 C CA . GLU A 1 69 ? 1.300 1.783 -13.709 1.00 0.00 69 GLU A CA 15
ATOM 28152 C C . GLU A 1 69 ? 1.576 1.368 -12.271 1.00 0.00 69 GLU A C 15
ATOM 28153 O O . GLU A 1 69 ? 0.677 0.947 -11.546 1.00 0.00 69 GLU A O 15
ATOM 28165 N N . ARG A 1 70 ? 2.825 1.518 -11.864 1.00 0.00 70 ARG A N 15
ATOM 28166 C CA . ARG A 1 70 ? 3.279 1.047 -10.567 1.00 0.00 70 ARG A CA 15
ATOM 28167 C C . ARG A 1 70 ? 2.757 1.938 -9.436 1.00 0.00 70 ARG A C 15
ATOM 28168 O O . ARG A 1 70 ? 2.664 1.501 -8.285 1.00 0.00 70 ARG A O 15
ATOM 28189 N N . ALA A 1 71 ? 2.394 3.174 -9.770 1.00 0.00 71 ALA A N 15
ATOM 28190 C CA . ALA A 1 71 ? 1.812 4.085 -8.795 1.00 0.00 71 ALA A CA 15
ATOM 28191 C C . ALA A 1 71 ? 0.422 3.610 -8.389 1.00 0.00 71 ALA A C 15
ATOM 28192 O O . ALA A 1 71 ? 0.089 3.567 -7.205 1.00 0.00 71 ALA A O 15
ATOM 28199 N N . ASN A 1 72 ? -0.381 3.236 -9.377 1.00 0.00 72 ASN A N 15
ATOM 28200 C CA . ASN A 1 72 ? -1.722 2.721 -9.113 1.00 0.00 72 ASN A CA 15
ATOM 28201 C C . ASN A 1 72 ? -1.653 1.351 -8.451 1.00 0.00 72 ASN A C 15
ATOM 28202 O O . ASN A 1 72 ? -2.513 0.994 -7.646 1.00 0.00 72 ASN A O 15
ATOM 28213 N N . LYS A 1 73 ? -0.621 0.590 -8.786 1.00 0.00 73 LYS A N 15
ATOM 28214 C CA . LYS A 1 73 ? -0.424 -0.723 -8.190 1.00 0.00 73 LYS A CA 15
ATOM 28215 C C . LYS A 1 73 ? -0.070 -0.593 -6.712 1.00 0.00 73 LYS A C 15
ATOM 28216 O O . LYS A 1 73 ? -0.446 -1.436 -5.903 1.00 0.00 73 LYS A O 15
ATOM 28235 N N . ALA A 1 74 ? 0.660 0.462 -6.365 1.00 0.00 74 ALA A N 15
ATOM 28236 C CA . ALA A 1 74 ? 0.886 0.803 -4.966 1.00 0.00 74 ALA A CA 15
ATOM 28237 C C . ALA A 1 74 ? -0.445 1.050 -4.267 1.00 0.00 74 ALA A C 15
ATOM 28238 O O . ALA A 1 74 ? -0.744 0.436 -3.241 1.00 0.00 74 ALA A O 15
ATOM 28245 N N . ARG A 1 75 ? -1.243 1.928 -4.863 1.00 0.00 75 ARG A N 15
ATOM 28246 C CA . ARG A 1 75 ? -2.554 2.294 -4.337 1.00 0.00 75 ARG A CA 15
ATOM 28247 C C . ARG A 1 75 ? -3.435 1.065 -4.108 1.00 0.00 75 ARG A C 15
ATOM 28248 O O . ARG A 1 75 ? -4.001 0.892 -3.027 1.00 0.00 75 ARG A O 15
ATOM 28269 N N . ARG A 1 76 ? -3.543 0.218 -5.127 1.00 0.00 76 ARG A N 15
ATOM 28270 C CA . ARG A 1 76 ? -4.421 -0.947 -5.068 1.00 0.00 76 ARG A CA 15
ATOM 28271 C C . ARG A 1 76 ? -3.974 -1.918 -3.978 1.00 0.00 76 ARG A C 15
ATOM 28272 O O . ARG A 1 76 ? -4.804 -2.542 -3.316 1.00 0.00 76 ARG A O 15
ATOM 28293 N N . ARG A 1 77 ? -2.663 -2.040 -3.795 1.00 0.00 77 ARG A N 15
ATOM 28294 C CA . ARG A 1 77 ? -2.122 -2.914 -2.761 1.00 0.00 77 ARG A CA 15
ATOM 28295 C C . ARG A 1 77 ? -2.422 -2.356 -1.379 1.00 0.00 77 ARG A C 15
ATOM 28296 O O . ARG A 1 77 ? -2.950 -3.063 -0.525 1.00 0.00 77 ARG A O 15
ATOM 28317 N N . CYS A 1 78 ? -2.094 -1.085 -1.168 1.00 0.00 78 CYS A N 15
ATOM 28318 C CA . CYS A 1 78 ? -2.366 -0.430 0.105 1.00 0.00 78 CYS A CA 15
ATOM 28319 C C . CYS A 1 78 ? -3.852 -0.508 0.437 1.00 0.00 78 CYS A C 15
ATOM 28320 O O . CYS A 1 78 ? -4.231 -0.842 1.560 1.00 0.00 78 CYS A O 15
ATOM 28328 N N . GLY A 1 79 ? -4.688 -0.224 -0.559 1.00 0.00 79 GLY A N 15
ATOM 28329 C CA . GLY A 1 79 ? -6.125 -0.299 -0.377 1.00 0.00 79 GLY A CA 15
ATOM 28330 C C . GLY A 1 79 ? -6.593 -1.690 0.005 1.00 0.00 79 GLY A C 15
ATOM 28331 O O . GLY A 1 79 ? -7.538 -1.840 0.782 1.00 0.00 79 GLY A O 15
ATOM 28335 N N . GLU A 1 80 ? -5.929 -2.712 -0.527 1.00 0.00 80 GLU A N 15
ATOM 28336 C CA . GLU A 1 80 ? -6.292 -4.088 -0.223 1.00 0.00 80 GLU A CA 15
ATOM 28337 C C . GLU A 1 80 ? -5.817 -4.465 1.177 1.00 0.00 80 GLU A C 15
ATOM 28338 O O . GLU A 1 80 ? -6.469 -5.244 1.867 1.00 0.00 80 GLU A O 15
ATOM 28350 N N . VAL A 1 81 ? -4.689 -3.900 1.598 1.00 0.00 81 VAL A N 15
ATOM 28351 C CA . VAL A 1 81 ? -4.207 -4.093 2.961 1.00 0.00 81 VAL A CA 15
ATOM 28352 C C . VAL A 1 81 ? -5.190 -3.465 3.948 1.00 0.00 81 VAL A C 15
ATOM 28353 O O . VAL A 1 81 ? -5.509 -4.053 4.983 1.00 0.00 81 VAL A O 15
ATOM 28366 N N . PHE A 1 82 ? -5.688 -2.277 3.608 1.00 0.00 82 PHE A N 15
ATOM 28367 C CA . PHE A 1 82 ? -6.744 -1.640 4.389 1.00 0.00 82 PHE A CA 15
ATOM 28368 C C . PHE A 1 82 ? -7.983 -2.533 4.431 1.00 0.00 82 PHE A C 15
ATOM 28369 O O . PHE A 1 82 ? -8.584 -2.737 5.485 1.00 0.00 82 PHE A O 15
ATOM 28386 N N . ARG A 1 83 ? -8.351 -3.067 3.269 1.00 0.00 83 ARG A N 15
ATOM 28387 C CA . ARG A 1 83 ? -9.476 -3.988 3.156 1.00 0.00 83 ARG A CA 15
ATOM 28388 C C . ARG A 1 83 ? -9.250 -5.220 4.034 1.00 0.00 83 ARG A C 15
ATOM 28389 O O . ARG A 1 83 ? -10.147 -5.657 4.752 1.00 0.00 83 ARG A O 15
ATOM 28410 N N . TYR A 1 84 ? -8.035 -5.756 3.976 1.00 0.00 84 TYR A N 15
ATOM 28411 C CA . TYR A 1 84 ? -7.641 -6.909 4.780 1.00 0.00 84 TYR A CA 15
ATOM 28412 C C . TYR A 1 84 ? -7.811 -6.601 6.263 1.00 0.00 84 TYR A C 15
ATOM 28413 O O . TYR A 1 84 ? -8.246 -7.450 7.041 1.00 0.00 84 TYR A O 15
ATOM 28431 N N . ALA A 1 85 ? -7.471 -5.377 6.644 1.00 0.00 85 ALA A N 15
ATOM 28432 C CA . ALA A 1 85 ? -7.607 -4.938 8.025 1.00 0.00 85 ALA A CA 15
ATOM 28433 C C . ALA A 1 85 ? -9.074 -4.828 8.423 1.00 0.00 85 ALA A C 15
ATOM 28434 O O . ALA A 1 85 ? -9.436 -5.129 9.555 1.00 0.00 85 ALA A O 15
ATOM 28441 N N . ILE A 1 86 ? -9.916 -4.398 7.494 1.00 0.00 86 ILE A N 15
ATOM 28442 C CA . ILE A 1 86 ? -11.352 -4.340 7.741 1.00 0.00 86 ILE A CA 15
ATOM 28443 C C . ILE A 1 86 ? -11.897 -5.745 7.998 1.00 0.00 86 ILE A C 15
ATOM 28444 O O . ILE A 1 86 ? -12.694 -5.958 8.914 1.00 0.00 86 ILE A O 15
ATOM 28460 N N . VAL A 1 87 ? -11.441 -6.703 7.201 1.00 0.00 87 VAL A N 15
ATOM 28461 C CA . VAL A 1 87 ? -11.853 -8.098 7.352 1.00 0.00 87 VAL A CA 15
ATOM 28462 C C . VAL A 1 87 ? -11.335 -8.683 8.664 1.00 0.00 87 VAL A C 15
ATOM 28463 O O . VAL A 1 87 ? -12.019 -9.465 9.326 1.00 0.00 87 VAL A O 15
ATOM 28476 N N . THR A 1 88 ? -10.124 -8.294 9.041 1.00 0.00 88 THR A N 15
ATOM 28477 C CA . THR A 1 88 ? -9.497 -8.805 10.253 1.00 0.00 88 THR A CA 15
ATOM 28478 C C . THR A 1 88 ? -9.936 -8.016 11.488 1.00 0.00 88 THR A C 15
ATOM 28479 O O . THR A 1 88 ? -9.508 -8.307 12.604 1.00 0.00 88 THR A O 15
ATOM 28490 N N . GLY A 1 89 ? -10.789 -7.015 11.281 1.00 0.00 89 GLY A N 15
ATOM 28491 C CA . GLY A 1 89 ? -11.294 -6.223 12.390 1.00 0.00 89 GLY A CA 15
ATOM 28492 C C . GLY A 1 89 ? -10.244 -5.292 12.965 1.00 0.00 89 GLY A C 15
ATOM 28493 O O . GLY A 1 89 ? -10.389 -4.789 14.080 1.00 0.00 89 GLY A O 15
ATOM 28497 N N . ARG A 1 90 ? -9.190 -5.055 12.196 1.00 0.00 90 ARG A N 15
ATOM 28498 C CA . ARG A 1 90 ? -8.099 -4.193 12.625 1.00 0.00 90 ARG A CA 15
ATOM 28499 C C . ARG A 1 90 ? -8.325 -2.763 12.150 1.00 0.00 90 ARG A C 15
ATOM 28500 O O . ARG A 1 90 ? -7.617 -1.846 12.554 1.00 0.00 90 ARG A O 15
ATOM 28521 N N . ALA A 1 91 ? -9.315 -2.583 11.289 1.00 0.00 91 ALA A N 15
ATOM 28522 C CA . ALA A 1 91 ? -9.666 -1.260 10.793 1.00 0.00 91 ALA A CA 15
ATOM 28523 C C . ALA A 1 91 ? -11.166 -1.159 10.577 1.00 0.00 91 ALA A C 15
ATOM 28524 O O . ALA A 1 91 ? -11.854 -2.177 10.460 1.00 0.00 91 ALA A O 15
ATOM 28531 N N . LYS A 1 92 ? -11.674 0.063 10.534 1.00 0.00 92 LYS A N 15
ATOM 28532 C CA . LYS A 1 92 ? -13.096 0.290 10.323 1.00 0.00 92 LYS A CA 15
ATOM 28533 C C . LYS A 1 92 ? -13.326 1.022 9.013 1.00 0.00 92 LYS A C 15
ATOM 28534 O O . LYS A 1 92 ? -14.260 0.718 8.273 1.00 0.00 92 LYS A O 15
ATOM 28553 N N . TYR A 1 93 ? -12.465 1.982 8.726 1.00 0.00 93 TYR A N 15
ATOM 28554 C CA . TYR A 1 93 ? -12.567 2.758 7.505 1.00 0.00 93 TYR A CA 15
ATOM 28555 C C . TYR A 1 93 ? -11.205 2.874 6.839 1.00 0.00 93 TYR A C 15
ATOM 28556 O O . TYR A 1 93 ? -10.187 3.052 7.509 1.00 0.00 93 TYR A O 15
ATOM 28574 N N . ASN A 1 94 ? -11.195 2.762 5.523 1.00 0.00 94 ASN A N 15
ATOM 28575 C CA . ASN A 1 94 ? -9.971 2.899 4.757 1.00 0.00 94 ASN A CA 15
ATOM 28576 C C . ASN A 1 94 ? -9.993 4.191 3.948 1.00 0.00 94 ASN A C 15
ATOM 28577 O O . ASN A 1 94 ? -10.955 4.468 3.232 1.00 0.00 94 ASN A O 15
ATOM 28588 N N . PRO A 1 95 ? -8.936 5.009 4.061 1.00 0.00 95 PRO A N 15
ATOM 28589 C CA . PRO A 1 95 ? -8.832 6.285 3.342 1.00 0.00 95 PRO A CA 15
ATOM 28590 C C . PRO A 1 95 ? -8.512 6.104 1.856 1.00 0.00 95 PRO A C 15
ATOM 28591 O O . PRO A 1 95 ? -7.751 6.876 1.272 1.00 0.00 95 PRO A O 15
ATOM 28602 N N . ALA A 1 96 ? -9.121 5.098 1.244 1.00 0.00 96 ALA A N 15
ATOM 28603 C CA . ALA A 1 96 ? -8.922 4.826 -0.173 1.00 0.00 96 ALA A CA 15
ATOM 28604 C C . ALA A 1 96 ? -9.518 5.938 -1.050 1.00 0.00 96 ALA A C 15
ATOM 28605 O O . ALA A 1 96 ? -8.857 6.405 -1.979 1.00 0.00 96 ALA A O 15
ATOM 28612 N N . PRO A 1 97 ? -10.773 6.385 -0.789 1.00 0.00 97 PRO A N 15
ATOM 28613 C CA . PRO A 1 97 ? -11.347 7.537 -1.495 1.00 0.00 97 PRO A CA 15
ATOM 28614 C C . PRO A 1 97 ? -10.582 8.820 -1.185 1.00 0.00 97 PRO A C 15
ATOM 28615 O O . PRO A 1 97 ? -10.423 9.691 -2.041 1.00 0.00 97 PRO A O 15
ATOM 28626 N N . ASP A 1 98 ? -10.100 8.914 0.051 1.00 0.00 98 ASP A N 15
ATOM 28627 C CA . ASP A 1 98 ? -9.309 10.056 0.496 1.00 0.00 98 ASP A CA 15
ATOM 28628 C C . ASP A 1 98 ? -8.041 10.172 -0.335 1.00 0.00 98 ASP A C 15
ATOM 28629 O O . ASP A 1 98 ? -7.633 11.267 -0.710 1.00 0.00 98 ASP A O 15
ATOM 28638 N N . LEU A 1 99 ? -7.429 9.025 -0.616 1.00 0.00 99 LEU A N 15
ATOM 28639 C CA . LEU A 1 99 ? -6.251 8.956 -1.472 1.00 0.00 99 LEU A CA 15
ATOM 28640 C C . LEU A 1 99 ? -6.567 9.552 -2.839 1.00 0.00 99 LEU A C 15
ATOM 28641 O O . LEU A 1 99 ? -5.794 10.346 -3.379 1.00 0.00 99 LEU A O 15
ATOM 28657 N N . ALA A 1 100 ? -7.713 9.171 -3.384 1.00 0.00 100 ALA A N 15
ATOM 28658 C CA . ALA A 1 100 ? -8.130 9.644 -4.692 1.00 0.00 100 ALA A CA 15
ATOM 28659 C C . ALA A 1 100 ? -8.340 11.151 -4.678 1.00 0.00 100 ALA A C 15
ATOM 28660 O O . ALA A 1 100 ? -7.848 11.860 -5.553 1.00 0.00 100 ALA A O 15
ATOM 28667 N N . ASP A 1 101 ? -9.055 11.637 -3.671 1.00 0.00 101 ASP A N 15
ATOM 28668 C CA . ASP A 1 101 ? -9.354 13.062 -3.563 1.00 0.00 101 ASP A CA 15
ATOM 28669 C C . ASP A 1 101 ? -8.085 13.874 -3.317 1.00 0.00 101 ASP A C 15
ATOM 28670 O O . ASP A 1 101 ? -7.922 14.961 -3.868 1.00 0.00 101 ASP A O 15
ATOM 28679 N N . ALA A 1 102 ? -7.183 13.331 -2.507 1.00 0.00 102 ALA A N 15
ATOM 28680 C CA . ALA A 1 102 ? -5.905 13.984 -2.229 1.00 0.00 102 ALA A CA 15
ATOM 28681 C C . ALA A 1 102 ? -5.078 14.111 -3.504 1.00 0.00 102 ALA A C 15
ATOM 28682 O O . ALA A 1 102 ? -4.466 15.148 -3.757 1.00 0.00 102 ALA A O 15
ATOM 28689 N N . MET A 1 103 ? -5.071 13.045 -4.299 1.00 0.00 103 MET A N 15
ATOM 28690 C CA . MET A 1 103 ? -4.403 13.042 -5.596 1.00 0.00 103 MET A CA 15
ATOM 28691 C C . MET A 1 103 ? -4.946 14.167 -6.473 1.00 0.00 103 MET A C 15
ATOM 28692 O O . MET A 1 103 ? -4.188 14.888 -7.123 1.00 0.00 103 MET A O 15
ATOM 28706 N N . LYS A 1 104 ? -6.266 14.319 -6.466 1.00 0.00 104 LYS A N 15
ATOM 28707 C CA . LYS A 1 104 ? -6.932 15.371 -7.232 1.00 0.00 104 LYS A CA 15
ATOM 28708 C C . LYS A 1 104 ? -6.562 16.747 -6.689 1.00 0.00 104 LYS A C 15
ATOM 28709 O O . LYS A 1 104 ? -6.290 17.680 -7.448 1.00 0.00 104 LYS A O 15
ATOM 28728 N N . GLY A 1 105 ? -6.556 16.859 -5.368 1.00 0.00 105 GLY A N 15
ATOM 28729 C CA . GLY A 1 105 ? -6.227 18.112 -4.715 1.00 0.00 105 GLY A CA 15
ATOM 28730 C C . GLY A 1 105 ? -4.788 18.527 -4.944 1.00 0.00 105 GLY A C 15
ATOM 28731 O O . GLY A 1 105 ? -4.478 19.714 -4.975 1.00 0.00 105 GLY A O 15
ATOM 28735 N N . TYR A 1 106 ? -3.908 17.549 -5.098 1.00 0.00 106 TYR A N 15
ATOM 28736 C CA . TYR A 1 106 ? -2.507 17.828 -5.379 1.00 0.00 106 TYR A CA 15
ATOM 28737 C C . TYR A 1 106 ? -2.344 18.225 -6.846 1.00 0.00 106 TYR A C 15
ATOM 28738 O O . TYR A 1 106 ? -1.504 19.059 -7.188 1.00 0.00 106 TYR A O 15
ATOM 28756 N N . ARG A 1 107 ? -3.160 17.615 -7.701 1.00 0.00 107 ARG A N 15
ATOM 28757 C CA . ARG A 1 107 ? -3.179 17.937 -9.124 1.00 0.00 107 ARG A CA 15
ATOM 28758 C C . ARG A 1 107 ? -3.593 19.390 -9.340 1.00 0.00 107 ARG A C 15
ATOM 28759 O O . ARG A 1 107 ? -2.945 20.134 -10.079 1.00 0.00 107 ARG A O 15
ATOM 28780 N N . LYS A 1 108 ? -4.667 19.787 -8.679 1.00 0.00 108 LYS A N 15
ATOM 28781 C CA . LYS A 1 108 ? -5.177 21.137 -8.787 1.00 0.00 108 LYS A CA 15
ATOM 28782 C C . LYS A 1 108 ? -5.409 21.704 -7.398 1.00 0.00 108 LYS A C 15
ATOM 28783 O O . LYS A 1 108 ? -6.497 21.592 -6.829 1.00 0.00 108 LYS A O 15
ATOM 28802 N N . LYS A 1 109 ? -4.355 22.259 -6.844 1.00 0.00 109 LYS A N 15
ATOM 28803 C CA . LYS A 1 109 ? -4.398 22.846 -5.516 1.00 0.00 109 LYS A CA 15
ATOM 28804 C C . LYS A 1 109 ? -5.202 24.142 -5.518 1.00 0.00 109 LYS A C 15
ATOM 28805 O O . LYS A 1 109 ? -5.004 25.016 -6.364 1.00 0.00 109 LYS A O 15
ATOM 28824 N N . ASN A 1 110 ? -6.130 24.242 -4.583 1.00 0.00 110 ASN A N 15
ATOM 28825 C CA . ASN A 1 110 ? -6.924 25.447 -4.412 1.00 0.00 110 ASN A CA 15
ATOM 28826 C C . ASN A 1 110 ? -6.570 26.098 -3.083 1.00 0.00 110 ASN A C 15
ATOM 28827 O O . ASN A 1 110 ? -6.956 25.612 -2.018 1.00 0.00 110 ASN A O 15
ATOM 28838 N N . LEU A 1 111 ? -5.808 27.179 -3.155 1.00 0.00 111 LEU A N 15
ATOM 28839 C CA . LEU A 1 111 ? -5.296 27.840 -1.966 1.00 0.00 111 LEU A CA 15
ATOM 28840 C C . LEU A 1 111 ? -6.415 28.536 -1.197 1.00 0.00 111 LEU A C 15
ATOM 28841 O O . LEU A 1 111 ? -7.169 29.327 -1.760 1.00 0.00 111 LEU A O 15
ATOM 28857 N N . GLU A 1 112 ? -6.511 28.216 0.088 1.00 0.00 112 GLU A N 15
ATOM 28858 C CA . GLU A 1 112 ? -7.483 28.835 0.984 1.00 0.00 112 GLU A CA 15
ATOM 28859 C C . GLU A 1 112 ? -7.309 30.355 1.004 1.00 0.00 112 GLU A C 15
ATOM 28860 O O . GLU A 1 112 ? -8.286 31.109 0.960 1.00 0.00 112 GLU A O 15
ATOM 28872 N N . HIS A 1 113 ? -6.061 30.800 1.056 1.00 0.00 113 HIS A N 15
ATOM 28873 C CA . HIS A 1 113 ? -5.754 32.224 1.012 1.00 0.00 113 HIS A CA 15
ATOM 28874 C C . HIS A 1 113 ? -5.703 32.724 -0.430 1.00 0.00 113 HIS A C 15
ATOM 28875 O O . HIS A 1 113 ? -4.629 32.844 -1.019 1.00 0.00 113 HIS A O 15
ATOM 28890 N N . HIS A 1 114 ? -6.870 32.984 -1.002 1.00 0.00 114 HIS A N 15
ATOM 28891 C CA . HIS A 1 114 ? -6.953 33.519 -2.354 1.00 0.00 114 HIS A CA 15
ATOM 28892 C C . HIS A 1 114 ? -6.416 34.945 -2.378 1.00 0.00 114 HIS A C 15
ATOM 28893 O O . HIS A 1 114 ? -6.797 35.770 -1.546 1.00 0.00 114 HIS A O 15
ATOM 28908 N N . HIS A 1 115 ? -5.535 35.232 -3.325 1.00 0.00 115 HIS A N 15
ATOM 28909 C CA . HIS A 1 115 ? -4.855 36.522 -3.364 1.00 0.00 115 HIS A CA 15
ATOM 28910 C C . HIS A 1 115 ? -5.743 37.611 -3.946 1.00 0.00 115 HIS A C 15
ATOM 28911 O O . HIS A 1 115 ? -5.511 38.787 -3.690 1.00 0.00 115 HIS A O 15
ATOM 28926 N N . HIS A 1 116 ? -6.757 37.210 -4.718 1.00 0.00 116 HIS A N 15
ATOM 28927 C CA . HIS A 1 116 ? -7.675 38.149 -5.383 1.00 0.00 116 HIS A CA 15
ATOM 28928 C C . HIS A 1 116 ? -6.952 38.893 -6.502 1.00 0.00 116 HIS A C 15
ATOM 28929 O O . HIS A 1 116 ? -7.167 38.626 -7.682 1.00 0.00 116 HIS A O 15
ATOM 28944 N N . HIS A 1 117 ? -6.092 39.821 -6.116 1.00 0.00 117 HIS A N 15
ATOM 28945 C CA . HIS A 1 117 ? -5.279 40.574 -7.057 1.00 0.00 117 HIS A CA 15
ATOM 28946 C C . HIS A 1 117 ? -3.811 40.453 -6.668 1.00 0.00 117 HIS A C 15
ATOM 28947 O O . HIS A 1 117 ? -3.437 39.545 -5.927 1.00 0.00 117 HIS A O 15
ATOM 28962 N N . HIS A 1 118 ? -2.978 41.347 -7.176 1.00 0.00 118 HIS A N 15
ATOM 28963 C CA . HIS A 1 118 ? -1.568 41.341 -6.826 1.00 0.00 118 HIS A CA 15
ATOM 28964 C C . HIS A 1 118 ? -1.178 42.671 -6.202 1.00 0.00 118 HIS A C 15
ATOM 28965 O O . HIS A 1 118 ? -0.742 43.580 -6.942 1.00 0.00 118 HIS A O 15
ATOM 28981 N N . SER A 1 1 ? -5.605 -11.381 15.744 1.00 0.00 1 SER A N 16
ATOM 28982 C CA . SER A 1 1 ? -5.071 -10.150 15.129 1.00 0.00 1 SER A CA 16
ATOM 28983 C C . SER A 1 1 ? -3.777 -9.727 15.811 1.00 0.00 1 SER A C 16
ATOM 28984 O O . SER A 1 1 ? -3.531 -10.069 16.968 1.00 0.00 1 SER A O 16
ATOM 28994 N N . SER A 1 2 ? -2.944 -8.995 15.087 1.00 0.00 2 SER A N 16
ATOM 28995 C CA . SER A 1 2 ? -1.705 -8.488 15.637 1.00 0.00 2 SER A CA 16
ATOM 28996 C C . SER A 1 2 ? -1.976 -7.343 16.609 1.00 0.00 2 SER A C 16
ATOM 28997 O O . SER A 1 2 ? -2.899 -6.553 16.409 1.00 0.00 2 SER A O 16
ATOM 29005 N N . ASN A 1 3 ? -1.175 -7.265 17.663 1.00 0.00 3 ASN A N 16
ATOM 29006 C CA . ASN A 1 3 ? -1.276 -6.173 18.626 1.00 0.00 3 ASN A CA 16
ATOM 29007 C C . ASN A 1 3 ? -0.472 -4.986 18.125 1.00 0.00 3 ASN A C 16
ATOM 29008 O O . ASN A 1 3 ? -0.446 -3.918 18.739 1.00 0.00 3 ASN A O 16
ATOM 29019 N N . ASN A 1 4 ? 0.204 -5.204 17.010 1.00 0.00 4 ASN A N 16
ATOM 29020 C CA . ASN A 1 4 ? 0.911 -4.153 16.306 1.00 0.00 4 ASN A CA 16
ATOM 29021 C C . ASN A 1 4 ? 0.223 -3.929 14.964 1.00 0.00 4 ASN A C 16
ATOM 29022 O O . ASN A 1 4 ? 0.324 -4.759 14.059 1.00 0.00 4 ASN A O 16
ATOM 29033 N N . ASN A 1 5 ? -0.495 -2.823 14.847 1.00 0.00 5 ASN A N 16
ATOM 29034 C CA . ASN A 1 5 ? -1.302 -2.561 13.660 1.00 0.00 5 ASN A CA 16
ATOM 29035 C C . ASN A 1 5 ? -0.587 -1.637 12.681 1.00 0.00 5 ASN A C 16
ATOM 29036 O O . ASN A 1 5 ? -1.230 -0.925 11.904 1.00 0.00 5 ASN A O 16
ATOM 29047 N N . SER A 1 6 ? 0.740 -1.662 12.705 1.00 0.00 6 SER A N 16
ATOM 29048 C CA . SER A 1 6 ? 1.529 -0.899 11.748 1.00 0.00 6 SER A CA 16
ATOM 29049 C C . SER A 1 6 ? 1.377 -1.494 10.351 1.00 0.00 6 SER A C 16
ATOM 29050 O O . SER A 1 6 ? 1.128 -2.696 10.199 1.00 0.00 6 SER A O 16
ATOM 29058 N N . PHE A 1 7 ? 1.517 -0.645 9.341 1.00 0.00 7 PHE A N 16
ATOM 29059 C CA . PHE A 1 7 ? 1.338 -1.053 7.956 1.00 0.00 7 PHE A CA 16
ATOM 29060 C C . PHE A 1 7 ? 2.261 -2.215 7.599 1.00 0.00 7 PHE A C 16
ATOM 29061 O O . PHE A 1 7 ? 1.825 -3.182 6.983 1.00 0.00 7 PHE A O 16
ATOM 29078 N N . SER A 1 8 ? 3.524 -2.122 8.005 1.00 0.00 8 SER A N 16
ATOM 29079 C CA . SER A 1 8 ? 4.518 -3.140 7.680 1.00 0.00 8 SER A CA 16
ATOM 29080 C C . SER A 1 8 ? 4.130 -4.510 8.240 1.00 0.00 8 SER A C 16
ATOM 29081 O O . SER A 1 8 ? 4.306 -5.534 7.576 1.00 0.00 8 SER A O 16
ATOM 29089 N N . ALA A 1 9 ? 3.595 -4.519 9.454 1.00 0.00 9 ALA A N 16
ATOM 29090 C CA . ALA A 1 9 ? 3.198 -5.758 10.109 1.00 0.00 9 ALA A CA 16
ATOM 29091 C C . ALA A 1 9 ? 2.107 -6.468 9.314 1.00 0.00 9 ALA A C 16
ATOM 29092 O O . ALA A 1 9 ? 2.207 -7.662 9.015 1.00 0.00 9 ALA A O 16
ATOM 29099 N N . ILE A 1 10 ? 1.077 -5.716 8.955 1.00 0.00 10 ILE A N 16
ATOM 29100 C CA . ILE A 1 10 ? -0.034 -6.250 8.183 1.00 0.00 10 ILE A CA 16
ATOM 29101 C C . ILE A 1 10 ? 0.415 -6.563 6.758 1.00 0.00 10 ILE A C 16
ATOM 29102 O O . ILE A 1 10 ? -0.005 -7.558 6.164 1.00 0.00 10 ILE A O 16
ATOM 29118 N N . TYR A 1 11 ? 1.284 -5.709 6.228 1.00 0.00 11 TYR A N 16
ATOM 29119 C CA . TYR A 1 11 ? 1.874 -5.907 4.912 1.00 0.00 11 TYR A CA 16
ATOM 29120 C C . TYR A 1 11 ? 2.559 -7.267 4.817 1.00 0.00 11 TYR A C 16
ATOM 29121 O O . TYR A 1 11 ? 2.372 -7.981 3.839 1.00 0.00 11 TYR A O 16
ATOM 29139 N N . LYS A 1 12 ? 3.329 -7.638 5.836 1.00 0.00 12 LYS A N 16
ATOM 29140 C CA . LYS A 1 12 ? 4.013 -8.926 5.819 1.00 0.00 12 LYS A CA 16
ATOM 29141 C C . LYS A 1 12 ? 3.017 -10.080 5.887 1.00 0.00 12 LYS A C 16
ATOM 29142 O O . LYS A 1 12 ? 3.185 -11.087 5.200 1.00 0.00 12 LYS A O 16
ATOM 29161 N N . GLU A 1 13 ? 1.980 -9.933 6.709 1.00 0.00 13 GLU A N 16
ATOM 29162 C CA . GLU A 1 13 ? 0.956 -10.967 6.830 1.00 0.00 13 GLU A CA 16
ATOM 29163 C C . GLU A 1 13 ? 0.243 -11.158 5.492 1.00 0.00 13 GLU A C 16
ATOM 29164 O O . GLU A 1 13 ? 0.086 -12.282 5.008 1.00 0.00 13 GLU A O 16
ATOM 29176 N N . TRP A 1 14 ? -0.166 -10.042 4.894 1.00 0.00 14 TRP A N 16
ATOM 29177 C CA . TRP A 1 14 ? -0.803 -10.049 3.583 1.00 0.00 14 TRP A CA 16
ATOM 29178 C C . TRP A 1 14 ? 0.151 -10.608 2.529 1.00 0.00 14 TRP A C 16
ATOM 29179 O O . TRP A 1 14 ? -0.217 -11.495 1.760 1.00 0.00 14 TRP A O 16
ATOM 29200 N N . TYR A 1 15 ? 1.381 -10.098 2.514 1.00 0.00 15 TYR A N 16
ATOM 29201 C CA . TYR A 1 15 ? 2.388 -10.519 1.546 1.00 0.00 15 TYR A CA 16
ATOM 29202 C C . TYR A 1 15 ? 2.645 -12.016 1.621 1.00 0.00 15 TYR A C 16
ATOM 29203 O O . TYR A 1 15 ? 2.572 -12.707 0.614 1.00 0.00 15 TYR A O 16
ATOM 29221 N N . GLU A 1 16 ? 2.939 -12.510 2.814 1.00 0.00 16 GLU A N 16
ATOM 29222 C CA . GLU A 1 16 ? 3.298 -13.911 2.991 1.00 0.00 16 GLU A CA 16
ATOM 29223 C C . GLU A 1 16 ? 2.153 -14.826 2.562 1.00 0.00 16 GLU A C 16
ATOM 29224 O O . GLU A 1 16 ? 2.378 -15.923 2.046 1.00 0.00 16 GLU A O 16
ATOM 29236 N N . HIS A 1 17 ? 0.928 -14.357 2.755 1.00 0.00 17 HIS A N 16
ATOM 29237 C CA . HIS A 1 17 ? -0.249 -15.115 2.360 1.00 0.00 17 HIS A CA 16
ATOM 29238 C C . HIS A 1 17 ? -0.465 -15.008 0.850 1.00 0.00 17 HIS A C 16
ATOM 29239 O O . HIS A 1 17 ? -0.774 -15.996 0.185 1.00 0.00 17 HIS A O 16
ATOM 29254 N N . LYS A 1 18 ? -0.295 -13.809 0.314 1.00 0.00 18 LYS A N 16
ATOM 29255 C CA . LYS A 1 18 ? -0.533 -13.562 -1.102 1.00 0.00 18 LYS A CA 16
ATOM 29256 C C . LYS A 1 18 ? 0.615 -14.120 -1.944 1.00 0.00 18 LYS A C 16
ATOM 29257 O O . LYS A 1 18 ? 0.472 -14.351 -3.144 1.00 0.00 18 LYS A O 16
ATOM 29276 N N . LYS A 1 19 ? 1.752 -14.342 -1.292 1.00 0.00 19 LYS A N 16
ATOM 29277 C CA . LYS A 1 19 ? 2.925 -14.938 -1.927 1.00 0.00 19 LYS A CA 16
ATOM 29278 C C . LYS A 1 19 ? 2.625 -16.364 -2.388 1.00 0.00 19 LYS A C 16
ATOM 29279 O O . LYS A 1 19 ? 3.319 -16.917 -3.241 1.00 0.00 19 LYS A O 16
ATOM 29298 N N . GLN A 1 20 ? 1.574 -16.950 -1.826 1.00 0.00 20 GLN A N 16
ATOM 29299 C CA . GLN A 1 20 ? 1.138 -18.283 -2.221 1.00 0.00 20 GLN A CA 16
ATOM 29300 C C . GLN A 1 20 ? 0.445 -18.233 -3.581 1.00 0.00 20 GLN A C 16
ATOM 29301 O O . GLN A 1 20 ? 0.254 -19.257 -4.235 1.00 0.00 20 GLN A O 16
ATOM 29315 N N . VAL A 1 21 ? 0.063 -17.033 -3.996 1.00 0.00 21 VAL A N 16
ATOM 29316 C CA . VAL A 1 21 ? -0.690 -16.850 -5.228 1.00 0.00 21 VAL A CA 16
ATOM 29317 C C . VAL A 1 21 ? 0.234 -16.498 -6.388 1.00 0.00 21 VAL A C 16
ATOM 29318 O O . VAL A 1 21 ? 0.098 -17.029 -7.493 1.00 0.00 21 VAL A O 16
ATOM 29331 N N . TRP A 1 22 ? 1.177 -15.609 -6.130 1.00 0.00 22 TRP A N 16
ATOM 29332 C CA . TRP A 1 22 ? 2.082 -15.137 -7.169 1.00 0.00 22 TRP A CA 16
ATOM 29333 C C . TRP A 1 22 ? 3.321 -16.022 -7.262 1.00 0.00 22 TRP A C 16
ATOM 29334 O O . TRP A 1 22 ? 3.547 -16.891 -6.418 1.00 0.00 22 TRP A O 16
ATOM 29355 N N . SER A 1 23 ? 4.113 -15.805 -8.300 1.00 0.00 23 SER A N 16
ATOM 29356 C CA . SER A 1 23 ? 5.380 -16.494 -8.449 1.00 0.00 23 SER A CA 16
ATOM 29357 C C . SER A 1 23 ? 6.379 -15.919 -7.448 1.00 0.00 23 SER A C 16
ATOM 29358 O O . SER A 1 23 ? 6.378 -14.712 -7.202 1.00 0.00 23 SER A O 16
ATOM 29366 N N . VAL A 1 24 ? 7.218 -16.776 -6.874 1.00 0.00 24 VAL A N 16
ATOM 29367 C CA . VAL A 1 24 ? 8.149 -16.361 -5.825 1.00 0.00 24 VAL A CA 16
ATOM 29368 C C . VAL A 1 24 ? 9.007 -15.165 -6.259 1.00 0.00 24 VAL A C 16
ATOM 29369 O O . VAL A 1 24 ? 9.268 -14.264 -5.460 1.00 0.00 24 VAL A O 16
ATOM 29382 N N . GLY A 1 25 ? 9.419 -15.143 -7.522 1.00 0.00 25 GLY A N 16
ATOM 29383 C CA . GLY A 1 25 ? 10.210 -14.037 -8.022 1.00 0.00 25 GLY A CA 16
ATOM 29384 C C . GLY A 1 25 ? 9.423 -12.743 -8.056 1.00 0.00 25 GLY A C 16
ATOM 29385 O O . GLY A 1 25 ? 9.880 -11.715 -7.555 1.00 0.00 25 GLY A O 16
ATOM 29389 N N . TYR A 1 26 ? 8.223 -12.806 -8.623 1.00 0.00 26 TYR A N 16
ATOM 29390 C CA . TYR A 1 26 ? 7.356 -11.637 -8.717 1.00 0.00 26 TYR A CA 16
ATOM 29391 C C . TYR A 1 26 ? 6.959 -11.165 -7.325 1.00 0.00 26 TYR A C 16
ATOM 29392 O O . TYR A 1 26 ? 6.905 -9.966 -7.057 1.00 0.00 26 TYR A O 16
ATOM 29410 N N . ALA A 1 27 ? 6.699 -12.122 -6.441 1.00 0.00 27 ALA A N 16
ATOM 29411 C CA . ALA A 1 27 ? 6.340 -11.818 -5.065 1.00 0.00 27 ALA A CA 16
ATOM 29412 C C . ALA A 1 27 ? 7.483 -11.098 -4.358 1.00 0.00 27 ALA A C 16
ATOM 29413 O O . ALA A 1 27 ? 7.260 -10.141 -3.618 1.00 0.00 27 ALA A O 16
ATOM 29420 N N . THR A 1 28 ? 8.708 -11.552 -4.601 1.00 0.00 28 THR A N 16
ATOM 29421 C CA . THR A 1 28 ? 9.884 -10.919 -4.017 1.00 0.00 28 THR A CA 16
ATOM 29422 C C . THR A 1 28 ? 10.021 -9.479 -4.511 1.00 0.00 28 THR A C 16
ATOM 29423 O O . THR A 1 28 ? 10.220 -8.559 -3.716 1.00 0.00 28 THR A O 16
ATOM 29434 N N . GLU A 1 29 ? 9.883 -9.287 -5.820 1.00 0.00 29 GLU A N 16
ATOM 29435 C CA . GLU A 1 29 ? 10.015 -7.963 -6.411 1.00 0.00 29 GLU A CA 16
ATOM 29436 C C . GLU A 1 29 ? 8.898 -7.034 -5.946 1.00 0.00 29 GLU A C 16
ATOM 29437 O O . GLU A 1 29 ? 9.142 -5.870 -5.631 1.00 0.00 29 GLU A O 16
ATOM 29449 N N . LEU A 1 30 ? 7.677 -7.556 -5.894 1.00 0.00 30 LEU A N 16
ATOM 29450 C CA . LEU A 1 30 ? 6.528 -6.772 -5.459 1.00 0.00 30 LEU A CA 16
ATOM 29451 C C . LEU A 1 30 ? 6.699 -6.341 -4.003 1.00 0.00 30 LEU A C 16
ATOM 29452 O O . LEU A 1 30 ? 6.406 -5.198 -3.646 1.00 0.00 30 LEU A O 16
ATOM 29468 N N . ALA A 1 31 ? 7.191 -7.252 -3.170 1.00 0.00 31 ALA A N 16
ATOM 29469 C CA . ALA A 1 31 ? 7.439 -6.944 -1.769 1.00 0.00 31 ALA A CA 16
ATOM 29470 C C . ALA A 1 31 ? 8.541 -5.901 -1.638 1.00 0.00 31 ALA A C 16
ATOM 29471 O O . ALA A 1 31 ? 8.379 -4.904 -0.939 1.00 0.00 31 ALA A O 16
ATOM 29478 N N . LYS A 1 32 ? 9.652 -6.125 -2.337 1.00 0.00 32 LYS A N 16
ATOM 29479 C CA . LYS A 1 32 ? 10.772 -5.188 -2.321 1.00 0.00 32 LYS A CA 16
ATOM 29480 C C . LYS A 1 32 ? 10.312 -3.797 -2.751 1.00 0.00 32 LYS A C 16
ATOM 29481 O O . LYS A 1 32 ? 10.791 -2.787 -2.234 1.00 0.00 32 LYS A O 16
ATOM 29500 N N . MET A 1 33 ? 9.375 -3.760 -3.690 1.00 0.00 33 MET A N 16
ATOM 29501 C CA . MET A 1 33 ? 8.793 -2.512 -4.164 1.00 0.00 33 MET A CA 16
ATOM 29502 C C . MET A 1 33 ? 8.046 -1.799 -3.037 1.00 0.00 33 MET A C 16
ATOM 29503 O O . MET A 1 33 ? 8.302 -0.630 -2.751 1.00 0.00 33 MET A O 16
ATOM 29517 N N . PHE A 1 34 ? 7.134 -2.519 -2.388 1.00 0.00 34 PHE A N 16
ATOM 29518 C CA . PHE A 1 34 ? 6.367 -1.962 -1.276 1.00 0.00 34 PHE A CA 16
ATOM 29519 C C . PHE A 1 34 ? 7.285 -1.582 -0.121 1.00 0.00 34 PHE A C 16
ATOM 29520 O O . PHE A 1 34 ? 7.083 -0.568 0.541 1.00 0.00 34 PHE A O 16
ATOM 29537 N N . ASP A 1 35 ? 8.294 -2.403 0.106 1.00 0.00 35 ASP A N 16
ATOM 29538 C CA . ASP A 1 35 ? 9.271 -2.153 1.153 1.00 0.00 35 ASP A CA 16
ATOM 29539 C C . ASP A 1 35 ? 10.043 -0.862 0.887 1.00 0.00 35 ASP A C 16
ATOM 29540 O O . ASP A 1 35 ? 9.987 0.081 1.677 1.00 0.00 35 ASP A O 16
ATOM 29549 N N . ASP A 1 36 ? 10.720 -0.819 -0.254 1.00 0.00 36 ASP A N 16
ATOM 29550 C CA . ASP A 1 36 ? 11.693 0.233 -0.549 1.00 0.00 36 ASP A CA 16
ATOM 29551 C C . ASP A 1 36 ? 11.048 1.609 -0.707 1.00 0.00 36 ASP A C 16
ATOM 29552 O O . ASP A 1 36 ? 11.651 2.623 -0.352 1.00 0.00 36 ASP A O 16
ATOM 29561 N N . ASP A 1 37 ? 9.830 1.653 -1.226 1.00 0.00 37 ASP A N 16
ATOM 29562 C CA . ASP A 1 37 ? 9.160 2.930 -1.467 1.00 0.00 37 ASP A CA 16
ATOM 29563 C C . ASP A 1 37 ? 8.148 3.262 -0.379 1.00 0.00 37 ASP A C 16
ATOM 29564 O O . ASP A 1 37 ? 8.177 4.347 0.200 1.00 0.00 37 ASP A O 16
ATOM 29573 N N . ILE A 1 38 ? 7.266 2.320 -0.089 1.00 0.00 38 ILE A N 16
ATOM 29574 C CA . ILE A 1 38 ? 6.117 2.582 0.762 1.00 0.00 38 ILE A CA 16
ATOM 29575 C C . ILE A 1 38 ? 6.470 2.548 2.248 1.00 0.00 38 ILE A C 16
ATOM 29576 O O . ILE A 1 38 ? 5.918 3.319 3.036 1.00 0.00 38 ILE A O 16
ATOM 29592 N N . LEU A 1 39 ? 7.400 1.683 2.641 1.00 0.00 39 LEU A N 16
ATOM 29593 C CA . LEU A 1 39 ? 7.727 1.545 4.060 1.00 0.00 39 LEU A CA 16
ATOM 29594 C C . LEU A 1 39 ? 8.416 2.795 4.639 1.00 0.00 39 LEU A C 16
ATOM 29595 O O . LEU A 1 39 ? 8.091 3.199 5.754 1.00 0.00 39 LEU A O 16
ATOM 29611 N N . PRO A 1 40 ? 9.366 3.439 3.921 1.00 0.00 40 PRO A N 16
ATOM 29612 C CA . PRO A 1 40 ? 9.960 4.705 4.379 1.00 0.00 40 PRO A CA 16
ATOM 29613 C C . PRO A 1 40 ? 8.932 5.834 4.491 1.00 0.00 40 PRO A C 16
ATOM 29614 O O . PRO A 1 40 ? 9.204 6.874 5.092 1.00 0.00 40 PRO A O 16
ATOM 29625 N N . ILE A 1 41 ? 7.756 5.627 3.909 1.00 0.00 41 ILE A N 16
ATOM 29626 C CA . ILE A 1 41 ? 6.702 6.631 3.941 1.00 0.00 41 ILE A CA 16
ATOM 29627 C C . ILE A 1 41 ? 5.704 6.346 5.069 1.00 0.00 41 ILE A C 16
ATOM 29628 O O . ILE A 1 41 ? 5.486 7.188 5.939 1.00 0.00 41 ILE A O 16
ATOM 29644 N N . ILE A 1 42 ? 5.106 5.153 5.063 1.00 0.00 42 ILE A N 16
ATOM 29645 C CA . ILE A 1 42 ? 4.057 4.820 6.033 1.00 0.00 42 ILE A CA 16
ATOM 29646 C C . ILE A 1 42 ? 4.281 3.465 6.697 1.00 0.00 42 ILE A C 16
ATOM 29647 O O . ILE A 1 42 ? 3.385 2.947 7.361 1.00 0.00 42 ILE A O 16
ATOM 29663 N N . GLY A 1 43 ? 5.471 2.903 6.537 1.00 0.00 43 GLY A N 16
ATOM 29664 C CA . GLY A 1 43 ? 5.733 1.555 7.021 1.00 0.00 43 GLY A CA 16
ATOM 29665 C C . GLY A 1 43 ? 5.426 1.371 8.495 1.00 0.00 43 GLY A C 16
ATOM 29666 O O . GLY A 1 43 ? 4.716 0.439 8.875 1.00 0.00 43 GLY A O 16
ATOM 29670 N N . GLY A 1 44 ? 5.940 2.268 9.320 1.00 0.00 44 GLY A N 16
ATOM 29671 C CA . GLY A 1 44 ? 5.752 2.150 10.750 1.00 0.00 44 GLY A CA 16
ATOM 29672 C C . GLY A 1 44 ? 4.527 2.893 11.251 1.00 0.00 44 GLY A C 16
ATOM 29673 O O . GLY A 1 44 ? 4.427 3.194 12.440 1.00 0.00 44 GLY A O 16
ATOM 29677 N N . LEU A 1 45 ? 3.593 3.201 10.359 1.00 0.00 45 LEU A N 16
ATOM 29678 C CA . LEU A 1 45 ? 2.380 3.896 10.759 1.00 0.00 45 LEU A CA 16
ATOM 29679 C C . LEU A 1 45 ? 1.220 2.920 10.885 1.00 0.00 45 LEU A C 16
ATOM 29680 O O . LEU A 1 45 ? 1.115 1.972 10.105 1.00 0.00 45 LEU A O 16
ATOM 29696 N N . GLU A 1 46 ? 0.375 3.139 11.889 1.00 0.00 46 GLU A N 16
ATOM 29697 C CA . GLU A 1 46 ? -0.844 2.358 12.053 1.00 0.00 46 GLU A CA 16
ATOM 29698 C C . GLU A 1 46 ? -1.692 2.463 10.803 1.00 0.00 46 GLU A C 16
ATOM 29699 O O . GLU A 1 46 ? -1.974 3.563 10.337 1.00 0.00 46 GLU A O 16
ATOM 29711 N N . ILE A 1 47 ? -2.106 1.320 10.283 1.00 0.00 47 ILE A N 16
ATOM 29712 C CA . ILE A 1 47 ? -2.812 1.251 9.009 1.00 0.00 47 ILE A CA 16
ATOM 29713 C C . ILE A 1 47 ? -4.064 2.142 8.986 1.00 0.00 47 ILE A C 16
ATOM 29714 O O . ILE A 1 47 ? -4.404 2.712 7.953 1.00 0.00 47 ILE A O 16
ATOM 29730 N N . GLN A 1 48 ? -4.730 2.285 10.126 1.00 0.00 48 GLN A N 16
ATOM 29731 C CA . GLN A 1 48 ? -5.936 3.100 10.197 1.00 0.00 48 GLN A CA 16
ATOM 29732 C C . GLN A 1 48 ? -5.593 4.557 10.522 1.00 0.00 48 GLN A C 16
ATOM 29733 O O . GLN A 1 48 ? -6.416 5.455 10.353 1.00 0.00 48 GLN A O 16
ATOM 29747 N N . ASP A 1 49 ? -4.364 4.793 10.956 1.00 0.00 49 ASP A N 16
ATOM 29748 C CA . ASP A 1 49 ? -3.963 6.123 11.404 1.00 0.00 49 ASP A CA 16
ATOM 29749 C C . ASP A 1 49 ? -3.111 6.815 10.341 1.00 0.00 49 ASP A C 16
ATOM 29750 O O . ASP A 1 49 ? -2.583 7.908 10.555 1.00 0.00 49 ASP A O 16
ATOM 29759 N N . ILE A 1 50 ? -2.985 6.164 9.194 1.00 0.00 50 ILE A N 16
ATOM 29760 C CA . ILE A 1 50 ? -2.240 6.711 8.070 1.00 0.00 50 ILE A CA 16
ATOM 29761 C C . ILE A 1 50 ? -3.023 7.842 7.414 1.00 0.00 50 ILE A C 16
ATOM 29762 O O . ILE A 1 50 ? -4.233 7.736 7.208 1.00 0.00 50 ILE A O 16
ATOM 29778 N N . GLU A 1 51 ? -2.334 8.933 7.112 1.00 0.00 51 GLU A N 16
ATOM 29779 C CA . GLU A 1 51 ? -2.970 10.079 6.485 1.00 0.00 51 GLU A CA 16
ATOM 29780 C C . GLU A 1 51 ? -3.221 9.819 5.008 1.00 0.00 51 GLU A C 16
ATOM 29781 O O . GLU A 1 51 ? -2.424 9.155 4.342 1.00 0.00 51 GLU A O 16
ATOM 29793 N N . PRO A 1 52 ? -4.327 10.351 4.468 1.00 0.00 52 PRO A N 16
ATOM 29794 C CA . PRO A 1 52 ? -4.593 10.309 3.029 1.00 0.00 52 PRO A CA 16
ATOM 29795 C C . PRO A 1 52 ? -3.463 10.971 2.247 1.00 0.00 52 PRO A C 16
ATOM 29796 O O . PRO A 1 52 ? -3.096 10.528 1.159 1.00 0.00 52 PRO A O 16
ATOM 29807 N N . MET A 1 53 ? -2.896 12.023 2.834 1.00 0.00 53 MET A N 16
ATOM 29808 C CA . MET A 1 53 ? -1.771 12.731 2.238 1.00 0.00 53 MET A CA 16
ATOM 29809 C C . MET A 1 53 ? -0.525 11.846 2.218 1.00 0.00 53 MET A C 16
ATOM 29810 O O . MET A 1 53 ? 0.290 11.931 1.305 1.00 0.00 53 MET A O 16
ATOM 29824 N N . GLN A 1 54 ? -0.397 10.987 3.222 1.00 0.00 54 GLN A N 16
ATOM 29825 C CA . GLN A 1 54 ? 0.743 10.083 3.317 1.00 0.00 54 GLN A CA 16
ATOM 29826 C C . GLN A 1 54 ? 0.622 8.954 2.309 1.00 0.00 54 GLN A C 16
ATOM 29827 O O . GLN A 1 54 ? 1.606 8.553 1.693 1.00 0.00 54 GLN A O 16
ATOM 29841 N N . LEU A 1 55 ? -0.587 8.447 2.136 1.00 0.00 55 LEU A N 16
ATOM 29842 C CA . LEU A 1 55 ? -0.824 7.399 1.159 1.00 0.00 55 LEU A CA 16
ATOM 29843 C C . LEU A 1 55 ? -0.656 7.967 -0.250 1.00 0.00 55 LEU A C 16
ATOM 29844 O O . LEU A 1 55 ? -0.185 7.284 -1.158 1.00 0.00 55 LEU A O 16
ATOM 29860 N N . LEU A 1 56 ? -1.022 9.236 -0.412 1.00 0.00 56 LEU A N 16
ATOM 29861 C CA . LEU A 1 56 ? -0.799 9.947 -1.665 1.00 0.00 56 LEU A CA 16
ATOM 29862 C C . LEU A 1 56 ? 0.699 10.173 -1.864 1.00 0.00 56 LEU A C 16
ATOM 29863 O O . LEU A 1 56 ? 1.202 10.099 -2.980 1.00 0.00 56 LEU A O 16
ATOM 29879 N N . GLU A 1 57 ? 1.407 10.430 -0.769 1.00 0.00 57 GLU A N 16
ATOM 29880 C CA . GLU A 1 57 ? 2.860 10.561 -0.804 1.00 0.00 57 GLU A CA 16
ATOM 29881 C C . GLU A 1 57 ? 3.484 9.255 -1.291 1.00 0.00 57 GLU A C 16
ATOM 29882 O O . GLU A 1 57 ? 4.454 9.259 -2.040 1.00 0.00 57 GLU A O 16
ATOM 29894 N N . VAL A 1 58 ? 2.906 8.139 -0.858 1.00 0.00 58 VAL A N 16
ATOM 29895 C CA . VAL A 1 58 ? 3.309 6.819 -1.330 1.00 0.00 58 VAL A CA 16
ATOM 29896 C C . VAL A 1 58 ? 3.107 6.703 -2.842 1.00 0.00 58 VAL A C 16
ATOM 29897 O O . VAL A 1 58 ? 4.037 6.386 -3.596 1.00 0.00 58 VAL A O 16
ATOM 29910 N N . ILE A 1 59 ? 1.887 6.985 -3.280 1.00 0.00 59 ILE A N 16
ATOM 29911 C CA . ILE A 1 59 ? 1.555 6.940 -4.697 1.00 0.00 59 ILE A CA 16
ATOM 29912 C C . ILE A 1 59 ? 2.462 7.881 -5.493 1.00 0.00 59 ILE A C 16
ATOM 29913 O O . ILE A 1 59 ? 2.930 7.536 -6.577 1.00 0.00 59 ILE A O 16
ATOM 29929 N N . ARG A 1 60 ? 2.739 9.053 -4.933 1.00 0.00 60 ARG A N 16
ATOM 29930 C CA . ARG A 1 60 ? 3.582 10.029 -5.605 1.00 0.00 60 ARG A CA 16
ATOM 29931 C C . ARG A 1 60 ? 5.057 9.657 -5.524 1.00 0.00 60 ARG A C 16
ATOM 29932 O O . ARG A 1 60 ? 5.861 10.109 -6.341 1.00 0.00 60 ARG A O 16
ATOM 29953 N N . ARG A 1 61 ? 5.405 8.822 -4.553 1.00 0.00 61 ARG A N 16
ATOM 29954 C CA . ARG A 1 61 ? 6.750 8.270 -4.458 1.00 0.00 61 ARG A CA 16
ATOM 29955 C C . ARG A 1 61 ? 7.039 7.452 -5.714 1.00 0.00 61 ARG A C 16
ATOM 29956 O O . ARG A 1 61 ? 8.159 7.438 -6.224 1.00 0.00 61 ARG A O 16
ATOM 29977 N N . PHE A 1 62 ? 6.004 6.782 -6.212 1.00 0.00 62 PHE A N 16
ATOM 29978 C CA . PHE A 1 62 ? 6.094 6.078 -7.491 1.00 0.00 62 PHE A CA 16
ATOM 29979 C C . PHE A 1 62 ? 5.885 7.033 -8.671 1.00 0.00 62 PHE A C 16
ATOM 29980 O O . PHE A 1 62 ? 6.556 6.916 -9.702 1.00 0.00 62 PHE A O 16
ATOM 29997 N N . GLU A 1 63 ? 4.954 7.971 -8.508 1.00 0.00 63 GLU A N 16
ATOM 29998 C CA . GLU A 1 63 ? 4.595 8.925 -9.563 1.00 0.00 63 GLU A CA 16
ATOM 29999 C C . GLU A 1 63 ? 5.804 9.707 -10.060 1.00 0.00 63 GLU A C 16
ATOM 30000 O O . GLU A 1 63 ? 5.983 9.888 -11.265 1.00 0.00 63 GLU A O 16
ATOM 30012 N N . ASP A 1 64 ? 6.628 10.163 -9.123 1.00 0.00 64 ASP A N 16
ATOM 30013 C CA . ASP A 1 64 ? 7.759 11.033 -9.441 1.00 0.00 64 ASP A CA 16
ATOM 30014 C C . ASP A 1 64 ? 8.728 10.364 -10.415 1.00 0.00 64 ASP A C 16
ATOM 30015 O O . ASP A 1 64 ? 9.387 11.036 -11.213 1.00 0.00 64 ASP A O 16
ATOM 30024 N N . ARG A 1 65 ? 8.798 9.037 -10.369 1.00 0.00 65 ARG A N 16
ATOM 30025 C CA . ARG A 1 65 ? 9.696 8.295 -11.248 1.00 0.00 65 ARG A CA 16
ATOM 30026 C C . ARG A 1 65 ? 8.997 7.892 -12.544 1.00 0.00 65 ARG A C 16
ATOM 30027 O O . ARG A 1 65 ? 9.585 7.227 -13.395 1.00 0.00 65 ARG A O 16
ATOM 30048 N N . GLY A 1 66 ? 7.742 8.295 -12.685 1.00 0.00 66 GLY A N 16
ATOM 30049 C CA . GLY A 1 66 ? 6.993 7.984 -13.889 1.00 0.00 66 GLY A CA 16
ATOM 30050 C C . GLY A 1 66 ? 6.407 6.588 -13.860 1.00 0.00 66 GLY A C 16
ATOM 30051 O O . GLY A 1 66 ? 5.885 6.103 -14.866 1.00 0.00 66 GLY A O 16
ATOM 30055 N N . ALA A 1 67 ? 6.478 5.942 -12.703 1.00 0.00 67 ALA A N 16
ATOM 30056 C CA . ALA A 1 67 ? 5.962 4.590 -12.553 1.00 0.00 67 ALA A CA 16
ATOM 30057 C C . ALA A 1 67 ? 4.458 4.617 -12.310 1.00 0.00 67 ALA A C 16
ATOM 30058 O O . ALA A 1 67 ? 3.991 4.364 -11.198 1.00 0.00 67 ALA A O 16
ATOM 30065 N N . MET A 1 68 ? 3.709 4.949 -13.356 1.00 0.00 68 MET A N 16
ATOM 30066 C CA . MET A 1 68 ? 2.255 5.040 -13.271 1.00 0.00 68 MET A CA 16
ATOM 30067 C C . MET A 1 68 ? 1.648 3.705 -12.872 1.00 0.00 68 MET A C 16
ATOM 30068 O O . MET A 1 68 ? 0.730 3.654 -12.053 1.00 0.00 68 MET A O 16
ATOM 30082 N N . GLU A 1 69 ? 2.177 2.629 -13.444 1.00 0.00 69 GLU A N 16
ATOM 30083 C CA . GLU A 1 69 ? 1.687 1.291 -13.153 1.00 0.00 69 GLU A CA 16
ATOM 30084 C C . GLU A 1 69 ? 1.787 0.999 -11.662 1.00 0.00 69 GLU A C 16
ATOM 30085 O O . GLU A 1 69 ? 0.820 0.578 -11.034 1.00 0.00 69 GLU A O 16
ATOM 30097 N N . ARG A 1 70 ? 2.960 1.252 -11.101 1.00 0.00 70 ARG A N 16
ATOM 30098 C CA . ARG A 1 70 ? 3.224 0.921 -9.710 1.00 0.00 70 ARG A CA 16
ATOM 30099 C C . ARG A 1 70 ? 2.491 1.869 -8.773 1.00 0.00 70 ARG A C 16
ATOM 30100 O O . ARG A 1 70 ? 2.165 1.503 -7.649 1.00 0.00 70 ARG A O 16
ATOM 30121 N N . ALA A 1 71 ? 2.219 3.077 -9.243 1.00 0.00 71 ALA A N 16
ATOM 30122 C CA . ALA A 1 71 ? 1.430 4.030 -8.473 1.00 0.00 71 ALA A CA 16
ATOM 30123 C C . ALA A 1 71 ? -0.011 3.542 -8.346 1.00 0.00 71 ALA A C 16
ATOM 30124 O O . ALA A 1 71 ? -0.620 3.629 -7.280 1.00 0.00 71 ALA A O 16
ATOM 30131 N N . ASN A 1 72 ? -0.546 3.010 -9.441 1.00 0.00 72 ASN A N 16
ATOM 30132 C CA . ASN A 1 72 ? -1.902 2.470 -9.443 1.00 0.00 72 ASN A CA 16
ATOM 30133 C C . ASN A 1 72 ? -1.947 1.126 -8.729 1.00 0.00 72 ASN A C 16
ATOM 30134 O O . ASN A 1 72 ? -2.913 0.823 -8.027 1.00 0.00 72 ASN A O 16
ATOM 30145 N N . LYS A 1 73 ? -0.902 0.322 -8.910 1.00 0.00 73 LYS A N 16
ATOM 30146 C CA . LYS A 1 73 ? -0.786 -0.947 -8.202 1.00 0.00 73 LYS A CA 16
ATOM 30147 C C . LYS A 1 73 ? -0.743 -0.717 -6.699 1.00 0.00 73 LYS A C 16
ATOM 30148 O O . LYS A 1 73 ? -1.414 -1.417 -5.940 1.00 0.00 73 LYS A O 16
ATOM 30167 N N . ALA A 1 74 ? 0.044 0.267 -6.276 1.00 0.00 74 ALA A N 16
ATOM 30168 C CA . ALA A 1 74 ? 0.110 0.636 -4.870 1.00 0.00 74 ALA A CA 16
ATOM 30169 C C . ALA A 1 74 ? -1.263 1.064 -4.375 1.00 0.00 74 ALA A C 16
ATOM 30170 O O . ALA A 1 74 ? -1.703 0.642 -3.314 1.00 0.00 74 ALA A O 16
ATOM 30177 N N . ARG A 1 75 ? -1.943 1.887 -5.168 1.00 0.00 75 ARG A N 16
ATOM 30178 C CA . ARG A 1 75 ? -3.293 2.336 -4.842 1.00 0.00 75 ARG A CA 16
ATOM 30179 C C . ARG A 1 75 ? -4.241 1.148 -4.644 1.00 0.00 75 ARG A C 16
ATOM 30180 O O . ARG A 1 75 ? -4.945 1.066 -3.636 1.00 0.00 75 ARG A O 16
ATOM 30201 N N . ARG A 1 76 ? -4.246 0.230 -5.605 1.00 0.00 76 ARG A N 16
ATOM 30202 C CA . ARG A 1 76 ? -5.095 -0.958 -5.527 1.00 0.00 76 ARG A CA 16
ATOM 30203 C C . ARG A 1 76 ? -4.739 -1.815 -4.318 1.00 0.00 76 ARG A C 16
ATOM 30204 O O . ARG A 1 76 ? -5.612 -2.245 -3.566 1.00 0.00 76 ARG A O 16
ATOM 30225 N N . ARG A 1 77 ? -3.448 -2.054 -4.141 1.00 0.00 77 ARG A N 16
ATOM 30226 C CA . ARG A 1 77 ? -2.978 -2.989 -3.133 1.00 0.00 77 ARG A CA 16
ATOM 30227 C C . ARG A 1 77 ? -3.080 -2.415 -1.725 1.00 0.00 77 ARG A C 16
ATOM 30228 O O . ARG A 1 77 ? -3.400 -3.144 -0.788 1.00 0.00 77 ARG A O 16
ATOM 30249 N N . CYS A 1 78 ? -2.815 -1.122 -1.561 1.00 0.00 78 CYS A N 16
ATOM 30250 C CA . CYS A 1 78 ? -2.903 -0.516 -0.239 1.00 0.00 78 CYS A CA 16
ATOM 30251 C C . CYS A 1 78 ? -4.344 -0.552 0.251 1.00 0.00 78 CYS A C 16
ATOM 30252 O O . CYS A 1 78 ? -4.602 -0.950 1.384 1.00 0.00 78 CYS A O 16
ATOM 30260 N N . GLY A 1 79 ? -5.282 -0.169 -0.617 1.00 0.00 79 GLY A N 16
ATOM 30261 C CA . GLY A 1 79 ? -6.690 -0.258 -0.276 1.00 0.00 79 GLY A CA 16
ATOM 30262 C C . GLY A 1 79 ? -7.086 -1.669 0.110 1.00 0.00 79 GLY A C 16
ATOM 30263 O O . GLY A 1 79 ? -7.910 -1.873 1.003 1.00 0.00 79 GLY A O 16
ATOM 30267 N N . GLU A 1 80 ? -6.475 -2.642 -0.556 1.00 0.00 80 GLU A N 16
ATOM 30268 C CA . GLU A 1 80 ? -6.707 -4.045 -0.258 1.00 0.00 80 GLU A CA 16
ATOM 30269 C C . GLU A 1 80 ? -6.176 -4.396 1.133 1.00 0.00 80 GLU A C 16
ATOM 30270 O O . GLU A 1 80 ? -6.863 -5.052 1.912 1.00 0.00 80 GLU A O 16
ATOM 30282 N N . VAL A 1 81 ? -4.964 -3.941 1.444 1.00 0.00 81 VAL A N 16
ATOM 30283 C CA . VAL A 1 81 ? -4.368 -4.171 2.761 1.00 0.00 81 VAL A CA 16
ATOM 30284 C C . VAL A 1 81 ? -5.197 -3.490 3.851 1.00 0.00 81 VAL A C 16
ATOM 30285 O O . VAL A 1 81 ? -5.469 -4.080 4.901 1.00 0.00 81 VAL A O 16
ATOM 30298 N N . PHE A 1 82 ? -5.607 -2.254 3.588 1.00 0.00 82 PHE A N 16
ATOM 30299 C CA . PHE A 1 82 ? -6.466 -1.514 4.508 1.00 0.00 82 PHE A CA 16
ATOM 30300 C C . PHE A 1 82 ? -7.759 -2.280 4.764 1.00 0.00 82 PHE A C 16
ATOM 30301 O O . PHE A 1 82 ? -8.167 -2.466 5.910 1.00 0.00 82 PHE A O 16
ATOM 30318 N N . ARG A 1 83 ? -8.381 -2.739 3.690 1.00 0.00 83 ARG A N 16
ATOM 30319 C CA . ARG A 1 83 ? -9.616 -3.503 3.784 1.00 0.00 83 ARG A CA 16
ATOM 30320 C C . ARG A 1 83 ? -9.372 -4.844 4.475 1.00 0.00 83 ARG A C 16
ATOM 30321 O O . ARG A 1 83 ? -10.215 -5.329 5.226 1.00 0.00 83 ARG A O 16
ATOM 30342 N N . TYR A 1 84 ? -8.206 -5.426 4.218 1.00 0.00 84 TYR A N 16
ATOM 30343 C CA . TYR A 1 84 ? -7.812 -6.688 4.833 1.00 0.00 84 TYR A CA 16
ATOM 30344 C C . TYR A 1 84 ? -7.797 -6.548 6.351 1.00 0.00 84 TYR A C 16
ATOM 30345 O O . TYR A 1 84 ? -8.246 -7.436 7.077 1.00 0.00 84 TYR A O 16
ATOM 30363 N N . ALA A 1 85 ? -7.300 -5.407 6.817 1.00 0.00 85 ALA A N 16
ATOM 30364 C CA . ALA A 1 85 ? -7.254 -5.113 8.239 1.00 0.00 85 ALA A CA 16
ATOM 30365 C C . ALA A 1 85 ? -8.654 -4.850 8.785 1.00 0.00 85 ALA A C 16
ATOM 30366 O O . ALA A 1 85 ? -8.918 -5.063 9.969 1.00 0.00 85 ALA A O 16
ATOM 30373 N N . ILE A 1 86 ? -9.546 -4.389 7.917 1.00 0.00 86 ILE A N 16
ATOM 30374 C CA . ILE A 1 86 ? -10.938 -4.174 8.293 1.00 0.00 86 ILE A CA 16
ATOM 30375 C C . ILE A 1 86 ? -11.650 -5.510 8.479 1.00 0.00 86 ILE A C 16
ATOM 30376 O O . ILE A 1 86 ? -12.408 -5.692 9.430 1.00 0.00 86 ILE A O 16
ATOM 30392 N N . VAL A 1 87 ? -11.373 -6.446 7.578 1.00 0.00 87 VAL A N 16
ATOM 30393 C CA . VAL A 1 87 ? -11.969 -7.778 7.641 1.00 0.00 87 VAL A CA 16
ATOM 30394 C C . VAL A 1 87 ? -11.574 -8.493 8.931 1.00 0.00 87 VAL A C 16
ATOM 30395 O O . VAL A 1 87 ? -12.395 -9.162 9.557 1.00 0.00 87 VAL A O 16
ATOM 30408 N N . THR A 1 88 ? -10.320 -8.335 9.336 1.00 0.00 88 THR A N 16
ATOM 30409 C CA . THR A 1 88 ? -9.832 -8.958 10.559 1.00 0.00 88 THR A CA 16
ATOM 30410 C C . THR A 1 88 ? -10.165 -8.100 11.787 1.00 0.00 88 THR A C 16
ATOM 30411 O O . THR A 1 88 ? -9.918 -8.502 12.925 1.00 0.00 88 THR A O 16
ATOM 30422 N N . GLY A 1 89 ? -10.710 -6.913 11.546 1.00 0.00 89 GLY A N 16
ATOM 30423 C CA . GLY A 1 89 ? -11.255 -6.108 12.626 1.00 0.00 89 GLY A CA 16
ATOM 30424 C C . GLY A 1 89 ? -10.245 -5.221 13.338 1.00 0.00 89 GLY A C 16
ATOM 30425 O O . GLY A 1 89 ? -10.534 -4.706 14.416 1.00 0.00 89 GLY A O 16
ATOM 30429 N N . ARG A 1 90 ? -9.070 -5.019 12.757 1.00 0.00 90 ARG A N 16
ATOM 30430 C CA . ARG A 1 90 ? -8.080 -4.141 13.384 1.00 0.00 90 ARG A CA 16
ATOM 30431 C C . ARG A 1 90 ? -8.000 -2.806 12.650 1.00 0.00 90 ARG A C 16
ATOM 30432 O O . ARG A 1 90 ? -7.142 -1.969 12.928 1.00 0.00 90 ARG A O 16
ATOM 30453 N N . ALA A 1 91 ? -8.914 -2.629 11.712 1.00 0.00 91 ALA A N 16
ATOM 30454 C CA . ALA A 1 91 ? -9.129 -1.355 11.050 1.00 0.00 91 ALA A CA 16
ATOM 30455 C C . ALA A 1 91 ? -10.609 -1.225 10.738 1.00 0.00 91 ALA A C 16
ATOM 30456 O O . ALA A 1 91 ? -11.273 -2.231 10.497 1.00 0.00 91 ALA A O 16
ATOM 30463 N N . LYS A 1 92 ? -11.143 -0.017 10.776 1.00 0.00 92 LYS A N 16
ATOM 30464 C CA . LYS A 1 92 ? -12.563 0.171 10.501 1.00 0.00 92 LYS A CA 16
ATOM 30465 C C . LYS A 1 92 ? -12.790 1.233 9.428 1.00 0.00 92 LYS A C 16
ATOM 30466 O O . LYS A 1 92 ? -13.915 1.432 8.968 1.00 0.00 92 LYS A O 16
ATOM 30485 N N . TYR A 1 93 ? -11.727 1.906 9.021 1.00 0.00 93 TYR A N 16
ATOM 30486 C CA . TYR A 1 93 ? -11.842 2.943 8.009 1.00 0.00 93 TYR A CA 16
ATOM 30487 C C . TYR A 1 93 ? -10.622 2.951 7.106 1.00 0.00 93 TYR A C 16
ATOM 30488 O O . TYR A 1 93 ? -9.487 2.998 7.579 1.00 0.00 93 TYR A O 16
ATOM 30506 N N . ASN A 1 94 ? -10.867 2.887 5.811 1.00 0.00 94 ASN A N 16
ATOM 30507 C CA . ASN A 1 94 ? -9.813 3.009 4.825 1.00 0.00 94 ASN A CA 16
ATOM 30508 C C . ASN A 1 94 ? -10.016 4.285 4.019 1.00 0.00 94 ASN A C 16
ATOM 30509 O O . ASN A 1 94 ? -11.041 4.453 3.360 1.00 0.00 94 ASN A O 16
ATOM 30520 N N . PRO A 1 95 ? -9.053 5.218 4.087 1.00 0.00 95 PRO A N 16
ATOM 30521 C CA . PRO A 1 95 ? -9.116 6.494 3.356 1.00 0.00 95 PRO A CA 16
ATOM 30522 C C . PRO A 1 95 ? -8.932 6.312 1.849 1.00 0.00 95 PRO A C 16
ATOM 30523 O O . PRO A 1 95 ? -8.228 7.082 1.197 1.00 0.00 95 PRO A O 16
ATOM 30534 N N . ALA A 1 96 ? -9.593 5.305 1.299 1.00 0.00 96 ALA A N 16
ATOM 30535 C CA . ALA A 1 96 ? -9.509 5.006 -0.120 1.00 0.00 96 ALA A CA 16
ATOM 30536 C C . ALA A 1 96 ? -10.163 6.108 -0.966 1.00 0.00 96 ALA A C 16
ATOM 30537 O O . ALA A 1 96 ? -9.557 6.579 -1.930 1.00 0.00 96 ALA A O 16
ATOM 30544 N N . PRO A 1 97 ? -11.406 6.545 -0.639 1.00 0.00 97 PRO A N 16
ATOM 30545 C CA . PRO A 1 97 ? -12.028 7.680 -1.330 1.00 0.00 97 PRO A CA 16
ATOM 30546 C C . PRO A 1 97 ? -11.244 8.967 -1.097 1.00 0.00 97 PRO A C 16
ATOM 30547 O O . PRO A 1 97 ? -11.155 9.825 -1.979 1.00 0.00 97 PRO A O 16
ATOM 30558 N N . ASP A 1 98 ? -10.664 9.080 0.094 1.00 0.00 98 ASP A N 16
ATOM 30559 C CA . ASP A 1 98 ? -9.840 10.225 0.458 1.00 0.00 98 ASP A CA 16
ATOM 30560 C C . ASP A 1 98 ? -8.616 10.301 -0.441 1.00 0.00 98 ASP A C 16
ATOM 30561 O O . ASP A 1 98 ? -8.267 11.366 -0.942 1.00 0.00 98 ASP A O 16
ATOM 30570 N N . LEU A 1 99 ? -7.979 9.153 -0.644 1.00 0.00 99 LEU A N 16
ATOM 30571 C CA . LEU A 1 99 ? -6.818 9.046 -1.520 1.00 0.00 99 LEU A CA 16
ATOM 30572 C C . LEU A 1 99 ? -7.168 9.536 -2.922 1.00 0.00 99 LEU A C 16
ATOM 30573 O O . LEU A 1 99 ? -6.378 10.225 -3.570 1.00 0.00 99 LEU A O 16
ATOM 30589 N N . ALA A 1 100 ? -8.369 9.194 -3.372 1.00 0.00 100 ALA A N 16
ATOM 30590 C CA . ALA A 1 100 ? -8.834 9.585 -4.694 1.00 0.00 100 ALA A CA 16
ATOM 30591 C C . ALA A 1 100 ? -8.966 11.102 -4.805 1.00 0.00 100 ALA A C 16
ATOM 30592 O O . ALA A 1 100 ? -8.539 11.705 -5.791 1.00 0.00 100 ALA A O 16
ATOM 30599 N N . ASP A 1 101 ? -9.549 11.718 -3.784 1.00 0.00 101 ASP A N 16
ATOM 30600 C CA . ASP A 1 101 ? -9.727 13.165 -3.769 1.00 0.00 101 ASP A CA 16
ATOM 30601 C C . ASP A 1 101 ? -8.399 13.872 -3.526 1.00 0.00 101 ASP A C 16
ATOM 30602 O O . ASP A 1 101 ? -8.174 14.974 -4.024 1.00 0.00 101 ASP A O 16
ATOM 30611 N N . ALA A 1 102 ? -7.522 13.233 -2.764 1.00 0.00 102 ALA A N 16
ATOM 30612 C CA . ALA A 1 102 ? -6.193 13.771 -2.505 1.00 0.00 102 ALA A CA 16
ATOM 30613 C C . ALA A 1 102 ? -5.377 13.831 -3.790 1.00 0.00 102 ALA A C 16
ATOM 30614 O O . ALA A 1 102 ? -4.805 14.864 -4.123 1.00 0.00 102 ALA A O 16
ATOM 30621 N N . MET A 1 103 ? -5.341 12.716 -4.509 1.00 0.00 103 MET A N 16
ATOM 30622 C CA . MET A 1 103 ? -4.638 12.635 -5.789 1.00 0.00 103 MET A CA 16
ATOM 30623 C C . MET A 1 103 ? -5.182 13.670 -6.770 1.00 0.00 103 MET A C 16
ATOM 30624 O O . MET A 1 103 ? -4.444 14.236 -7.577 1.00 0.00 103 MET A O 16
ATOM 30638 N N . LYS A 1 104 ? -6.481 13.911 -6.689 1.00 0.00 104 LYS A N 16
ATOM 30639 C CA . LYS A 1 104 ? -7.148 14.873 -7.553 1.00 0.00 104 LYS A CA 16
ATOM 30640 C C . LYS A 1 104 ? -6.818 16.306 -7.142 1.00 0.00 104 LYS A C 16
ATOM 30641 O O . LYS A 1 104 ? -6.419 17.126 -7.969 1.00 0.00 104 LYS A O 16
ATOM 30660 N N . GLY A 1 105 ? -6.971 16.590 -5.859 1.00 0.00 105 GLY A N 16
ATOM 30661 C CA . GLY A 1 105 ? -6.809 17.944 -5.363 1.00 0.00 105 GLY A CA 16
ATOM 30662 C C . GLY A 1 105 ? -5.362 18.386 -5.272 1.00 0.00 105 GLY A C 16
ATOM 30663 O O . GLY A 1 105 ? -5.063 19.571 -5.419 1.00 0.00 105 GLY A O 16
ATOM 30667 N N . TYR A 1 106 ? -4.460 17.443 -5.034 1.00 0.00 106 TYR A N 16
ATOM 30668 C CA . TYR A 1 106 ? -3.048 17.771 -4.881 1.00 0.00 106 TYR A CA 16
ATOM 30669 C C . TYR A 1 106 ? -2.455 18.214 -6.215 1.00 0.00 106 TYR A C 16
ATOM 30670 O O . TYR A 1 106 ? -1.566 19.062 -6.262 1.00 0.00 106 TYR A O 16
ATOM 30688 N N . ARG A 1 107 ? -2.976 17.658 -7.304 1.00 0.00 107 ARG A N 16
ATOM 30689 C CA . ARG A 1 107 ? -2.489 17.991 -8.639 1.00 0.00 107 ARG A CA 16
ATOM 30690 C C . ARG A 1 107 ? -3.104 19.295 -9.142 1.00 0.00 107 ARG A C 16
ATOM 30691 O O . ARG A 1 107 ? -3.003 19.627 -10.323 1.00 0.00 107 ARG A O 16
ATOM 30712 N N . LYS A 1 108 ? -3.742 20.031 -8.243 1.00 0.00 108 LYS A N 16
ATOM 30713 C CA . LYS A 1 108 ? -4.255 21.355 -8.568 1.00 0.00 108 LYS A CA 16
ATOM 30714 C C . LYS A 1 108 ? -3.162 22.396 -8.314 1.00 0.00 108 LYS A C 16
ATOM 30715 O O . LYS A 1 108 ? -3.317 23.582 -8.612 1.00 0.00 108 LYS A O 16
ATOM 30734 N N . LYS A 1 109 ? -2.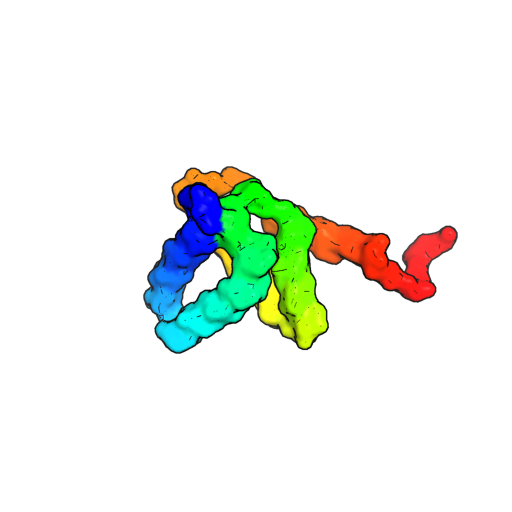049 21.931 -7.759 1.00 0.00 109 LYS A N 16
ATOM 30735 C CA . LYS A 1 109 ? -0.868 22.761 -7.591 1.00 0.00 109 LYS A CA 16
ATOM 30736 C C . LYS A 1 109 ? 0.127 22.477 -8.710 1.00 0.00 109 LYS A C 16
ATOM 30737 O O . LYS A 1 109 ? 0.092 21.407 -9.324 1.00 0.00 109 LYS A O 16
ATOM 30756 N N . ASN A 1 110 ? 1.006 23.432 -8.977 1.00 0.00 110 ASN A N 16
ATOM 30757 C CA . ASN A 1 110 ? 2.025 23.265 -10.009 1.00 0.00 110 ASN A CA 16
ATOM 30758 C C . ASN A 1 110 ? 3.384 23.048 -9.368 1.00 0.00 110 ASN A C 16
ATOM 30759 O O . ASN A 1 110 ? 4.391 22.853 -10.051 1.00 0.00 110 ASN A O 16
ATOM 30770 N N . LEU A 1 111 ? 3.403 23.084 -8.047 1.00 0.00 111 LEU A N 16
ATOM 30771 C CA . LEU A 1 111 ? 4.620 22.878 -7.292 1.00 0.00 111 LEU A CA 16
ATOM 30772 C C . LEU A 1 111 ? 4.305 22.067 -6.042 1.00 0.00 111 LEU A C 16
ATOM 30773 O O . LEU A 1 111 ? 3.308 22.328 -5.367 1.00 0.00 111 LEU A O 16
ATOM 30789 N N . GLU A 1 112 ? 5.141 21.067 -5.767 1.00 0.00 112 GLU A N 16
ATOM 30790 C CA . GLU A 1 112 ? 4.942 20.166 -4.628 1.00 0.00 112 GLU A CA 16
ATOM 30791 C C . GLU A 1 112 ? 4.779 20.943 -3.321 1.00 0.00 112 GLU A C 16
ATOM 30792 O O . GLU A 1 112 ? 3.947 20.601 -2.480 1.00 0.00 112 GLU A O 16
ATOM 30804 N N . HIS A 1 113 ? 5.585 21.982 -3.154 1.00 0.00 113 HIS A N 16
ATOM 30805 C CA . HIS A 1 113 ? 5.522 22.818 -1.962 1.00 0.00 113 HIS A CA 16
ATOM 30806 C C . HIS A 1 113 ? 5.239 24.254 -2.368 1.00 0.00 113 HIS A C 16
ATOM 30807 O O . HIS A 1 113 ? 5.212 24.566 -3.555 1.00 0.00 113 HIS A O 16
ATOM 30822 N N . HIS A 1 114 ? 5.043 25.127 -1.394 1.00 0.00 114 HIS A N 16
ATOM 30823 C CA . HIS A 1 114 ? 4.759 26.525 -1.689 1.00 0.00 114 HIS A CA 16
ATOM 30824 C C . HIS A 1 114 ? 6.050 27.269 -1.996 1.00 0.00 114 HIS A C 16
ATOM 30825 O O . HIS A 1 114 ? 6.116 28.046 -2.941 1.00 0.00 114 HIS A O 16
ATOM 30840 N N . HIS A 1 115 ? 7.068 27.021 -1.172 1.00 0.00 115 HIS A N 16
ATOM 30841 C CA . HIS A 1 115 ? 8.379 27.666 -1.308 1.00 0.00 115 HIS A CA 16
ATOM 30842 C C . HIS A 1 115 ? 8.298 29.169 -1.053 1.00 0.00 115 HIS A C 16
ATOM 30843 O O . HIS A 1 115 ? 9.206 29.919 -1.402 1.00 0.00 115 HIS A O 16
ATOM 30858 N N . HIS A 1 116 ? 7.207 29.595 -0.434 1.00 0.00 116 HIS A N 16
ATOM 30859 C CA . HIS A 1 116 ? 7.063 30.972 0.023 1.00 0.00 116 HIS A CA 16
ATOM 30860 C C . HIS A 1 116 ? 7.039 30.974 1.541 1.00 0.00 116 HIS A C 16
ATOM 30861 O O . HIS A 1 116 ? 6.141 30.396 2.153 1.00 0.00 116 HIS A O 16
ATOM 30876 N N . HIS A 1 117 ? 8.031 31.597 2.149 1.00 0.00 117 HIS A N 16
ATOM 30877 C CA . HIS A 1 117 ? 8.189 31.527 3.593 1.00 0.00 117 HIS A CA 16
ATOM 30878 C C . HIS A 1 117 ? 8.082 32.899 4.242 1.00 0.00 117 HIS A C 16
ATOM 30879 O O . HIS A 1 117 ? 9.060 33.647 4.314 1.00 0.00 117 HIS A O 16
ATOM 30894 N N . HIS A 1 118 ? 6.883 33.218 4.708 1.00 0.00 118 HIS A N 16
ATOM 30895 C CA . HIS A 1 118 ? 6.631 34.450 5.435 1.00 0.00 118 HIS A CA 16
ATOM 30896 C C . HIS A 1 118 ? 5.243 34.398 6.061 1.00 0.00 118 HIS A C 16
ATOM 30897 O O . HIS A 1 118 ? 4.274 34.819 5.397 1.00 0.00 118 HIS A O 16
ATOM 30913 N N . SER A 1 1 ? 0.356 -6.761 24.352 1.00 0.00 1 SER A N 17
ATOM 30914 C CA . SER A 1 1 ? -0.014 -6.424 22.966 1.00 0.00 1 SER A CA 17
ATOM 30915 C C . SER A 1 1 ? 0.431 -7.529 22.016 1.00 0.00 1 SER A C 17
ATOM 30916 O O . SER A 1 1 ? 1.615 -7.661 21.705 1.00 0.00 1 SER A O 17
ATOM 30926 N N . SER A 1 2 ? -0.522 -8.343 21.584 1.00 0.00 2 SER A N 17
ATOM 30927 C CA . SER A 1 2 ? -0.232 -9.457 20.697 1.00 0.00 2 SER A CA 17
ATOM 30928 C C . SER A 1 2 ? -0.244 -8.998 19.242 1.00 0.00 2 SER A C 17
ATOM 30929 O O . SER A 1 2 ? 0.547 -9.464 18.422 1.00 0.00 2 SER A O 17
ATOM 30937 N N . ASN A 1 3 ? -1.143 -8.073 18.934 1.00 0.00 3 ASN A N 17
ATOM 30938 C CA . ASN A 1 3 ? -1.276 -7.552 17.582 1.00 0.00 3 ASN A CA 17
ATOM 30939 C C . ASN A 1 3 ? -1.127 -6.042 17.581 1.00 0.00 3 ASN A C 17
ATOM 30940 O O . ASN A 1 3 ? -1.570 -5.364 18.510 1.00 0.00 3 ASN A O 17
ATOM 30951 N N . ASN A 1 4 ? -0.500 -5.527 16.541 1.00 0.00 4 ASN A N 17
ATOM 30952 C CA . ASN A 1 4 ? -0.319 -4.093 16.380 1.00 0.00 4 ASN A CA 17
ATOM 30953 C C . ASN A 1 4 ? -0.803 -3.696 14.995 1.00 0.00 4 ASN A C 17
ATOM 30954 O O . ASN A 1 4 ? -0.537 -4.397 14.019 1.00 0.00 4 ASN A O 17
ATOM 30965 N N . ASN A 1 5 ? -1.518 -2.583 14.907 1.00 0.00 5 ASN A N 17
ATOM 30966 C CA . ASN A 1 5 ? -2.128 -2.167 13.649 1.00 0.00 5 ASN A CA 17
ATOM 30967 C C . ASN A 1 5 ? -1.158 -1.372 12.786 1.00 0.00 5 ASN A C 17
ATOM 30968 O O . ASN A 1 5 ? -1.580 -0.660 11.874 1.00 0.00 5 ASN A O 17
ATOM 30979 N N . SER A 1 6 ? 0.134 -1.488 13.064 1.00 0.00 6 SER A N 17
ATOM 30980 C CA . SER A 1 6 ? 1.140 -0.831 12.250 1.00 0.00 6 SER A CA 17
ATOM 30981 C C . SER A 1 6 ? 1.129 -1.418 10.841 1.00 0.00 6 SER A C 17
ATOM 30982 O O . SER A 1 6 ? 0.941 -2.625 10.661 1.00 0.00 6 SER A O 17
ATOM 30990 N N . PHE A 1 7 ? 1.311 -0.560 9.846 1.00 0.00 7 PHE A N 17
ATOM 30991 C CA . PHE A 1 7 ? 1.279 -0.981 8.454 1.00 0.00 7 PHE A CA 17
ATOM 30992 C C . PHE A 1 7 ? 2.364 -2.022 8.187 1.00 0.00 7 PHE A C 17
ATOM 30993 O O . PHE A 1 7 ? 2.179 -2.925 7.379 1.00 0.00 7 PHE A O 17
ATOM 31010 N N . SER A 1 8 ? 3.486 -1.892 8.889 1.00 0.00 8 SER A N 17
ATOM 31011 C CA . SER A 1 8 ? 4.579 -2.853 8.800 1.00 0.00 8 SER A CA 17
ATOM 31012 C C . SER A 1 8 ? 4.092 -4.266 9.119 1.00 0.00 8 SER A C 17
ATOM 31013 O O . SER A 1 8 ? 4.382 -5.228 8.397 1.00 0.00 8 SER A O 17
ATOM 31021 N N . ALA A 1 9 ? 3.334 -4.378 10.198 1.00 0.00 9 ALA A N 17
ATOM 31022 C CA . ALA A 1 9 ? 2.805 -5.656 10.633 1.00 0.00 9 ALA A CA 17
ATOM 31023 C C . ALA A 1 9 ? 1.916 -6.257 9.557 1.00 0.00 9 ALA A C 17
ATOM 31024 O O . ALA A 1 9 ? 2.131 -7.388 9.115 1.00 0.00 9 ALA A O 17
ATOM 31031 N N . ILE A 1 10 ? 0.949 -5.472 9.112 1.00 0.00 10 ILE A N 17
ATOM 31032 C CA . ILE A 1 10 ? -0.049 -5.947 8.172 1.00 0.00 10 ILE A CA 17
ATOM 31033 C C . ILE A 1 10 ? 0.548 -6.174 6.785 1.00 0.00 10 ILE A C 17
ATOM 31034 O O . ILE A 1 10 ? 0.132 -7.087 6.077 1.00 0.00 10 ILE A O 17
ATOM 31050 N N . TYR A 1 11 ? 1.535 -5.364 6.406 1.00 0.00 11 TYR A N 17
ATOM 31051 C CA . TYR A 1 11 ? 2.160 -5.495 5.091 1.00 0.00 11 TYR A CA 17
ATOM 31052 C C . TYR A 1 11 ? 2.840 -6.855 4.951 1.00 0.00 11 TYR A C 17
ATOM 31053 O O . TYR A 1 11 ? 2.777 -7.478 3.892 1.00 0.00 11 TYR A O 17
ATOM 31071 N N . LYS A 1 12 ? 3.468 -7.331 6.023 1.00 0.00 12 LYS A N 17
ATOM 31072 C CA . LYS A 1 12 ? 4.130 -8.626 5.970 1.00 0.00 12 LYS A CA 17
ATOM 31073 C C . LYS A 1 12 ? 3.114 -9.762 6.070 1.00 0.00 12 LYS A C 17
ATOM 31074 O O . LYS A 1 12 ? 3.232 -10.768 5.369 1.00 0.00 12 LYS A O 17
ATOM 31093 N N . GLU A 1 13 ? 2.108 -9.595 6.928 1.00 0.00 13 GLU A N 17
ATOM 31094 C CA . GLU A 1 13 ? 1.051 -10.593 7.066 1.00 0.00 13 GLU A CA 17
ATOM 31095 C C . GLU A 1 13 ? 0.294 -10.752 5.748 1.00 0.00 13 GLU A C 17
ATOM 31096 O O . GLU A 1 13 ? -0.009 -11.871 5.324 1.00 0.00 13 GLU A O 17
ATOM 31108 N N . TRP A 1 14 ? 0.003 -9.626 5.106 1.00 0.00 14 TRP A N 17
ATOM 31109 C CA . TRP A 1 14 ? -0.642 -9.613 3.799 1.00 0.00 14 TRP A CA 17
ATOM 31110 C C . TRP A 1 14 ? 0.232 -10.308 2.761 1.00 0.00 14 TRP A C 17
ATOM 31111 O O . TRP A 1 14 ? -0.232 -11.203 2.046 1.00 0.00 14 TRP A O 17
ATOM 31132 N N . TYR A 1 15 ? 1.499 -9.906 2.700 1.00 0.00 15 TYR A N 17
ATOM 31133 C CA . TYR A 1 15 ? 2.440 -10.478 1.750 1.00 0.00 15 TYR A CA 17
ATOM 31134 C C . TYR A 1 15 ? 2.530 -11.991 1.903 1.00 0.00 15 TYR A C 17
ATOM 31135 O O . TYR A 1 15 ? 2.282 -12.724 0.952 1.00 0.00 15 TYR A O 17
ATOM 31153 N N . GLU A 1 16 ? 2.862 -12.453 3.103 1.00 0.00 16 GLU A N 17
ATOM 31154 C CA . GLU A 1 16 ? 3.083 -13.879 3.333 1.00 0.00 16 GLU A CA 17
ATOM 31155 C C . GLU A 1 16 ? 1.788 -14.681 3.208 1.00 0.00 16 GLU A C 17
ATOM 31156 O O . GLU A 1 16 ? 1.817 -15.906 3.082 1.00 0.00 16 GLU A O 17
ATOM 31168 N N . HIS A 1 17 ? 0.656 -13.992 3.244 1.00 0.00 17 HIS A N 17
ATOM 31169 C CA . HIS A 1 17 ? -0.629 -14.635 3.008 1.00 0.00 17 HIS A CA 17
ATOM 31170 C C . HIS A 1 17 ? -0.836 -14.866 1.512 1.00 0.00 17 HIS A C 17
ATOM 31171 O O . HIS A 1 17 ? -0.958 -16.005 1.058 1.00 0.00 17 HIS A O 17
ATOM 31186 N N . LYS A 1 18 ? -0.840 -13.783 0.743 1.00 0.00 18 LYS A N 17
ATOM 31187 C CA . LYS A 1 18 ? -1.127 -13.861 -0.686 1.00 0.00 18 LYS A CA 17
ATOM 31188 C C . LYS A 1 18 ? 0.102 -14.361 -1.448 1.00 0.00 18 LYS A C 17
ATOM 31189 O O . LYS A 1 18 ? 0.081 -14.521 -2.670 1.00 0.00 18 LYS A O 17
ATOM 31208 N N . LYS A 1 19 ? 1.165 -14.615 -0.695 1.00 0.00 19 LYS A N 17
ATOM 31209 C CA . LYS A 1 19 ? 2.392 -15.212 -1.214 1.00 0.00 19 LYS A CA 17
ATOM 31210 C C . LYS A 1 19 ? 2.104 -16.598 -1.785 1.00 0.00 19 LYS A C 17
ATOM 31211 O O . LYS A 1 19 ? 2.821 -17.090 -2.653 1.00 0.00 19 LYS A O 17
ATOM 31230 N N . GLN A 1 20 ? 1.037 -17.216 -1.287 1.00 0.00 20 GLN A N 17
ATOM 31231 C CA . GLN A 1 20 ? 0.632 -18.541 -1.744 1.00 0.00 20 GLN A CA 17
ATOM 31232 C C . GLN A 1 20 ? -0.035 -18.469 -3.115 1.00 0.00 20 GLN A C 17
ATOM 31233 O O . GLN A 1 20 ? -0.274 -19.494 -3.753 1.00 0.00 20 GLN A O 17
ATOM 31247 N N . VAL A 1 21 ? -0.334 -17.256 -3.562 1.00 0.00 21 VAL A N 17
ATOM 31248 C CA . VAL A 1 21 ? -1.035 -17.059 -4.823 1.00 0.00 21 VAL A CA 17
ATOM 31249 C C . VAL A 1 21 ? -0.059 -16.736 -5.952 1.00 0.00 21 VAL A C 17
ATOM 31250 O O . VAL A 1 21 ? -0.093 -17.362 -7.013 1.00 0.00 21 VAL A O 17
ATOM 31263 N N . TRP A 1 22 ? 0.815 -15.771 -5.716 1.00 0.00 22 TRP A N 17
ATOM 31264 C CA . TRP A 1 22 ? 1.761 -15.334 -6.738 1.00 0.00 22 TRP A CA 17
ATOM 31265 C C . TRP A 1 22 ? 2.996 -16.225 -6.752 1.00 0.00 22 TRP A C 17
ATOM 31266 O O . TRP A 1 22 ? 3.324 -16.857 -5.748 1.00 0.00 22 TRP A O 17
ATOM 31287 N N . SER A 1 23 ? 3.668 -16.279 -7.895 1.00 0.00 23 SER A N 17
ATOM 31288 C CA . SER A 1 23 ? 4.935 -16.984 -8.000 1.00 0.00 23 SER A CA 17
ATOM 31289 C C . SER A 1 23 ? 5.966 -16.316 -7.096 1.00 0.00 23 SER A C 17
ATOM 31290 O O . SER A 1 23 ? 6.016 -15.088 -7.019 1.00 0.00 23 SER A O 17
ATOM 31298 N N . VAL A 1 24 ? 6.778 -17.127 -6.418 1.00 0.00 24 VAL A N 17
ATOM 31299 C CA . VAL A 1 24 ? 7.750 -16.628 -5.440 1.00 0.00 24 VAL A CA 17
ATOM 31300 C C . VAL A 1 24 ? 8.604 -15.483 -6.003 1.00 0.00 24 VAL A C 17
ATOM 31301 O O . VAL A 1 24 ? 8.895 -14.519 -5.295 1.00 0.00 24 VAL A O 17
ATOM 31314 N N . GLY A 1 25 ? 8.973 -15.577 -7.279 1.00 0.00 25 GLY A N 17
ATOM 31315 C CA . GLY A 1 25 ? 9.765 -14.534 -7.901 1.00 0.00 25 GLY A CA 17
ATOM 31316 C C . GLY A 1 25 ? 9.037 -13.204 -7.933 1.00 0.00 25 GLY A C 17
ATOM 31317 O O . GLY A 1 25 ? 9.524 -12.207 -7.398 1.00 0.00 25 GLY A O 17
ATOM 31321 N N . TYR A 1 26 ? 7.853 -13.199 -8.536 1.00 0.00 26 TYR A N 17
ATOM 31322 C CA . TYR A 1 26 ? 7.058 -11.985 -8.649 1.00 0.00 26 TYR A CA 17
ATOM 31323 C C . TYR A 1 26 ? 6.613 -11.503 -7.276 1.00 0.00 26 TYR A C 17
ATOM 31324 O O . TYR A 1 26 ? 6.577 -10.305 -7.019 1.00 0.00 26 TYR A O 17
ATOM 31342 N N . ALA A 1 27 ? 6.282 -12.445 -6.399 1.00 0.00 27 ALA A N 17
ATOM 31343 C CA . ALA A 1 27 ? 5.844 -12.114 -5.050 1.00 0.00 27 ALA A CA 17
ATOM 31344 C C . ALA A 1 27 ? 6.925 -11.343 -4.303 1.00 0.00 27 ALA A C 17
ATOM 31345 O O . ALA A 1 27 ? 6.655 -10.306 -3.697 1.00 0.00 27 ALA A O 17
ATOM 31352 N N . THR A 1 28 ? 8.154 -11.840 -4.368 1.00 0.00 28 THR A N 17
ATOM 31353 C CA . THR A 1 28 ? 9.265 -11.206 -3.678 1.00 0.00 28 THR A CA 17
ATOM 31354 C C . THR A 1 28 ? 9.599 -9.848 -4.299 1.00 0.00 28 THR A C 17
ATOM 31355 O O . THR A 1 28 ? 9.843 -8.878 -3.584 1.00 0.00 28 THR A O 17
ATOM 31366 N N . GLU A 1 29 ? 9.585 -9.771 -5.627 1.00 0.00 29 GLU A N 17
ATOM 31367 C CA . GLU A 1 29 ? 9.864 -8.512 -6.312 1.00 0.00 29 GLU A CA 17
ATOM 31368 C C . GLU A 1 29 ? 8.751 -7.495 -6.059 1.00 0.00 29 GLU A C 17
ATOM 31369 O O . GLU A 1 29 ? 9.012 -6.297 -5.915 1.00 0.00 29 GLU A O 17
ATOM 31381 N N . LEU A 1 30 ? 7.513 -7.977 -5.989 1.00 0.00 30 LEU A N 17
ATOM 31382 C CA . LEU A 1 30 ? 6.376 -7.130 -5.645 1.00 0.00 30 LEU A CA 17
ATOM 31383 C C . LEU A 1 30 ? 6.556 -6.578 -4.236 1.00 0.00 30 LEU A C 17
ATOM 31384 O O . LEU A 1 30 ? 6.332 -5.390 -3.987 1.00 0.00 30 LEU A O 17
ATOM 31400 N N . ALA A 1 31 ? 6.973 -7.451 -3.325 1.00 0.00 31 ALA A N 17
ATOM 31401 C CA . ALA A 1 31 ? 7.232 -7.061 -1.950 1.00 0.00 31 ALA A CA 17
ATOM 31402 C C . ALA A 1 31 ? 8.395 -6.083 -1.881 1.00 0.00 31 ALA A C 17
ATOM 31403 O O . ALA A 1 31 ? 8.358 -5.129 -1.116 1.00 0.00 31 ALA A O 17
ATOM 31410 N N . LYS A 1 32 ? 9.419 -6.320 -2.696 1.00 0.00 32 LYS A N 17
ATOM 31411 C CA . LYS A 1 32 ? 10.585 -5.447 -2.732 1.00 0.00 32 LYS A CA 17
ATOM 31412 C C . LYS A 1 32 ? 10.190 -4.026 -3.119 1.00 0.00 32 LYS A C 17
ATOM 31413 O O . LYS A 1 32 ? 10.558 -3.073 -2.441 1.00 0.00 32 LYS A O 17
ATOM 31432 N N . MET A 1 33 ? 9.432 -3.886 -4.203 1.00 0.00 33 MET A N 17
ATOM 31433 C CA . MET A 1 33 ? 8.971 -2.570 -4.641 1.00 0.00 33 MET A CA 17
ATOM 31434 C C . MET A 1 33 ? 8.094 -1.933 -3.567 1.00 0.00 33 MET A C 17
ATOM 31435 O O . MET A 1 33 ? 8.200 -0.738 -3.277 1.00 0.00 33 MET A O 17
ATOM 31449 N N . PHE A 1 34 ? 7.242 -2.754 -2.965 1.00 0.00 34 PHE A N 17
ATOM 31450 C CA . PHE A 1 34 ? 6.334 -2.299 -1.922 1.00 0.00 34 PHE A CA 17
ATOM 31451 C C . PHE A 1 34 ? 7.121 -1.829 -0.699 1.00 0.00 34 PHE A C 17
ATOM 31452 O O . PHE A 1 34 ? 6.896 -0.742 -0.187 1.00 0.00 34 PHE A O 17
ATOM 31469 N N . ASP A 1 35 ? 8.056 -2.647 -0.252 1.00 0.00 35 ASP A N 17
ATOM 31470 C CA . ASP A 1 35 ? 8.832 -2.345 0.944 1.00 0.00 35 ASP A CA 17
ATOM 31471 C C . ASP A 1 35 ? 9.823 -1.210 0.699 1.00 0.00 35 ASP A C 17
ATOM 31472 O O . ASP A 1 35 ? 9.874 -0.250 1.458 1.00 0.00 35 ASP A O 17
ATOM 31481 N N . ASP A 1 36 ? 10.588 -1.302 -0.373 1.00 0.00 36 ASP A N 17
ATOM 31482 C CA . ASP A 1 36 ? 11.673 -0.355 -0.610 1.00 0.00 36 ASP A CA 17
ATOM 31483 C C . ASP A 1 36 ? 11.159 1.078 -0.758 1.00 0.00 36 ASP A C 17
ATOM 31484 O O . ASP A 1 36 ? 11.804 2.020 -0.295 1.00 0.00 36 ASP A O 17
ATOM 31493 N N . ASP A 1 37 ? 9.999 1.249 -1.384 1.00 0.00 37 ASP A N 17
ATOM 31494 C CA . ASP A 1 37 ? 9.454 2.591 -1.591 1.00 0.00 37 ASP A CA 17
ATOM 31495 C C . ASP A 1 37 ? 8.360 2.941 -0.585 1.00 0.00 37 ASP A C 17
ATOM 31496 O O . ASP A 1 37 ? 8.391 4.007 0.025 1.00 0.00 37 ASP A O 17
ATOM 31505 N N . ILE A 1 38 ? 7.405 2.040 -0.394 1.00 0.00 38 ILE A N 17
ATOM 31506 C CA . ILE A 1 38 ? 6.205 2.343 0.386 1.00 0.00 38 ILE A CA 17
ATOM 31507 C C . ILE A 1 38 ? 6.459 2.249 1.893 1.00 0.00 38 ILE A C 17
ATOM 31508 O O . ILE A 1 38 ? 5.901 3.026 2.675 1.00 0.00 38 ILE A O 17
ATOM 31524 N N . LEU A 1 39 ? 7.316 1.320 2.296 1.00 0.00 39 LEU A N 17
ATOM 31525 C CA . LEU A 1 39 ? 7.566 1.072 3.716 1.00 0.00 39 LEU A CA 17
ATOM 31526 C C . LEU A 1 39 ? 8.182 2.306 4.409 1.00 0.00 39 LEU A C 17
ATOM 31527 O O . LEU A 1 39 ? 7.706 2.708 5.467 1.00 0.00 39 LEU A O 17
ATOM 31543 N N . PRO A 1 40 ? 9.230 2.947 3.838 1.00 0.00 40 PRO A N 17
ATOM 31544 C CA . PRO A 1 40 ? 9.820 4.157 4.437 1.00 0.00 40 PRO A CA 17
ATOM 31545 C C . PRO A 1 40 ? 8.853 5.342 4.468 1.00 0.00 40 PRO A C 17
ATOM 31546 O O . PRO A 1 40 ? 9.117 6.350 5.125 1.00 0.00 40 PRO A O 17
ATOM 31557 N N . ILE A 1 41 ? 7.731 5.218 3.764 1.00 0.00 41 ILE A N 17
ATOM 31558 C CA . ILE A 1 41 ? 6.745 6.292 3.709 1.00 0.00 41 ILE A CA 17
ATOM 31559 C C . ILE A 1 41 ? 5.693 6.126 4.804 1.00 0.00 41 ILE A C 17
ATOM 31560 O O . ILE A 1 41 ? 5.507 7.018 5.634 1.00 0.00 41 ILE A O 17
ATOM 31576 N N . ILE A 1 42 ? 5.012 4.982 4.817 1.00 0.00 42 ILE A N 17
ATOM 31577 C CA . ILE A 1 42 ? 3.917 4.767 5.762 1.00 0.00 42 ILE A CA 17
ATOM 31578 C C . ILE A 1 42 ? 4.057 3.453 6.524 1.00 0.00 42 ILE A C 17
ATOM 31579 O O . ILE A 1 42 ? 3.169 3.085 7.291 1.00 0.00 42 ILE A O 17
ATOM 31595 N N . GLY A 1 43 ? 5.164 2.757 6.321 1.00 0.00 43 GLY A N 17
ATOM 31596 C CA . GLY A 1 43 ? 5.336 1.446 6.918 1.00 0.00 43 GLY A CA 17
ATOM 31597 C C . GLY A 1 43 ? 5.286 1.479 8.429 1.00 0.00 43 GLY A C 17
ATOM 31598 O O . GLY A 1 43 ? 4.732 0.581 9.060 1.00 0.00 43 GLY A O 17
ATOM 31602 N N . GLY A 1 44 ? 5.850 2.522 9.010 1.00 0.00 44 GLY A N 17
ATOM 31603 C CA . GLY A 1 44 ? 5.860 2.644 10.449 1.00 0.00 44 GLY A CA 17
ATOM 31604 C C . GLY A 1 44 ? 4.607 3.299 10.992 1.00 0.00 44 GLY A C 17
ATOM 31605 O O . GLY A 1 44 ? 4.507 3.550 12.193 1.00 0.00 44 GLY A O 17
ATOM 31609 N N . LEU A 1 45 ? 3.641 3.574 10.122 1.00 0.00 45 LEU A N 17
ATOM 31610 C CA . LEU A 1 45 ? 2.420 4.243 10.542 1.00 0.00 45 LEU A CA 17
ATOM 31611 C C . LEU A 1 45 ? 1.319 3.227 10.817 1.00 0.00 45 LEU A C 17
ATOM 31612 O O . LEU A 1 45 ? 1.261 2.175 10.181 1.00 0.00 45 LEU A O 17
ATOM 31628 N N . GLU A 1 46 ? 0.467 3.532 11.787 1.00 0.00 46 GLU A N 17
ATOM 31629 C CA . GLU A 1 46 ? -0.685 2.693 12.084 1.00 0.00 46 GLU A CA 17
ATOM 31630 C C . GLU A 1 46 ? -1.662 2.758 10.926 1.00 0.00 46 GLU A C 17
ATOM 31631 O O . GLU A 1 46 ? -1.906 3.831 10.383 1.00 0.00 46 GLU A O 17
ATOM 31643 N N . ILE A 1 47 ? -2.236 1.625 10.561 1.00 0.00 47 ILE A N 17
ATOM 31644 C CA . ILE A 1 47 ? -3.130 1.557 9.413 1.00 0.00 47 ILE A CA 17
ATOM 31645 C C . ILE A 1 47 ? -4.395 2.397 9.639 1.00 0.00 47 ILE A C 17
ATOM 31646 O O . ILE A 1 47 ? -5.083 2.772 8.692 1.00 0.00 47 ILE A O 17
ATOM 31662 N N . GLN A 1 48 ? -4.679 2.706 10.902 1.00 0.00 48 GLN A N 17
ATOM 31663 C CA . GLN A 1 48 ? -5.817 3.556 11.247 1.00 0.00 48 GLN A CA 17
ATOM 31664 C C . GLN A 1 48 ? -5.398 5.023 11.263 1.00 0.00 48 GLN A C 17
ATOM 31665 O O . GLN A 1 48 ? -6.236 5.920 11.324 1.00 0.00 48 GLN A O 17
ATOM 31679 N N . ASP A 1 49 ? -4.094 5.257 11.199 1.00 0.00 49 ASP A N 17
ATOM 31680 C CA . ASP A 1 49 ? -3.545 6.580 11.459 1.00 0.00 49 ASP A CA 17
ATOM 31681 C C . ASP A 1 49 ? -2.742 7.082 10.262 1.00 0.00 49 ASP A C 17
ATOM 31682 O O . ASP A 1 49 ? -1.986 8.045 10.362 1.00 0.00 49 ASP A O 17
ATOM 31691 N N . ILE A 1 50 ? -2.920 6.426 9.123 1.00 0.00 50 ILE A N 17
ATOM 31692 C CA . ILE A 1 50 ? -2.199 6.795 7.915 1.00 0.00 50 ILE A CA 17
ATOM 31693 C C . ILE A 1 50 ? -2.886 7.951 7.204 1.00 0.00 50 ILE A C 17
ATOM 31694 O O . ILE A 1 50 ? -4.075 7.889 6.892 1.00 0.00 50 ILE A O 17
ATOM 31710 N N . GLU A 1 51 ? -2.120 9.001 6.959 1.00 0.00 51 GLU A N 17
ATOM 31711 C CA . GLU A 1 51 ? -2.617 10.165 6.238 1.00 0.00 51 GLU A CA 17
ATOM 31712 C C . GLU A 1 51 ? -2.931 9.789 4.798 1.00 0.00 51 GLU A C 17
ATOM 31713 O O . GLU A 1 51 ? -2.131 9.127 4.139 1.00 0.00 51 GLU A O 17
ATOM 31725 N N . PRO A 1 52 ? -4.102 10.184 4.293 1.00 0.00 52 PRO A N 17
ATOM 31726 C CA . PRO A 1 52 ? -4.433 10.035 2.875 1.00 0.00 52 PRO A CA 17
ATOM 31727 C C . PRO A 1 52 ? -3.383 10.688 1.980 1.00 0.00 52 PRO A C 17
ATOM 31728 O O . PRO A 1 52 ? -3.013 10.142 0.947 1.00 0.00 52 PRO A O 17
ATOM 31739 N N . MET A 1 53 ? -2.881 11.851 2.395 1.00 0.00 53 MET A N 17
ATOM 31740 C CA . MET A 1 53 ? -1.814 12.525 1.660 1.00 0.00 53 MET A CA 17
ATOM 31741 C C . MET A 1 53 ? -0.479 11.810 1.856 1.00 0.00 53 MET A C 17
ATOM 31742 O O . MET A 1 53 ? 0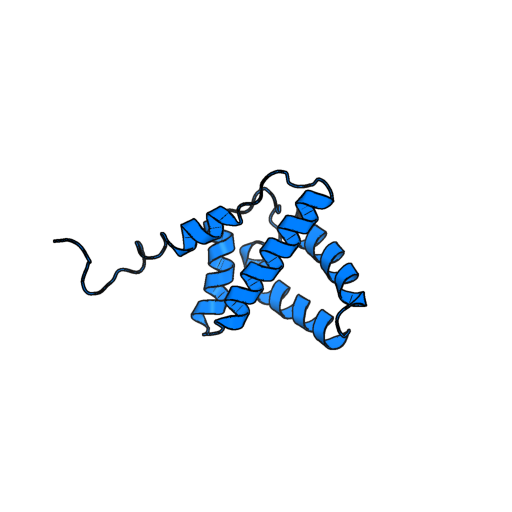.424 11.935 1.036 1.00 0.00 53 MET A O 17
ATOM 31756 N N . GLN A 1 54 ? -0.366 11.051 2.937 1.00 0.00 54 GLN A N 17
ATOM 31757 C CA . GLN A 1 54 ? 0.836 10.265 3.191 1.00 0.00 54 GLN A CA 17
ATOM 31758 C C . GLN A 1 54 ? 0.823 9.041 2.287 1.00 0.00 54 GLN A C 17
ATOM 31759 O O . GLN A 1 54 ? 1.842 8.649 1.714 1.00 0.00 54 GLN A O 17
ATOM 31773 N N . LEU A 1 55 ? -0.354 8.447 2.155 1.00 0.00 55 LEU A N 17
ATOM 31774 C CA . LEU A 1 55 ? -0.555 7.366 1.207 1.00 0.00 55 LEU A CA 17
ATOM 31775 C C . LEU A 1 55 ? -0.395 7.910 -0.205 1.00 0.00 55 LEU A C 17
ATOM 31776 O O . LEU A 1 55 ? 0.092 7.223 -1.101 1.00 0.00 55 LEU A O 17
ATOM 31792 N N . LEU A 1 56 ? -0.798 9.163 -0.389 1.00 0.00 56 LEU A N 17
ATOM 31793 C CA . LEU A 1 56 ? -0.585 9.856 -1.647 1.00 0.00 56 LEU A CA 17
ATOM 31794 C C . LEU A 1 56 ? 0.907 10.033 -1.881 1.00 0.00 56 LEU A C 17
ATOM 31795 O O . LEU A 1 56 ? 1.358 9.962 -3.007 1.00 0.00 56 LEU A O 17
ATOM 31811 N N . GLU A 1 57 ? 1.668 10.243 -0.811 1.00 0.00 57 GLU A N 17
ATOM 31812 C CA . GLU A 1 57 ? 3.115 10.382 -0.924 1.00 0.00 57 GLU A CA 17
ATOM 31813 C C . GLU A 1 57 ? 3.729 9.096 -1.474 1.00 0.00 57 GLU A C 17
ATOM 31814 O O . GLU A 1 57 ? 4.729 9.136 -2.181 1.00 0.00 57 GLU A O 17
ATOM 31826 N N . VAL A 1 58 ? 3.117 7.960 -1.154 1.00 0.00 58 VAL A N 17
ATOM 31827 C CA . VAL A 1 58 ? 3.493 6.690 -1.775 1.00 0.00 58 VAL A CA 17
ATOM 31828 C C . VAL A 1 58 ? 3.287 6.753 -3.292 1.00 0.00 58 VAL A C 17
ATOM 31829 O O . VAL A 1 58 ? 4.211 6.520 -4.075 1.00 0.00 58 VAL A O 17
ATOM 31842 N N . ILE A 1 59 ? 2.069 7.090 -3.693 1.00 0.00 59 ILE A N 17
ATOM 31843 C CA . ILE A 1 59 ? 1.725 7.227 -5.107 1.00 0.00 59 ILE A CA 17
ATOM 31844 C C . ILE A 1 59 ? 2.606 8.293 -5.771 1.00 0.00 59 ILE A C 17
ATOM 31845 O O . ILE A 1 59 ? 3.118 8.102 -6.872 1.00 0.00 59 ILE A O 17
ATOM 31861 N N . ARG A 1 60 ? 2.798 9.390 -5.057 1.00 0.00 60 ARG A N 17
ATOM 31862 C CA . ARG A 1 60 ? 3.587 10.518 -5.527 1.00 0.00 60 ARG A CA 17
ATOM 31863 C C . ARG A 1 60 ? 5.068 10.138 -5.619 1.00 0.00 60 ARG A C 17
ATOM 31864 O O . ARG A 1 60 ? 5.804 10.662 -6.452 1.00 0.00 60 ARG A O 17
ATOM 31885 N N . ARG A 1 61 ? 5.486 9.210 -4.763 1.00 0.00 61 ARG A N 17
ATOM 31886 C CA . ARG A 1 61 ? 6.818 8.615 -4.846 1.00 0.00 61 ARG A CA 17
ATOM 31887 C C . ARG A 1 61 ? 7.009 7.962 -6.210 1.00 0.00 61 ARG A C 17
ATOM 31888 O O . ARG A 1 61 ? 8.074 8.059 -6.821 1.00 0.00 61 ARG A O 17
ATOM 31909 N N . PHE A 1 62 ? 5.963 7.306 -6.691 1.00 0.00 62 PHE A N 17
ATOM 31910 C CA . PHE A 1 62 ? 6.001 6.700 -8.012 1.00 0.00 62 PHE A CA 17
ATOM 31911 C C . PHE A 1 62 ? 5.812 7.750 -9.108 1.00 0.00 62 PHE A C 17
ATOM 31912 O O . PHE A 1 62 ? 6.251 7.549 -10.242 1.00 0.00 62 PHE A O 17
ATOM 31929 N N . GLU A 1 63 ? 5.171 8.871 -8.774 1.00 0.00 63 GLU A N 17
ATOM 31930 C CA . GLU A 1 63 ? 5.028 9.978 -9.721 1.00 0.00 63 GLU A CA 17
ATOM 31931 C C . GLU A 1 63 ? 6.388 10.579 -10.056 1.00 0.00 63 GLU A C 17
ATOM 31932 O O . GLU A 1 63 ? 6.663 10.904 -11.213 1.00 0.00 63 GLU A O 17
ATOM 31944 N N . ASP A 1 64 ? 7.234 10.728 -9.035 1.00 0.00 64 ASP A N 17
ATOM 31945 C CA . ASP A 1 64 ? 8.601 11.221 -9.226 1.00 0.00 64 ASP A CA 17
ATOM 31946 C C . ASP A 1 64 ? 9.360 10.323 -10.193 1.00 0.00 64 ASP A C 17
ATOM 31947 O O . ASP A 1 64 ? 10.271 10.767 -10.891 1.00 0.00 64 ASP A O 17
ATOM 31956 N N . ARG A 1 65 ? 8.969 9.059 -10.218 1.00 0.00 65 ARG A N 17
ATOM 31957 C CA . ARG A 1 65 ? 9.585 8.073 -11.090 1.00 0.00 65 ARG A CA 17
ATOM 31958 C C . ARG A 1 65 ? 8.971 8.121 -12.486 1.00 0.00 65 ARG A C 17
ATOM 31959 O O . ARG A 1 65 ? 9.657 7.918 -13.488 1.00 0.00 65 ARG A O 17
ATOM 31980 N N . GLY A 1 66 ? 7.674 8.396 -12.546 1.00 0.00 66 GLY A N 17
ATOM 31981 C CA . GLY A 1 66 ? 6.971 8.393 -13.812 1.00 0.00 66 GLY A CA 17
ATOM 31982 C C . GLY A 1 66 ? 6.208 7.102 -14.012 1.00 0.00 66 GLY A C 17
ATOM 31983 O O . GLY A 1 66 ? 5.596 6.879 -15.054 1.00 0.00 66 GLY A O 17
ATOM 31987 N N . ALA A 1 67 ? 6.246 6.255 -12.994 1.00 0.00 67 ALA A N 17
ATOM 31988 C CA . ALA A 1 67 ? 5.570 4.972 -13.033 1.00 0.00 67 ALA A CA 17
ATOM 31989 C C . ALA A 1 67 ? 4.104 5.132 -12.662 1.00 0.00 67 ALA A C 17
ATOM 31990 O O . ALA A 1 67 ? 3.734 5.014 -11.495 1.00 0.00 67 ALA A O 17
ATOM 31997 N N . MET A 1 68 ? 3.275 5.413 -13.655 1.00 0.00 68 MET A N 17
ATOM 31998 C CA . MET A 1 68 ? 1.860 5.650 -13.415 1.00 0.00 68 MET A CA 17
ATOM 31999 C C . MET A 1 68 ? 1.166 4.355 -13.008 1.00 0.00 68 MET A C 17
ATOM 32000 O O . MET A 1 68 ? 0.355 4.339 -12.082 1.00 0.00 68 MET A O 17
ATOM 32014 N N . GLU A 1 69 ? 1.504 3.271 -13.701 1.00 0.00 69 GLU A N 17
ATOM 32015 C CA . GLU A 1 69 ? 0.988 1.948 -13.364 1.00 0.00 69 GLU A CA 17
ATOM 32016 C C . GLU A 1 69 ? 1.260 1.610 -11.911 1.00 0.00 69 GLU A C 17
ATOM 32017 O O . GLU A 1 69 ? 0.349 1.300 -11.150 1.00 0.00 69 GLU A O 17
ATOM 32029 N N . ARG A 1 70 ? 2.525 1.685 -11.537 1.00 0.00 70 ARG A N 17
ATOM 32030 C CA . ARG A 1 70 ? 2.970 1.209 -10.240 1.00 0.00 70 ARG A CA 17
ATOM 32031 C C . ARG A 1 70 ? 2.555 2.162 -9.128 1.00 0.00 70 ARG A C 17
ATOM 32032 O O . ARG A 1 70 ? 2.622 1.814 -7.949 1.00 0.00 70 ARG A O 17
ATOM 32053 N N . ALA A 1 71 ? 2.109 3.352 -9.509 1.00 0.00 71 ALA A N 17
ATOM 32054 C CA . ALA A 1 71 ? 1.510 4.277 -8.562 1.00 0.00 71 ALA A CA 17
ATOM 32055 C C . ALA A 1 71 ? 0.105 3.804 -8.208 1.00 0.00 71 ALA A C 17
ATOM 32056 O O . ALA A 1 71 ? -0.258 3.708 -7.036 1.00 0.00 71 ALA A O 17
ATOM 32063 N N . ASN A 1 72 ? -0.676 3.479 -9.234 1.00 0.00 72 ASN A N 17
ATOM 32064 C CA . ASN A 1 72 ? -2.021 2.952 -9.033 1.00 0.00 72 ASN A CA 17
ATOM 32065 C C . ASN A 1 72 ? -1.961 1.547 -8.447 1.00 0.00 72 ASN A C 17
ATOM 32066 O O . ASN A 1 72 ? -2.796 1.168 -7.627 1.00 0.00 72 ASN A O 17
ATOM 32077 N N . LYS A 1 73 ? -0.958 0.780 -8.864 1.00 0.00 73 LYS A N 17
ATOM 32078 C CA . LYS A 1 73 ? -0.741 -0.557 -8.329 1.00 0.00 73 LYS A CA 17
ATOM 32079 C C . LYS A 1 73 ? -0.302 -0.488 -6.871 1.00 0.00 73 LYS A C 17
ATOM 32080 O O . LYS A 1 73 ? -0.506 -1.432 -6.107 1.00 0.00 73 LYS A O 17
ATOM 32099 N N . ALA A 1 74 ? 0.302 0.630 -6.483 1.00 0.00 74 ALA A N 17
ATOM 32100 C CA . ALA A 1 74 ? 0.620 0.872 -5.083 1.00 0.00 74 ALA A CA 17
ATOM 32101 C C . ALA A 1 74 ? -0.669 1.047 -4.294 1.00 0.00 74 ALA A C 17
ATOM 32102 O O . ALA A 1 74 ? -0.914 0.329 -3.325 1.00 0.00 74 ALA A O 17
ATOM 32109 N N . ARG A 1 75 ? -1.498 1.986 -4.747 1.00 0.00 75 ARG A N 17
ATOM 32110 C CA . ARG A 1 75 ? -2.804 2.236 -4.140 1.00 0.00 75 ARG A CA 17
ATOM 32111 C C . ARG A 1 75 ? -3.630 0.951 -4.063 1.00 0.00 75 ARG A C 17
ATOM 32112 O O . ARG A 1 75 ? -4.265 0.673 -3.049 1.00 0.00 75 ARG A O 17
ATOM 32133 N N . ARG A 1 76 ? -3.615 0.177 -5.144 1.00 0.00 76 ARG A N 17
ATOM 32134 C CA . ARG A 1 76 ? -4.384 -1.063 -5.222 1.00 0.00 76 ARG A CA 17
ATOM 32135 C C . ARG A 1 76 ? -3.951 -2.049 -4.138 1.00 0.00 76 ARG A C 17
ATOM 32136 O O . ARG A 1 76 ? -4.786 -2.608 -3.428 1.00 0.00 76 ARG A O 17
ATOM 32157 N N . ARG A 1 77 ? -2.644 -2.253 -4.017 1.00 0.00 77 ARG A N 17
ATOM 32158 C CA . ARG A 1 77 ? -2.104 -3.183 -3.030 1.00 0.00 77 ARG A CA 17
ATOM 32159 C C . ARG A 1 77 ? -2.411 -2.709 -1.618 1.00 0.00 77 ARG A C 17
ATOM 32160 O O . ARG A 1 77 ? -2.870 -3.485 -0.783 1.00 0.00 77 ARG A O 17
ATOM 32181 N N . CYS A 1 78 ? -2.178 -1.425 -1.362 1.00 0.00 78 CYS A N 17
ATOM 32182 C CA . CYS A 1 78 ? -2.470 -0.848 -0.056 1.00 0.00 78 CYS A CA 17
ATOM 32183 C C . CYS A 1 78 ? -3.961 -0.938 0.248 1.00 0.00 78 CYS A C 17
ATOM 32184 O O . CYS A 1 78 ? -4.355 -1.152 1.391 1.00 0.00 78 CYS A O 17
ATOM 32192 N N . GLY A 1 79 ? -4.782 -0.787 -0.788 1.00 0.00 79 GLY A N 17
ATOM 32193 C CA . GLY A 1 79 ? -6.221 -0.907 -0.634 1.00 0.00 79 GLY A CA 17
ATOM 32194 C C . GLY A 1 79 ? -6.634 -2.285 -0.158 1.00 0.00 79 GLY A C 17
ATOM 32195 O O . GLY A 1 79 ? -7.537 -2.417 0.671 1.00 0.00 79 GLY A O 17
ATOM 32199 N N . GLU A 1 80 ? -5.971 -3.311 -0.678 1.00 0.00 80 GLU A N 17
ATOM 32200 C CA . GLU A 1 80 ? -6.229 -4.678 -0.252 1.00 0.00 80 GLU A CA 17
ATOM 32201 C C . GLU A 1 80 ? -5.710 -4.886 1.168 1.00 0.00 80 GLU A C 17
ATOM 32202 O O . GLU A 1 80 ? -6.325 -5.593 1.966 1.00 0.00 80 GLU A O 17
ATOM 32214 N N . VAL A 1 81 ? -4.585 -4.247 1.482 1.00 0.00 81 VAL A N 17
ATOM 32215 C CA . VAL A 1 81 ? -4.045 -4.257 2.838 1.00 0.00 81 VAL A CA 17
ATOM 32216 C C . VAL A 1 81 ? -5.048 -3.635 3.811 1.00 0.00 81 VAL A C 17
ATOM 32217 O O . VAL A 1 81 ? -5.281 -4.157 4.902 1.00 0.00 81 VAL A O 17
ATOM 32230 N N . PHE A 1 82 ? -5.648 -2.523 3.397 1.00 0.00 82 PHE A N 17
ATOM 32231 C CA . PHE A 1 82 ? -6.690 -1.877 4.185 1.00 0.00 82 PHE A CA 17
ATOM 32232 C C . PHE A 1 82 ? -7.868 -2.822 4.382 1.00 0.00 82 PHE A C 17
ATOM 32233 O O . PHE A 1 82 ? -8.384 -2.961 5.490 1.00 0.00 82 PHE A O 17
ATOM 32250 N N . ARG A 1 83 ? -8.282 -3.475 3.301 1.00 0.00 83 ARG A N 17
ATOM 32251 C CA . ARG A 1 83 ? -9.380 -4.434 3.356 1.00 0.00 83 ARG A CA 17
ATOM 32252 C C . ARG A 1 83 ? -9.031 -5.592 4.287 1.00 0.00 83 ARG A C 17
ATOM 32253 O O . ARG A 1 83 ? -9.868 -6.051 5.063 1.00 0.00 83 ARG A O 17
ATOM 32274 N N . TYR A 1 84 ? -7.786 -6.048 4.201 1.00 0.00 84 TYR A N 17
ATOM 32275 C CA . TYR A 1 84 ? -7.278 -7.110 5.063 1.00 0.00 84 TYR A CA 17
ATOM 32276 C C . TYR A 1 84 ? -7.477 -6.724 6.528 1.00 0.00 84 TYR A C 17
ATOM 32277 O O . TYR A 1 84 ? -7.859 -7.547 7.361 1.00 0.00 84 TYR A O 17
ATOM 32295 N N . ALA A 1 85 ? -7.230 -5.455 6.822 1.00 0.00 85 ALA A N 17
ATOM 32296 C CA . ALA A 1 85 ? -7.416 -4.922 8.162 1.00 0.00 85 ALA A CA 17
ATOM 32297 C C . ALA A 1 85 ? -8.897 -4.817 8.514 1.00 0.00 85 ALA A C 17
ATOM 32298 O O . ALA A 1 85 ? -9.285 -5.072 9.646 1.00 0.00 85 ALA A O 17
ATOM 32305 N N . ILE A 1 86 ? -9.722 -4.447 7.545 1.00 0.00 86 ILE A N 17
ATOM 32306 C CA . ILE A 1 86 ? -11.163 -4.363 7.764 1.00 0.00 86 ILE A CA 17
ATOM 32307 C C . ILE A 1 86 ? -11.733 -5.735 8.131 1.00 0.00 86 ILE A C 17
ATOM 32308 O O . ILE A 1 86 ? -12.527 -5.864 9.064 1.00 0.00 86 ILE A O 17
ATOM 32324 N N . VAL A 1 87 ? -11.293 -6.761 7.411 1.00 0.00 87 VAL A N 17
ATOM 32325 C CA . VAL A 1 87 ? -11.743 -8.128 7.663 1.00 0.00 87 VAL A CA 17
ATOM 32326 C C . VAL A 1 87 ? -11.260 -8.623 9.025 1.00 0.00 87 VAL A C 17
ATOM 32327 O O . VAL A 1 87 ? -11.989 -9.313 9.742 1.00 0.00 87 VAL A O 17
ATOM 32340 N N . THR A 1 88 ? -10.035 -8.260 9.381 1.00 0.00 88 THR A N 17
ATOM 32341 C CA . THR A 1 88 ? -9.452 -8.690 10.644 1.00 0.00 88 THR A CA 17
ATOM 32342 C C . THR A 1 88 ? -9.957 -7.840 11.809 1.00 0.00 88 THR A C 17
ATOM 32343 O O . THR A 1 88 ? -9.754 -8.182 12.975 1.00 0.00 88 THR A O 17
ATOM 32354 N N . GLY A 1 89 ? -10.626 -6.738 11.490 1.00 0.00 89 GLY A N 17
ATOM 32355 C CA . GLY A 1 89 ? -11.164 -5.867 12.521 1.00 0.00 89 GLY A CA 17
ATOM 32356 C C . GLY A 1 89 ? -10.164 -4.822 12.978 1.00 0.00 89 GLY A C 17
ATOM 32357 O O . GLY A 1 89 ? -10.362 -4.161 13.998 1.00 0.00 89 GLY A O 17
ATOM 32361 N N . ARG A 1 90 ? -9.094 -4.668 12.213 1.00 0.00 90 ARG A N 17
ATOM 32362 C CA . ARG A 1 90 ? -8.045 -3.711 12.532 1.00 0.00 90 ARG A CA 17
ATOM 32363 C C . ARG A 1 90 ? -8.371 -2.334 11.963 1.00 0.00 90 ARG A C 17
ATOM 32364 O O . ARG A 1 90 ? -7.771 -1.338 12.352 1.00 0.00 90 ARG A O 17
ATOM 32385 N N . ALA A 1 91 ? -9.314 -2.282 11.033 1.00 0.00 91 ALA A N 17
ATOM 32386 C CA . ALA A 1 91 ? -9.698 -1.018 10.416 1.00 0.00 91 ALA A CA 17
ATOM 32387 C C . ALA A 1 91 ? -11.196 -0.974 10.152 1.00 0.00 91 ALA A C 17
ATOM 32388 O O . ALA A 1 91 ? -11.858 -2.013 10.099 1.00 0.00 91 ALA A O 17
ATOM 32395 N N . LYS A 1 92 ? -11.725 0.232 9.995 1.00 0.00 92 LYS A N 17
ATOM 32396 C CA . LYS A 1 92 ? -13.143 0.421 9.721 1.00 0.00 92 LYS A CA 17
ATOM 32397 C C . LYS A 1 92 ? -13.338 1.118 8.379 1.00 0.00 92 LYS A C 17
ATOM 32398 O O . LYS A 1 92 ? -14.256 0.795 7.624 1.00 0.00 92 LYS A O 17
ATOM 32417 N N . TYR A 1 93 ? -12.472 2.076 8.093 1.00 0.00 93 TYR A N 17
ATOM 32418 C CA . TYR A 1 93 ? -12.521 2.809 6.840 1.00 0.00 93 TYR A CA 17
ATOM 32419 C C . TYR A 1 93 ? -11.152 2.782 6.175 1.00 0.00 93 TYR A C 17
ATOM 32420 O O . TYR A 1 93 ? -10.124 2.914 6.840 1.00 0.00 93 TYR A O 17
ATOM 32438 N N . ASN A 1 94 ? -11.143 2.579 4.872 1.00 0.00 94 ASN A N 17
ATOM 32439 C CA . ASN A 1 94 ? -9.913 2.628 4.107 1.00 0.00 94 ASN A CA 17
ATOM 32440 C C . ASN A 1 94 ? -9.805 3.975 3.406 1.00 0.00 94 ASN A C 17
ATOM 32441 O O . ASN A 1 94 ? -10.712 4.374 2.683 1.00 0.00 94 ASN A O 17
ATOM 32452 N N . PRO A 1 95 ? -8.695 4.699 3.618 1.00 0.00 95 PRO A N 17
ATOM 32453 C CA . PRO A 1 95 ? -8.483 6.040 3.044 1.00 0.00 95 PRO A CA 17
ATOM 32454 C C . PRO A 1 95 ? -8.289 6.022 1.525 1.00 0.00 95 PRO A C 17
ATOM 32455 O O . PRO A 1 95 ? -7.668 6.920 0.960 1.00 0.00 95 PRO A O 17
ATOM 32466 N N . ALA A 1 96 ? -8.846 5.014 0.868 1.00 0.00 96 ALA A N 17
ATOM 32467 C CA . ALA A 1 96 ? -8.716 4.857 -0.574 1.00 0.00 96 ALA A CA 17
ATOM 32468 C C . ALA A 1 96 ? -9.513 5.921 -1.344 1.00 0.00 96 ALA A C 17
ATOM 32469 O O . ALA A 1 96 ? -8.972 6.542 -2.261 1.00 0.00 96 ALA A O 17
ATOM 32476 N N . PRO A 1 97 ? -10.808 6.148 -1.016 1.00 0.00 97 PRO A N 17
ATOM 32477 C CA . PRO A 1 97 ? -11.602 7.197 -1.668 1.00 0.00 97 PRO A CA 17
ATOM 32478 C C . PRO A 1 97 ? -11.006 8.588 -1.464 1.00 0.00 97 PRO A C 17
ATOM 32479 O O . PRO A 1 97 ? -10.898 9.367 -2.413 1.00 0.00 97 PRO A O 17
ATOM 32490 N N . ASP A 1 98 ? -10.598 8.890 -0.233 1.00 0.00 98 ASP A N 17
ATOM 32491 C CA . ASP A 1 98 ? -10.023 10.200 0.069 1.00 0.00 98 ASP A CA 17
ATOM 32492 C C . ASP A 1 98 ? -8.630 10.329 -0.541 1.00 0.00 98 ASP A C 17
ATOM 32493 O O . ASP A 1 98 ? -8.137 11.432 -0.762 1.00 0.00 98 ASP A O 17
ATOM 32502 N N . LEU A 1 99 ? -8.002 9.191 -0.821 1.00 0.00 99 LEU A N 17
ATOM 32503 C CA . LEU A 1 99 ? -6.734 9.174 -1.543 1.00 0.00 99 LEU A CA 17
ATOM 32504 C C . LEU A 1 99 ? -6.945 9.750 -2.940 1.00 0.00 99 LEU A C 17
ATOM 32505 O O . LEU A 1 99 ? -6.104 10.482 -3.458 1.00 0.00 99 LEU A O 17
ATOM 32521 N N . ALA A 1 100 ? -8.088 9.428 -3.533 1.00 0.00 100 ALA A N 17
ATOM 32522 C CA . ALA A 1 100 ? -8.436 9.951 -4.844 1.00 0.00 100 ALA A CA 17
ATOM 32523 C C . ALA A 1 100 ? -8.692 11.450 -4.760 1.00 0.00 100 ALA A C 17
ATOM 32524 O O . ALA A 1 100 ? -8.313 12.206 -5.653 1.00 0.00 100 ALA A O 17
ATOM 32531 N N . ASP A 1 101 ? -9.323 11.878 -3.669 1.00 0.00 101 ASP A N 17
ATOM 32532 C CA . ASP A 1 101 ? -9.541 13.303 -3.428 1.00 0.00 101 ASP A CA 17
ATOM 32533 C C . ASP A 1 101 ? -8.218 14.017 -3.213 1.00 0.00 101 ASP A C 17
ATOM 32534 O O . ASP A 1 101 ? -8.037 15.148 -3.658 1.00 0.00 101 ASP A O 17
ATOM 32543 N N . ALA A 1 102 ? -7.294 13.350 -2.535 1.00 0.00 102 ALA A N 17
ATOM 32544 C CA . ALA A 1 102 ? -5.958 13.886 -2.330 1.00 0.00 102 ALA A CA 17
ATOM 32545 C C . ALA A 1 102 ? -5.216 13.982 -3.658 1.00 0.00 102 ALA A C 17
ATOM 32546 O O . ALA A 1 102 ? -4.608 15.001 -3.967 1.00 0.00 102 ALA A O 17
ATOM 32553 N N . MET A 1 103 ? -5.291 12.923 -4.451 1.00 0.00 103 MET A N 17
ATOM 32554 C CA . MET A 1 103 ? -4.666 12.892 -5.772 1.00 0.00 103 MET A CA 17
ATOM 32555 C C . MET A 1 103 ? -5.232 13.995 -6.673 1.00 0.00 103 MET A C 17
ATOM 32556 O O . MET A 1 103 ? -4.585 14.439 -7.620 1.00 0.00 103 MET A O 17
ATOM 32570 N N . LYS A 1 104 ? -6.440 14.436 -6.364 1.00 0.00 104 LYS A N 17
ATOM 32571 C CA . LYS A 1 104 ? -7.087 15.487 -7.131 1.00 0.00 104 LYS A CA 17
ATOM 32572 C C . LYS A 1 104 ? -6.759 16.864 -6.557 1.00 0.00 104 LYS A C 17
ATOM 32573 O O . LYS A 1 104 ? -6.214 17.727 -7.248 1.00 0.00 104 LYS A O 17
ATOM 32592 N N . GLY A 1 105 ? -7.068 17.045 -5.282 1.00 0.00 105 GLY A N 17
ATOM 32593 C CA . GLY A 1 105 ? -6.948 18.347 -4.649 1.00 0.00 105 GLY A CA 17
ATOM 32594 C C . GLY A 1 105 ? -5.529 18.703 -4.245 1.00 0.00 105 GLY A C 17
ATOM 32595 O O . GLY A 1 105 ? -5.128 19.862 -4.337 1.00 0.00 105 GLY A O 17
ATOM 32599 N N . TYR A 1 106 ? -4.762 17.720 -3.795 1.00 0.00 106 TYR A N 17
ATOM 32600 C CA . TYR A 1 106 ? -3.398 17.979 -3.350 1.00 0.00 106 TYR A CA 17
ATOM 32601 C C . TYR A 1 106 ? -2.476 18.189 -4.546 1.00 0.00 106 TYR A C 17
ATOM 32602 O O . TYR A 1 106 ? -1.512 18.946 -4.468 1.00 0.00 106 TYR A O 17
ATOM 32620 N N . ARG A 1 107 ? -2.784 17.543 -5.667 1.00 0.00 107 ARG A N 17
ATOM 32621 C CA . ARG A 1 107 ? -1.978 17.721 -6.871 1.00 0.00 107 ARG A CA 17
ATOM 32622 C C . ARG A 1 107 ? -2.351 19.018 -7.583 1.00 0.00 107 ARG A C 17
ATOM 32623 O O . ARG A 1 107 ? -1.778 19.362 -8.613 1.00 0.00 107 ARG A O 17
ATOM 32644 N N . LYS A 1 108 ? -3.312 19.744 -7.014 1.00 0.00 108 LYS A N 17
ATOM 32645 C CA . LYS A 1 10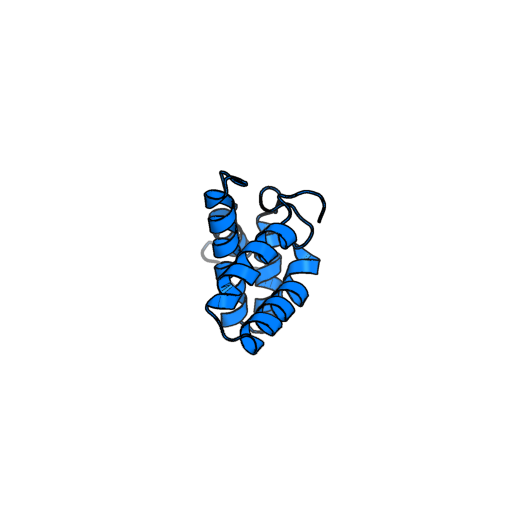8 ? -3.656 21.081 -7.491 1.00 0.00 108 LYS A CA 17
ATOM 32646 C C . LYS A 1 108 ? -2.581 22.066 -7.031 1.00 0.00 108 LYS A C 17
ATOM 32647 O O . LYS A 1 108 ? -2.570 23.240 -7.404 1.00 0.00 108 LYS A O 17
ATOM 32666 N N . LYS A 1 109 ? -1.677 21.553 -6.205 1.00 0.00 109 LYS A N 17
ATOM 32667 C CA . LYS A 1 109 ? -0.499 22.284 -5.762 1.00 0.00 109 LYS A CA 17
ATOM 32668 C C . LYS A 1 109 ? 0.505 22.374 -6.911 1.00 0.00 109 LYS A C 17
ATOM 32669 O O . LYS A 1 109 ? 1.372 23.249 -6.939 1.00 0.00 109 LYS A O 17
ATOM 32688 N N . ASN A 1 110 ? 0.364 21.458 -7.862 1.00 0.00 110 ASN A N 17
ATOM 32689 C CA . ASN A 1 110 ? 1.235 21.410 -9.026 1.00 0.00 110 ASN A CA 17
ATOM 32690 C C . ASN A 1 110 ? 0.442 21.806 -10.268 1.00 0.00 110 ASN A C 17
ATOM 32691 O O . ASN A 1 110 ? -0.322 21.007 -10.815 1.00 0.00 110 ASN A O 17
ATOM 32702 N N . LEU A 1 111 ? 0.607 23.048 -10.692 1.00 0.00 111 LEU A N 17
ATOM 32703 C CA . LEU A 1 111 ? -0.124 23.568 -11.838 1.00 0.00 111 LEU A CA 17
ATOM 32704 C C . LEU A 1 111 ? 0.671 23.368 -13.121 1.00 0.00 111 LEU A C 17
ATOM 32705 O O . LEU A 1 111 ? 1.878 23.112 -13.083 1.00 0.00 111 LEU A O 17
ATOM 32721 N N . GLU A 1 112 ? -0.008 23.492 -14.253 1.00 0.00 112 GLU A N 17
ATOM 32722 C CA . GLU A 1 112 ? 0.636 23.346 -15.550 1.00 0.00 112 GLU A CA 17
ATOM 32723 C C . GLU A 1 112 ? 1.529 24.547 -15.841 1.00 0.00 112 GLU A C 17
ATOM 32724 O O . GLU A 1 112 ? 1.485 25.556 -15.132 1.00 0.00 112 GLU A O 17
ATOM 32736 N N . HIS A 1 113 ? 2.332 24.438 -16.887 1.00 0.00 113 HIS A N 17
ATOM 32737 C CA . HIS A 1 113 ? 3.263 25.496 -17.250 1.00 0.00 113 HIS A CA 17
ATOM 32738 C C . HIS A 1 113 ? 2.560 26.508 -18.143 1.00 0.00 113 HIS A C 17
ATOM 32739 O O . HIS A 1 113 ? 2.366 27.664 -17.760 1.00 0.00 113 HIS A O 17
ATOM 32754 N N . HIS A 1 114 ? 2.167 26.066 -19.328 1.00 0.00 114 HIS A N 17
ATOM 32755 C CA . HIS A 1 114 ? 1.301 26.863 -20.181 1.00 0.00 114 HIS A CA 17
ATOM 32756 C C . HIS A 1 114 ? -0.139 26.457 -19.929 1.00 0.00 114 HIS A C 17
ATOM 32757 O O . HIS A 1 114 ? -0.517 25.310 -20.177 1.00 0.00 114 HIS A O 17
ATOM 32772 N N . HIS A 1 115 ? -0.932 27.389 -19.418 1.00 0.00 115 HIS A N 17
ATOM 32773 C CA . HIS A 1 115 ? -2.316 27.104 -19.060 1.00 0.00 115 HIS A CA 17
ATOM 32774 C C . HIS A 1 115 ? -3.128 26.773 -20.304 1.00 0.00 115 HIS A C 17
ATOM 32775 O O . HIS A 1 115 ? -4.054 25.961 -20.260 1.00 0.00 115 HIS A O 17
ATOM 32790 N N . HIS A 1 116 ? -2.779 27.411 -21.407 1.00 0.00 116 HIS A N 17
ATOM 32791 C CA . HIS A 1 116 ? -3.412 27.120 -22.678 1.00 0.00 116 HIS A CA 17
ATOM 32792 C C . HIS A 1 116 ? -2.602 26.045 -23.392 1.00 0.00 116 HIS A C 17
ATOM 32793 O O . HIS A 1 116 ? -1.371 26.109 -23.422 1.00 0.00 116 HIS A O 17
ATOM 32808 N N . HIS A 1 117 ? -3.281 25.060 -23.953 1.00 0.00 117 HIS A N 17
ATOM 32809 C CA . HIS A 1 117 ? -2.602 23.897 -24.508 1.00 0.00 117 HIS A CA 17
ATOM 32810 C C . HIS A 1 117 ? -2.299 24.074 -25.989 1.00 0.00 117 HIS A C 17
ATOM 32811 O O . HIS A 1 117 ? -3.179 23.953 -26.843 1.00 0.00 117 HIS A O 17
ATOM 32826 N N . HIS A 1 118 ? -1.044 24.390 -26.271 1.00 0.00 118 HIS A N 17
ATOM 32827 C CA . HIS A 1 118 ? -0.545 24.500 -27.632 1.00 0.00 118 HIS A CA 17
ATOM 32828 C C . HIS A 1 118 ? 0.976 24.540 -27.603 1.00 0.00 118 HIS A C 17
ATOM 32829 O O . HIS A 1 118 ? 1.592 23.458 -27.535 1.00 0.00 118 HIS A O 17
ATOM 32845 N N . SER A 1 1 ? 0.785 -4.595 23.345 1.00 0.00 1 SER A N 18
ATOM 32846 C CA . SER A 1 1 ? 2.147 -4.222 22.919 1.00 0.00 1 SER A CA 18
ATOM 32847 C C . SER A 1 1 ? 2.700 -5.209 21.892 1.00 0.00 1 SER A C 18
ATOM 32848 O O . SER A 1 1 ? 3.395 -4.815 20.955 1.00 0.00 1 SER A O 18
ATOM 32858 N N . SER A 1 2 ? 2.390 -6.492 22.061 1.00 0.00 2 SER A N 18
ATOM 32859 C CA . SER A 1 2 ? 2.883 -7.518 21.153 1.00 0.00 2 SER A CA 18
ATOM 32860 C C . SER A 1 2 ? 2.055 -7.560 19.870 1.00 0.00 2 SER A C 18
ATOM 32861 O O . SER A 1 2 ? 2.516 -8.048 18.838 1.00 0.00 2 SER A O 18
ATOM 32869 N N . ASN A 1 3 ? 0.833 -7.049 19.940 1.00 0.00 3 ASN A N 18
ATOM 32870 C CA . ASN A 1 3 ? -0.002 -6.910 18.756 1.00 0.00 3 ASN A CA 18
ATOM 32871 C C . ASN A 1 3 ? 0.082 -5.477 18.250 1.00 0.00 3 ASN A C 18
ATOM 32872 O O . ASN A 1 3 ? -0.571 -4.577 18.781 1.00 0.00 3 ASN A O 18
ATOM 32883 N N . ASN A 1 4 ? 0.917 -5.267 17.248 1.00 0.00 4 ASN A N 18
ATOM 32884 C CA . ASN A 1 4 ? 1.125 -3.942 16.691 1.00 0.00 4 ASN A CA 18
ATOM 32885 C C . ASN A 1 4 ? 0.348 -3.789 15.387 1.00 0.00 4 ASN A C 18
ATOM 32886 O O . ASN A 1 4 ? 0.483 -4.602 14.472 1.00 0.00 4 ASN A O 18
ATOM 32897 N N . ASN A 1 5 ? -0.462 -2.740 15.309 1.00 0.00 5 ASN A N 18
ATOM 32898 C CA . ASN A 1 5 ? -1.350 -2.528 14.169 1.00 0.00 5 ASN A CA 18
ATOM 32899 C C . ASN A 1 5 ? -0.686 -1.681 13.087 1.00 0.00 5 ASN A C 18
ATOM 32900 O O . ASN A 1 5 ? -1.369 -1.058 12.269 1.00 0.00 5 ASN A O 18
ATOM 32911 N N . SER A 1 6 ? 0.642 -1.668 13.076 1.00 0.00 6 SER A N 18
ATOM 32912 C CA . SER A 1 6 ? 1.384 -0.956 12.042 1.00 0.00 6 SER A CA 18
ATOM 32913 C C . SER A 1 6 ? 1.135 -1.584 10.674 1.00 0.00 6 SER A C 18
ATOM 32914 O O . SER A 1 6 ? 0.886 -2.790 10.566 1.00 0.00 6 SER A O 18
ATOM 32922 N N . PHE A 1 7 ? 1.198 -0.755 9.641 1.00 0.00 7 PHE A N 18
ATOM 32923 C CA . PHE A 1 7 ? 0.936 -1.190 8.276 1.00 0.00 7 PHE A CA 18
ATOM 32924 C C . PHE A 1 7 ? 1.888 -2.312 7.877 1.00 0.00 7 PHE A C 18
ATOM 32925 O O . PHE A 1 7 ? 1.480 -3.270 7.229 1.00 0.00 7 PHE A O 18
ATOM 32942 N N . SER A 1 8 ? 3.147 -2.193 8.290 1.00 0.00 8 SER A N 18
ATOM 32943 C CA . SER A 1 8 ? 4.162 -3.193 7.985 1.00 0.00 8 SER A CA 18
ATOM 32944 C C . SER A 1 8 ? 3.787 -4.566 8.545 1.00 0.00 8 SER A C 18
ATOM 32945 O O . SER A 1 8 ? 3.955 -5.586 7.874 1.00 0.00 8 SER A O 18
ATOM 32953 N N . ALA A 1 9 ? 3.265 -4.581 9.767 1.00 0.00 9 ALA A N 18
ATOM 32954 C CA . ALA A 1 9 ? 2.887 -5.823 10.428 1.00 0.00 9 ALA A CA 18
ATOM 32955 C C . ALA A 1 9 ? 1.794 -6.542 9.645 1.00 0.00 9 ALA A C 18
ATOM 32956 O O . ALA A 1 9 ? 1.896 -7.742 9.365 1.00 0.00 9 ALA A O 18
ATOM 32963 N N . ILE A 1 10 ? 0.754 -5.798 9.281 1.00 0.00 10 ILE A N 18
ATOM 32964 C CA . ILE A 1 10 ? -0.342 -6.351 8.502 1.00 0.00 10 ILE A CA 18
ATOM 32965 C C . ILE A 1 10 ? 0.132 -6.688 7.092 1.00 0.00 10 ILE A C 18
ATOM 32966 O O . ILE A 1 10 ? -0.242 -7.718 6.532 1.00 0.00 10 ILE A O 18
ATOM 32982 N N . TYR A 1 11 ? 0.974 -5.820 6.541 1.00 0.00 11 TYR A N 18
ATOM 32983 C CA . TYR A 1 11 ? 1.565 -6.034 5.225 1.00 0.00 11 TYR A CA 18
ATOM 32984 C C . TYR A 1 11 ? 2.322 -7.356 5.163 1.00 0.00 11 TYR A C 18
ATOM 32985 O O . TYR A 1 11 ? 2.158 -8.116 4.215 1.00 0.00 11 TYR A O 18
ATOM 33003 N N . LYS A 1 12 ? 3.144 -7.634 6.169 1.00 0.00 12 LYS A N 18
ATOM 33004 C CA . LYS A 1 12 ? 3.934 -8.857 6.166 1.00 0.00 12 LYS A CA 18
ATOM 33005 C C . LYS A 1 12 ? 3.029 -10.082 6.204 1.00 0.00 12 LYS A C 18
ATOM 33006 O O . LYS A 1 12 ? 3.271 -11.057 5.499 1.00 0.00 12 LYS A O 18
ATOM 33025 N N . GLU A 1 13 ? 1.982 -10.024 7.021 1.00 0.00 13 GLU A N 18
ATOM 33026 C CA . GLU A 1 13 ? 1.030 -11.126 7.105 1.00 0.00 13 GLU A CA 18
ATOM 33027 C C . GLU A 1 13 ? 0.288 -11.280 5.784 1.00 0.00 13 GLU A C 18
ATOM 33028 O O . GLU A 1 13 ? 0.134 -12.386 5.265 1.00 0.00 13 GLU A O 18
ATOM 33040 N N . TRP A 1 14 ? -0.152 -10.153 5.242 1.00 0.00 14 TRP A N 18
ATOM 33041 C CA . TRP A 1 14 ? -0.824 -10.121 3.954 1.00 0.00 14 TRP A CA 18
ATOM 33042 C C . TRP A 1 14 ? 0.084 -10.689 2.865 1.00 0.00 14 TRP A C 18
ATOM 33043 O O . TRP A 1 14 ? -0.340 -11.522 2.065 1.00 0.00 14 TRP A O 18
ATOM 33064 N N . TYR A 1 15 ? 1.334 -10.241 2.856 1.00 0.00 15 TYR A N 18
ATOM 33065 C CA . TYR A 1 15 ? 2.331 -10.726 1.908 1.00 0.00 15 TYR A CA 18
ATOM 33066 C C . TYR A 1 15 ? 2.567 -12.222 2.073 1.00 0.00 15 TYR A C 18
ATOM 33067 O O . TYR A 1 15 ? 2.545 -12.965 1.100 1.00 0.00 15 TYR A O 18
ATOM 33085 N N . GLU A 1 16 ? 2.785 -12.655 3.309 1.00 0.00 16 GLU A N 18
ATOM 33086 C CA . GLU A 1 16 ? 3.051 -14.061 3.600 1.00 0.00 16 GLU A CA 18
ATOM 33087 C C . GLU A 1 16 ? 1.862 -14.927 3.186 1.00 0.00 16 GLU A C 18
ATOM 33088 O O . GLU A 1 16 ? 2.019 -16.087 2.798 1.00 0.00 16 GLU A O 18
ATOM 33100 N N . HIS A 1 17 ? 0.675 -14.347 3.258 1.00 0.00 17 HIS A N 18
ATOM 33101 C CA . HIS A 1 17 ? -0.544 -15.030 2.864 1.00 0.00 17 HIS A CA 18
ATOM 33102 C C . HIS A 1 17 ? -0.681 -15.035 1.337 1.00 0.00 17 HIS A C 18
ATOM 33103 O O . HIS A 1 17 ? -0.869 -16.084 0.725 1.00 0.00 17 HIS A O 18
ATOM 33118 N N . LYS A 1 18 ? -0.548 -13.858 0.728 1.00 0.00 18 LYS A N 18
ATOM 33119 C CA . LYS A 1 18 ? -0.648 -13.714 -0.728 1.00 0.00 18 LYS A CA 18
ATOM 33120 C C . LYS A 1 18 ? 0.522 -14.393 -1.441 1.00 0.00 18 LYS A C 18
ATOM 33121 O O . LYS A 1 18 ? 0.482 -14.607 -2.653 1.00 0.00 18 LYS A O 18
ATOM 33140 N N . LYS A 1 19 ? 1.554 -14.722 -0.674 1.00 0.00 19 LYS A N 18
ATOM 33141 C CA . LYS A 1 19 ? 2.747 -15.390 -1.187 1.00 0.00 19 LYS A CA 18
ATOM 33142 C C . LYS A 1 19 ? 2.392 -16.709 -1.870 1.00 0.00 19 LYS A C 18
ATOM 33143 O O . LYS A 1 19 ? 3.077 -17.146 -2.793 1.00 0.00 19 LYS A O 18
ATOM 33162 N N . GLN A 1 20 ? 1.310 -17.335 -1.419 1.00 0.00 20 GLN A N 18
ATOM 33163 C CA . GLN A 1 20 ? 0.904 -18.626 -1.961 1.00 0.00 20 GLN A CA 18
ATOM 33164 C C . GLN A 1 20 ? 0.012 -18.448 -3.189 1.00 0.00 20 GLN A C 18
ATOM 33165 O O . GLN A 1 20 ? -0.353 -19.422 -3.848 1.00 0.00 20 GLN A O 18
ATOM 33179 N N . VAL A 1 21 ? -0.335 -17.204 -3.493 1.00 0.00 21 VAL A N 18
ATOM 33180 C CA . VAL A 1 21 ? -1.178 -16.903 -4.642 1.00 0.00 21 VAL A CA 18
ATOM 33181 C C . VAL A 1 21 ? -0.321 -16.591 -5.857 1.00 0.00 21 VAL A C 18
ATOM 33182 O O . VAL A 1 21 ? -0.517 -17.152 -6.940 1.00 0.00 21 VAL A O 18
ATOM 33195 N N . TRP A 1 22 ? 0.641 -15.708 -5.665 1.00 0.00 22 TRP A N 18
ATOM 33196 C CA . TRP A 1 22 ? 1.522 -15.302 -6.745 1.00 0.00 22 TRP A CA 18
ATOM 33197 C C . TRP A 1 22 ? 2.721 -16.235 -6.830 1.00 0.00 22 TRP A C 18
ATOM 33198 O O . TRP A 1 22 ? 2.929 -17.079 -5.959 1.00 0.00 22 TRP A O 18
ATOM 33219 N N . SER A 1 23 ? 3.495 -16.087 -7.890 1.00 0.00 23 SER A N 18
ATOM 33220 C CA . SER A 1 23 ? 4.726 -16.838 -8.041 1.00 0.00 23 SER A CA 18
ATOM 33221 C C . SER A 1 23 ? 5.823 -16.187 -7.201 1.00 0.00 23 SER A C 18
ATOM 33222 O O . SER A 1 23 ? 5.836 -14.964 -7.049 1.00 0.00 23 SER A O 18
ATOM 33230 N N . VAL A 1 24 ? 6.729 -17.000 -6.662 1.00 0.00 24 VAL A N 18
ATOM 33231 C CA . VAL A 1 24 ? 7.751 -16.523 -5.727 1.00 0.00 24 VAL A CA 18
ATOM 33232 C C . VAL A 1 24 ? 8.544 -15.329 -6.282 1.00 0.00 24 VAL A C 18
ATOM 33233 O O . VAL A 1 24 ? 8.848 -14.388 -5.546 1.00 0.00 24 VAL A O 18
ATOM 33246 N N . GLY A 1 25 ? 8.856 -15.358 -7.576 1.00 0.00 25 GLY A N 18
ATOM 33247 C CA . GLY A 1 25 ? 9.590 -14.265 -8.186 1.00 0.00 25 GLY A CA 18
ATOM 33248 C C . GLY A 1 25 ? 8.797 -12.975 -8.169 1.00 0.00 25 GLY A C 18
ATOM 33249 O O . GLY A 1 25 ? 9.272 -11.948 -7.679 1.00 0.00 25 GLY A O 18
ATOM 33253 N N . TYR A 1 26 ? 7.578 -13.043 -8.693 1.00 0.00 26 TYR A N 18
ATOM 33254 C CA . TYR A 1 26 ? 6.672 -11.899 -8.721 1.00 0.00 26 TYR A CA 18
ATOM 33255 C C . TYR A 1 26 ? 6.400 -11.392 -7.308 1.00 0.00 26 TYR A C 18
ATOM 33256 O O . TYR A 1 26 ? 6.397 -10.186 -7.059 1.00 0.00 26 TYR A O 18
ATOM 33274 N N . ALA A 1 27 ? 6.182 -12.324 -6.386 1.00 0.00 27 ALA A N 18
ATOM 33275 C CA . ALA A 1 27 ? 5.902 -11.984 -4.997 1.00 0.00 27 ALA A CA 18
ATOM 33276 C C . ALA A 1 27 ? 7.072 -11.237 -4.367 1.00 0.00 27 ALA A C 18
ATOM 33277 O O . ALA A 1 27 ? 6.875 -10.272 -3.632 1.00 0.00 27 ALA A O 18
ATOM 33284 N N . THR A 1 28 ? 8.287 -11.679 -4.668 1.00 0.00 28 THR A N 18
ATOM 33285 C CA . THR A 1 28 ? 9.483 -11.034 -4.145 1.00 0.00 28 THR A CA 18
ATOM 33286 C C . THR A 1 28 ? 9.638 -9.622 -4.714 1.00 0.00 28 THR A C 18
ATOM 33287 O O . THR A 1 28 ? 9.903 -8.677 -3.973 1.00 0.00 28 THR A O 18
ATOM 33298 N N . GLU A 1 29 ? 9.450 -9.482 -6.024 1.00 0.00 29 GLU A N 18
ATOM 33299 C CA . GLU A 1 29 ? 9.520 -8.173 -6.673 1.00 0.00 29 GLU A CA 18
ATOM 33300 C C . GLU A 1 29 ? 8.476 -7.222 -6.105 1.00 0.00 29 GLU A C 18
ATOM 33301 O O . GLU A 1 29 ? 8.780 -6.075 -5.774 1.00 0.00 29 GLU A O 18
ATOM 33313 N N . LEU A 1 30 ? 7.246 -7.711 -5.985 1.00 0.00 30 LEU A N 18
ATOM 33314 C CA . LEU A 1 30 ? 6.151 -6.918 -5.445 1.00 0.00 30 LEU A CA 18
ATOM 33315 C C . LEU A 1 30 ? 6.467 -6.482 -4.019 1.00 0.00 30 LEU A C 18
ATOM 33316 O O . LEU A 1 30 ? 6.324 -5.309 -3.677 1.00 0.00 30 LEU A O 18
ATOM 33332 N N . ALA A 1 31 ? 6.918 -7.429 -3.207 1.00 0.00 31 ALA A N 18
ATOM 33333 C CA . ALA A 1 31 ? 7.243 -7.154 -1.815 1.00 0.00 31 ALA A CA 18
ATOM 33334 C C . ALA A 1 31 ? 8.398 -6.169 -1.701 1.00 0.00 31 ALA A C 18
ATOM 33335 O O . ALA A 1 31 ? 8.363 -5.257 -0.883 1.00 0.00 31 ALA A O 18
ATOM 33342 N N . LYS A 1 32 ? 9.416 -6.353 -2.528 1.00 0.00 32 LYS A N 18
ATOM 33343 C CA . LYS A 1 32 ? 10.591 -5.496 -2.483 1.00 0.00 32 LYS A CA 18
ATOM 33344 C C . LYS A 1 32 ? 10.228 -4.075 -2.905 1.00 0.00 32 LYS A C 18
ATOM 33345 O O . LYS A 1 32 ? 10.616 -3.110 -2.256 1.00 0.00 32 LYS A O 18
ATOM 33364 N N . MET A 1 33 ? 9.474 -3.964 -3.993 1.00 0.00 33 MET A N 18
ATOM 33365 C CA . MET A 1 33 ? 9.003 -2.668 -4.479 1.00 0.00 33 MET A CA 18
ATOM 33366 C C . MET A 1 33 ? 8.163 -1.970 -3.414 1.00 0.00 33 MET A C 18
ATOM 33367 O O . MET A 1 33 ? 8.389 -0.804 -3.087 1.00 0.00 33 MET A O 18
ATOM 33381 N N . PHE A 1 34 ? 7.203 -2.706 -2.871 1.00 0.00 34 PHE A N 18
ATOM 33382 C CA . PHE A 1 34 ? 6.302 -2.184 -1.853 1.00 0.00 34 PHE A CA 18
ATOM 33383 C C . PHE A 1 34 ? 7.094 -1.776 -0.612 1.00 0.00 34 PHE A C 18
ATOM 33384 O O . PHE A 1 34 ? 6.799 -0.768 0.022 1.00 0.00 34 PHE A O 18
ATOM 33401 N N . ASP A 1 35 ? 8.109 -2.564 -0.287 1.00 0.00 35 ASP A N 18
ATOM 33402 C CA . ASP A 1 35 ? 8.970 -2.289 0.859 1.00 0.00 35 ASP A CA 18
ATOM 33403 C C . ASP A 1 35 ? 9.770 -1.006 0.640 1.00 0.00 35 ASP A C 18
ATOM 33404 O O . ASP A 1 35 ? 9.710 -0.082 1.452 1.00 0.00 35 ASP A O 18
ATOM 33413 N N . ASP A 1 36 ? 10.479 -0.948 -0.487 1.00 0.00 36 ASP A N 18
ATOM 33414 C CA . ASP A 1 36 ? 11.394 0.159 -0.790 1.00 0.00 36 ASP A CA 18
ATOM 33415 C C . ASP A 1 36 ? 10.705 1.518 -0.741 1.00 0.00 36 ASP A C 18
ATOM 33416 O O . ASP A 1 36 ? 11.310 2.513 -0.327 1.00 0.00 36 ASP A O 18
ATOM 33425 N N . ASP A 1 37 ? 9.455 1.573 -1.174 1.00 0.00 37 ASP A N 18
ATOM 33426 C CA . ASP A 1 37 ? 8.747 2.845 -1.249 1.00 0.00 37 ASP A CA 18
ATOM 33427 C C . ASP A 1 37 ? 7.749 3.033 -0.111 1.00 0.00 37 ASP A C 18
ATOM 33428 O O . ASP A 1 37 ? 7.770 4.055 0.569 1.00 0.00 37 ASP A O 18
ATOM 33437 N N . ILE A 1 38 ? 6.887 2.049 0.107 1.00 0.00 38 ILE A N 18
ATOM 33438 C CA . ILE A 1 38 ? 5.794 2.194 1.070 1.00 0.00 38 ILE A CA 18
ATOM 33439 C C . ILE A 1 38 ? 6.303 2.253 2.510 1.00 0.00 38 ILE A C 18
ATOM 33440 O O . ILE A 1 38 ? 5.824 3.063 3.307 1.00 0.00 38 ILE A O 18
ATOM 33456 N N . LEU A 1 39 ? 7.283 1.418 2.837 1.00 0.00 39 LEU A N 18
ATOM 33457 C CA . LEU A 1 39 ? 7.765 1.306 4.216 1.00 0.00 39 LEU A CA 18
ATOM 33458 C C . LEU A 1 39 ? 8.315 2.631 4.761 1.00 0.00 39 LEU A C 18
ATOM 33459 O O . LEU A 1 39 ? 7.907 3.060 5.841 1.00 0.00 39 LEU A O 18
ATOM 33475 N N . PRO A 1 40 ? 9.234 3.310 4.041 1.00 0.00 40 PRO A N 18
ATOM 33476 C CA . PRO A 1 40 ? 9.761 4.613 4.477 1.00 0.00 40 PRO A CA 18
ATOM 33477 C C . PRO A 1 40 ? 8.681 5.690 4.597 1.00 0.00 40 PRO A C 18
ATOM 33478 O O . PRO A 1 40 ? 8.876 6.705 5.269 1.00 0.00 40 PRO A O 18
ATOM 33489 N N . ILE A 1 41 ? 7.539 5.466 3.955 1.00 0.00 41 ILE A N 18
ATOM 33490 C CA . ILE A 1 41 ? 6.474 6.459 3.943 1.00 0.00 41 ILE A CA 18
ATOM 33491 C C . ILE A 1 41 ? 5.420 6.160 5.011 1.00 0.00 41 ILE A C 18
ATOM 33492 O O . ILE A 1 41 ? 5.251 6.929 5.958 1.00 0.00 41 ILE A O 18
ATOM 33508 N N . ILE A 1 42 ? 4.722 5.038 4.868 1.00 0.00 42 ILE A N 18
ATOM 33509 C CA . ILE A 1 42 ? 3.631 4.701 5.782 1.00 0.00 42 ILE A CA 18
ATOM 33510 C C . ILE A 1 42 ? 3.868 3.369 6.481 1.00 0.00 42 ILE A C 18
ATOM 33511 O O . ILE A 1 42 ? 3.012 2.902 7.230 1.00 0.00 42 ILE A O 18
ATOM 33527 N N . GLY A 1 43 ? 5.022 2.760 6.237 1.00 0.00 43 GLY A N 18
ATOM 33528 C CA . GLY A 1 43 ? 5.302 1.443 6.789 1.00 0.00 43 GLY A CA 18
ATOM 33529 C C . GLY A 1 43 ? 5.194 1.408 8.297 1.00 0.00 43 GLY A C 18
ATOM 33530 O O . GLY A 1 43 ? 4.630 0.473 8.865 1.00 0.00 43 GLY A O 18
ATOM 33534 N N . GLY A 1 44 ? 5.718 2.441 8.940 1.00 0.00 44 GLY A N 18
ATOM 33535 C CA . GLY A 1 44 ? 5.701 2.499 10.386 1.00 0.00 44 GLY A CA 18
ATOM 33536 C C . GLY A 1 44 ? 4.444 3.145 10.934 1.00 0.00 44 GLY A C 18
ATOM 33537 O O . GLY A 1 44 ? 4.351 3.413 12.131 1.00 0.00 44 GLY A O 18
ATOM 33541 N N . LEU A 1 45 ? 3.471 3.396 10.069 1.00 0.00 45 LEU A N 18
ATOM 33542 C CA . LEU A 1 45 ? 2.226 4.003 10.500 1.00 0.00 45 LEU A CA 18
ATOM 33543 C C . LEU A 1 45 ? 1.186 2.931 10.764 1.00 0.00 45 LEU A C 18
ATOM 33544 O O . LEU A 1 45 ? 1.120 1.932 10.050 1.00 0.00 45 LEU A O 18
ATOM 33560 N N . GLU A 1 46 ? 0.393 3.123 11.802 1.00 0.00 46 GLU A N 18
ATOM 33561 C CA . GLU A 1 46 ? -0.694 2.209 12.093 1.00 0.00 46 GLU A CA 18
ATOM 33562 C C . GLU A 1 46 ? -1.789 2.378 11.059 1.00 0.00 46 GLU A C 18
ATOM 33563 O O . GLU A 1 46 ? -2.140 3.497 10.696 1.00 0.00 46 GLU A O 18
ATOM 33575 N N . ILE A 1 47 ? -2.322 1.261 10.592 1.00 0.00 47 ILE A N 18
ATOM 33576 C CA . ILE A 1 47 ? -3.228 1.250 9.450 1.00 0.00 47 ILE A CA 18
ATOM 33577 C C . ILE A 1 47 ? -4.497 2.074 9.710 1.00 0.00 47 ILE A C 18
ATOM 33578 O O . ILE A 1 47 ? -5.140 2.551 8.777 1.00 0.00 47 ILE A O 18
ATOM 33594 N N . GLN A 1 48 ? -4.837 2.265 10.982 1.00 0.00 48 GLN A N 18
ATOM 33595 C CA . GLN A 1 48 ? -6.010 3.052 11.341 1.00 0.00 48 GLN A CA 18
ATOM 33596 C C . GLN A 1 48 ? -5.651 4.523 11.533 1.00 0.00 48 GLN A C 18
ATOM 33597 O O . GLN A 1 48 ? -6.531 5.357 11.745 1.00 0.00 48 GLN A O 18
ATOM 33611 N N . ASP A 1 49 ? -4.367 4.841 11.470 1.00 0.00 49 ASP A N 18
ATOM 33612 C CA . ASP A 1 49 ? -3.910 6.189 11.795 1.00 0.00 49 ASP A CA 18
ATOM 33613 C C . ASP A 1 49 ? -3.157 6.817 10.628 1.00 0.00 49 ASP A C 18
ATOM 33614 O O . ASP A 1 49 ? -2.600 7.909 10.749 1.00 0.00 49 ASP A O 18
ATOM 33623 N N . ILE A 1 50 ? -3.151 6.130 9.495 1.00 0.00 50 ILE A N 18
ATOM 33624 C CA . ILE A 1 50 ? -2.476 6.634 8.307 1.00 0.00 50 ILE A CA 18
ATOM 33625 C C . ILE A 1 50 ? -3.245 7.804 7.713 1.00 0.00 50 ILE A C 18
ATOM 33626 O O . ILE A 1 50 ? -4.449 7.708 7.453 1.00 0.00 50 ILE A O 18
ATOM 33642 N N . GLU A 1 51 ? -2.546 8.905 7.507 1.00 0.00 51 GLU A N 18
ATOM 33643 C CA . GLU A 1 51 ? -3.155 10.106 6.966 1.00 0.00 51 GLU A CA 18
ATOM 33644 C C . GLU A 1 51 ? -3.210 10.052 5.439 1.00 0.00 51 GLU A C 18
ATOM 33645 O O . GLU A 1 51 ? -2.309 9.510 4.791 1.00 0.00 51 GLU A O 18
ATOM 33657 N N . PRO A 1 52 ? -4.280 10.611 4.854 1.00 0.00 52 PRO A N 18
ATOM 33658 C CA . PRO A 1 52 ? -4.495 10.624 3.400 1.00 0.00 52 PRO A CA 18
ATOM 33659 C C . PRO A 1 52 ? -3.299 11.161 2.615 1.00 0.00 52 PRO A C 18
ATOM 33660 O O . PRO A 1 52 ? -2.871 10.556 1.630 1.00 0.00 52 PRO A O 18
ATOM 33671 N N . MET A 1 53 ? -2.751 12.285 3.061 1.00 0.00 53 MET A N 18
ATOM 33672 C CA . MET A 1 53 ? -1.675 12.948 2.331 1.00 0.00 53 MET A CA 18
ATOM 33673 C C . MET A 1 53 ? -0.380 12.143 2.374 1.00 0.00 53 MET A C 18
ATOM 33674 O O . MET A 1 53 ? 0.480 12.306 1.511 1.00 0.00 53 MET A O 18
ATOM 33688 N N . GLN A 1 54 ? -0.241 11.266 3.361 1.00 0.00 54 GLN A N 18
ATOM 33689 C CA . GLN A 1 54 ? 0.943 10.418 3.442 1.00 0.00 54 GLN A CA 18
ATOM 33690 C C . GLN A 1 54 ? 0.773 9.209 2.526 1.00 0.00 54 GLN A C 18
ATOM 33691 O O . GLN A 1 54 ? 1.735 8.702 1.949 1.00 0.00 54 GLN A O 18
ATOM 33705 N N . LEU A 1 55 ? -0.464 8.762 2.372 1.00 0.00 55 LEU A N 18
ATOM 33706 C CA . LEU A 1 55 ? -0.761 7.681 1.446 1.00 0.00 55 LEU A CA 18
ATOM 33707 C C . LEU A 1 55 ? -0.587 8.182 0.014 1.00 0.00 55 LEU A C 18
ATOM 33708 O O . LEU A 1 55 ? -0.047 7.483 -0.849 1.00 0.00 55 LEU A O 18
ATOM 33724 N N . LEU A 1 56 ? -1.020 9.417 -0.223 1.00 0.00 56 LEU A N 18
ATOM 33725 C CA . LEU A 1 56 ? -0.796 10.074 -1.505 1.00 0.00 56 LEU A CA 18
ATOM 33726 C C . LEU A 1 56 ? 0.701 10.279 -1.715 1.00 0.00 56 LEU A C 18
ATOM 33727 O O . LEU A 1 56 ? 1.187 10.261 -2.843 1.00 0.00 56 LEU A O 18
ATOM 33743 N N . GLU A 1 57 ? 1.431 10.438 -0.616 1.00 0.00 57 GLU A N 18
ATOM 33744 C CA . GLU A 1 57 ? 2.877 10.592 -0.675 1.00 0.00 57 GLU A CA 18
ATOM 33745 C C . GLU A 1 57 ? 3.519 9.329 -1.250 1.00 0.00 57 GLU A C 18
ATOM 33746 O O . GLU A 1 57 ? 4.519 9.405 -1.962 1.00 0.00 57 GLU A O 18
ATOM 33758 N N . VAL A 1 58 ? 2.939 8.171 -0.938 1.00 0.00 58 VAL A N 18
ATOM 33759 C CA . VAL A 1 58 ? 3.377 6.913 -1.541 1.00 0.00 58 VAL A CA 18
ATOM 33760 C C . VAL A 1 58 ? 3.177 6.950 -3.055 1.00 0.00 58 VAL A C 18
ATOM 33761 O O . VAL A 1 58 ? 4.114 6.727 -3.824 1.00 0.00 58 VAL A O 18
ATOM 33774 N N . ILE A 1 59 ? 1.949 7.244 -3.474 1.00 0.00 59 ILE A N 18
ATOM 33775 C CA . ILE A 1 59 ? 1.627 7.358 -4.898 1.00 0.00 59 ILE A CA 18
ATOM 33776 C C . ILE A 1 59 ? 2.550 8.377 -5.574 1.00 0.00 59 ILE A C 18
ATOM 33777 O O . ILE A 1 59 ? 3.091 8.128 -6.653 1.00 0.00 59 ILE A O 18
ATOM 33793 N N . ARG A 1 60 ? 2.747 9.506 -4.907 1.00 0.00 60 ARG A N 18
ATOM 33794 C CA . ARG A 1 60 ? 3.566 10.588 -5.435 1.00 0.00 60 ARG A CA 18
ATOM 33795 C C . ARG A 1 60 ? 5.047 10.209 -5.435 1.00 0.00 60 ARG A C 18
ATOM 33796 O O . ARG A 1 60 ? 5.839 10.748 -6.209 1.00 0.00 60 ARG A O 18
ATOM 33817 N N . ARG A 1 61 ? 5.417 9.267 -4.572 1.00 0.00 61 ARG A N 18
ATOM 33818 C CA . ARG A 1 61 ? 6.777 8.747 -4.547 1.00 0.00 61 ARG A CA 18
ATOM 33819 C C . ARG A 1 61 ? 7.073 8.023 -5.854 1.00 0.00 61 ARG A C 18
ATOM 33820 O O . ARG A 1 61 ? 8.159 8.151 -6.419 1.00 0.00 61 ARG A O 18
ATOM 33841 N N . PHE A 1 62 ? 6.091 7.275 -6.339 1.00 0.00 62 PHE A N 18
ATOM 33842 C CA . PHE A 1 62 ? 6.220 6.596 -7.621 1.00 0.00 62 PHE A CA 18
ATOM 33843 C C . PHE A 1 62 ? 6.133 7.588 -8.777 1.00 0.00 62 PHE A C 18
ATOM 33844 O O . PHE A 1 62 ? 6.738 7.374 -9.830 1.00 0.00 62 PHE A O 18
ATOM 33861 N N . GLU A 1 63 ? 5.388 8.673 -8.577 1.00 0.00 63 GLU A N 18
ATOM 33862 C CA . GLU A 1 63 ? 5.294 9.736 -9.577 1.00 0.00 63 GLU A CA 18
ATOM 33863 C C . GLU A 1 63 ? 6.660 10.389 -9.771 1.00 0.00 63 GLU A C 18
ATOM 33864 O O . GLU A 1 63 ? 7.057 10.703 -10.894 1.00 0.00 63 GLU A O 18
ATOM 33876 N N . ASP A 1 64 ? 7.379 10.566 -8.664 1.00 0.00 64 ASP A N 18
ATOM 33877 C CA . ASP A 1 64 ? 8.741 11.099 -8.689 1.00 0.00 64 ASP A CA 18
ATOM 33878 C C . ASP A 1 64 ? 9.643 10.240 -9.570 1.00 0.00 64 ASP A C 18
ATOM 33879 O O . ASP A 1 64 ? 10.505 10.752 -10.286 1.00 0.00 64 ASP A O 18
ATOM 33888 N N . ARG A 1 65 ? 9.422 8.930 -9.521 1.00 0.00 65 ARG A N 18
ATOM 33889 C CA . ARG A 1 65 ? 10.203 7.993 -10.318 1.00 0.00 65 ARG A CA 18
ATOM 33890 C C . ARG A 1 65 ? 9.768 8.031 -11.779 1.00 0.00 65 ARG A C 18
ATOM 33891 O O . ARG A 1 65 ? 10.528 7.656 -12.674 1.00 0.00 65 ARG A O 18
ATOM 33912 N N . GLY A 1 66 ? 8.539 8.475 -12.012 1.00 0.00 66 GLY A N 18
ATOM 33913 C CA . GLY A 1 66 ? 7.978 8.431 -13.345 1.00 0.00 66 GLY A CA 18
ATOM 33914 C C . GLY A 1 66 ? 7.242 7.131 -13.587 1.00 0.00 66 GLY A C 18
ATOM 33915 O O . GLY A 1 66 ? 6.808 6.845 -14.705 1.00 0.00 66 GLY A O 18
ATOM 33919 N N . ALA A 1 67 ? 7.093 6.349 -12.527 1.00 0.00 67 ALA A N 18
ATOM 33920 C CA . ALA A 1 67 ? 6.424 5.063 -12.607 1.00 0.00 67 ALA A CA 18
ATOM 33921 C C . ALA A 1 67 ? 4.932 5.229 -12.358 1.00 0.00 67 ALA A C 18
ATOM 33922 O O . ALA A 1 67 ? 4.466 5.138 -11.222 1.00 0.00 67 ALA A O 18
ATOM 33929 N N . MET A 1 68 ? 4.191 5.487 -13.424 1.00 0.00 68 MET A N 18
ATOM 33930 C CA . MET A 1 68 ? 2.765 5.752 -13.315 1.00 0.00 68 MET A CA 18
ATOM 33931 C C . MET A 1 68 ? 2.008 4.466 -13.003 1.00 0.00 68 MET A C 18
ATOM 33932 O O . MET A 1 68 ? 1.024 4.480 -12.257 1.00 0.00 68 MET A O 18
ATOM 33946 N N . GLU A 1 69 ? 2.487 3.356 -13.561 1.00 0.00 69 GLU A N 18
ATOM 33947 C CA . GLU A 1 69 ? 1.883 2.053 -13.316 1.00 0.00 69 GLU A CA 18
ATOM 33948 C C . GLU A 1 69 ? 1.944 1.722 -11.835 1.00 0.00 69 GLU A C 18
ATOM 33949 O O . GLU A 1 69 ? 0.924 1.453 -11.203 1.00 0.00 69 GLU A O 18
ATOM 33961 N N . ARG A 1 70 ? 3.151 1.778 -11.287 1.00 0.00 70 ARG A N 18
ATOM 33962 C CA . ARG A 1 70 ? 3.385 1.409 -9.901 1.00 0.00 70 ARG A CA 18
ATOM 33963 C C . ARG A 1 70 ? 2.707 2.390 -8.954 1.00 0.00 70 ARG A C 18
ATOM 33964 O O . ARG A 1 70 ? 2.374 2.039 -7.828 1.00 0.00 70 ARG A O 18
ATOM 33985 N N . ALA A 1 71 ? 2.490 3.616 -9.421 1.00 0.00 71 ALA A N 18
ATOM 33986 C CA . ALA A 1 71 ? 1.768 4.611 -8.639 1.00 0.00 71 ALA A CA 18
ATOM 33987 C C . ALA A 1 71 ? 0.314 4.186 -8.452 1.00 0.00 71 ALA A C 18
ATOM 33988 O O . ALA A 1 71 ? -0.206 4.163 -7.332 1.00 0.00 71 ALA A O 18
ATOM 33995 N N . ASN A 1 72 ? -0.335 3.829 -9.554 1.00 0.00 72 ASN A N 18
ATOM 33996 C CA . ASN A 1 72 ? -1.726 3.381 -9.509 1.00 0.00 72 ASN A CA 18
ATOM 33997 C C . ASN A 1 72 ? -1.815 1.998 -8.881 1.00 0.00 72 ASN A C 18
ATOM 33998 O O . ASN A 1 72 ? -2.829 1.630 -8.284 1.00 0.00 72 ASN A O 18
ATOM 34009 N N . LYS A 1 73 ? -0.742 1.237 -9.026 1.00 0.00 73 LYS A N 18
ATOM 34010 C CA . LYS A 1 73 ? -0.668 -0.105 -8.477 1.00 0.00 73 LYS A CA 18
ATOM 34011 C C . LYS A 1 73 ? -0.501 -0.057 -6.962 1.00 0.00 73 LYS A C 18
ATOM 34012 O O . LYS A 1 73 ? -1.079 -0.872 -6.247 1.00 0.00 73 LYS A O 18
ATOM 34031 N N . ALA A 1 74 ? 0.279 0.907 -6.481 1.00 0.00 74 ALA A N 18
ATOM 34032 C CA . ALA A 1 74 ? 0.442 1.118 -5.048 1.00 0.00 74 ALA A CA 18
ATOM 34033 C C . ALA A 1 74 ? -0.905 1.397 -4.401 1.00 0.00 74 ALA A C 18
ATOM 34034 O O . ALA A 1 74 ? -1.283 0.739 -3.435 1.00 0.00 74 ALA A O 18
ATOM 34041 N N . ARG A 1 75 ? -1.635 2.356 -4.966 1.00 0.00 75 ARG A N 18
ATOM 34042 C CA . ARG A 1 75 ? -2.963 2.713 -4.474 1.00 0.00 75 ARG A CA 18
ATOM 34043 C C . ARG A 1 75 ? -3.851 1.479 -4.331 1.00 0.00 75 ARG A C 18
ATOM 34044 O O . ARG A 1 75 ? -4.463 1.251 -3.286 1.00 0.00 75 ARG A O 18
ATOM 34065 N N . ARG A 1 76 ? -3.903 0.680 -5.386 1.00 0.00 76 ARG A N 18
ATOM 34066 C CA . ARG A 1 76 ? -4.784 -0.477 -5.418 1.00 0.00 76 ARG A CA 18
ATOM 34067 C C . ARG A 1 76 ? -4.275 -1.602 -4.521 1.00 0.00 76 ARG A C 18
ATOM 34068 O O . ARG A 1 76 ? -5.064 -2.398 -4.009 1.00 0.00 76 ARG A O 18
ATOM 34089 N N . ARG A 1 77 ? -2.964 -1.667 -4.311 1.00 0.00 77 ARG A N 18
ATOM 34090 C CA . ARG A 1 77 ? -2.399 -2.699 -3.456 1.00 0.00 77 ARG A CA 18
ATOM 34091 C C . ARG A 1 77 ? -2.581 -2.322 -1.992 1.00 0.00 77 ARG A C 18
ATOM 34092 O O . ARG A 1 77 ? -2.809 -3.184 -1.147 1.00 0.00 77 ARG A O 18
ATOM 34113 N N . CYS A 1 78 ? -2.491 -1.030 -1.698 1.00 0.00 78 CYS A N 18
ATOM 34114 C CA . CYS A 1 78 ? -2.763 -0.539 -0.355 1.00 0.00 78 CYS A CA 18
ATOM 34115 C C . CYS A 1 78 ? -4.233 -0.750 -0.005 1.00 0.00 78 CYS A C 18
ATOM 34116 O O . CYS A 1 78 ? -4.565 -1.130 1.116 1.00 0.00 78 CYS A O 18
ATOM 34124 N N . GLY A 1 79 ? -5.112 -0.511 -0.979 1.00 0.00 79 GLY A N 18
ATOM 34125 C CA . GLY A 1 79 ? -6.526 -0.787 -0.792 1.00 0.00 79 GLY A CA 18
ATOM 34126 C C . GLY A 1 79 ? -6.785 -2.257 -0.515 1.00 0.00 79 GLY A C 18
ATOM 34127 O O . GLY A 1 79 ? -7.707 -2.608 0.223 1.00 0.00 79 GLY A O 18
ATOM 34131 N N . GLU A 1 80 ? -5.967 -3.109 -1.117 1.00 0.00 80 GLU A N 18
ATOM 34132 C CA . GLU A 1 80 ? -6.014 -4.546 -0.878 1.00 0.00 80 GLU A CA 18
ATOM 34133 C C . GLU A 1 80 ? -5.631 -4.855 0.572 1.00 0.00 80 GLU A C 18
ATOM 34134 O O . GLU A 1 80 ? -6.283 -5.657 1.241 1.00 0.00 80 GLU A O 18
ATOM 34146 N N . VAL A 1 81 ? -4.585 -4.193 1.059 1.00 0.00 81 VAL A N 18
ATOM 34147 C CA . VAL A 1 81 ? -4.160 -4.351 2.447 1.00 0.00 81 VAL A CA 18
ATOM 34148 C C . VAL A 1 81 ? -5.238 -3.829 3.399 1.00 0.00 81 VAL A C 18
ATOM 34149 O O . VAL A 1 81 ? -5.515 -4.438 4.433 1.00 0.00 81 VAL A O 18
ATOM 34162 N N . PHE A 1 82 ? -5.851 -2.703 3.036 1.00 0.00 82 PHE A N 18
ATOM 34163 C CA . PHE A 1 82 ? -6.951 -2.144 3.818 1.00 0.00 82 PHE A CA 18
ATOM 34164 C C . PHE A 1 82 ? -8.105 -3.136 3.895 1.00 0.00 82 PHE A C 18
ATOM 34165 O O . PHE A 1 82 ? -8.693 -3.337 4.956 1.00 0.00 82 PHE A O 18
ATOM 34182 N N . ARG A 1 83 ? -8.415 -3.757 2.761 1.00 0.00 83 ARG A N 18
ATOM 34183 C CA . ARG A 1 83 ? -9.438 -4.794 2.703 1.00 0.00 83 ARG A CA 18
ATOM 34184 C C . ARG A 1 83 ? -9.100 -5.926 3.669 1.00 0.00 83 ARG A C 18
ATOM 34185 O O . ARG A 1 83 ? -9.939 -6.340 4.473 1.00 0.00 83 ARG A O 18
ATOM 34206 N N . TYR A 1 84 ? -7.864 -6.407 3.591 1.00 0.00 84 TYR A N 18
ATOM 34207 C CA . TYR A 1 84 ? -7.389 -7.473 4.460 1.00 0.00 84 TYR A CA 18
ATOM 34208 C C . TYR A 1 84 ? -7.564 -7.084 5.924 1.00 0.00 84 TYR A C 18
ATOM 34209 O O . TYR A 1 84 ? -8.008 -7.885 6.743 1.00 0.00 84 TYR A O 18
ATOM 34227 N N . ALA A 1 85 ? -7.233 -5.838 6.234 1.00 0.00 85 ALA A N 18
ATOM 34228 C CA . ALA A 1 85 ? -7.310 -5.336 7.598 1.00 0.00 85 ALA A CA 18
ATOM 34229 C C . ALA A 1 85 ? -8.754 -5.241 8.088 1.00 0.00 85 ALA A C 18
ATOM 34230 O O . ALA A 1 85 ? -9.032 -5.476 9.262 1.00 0.00 85 ALA A O 18
ATOM 34237 N N . ILE A 1 86 ? -9.670 -4.893 7.195 1.00 0.00 86 ILE A N 18
ATOM 34238 C CA . ILE A 1 86 ? -11.086 -4.838 7.549 1.00 0.00 86 ILE A CA 18
ATOM 34239 C C . ILE A 1 86 ? -11.609 -6.242 7.849 1.00 0.00 86 ILE A C 18
ATOM 34240 O O . ILE A 1 86 ? -12.327 -6.458 8.829 1.00 0.00 86 ILE A O 18
ATOM 34256 N N . VAL A 1 87 ? -11.208 -7.199 7.021 1.00 0.00 87 VAL A N 18
ATOM 34257 C CA . VAL A 1 87 ? -11.616 -8.589 7.190 1.00 0.00 87 VAL A CA 18
ATOM 34258 C C . VAL A 1 87 ? -10.992 -9.192 8.451 1.00 0.00 87 VAL A C 18
ATOM 34259 O O . VAL A 1 87 ? -11.608 -10.020 9.127 1.00 0.00 87 VAL A O 18
ATOM 34272 N N . THR A 1 88 ? -9.778 -8.766 8.776 1.00 0.00 88 THR A N 18
ATOM 34273 C CA . THR A 1 88 ? -9.082 -9.267 9.958 1.00 0.00 88 THR A CA 18
ATOM 34274 C C . THR A 1 88 ? -9.481 -8.490 11.214 1.00 0.00 88 THR A C 18
ATOM 34275 O O . THR A 1 88 ? -8.989 -8.764 12.310 1.00 0.00 88 THR A O 18
ATOM 34286 N N . GLY A 1 89 ? -10.374 -7.520 11.042 1.00 0.00 89 GLY A N 18
ATOM 34287 C CA . GLY A 1 89 ? -10.876 -6.752 12.167 1.00 0.00 89 GLY A CA 18
ATOM 34288 C C . GLY A 1 89 ? -9.828 -5.841 12.768 1.00 0.00 89 GLY A C 18
ATOM 34289 O O . GLY A 1 89 ? -9.842 -5.572 13.970 1.00 0.00 89 GLY A O 18
ATOM 34293 N N . ARG A 1 90 ? -8.913 -5.370 11.935 1.00 0.00 90 ARG A N 18
ATOM 34294 C CA . ARG A 1 90 ? -7.856 -4.478 12.386 1.00 0.00 90 ARG A CA 18
ATOM 34295 C C . ARG A 1 90 ? -8.016 -3.089 11.778 1.00 0.00 90 ARG A C 18
ATOM 34296 O O . ARG A 1 90 ? -7.249 -2.180 12.086 1.00 0.00 90 ARG A O 18
ATOM 34317 N N . ALA A 1 91 ? -9.006 -2.925 10.912 1.00 0.00 91 ALA A N 18
ATOM 34318 C CA . ALA A 1 91 ? -9.290 -1.624 10.322 1.00 0.00 91 ALA A CA 18
ATOM 34319 C C . ALA A 1 91 ? -10.788 -1.378 10.248 1.00 0.00 91 ALA A C 18
ATOM 34320 O O . ALA A 1 91 ? -11.546 -2.231 9.790 1.00 0.00 91 ALA A O 18
ATOM 34327 N N . LYS A 1 92 ? -11.204 -0.211 10.719 1.00 0.00 92 LYS A N 18
ATOM 34328 C CA . LYS A 1 92 ? -12.609 0.172 10.694 1.00 0.00 92 LYS A CA 18
ATOM 34329 C C . LYS A 1 92 ? -12.902 1.039 9.472 1.00 0.00 92 LYS A C 18
ATOM 34330 O O . LYS A 1 92 ? -13.979 0.961 8.878 1.00 0.00 92 LYS A O 18
ATOM 34349 N N . TYR A 1 93 ? -11.924 1.855 9.101 1.00 0.00 93 TYR A N 18
ATOM 34350 C CA . TYR A 1 93 ? -12.055 2.777 7.982 1.00 0.00 93 TYR A CA 18
ATOM 34351 C C . TYR A 1 93 ? -10.735 2.863 7.232 1.00 0.00 93 TYR A C 18
ATOM 34352 O O . TYR A 1 93 ? -9.668 2.788 7.841 1.00 0.00 93 TYR A O 18
ATOM 34370 N N . ASN A 1 94 ? -10.806 3.003 5.918 1.00 0.00 94 ASN A N 18
ATOM 34371 C CA . ASN A 1 94 ? -9.611 3.134 5.102 1.00 0.00 94 ASN A CA 18
ATOM 34372 C C . ASN A 1 94 ? -9.628 4.455 4.340 1.00 0.00 94 ASN A C 18
ATOM 34373 O O . ASN A 1 94 ? -10.642 4.830 3.752 1.00 0.00 94 ASN A O 18
ATOM 34384 N N . PRO A 1 95 ? -8.500 5.183 4.348 1.00 0.00 95 PRO A N 18
ATOM 34385 C CA . PRO A 1 95 ? -8.388 6.492 3.691 1.00 0.00 95 PRO A CA 18
ATOM 34386 C C . PRO A 1 95 ? -8.246 6.389 2.172 1.00 0.00 95 PRO A C 18
ATOM 34387 O O . PRO A 1 95 ? -7.580 7.207 1.543 1.00 0.00 95 PRO A O 18
ATOM 34398 N N . ALA A 1 96 ? -8.900 5.395 1.586 1.00 0.00 96 ALA A N 18
ATOM 34399 C CA . ALA A 1 96 ? -8.836 5.173 0.145 1.00 0.00 96 ALA A CA 18
ATOM 34400 C C . ALA A 1 96 ? -9.538 6.297 -0.634 1.00 0.00 96 ALA A C 18
ATOM 34401 O O . ALA A 1 96 ? -8.969 6.827 -1.590 1.00 0.00 96 ALA A O 18
ATOM 34408 N N . PRO A 1 97 ? -10.781 6.689 -0.256 1.00 0.00 97 PRO A N 18
ATOM 34409 C CA . PRO A 1 97 ? -11.456 7.834 -0.882 1.00 0.00 97 PRO A CA 18
ATOM 34410 C C . PRO A 1 97 ? -10.667 9.127 -0.688 1.00 0.00 97 PRO A C 18
ATOM 34411 O O . PRO A 1 97 ? -10.624 9.980 -1.574 1.00 0.00 97 PRO A O 18
ATOM 34422 N N . ASP A 1 98 ? -10.029 9.253 0.473 1.00 0.00 98 ASP A N 18
ATOM 34423 C CA . ASP A 1 98 ? -9.218 10.424 0.790 1.00 0.00 98 ASP A CA 18
ATOM 34424 C C . ASP A 1 98 ? -7.992 10.476 -0.111 1.00 0.00 98 ASP A C 18
ATOM 34425 O O . ASP A 1 98 ? -7.564 11.546 -0.545 1.00 0.00 98 ASP A O 18
ATOM 34434 N N . LEU A 1 99 ? -7.432 9.301 -0.381 1.00 0.00 99 LEU A N 18
ATOM 34435 C CA . LEU A 1 99 ? -6.315 9.154 -1.306 1.00 0.00 99 LEU A CA 18
ATOM 34436 C C . LEU A 1 99 ? -6.676 9.763 -2.661 1.00 0.00 99 LEU A C 18
ATOM 34437 O O . LEU A 1 99 ? -5.928 10.570 -3.217 1.00 0.00 99 LEU A O 18
ATOM 34453 N N . ALA A 1 100 ? -7.838 9.384 -3.172 1.00 0.00 100 ALA A N 18
ATOM 34454 C CA . ALA A 1 100 ? -8.302 9.869 -4.463 1.00 0.00 100 ALA A CA 18
ATOM 34455 C C . ALA A 1 100 ? -8.711 11.335 -4.380 1.00 0.00 100 ALA A C 18
ATOM 34456 O O . ALA A 1 100 ? -8.705 12.055 -5.382 1.00 0.00 100 ALA A O 18
ATOM 34463 N N . ASP A 1 101 ? -9.070 11.769 -3.182 1.00 0.00 101 ASP A N 18
ATOM 34464 C CA . ASP A 1 101 ? -9.490 13.145 -2.957 1.00 0.00 101 ASP A CA 18
ATOM 34465 C C . ASP A 1 101 ? -8.316 14.096 -3.132 1.00 0.00 101 ASP A C 18
ATOM 34466 O O . ASP A 1 101 ? -8.405 15.077 -3.874 1.00 0.00 101 ASP A O 18
ATOM 34475 N N . ALA A 1 102 ? -7.214 13.786 -2.465 1.00 0.00 102 ALA A N 18
ATOM 34476 C CA . ALA A 1 102 ? -5.998 14.584 -2.584 1.00 0.00 102 ALA A CA 18
ATOM 34477 C C . ALA A 1 102 ? -5.436 14.496 -3.995 1.00 0.00 102 ALA A C 18
ATOM 34478 O O . ALA A 1 102 ? -4.903 15.468 -4.519 1.00 0.00 102 ALA A O 18
ATOM 34485 N N . MET A 1 103 ? -5.566 13.321 -4.604 1.00 0.00 103 MET A N 18
ATOM 34486 C CA . MET A 1 103 ? -5.121 13.108 -5.980 1.00 0.00 103 MET A CA 18
ATOM 34487 C C . MET A 1 103 ? -5.762 14.122 -6.930 1.00 0.00 103 MET A C 18
ATOM 34488 O O . MET A 1 103 ? -5.103 14.634 -7.839 1.00 0.00 103 MET A O 18
ATOM 34502 N N . LYS A 1 104 ? -7.039 14.421 -6.708 1.00 0.00 104 LYS A N 18
ATOM 34503 C CA . LYS A 1 104 ? -7.746 15.400 -7.534 1.00 0.00 104 LYS A CA 18
ATOM 34504 C C . LYS A 1 104 ? -7.219 16.805 -7.277 1.00 0.00 104 LYS A C 18
ATOM 34505 O O . LYS A 1 104 ? -6.965 17.564 -8.211 1.00 0.00 104 LYS A O 18
ATOM 34524 N N . GLY A 1 105 ? -7.055 17.138 -6.004 1.00 0.00 105 GLY A N 18
ATOM 34525 C CA . GLY A 1 105 ? -6.550 18.451 -5.634 1.00 0.00 105 GLY A CA 18
ATOM 34526 C C . GLY A 1 105 ? -5.107 18.640 -6.049 1.00 0.00 105 GLY A C 18
ATOM 34527 O O . GLY A 1 105 ? -4.638 19.765 -6.231 1.00 0.00 105 GLY A O 18
ATOM 34531 N N . TYR A 1 106 ? -4.408 17.527 -6.199 1.00 0.00 106 TYR A N 18
ATOM 34532 C CA . TYR A 1 106 ? -3.025 17.528 -6.640 1.00 0.00 106 TYR A CA 18
ATOM 34533 C C . TYR A 1 106 ? -2.935 17.940 -8.108 1.00 0.00 106 TYR A C 18
ATOM 34534 O O . TYR A 1 106 ? -2.135 18.797 -8.472 1.00 0.00 106 TYR A O 18
ATOM 34552 N N . ARG A 1 107 ? -3.790 17.346 -8.940 1.00 0.00 107 ARG A N 18
ATOM 34553 C CA . ARG A 1 107 ? -3.826 17.660 -10.368 1.00 0.00 107 ARG A CA 18
ATOM 34554 C C . ARG A 1 107 ? -4.485 19.025 -10.599 1.00 0.00 107 ARG A C 18
ATOM 34555 O O . ARG A 1 107 ? -4.433 19.588 -11.692 1.00 0.00 107 ARG A O 18
ATOM 34576 N N . LYS A 1 108 ? -5.103 19.546 -9.548 1.00 0.00 108 LYS A N 18
ATOM 34577 C CA . LYS A 1 108 ? -5.684 20.881 -9.566 1.00 0.00 108 LYS A CA 18
ATOM 34578 C C . LYS A 1 108 ? -4.573 21.931 -9.614 1.00 0.00 108 LYS A C 18
ATOM 34579 O O . LYS A 1 108 ? -4.758 23.037 -10.126 1.00 0.00 108 LYS A O 18
ATOM 34598 N N . LYS A 1 109 ? -3.411 21.565 -9.087 1.00 0.00 109 LYS A N 18
ATOM 34599 C CA . LYS A 1 109 ? -2.265 22.461 -9.045 1.00 0.00 109 LYS A CA 18
ATOM 34600 C C . LYS A 1 109 ? -1.348 22.219 -10.237 1.00 0.00 109 LYS A C 18
ATOM 34601 O O . LYS A 1 109 ? -1.288 21.115 -10.778 1.00 0.00 109 LYS A O 18
ATOM 34620 N N . ASN A 1 110 ? -0.633 23.255 -10.637 1.00 0.00 110 ASN A N 18
ATOM 34621 C CA . ASN A 1 110 ? 0.303 23.150 -11.742 1.00 0.00 110 ASN A CA 18
ATOM 34622 C C . ASN A 1 110 ? 1.724 23.137 -11.215 1.00 0.00 110 ASN A C 18
ATOM 34623 O O . ASN A 1 110 ? 2.325 24.188 -10.986 1.00 0.00 110 ASN A O 18
ATOM 34634 N N . LEU A 1 111 ? 2.238 21.940 -10.989 1.00 0.00 111 LEU A N 18
ATOM 34635 C CA . LEU A 1 111 ? 3.580 21.771 -10.461 1.00 0.00 111 LEU A CA 18
ATOM 34636 C C . LEU A 1 111 ? 4.610 22.354 -11.426 1.00 0.00 111 LEU A C 18
ATOM 34637 O O . LEU A 1 111 ? 4.609 22.039 -12.618 1.00 0.00 111 LEU A O 18
ATOM 34653 N N . GLU A 1 112 ? 5.460 23.224 -10.895 1.00 0.00 112 GLU A N 18
ATOM 34654 C CA . GLU A 1 112 ? 6.495 23.896 -11.677 1.00 0.00 112 GLU A CA 18
ATOM 34655 C C . GLU A 1 112 ? 7.379 22.882 -12.402 1.00 0.00 112 GLU A C 18
ATOM 34656 O O . GLU A 1 112 ? 7.659 23.025 -13.592 1.00 0.00 112 GLU A O 18
ATOM 34668 N N . HIS A 1 113 ? 7.811 21.861 -11.680 1.00 0.00 113 HIS A N 18
ATOM 34669 C CA . HIS A 1 113 ? 8.600 20.791 -12.272 1.00 0.00 113 HIS A CA 18
ATOM 34670 C C . HIS A 1 113 ? 7.721 19.579 -12.541 1.00 0.00 113 HIS A C 18
ATOM 34671 O O . HIS A 1 113 ? 7.402 18.829 -11.623 1.00 0.00 113 HIS A O 18
ATOM 34686 N N . HIS A 1 114 ? 7.316 19.399 -13.795 1.00 0.00 114 HIS A N 18
ATOM 34687 C CA . HIS A 1 114 ? 6.513 18.238 -14.171 1.00 0.00 114 HIS A CA 18
ATOM 34688 C C . HIS A 1 114 ? 7.329 16.969 -13.978 1.00 0.00 114 HIS A C 18
ATOM 34689 O O . HIS A 1 114 ? 6.795 15.897 -13.702 1.00 0.00 114 HIS A O 18
ATOM 34704 N N . HIS A 1 115 ? 8.634 17.106 -14.136 1.00 0.00 115 HIS A N 18
ATOM 34705 C CA . HIS A 1 115 ? 9.561 16.092 -13.677 1.00 0.00 115 HIS A CA 18
ATOM 34706 C C . HIS A 1 115 ? 10.125 16.562 -12.350 1.00 0.00 115 HIS A C 18
ATOM 34707 O O . HIS A 1 115 ? 10.835 17.563 -12.295 1.00 0.00 115 HIS A O 18
ATOM 34722 N N . HIS A 1 116 ? 9.790 15.848 -11.281 1.00 0.00 116 HIS A N 18
ATOM 34723 C CA . HIS A 1 116 ? 10.072 16.306 -9.919 1.00 0.00 116 HIS A CA 18
ATOM 34724 C C . HIS A 1 116 ? 11.574 16.479 -9.655 1.00 0.00 116 HIS A C 18
ATOM 34725 O O . HIS A 1 116 ? 11.966 17.089 -8.660 1.00 0.00 116 HIS A O 18
ATOM 34740 N N . HIS A 1 117 ? 12.408 15.948 -10.536 1.00 0.00 117 HIS A N 18
ATOM 34741 C CA . HIS A 1 117 ? 13.845 16.163 -10.442 1.00 0.00 117 HIS A CA 18
ATOM 34742 C C . HIS A 1 117 ? 14.281 17.183 -11.488 1.00 0.00 117 HIS A C 18
ATOM 34743 O O . HIS A 1 117 ? 14.550 18.341 -11.171 1.00 0.00 117 HIS A O 18
ATOM 34758 N N . HIS A 1 118 ? 14.326 16.745 -12.739 1.00 0.00 118 HIS A N 18
ATOM 34759 C CA . HIS A 1 118 ? 14.657 17.613 -13.861 1.00 0.00 118 HIS A CA 18
ATOM 34760 C C . HIS A 1 118 ? 13.957 17.133 -15.119 1.00 0.00 118 HIS A C 18
ATOM 34761 O O . HIS A 1 118 ? 13.058 17.843 -15.602 1.00 0.00 118 HIS A O 18
ATOM 34777 N N . SER A 1 1 ? 4.606 -6.650 22.509 1.00 0.00 1 SER A N 19
ATOM 34778 C CA . SER A 1 1 ? 3.583 -6.349 21.492 1.00 0.00 1 SER A CA 19
ATOM 34779 C C . SER A 1 1 ? 3.520 -7.460 20.450 1.00 0.00 1 SER A C 19
ATOM 34780 O O . SER A 1 1 ? 4.296 -7.477 19.494 1.00 0.00 1 SER A O 19
ATOM 34790 N N . SER A 1 2 ? 2.611 -8.403 20.652 1.00 0.00 2 SER A N 19
ATOM 34791 C CA . SER A 1 2 ? 2.399 -9.476 19.699 1.00 0.00 2 SER A CA 19
ATOM 34792 C C . SER A 1 2 ? 1.449 -8.994 18.613 1.00 0.00 2 SER A C 19
ATOM 34793 O O . SER A 1 2 ? 1.670 -9.221 17.421 1.00 0.00 2 SER A O 19
ATOM 34801 N N . ASN A 1 3 ? 0.397 -8.314 19.045 1.00 0.00 3 ASN A N 19
ATOM 34802 C CA . ASN A 1 3 ? -0.573 -7.724 18.135 1.00 0.00 3 ASN A CA 19
ATOM 34803 C C . ASN A 1 3 ? -0.020 -6.425 17.568 1.00 0.00 3 ASN A C 19
ATOM 34804 O O . ASN A 1 3 ? -0.080 -5.380 18.215 1.00 0.00 3 ASN A O 19
ATOM 34815 N N . ASN A 1 4 ? 0.546 -6.499 16.375 1.00 0.00 4 ASN A N 19
ATOM 34816 C CA . ASN A 1 4 ? 1.128 -5.326 15.745 1.00 0.00 4 ASN A CA 19
ATOM 34817 C C . ASN A 1 4 ? 0.188 -4.796 14.670 1.00 0.00 4 ASN A C 19
ATOM 34818 O O . ASN A 1 4 ? -0.179 -5.519 13.741 1.00 0.00 4 ASN A O 19
ATOM 34829 N N . ASN A 1 5 ? -0.203 -3.535 14.803 1.00 0.00 5 ASN A N 19
ATOM 34830 C CA . ASN A 1 5 ? -1.182 -2.935 13.902 1.00 0.00 5 ASN A CA 19
ATOM 34831 C C . ASN A 1 5 ? -0.525 -1.975 12.915 1.00 0.00 5 ASN A C 19
ATOM 34832 O O . ASN A 1 5 ? -1.211 -1.198 12.242 1.00 0.00 5 ASN A O 19
ATOM 34843 N N . SER A 1 6 ? 0.797 -2.023 12.828 1.00 0.00 6 SER A N 19
ATOM 34844 C CA . SER A 1 6 ? 1.517 -1.197 11.870 1.00 0.00 6 SER A CA 19
ATOM 34845 C C . SER A 1 6 ? 1.250 -1.689 10.453 1.00 0.00 6 SER A C 19
ATOM 34846 O O . SER A 1 6 ? 0.936 -2.868 10.244 1.00 0.00 6 SER A O 19
ATOM 34854 N N . PHE A 1 7 ? 1.368 -0.791 9.486 1.00 0.00 7 PHE A N 19
ATOM 34855 C CA . PHE A 1 7 ? 1.104 -1.132 8.097 1.00 0.00 7 PHE A CA 19
ATOM 34856 C C . PHE A 1 7 ? 2.056 -2.227 7.624 1.00 0.00 7 PHE A C 19
ATOM 34857 O O . PHE A 1 7 ? 1.645 -3.153 6.933 1.00 0.00 7 PHE A O 19
ATOM 34874 N N . SER A 1 8 ? 3.321 -2.124 8.020 1.00 0.00 8 SER A N 19
ATOM 34875 C CA . SER A 1 8 ? 4.331 -3.112 7.646 1.00 0.00 8 SER A CA 19
ATOM 34876 C C . SER A 1 8 ? 3.962 -4.504 8.165 1.00 0.00 8 SER A C 19
ATOM 34877 O O . SER A 1 8 ? 4.141 -5.502 7.465 1.00 0.00 8 SER A O 19
ATOM 34885 N N . ALA A 1 9 ? 3.428 -4.565 9.381 1.00 0.00 9 ALA A N 19
ATOM 34886 C CA . ALA A 1 9 ? 3.066 -5.839 9.991 1.00 0.00 9 ALA A CA 19
ATOM 34887 C C . ALA A 1 9 ? 1.912 -6.498 9.245 1.00 0.00 9 ALA A C 19
ATOM 34888 O O . ALA A 1 9 ? 1.949 -7.694 8.950 1.00 0.00 9 ALA A O 19
ATOM 34895 N N . ILE A 1 10 ? 0.893 -5.711 8.928 1.00 0.00 10 ILE A N 19
ATOM 34896 C CA . ILE A 1 10 ? -0.269 -6.225 8.219 1.00 0.00 10 ILE A CA 19
ATOM 34897 C C . ILE A 1 10 ? 0.072 -6.490 6.754 1.00 0.00 10 ILE A C 19
ATOM 34898 O O . ILE A 1 10 ? -0.434 -7.434 6.152 1.00 0.00 10 ILE A O 19
ATOM 34914 N N . TYR A 1 11 ? 0.951 -5.664 6.196 1.00 0.00 11 TYR A N 19
ATOM 34915 C CA . TYR A 1 11 ? 1.471 -5.888 4.851 1.00 0.00 11 TYR A CA 19
ATOM 34916 C C . TYR A 1 11 ? 2.191 -7.229 4.781 1.00 0.00 11 TYR A C 19
ATOM 34917 O O . TYR A 1 11 ? 2.045 -7.963 3.812 1.00 0.00 11 TYR A O 19
ATOM 34935 N N . LYS A 1 12 ? 2.955 -7.550 5.816 1.00 0.00 12 LYS A N 19
ATOM 34936 C CA . LYS A 1 12 ? 3.681 -8.809 5.856 1.00 0.00 12 LYS A CA 19
ATOM 34937 C C . LYS A 1 12 ? 2.696 -9.978 5.866 1.00 0.00 12 LYS A C 19
ATOM 34938 O O . LYS A 1 12 ? 2.871 -10.957 5.139 1.00 0.00 12 LYS A O 19
ATOM 34957 N N . GLU A 1 13 ? 1.653 -9.853 6.681 1.00 0.00 13 GLU A N 19
ATOM 34958 C CA . GLU A 1 13 ? 0.588 -10.851 6.739 1.00 0.00 13 GLU A CA 19
ATOM 34959 C C . GLU A 1 13 ? -0.085 -10.983 5.373 1.00 0.00 13 GLU A C 19
ATOM 34960 O O . GLU A 1 13 ? -0.252 -12.086 4.847 1.00 0.00 13 GLU A O 19
ATOM 34972 N N . TRP A 1 14 ? -0.455 -9.839 4.806 1.00 0.00 14 TRP A N 19
ATOM 34973 C CA . TRP A 1 14 ? -1.054 -9.778 3.479 1.00 0.00 14 TRP A CA 19
ATOM 34974 C C . TRP A 1 14 ? -0.134 -10.424 2.443 1.00 0.00 14 TRP A C 19
ATOM 34975 O O . TRP A 1 14 ? -0.566 -11.278 1.666 1.00 0.00 14 TRP A O 19
ATOM 34996 N N . TYR A 1 15 ? 1.137 -10.032 2.463 1.00 0.00 15 TYR A N 19
ATOM 34997 C CA . TYR A 1 15 ? 2.129 -10.557 1.534 1.00 0.00 15 TYR A CA 19
ATOM 34998 C C . TYR A 1 15 ? 2.203 -12.076 1.598 1.00 0.00 15 TYR A C 19
ATOM 34999 O O . TYR A 1 15 ? 2.123 -12.739 0.573 1.00 0.00 15 TYR A O 19
ATOM 35017 N N . GLU A 1 16 ? 2.342 -12.622 2.800 1.00 0.00 16 GLU A N 19
ATOM 35018 C CA . GLU A 1 16 ? 2.488 -14.065 2.965 1.00 0.00 16 GLU A CA 19
ATOM 35019 C C . GLU A 1 16 ? 1.256 -14.817 2.471 1.00 0.00 16 GLU A C 19
ATOM 35020 O O . GLU A 1 16 ? 1.354 -15.969 2.045 1.00 0.00 16 GLU A O 19
ATOM 35032 N N . HIS A 1 17 ? 0.105 -14.166 2.520 1.00 0.00 17 HIS A N 19
ATOM 35033 C CA . HIS A 1 17 ? -1.121 -14.778 2.039 1.00 0.00 17 HIS A CA 19
ATOM 35034 C C . HIS A 1 17 ? -1.189 -14.707 0.514 1.00 0.00 17 HIS A C 19
ATOM 35035 O O . HIS A 1 17 ? -1.531 -15.688 -0.147 1.00 0.00 17 HIS A O 19
ATOM 35050 N N . LYS A 1 18 ? -0.842 -13.552 -0.045 1.00 0.00 18 LYS A N 19
ATOM 35051 C CA . LYS A 1 18 ? -0.846 -13.375 -1.496 1.00 0.00 18 LYS A CA 19
ATOM 35052 C C . LYS A 1 18 ? 0.300 -14.166 -2.119 1.00 0.00 18 LYS A C 19
ATOM 35053 O O . LYS A 1 18 ? 0.242 -14.565 -3.279 1.00 0.00 18 LYS A O 19
ATOM 35072 N N . LYS A 1 19 ? 1.333 -14.398 -1.321 1.00 0.00 19 LYS A N 19
ATOM 35073 C CA . LYS A 1 19 ? 2.519 -15.132 -1.754 1.00 0.00 19 LYS A CA 19
ATOM 35074 C C . LYS A 1 19 ? 2.165 -16.566 -2.138 1.00 0.00 19 LYS A C 19
ATOM 35075 O O . LYS A 1 19 ? 2.934 -17.243 -2.815 1.00 0.00 19 LYS A O 19
ATOM 35094 N N . GLN A 1 20 ? 0.992 -17.022 -1.715 1.00 0.00 20 GLN A N 19
ATOM 35095 C CA . GLN A 1 20 ? 0.550 -18.376 -2.022 1.00 0.00 20 GLN A CA 19
ATOM 35096 C C . GLN A 1 20 ? 0.001 -18.457 -3.444 1.00 0.00 20 GLN A C 19
ATOM 35097 O O . GLN A 1 20 ? 0.076 -19.504 -4.089 1.00 0.00 20 GLN A O 19
ATOM 35111 N N . VAL A 1 21 ? -0.536 -17.347 -3.937 1.00 0.00 21 VAL A N 19
ATOM 35112 C CA . VAL A 1 21 ? -1.138 -17.322 -5.266 1.00 0.00 21 VAL A CA 19
ATOM 35113 C C . VAL A 1 21 ? -0.195 -16.700 -6.294 1.00 0.00 21 VAL A C 19
ATOM 35114 O O . VAL A 1 21 ? -0.457 -16.742 -7.501 1.00 0.00 21 VAL A O 19
ATOM 35127 N N . TRP A 1 22 ? 0.899 -16.122 -5.819 1.00 0.00 22 TRP A N 19
ATOM 35128 C CA . TRP A 1 22 ? 1.897 -15.536 -6.702 1.00 0.00 22 TRP A CA 19
ATOM 35129 C C . TRP A 1 22 ? 3.100 -16.462 -6.826 1.00 0.00 22 TRP A C 19
ATOM 35130 O O . TRP A 1 22 ? 3.316 -17.334 -5.982 1.00 0.00 22 TRP A O 19
ATOM 35151 N N . SER A 1 23 ? 3.878 -16.272 -7.879 1.00 0.00 23 SER A N 19
ATOM 35152 C CA . SER A 1 23 ? 5.152 -16.952 -8.009 1.00 0.00 23 SER A CA 19
ATOM 35153 C C . SER A 1 23 ? 6.168 -16.258 -7.112 1.00 0.00 23 SER A C 19
ATOM 35154 O O . SER A 1 23 ? 6.245 -15.032 -7.099 1.00 0.00 23 SER A O 19
ATOM 35162 N N . VAL A 1 24 ? 6.928 -17.039 -6.356 1.00 0.00 24 VAL A N 19
ATOM 35163 C CA . VAL A 1 24 ? 7.813 -16.499 -5.326 1.00 0.00 24 VAL A CA 19
ATOM 35164 C C . VAL A 1 24 ? 8.800 -15.476 -5.892 1.00 0.00 24 VAL A C 19
ATOM 35165 O O . VAL A 1 24 ? 9.080 -14.458 -5.254 1.00 0.00 24 VAL A O 19
ATOM 35178 N N . GLY A 1 25 ? 9.306 -15.735 -7.089 1.00 0.00 25 GLY A N 19
ATOM 35179 C CA . GLY A 1 25 ? 10.202 -14.794 -7.734 1.00 0.00 25 GLY A CA 19
ATOM 35180 C C . GLY A 1 25 ? 9.555 -13.435 -7.914 1.00 0.00 25 GLY A C 19
ATOM 35181 O O . GLY A 1 25 ? 10.108 -12.411 -7.501 1.00 0.00 25 GLY A O 19
ATOM 35185 N N . TYR A 1 26 ? 8.367 -13.436 -8.506 1.00 0.00 26 TYR A N 19
ATOM 35186 C CA . TYR A 1 26 ? 7.604 -12.214 -8.719 1.00 0.00 26 TYR A CA 19
ATOM 35187 C C . TYR A 1 26 ? 7.147 -11.620 -7.390 1.00 0.00 26 TYR A C 19
ATOM 35188 O O . TYR A 1 26 ? 7.188 -10.404 -7.198 1.00 0.00 26 TYR A O 19
ATOM 35206 N N . ALA A 1 27 ? 6.720 -12.487 -6.475 1.00 0.00 27 ALA A N 19
ATOM 35207 C CA . ALA A 1 27 ? 6.237 -12.054 -5.171 1.00 0.00 27 ALA A CA 19
ATOM 35208 C C . ALA A 1 27 ? 7.302 -11.257 -4.432 1.00 0.00 27 ALA A C 19
ATOM 35209 O O . ALA A 1 27 ? 7.000 -10.258 -3.786 1.00 0.00 27 ALA A O 19
ATOM 35216 N N . THR A 1 28 ? 8.549 -11.689 -4.548 1.00 0.00 28 THR A N 19
ATOM 35217 C CA . THR A 1 28 ? 9.648 -11.010 -3.884 1.00 0.00 28 THR A CA 19
ATOM 35218 C C . THR A 1 28 ? 9.954 -9.674 -4.566 1.00 0.00 28 THR A C 19
ATOM 35219 O O . THR A 1 28 ? 10.266 -8.687 -3.899 1.00 0.00 28 THR A O 19
ATOM 35230 N N . GLU A 1 29 ? 9.843 -9.640 -5.895 1.00 0.00 29 GLU A N 19
ATOM 35231 C CA . GLU A 1 29 ? 10.045 -8.400 -6.644 1.00 0.00 29 GLU A CA 19
ATOM 35232 C C . GLU A 1 29 ? 8.983 -7.376 -6.257 1.00 0.00 29 GLU A C 19
ATOM 35233 O O . GLU A 1 29 ? 9.289 -6.206 -6.012 1.00 0.00 29 GLU A O 19
ATOM 35245 N N . LEU A 1 30 ? 7.735 -7.830 -6.200 1.00 0.00 30 LEU A N 19
ATOM 35246 C CA . LEU A 1 30 ? 6.618 -6.975 -5.821 1.00 0.00 30 LEU A CA 19
ATOM 35247 C C . LEU A 1 30 ? 6.784 -6.507 -4.384 1.00 0.00 30 LEU A C 19
ATOM 35248 O O . LEU A 1 30 ? 6.643 -5.319 -4.087 1.00 0.00 30 LEU A O 19
ATOM 35264 N N . ALA A 1 31 ? 7.094 -7.450 -3.499 1.00 0.00 31 ALA A N 19
ATOM 35265 C CA . ALA A 1 31 ? 7.251 -7.151 -2.085 1.00 0.00 31 ALA A CA 19
ATOM 35266 C C . ALA A 1 31 ? 8.328 -6.105 -1.860 1.00 0.00 31 ALA A C 19
ATOM 35267 O O . ALA A 1 31 ? 8.133 -5.169 -1.092 1.00 0.00 31 ALA A O 19
ATOM 35274 N N . LYS A 1 32 ? 9.460 -6.246 -2.542 1.00 0.00 32 LYS A N 19
ATOM 35275 C CA . LYS A 1 32 ? 10.549 -5.306 -2.350 1.00 0.00 32 LYS A CA 19
ATOM 35276 C C . LYS A 1 32 ? 10.173 -3.923 -2.863 1.00 0.00 32 LYS A C 19
ATOM 35277 O O . LYS A 1 32 ? 10.476 -2.932 -2.217 1.00 0.00 32 LYS A O 19
ATOM 35296 N N . MET A 1 33 ? 9.506 -3.851 -4.015 1.00 0.00 33 MET A N 19
ATOM 35297 C CA . MET A 1 33 ? 9.068 -2.558 -4.546 1.00 0.00 33 MET A CA 19
ATOM 35298 C C . MET A 1 33 ? 8.132 -1.887 -3.553 1.00 0.00 33 MET A C 19
ATOM 35299 O O . MET A 1 33 ? 8.271 -0.703 -3.244 1.00 0.00 33 MET A O 19
ATOM 35313 N N . PHE A 1 34 ? 7.180 -2.669 -3.060 1.00 0.00 34 PHE A N 19
ATOM 35314 C CA . PHE A 1 34 ? 6.235 -2.207 -2.061 1.00 0.00 34 PHE A CA 19
ATOM 35315 C C . PHE A 1 34 ? 6.997 -1.725 -0.835 1.00 0.00 34 PHE A C 19
ATOM 35316 O O . PHE A 1 34 ? 6.934 -0.560 -0.481 1.00 0.00 34 PHE A O 19
ATOM 35333 N N . ASP A 1 35 ? 7.760 -2.626 -0.234 1.00 0.00 35 ASP A N 19
ATOM 35334 C CA . ASP A 1 35 ? 8.533 -2.329 0.971 1.00 0.00 35 ASP A CA 19
ATOM 35335 C C . ASP A 1 35 ? 9.442 -1.110 0.779 1.00 0.00 35 ASP A C 19
ATOM 35336 O O . ASP A 1 35 ? 9.465 -0.206 1.612 1.00 0.00 35 ASP A O 19
ATOM 35345 N N . ASP A 1 36 ? 10.155 -1.077 -0.340 1.00 0.00 36 ASP A N 19
ATOM 35346 C CA . ASP A 1 36 ? 11.166 -0.049 -0.602 1.00 0.00 36 ASP A CA 19
ATOM 35347 C C . ASP A 1 36 ? 10.562 1.354 -0.686 1.00 0.00 36 ASP A C 19
ATOM 35348 O O . ASP A 1 36 ? 11.214 2.338 -0.334 1.00 0.00 36 ASP A O 19
ATOM 35357 N N . ASP A 1 37 ? 9.325 1.453 -1.159 1.00 0.00 37 ASP A N 19
ATOM 35358 C CA . ASP A 1 37 ? 8.655 2.748 -1.262 1.00 0.00 37 ASP A CA 19
ATOM 35359 C C . ASP A 1 37 ? 7.701 2.987 -0.097 1.00 0.00 37 ASP A C 19
ATOM 35360 O O . ASP A 1 37 ? 7.625 4.091 0.436 1.00 0.00 37 ASP A O 19
ATOM 35369 N N . ILE A 1 38 ? 6.990 1.944 0.304 1.00 0.00 38 ILE A N 19
ATOM 35370 C CA . ILE A 1 38 ? 5.993 2.039 1.365 1.00 0.00 38 ILE A CA 19
ATOM 35371 C C . ILE A 1 38 ? 6.634 2.331 2.721 1.00 0.00 38 ILE A C 19
ATOM 35372 O O . ILE A 1 38 ? 6.169 3.197 3.462 1.00 0.00 38 ILE A O 19
ATOM 35388 N N . LEU A 1 39 ? 7.714 1.625 3.028 1.00 0.00 39 LEU A N 19
ATOM 35389 C CA . LEU A 1 39 ? 8.315 1.679 4.361 1.00 0.00 39 LEU A CA 19
ATOM 35390 C C . LEU A 1 39 ? 8.798 3.081 4.756 1.00 0.00 39 LEU A C 19
ATOM 35391 O O . LEU A 1 39 ? 8.426 3.570 5.822 1.00 0.00 39 LEU A O 19
ATOM 35407 N N . PRO A 1 40 ? 9.611 3.767 3.924 1.00 0.00 40 PRO A N 19
ATOM 35408 C CA . PRO A 1 40 ? 10.110 5.111 4.257 1.00 0.00 40 PRO A CA 19
ATOM 35409 C C . PRO A 1 40 ? 9.012 6.178 4.260 1.00 0.00 40 PRO A C 19
ATOM 35410 O O . PRO A 1 40 ? 9.267 7.338 4.585 1.00 0.00 40 PRO A O 19
ATOM 35421 N N . ILE A 1 41 ? 7.796 5.787 3.899 1.00 0.00 41 ILE A N 19
ATOM 35422 C CA . ILE A 1 41 ? 6.677 6.721 3.872 1.00 0.00 41 ILE A CA 19
ATOM 35423 C C . ILE A 1 41 ? 5.664 6.410 4.977 1.00 0.00 41 ILE A C 19
ATOM 35424 O O . ILE A 1 41 ? 5.353 7.273 5.803 1.00 0.00 41 ILE A O 19
ATOM 35440 N N . ILE A 1 42 ? 5.152 5.180 5.001 1.00 0.00 42 ILE A N 19
ATOM 35441 C CA . ILE A 1 42 ? 4.078 4.814 5.931 1.00 0.00 42 ILE A CA 19
ATOM 35442 C C . ILE A 1 42 ? 4.306 3.458 6.596 1.00 0.00 42 ILE A C 19
ATOM 35443 O O . ILE A 1 42 ? 3.448 2.987 7.345 1.00 0.00 42 ILE A O 19
ATOM 35459 N N . GLY A 1 43 ? 5.446 2.832 6.334 1.00 0.00 43 GLY A N 19
ATOM 35460 C CA . GLY A 1 43 ? 5.671 1.476 6.812 1.00 0.00 43 GLY A CA 19
ATOM 35461 C C . GLY A 1 43 ? 5.599 1.354 8.315 1.00 0.00 43 GLY A C 19
ATOM 35462 O O . GLY A 1 43 ? 5.030 0.396 8.843 1.00 0.00 43 GLY A O 19
ATOM 35466 N N . GLY A 1 44 ? 6.158 2.333 9.008 1.00 0.00 44 GLY A N 19
ATOM 35467 C CA . GLY A 1 44 ? 6.185 2.291 10.448 1.00 0.00 44 GLY A CA 19
ATOM 35468 C C . GLY A 1 44 ? 4.988 2.976 11.065 1.00 0.00 44 GLY A C 19
ATOM 35469 O O . GLY A 1 44 ? 4.966 3.228 12.271 1.00 0.00 44 GLY A O 19
ATOM 35473 N N . LEU A 1 45 ? 3.988 3.286 10.250 1.00 0.00 45 LEU A N 19
ATOM 35474 C CA . LEU A 1 45 ? 2.796 3.941 10.751 1.00 0.00 45 LEU A CA 19
ATOM 35475 C C . LEU A 1 45 ? 1.710 2.915 11.022 1.00 0.00 45 LEU A C 19
ATOM 35476 O O . LEU A 1 45 ? 1.682 1.847 10.404 1.00 0.00 45 LEU A O 19
ATOM 35492 N N . GLU A 1 46 ? 0.830 3.231 11.959 1.00 0.00 46 GLU A N 19
ATOM 35493 C CA . GLU A 1 46 ? -0.322 2.387 12.230 1.00 0.00 46 GLU A CA 19
ATOM 35494 C C . GLU A 1 46 ? -1.268 2.456 11.044 1.00 0.00 46 GLU A C 19
ATOM 35495 O O . GLU A 1 46 ? -1.508 3.536 10.511 1.00 0.00 46 GLU A O 19
ATOM 35507 N N . ILE A 1 47 ? -1.808 1.319 10.638 1.00 0.00 47 ILE A N 19
ATOM 35508 C CA . ILE A 1 47 ? -2.685 1.268 9.471 1.00 0.00 47 ILE A CA 19
ATOM 35509 C C . ILE A 1 47 ? -3.939 2.124 9.694 1.00 0.00 47 ILE A C 19
ATOM 35510 O O . ILE A 1 47 ? -4.593 2.560 8.750 1.00 0.00 47 ILE A O 19
ATOM 35526 N N . GLN A 1 48 ? -4.244 2.377 10.960 1.00 0.00 48 GLN A N 19
ATOM 35527 C CA . GLN A 1 48 ? -5.382 3.201 11.337 1.00 0.00 48 GLN A CA 19
ATOM 35528 C C . GLN A 1 48 ? -4.997 4.681 11.367 1.00 0.00 48 GLN A C 19
ATOM 35529 O O . GLN A 1 48 ? -5.852 5.559 11.261 1.00 0.00 48 GLN A O 19
ATOM 35543 N N . ASP A 1 49 ? -3.703 4.943 11.483 1.00 0.00 49 ASP A N 19
ATOM 35544 C CA . ASP A 1 49 ? -3.212 6.277 11.816 1.00 0.00 49 ASP A CA 19
ATOM 35545 C C . ASP A 1 49 ? -2.440 6.887 10.646 1.00 0.00 49 ASP A C 19
ATOM 35546 O O . ASP A 1 49 ? -1.628 7.798 10.821 1.00 0.00 49 ASP A O 19
ATOM 35555 N N . ILE A 1 50 ? -2.706 6.390 9.447 1.00 0.00 50 ILE A N 19
ATOM 35556 C CA . ILE A 1 50 ? -2.041 6.889 8.252 1.00 0.00 50 ILE A CA 19
ATOM 35557 C C . ILE A 1 50 ? -2.809 8.059 7.646 1.00 0.00 50 ILE A C 19
ATOM 35558 O O . ILE A 1 50 ? -4.015 7.974 7.414 1.00 0.00 50 ILE A O 19
ATOM 35574 N N . GLU A 1 51 ? -2.093 9.150 7.406 1.00 0.00 51 GLU A N 19
ATOM 35575 C CA . GLU A 1 51 ? -2.676 10.350 6.821 1.00 0.00 51 GLU A CA 19
ATOM 35576 C C . GLU A 1 51 ? -3.097 10.095 5.370 1.00 0.00 51 GLU A C 19
ATOM 35577 O O . GLU A 1 51 ? -2.432 9.348 4.649 1.00 0.00 51 GLU A O 19
ATOM 35589 N N . PRO A 1 52 ? -4.200 10.713 4.919 1.00 0.00 52 PRO A N 19
ATOM 35590 C CA . PRO A 1 52 ? -4.657 10.598 3.529 1.00 0.00 52 PRO A CA 19
ATOM 35591 C C . PRO A 1 52 ? -3.587 11.043 2.533 1.00 0.00 52 PRO A C 19
ATOM 35592 O O . PRO A 1 52 ? -3.323 10.362 1.541 1.00 0.00 52 PRO A O 19
ATOM 35603 N N . MET A 1 53 ? -2.949 12.175 2.816 1.00 0.00 53 MET A N 19
ATOM 35604 C CA . MET A 1 53 ? -1.899 12.696 1.947 1.00 0.00 53 MET A CA 19
ATOM 35605 C C . MET A 1 53 ? -0.594 11.946 2.171 1.00 0.00 53 MET A C 19
ATOM 35606 O O . MET A 1 53 ? 0.372 12.123 1.432 1.00 0.00 53 MET A O 19
ATOM 35620 N N . GLN A 1 54 ? -0.572 11.103 3.192 1.00 0.00 54 GLN A N 19
ATOM 35621 C CA . GLN A 1 54 ? 0.591 10.276 3.473 1.00 0.00 54 GLN A CA 19
ATOM 35622 C C . GLN A 1 54 ? 0.557 9.056 2.564 1.00 0.00 54 GLN A C 19
ATOM 35623 O O . GLN A 1 54 ? 1.574 8.642 2.002 1.00 0.00 54 GLN A O 19
ATOM 35637 N N . LEU A 1 55 ? -0.633 8.498 2.406 1.00 0.00 55 LEU A N 19
ATOM 35638 C CA . LEU A 1 55 ? -0.846 7.427 1.449 1.00 0.00 55 LEU A CA 19
ATOM 35639 C C . LEU A 1 55 ? -0.636 7.971 0.038 1.00 0.00 55 LEU A C 19
ATOM 35640 O O . LEU A 1 55 ? -0.077 7.298 -0.831 1.00 0.00 55 LEU A O 19
ATOM 35656 N N . LEU A 1 56 ? -1.071 9.212 -0.171 1.00 0.00 56 LEU A N 19
ATOM 35657 C CA . LEU A 1 56 ? -0.813 9.914 -1.420 1.00 0.00 56 LEU A CA 19
ATOM 35658 C C . LEU A 1 56 ? 0.686 10.117 -1.601 1.00 0.00 56 LEU A C 19
ATOM 35659 O O . LEU A 1 56 ? 1.190 10.055 -2.711 1.00 0.00 56 LEU A O 19
ATOM 35675 N N . GLU A 1 57 ? 1.397 10.335 -0.504 1.00 0.00 57 GLU A N 19
ATOM 35676 C CA . GLU A 1 57 ? 2.836 10.537 -0.562 1.00 0.00 57 GLU A CA 19
ATOM 35677 C C . GLU A 1 57 ? 3.521 9.315 -1.169 1.00 0.00 57 GLU A C 19
ATOM 35678 O O . GLU A 1 57 ? 4.492 9.448 -1.910 1.00 0.00 57 GLU A O 19
ATOM 35690 N N . VAL A 1 58 ? 2.997 8.130 -0.860 1.00 0.00 58 VAL A N 19
ATOM 35691 C CA . VAL A 1 58 ? 3.478 6.895 -1.488 1.00 0.00 58 VAL A CA 19
ATOM 35692 C C . VAL A 1 58 ? 3.243 6.921 -2.998 1.00 0.00 58 VAL A C 19
ATOM 35693 O O . VAL A 1 58 ? 4.176 6.790 -3.789 1.00 0.00 58 VAL A O 19
ATOM 35706 N N . ILE A 1 59 ? 1.986 7.083 -3.389 1.00 0.00 59 ILE A N 19
ATOM 35707 C CA . ILE A 1 59 ? 1.615 7.109 -4.802 1.00 0.00 59 ILE A CA 19
ATOM 35708 C C . ILE A 1 59 ? 2.362 8.226 -5.538 1.00 0.00 59 ILE A C 19
ATOM 35709 O O . ILE A 1 59 ? 2.910 8.017 -6.621 1.00 0.00 59 ILE A O 19
ATOM 35725 N N . ARG A 1 60 ? 2.414 9.394 -4.914 1.00 0.00 60 ARG A N 19
ATOM 35726 C CA . ARG A 1 60 ? 3.119 10.548 -5.458 1.00 0.00 60 ARG A CA 19
ATOM 35727 C C . ARG A 1 60 ? 4.608 10.245 -5.600 1.00 0.00 60 ARG A C 19
ATOM 35728 O O . ARG A 1 60 ? 5.269 10.738 -6.511 1.00 0.00 60 ARG A O 19
ATOM 35749 N N . ARG A 1 61 ? 5.122 9.427 -4.687 1.00 0.00 61 ARG A N 19
ATOM 35750 C CA . ARG A 1 61 ? 6.513 8.992 -4.726 1.00 0.00 61 ARG A CA 19
ATOM 35751 C C . ARG A 1 61 ? 6.785 8.204 -6.008 1.00 0.00 61 ARG A C 19
ATOM 35752 O O . ARG A 1 61 ? 7.868 8.297 -6.588 1.00 0.00 61 ARG A O 19
ATOM 35773 N N . PHE A 1 62 ? 5.790 7.438 -6.447 1.00 0.00 62 PHE A N 19
ATOM 35774 C CA . PHE A 1 62 ? 5.887 6.714 -7.710 1.00 0.00 62 PHE A CA 19
ATOM 35775 C C . PHE A 1 62 ? 5.712 7.667 -8.890 1.00 0.00 62 PHE A C 19
ATOM 35776 O O . PHE A 1 62 ? 6.450 7.590 -9.874 1.00 0.00 62 PHE A O 19
ATOM 35793 N N . GLU A 1 63 ? 4.741 8.574 -8.777 1.00 0.00 63 GLU A N 19
ATOM 35794 C CA . GLU A 1 63 ? 4.471 9.560 -9.826 1.00 0.00 63 GLU A CA 19
ATOM 35795 C C . GLU A 1 63 ? 5.679 10.459 -10.055 1.00 0.00 63 GLU A C 19
ATOM 35796 O O . GLU A 1 63 ? 5.899 10.958 -11.159 1.00 0.00 63 GLU A O 19
ATOM 35808 N N . ASP A 1 64 ? 6.454 10.657 -8.999 1.00 0.00 64 ASP A N 19
ATOM 35809 C CA . ASP A 1 64 ? 7.669 11.459 -9.063 1.00 0.00 64 ASP A CA 19
ATOM 35810 C C . ASP A 1 64 ? 8.670 10.848 -10.039 1.00 0.00 64 ASP A C 19
ATOM 35811 O O . ASP A 1 64 ? 9.491 11.549 -10.627 1.00 0.00 64 ASP A O 19
ATOM 35820 N N . ARG A 1 65 ? 8.582 9.539 -10.224 1.00 0.00 65 ARG A N 19
ATOM 35821 C CA . ARG A 1 65 ? 9.441 8.848 -11.173 1.00 0.00 65 ARG A CA 19
ATOM 35822 C C . ARG A 1 65 ? 8.681 8.517 -12.452 1.00 0.00 65 ARG A C 19
ATOM 35823 O O . ARG A 1 65 ? 9.243 7.927 -13.376 1.00 0.00 65 ARG A O 19
ATOM 35844 N N . GLY A 1 66 ? 7.404 8.891 -12.506 1.00 0.00 66 GLY A N 19
ATOM 35845 C CA . GLY A 1 66 ? 6.611 8.625 -13.687 1.00 0.00 66 GLY A CA 19
ATOM 35846 C C . GLY A 1 66 ? 6.086 7.210 -13.702 1.00 0.00 66 GLY A C 19
ATOM 35847 O O . GLY A 1 66 ? 5.607 6.722 -14.726 1.00 0.00 66 GLY A O 19
ATOM 35851 N N . ALA A 1 67 ? 6.184 6.542 -12.566 1.00 0.00 67 ALA A N 19
ATOM 35852 C CA . ALA A 1 67 ? 5.682 5.189 -12.440 1.00 0.00 67 ALA A CA 19
ATOM 35853 C C . ALA A 1 67 ? 4.190 5.220 -12.145 1.00 0.00 67 ALA A C 19
ATOM 35854 O O . ALA A 1 67 ? 3.761 4.973 -11.018 1.00 0.00 67 ALA A O 19
ATOM 35861 N N . MET A 1 68 ? 3.406 5.542 -13.163 1.00 0.00 68 MET A N 19
ATOM 35862 C CA . MET A 1 68 ? 1.975 5.755 -12.991 1.00 0.00 68 MET A CA 19
ATOM 35863 C C . MET A 1 68 ? 1.265 4.437 -12.734 1.00 0.00 68 MET A C 19
ATOM 35864 O O . MET A 1 68 ? 0.366 4.351 -11.894 1.00 0.00 68 MET A O 19
ATOM 35878 N N . GLU A 1 69 ? 1.687 3.406 -13.447 1.00 0.00 69 GLU A N 19
ATOM 35879 C CA . GLU A 1 69 ? 1.106 2.083 -13.297 1.00 0.00 69 GLU A CA 19
ATOM 35880 C C . GLU A 1 69 ? 1.492 1.495 -11.950 1.00 0.00 69 GLU A C 19
ATOM 35881 O O . GLU A 1 69 ? 0.697 0.807 -11.312 1.00 0.00 69 GLU A O 19
ATOM 35893 N N . ARG A 1 70 ? 2.711 1.790 -11.511 1.00 0.00 70 ARG A N 19
ATOM 35894 C CA . ARG A 1 70 ? 3.175 1.343 -10.205 1.00 0.00 70 ARG A CA 19
ATOM 35895 C C . ARG A 1 70 ? 2.439 2.091 -9.099 1.00 0.00 70 ARG A C 19
ATOM 35896 O O . ARG A 1 70 ? 2.169 1.531 -8.041 1.00 0.00 70 ARG A O 19
ATOM 35917 N N . ALA A 1 71 ? 2.117 3.357 -9.354 1.00 0.00 71 ALA A N 19
ATOM 35918 C CA . ALA A 1 71 ? 1.334 4.154 -8.417 1.00 0.00 71 ALA A CA 19
ATOM 35919 C C . ALA A 1 71 ? -0.046 3.538 -8.230 1.00 0.00 71 ALA A C 19
ATOM 35920 O O . ALA A 1 71 ? -0.500 3.330 -7.104 1.00 0.00 71 ALA A O 19
ATOM 35927 N N . ASN A 1 72 ? -0.700 3.234 -9.346 1.00 0.00 72 ASN A N 19
ATOM 35928 C CA . ASN A 1 72 ? -1.991 2.547 -9.321 1.00 0.00 72 ASN A CA 19
ATOM 35929 C C . ASN A 1 72 ? -1.863 1.177 -8.667 1.00 0.00 72 ASN A C 19
ATOM 35930 O O . ASN A 1 72 ? -2.763 0.731 -7.951 1.00 0.00 72 ASN A O 19
ATOM 35941 N N . LYS A 1 73 ? -0.740 0.518 -8.921 1.00 0.00 73 LYS A N 19
ATOM 35942 C CA . LYS A 1 73 ? -0.461 -0.784 -8.341 1.00 0.00 73 LYS A CA 19
ATOM 35943 C C . LYS A 1 73 ? -0.357 -0.671 -6.825 1.00 0.00 73 LYS A C 19
ATOM 35944 O O . LYS A 1 73 ? -1.017 -1.409 -6.097 1.00 0.00 73 LYS A O 19
ATOM 35963 N N . ALA A 1 74 ? 0.460 0.275 -6.360 1.00 0.00 74 ALA A N 19
ATOM 35964 C CA . ALA A 1 74 ? 0.615 0.531 -4.932 1.00 0.00 74 ALA A CA 19
ATOM 35965 C C . ALA A 1 74 ? -0.736 0.807 -4.293 1.00 0.00 74 ALA A C 19
ATOM 35966 O O . ALA A 1 74 ? -1.094 0.201 -3.285 1.00 0.00 74 ALA A O 19
ATOM 35973 N N . ARG A 1 75 ? -1.480 1.712 -4.917 1.00 0.00 75 ARG A N 19
ATOM 35974 C CA . ARG A 1 75 ? -2.808 2.104 -4.464 1.00 0.00 75 ARG A CA 19
ATOM 35975 C C . ARG A 1 75 ? -3.710 0.889 -4.230 1.00 0.00 75 ARG A C 19
ATOM 35976 O O . ARG A 1 75 ? -4.368 0.783 -3.193 1.00 0.00 75 ARG A O 19
ATOM 35997 N N . ARG A 1 76 ? -3.718 -0.036 -5.182 1.00 0.00 76 ARG A N 19
ATOM 35998 C CA . ARG A 1 76 ? -4.580 -1.208 -5.095 1.00 0.00 76 ARG A CA 19
ATOM 35999 C C . ARG A 1 76 ? -4.056 -2.210 -4.069 1.00 0.00 76 ARG A C 19
ATOM 36000 O O . ARG A 1 76 ? -4.823 -2.743 -3.266 1.00 0.00 76 ARG A O 19
ATOM 36021 N N . ARG A 1 77 ? -2.751 -2.452 -4.089 1.00 0.00 77 ARG A N 19
ATOM 36022 C CA . ARG A 1 77 ? -2.135 -3.393 -3.158 1.00 0.00 77 ARG A CA 19
ATOM 36023 C C . ARG A 1 77 ? -2.363 -2.940 -1.715 1.00 0.00 77 ARG A C 19
ATOM 36024 O O . ARG A 1 77 ? -2.682 -3.751 -0.844 1.00 0.00 77 ARG A O 19
ATOM 36045 N N . CYS A 1 78 ? -2.213 -1.637 -1.471 1.00 0.00 78 CYS A N 19
ATOM 36046 C CA . CYS A 1 78 ? -2.448 -1.074 -0.146 1.00 0.00 78 CYS A CA 19
ATOM 36047 C C . CYS A 1 78 ? -3.911 -1.230 0.247 1.00 0.00 78 CYS A C 19
ATOM 36048 O O . CYS A 1 78 ? -4.221 -1.524 1.401 1.00 0.00 78 CYS A O 19
ATOM 36056 N N . GLY A 1 79 ? -4.806 -1.039 -0.722 1.00 0.00 79 GLY A N 19
ATOM 36057 C CA . GLY A 1 79 ? -6.227 -1.209 -0.479 1.00 0.00 79 GLY A CA 19
ATOM 36058 C C . GLY A 1 79 ? -6.556 -2.575 0.088 1.00 0.00 79 GLY A C 19
ATOM 36059 O O . GLY A 1 79 ? -7.435 -2.703 0.940 1.00 0.00 79 GLY A O 19
ATOM 36063 N N . GLU A 1 80 ? -5.845 -3.592 -0.380 1.00 0.00 80 GLU A N 19
ATOM 36064 C CA . GLU A 1 80 ? -6.021 -4.949 0.120 1.00 0.00 80 GLU A CA 19
ATOM 36065 C C . GLU A 1 80 ? -5.469 -5.094 1.535 1.00 0.00 80 GLU A C 19
ATOM 36066 O O . GLU A 1 80 ? -6.035 -5.815 2.355 1.00 0.00 80 GLU A O 19
ATOM 36078 N N . VAL A 1 81 ? -4.367 -4.407 1.818 1.00 0.00 81 VAL A N 19
ATOM 36079 C CA . VAL A 1 81 ? -3.810 -4.391 3.165 1.00 0.00 81 VAL A CA 19
ATOM 36080 C C . VAL A 1 81 ? -4.824 -3.787 4.137 1.00 0.00 81 VAL A C 19
ATOM 36081 O O . VAL A 1 81 ? -5.088 -4.341 5.207 1.00 0.00 81 VAL A O 19
ATOM 36094 N N . PHE A 1 82 ? -5.406 -2.656 3.739 1.00 0.00 82 PHE A N 19
ATOM 36095 C CA . PHE A 1 82 ? -6.472 -2.029 4.511 1.00 0.00 82 PHE A CA 19
ATOM 36096 C C . PHE A 1 82 ? -7.671 -2.966 4.607 1.00 0.00 82 PHE A C 19
ATOM 36097 O O . PHE A 1 82 ? -8.292 -3.091 5.659 1.00 0.00 82 PHE A O 19
ATOM 36114 N N . ARG A 1 83 ? -7.979 -3.624 3.496 1.00 0.00 83 ARG A N 19
ATOM 36115 C CA . ARG A 1 83 ? -9.097 -4.555 3.422 1.00 0.00 83 ARG A CA 19
ATOM 36116 C C . ARG A 1 83 ? -8.948 -5.676 4.447 1.00 0.00 83 ARG A C 19
ATOM 36117 O O . ARG A 1 83 ? -9.894 -5.993 5.166 1.00 0.00 83 ARG A O 19
ATOM 36138 N N . TYR A 1 84 ? -7.758 -6.259 4.522 1.00 0.00 84 TYR A N 19
ATOM 36139 C CA . TYR A 1 84 ? -7.488 -7.318 5.487 1.00 0.00 84 TYR A CA 19
ATOM 36140 C C . TYR A 1 84 ? -7.689 -6.798 6.906 1.00 0.00 84 TYR A C 19
ATOM 36141 O O . TYR A 1 84 ? -8.273 -7.479 7.751 1.00 0.00 84 TYR A O 19
ATOM 36159 N N . ALA A 1 85 ? -7.224 -5.578 7.149 1.00 0.00 85 ALA A N 19
ATOM 36160 C CA . ALA A 1 85 ? -7.370 -4.947 8.453 1.00 0.00 85 ALA A CA 19
ATOM 36161 C C . ALA A 1 85 ? -8.840 -4.727 8.794 1.00 0.00 85 ALA A C 19
ATOM 36162 O O . ALA A 1 85 ? -9.226 -4.782 9.960 1.00 0.00 85 ALA A O 19
ATOM 36169 N N . ILE A 1 86 ? -9.654 -4.475 7.777 1.00 0.00 86 ILE A N 19
ATOM 36170 C CA . ILE A 1 86 ? -11.092 -4.326 7.966 1.00 0.00 86 ILE A CA 19
ATOM 36171 C C . ILE A 1 86 ? -11.726 -5.679 8.287 1.00 0.00 86 ILE A C 19
ATOM 36172 O O . ILE A 1 86 ? -12.550 -5.788 9.198 1.00 0.00 86 ILE A O 19
ATOM 36188 N N . VAL A 1 87 ? -11.323 -6.708 7.546 1.00 0.00 87 VAL A N 19
ATOM 36189 C CA . VAL A 1 87 ? -11.837 -8.061 7.753 1.00 0.00 87 VAL A CA 19
ATOM 36190 C C . VAL A 1 87 ? -11.515 -8.561 9.162 1.00 0.00 87 VAL A C 19
ATOM 36191 O O . VAL A 1 87 ? -12.356 -9.174 9.819 1.00 0.00 87 VAL A O 19
ATOM 36204 N N . THR A 1 88 ? -10.305 -8.277 9.629 1.00 0.00 88 THR A N 19
ATOM 36205 C CA . THR A 1 88 ? -9.887 -8.702 10.959 1.00 0.00 88 THR A CA 19
ATOM 36206 C C . THR A 1 88 ? -10.404 -7.731 12.033 1.00 0.00 88 THR A C 19
ATOM 36207 O O . THR A 1 88 ? -10.075 -7.856 13.211 1.00 0.00 88 THR A O 19
ATOM 36218 N N . GLY A 1 89 ? -11.220 -6.769 11.614 1.00 0.00 89 GLY A N 19
ATOM 36219 C CA . GLY A 1 89 ? -11.882 -5.878 12.553 1.00 0.00 89 GLY A CA 19
ATOM 36220 C C . GLY A 1 89 ? -10.929 -4.946 13.275 1.00 0.00 89 GLY A C 19
ATOM 36221 O O . GLY A 1 89 ? -11.174 -4.564 14.418 1.00 0.00 89 GLY A O 19
ATOM 36225 N N . ARG A 1 90 ? -9.840 -4.581 12.620 1.00 0.00 90 ARG A N 19
ATOM 36226 C CA . ARG A 1 90 ? -8.896 -3.634 13.198 1.00 0.00 90 ARG A CA 19
ATOM 36227 C C . ARG A 1 90 ? -9.124 -2.249 12.624 1.00 0.00 90 ARG A C 19
ATOM 36228 O O . ARG A 1 90 ? -9.087 -1.251 13.342 1.00 0.00 90 ARG A O 19
ATOM 36249 N N . ALA A 1 91 ? -9.370 -2.197 11.328 1.00 0.00 91 ALA A N 19
ATOM 36250 C CA . ALA A 1 91 ? -9.627 -0.940 10.653 1.00 0.00 91 ALA A CA 19
ATOM 36251 C C . ALA A 1 91 ? -11.109 -0.797 10.353 1.00 0.00 91 ALA A C 19
ATOM 36252 O O . ALA A 1 91 ? -11.759 -1.749 9.923 1.00 0.00 91 ALA A O 19
ATOM 36259 N N . LYS A 1 92 ? -11.637 0.388 10.595 1.00 0.00 92 LYS A N 19
ATOM 36260 C CA . LYS A 1 92 ? -13.042 0.660 10.349 1.00 0.00 92 LYS A CA 19
ATOM 36261 C C . LYS A 1 92 ? -13.198 1.427 9.044 1.00 0.00 92 LYS A C 19
ATOM 36262 O O . LYS A 1 92 ? -14.200 1.295 8.339 1.00 0.00 92 LYS A O 19
ATOM 36281 N N . TYR A 1 93 ? -12.186 2.213 8.724 1.00 0.00 93 TYR A N 19
ATOM 36282 C CA . TYR A 1 93 ? -12.216 3.053 7.545 1.00 0.00 93 TYR A CA 19
ATOM 36283 C C . TYR A 1 93 ? -10.819 3.189 6.959 1.00 0.00 93 TYR A C 19
ATOM 36284 O O . TYR A 1 93 ? -9.846 3.390 7.688 1.00 0.00 93 TYR A O 19
ATOM 36302 N N . ASN A 1 94 ? -10.728 3.067 5.648 1.00 0.00 94 ASN A N 19
ATOM 36303 C CA . ASN A 1 94 ? -9.467 3.249 4.951 1.00 0.00 94 ASN A CA 19
ATOM 36304 C C . ASN A 1 94 ? -9.530 4.505 4.089 1.00 0.00 94 ASN A C 19
ATOM 36305 O O . ASN A 1 94 ? -10.509 4.732 3.380 1.00 0.00 94 ASN A O 19
ATOM 36316 N N . PRO A 1 95 ? -8.489 5.346 4.144 1.00 0.00 95 PRO A N 19
ATOM 36317 C CA . PRO A 1 95 ? -8.455 6.614 3.408 1.00 0.00 95 PRO A CA 19
ATOM 36318 C C . PRO A 1 95 ? -8.157 6.430 1.917 1.00 0.00 95 PRO A C 19
ATOM 36319 O O . PRO A 1 95 ? -7.485 7.253 1.300 1.00 0.00 95 PRO A O 19
ATOM 36330 N N . ALA A 1 96 ? -8.688 5.359 1.338 1.00 0.00 96 ALA A N 19
ATOM 36331 C CA . ALA A 1 96 ? -8.487 5.068 -0.077 1.00 0.00 96 ALA A CA 19
ATOM 36332 C C . ALA A 1 96 ? -9.244 6.058 -0.977 1.00 0.00 96 ALA A C 19
ATOM 36333 O O . ALA A 1 96 ? -8.676 6.551 -1.952 1.00 0.00 96 ALA A O 19
ATOM 36340 N N . PRO A 1 97 ? -10.537 6.355 -0.699 1.00 0.00 97 PRO A N 19
ATOM 36341 C CA . PRO A 1 97 ? -11.272 7.381 -1.451 1.00 0.00 97 PRO A CA 19
ATOM 36342 C C . PRO A 1 97 ? -10.653 8.766 -1.271 1.00 0.00 97 PRO A C 19
ATOM 36343 O O . PRO A 1 97 ? -10.655 9.586 -2.190 1.00 0.00 97 PRO A O 19
ATOM 36354 N N . ASP A 1 98 ? -10.121 9.012 -0.077 1.00 0.00 98 ASP A N 19
ATOM 36355 C CA . ASP A 1 98 ? -9.432 10.263 0.223 1.00 0.00 98 ASP A CA 19
ATOM 36356 C C . ASP A 1 98 ? -8.165 10.357 -0.608 1.00 0.00 98 ASP A C 19
ATOM 36357 O O . ASP A 1 98 ? -7.856 11.401 -1.182 1.00 0.00 98 ASP A O 19
ATOM 36366 N N . LEU A 1 99 ? -7.443 9.243 -0.658 1.00 0.00 99 LEU A N 19
ATOM 36367 C CA . LEU A 1 99 ? -6.258 9.099 -1.495 1.00 0.00 99 LEU A CA 19
ATOM 36368 C C . LEU A 1 99 ? -6.574 9.502 -2.937 1.00 0.00 99 LEU A C 19
ATOM 36369 O O . LEU A 1 99 ? -5.825 10.259 -3.555 1.00 0.00 99 LEU A O 19
ATOM 36385 N N . ALA A 1 100 ? -7.694 9.009 -3.452 1.00 0.00 100 ALA A N 19
ATOM 36386 C CA . ALA A 1 100 ? -8.106 9.302 -4.819 1.00 0.00 100 ALA A CA 19
ATOM 36387 C C . ALA A 1 100 ? -8.323 10.798 -5.027 1.00 0.00 100 ALA A C 19
ATOM 36388 O O . ALA A 1 100 ? -7.757 11.394 -5.943 1.00 0.00 100 ALA A O 19
ATOM 36395 N N . ASP A 1 101 ? -9.127 11.400 -4.159 1.00 0.00 101 ASP A N 19
ATOM 36396 C CA . ASP A 1 101 ? -9.503 12.803 -4.310 1.00 0.00 101 ASP A CA 19
ATOM 36397 C C . ASP A 1 101 ? -8.295 13.717 -4.129 1.00 0.00 101 ASP A C 19
ATOM 36398 O O . ASP A 1 101 ? -8.107 14.676 -4.880 1.00 0.00 101 ASP A O 19
ATOM 36407 N N . ALA A 1 102 ? -7.472 13.403 -3.138 1.00 0.00 102 ALA A N 19
ATOM 36408 C CA . ALA A 1 102 ? -6.260 14.168 -2.877 1.00 0.00 102 ALA A CA 19
ATOM 36409 C C . ALA A 1 102 ? -5.318 14.108 -4.074 1.00 0.00 102 ALA A C 19
ATOM 36410 O O . ALA A 1 102 ? -4.776 15.125 -4.497 1.00 0.00 102 ALA A O 19
ATOM 36417 N N . MET A 1 103 ? -5.147 12.907 -4.622 1.00 0.00 103 MET A N 19
ATOM 36418 C CA . MET A 1 103 ? -4.312 12.700 -5.803 1.00 0.00 103 MET A CA 19
ATOM 36419 C C . MET A 1 103 ? -4.762 13.597 -6.954 1.00 0.00 103 MET A C 19
ATOM 36420 O O . MET A 1 103 ? -3.946 14.081 -7.739 1.00 0.00 103 MET A O 19
ATOM 36434 N N . LYS A 1 104 ? -6.068 13.807 -7.049 1.00 0.00 104 LYS A N 19
ATOM 36435 C CA . LYS A 1 104 ? -6.638 14.640 -8.098 1.00 0.00 104 LYS A CA 19
ATOM 36436 C C . LYS A 1 104 ? -6.263 16.103 -7.900 1.00 0.00 104 LYS A C 19
ATOM 36437 O O . LYS A 1 104 ? -5.580 16.699 -8.735 1.00 0.00 104 LYS A O 19
ATOM 36456 N N . GLY A 1 105 ? -6.686 16.659 -6.776 1.00 0.00 105 GLY A N 19
ATOM 36457 C CA . GLY A 1 105 ? -6.565 18.091 -6.542 1.00 0.00 105 GLY A CA 19
ATOM 36458 C C . GLY A 1 105 ? -5.153 18.545 -6.211 1.00 0.00 105 GLY A C 19
ATOM 36459 O O . GLY A 1 105 ? -4.813 19.711 -6.414 1.00 0.00 105 GLY A O 19
ATOM 36463 N N . TYR A 1 106 ? -4.323 17.629 -5.723 1.00 0.00 106 TYR A N 19
ATOM 36464 C CA . TYR A 1 106 ? -2.956 17.959 -5.307 1.00 0.00 106 TYR A CA 19
ATOM 36465 C C . TYR A 1 106 ? -2.108 18.459 -6.483 1.00 0.00 106 TYR A C 19
ATOM 36466 O O . TYR A 1 106 ? -1.046 19.051 -6.290 1.00 0.00 106 TYR A O 19
ATOM 36484 N N . ARG A 1 107 ? -2.593 18.242 -7.698 1.00 0.00 107 ARG A N 19
ATOM 36485 C CA . ARG A 1 107 ? -1.852 18.622 -8.894 1.00 0.00 107 ARG A CA 19
ATOM 36486 C C . ARG A 1 107 ? -2.082 20.093 -9.248 1.00 0.00 107 ARG A C 19
ATOM 36487 O O . ARG A 1 107 ? -1.504 20.603 -10.208 1.00 0.00 107 ARG A O 19
ATOM 36508 N N . LYS A 1 108 ? -2.939 20.758 -8.470 1.00 0.00 108 LYS A N 19
ATOM 36509 C CA . LYS A 1 108 ? -3.236 22.183 -8.646 1.00 0.00 108 LYS A CA 19
ATOM 36510 C C . LYS A 1 108 ? -3.845 22.459 -10.028 1.00 0.00 108 LYS A C 19
ATOM 36511 O O . LYS A 1 108 ? -3.592 23.490 -10.654 1.00 0.00 108 LYS A O 19
ATOM 36530 N N . LYS A 1 109 ? -4.655 21.528 -10.497 1.00 0.00 109 LYS A N 19
ATOM 36531 C CA . LYS A 1 109 ? -5.411 21.721 -11.724 1.00 0.00 109 LYS A CA 19
ATOM 36532 C C . LYS A 1 109 ? -6.899 21.662 -11.406 1.00 0.00 109 LYS A C 19
ATOM 36533 O O . LYS A 1 109 ? -7.744 21.541 -12.296 1.00 0.00 109 LYS A O 19
ATOM 36552 N N . ASN A 1 110 ? -7.201 21.754 -10.119 1.00 0.00 110 ASN A N 19
ATOM 36553 C CA . ASN A 1 110 ? -8.570 21.699 -9.627 1.00 0.00 110 ASN A CA 19
ATOM 36554 C C . ASN A 1 110 ? -8.668 22.446 -8.302 1.00 0.00 110 ASN A C 19
ATOM 36555 O O . ASN A 1 110 ? -7.991 22.092 -7.337 1.00 0.00 110 ASN A O 19
ATOM 36566 N N . LEU A 1 111 ? -9.501 23.472 -8.258 1.00 0.00 111 LEU A N 19
ATOM 36567 C CA . LEU A 1 111 ? -9.645 24.281 -7.056 1.00 0.00 111 LEU A CA 19
ATOM 36568 C C . LEU A 1 111 ? -10.956 23.955 -6.346 1.00 0.00 111 LEU A C 19
ATOM 36569 O O . LEU A 1 111 ? -11.952 23.617 -6.988 1.00 0.00 111 LEU A O 19
ATOM 36585 N N . GLU A 1 112 ? -10.941 24.041 -5.019 1.00 0.00 112 GLU A N 19
ATOM 36586 C CA . GLU A 1 112 ? -12.139 23.814 -4.220 1.00 0.00 112 GLU A CA 19
ATOM 36587 C C . GLU A 1 112 ? -13.187 24.881 -4.517 1.00 0.00 112 GLU A C 19
ATOM 36588 O O . GLU A 1 112 ? -12.891 26.077 -4.493 1.00 0.00 112 GLU A O 19
ATOM 36600 N N . HIS A 1 113 ? -14.403 24.445 -4.799 1.00 0.00 113 HIS A N 19
ATOM 36601 C CA . HIS A 1 113 ? -15.507 25.361 -5.045 1.00 0.00 113 HIS A CA 19
ATOM 36602 C C . HIS A 1 113 ? -16.321 25.527 -3.776 1.00 0.00 113 HIS A C 19
ATOM 36603 O O . HIS A 1 113 ? -17.110 26.460 -3.641 1.00 0.00 113 HIS A O 19
ATOM 36618 N N . HIS A 1 114 ? -16.127 24.597 -2.854 1.00 0.00 114 HIS A N 19
ATOM 36619 C CA . HIS A 1 114 ? -16.704 24.688 -1.525 1.00 0.00 114 HIS A CA 19
ATOM 36620 C C . HIS A 1 114 ? -15.644 24.359 -0.493 1.00 0.00 114 HIS A C 19
ATOM 36621 O O . HIS A 1 114 ? -15.156 23.234 -0.431 1.00 0.00 114 HIS A O 19
ATOM 36636 N N . HIS A 1 115 ? -15.269 25.352 0.292 1.00 0.00 115 HIS A N 19
ATOM 36637 C CA . HIS A 1 115 ? -14.242 25.176 1.307 1.00 0.00 115 HIS A CA 19
ATOM 36638 C C . HIS A 1 115 ? -14.867 24.899 2.665 1.00 0.00 115 HIS A C 19
ATOM 36639 O O . HIS A 1 115 ? -15.792 25.594 3.087 1.00 0.00 115 HIS A O 19
ATOM 36654 N N . HIS A 1 116 ? -14.367 23.877 3.338 1.00 0.00 116 HIS A N 19
ATOM 36655 C CA . HIS A 1 116 ? -14.762 23.600 4.711 1.00 0.00 116 HIS A CA 19
ATOM 36656 C C . HIS A 1 116 ? -13.702 24.168 5.642 1.00 0.00 116 HIS A C 19
ATOM 36657 O O . HIS A 1 116 ? -13.936 25.139 6.358 1.00 0.00 116 HIS A O 19
ATOM 36672 N N . HIS A 1 117 ? -12.531 23.541 5.586 1.00 0.00 117 HIS A N 19
ATOM 36673 C CA . HIS A 1 117 ? -11.330 23.963 6.308 1.00 0.00 117 HIS A CA 19
ATOM 36674 C C . HIS A 1 117 ? -10.272 22.877 6.141 1.00 0.00 117 HIS A C 19
ATOM 36675 O O . HIS A 1 117 ? -9.074 23.150 6.135 1.00 0.00 117 HIS A O 19
ATOM 36690 N N . HIS A 1 118 ? -10.758 21.644 6.006 1.00 0.00 118 HIS A N 19
ATOM 36691 C CA . HIS A 1 118 ? -9.964 20.497 5.575 1.00 0.00 118 HIS A CA 19
ATOM 36692 C C . HIS A 1 118 ? -10.882 19.289 5.544 1.00 0.00 118 HIS A C 19
ATOM 36693 O O . HIS A 1 118 ? -10.392 18.153 5.398 1.00 0.00 118 HIS A O 19
ATOM 36709 N N . SER A 1 1 ? -4.480 0.682 19.117 1.00 0.00 1 SER A N 20
ATOM 36710 C CA . SER A 1 1 ? -3.124 1.187 18.822 1.00 0.00 1 SER A CA 20
ATOM 36711 C C . SER A 1 1 ? -2.088 0.139 19.208 1.00 0.00 1 SER A C 20
ATOM 36712 O O . SER A 1 1 ? -1.788 -0.043 20.388 1.00 0.00 1 SER A O 20
ATOM 36722 N N . SER A 1 2 ? -1.545 -0.551 18.214 1.00 0.00 2 SER A N 20
ATOM 36723 C CA . SER A 1 2 ? -0.634 -1.659 18.468 1.00 0.00 2 SER A CA 20
ATOM 36724 C C . SER A 1 2 ? 0.369 -1.804 17.328 1.00 0.00 2 SER A C 20
ATOM 36725 O O . SER A 1 2 ? 0.152 -1.294 16.230 1.00 0.00 2 SER A O 20
ATOM 36733 N N . ASN A 1 3 ? 1.464 -2.507 17.597 1.00 0.00 3 ASN A N 20
ATOM 36734 C CA . ASN A 1 3 ? 2.491 -2.754 16.587 1.00 0.00 3 ASN A CA 20
ATOM 36735 C C . ASN A 1 3 ? 1.940 -3.637 15.478 1.00 0.00 3 ASN A C 20
ATOM 36736 O O . ASN A 1 3 ? 2.341 -3.525 14.325 1.00 0.00 3 ASN A O 20
ATOM 36747 N N . ASN A 1 4 ? 1.004 -4.506 15.837 1.00 0.00 4 ASN A N 20
ATOM 36748 C CA . ASN A 1 4 ? 0.380 -5.412 14.875 1.00 0.00 4 ASN A CA 20
ATOM 36749 C C . ASN A 1 4 ? -0.652 -4.669 14.022 1.00 0.00 4 ASN A C 20
ATOM 36750 O O . ASN A 1 4 ? -1.272 -5.241 13.126 1.00 0.00 4 ASN A O 20
ATOM 36761 N N . ASN A 1 5 ? -0.824 -3.382 14.304 1.00 0.00 5 ASN A N 20
ATOM 36762 C CA . ASN A 1 5 ? -1.760 -2.554 13.553 1.00 0.00 5 ASN A CA 20
ATOM 36763 C C . ASN A 1 5 ? -1.022 -1.694 12.538 1.00 0.00 5 ASN A C 20
ATOM 36764 O O . ASN A 1 5 ? -1.640 -0.907 11.817 1.00 0.00 5 ASN A O 20
ATOM 36775 N N . SER A 1 6 ? 0.297 -1.839 12.478 1.00 0.00 6 SER A N 20
ATOM 36776 C CA . SER A 1 6 ? 1.093 -1.064 11.540 1.00 0.00 6 SER A CA 20
ATOM 36777 C C . SER A 1 6 ? 0.951 -1.642 10.141 1.00 0.00 6 SER A C 20
ATOM 36778 O O . SER A 1 6 ? 0.632 -2.825 9.973 1.00 0.00 6 SER A O 20
ATOM 36786 N N . PHE A 1 7 ? 1.177 -0.808 9.138 1.00 0.00 7 PHE A N 20
ATOM 36787 C CA . PHE A 1 7 ? 1.068 -1.241 7.757 1.00 0.00 7 PHE A CA 20
ATOM 36788 C C . PHE A 1 7 ? 2.078 -2.347 7.475 1.00 0.00 7 PHE A C 20
ATOM 36789 O O . PHE A 1 7 ? 1.771 -3.306 6.776 1.00 0.00 7 PHE A O 20
ATOM 36806 N N . SER A 1 8 ? 3.271 -2.214 8.044 1.00 0.00 8 SER A N 20
ATOM 36807 C CA . SER A 1 8 ? 4.320 -3.214 7.888 1.00 0.00 8 SER A CA 20
ATOM 36808 C C . SER A 1 8 ? 3.860 -4.587 8.380 1.00 0.00 8 SER A C 20
ATOM 36809 O O . SER A 1 8 ? 4.061 -5.602 7.704 1.00 0.00 8 SER A O 20
ATOM 36817 N N . ALA A 1 9 ? 3.226 -4.605 9.547 1.00 0.00 9 ALA A N 20
ATOM 36818 C CA . ALA A 1 9 ? 2.778 -5.844 10.162 1.00 0.00 9 ALA A CA 20
ATOM 36819 C C . ALA A 1 9 ? 1.707 -6.519 9.317 1.00 0.00 9 ALA A C 20
ATOM 36820 O O . ALA A 1 9 ? 1.820 -7.697 8.976 1.00 0.00 9 ALA A O 20
ATOM 36827 N N . ILE A 1 10 ? 0.681 -5.758 8.965 1.00 0.00 10 ILE A N 20
ATOM 36828 C CA . ILE A 1 10 ? -0.430 -6.288 8.190 1.00 0.00 10 ILE A CA 20
ATOM 36829 C C . ILE A 1 10 ? 0.014 -6.633 6.769 1.00 0.00 10 ILE A C 20
ATOM 36830 O O . ILE A 1 10 ? -0.469 -7.599 6.177 1.00 0.00 10 ILE A O 20
ATOM 36846 N N . TYR A 1 11 ? 0.955 -5.856 6.235 1.00 0.00 11 TYR A N 20
ATOM 36847 C CA . TYR A 1 11 ? 1.470 -6.100 4.894 1.00 0.00 11 TYR A CA 20
ATOM 36848 C C . TYR A 1 11 ? 2.153 -7.457 4.811 1.00 0.00 11 TYR A C 20
ATOM 36849 O O . TYR A 1 11 ? 1.878 -8.220 3.899 1.00 0.00 11 TYR A O 20
ATOM 36867 N N . LYS A 1 12 ? 3.042 -7.758 5.756 1.00 0.00 12 LYS A N 20
ATOM 36868 C CA . LYS A 1 12 ? 3.755 -9.033 5.726 1.00 0.00 12 LYS A CA 20
ATOM 36869 C C . LYS A 1 12 ? 2.784 -10.193 5.906 1.00 0.00 12 LYS A C 20
ATOM 36870 O O . LYS A 1 12 ? 2.936 -11.243 5.290 1.00 0.00 12 LYS A O 20
ATOM 36889 N N . GLU A 1 13 ? 1.787 -9.986 6.751 1.00 0.00 13 GLU A N 20
ATOM 36890 C CA . GLU A 1 13 ? 0.751 -10.982 6.988 1.00 0.00 13 GLU A CA 20
ATOM 36891 C C . GLU A 1 13 ? 0.024 -11.300 5.678 1.00 0.00 13 GLU A C 20
ATOM 36892 O O . GLU A 1 13 ? -0.125 -12.465 5.284 1.00 0.00 13 GLU A O 20
ATOM 36904 N N . TRP A 1 14 ? -0.397 -10.242 5.001 1.00 0.00 14 TRP A N 20
ATOM 36905 C CA . TRP A 1 14 ? -1.043 -10.340 3.700 1.00 0.00 14 TRP A CA 20
ATOM 36906 C C . TRP A 1 14 ? -0.072 -10.888 2.647 1.00 0.00 14 TRP A C 20
ATOM 36907 O O . TRP A 1 14 ? -0.437 -11.743 1.837 1.00 0.00 14 TRP A O 20
ATOM 36928 N N . TYR A 1 15 ? 1.168 -10.402 2.686 1.00 0.00 15 TYR A N 20
ATOM 36929 C CA . TYR A 1 15 ? 2.215 -10.828 1.761 1.00 0.00 15 TYR A CA 20
ATOM 36930 C C . TYR A 1 15 ? 2.489 -12.320 1.879 1.00 0.00 15 TYR A C 20
ATOM 36931 O O . TYR A 1 15 ? 2.531 -13.019 0.876 1.00 0.00 15 TYR A O 20
ATOM 36949 N N . GLU A 1 16 ? 2.672 -12.797 3.103 1.00 0.00 16 GLU A N 20
ATOM 36950 C CA . GLU A 1 16 ? 3.000 -14.199 3.339 1.00 0.00 16 GLU A CA 20
ATOM 36951 C C . GLU A 1 16 ? 1.893 -15.100 2.797 1.00 0.00 16 GLU A C 20
ATOM 36952 O O . GLU A 1 16 ? 2.158 -16.156 2.220 1.00 0.00 16 GLU A O 20
ATOM 36964 N N . HIS A 1 17 ? 0.647 -14.672 2.975 1.00 0.00 17 HIS A N 20
ATOM 36965 C CA . HIS A 1 17 ? -0.495 -15.409 2.449 1.00 0.00 17 HIS A CA 20
ATOM 36966 C C . HIS A 1 17 ? -0.512 -15.348 0.915 1.00 0.00 17 HIS A C 20
ATOM 36967 O O . HIS A 1 17 ? -0.663 -16.371 0.241 1.00 0.00 17 HIS A O 20
ATOM 36982 N N . LYS A 1 18 ? -0.340 -14.145 0.369 1.00 0.00 18 LYS A N 20
ATOM 36983 C CA . LYS A 1 18 ? -0.322 -13.940 -1.082 1.00 0.00 18 LYS A CA 20
ATOM 36984 C C . LYS A 1 18 ? 0.918 -14.563 -1.723 1.00 0.00 18 LYS A C 20
ATOM 36985 O O . LYS A 1 18 ? 0.979 -14.741 -2.940 1.00 0.00 18 LYS A O 20
ATOM 37004 N N . LYS A 1 19 ? 1.893 -14.893 -0.892 1.00 0.00 19 LYS A N 20
ATOM 37005 C CA . LYS A 1 19 ? 3.147 -15.477 -1.347 1.00 0.00 19 LYS A CA 20
ATOM 37006 C C . LYS A 1 19 ? 2.911 -16.849 -1.976 1.00 0.00 19 LYS A C 20
ATOM 37007 O O . LYS A 1 19 ? 3.728 -17.337 -2.757 1.00 0.00 19 LYS A O 20
ATOM 37026 N N . GLN A 1 20 ? 1.788 -17.467 -1.634 1.00 0.00 20 GLN A N 20
ATOM 37027 C CA . GLN A 1 20 ? 1.441 -18.765 -2.194 1.00 0.00 20 GLN A CA 20
ATOM 37028 C C . GLN A 1 20 ? 0.579 -18.594 -3.440 1.00 0.00 20 GLN A C 20
ATOM 37029 O O . GLN A 1 20 ? 0.228 -19.570 -4.105 1.00 0.00 20 GLN A O 20
ATOM 37043 N N . VAL A 1 21 ? 0.248 -17.350 -3.753 1.00 0.00 21 VAL A N 20
ATOM 37044 C CA . VAL A 1 21 ? -0.600 -17.045 -4.896 1.00 0.00 21 VAL A CA 20
ATOM 37045 C C . VAL A 1 21 ? 0.251 -16.663 -6.101 1.00 0.00 21 VAL A C 20
ATOM 37046 O O . VAL A 1 21 ? 0.052 -17.172 -7.205 1.00 0.00 21 VAL A O 20
ATOM 37059 N N . TRP A 1 22 ? 1.205 -15.774 -5.878 1.00 0.00 22 TRP A N 20
ATOM 37060 C CA . TRP A 1 22 ? 2.099 -15.331 -6.943 1.00 0.00 22 TRP A CA 20
ATOM 37061 C C . TRP A 1 22 ? 3.366 -16.174 -6.946 1.00 0.00 22 TRP A C 20
ATOM 37062 O O . TRP A 1 22 ? 3.534 -17.058 -6.107 1.00 0.00 22 TRP A O 20
ATOM 37083 N N . SER A 1 23 ? 4.251 -15.903 -7.894 1.00 0.00 23 SER A N 20
ATOM 37084 C CA . SER A 1 23 ? 5.547 -16.560 -7.933 1.00 0.00 23 SER A CA 20
ATOM 37085 C C . SER A 1 23 ? 6.498 -15.862 -6.965 1.00 0.00 23 SER A C 20
ATOM 37086 O O . SER A 1 23 ? 6.448 -14.640 -6.827 1.00 0.00 23 SER A O 20
ATOM 37094 N N . VAL A 1 24 ? 7.354 -16.630 -6.297 1.00 0.00 24 VAL A N 20
ATOM 37095 C CA . VAL A 1 24 ? 8.250 -16.081 -5.280 1.00 0.00 24 VAL A CA 20
ATOM 37096 C C . VAL A 1 24 ? 9.154 -14.984 -5.853 1.00 0.00 24 VAL A C 20
ATOM 37097 O O . VAL A 1 24 ? 9.468 -14.009 -5.167 1.00 0.00 24 VAL A O 20
ATOM 37110 N N . GLY A 1 25 ? 9.551 -15.133 -7.113 1.00 0.00 25 GLY A N 20
ATOM 37111 C CA . GLY A 1 25 ? 10.375 -14.127 -7.750 1.00 0.00 25 GLY A CA 20
ATOM 37112 C C . GLY A 1 25 ? 9.656 -12.799 -7.866 1.00 0.00 25 GLY A C 20
ATOM 37113 O O . GLY A 1 25 ? 10.179 -11.757 -7.463 1.00 0.00 25 GLY A O 20
ATOM 37117 N N . TYR A 1 26 ? 8.440 -12.846 -8.393 1.00 0.00 26 TYR A N 20
ATOM 37118 C CA . TYR A 1 26 ? 7.632 -11.648 -8.566 1.00 0.00 26 TYR A CA 20
ATOM 37119 C C . TYR A 1 26 ? 7.171 -11.115 -7.214 1.00 0.00 26 TYR A C 20
ATOM 37120 O O . TYR A 1 26 ? 7.147 -9.908 -6.993 1.00 0.00 26 TYR A O 20
ATOM 37138 N N . ALA A 1 27 ? 6.822 -12.025 -6.311 1.00 0.00 27 ALA A N 20
ATOM 37139 C CA . ALA A 1 27 ? 6.359 -11.654 -4.979 1.00 0.00 27 ALA A CA 20
ATOM 37140 C C . ALA A 1 27 ? 7.440 -10.897 -4.213 1.00 0.00 27 ALA A C 20
ATOM 37141 O O . ALA A 1 27 ? 7.149 -9.934 -3.509 1.00 0.00 27 ALA A O 20
ATOM 37148 N N . THR A 1 28 ? 8.685 -11.330 -4.357 1.00 0.00 28 THR A N 20
ATOM 37149 C CA . THR A 1 28 ? 9.798 -10.664 -3.697 1.00 0.00 28 THR A CA 20
ATOM 37150 C C . THR A 1 28 ? 9.988 -9.252 -4.255 1.00 0.00 28 THR A C 20
ATOM 37151 O O . THR A 1 28 ? 10.189 -8.303 -3.498 1.00 0.00 28 THR A O 20
ATOM 37162 N N . GLU A 1 29 ? 9.895 -9.117 -5.577 1.00 0.00 29 GLU A N 20
ATOM 37163 C CA . GLU A 1 29 ? 9.985 -7.808 -6.216 1.00 0.00 29 GLU A CA 20
ATOM 37164 C C . GLU A 1 29 ? 8.809 -6.932 -5.805 1.00 0.00 29 GLU A C 20
ATOM 37165 O O . GLU A 1 29 ? 8.982 -5.760 -5.474 1.00 0.00 29 GLU A O 20
ATOM 37177 N N . LEU A 1 30 ? 7.621 -7.521 -5.820 1.00 0.00 30 LEU A N 20
ATOM 37178 C CA . LEU A 1 30 ? 6.405 -6.834 -5.408 1.00 0.00 30 LEU A CA 20
ATOM 37179 C C . LEU A 1 30 ? 6.559 -6.310 -3.986 1.00 0.00 30 LEU A C 20
ATOM 37180 O O . LEU A 1 30 ? 6.289 -5.140 -3.709 1.00 0.00 30 LEU A O 20
ATOM 37196 N N . ALA A 1 31 ? 7.022 -7.176 -3.094 1.00 0.00 31 ALA A N 20
ATOM 37197 C CA . ALA A 1 31 ? 7.227 -6.799 -1.708 1.00 0.00 31 ALA A CA 20
ATOM 37198 C C . ALA A 1 31 ? 8.328 -5.754 -1.584 1.00 0.00 31 ALA A C 20
ATOM 37199 O O . ALA A 1 31 ? 8.219 -4.839 -0.779 1.00 0.00 31 ALA A O 20
ATOM 37206 N N . LYS A 1 32 ? 9.377 -5.874 -2.401 1.00 0.00 32 LYS A N 20
ATOM 37207 C CA . LYS A 1 32 ? 10.478 -4.915 -2.357 1.00 0.00 32 LYS A CA 20
ATOM 37208 C C . LYS A 1 32 ? 10.008 -3.544 -2.818 1.00 0.00 32 LYS A C 20
ATOM 37209 O O . LYS A 1 32 ? 10.450 -2.520 -2.300 1.00 0.00 32 LYS A O 20
ATOM 37228 N N . MET A 1 33 ? 9.107 -3.534 -3.789 1.00 0.00 33 MET A N 20
ATOM 37229 C CA . MET A 1 33 ? 8.522 -2.296 -4.277 1.00 0.00 33 MET A CA 20
ATOM 37230 C C . MET A 1 33 ? 7.804 -1.586 -3.134 1.00 0.00 33 MET A C 20
ATOM 37231 O O . MET A 1 33 ? 7.876 -0.365 -2.997 1.00 0.00 33 MET A O 20
ATOM 37245 N N . PHE A 1 34 ? 7.134 -2.368 -2.299 1.00 0.00 34 PHE A N 20
ATOM 37246 C CA . PHE A 1 34 ? 6.479 -1.830 -1.118 1.00 0.00 34 PHE A CA 20
ATOM 37247 C C . PHE A 1 34 ? 7.493 -1.501 -0.029 1.00 0.00 34 PHE A C 20
ATOM 37248 O O . PHE A 1 34 ? 7.367 -0.490 0.651 1.00 0.00 34 PHE A O 20
ATOM 37265 N N . ASP A 1 35 ? 8.499 -2.349 0.137 1.00 0.00 35 ASP A N 20
ATOM 37266 C CA . ASP A 1 35 ? 9.566 -2.074 1.094 1.00 0.00 35 ASP A CA 20
ATOM 37267 C C . ASP A 1 35 ? 10.190 -0.716 0.814 1.00 0.00 35 ASP A C 20
ATOM 37268 O O . ASP A 1 35 ? 10.191 0.170 1.666 1.00 0.00 35 ASP A O 20
ATOM 37277 N N . ASP A 1 36 ? 10.681 -0.557 -0.402 1.00 0.00 36 ASP A N 20
ATOM 37278 C CA . ASP A 1 36 ? 11.511 0.584 -0.760 1.00 0.00 36 ASP A CA 20
ATOM 37279 C C . ASP A 1 36 ? 10.721 1.889 -0.827 1.00 0.00 36 ASP A C 20
ATOM 37280 O O . ASP A 1 36 ? 11.218 2.934 -0.410 1.00 0.00 36 ASP A O 20
ATOM 37289 N N . ASP A 1 37 ? 9.495 1.843 -1.337 1.00 0.00 37 ASP A N 20
ATOM 37290 C CA . ASP A 1 37 ? 8.737 3.075 -1.555 1.00 0.00 37 ASP A CA 20
ATOM 37291 C C . ASP A 1 37 ? 7.575 3.246 -0.577 1.00 0.00 37 ASP A C 20
ATOM 37292 O O . ASP A 1 37 ? 7.087 4.356 -0.391 1.00 0.00 37 ASP A O 20
ATOM 37301 N N . ILE A 1 38 ? 7.122 2.167 0.049 1.00 0.00 38 ILE A N 20
ATOM 37302 C CA . ILE A 1 38 ? 6.025 2.268 1.011 1.00 0.00 38 ILE A CA 20
ATOM 37303 C C . ILE A 1 38 ? 6.548 2.363 2.452 1.00 0.00 38 ILE A C 20
ATOM 37304 O O . ILE A 1 38 ? 6.057 3.178 3.236 1.00 0.00 38 ILE A O 20
ATOM 37320 N N . LEU A 1 39 ? 7.562 1.565 2.794 1.00 0.00 39 LEU A N 20
ATOM 37321 C CA . LEU A 1 39 ? 8.038 1.491 4.182 1.00 0.00 39 LEU A CA 20
ATOM 37322 C C . LEU A 1 39 ? 8.606 2.826 4.698 1.00 0.00 39 LEU A C 20
ATOM 37323 O O . LEU A 1 39 ? 8.265 3.241 5.804 1.00 0.00 39 LEU A O 20
ATOM 37339 N N . PRO A 1 40 ? 9.473 3.530 3.932 1.00 0.00 40 PRO A N 20
ATOM 37340 C CA . PRO A 1 40 ? 10.010 4.832 4.360 1.00 0.00 40 PRO A CA 20
ATOM 37341 C C . PRO A 1 40 ? 8.944 5.930 4.374 1.00 0.00 40 PRO A C 20
ATOM 37342 O O . PRO A 1 40 ? 9.192 7.046 4.833 1.00 0.00 40 PRO A O 20
ATOM 37353 N N . ILE A 1 41 ? 7.760 5.612 3.866 1.00 0.00 41 ILE A N 20
ATOM 37354 C CA . ILE A 1 41 ? 6.668 6.570 3.833 1.00 0.00 41 ILE A CA 20
ATOM 37355 C C . ILE A 1 41 ? 5.662 6.279 4.945 1.00 0.00 41 ILE A C 20
ATOM 37356 O O . ILE A 1 41 ? 5.486 7.088 5.850 1.00 0.00 41 ILE A O 20
ATOM 37372 N N . ILE A 1 42 ? 5.028 5.116 4.893 1.00 0.00 42 ILE A N 20
ATOM 37373 C CA . ILE A 1 42 ? 3.985 4.771 5.857 1.00 0.00 42 ILE A CA 20
ATOM 37374 C C . ILE A 1 42 ? 4.247 3.423 6.517 1.00 0.00 42 ILE A C 20
ATOM 37375 O O . ILE A 1 42 ? 3.366 2.874 7.180 1.00 0.00 42 ILE A O 20
ATOM 37391 N N . GLY A 1 43 ? 5.455 2.909 6.345 1.00 0.00 43 GLY A N 20
ATOM 37392 C CA . GLY A 1 43 ? 5.772 1.564 6.790 1.00 0.00 43 GLY A CA 20
ATOM 37393 C C . GLY A 1 43 ? 5.470 1.324 8.255 1.00 0.00 43 GLY A C 20
ATOM 37394 O O . GLY A 1 43 ? 4.800 0.352 8.603 1.00 0.00 43 GLY A O 20
ATOM 37398 N N . GLY A 1 44 ? 5.944 2.216 9.109 1.00 0.00 44 GLY A N 20
ATOM 37399 C CA . GLY A 1 44 ? 5.772 2.035 10.536 1.00 0.00 44 GLY A CA 20
ATOM 37400 C C . GLY A 1 44 ? 4.548 2.744 11.074 1.00 0.00 44 GLY A C 20
ATOM 37401 O O . GLY A 1 44 ? 4.417 2.930 12.284 1.00 0.00 44 GLY A O 20
ATOM 37405 N N . LEU A 1 45 ? 3.643 3.144 10.189 1.00 0.00 45 LEU A N 20
ATOM 37406 C CA . LEU A 1 45 ? 2.435 3.827 10.616 1.00 0.00 45 LEU A CA 20
ATOM 37407 C C . LEU A 1 45 ? 1.307 2.828 10.805 1.00 0.00 45 LEU A C 20
ATOM 37408 O O . LEU A 1 45 ? 1.232 1.822 10.095 1.00 0.00 45 LEU A O 20
ATOM 37424 N N . GLU A 1 46 ? 0.441 3.097 11.771 1.00 0.00 46 GLU A N 20
ATOM 37425 C CA . GLU A 1 46 ? -0.730 2.264 11.985 1.00 0.00 46 GLU A CA 20
ATOM 37426 C C . GLU A 1 46 ? -1.676 2.439 10.816 1.00 0.00 46 GLU A C 20
ATOM 37427 O O . GLU A 1 46 ? -1.904 3.555 10.368 1.00 0.00 46 GLU A O 20
ATOM 37439 N N . ILE A 1 47 ? -2.226 1.342 10.330 1.00 0.00 47 ILE A N 20
ATOM 37440 C CA . ILE A 1 47 ? -3.055 1.368 9.135 1.00 0.00 47 ILE A CA 20
ATOM 37441 C C . ILE A 1 47 ? -4.286 2.270 9.317 1.00 0.00 47 ILE A C 20
ATOM 37442 O O . ILE A 1 47 ? -4.840 2.783 8.349 1.00 0.00 47 ILE A O 20
ATOM 37458 N N . GLN A 1 48 ? -4.687 2.489 10.565 1.00 0.00 48 GLN A N 20
ATOM 37459 C CA . GLN A 1 48 ? -5.824 3.353 10.857 1.00 0.00 48 GLN A CA 20
ATOM 37460 C C . GLN A 1 48 ? -5.351 4.779 11.171 1.00 0.00 48 GLN A C 20
ATOM 37461 O O . GLN A 1 48 ? -6.153 5.702 11.306 1.00 0.00 48 GLN A O 20
ATOM 37475 N N . ASP A 1 49 ? -4.041 4.952 11.260 1.00 0.00 49 ASP A N 20
ATOM 37476 C CA . ASP A 1 49 ? -3.450 6.244 11.606 1.00 0.00 49 ASP A CA 20
ATOM 37477 C C . ASP A 1 49 ? -2.792 6.877 10.381 1.00 0.00 49 ASP A C 20
ATOM 37478 O O . ASP A 1 49 ? -2.434 8.055 10.387 1.00 0.00 49 ASP A O 20
ATOM 37487 N N . ILE A 1 50 ? -2.653 6.078 9.326 1.00 0.00 50 ILE A N 20
ATOM 37488 C CA . ILE A 1 50 ? -2.013 6.519 8.092 1.00 0.00 50 ILE A CA 20
ATOM 37489 C C . ILE A 1 50 ? -2.748 7.705 7.476 1.00 0.00 50 ILE A C 20
ATOM 37490 O O . ILE A 1 50 ? -3.967 7.678 7.290 1.00 0.00 50 ILE A O 20
ATOM 37506 N N . GLU A 1 51 ? -1.989 8.746 7.177 1.00 0.00 51 GLU A N 20
ATOM 37507 C CA . GLU A 1 51 ? -2.523 9.950 6.564 1.00 0.00 51 GLU A CA 20
ATOM 37508 C C . GLU A 1 51 ? -2.880 9.678 5.106 1.00 0.00 51 GLU A C 20
ATOM 37509 O O . GLU A 1 51 ? -2.059 9.149 4.357 1.00 0.00 51 GLU A O 20
ATOM 37521 N N . PRO A 1 52 ? -4.097 10.043 4.677 1.00 0.00 52 PRO A N 20
ATOM 37522 C CA . PRO A 1 52 ? -4.533 9.853 3.288 1.00 0.00 52 PRO A CA 20
ATOM 37523 C C . PRO A 1 52 ? -3.639 10.608 2.308 1.00 0.00 52 PRO A C 20
ATOM 37524 O O . PRO A 1 52 ? -3.363 10.138 1.205 1.00 0.00 52 PRO A O 20
ATOM 37535 N N . MET A 1 53 ? -3.164 11.771 2.737 1.00 0.00 53 MET A N 20
ATOM 37536 C CA . MET A 1 53 ? -2.288 12.591 1.912 1.00 0.00 53 MET A CA 20
ATOM 37537 C C . MET A 1 53 ? -0.883 11.997 1.876 1.00 0.00 53 MET A C 20
ATOM 37538 O O . MET A 1 53 ? -0.112 12.240 0.949 1.00 0.00 53 MET A O 20
ATOM 37552 N N . GLN A 1 54 ? -0.561 11.200 2.884 1.00 0.00 54 GLN A N 20
ATOM 37553 C CA . GLN A 1 54 ? 0.739 10.555 2.949 1.00 0.00 54 GLN A CA 20
ATOM 37554 C C . GLN A 1 54 ? 0.694 9.233 2.192 1.00 0.00 54 GLN A C 20
ATOM 37555 O O . GLN A 1 54 ? 1.712 8.741 1.705 1.00 0.00 54 GLN A O 20
ATOM 37569 N N . LEU A 1 55 ? -0.497 8.665 2.083 1.00 0.00 55 LEU A N 20
ATOM 37570 C CA . LEU A 1 55 ? -0.707 7.535 1.196 1.00 0.00 55 LEU A CA 20
ATOM 37571 C C . LEU A 1 55 ? -0.524 8.011 -0.242 1.00 0.00 55 LEU A C 20
ATOM 37572 O O . LEU A 1 55 ? -0.076 7.267 -1.113 1.00 0.00 55 LEU A O 20
ATOM 37588 N N . LEU A 1 56 ? -0.854 9.280 -0.470 1.00 0.00 56 LEU A N 20
ATOM 37589 C CA . LEU A 1 56 ? -0.597 9.923 -1.749 1.00 0.00 56 LEU A CA 20
ATOM 37590 C C . LEU A 1 56 ? 0.907 10.101 -1.934 1.00 0.00 56 LEU A C 20
ATOM 37591 O O . LEU A 1 56 ? 1.416 9.980 -3.041 1.00 0.00 56 LEU A O 20
ATOM 37607 N N . GLU A 1 57 ? 1.613 10.373 -0.837 1.00 0.00 57 GLU A N 20
ATOM 37608 C CA . GLU A 1 57 ? 3.075 10.466 -0.854 1.00 0.00 57 GLU A CA 20
ATOM 37609 C C . GLU A 1 57 ? 3.682 9.170 -1.409 1.00 0.00 57 GLU A C 20
ATOM 37610 O O . GLU A 1 57 ? 4.697 9.197 -2.103 1.00 0.00 57 GLU A O 20
ATOM 37622 N N . VAL A 1 58 ? 3.047 8.042 -1.095 1.00 0.00 58 VAL A N 20
ATOM 37623 C CA . VAL A 1 58 ? 3.445 6.747 -1.651 1.00 0.00 58 VAL A CA 20
ATOM 37624 C C . VAL A 1 58 ? 3.244 6.716 -3.169 1.00 0.00 58 VAL A C 20
ATOM 37625 O O . VAL A 1 58 ? 4.176 6.464 -3.935 1.00 0.00 58 VAL A O 20
ATOM 37638 N N . ILE A 1 59 ? 2.020 6.975 -3.593 1.00 0.00 59 ILE A N 20
ATOM 37639 C CA . ILE A 1 59 ? 1.676 6.960 -5.013 1.00 0.00 59 ILE A CA 20
ATOM 37640 C C . ILE A 1 59 ? 2.507 7.991 -5.783 1.00 0.00 59 ILE A C 20
ATOM 37641 O O . ILE A 1 59 ? 2.991 7.726 -6.885 1.00 0.00 59 ILE A O 20
ATOM 37657 N N . ARG A 1 60 ? 2.700 9.150 -5.172 1.00 0.00 60 ARG A N 20
ATOM 37658 C CA . ARG A 1 60 ? 3.463 10.231 -5.774 1.00 0.00 60 ARG A CA 20
ATOM 37659 C C . ARG A 1 60 ? 4.959 9.905 -5.761 1.00 0.00 60 ARG A C 20
ATOM 37660 O O . ARG A 1 60 ? 5.738 10.460 -6.537 1.00 0.00 60 ARG A O 20
ATOM 37681 N N . ARG A 1 61 ? 5.345 8.984 -4.885 1.00 0.00 61 ARG A N 20
ATOM 37682 C CA . ARG A 1 61 ? 6.702 8.454 -4.873 1.00 0.00 61 ARG A CA 20
ATOM 37683 C C . ARG A 1 61 ? 6.978 7.732 -6.188 1.00 0.00 61 ARG A C 20
ATOM 37684 O O . ARG A 1 61 ? 8.027 7.912 -6.806 1.00 0.00 61 ARG A O 20
ATOM 37705 N N . PHE A 1 62 ? 6.016 6.921 -6.614 1.00 0.00 62 PHE A N 20
ATOM 37706 C CA . PHE A 1 62 ? 6.109 6.243 -7.903 1.00 0.00 62 PHE A CA 20
ATOM 37707 C C . PHE A 1 62 ? 5.944 7.239 -9.048 1.00 0.00 62 PHE A C 20
ATOM 37708 O O . PHE A 1 62 ? 6.532 7.074 -10.119 1.00 0.00 62 PHE A O 20
ATOM 37725 N N . GLU A 1 63 ? 5.145 8.275 -8.804 1.00 0.00 63 GLU A N 20
ATOM 37726 C CA . GLU A 1 63 ? 4.900 9.332 -9.785 1.00 0.00 63 GLU A CA 20
ATOM 37727 C C . GLU A 1 63 ? 6.209 9.984 -10.228 1.00 0.00 63 GLU A C 20
ATOM 37728 O O . GLU A 1 63 ? 6.396 10.276 -11.409 1.00 0.00 63 GLU A O 20
ATOM 37740 N N . ASP A 1 64 ? 7.115 10.190 -9.274 1.00 0.00 64 ASP A N 20
ATOM 37741 C CA . ASP A 1 64 ? 8.412 10.807 -9.556 1.00 0.00 64 ASP A CA 20
ATOM 37742 C C . ASP A 1 64 ? 9.168 10.031 -10.629 1.00 0.00 64 ASP A C 20
ATOM 37743 O O . ASP A 1 64 ? 9.815 10.618 -11.497 1.00 0.00 64 ASP A O 20
ATOM 37752 N N . ARG A 1 65 ? 9.057 8.711 -10.583 1.00 0.00 65 ARG A N 20
ATOM 37753 C CA . ARG A 1 65 ? 9.771 7.857 -11.522 1.00 0.00 65 ARG A CA 20
ATOM 37754 C C . ARG A 1 65 ? 8.907 7.545 -12.740 1.00 0.00 65 ARG A C 20
ATOM 37755 O O . ARG A 1 65 ? 9.275 6.733 -13.588 1.00 0.00 65 ARG A O 20
ATOM 37776 N N . GLY A 1 66 ? 7.755 8.200 -12.820 1.00 0.00 66 GLY A N 20
ATOM 37777 C CA . GLY A 1 66 ? 6.873 8.024 -13.957 1.00 0.00 66 GLY A CA 20
ATOM 37778 C C . GLY A 1 66 ? 6.168 6.682 -13.951 1.00 0.00 66 GLY A C 20
ATOM 37779 O O . GLY A 1 66 ? 5.612 6.260 -14.965 1.00 0.00 66 GLY A O 20
ATOM 37783 N N . ALA A 1 67 ? 6.183 6.016 -12.809 1.00 0.00 67 ALA A N 20
ATOM 37784 C CA . ALA A 1 67 ? 5.556 4.714 -12.686 1.00 0.00 67 ALA A CA 20
ATOM 37785 C C . ALA A 1 67 ? 4.068 4.868 -12.402 1.00 0.00 67 ALA A C 20
ATOM 37786 O O . ALA A 1 67 ? 3.627 4.756 -11.261 1.00 0.00 67 ALA A O 20
ATOM 37793 N N . MET A 1 68 ? 3.304 5.146 -13.447 1.00 0.00 68 MET A N 20
ATOM 37794 C CA . MET A 1 68 ? 1.876 5.404 -13.307 1.00 0.00 68 MET A CA 20
ATOM 37795 C C . MET A 1 68 ? 1.127 4.131 -12.939 1.00 0.00 68 MET A C 20
ATOM 37796 O O . MET A 1 68 ? 0.323 4.123 -12.004 1.00 0.00 68 MET A O 20
ATOM 37810 N N . GLU A 1 69 ? 1.397 3.054 -13.664 1.00 0.00 69 GLU A N 20
ATOM 37811 C CA . GLU A 1 69 ? 0.753 1.778 -13.389 1.00 0.00 69 GLU A CA 20
ATOM 37812 C C . GLU A 1 69 ? 1.132 1.267 -12.007 1.00 0.00 69 GLU A C 20
ATOM 37813 O O . GLU A 1 69 ? 0.275 0.797 -11.264 1.00 0.00 69 GLU A O 20
ATOM 37825 N N . ARG A 1 70 ? 2.411 1.377 -11.662 1.00 0.00 70 ARG A N 20
ATOM 37826 C CA . ARG A 1 70 ? 2.887 0.931 -10.356 1.00 0.00 70 ARG A CA 20
ATOM 37827 C C . ARG A 1 70 ? 2.294 1.779 -9.238 1.00 0.00 70 ARG A C 20
ATOM 37828 O O . ARG A 1 70 ? 1.978 1.262 -8.171 1.00 0.00 70 ARG A O 20
ATOM 37849 N N . ALA A 1 71 ? 2.135 3.074 -9.491 1.00 0.00 71 ALA A N 20
ATOM 37850 C CA . ALA A 1 71 ? 1.539 3.978 -8.513 1.00 0.00 71 ALA A CA 20
ATOM 37851 C C . ALA A 1 71 ? 0.111 3.559 -8.190 1.00 0.00 71 ALA A C 20
ATOM 37852 O O . ALA A 1 71 ? -0.274 3.455 -7.025 1.00 0.00 71 ALA A O 20
ATOM 37859 N N . ASN A 1 72 ? -0.671 3.299 -9.228 1.00 0.00 72 ASN A N 20
ATOM 37860 C CA . ASN A 1 72 ? -2.052 2.881 -9.041 1.00 0.00 72 ASN A CA 20
ATOM 37861 C C . ASN A 1 72 ? -2.120 1.454 -8.511 1.00 0.00 72 ASN A C 20
ATOM 37862 O O . ASN A 1 72 ? -3.032 1.105 -7.763 1.00 0.00 72 ASN A O 20
ATOM 37873 N N . LYS A 1 73 ? -1.137 0.641 -8.881 1.00 0.00 73 LYS A N 20
ATOM 37874 C CA . LYS A 1 73 ? -1.052 -0.725 -8.381 1.00 0.00 73 LYS A CA 20
ATOM 37875 C C . LYS A 1 73 ? -0.689 -0.716 -6.898 1.00 0.00 73 LYS A C 20
ATOM 37876 O O . LYS A 1 73 ? -1.127 -1.582 -6.136 1.00 0.00 73 LYS A O 20
ATOM 37895 N N . ALA A 1 74 ? 0.108 0.271 -6.498 1.00 0.00 74 ALA A N 20
ATOM 37896 C CA . ALA A 1 74 ? 0.414 0.487 -5.091 1.00 0.00 74 ALA A CA 20
ATOM 37897 C C . ALA A 1 74 ? -0.862 0.808 -4.332 1.00 0.00 74 ALA A C 20
ATOM 37898 O O . ALA A 1 74 ? -1.148 0.204 -3.301 1.00 0.00 74 ALA A O 20
ATOM 37905 N N . ARG A 1 75 ? -1.631 1.751 -4.872 1.00 0.00 75 ARG A N 20
ATOM 37906 C CA . ARG A 1 75 ? -2.902 2.155 -4.279 1.00 0.00 75 ARG A CA 20
ATOM 37907 C C . ARG A 1 75 ? -3.830 0.958 -4.119 1.00 0.00 75 ARG A C 20
ATOM 37908 O O . ARG A 1 75 ? -4.386 0.734 -3.046 1.00 0.00 75 ARG A O 20
ATOM 37929 N N . ARG A 1 76 ? -3.984 0.196 -5.197 1.00 0.00 76 ARG A N 20
ATOM 37930 C CA . ARG A 1 76 ? -4.894 -0.942 -5.217 1.00 0.00 76 ARG A CA 20
ATOM 37931 C C . ARG A 1 76 ? -4.525 -1.956 -4.140 1.00 0.00 76 ARG A C 20
ATOM 37932 O O . ARG A 1 76 ? -5.386 -2.428 -3.394 1.00 0.00 76 ARG A O 20
ATOM 37953 N N . ARG A 1 77 ? -3.239 -2.272 -4.053 1.00 0.00 77 ARG A N 20
ATOM 37954 C CA . ARG A 1 77 ? -2.759 -3.262 -3.100 1.00 0.00 77 ARG A CA 20
ATOM 37955 C C . ARG A 1 77 ? -2.792 -2.731 -1.676 1.00 0.00 77 ARG A C 20
ATOM 37956 O O . ARG A 1 77 ? -3.122 -3.469 -0.751 1.00 0.00 77 ARG A O 20
ATOM 37977 N N . CYS A 1 78 ? -2.469 -1.457 -1.496 1.00 0.00 78 CYS A N 20
ATOM 37978 C CA . CYS A 1 78 ? -2.613 -0.833 -0.189 1.00 0.00 78 CYS A CA 20
ATOM 37979 C C . CYS A 1 78 ? -4.073 -0.891 0.239 1.00 0.00 78 CYS A C 20
ATOM 37980 O O . CYS A 1 78 ? -4.381 -1.248 1.373 1.00 0.00 78 CYS A O 20
ATOM 37988 N N . GLY A 1 79 ? -4.964 -0.569 -0.696 1.00 0.00 79 GLY A N 20
ATOM 37989 C CA . GLY A 1 79 ? -6.386 -0.647 -0.439 1.00 0.00 79 GLY A CA 20
ATOM 37990 C C . GLY A 1 79 ? -6.826 -2.041 -0.038 1.00 0.00 79 GLY A C 20
ATOM 37991 O O . GLY A 1 79 ? -7.719 -2.192 0.794 1.00 0.00 79 GLY A O 20
ATOM 37995 N N . GLU A 1 80 ? -6.200 -3.062 -0.621 1.00 0.00 80 GLU A N 20
ATOM 37996 C CA . GLU A 1 80 ? -6.516 -4.441 -0.272 1.00 0.00 80 GLU A CA 20
ATOM 37997 C C . GLU A 1 80 ? -6.041 -4.742 1.145 1.00 0.00 80 GLU A C 20
ATOM 37998 O O . GLU A 1 80 ? -6.710 -5.449 1.897 1.00 0.00 80 GLU A O 20
ATOM 38010 N N . VAL A 1 81 ? -4.889 -4.186 1.508 1.00 0.00 81 VAL A N 20
ATOM 38011 C CA . VAL A 1 81 ? -4.378 -4.310 2.867 1.00 0.00 81 VAL A CA 20
ATOM 38012 C C . VAL A 1 81 ? -5.323 -3.612 3.846 1.00 0.00 81 VAL A C 20
ATOM 38013 O O . VAL A 1 81 ? -5.650 -4.158 4.902 1.00 0.00 81 VAL A O 20
ATOM 38026 N N . PHE A 1 82 ? -5.771 -2.412 3.478 1.00 0.00 82 PHE A N 20
ATOM 38027 C CA . PHE A 1 82 ? -6.773 -1.692 4.262 1.00 0.00 82 PHE A CA 20
ATOM 38028 C C . PHE A 1 82 ? -8.044 -2.524 4.391 1.00 0.00 82 PHE A C 20
ATOM 38029 O O . PHE A 1 82 ? -8.601 -2.659 5.480 1.00 0.00 82 PHE A O 20
ATOM 38046 N N . ARG A 1 83 ? -8.488 -3.079 3.269 1.00 0.00 83 ARG A N 20
ATOM 38047 C CA . ARG A 1 83 ? -9.656 -3.950 3.234 1.00 0.00 83 ARG A CA 20
ATOM 38048 C C . ARG A 1 83 ? -9.478 -5.120 4.196 1.00 0.00 83 ARG A C 20
ATOM 38049 O O . ARG A 1 83 ? -10.349 -5.398 5.020 1.00 0.00 83 ARG A O 20
ATOM 38070 N N . TYR A 1 84 ? -8.335 -5.786 4.091 1.00 0.00 84 TYR A N 20
ATOM 38071 C CA . TYR A 1 84 ? -8.024 -6.934 4.930 1.00 0.00 84 TYR A CA 20
ATOM 38072 C C . TYR A 1 84 ? -7.997 -6.534 6.405 1.00 0.00 84 TYR A C 20
ATOM 38073 O O . TYR A 1 84 ? -8.440 -7.289 7.271 1.00 0.00 84 TYR A O 20
ATOM 38091 N N . ALA A 1 85 ? -7.491 -5.337 6.681 1.00 0.00 85 ALA A N 20
ATOM 38092 C CA . ALA A 1 85 ? -7.451 -4.813 8.039 1.00 0.00 85 ALA A CA 20
ATOM 38093 C C . ALA A 1 85 ? -8.856 -4.585 8.579 1.00 0.00 85 ALA A C 20
ATOM 38094 O O . ALA A 1 85 ? -9.114 -4.798 9.763 1.00 0.00 85 ALA A O 20
ATOM 38101 N N . ILE A 1 86 ? -9.762 -4.154 7.713 1.00 0.00 86 ILE A N 20
ATOM 38102 C CA . ILE A 1 86 ? -11.154 -3.959 8.099 1.00 0.00 86 ILE A CA 20
ATOM 38103 C C . ILE A 1 86 ? -11.817 -5.308 8.379 1.00 0.00 86 ILE A C 20
ATOM 38104 O O . ILE A 1 86 ? -12.652 -5.431 9.277 1.00 0.00 86 ILE A O 20
ATOM 38120 N N . VAL A 1 87 ? -11.418 -6.322 7.622 1.00 0.00 87 VAL A N 20
ATOM 38121 C CA . VAL A 1 87 ? -11.941 -7.671 7.803 1.00 0.00 87 VAL A CA 20
ATOM 38122 C C . VAL A 1 87 ? -11.471 -8.265 9.130 1.00 0.00 87 VAL A C 20
ATOM 38123 O O . VAL A 1 87 ? -12.258 -8.858 9.868 1.00 0.00 87 VAL A O 20
ATOM 38136 N N . THR A 1 88 ? -10.189 -8.097 9.436 1.00 0.00 88 THR A N 20
ATOM 38137 C CA . THR A 1 88 ? -9.633 -8.623 10.677 1.00 0.00 88 THR A CA 20
ATOM 38138 C C . THR A 1 88 ? -9.980 -7.720 11.864 1.00 0.00 88 THR A C 20
ATOM 38139 O O . THR A 1 88 ? -9.782 -8.094 13.020 1.00 0.00 88 THR A O 20
ATOM 38150 N N . GLY A 1 89 ? -10.491 -6.528 11.571 1.00 0.00 89 GLY A N 20
ATOM 38151 C CA . GLY A 1 89 ? -10.970 -5.648 12.620 1.00 0.00 89 GLY A CA 20
ATOM 38152 C C . GLY A 1 89 ? -9.901 -4.730 13.184 1.00 0.00 89 GLY A C 20
ATOM 38153 O O . GLY A 1 89 ? -10.060 -4.190 14.277 1.00 0.00 89 GLY A O 20
ATOM 38157 N N . ARG A 1 90 ? -8.820 -4.536 12.445 1.00 0.00 90 ARG A N 20
ATOM 38158 C CA . ARG A 1 90 ? -7.749 -3.650 12.891 1.00 0.00 90 ARG A CA 20
ATOM 38159 C C . ARG A 1 90 ? -8.016 -2.223 12.427 1.00 0.00 90 ARG A C 20
ATOM 38160 O O . ARG A 1 90 ? -7.450 -1.269 12.954 1.00 0.00 90 ARG A O 20
ATOM 38181 N N . ALA A 1 91 ? -8.891 -2.090 11.439 1.00 0.00 91 ALA A N 20
ATOM 38182 C CA . ALA A 1 91 ? -9.286 -0.787 10.928 1.00 0.00 91 ALA A CA 20
ATOM 38183 C C . ALA A 1 91 ? -10.790 -0.759 10.692 1.00 0.00 91 ALA A C 20
ATOM 38184 O O . ALA A 1 91 ? -11.418 -1.812 10.549 1.00 0.00 91 ALA A O 20
ATOM 38191 N N . LYS A 1 92 ? -11.369 0.431 10.664 1.00 0.00 92 LYS A N 20
ATOM 38192 C CA . LYS A 1 92 ? -12.803 0.565 10.445 1.00 0.00 92 LYS A CA 20
ATOM 38193 C C . LYS A 1 92 ? -13.082 1.081 9.040 1.00 0.00 92 LYS A C 20
ATOM 38194 O O . LYS A 1 92 ? -13.885 0.509 8.301 1.00 0.00 92 LYS A O 20
ATOM 38213 N N . TYR A 1 93 ? -12.406 2.158 8.675 1.00 0.00 93 TYR A N 20
ATOM 38214 C CA . TYR A 1 93 ? -12.587 2.773 7.372 1.00 0.00 93 TYR A CA 20
ATOM 38215 C C . TYR A 1 93 ? -11.236 2.933 6.680 1.00 0.00 93 TYR A C 20
ATOM 38216 O O . TYR A 1 93 ? -10.222 3.198 7.328 1.00 0.00 93 TYR A O 20
ATOM 38234 N N . ASN A 1 94 ? -11.226 2.742 5.371 1.00 0.00 94 ASN A N 20
ATOM 38235 C CA . ASN A 1 94 ? -10.010 2.873 4.587 1.00 0.00 94 ASN A CA 20
ATOM 38236 C C . ASN A 1 94 ? -10.000 4.209 3.852 1.00 0.00 94 ASN A C 20
ATOM 38237 O O . ASN A 1 94 ? -10.937 4.528 3.121 1.00 0.00 94 ASN A O 20
ATOM 38248 N N . PRO A 1 95 ? -8.941 5.013 4.041 1.00 0.00 95 PRO A N 20
ATOM 38249 C CA . PRO A 1 95 ? -8.814 6.339 3.411 1.00 0.00 95 PRO A CA 20
ATOM 38250 C C . PRO A 1 95 ? -8.538 6.265 1.906 1.00 0.00 95 PRO A C 20
ATOM 38251 O O . PRO A 1 95 ? -7.824 7.099 1.356 1.00 0.00 95 PRO A O 20
ATOM 38262 N N . ALA A 1 96 ? -9.137 5.281 1.248 1.00 0.00 96 ALA A N 20
ATOM 38263 C CA . ALA A 1 96 ? -8.966 5.090 -0.187 1.00 0.00 96 ALA A CA 20
ATOM 38264 C C . ALA A 1 96 ? -9.670 6.194 -0.992 1.00 0.00 96 ALA A C 20
ATOM 38265 O O . ALA A 1 96 ? -9.067 6.764 -1.902 1.00 0.00 96 ALA A O 20
ATOM 38272 N N . PRO A 1 97 ? -10.952 6.519 -0.687 1.00 0.00 97 PRO A N 20
ATOM 38273 C CA . PRO A 1 97 ? -11.643 7.636 -1.342 1.00 0.00 97 PRO A CA 20
ATOM 38274 C C . PRO A 1 97 ? -10.925 8.962 -1.100 1.00 0.00 97 PRO A C 20
ATOM 38275 O O . PRO A 1 97 ? -10.819 9.801 -1.996 1.00 0.00 97 PRO A O 20
ATOM 38286 N N . ASP A 1 98 ? -10.420 9.131 0.116 1.00 0.00 98 ASP A N 20
ATOM 38287 C CA . ASP A 1 98 ? -9.664 10.323 0.481 1.00 0.00 98 ASP A CA 20
ATOM 38288 C C . ASP A 1 98 ? -8.354 10.379 -0.290 1.00 0.00 98 ASP A C 20
ATOM 38289 O O . ASP A 1 98 ? -7.911 11.449 -0.697 1.00 0.00 98 ASP A O 20
ATOM 38298 N N . LEU A 1 99 ? -7.740 9.216 -0.481 1.00 0.00 99 LEU A N 20
ATOM 38299 C CA . LEU A 1 99 ? -6.524 9.098 -1.277 1.00 0.00 99 LEU A CA 20
ATOM 38300 C C . LEU A 1 99 ? -6.779 9.594 -2.697 1.00 0.00 99 LEU A C 20
ATOM 38301 O O . LEU A 1 99 ? -6.026 10.415 -3.223 1.00 0.00 99 LEU A O 20
ATOM 38317 N N . ALA A 1 100 ? -7.849 9.096 -3.306 1.00 0.00 100 ALA A N 20
ATOM 38318 C CA . ALA A 1 100 ? -8.199 9.474 -4.668 1.00 0.00 100 ALA A CA 20
ATOM 38319 C C . ALA A 1 100 ? -8.494 10.967 -4.757 1.00 0.00 100 ALA A C 20
ATOM 38320 O O . ALA A 1 100 ? -8.021 11.652 -5.665 1.00 0.00 100 ALA A O 20
ATOM 38327 N N . ASP A 1 101 ? -9.259 11.468 -3.795 1.00 0.00 101 ASP A N 20
ATOM 38328 C CA . ASP A 1 101 ? -9.632 12.876 -3.768 1.00 0.00 101 ASP A CA 20
ATOM 38329 C C . ASP A 1 101 ? -8.408 13.763 -3.559 1.00 0.00 101 ASP A C 20
ATOM 38330 O O . ASP A 1 101 ? -8.265 14.806 -4.201 1.00 0.00 101 ASP A O 20
ATOM 38339 N N . ALA A 1 102 ? -7.517 13.325 -2.678 1.00 0.00 102 ALA A N 20
ATOM 38340 C CA . ALA A 1 102 ? -6.280 14.049 -2.412 1.00 0.00 102 ALA A CA 20
ATOM 38341 C C . ALA A 1 102 ? -5.396 14.064 -3.650 1.00 0.00 102 ALA A C 20
ATOM 38342 O O . ALA A 1 102 ? -4.814 15.089 -3.988 1.00 0.00 102 ALA A O 20
ATOM 38349 N N . MET A 1 103 ? -5.308 12.918 -4.322 1.00 0.00 103 MET A N 20
ATOM 38350 C CA . MET A 1 103 ? -4.538 12.795 -5.559 1.00 0.00 103 MET A CA 20
ATOM 38351 C C . MET A 1 103 ? -4.965 13.859 -6.567 1.00 0.00 103 MET A C 20
ATOM 38352 O O . MET A 1 103 ? -4.140 14.420 -7.287 1.00 0.00 103 MET A O 20
ATOM 38366 N N . LYS A 1 104 ? -6.258 14.130 -6.606 1.00 0.00 104 LYS A N 20
ATOM 38367 C CA . LYS A 1 104 ? -6.807 15.129 -7.512 1.00 0.00 104 LYS A CA 20
ATOM 38368 C C . LYS A 1 104 ? -6.443 16.538 -7.058 1.00 0.00 104 LYS A C 20
ATOM 38369 O O . LYS A 1 104 ? -5.815 17.299 -7.799 1.00 0.00 104 LYS A O 20
ATOM 38388 N N . GLY A 1 105 ? -6.814 16.864 -5.830 1.00 0.00 105 GLY A N 20
ATOM 38389 C CA . GLY A 1 105 ? -6.636 18.213 -5.319 1.00 0.00 105 GLY A CA 20
ATOM 38390 C C . GLY A 1 105 ? -5.181 18.607 -5.140 1.00 0.00 105 GLY A C 20
ATOM 38391 O O . GLY A 1 105 ? -4.814 19.762 -5.367 1.00 0.00 105 GLY A O 20
ATOM 38395 N N . TYR A 1 106 ? -4.350 17.649 -4.748 1.00 0.00 106 TYR A N 20
ATOM 38396 C CA . TYR A 1 106 ? -2.942 17.915 -4.466 1.00 0.00 106 TYR A CA 20
ATOM 38397 C C . TYR A 1 106 ? -2.199 18.347 -5.730 1.00 0.00 106 TYR A C 20
ATOM 38398 O O . TYR A 1 106 ? -1.212 19.080 -5.666 1.00 0.00 106 TYR A O 20
ATOM 38416 N N . ARG A 1 107 ? -2.683 17.903 -6.883 1.00 0.00 107 ARG A N 20
ATOM 38417 C CA . ARG A 1 107 ? -2.053 18.252 -8.150 1.00 0.00 107 ARG A CA 20
ATOM 38418 C C . ARG A 1 107 ? -2.323 19.707 -8.518 1.00 0.00 107 ARG A C 20
ATOM 38419 O O . ARG A 1 107 ? -1.587 20.302 -9.303 1.00 0.00 107 ARG A O 20
ATOM 38440 N N . LYS A 1 108 ? -3.366 20.283 -7.936 1.00 0.00 108 LYS A N 20
ATOM 38441 C CA . LYS A 1 108 ? -3.669 21.693 -8.142 1.00 0.00 108 LYS A CA 20
ATOM 38442 C C . LYS A 1 108 ? -2.771 22.556 -7.264 1.00 0.00 108 LYS A C 20
ATOM 38443 O O . LYS A 1 108 ? -2.189 23.540 -7.728 1.00 0.00 108 LYS A O 20
ATOM 38462 N N . LYS A 1 109 ? -2.653 22.172 -6.000 1.00 0.00 109 LYS A N 20
ATOM 38463 C CA . LYS A 1 109 ? -1.817 22.894 -5.055 1.00 0.00 109 LYS A CA 20
ATOM 38464 C C . LYS A 1 109 ? -1.201 21.937 -4.044 1.00 0.00 109 LYS A C 20
ATOM 38465 O O . LYS A 1 109 ? -1.885 21.070 -3.498 1.00 0.00 109 LYS A O 20
ATOM 38484 N N . ASN A 1 110 ? 0.094 22.098 -3.805 1.00 0.00 110 ASN A N 20
ATOM 38485 C CA . ASN A 1 110 ? 0.783 21.337 -2.775 1.00 0.00 110 ASN A CA 20
ATOM 38486 C C . ASN A 1 110 ? 0.306 21.784 -1.400 1.00 0.00 110 ASN A C 20
ATOM 38487 O O . ASN A 1 110 ? 0.147 22.981 -1.149 1.00 0.00 110 ASN A O 20
ATOM 38498 N N . LEU A 1 111 ? 0.051 20.827 -0.529 1.00 0.00 111 LEU A N 20
ATOM 38499 C CA . LEU A 1 111 ? -0.416 21.124 0.814 1.00 0.00 111 LEU A CA 20
ATOM 38500 C C . LEU A 1 111 ? 0.745 21.090 1.790 1.00 0.00 111 LEU A C 20
ATOM 38501 O O . LEU A 1 111 ? 1.315 20.030 2.059 1.00 0.00 111 LEU A O 20
ATOM 38517 N N . GLU A 1 112 ? 1.097 22.262 2.299 1.00 0.00 112 GLU A N 20
ATOM 38518 C CA . GLU A 1 112 ? 2.243 22.415 3.182 1.00 0.00 112 GLU A CA 20
ATOM 38519 C C . GLU A 1 112 ? 2.062 21.636 4.479 1.00 0.00 112 GLU A C 20
ATOM 38520 O O . GLU A 1 112 ? 1.314 22.044 5.371 1.00 0.00 112 GLU A O 20
ATOM 38532 N N . HIS A 1 113 ? 2.728 20.498 4.558 1.00 0.00 113 HIS A N 20
ATOM 38533 C CA . HIS A 1 113 ? 2.804 19.729 5.785 1.00 0.00 113 HIS A CA 20
ATOM 38534 C C . HIS A 1 113 ? 4.218 19.813 6.328 1.00 0.00 113 HIS A C 20
ATOM 38535 O O . HIS A 1 113 ? 5.105 19.086 5.881 1.00 0.00 113 HIS A O 20
ATOM 38550 N N . HIS A 1 114 ? 4.433 20.720 7.266 1.00 0.00 114 HIS A N 20
ATOM 38551 C CA . HIS A 1 114 ? 5.764 20.951 7.808 1.00 0.00 114 HIS A CA 20
ATOM 38552 C C . HIS A 1 114 ? 6.173 19.781 8.691 1.00 0.00 114 HIS A C 20
ATOM 38553 O O . HIS A 1 114 ? 7.341 19.410 8.745 1.00 0.00 114 HIS A O 20
ATOM 38568 N N . HIS A 1 115 ? 5.199 19.202 9.379 1.00 0.00 115 HIS A N 20
ATOM 38569 C CA . HIS A 1 115 ? 5.439 18.018 10.188 1.00 0.00 115 HIS A CA 20
ATOM 38570 C C . HIS A 1 115 ? 5.112 16.768 9.388 1.00 0.00 115 HIS A C 20
ATOM 38571 O O . HIS A 1 115 ? 3.947 16.467 9.136 1.00 0.00 115 HIS A O 20
ATOM 38586 N N . HIS A 1 116 ? 6.143 16.058 8.972 1.00 0.00 116 HIS A N 20
ATOM 38587 C CA . HIS A 1 116 ? 5.967 14.828 8.215 1.00 0.00 116 HIS A CA 20
ATOM 38588 C C . HIS A 1 116 ? 5.912 13.638 9.166 1.00 0.00 116 HIS A C 20
ATOM 38589 O O . HIS A 1 116 ? 6.795 13.472 10.005 1.00 0.00 116 HIS A O 20
ATOM 38604 N N . HIS A 1 117 ? 4.878 12.821 9.038 1.00 0.00 117 HIS A N 20
ATOM 38605 C CA . HIS A 1 117 ? 4.711 11.663 9.911 1.00 0.00 117 HIS A CA 20
ATOM 38606 C C . HIS A 1 117 ? 5.610 10.516 9.479 1.00 0.00 117 HIS A C 20
ATOM 38607 O O . HIS A 1 117 ? 5.625 10.132 8.313 1.00 0.00 117 HIS A O 20
ATOM 38622 N N . HIS A 1 118 ? 6.373 9.987 10.421 1.00 0.00 118 HIS A N 20
ATOM 38623 C CA . HIS A 1 118 ? 7.240 8.844 10.165 1.00 0.00 118 HIS A CA 20
ATOM 38624 C C . HIS A 1 118 ? 7.276 7.937 11.383 1.00 0.00 118 HIS A C 20
ATOM 38625 O O . HIS A 1 118 ? 6.874 6.763 11.265 1.00 0.00 118 HIS A O 20
#

Secondary structure (DSSP, 8-state):
--STTBHHHHHHHHHHHHTTTS-HHHHHHHHHHHHHHHIIIIITSBTTS--HHHHHHHHHHHHTTT-HHHHHHHHHHHHHHHHHHHHTTS-S--SHHHHHHHHHHGGGTS--SS-S--

Nearest PDB structures (foldseek):
  2kj8-assembly1_A  TM=8.834E-01  e=1.093E-14  Escherichia coli K-12
  2kj9-assembly1_A  TM=8.313E-01  e=4.464E-04  Pectobacterium atrosepticum
  1z1g-assembly1_D  TM=8.146E-01  e=1.731E-01  Lambdavirus lambda
  2khq-assembly1_A  TM=7.581E-01  e=2.389E-01  Staphylococcus saprophyticus subsp. saprophyticus ATCC 15305 = NCTC 7292
  1z1b-assembly1_B  TM=7.602E-01  e=3.671E-01  Lambdavirus lambda

InterPro domains:
  IPR002104 Integrase, catalytic domain [PF00589] (199-365)
  IPR002104 Integrase, catalytic domain [PS51898] (195-373)
  IPR010998 Integrase/recombinase, N-terminal [G3DSA:1.10.150.130] (85-195)
  IPR011010 DNA breaking-rejoining enzyme, catalytic core [SSF56349] (92-374)
  IPR013762 Integrase-like, catalytic domain superfamily [G3DSA:1.10.443.10] (196-376)
  IPR025166 Integrase, DNA-binding domain [PF13356] (2-86)
  IPR038488 Integrase, DNA-binding domain superfamily [G3DSA:3.30.160.390] (1-84)
  IPR044068 Core-binding (CB) domain [PS51900] (91-172)
  IPR050808 Phage Integrase [PTHR30629] (2-384)
  IPR053876 Phage integrase, central domain [PF22022] (93-188)

GO terms:
  GO:0042802 identical protein binding (F, IDA)
  GO:0043565 sequence-specific DNA binding (F, IDA)
  GO:0032359 provirus excision (P, IMP)